Protein 4HVM (pdb70)

CATH classification: 3.30.559.10 (+1 more: 3.30.559.30)

Solvent-accessible surface area: 69316 Å² total

Nearest PDB structures (foldseek):
  4hvm-assembly2_B  TM=1.002E+00  e=3.130E-85  Streptoalloteichus hindustanus
  6p1j-assembly1_A  TM=7.328E-01  e=2.454E-20  Eleftheria terrae
  6p1j-assembly2_B  TM=7.243E-01  e=2.162E-19  Eleftheria terrae
  7c1p-assembly3_C  TM=6.208E-01  e=7.598E-15  Mycetohabitans rhizoxinica HKI 454
  7c1k-assembly5_D  TM=6.061E-01  e=1.632E-14  Mycetohabitans rhizoxinica HKI 454

Secondary structure (DSSP, 8-state):
--PPPPHHHHHHHHHHTTS-GGGGEEEEEEEEESS--HHHHHHHHHHHHHH-GGGGB---BSSSB--B-S----EEEEE-TTSSSHHHHHHHHHHHHHSS---TTTS-SEEEEEEE-SSSEEEEEEEEE----HHHH--HHHHHHHHTT---GGGSB-GGGTTT--TT-SHHHHHHHHHHHHHHGGGSPP----EEEEEE--HHHHHHHH---TTT--HHHHHHHHH--EEEEEEEEEHHHHTT--SB-S--EEEEEEEEE-TT-SS-BTTT--HHHHHHHHHHHT---HHHHHHHHHHTTS-BTTBTTGGG-EEE---EEEE-SHHHH----TT---------EEEEE---TT--EEEEE---HHHHHHHH--HHHH-TTSBP--/---PPPHHHHHHHHHHTTS-HHHHEEEEEEEEESS--HHHHHHHHHHHHHH-GGGGB---BSSSB--B-S----EEEEE-SSSS-HHHHHHHHHHHHHHS---TTTS-SEEEEEEE-SSSEEEEEEEEE----HHHH--HHHHHHHHHT---GGGSB-GGGGTT--TT-SHHHHHHHHHHHHHHGGGSPP----EEEEE---HHHHHHHT-TTSSS-S-TTT--HHHHHHHHT--EEEEEEEEEHHHHTT--SB-S--EEEEEEEEE-TT-SS-BTTT--HHHHHHHHHHHT---HHHHHHHHHHHTSS-TT-TTSTT-EEE---SS-GGGGG--EEE--GGGG-SGGGS-EEE-SSS--------EEEEE---TT--EEEEE---HHHHHHHH--HHHH-TTSBP-/--PPPPHHHHHHHHHHTTS-GGGGEEEEEEEEESS--HHHHHHHHHHHHHH-GGGGB---BSSSB--B-S----EEEEE-TTSSSHHHHHHHHHHHHHSS---TTTS-SEEEEEEE-SSSEEEEEEEEE----HHHH--HHHHHHHHTT---GGGSB-GGGTTT--TT-SHHHHHHHHHHHHHHSTT--------EEEEEE--HHHHHHHH-------HHHHHHHH---EEEEEEEEHHHHTT--SB-S--EEEEEEEE--TT-SS-BTTT--HHHHHHHHHHHT---HHHHHHHHHHTTS--TT-TTGGG-EEE----EEEE--HHHH-------GGGSTT---------EEEEE---TT--EEEEE----HHHHHHHH--HHHH-TTSBP--/-PPP-HHHHHHHHHHSSS-TTTTEEEEEEEEES---HHHHHHHHHHHHHH-TTTTB----SSS---B-SS---EEEEE-TTSS-HHHHHHHHHHHHHHS---TTTS-SEEEEEEE-SSSEEEEEEEEE----HHHH--HHHHHHHHTT---GGGSB-GGGTSS--TT-SHHHHHHHHHHHHHHGGGSPP-----PPPEEEEE---HHHHHHHH-TT-TT---TTT--HHHHHHHHH--EEEEEEEEEHHHHTT--SB-S--EEEEEEEEE-TT-SS-BTTT--HHHHHHHHHHHT---HHHHHHHHHHTTSS-TT-TTGGG-EEE---SS-GGGGT--EEEE-SGGGSSSGGGS-EE--TTS-------SEEEEE---TT--EEEEE----HHHHHHHH--HHHH-TTSBP-

Foldseek 3Di:
DKAAFAPVRQLVCVQCVPDQVLVQKFKWKKKAFAQDDLVLLLVLLQVLLVLAQLQQDAWDPDPHIIDRDPDQPAEAEEEQCVDPCQQVVVLVVLSVVSNDGDHRHDDRFKHWYWYHHDNTMTMTMIMHGLLAPPVLRVSNVLSVCSSVPNHDSVLEDHCSVCRHPDPPPDPVLVVVLLVVLLVCLVVQDFAADKDKDKDKFFLVVQCLCPVVVSLLLCLLLLVCVVVCQKAKAKEKDACCVVVVPTRYGGNRIFMWIWMFGCDPDDLAFSVRSCRSVVGVVVRVVSDDGPSSSLVSSVVVVNDDPPQSCRSHQHYTYDVDMDIRPFVSSPDDDPPDDDNDNNRAWYWYDGDDPSIMIMIIGHVVVSSVQSVQSCRCSVPRRGGRDD/DKFAFAPQVQLVCVQPVPDFLLVFKFKWKKKFFADDDLVLLVVLLVVLCVLAQLQQDAWDDDPHIMDGDPDQPQEDEEEAQVDPCLQVVVLLVRLCVSRDDDDRHDGRQKHWYWYDHHPTMIMTMIMHGCSFPQLLRLSNVLSVCVSVPNRDSVQEDHCVVCRHPDPPPPVVLVVVLLVVLLVVLVVQDAFAAKDKDKDWFFLVLLCQQQPCPHPHHQAPLLLCLLLQVCVVVCSWAKAKTKEAVCVVVVPGRYNGNRIAIWMWTQDCPPDDLAFSNRSVSSCVGVVVRSVSDDGPSSSLVSSCVSVVDHPPQSCQSHQEYEYDYSDGSNVVVCVMGIRQFVSRDAPVSDDDDDDDPDDDSDRNRFKYWYDGDDPSIMIMMIGRPPPSSVSSRQSCVCSVPRRGGGD/DKAAFFPVVQLVCVQCVLDFVLLQKFKWKKKQFADDDLVLLQVLLVVLCQLAQLQQDAWDQDVHIIDGDRDQPQEEEEEACVDPFQLVVVLVVRSVVSNDGDHRHPDRFKHWYWYARHPTMTMIMIMHGLLAPPLLRVSNVLSVCSSVPNHDSVLADHCSVCRHPDPPPDVVLQVVLLVVLLVCLVVQDAPWDAKDKDKDWFQLVLVDLCPVCDLLLCLLLQVCVVVCLAKAKEKDQCCVVVVNHRYGGNRIAMWMWGQDPDPDDLAFSVRSVSSVVRVVVGVVSDDGPSVSLVSSVVVVVDDPPQSCQSHQAYGYDDVDMGIRPFVSRDDQPRDAQVVDPNRDGNDNNRAWTWYDDDDDSIMIMIMGIDCVPSSVQVVQSCRCSVPRGGGGDD/DFAFAPQCQLCCVQCVPPQVLVQKFKWKKKFFADDDLVLLQVLLQVLCQLAQLQQDAWDDDPHIGDGDPHQPAEDEEECQVPPAQQVVVLVVRLCVSRDDDDRHPDGQKHWYWYDHHNGMIMTMIMHRCLAPLQLRLSNVLSVCVSVPNHDSVQEDHCVVCSHPDPPPDVVLVVVLVVVLLVVLVVQDFDQPPWFKWDKDKDWFFLVLLCQQQPCPHPLRHFNQLLCLLLLVCVVVCAKAKAKEKEQCCVVVVNGNYNGNRIAIWIWIQGCHPDDLAFSSRSCSSCVGRVVRVVSDDGPSSSLVSCCVVVSDDPPQSCRSHQAYEYDYRDRSNVVVCNVMDIRQFVSRDEPVSDDIDDDPPPDDSDNNRQWYWYDTDDDSIMIMIIGIVSVVSVVQVVQSVRCSVPRRGGGD

InterPro domains:
  IPR001242 Condensation domain [PF00668] (14-173)
  IPR023213 Chloramphenicol acetyltransferase-like domain superfamily [G3DSA:3.30.559.10] (1-190)

Sequence (1599 aa):
GLRRASFLQRGAWRWLREAPPAAAFAARGLLGSGRIDDDRLAAAADEVLDAFPLLRVNFVDDDGLWRTRENADALVRSDLRGHPDPQARCVELLRADRDRPTDPERDPLVRLHLVRLSETDVVLGVVAHQLLDARSRYVLGAVWQAYYGRFRPAQYRDFAEVADFHPLDRETVRVARHRWWSRRLPALPVRGPPETSRLRVPGSRWQALTEPNGSLAAALTAWWLWTQDSLYLSTEVDLRDHLQLGSVVGPLTDRVVFGVDLTGLREPSFRDLSRTQAGFLDAVVHYLPYHDVVDLAVDLGVVTPPRVAARWDVAVHLVSIELFREADLIGDTWDGTDTWDGTTTDLSVGELGEDVIVLDQRRSALLDGLDAAAQAVADPSAPLPHGLRRASFLQRGAWRWLREAPPAAAFAARGLLGSGRIDDDRLAAAADEVLDAFPLLRVNFVDDDGLWRTRENADALVRSDLRGHPDPQARCVELLRADRDRPTDPERDPLVRLHLVRLSETDVVLGVVAHQLLDARSRYVLGAVWQAYYGRFRPAQYRDFAEVADFHPLDRETVRVARHRWWSRRLPALPVRGPPETSRLRVPGSRWQALTEPGGPLGGNGSLAAALTAWWLWTQDSLYLSTEVDLRDHLQLGSVVGPLTDRVVFGVDLTGLREPSFRDLSRTQAGFLDAVVHYLPYHDVVDLAVDLGVVTPPRVAARWDVAVHLCRNAPSSSLTSIELFREADLIGGDTRSATDTWDGTDTWDGTTTDLSVGELGEDVIVLDQRRSALLDGLDAAAQAVADPSAPLPGLRRASFLQRGAWRWLREAPPAAAFAARGLLGSGRIDDDRLAAAADEVLDAFPLLRVNFVDDDGLWRTRENADALVRSDLRGHPDPQARCVELLRADRDRPTDPERDPLVRLHLVRLSETDVVLGVVAHQLLDARSRYVLGAVWQAYYGRFRPAQYRDFAEVADFHPLDRETVRVARHRWWSRRLPALPVPVGPPETSRLRVPGSRWQALTEPGSLAAALTAWWLWTQSLYLSTEVDLRDHLQLGSVVGPLTDRVVFGVDLTGLREPSFRDLSRTQAGFLDAVVHYLPYHDVVDLAVDLGVVTPPRVAARWDVAVHLCVSIELFREADLIGGDTRSATDTWDGTDTWDGTTTDLSVGELGEDVIVLDQRRTSALLDGLDAAAQAVADPSAPLPHLRRASFLQRGAWRWLREAPPAAAFAARGLLGSGRIDDDRLAAAADEVLDAFPLLRVNFVDDDGLWRTRENADALVRSDLRGHPDPQARCVELLRADRDRPTDPERDPLVRLHLVRLSETDVVLGVVAHQLLDARSRYVLGAVWQAYYGRFRPAQYRDFAEVADFHPLDRETVRVARHRWWSRRLPALPVRGGPVGPPETSRLRVPGSRWQALTEPGGPLGGNGSLAAALTAWWLWTQDSLYLSTEVDLRDHLQLGSVVGPLTDRVVFGVDLTGLREPSFRDLSRTQAGFLDAVVHYLPYHDVVDLAVDLGVVTPPRVAARWDVAVHLCRNAPSSSLTVSIELFREADLIGGDTRSATDTWDGTDTWDGTTTDLSVGELGEDVIVLDQRRTSALLDGLDAAAQAVADPSAPLP

Radius of gyration: 39.14 Å; Cα contacts (8 Å, |Δi|>4): 3051; chains: 4; bounding box: 77×121×92 Å

Structure (mmCIF, N/CA/C/O backbone):
data_4HVM
#
_entry.id   4HVM
#
_cell.length_a   123.799
_cell.length_b   128.015
_cell.length_c   129.307
_cell.angle_alpha   90.00
_cell.angle_beta   90.00
_cell.angle_gamma   90.00
#
_symmetry.space_group_name_H-M   'P 21 21 21'
#
loop_
_entity.id
_entity.type
_entity.pdbx_description
1 polymer TlmII
2 non-polymer 'SULFATE ION'
3 water water
#
loop_
_atom_site.group_PDB
_atom_site.id
_atom_site.type_symbol
_atom_site.label_atom_id
_atom_site.label_alt_id
_atom_site.label_comp_id
_atom_site.label_asym_id
_atom_site.label_entity_id
_atom_site.label_seq_id
_atom_site.pdbx_PDB_ins_code
_atom_site.Cartn_x
_atom_site.Cartn_y
_atom_site.Cartn_z
_atom_site.occupancy
_atom_site.B_iso_or_equiv
_atom_site.auth_seq_id
_atom_site.auth_comp_id
_atom_site.auth_asym_id
_atom_site.auth_atom_id
_atom_site.pdbx_PDB_model_num
ATOM 1 N N . GLY A 1 12 ? 51.243 28.821 -1.129 1.00 54.71 9 GLY A N 1
ATOM 2 C CA . GLY A 1 12 ? 51.848 30.086 -0.753 1.00 59.32 9 GLY A CA 1
ATOM 3 C C . GLY A 1 12 ? 53.318 29.955 -0.401 1.00 57.31 9 GLY A C 1
ATOM 4 O O . GLY A 1 12 ? 53.722 30.210 0.735 1.00 54.68 9 GLY A O 1
ATOM 5 N N . LEU A 1 13 ? 54.121 29.547 -1.380 1.00 53.52 10 LEU A N 1
ATOM 6 C CA . LEU A 1 13 ? 55.558 29.373 -1.183 1.00 44.69 10 LEU A CA 1
ATOM 7 C C . LEU A 1 13 ? 56.358 30.104 -2.253 1.00 41.24 10 LEU A C 1
ATOM 8 O O . LEU A 1 13 ? 56.459 29.640 -3.386 1.00 47.16 10 LEU A O 1
ATOM 13 N N . ARG A 1 14 ? 56.928 31.246 -1.885 1.00 36.94 11 ARG A N 1
ATOM 14 C CA . ARG A 1 14 ? 57.744 32.023 -2.808 1.00 38.64 11 ARG A CA 1
ATOM 15 C C . ARG A 1 14 ? 59.166 31.467 -2.866 1.00 38.87 11 ARG A C 1
ATOM 16 O O . ARG A 1 14 ? 59.694 30.978 -1.868 1.00 43.88 11 ARG A O 1
ATOM 24 N N . ARG A 1 15 ? 59.778 31.535 -4.042 1.00 40.82 12 ARG A N 1
ATOM 25 C CA . ARG A 1 15 ? 61.145 31.067 -4.214 1.00 43.33 12 ARG A CA 1
ATOM 26 C C . ARG A 1 15 ? 62.105 31.984 -3.464 1.00 34.38 12 ARG A C 1
ATOM 27 O O . ARG A 1 15 ? 61.874 33.187 -3.359 1.00 33.29 12 ARG A O 1
ATOM 35 N N . ALA A 1 16 ? 63.182 31.409 -2.939 1.00 32.41 13 ALA A N 1
ATOM 36 C CA . ALA A 1 16 ? 64.172 32.179 -2.196 1.00 21.18 13 ALA A CA 1
ATOM 37 C C . ALA A 1 16 ? 65.086 32.942 -3.144 1.00 28.03 13 ALA A C 1
ATOM 38 O O . ALA A 1 16 ? 65.355 32.489 -4.257 1.00 30.62 13 ALA A O 1
ATOM 40 N N . SER A 1 17 ? 65.573 34.094 -2.693 1.00 26.23 14 SER A N 1
ATOM 41 C CA . SER A 1 17 ? 66.458 34.927 -3.504 1.00 28.48 14 SER A CA 1
ATOM 42 C C . SER A 1 17 ? 67.865 34.337 -3.601 1.00 28.88 14 SER A C 1
ATOM 43 O O . SER A 1 17 ? 68.184 33.357 -2.930 1.00 33.05 14 SER A O 1
ATOM 46 N N . PHE A 1 18 ? 68.706 34.947 -4.430 1.00 26.60 15 PHE A N 1
ATOM 47 C CA . PHE A 1 18 ? 70.046 34.422 -4.687 1.00 26.35 15 PHE A CA 1
ATOM 48 C C . PHE A 1 18 ? 71.002 34.567 -3.498 1.00 29.72 15 PHE A C 1
ATOM 49 O O . PHE A 1 18 ? 71.923 33.764 -3.331 1.00 32.11 15 PHE A O 1
ATOM 57 N N . LEU A 1 19 ? 70.783 35.588 -2.677 1.00 20.72 16 LEU A N 1
ATOM 58 C CA . LEU A 1 19 ? 71.587 35.783 -1.474 1.00 16.27 16 LEU A CA 1
ATOM 59 C C . LEU A 1 19 ? 71.135 34.839 -0.368 1.00 22.34 16 LEU A C 1
ATOM 60 O O . LEU A 1 19 ? 71.935 34.419 0.468 1.00 23.95 16 LEU A O 1
ATOM 65 N N . GLN A 1 20 ? 69.845 34.515 -0.367 1.00 25.06 17 GLN A N 1
ATOM 66 C CA . GLN A 1 20 ? 69.298 33.543 0.573 1.00 25.92 17 GLN A CA 1
ATOM 67 C C . GLN A 1 20 ? 69.762 32.137 0.213 1.00 22.90 17 GLN A C 1
ATOM 68 O O . GLN A 1 20 ? 70.162 31.366 1.083 1.00 25.85 17 GLN A O 1
ATOM 74 N N . ARG A 1 21 ? 69.702 31.812 -1.075 1.00 23.85 18 ARG A N 1
ATOM 75 C CA . ARG A 1 21 ? 70.203 30.536 -1.575 1.00 18.47 18 ARG A CA 1
ATOM 76 C C . ARG A 1 21 ? 71.690 30.374 -1.267 1.00 29.63 18 ARG A C 1
ATOM 77 O O . ARG A 1 21 ? 72.134 29.308 -0.840 1.00 31.50 18 ARG A O 1
ATOM 85 N N . GLY A 1 22 ? 72.450 31.443 -1.484 1.00 24.56 19 GLY A N 1
ATOM 86 C CA . GLY A 1 22 ? 73.883 31.426 -1.256 1.00 23.60 19 GLY A CA 1
ATOM 87 C C . GLY A 1 22 ? 74.272 31.203 0.192 1.00 25.81 19 GLY A C 1
ATOM 88 O O . GLY A 1 22 ? 75.106 30.348 0.488 1.00 26.81 19 GLY A O 1
ATOM 89 N N . ALA A 1 23 ? 73.673 31.971 1.097 1.00 23.12 20 ALA A N 1
ATOM 90 C CA . ALA A 1 23 ? 73.964 31.846 2.521 1.00 24.92 20 ALA A CA 1
ATOM 91 C C . ALA A 1 23 ? 73.542 30.482 3.059 1.00 28.00 20 ALA A C 1
ATOM 92 O O . ALA A 1 23 ? 74.180 29.932 3.956 1.00 28.54 20 ALA A O 1
ATOM 94 N N . TRP A 1 24 ? 72.464 29.941 2.501 1.00 23.76 21 TRP A N 1
ATOM 95 C CA . TRP A 1 24 ? 71.931 28.656 2.940 1.00 21.46 21 TRP A CA 1
ATOM 96 C C . TRP A 1 24 ? 72.897 27.512 2.648 1.00 26.86 21 TRP A C 1
ATOM 97 O O . TRP A 1 24 ? 72.824 26.458 3.277 1.00 33.80 21 TRP A O 1
ATOM 108 N N . ARG A 1 25 ? 73.803 27.726 1.698 1.00 27.44 22 ARG A N 1
ATOM 109 C CA . ARG A 1 25 ? 74.778 26.702 1.336 1.00 30.76 22 ARG A CA 1
ATOM 110 C C . ARG A 1 25 ? 75.739 26.380 2.477 1.00 31.99 22 ARG A C 1
ATOM 111 O O . ARG A 1 25 ? 76.146 25.230 2.643 1.00 40.47 22 ARG A O 1
ATOM 119 N N . TRP A 1 26 ? 76.091 27.392 3.266 1.00 27.18 23 TRP A N 1
ATOM 120 C CA . TRP A 1 26 ? 77.006 27.196 4.387 1.00 24.96 23 TRP A CA 1
ATOM 121 C C . TRP A 1 26 ? 76.290 27.205 5.739 1.00 26.51 23 TRP A C 1
ATOM 122 O O . TRP A 1 26 ? 76.751 26.581 6.692 1.00 38.90 23 TRP A O 1
ATOM 133 N N . LEU A 1 27 ? 75.162 27.906 5.814 1.00 20.06 24 LEU A N 1
ATOM 134 C CA . LEU A 1 27 ? 74.410 28.024 7.063 1.00 22.77 24 LEU A CA 1
ATOM 135 C C . LEU A 1 27 ? 73.673 26.748 7.447 1.00 38.37 24 LEU A C 1
ATOM 136 O O . LEU A 1 27 ? 73.332 26.551 8.613 1.00 47.95 24 LEU A O 1
ATOM 141 N N . ARG A 1 28 ? 73.418 25.892 6.464 1.00 49.03 25 ARG A N 1
ATOM 142 C CA . ARG A 1 28 ? 72.641 24.677 6.687 1.00 55.67 25 ARG A CA 1
ATOM 143 C C . ARG A 1 28 ? 73.350 23.685 7.612 1.00 57.53 25 ARG A C 1
ATOM 144 O O . ARG A 1 28 ? 72.709 22.999 8.412 1.00 57.68 25 ARG A O 1
ATOM 152 N N . GLU A 1 29 ? 74.673 23.617 7.505 1.00 55.74 26 GLU A N 1
ATOM 153 C CA . GLU A 1 29 ? 75.453 22.679 8.308 1.00 56.60 26 GLU A CA 1
ATOM 154 C C . GLU A 1 29 ? 76.169 23.353 9.476 1.00 52.06 26 GLU A C 1
ATOM 155 O O . GLU A 1 29 ? 76.805 22.688 10.293 1.00 55.00 26 GLU A O 1
ATOM 161 N N . ALA A 1 30 ? 76.063 24.675 9.547 1.00 45.16 27 ALA A N 1
ATOM 162 C CA . ALA A 1 30 ? 76.623 25.429 10.658 1.00 41.13 27 ALA A CA 1
ATOM 163 C C . ALA A 1 30 ? 75.611 25.458 11.796 1.00 40.49 27 ALA A C 1
ATOM 164 O O . ALA A 1 30 ? 74.418 25.257 11.563 1.00 45.61 27 ALA A O 1
ATOM 166 N N . PRO A 1 31 ? 76.081 25.688 13.036 1.00 34.32 28 PRO A N 1
ATOM 167 C CA . PRO A 1 31 ? 75.133 25.882 14.137 1.00 36.44 28 PRO A CA 1
ATOM 168 C C . PRO A 1 31 ? 74.188 27.042 13.845 1.00 38.18 28 PRO A C 1
ATOM 169 O O . PRO A 1 31 ? 74.637 28.097 13.400 1.00 41.09 28 PRO A O 1
ATOM 173 N N . PRO A 1 32 ? 72.886 26.842 14.091 1.00 32.64 29 PRO A N 1
ATOM 174 C CA . PRO A 1 32 ? 71.826 27.796 13.747 1.00 29.28 29 PRO A CA 1
ATOM 175 C C . PRO A 1 32 ? 72.055 29.195 14.310 1.00 28.55 29 PRO A C 1
ATOM 176 O O . PRO A 1 32 ? 71.566 30.170 13.741 1.00 41.12 29 PRO A O 1
ATOM 180 N N . ALA A 1 33 ? 72.796 29.290 15.407 1.00 27.67 30 ALA A N 1
ATOM 181 C CA . ALA A 1 33 ? 73.055 30.575 16.043 1.00 27.44 30 ALA A CA 1
ATOM 182 C C . ALA A 1 33 ? 74.030 31.418 15.223 1.00 28.87 30 ALA A C 1
ATOM 183 O O . ALA A 1 33 ? 74.140 32.629 15.425 1.00 37.74 30 ALA A O 1
ATOM 185 N N . ALA A 1 34 ? 74.736 30.776 14.297 1.00 20.13 31 ALA A N 1
ATOM 186 C CA . ALA A 1 34 ? 75.713 31.473 13.466 1.00 19.09 31 ALA A CA 1
ATOM 187 C C . ALA A 1 34 ? 75.032 32.397 12.467 1.00 27.01 31 ALA A C 1
ATOM 188 O O . ALA A 1 34 ? 75.662 33.300 11.914 1.00 38.94 31 ALA A O 1
ATOM 190 N N . ALA A 1 35 ? 73.746 32.162 12.231 1.00 18.48 32 ALA A N 1
ATOM 191 C CA . ALA A 1 35 ? 72.990 32.961 11.276 1.00 20.07 32 ALA A CA 1
ATOM 192 C C . ALA A 1 35 ? 72.340 34.169 11.934 1.00 24.73 32 ALA A C 1
ATOM 193 O O . ALA A 1 35 ? 71.682 34.965 11.265 1.00 26.31 32 ALA A O 1
ATOM 195 N N . PHE A 1 36 ? 72.525 34.307 13.242 1.00 21.00 33 PHE A N 1
ATOM 196 C CA . PHE A 1 36 ? 71.814 35.334 13.996 1.00 14.86 33 PHE A CA 1
ATOM 197 C C . PHE A 1 36 ? 72.696 36.488 14.451 1.00 16.80 33 PHE A C 1
ATOM 198 O O . PHE A 1 36 ? 73.872 36.307 14.767 1.00 20.34 33 PHE A O 1
ATOM 206 N N . ALA A 1 37 ? 72.103 37.676 14.482 1.00 17.12 34 ALA A N 1
ATOM 207 C CA . ALA A 1 37 ? 72.782 38.876 14.942 1.00 16.16 34 ALA A CA 1
ATOM 208 C C . ALA A 1 37 ? 71.812 39.685 15.786 1.00 17.55 34 ALA A C 1
ATOM 209 O O . ALA A 1 37 ? 70.597 39.577 15.616 1.00 17.53 34 ALA A O 1
ATOM 211 N N . ALA A 1 38 ? 72.343 40.503 16.688 1.00 17.50 35 ALA A N 1
ATOM 212 C CA . ALA A 1 38 ? 71.496 41.314 17.554 1.00 10.11 35 ALA A CA 1
ATOM 213 C C . ALA A 1 38 ? 71.888 42.788 17.542 1.00 14.19 35 ALA A C 1
ATOM 214 O O . ALA A 1 38 ? 73.058 43.130 17.693 1.00 23.50 35 ALA A O 1
ATOM 216 N N . ARG A 1 39 ? 70.898 43.654 17.355 1.00 11.27 36 ARG A N 1
ATOM 217 C CA . ARG A 1 39 ? 71.089 45.094 17.466 1.00 12.16 36 ARG A CA 1
ATOM 218 C C . ARG A 1 39 ? 69.948 45.656 18.302 1.00 14.83 36 ARG A C 1
ATOM 219 O O . ARG A 1 39 ? 68.937 44.982 18.502 1.00 16.38 36 ARG A O 1
ATOM 227 N N . GLY A 1 40 ? 70.103 46.881 18.795 1.00 13.60 37 GLY A N 1
ATOM 228 C CA . GLY A 1 40 ? 69.074 47.482 19.624 1.00 11.21 37 GLY A CA 1
ATOM 229 C C . GLY A 1 40 ? 69.096 48.997 19.670 1.00 17.16 37 GLY A C 1
ATOM 230 O O . GLY A 1 40 ? 70.140 49.620 19.485 1.00 18.47 37 GLY A O 1
ATOM 231 N N . LEU A 1 41 ? 67.930 49.588 19.913 1.00 19.50 38 LEU A N 1
ATOM 232 C CA . LEU A 1 41 ? 67.810 51.028 20.105 1.00 13.19 38 LEU A CA 1
ATOM 233 C C . LEU A 1 41 ? 67.409 51.319 21.546 1.00 25.10 38 LEU A C 1
ATOM 234 O O . LEU A 1 41 ? 66.484 50.705 22.077 1.00 37.98 38 LEU A O 1
ATOM 239 N N . LEU A 1 42 ? 68.110 52.253 22.178 1.00 18.47 39 LEU A N 1
ATOM 240 C CA . LEU A 1 42 ? 67.807 52.626 23.554 1.00 19.22 39 LEU A CA 1
ATOM 241 C C . LEU A 1 42 ? 66.885 53.839 23.606 1.00 22.28 39 LEU A C 1
ATOM 242 O O . LEU A 1 42 ? 67.223 54.907 23.099 1.00 31.33 39 LEU A O 1
ATOM 247 N N . GLY A 1 43 ? 65.719 53.667 24.218 1.00 18.80 40 GLY A N 1
ATOM 248 C CA . GLY A 1 43 ? 64.784 54.763 24.398 1.00 24.06 40 GLY A CA 1
ATOM 249 C C . GLY A 1 43 ? 64.840 55.297 25.816 1.00 29.59 40 GLY A C 1
ATOM 250 O O . GLY A 1 43 ? 64.925 54.529 26.776 1.00 31.60 40 GLY A O 1
ATOM 251 N N . SER A 1 44 ? 64.795 56.617 25.953 1.00 29.81 41 SER A N 1
ATOM 252 C CA . SER A 1 44 ? 64.877 57.238 27.267 1.00 30.83 41 SER A CA 1
ATOM 253 C C . SER A 1 44 ? 63.856 58.359 27.426 1.00 36.73 41 SER A C 1
ATOM 254 O O . SER A 1 44 ? 63.812 59.288 26.622 1.00 47.71 41 SER A O 1
ATOM 257 N N . GLY A 1 45 ? 63.045 58.269 28.474 1.00 30.99 42 GLY A N 1
ATOM 258 C CA . GLY A 1 45 ? 62.000 59.245 28.726 1.00 30.52 42 GLY A CA 1
ATOM 259 C C . GLY A 1 45 ? 60.745 58.552 29.215 1.00 37.66 42 GLY A C 1
ATOM 260 O O . GLY A 1 45 ? 60.802 57.401 29.645 1.00 44.98 42 GLY A O 1
ATOM 261 N N . ARG A 1 46 ? 59.610 59.241 29.158 1.00 42.27 43 ARG A N 1
ATOM 2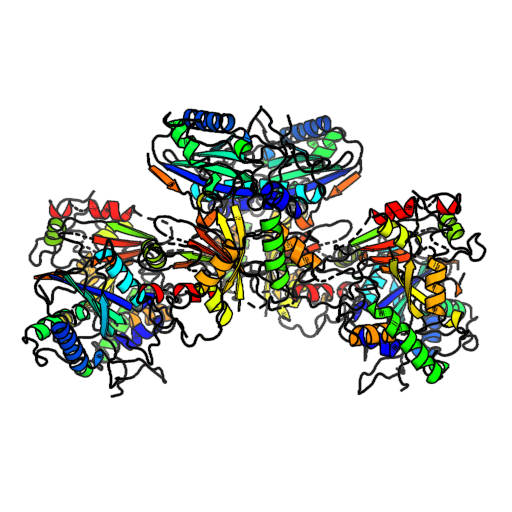62 C CA . ARG A 1 46 ? 58.343 58.627 29.538 1.00 47.88 43 ARG A CA 1
ATOM 263 C C . ARG A 1 46 ? 57.861 57.707 28.420 1.00 49.90 43 ARG A C 1
ATOM 264 O O . ARG A 1 46 ? 57.409 58.172 27.373 1.00 50.87 43 ARG A O 1
ATOM 272 N N . ILE A 1 47 ? 57.968 56.401 28.647 1.00 45.94 44 ILE A N 1
ATOM 273 C CA . ILE A 1 47 ? 57.647 55.414 27.621 1.00 38.89 44 ILE A CA 1
ATOM 274 C C . ILE A 1 47 ? 56.531 54.472 28.065 1.00 38.01 44 ILE A C 1
ATOM 275 O O . ILE A 1 47 ? 56.624 53.833 29.113 1.00 43.98 44 ILE A O 1
ATOM 280 N N . ASP A 1 48 ? 55.473 54.397 27.266 1.00 37.61 45 ASP A N 1
ATOM 281 C CA . ASP A 1 48 ? 54.378 53.468 27.522 1.00 41.82 45 ASP A CA 1
ATOM 282 C C . ASP A 1 48 ? 54.716 52.100 26.926 1.00 46.79 45 ASP A C 1
ATOM 283 O O . ASP A 1 48 ? 54.732 51.930 25.704 1.00 51.54 45 ASP A O 1
ATOM 288 N N . ASP A 1 49 ? 54.995 51.133 27.795 1.00 42.77 46 ASP A N 1
ATOM 289 C CA . ASP A 1 49 ? 55.407 49.801 27.359 1.00 39.35 46 ASP A CA 1
ATOM 290 C C . ASP A 1 49 ? 54.363 49.116 26.485 1.00 42.31 46 ASP A C 1
ATOM 291 O O . ASP A 1 49 ? 54.692 48.546 25.445 1.00 44.50 46 ASP A O 1
ATOM 296 N N . ASP A 1 50 ? 53.107 49.176 26.913 1.00 40.90 47 ASP A N 1
ATOM 297 C CA . ASP A 1 50 ? 52.018 48.542 26.182 1.00 40.80 47 ASP A CA 1
ATOM 298 C C . ASP A 1 50 ? 51.846 49.168 24.805 1.00 43.87 47 ASP A C 1
ATOM 299 O O . ASP A 1 50 ? 51.537 48.478 23.834 1.00 48.35 47 ASP A O 1
ATOM 304 N N . ARG A 1 51 ? 52.053 50.479 24.730 1.00 44.18 48 ARG A N 1
ATOM 305 C CA . ARG A 1 51 ? 51.956 51.194 23.466 1.00 39.99 48 ARG A CA 1
ATOM 306 C C . ARG A 1 51 ? 53.103 50.788 22.551 1.00 36.81 48 ARG A C 1
ATOM 307 O O . ARG A 1 51 ? 52.921 50.623 21.346 1.00 42.57 48 ARG A O 1
ATOM 315 N N . LEU A 1 52 ? 54.286 50.626 23.134 1.00 35.91 49 LEU A N 1
ATOM 316 C CA . LEU A 1 52 ? 55.459 50.210 22.380 1.00 35.13 49 LEU A CA 1
ATOM 317 C C . LEU A 1 52 ? 55.333 48.757 21.938 1.00 35.84 49 LEU A C 1
ATOM 318 O O . LEU A 1 52 ? 55.735 48.400 20.829 1.00 34.41 49 LEU A O 1
ATOM 323 N N . ALA A 1 53 ? 54.771 47.925 22.812 1.00 28.22 50 ALA A N 1
ATOM 324 C CA . ALA A 1 53 ? 54.543 46.519 22.504 1.00 33.18 50 ALA A CA 1
ATOM 325 C C . ALA A 1 53 ? 53.546 46.373 21.362 1.00 38.12 50 ALA A C 1
ATOM 326 O O . ALA A 1 53 ? 53.704 45.513 20.496 1.00 38.52 50 ALA A O 1
ATOM 328 N N . ALA A 1 54 ? 52.523 47.222 21.364 1.00 34.46 51 ALA A N 1
ATOM 329 C CA . ALA A 1 54 ? 51.530 47.220 20.301 1.00 35.92 51 ALA A CA 1
ATOM 330 C C . ALA A 1 54 ? 52.157 47.672 18.990 1.00 38.60 51 ALA A C 1
ATOM 331 O O . ALA A 1 54 ? 51.796 47.188 17.916 1.00 44.16 51 ALA A O 1
ATOM 333 N N . ALA A 1 55 ? 53.104 48.600 19.086 1.00 37.10 52 ALA A N 1
ATOM 334 C CA . ALA A 1 55 ? 53.789 49.113 17.909 1.00 36.06 52 ALA A CA 1
ATOM 335 C C . ALA A 1 55 ? 54.629 48.021 17.260 1.00 38.42 52 ALA A C 1
ATOM 336 O O . ALA A 1 55 ? 54.715 47.935 16.035 1.00 41.49 52 ALA A O 1
ATOM 338 N N . ALA A 1 56 ? 55.246 47.188 18.091 1.00 35.97 53 ALA A N 1
ATOM 339 C CA . ALA A 1 56 ? 56.082 46.102 17.597 1.00 29.66 53 ALA A CA 1
ATOM 340 C C . ALA A 1 56 ? 55.247 45.082 16.833 1.00 37.55 53 ALA A C 1
ATOM 341 O O . ALA A 1 56 ? 55.653 44.602 15.774 1.00 37.89 53 ALA A O 1
ATOM 343 N N . ASP A 1 57 ? 54.080 44.757 17.380 1.00 42.75 54 ASP A N 1
ATOM 344 C CA . ASP A 1 57 ? 53.164 43.817 16.746 1.00 42.61 54 ASP A CA 1
ATOM 345 C C . ASP A 1 57 ? 52.691 44.347 15.399 1.00 42.75 54 ASP A C 1
ATOM 346 O O . ASP A 1 57 ? 52.499 43.584 14.452 1.00 47.69 54 ASP A O 1
ATOM 351 N N . GLU A 1 58 ? 52.507 45.661 15.324 1.00 37.04 55 GLU A N 1
ATOM 352 C CA . GLU A 1 58 ? 52.056 46.311 14.100 1.00 35.38 55 GLU A CA 1
ATOM 353 C C . GLU A 1 58 ? 53.102 46.179 12.997 1.00 36.50 55 GLU A C 1
ATOM 354 O O . GLU A 1 58 ? 52.768 45.936 11.836 1.00 35.73 55 GLU A O 1
ATOM 360 N N . VAL A 1 59 ? 54.369 46.334 13.371 1.00 33.55 56 VAL A N 1
ATOM 361 C CA . VAL A 1 59 ? 55.469 46.223 12.421 1.00 28.47 56 VAL A CA 1
ATOM 362 C C . VAL A 1 59 ? 55.681 44.775 11.995 1.00 26.68 56 VAL A C 1
ATOM 363 O O . VAL A 1 59 ? 55.935 44.497 10.820 1.00 28.26 56 VAL A O 1
ATOM 367 N N . LEU A 1 60 ? 55.560 43.855 12.949 1.00 27.60 57 LEU A N 1
ATOM 368 C CA . LEU A 1 60 ? 55.678 42.426 12.659 1.00 27.81 57 LEU A CA 1
ATOM 369 C C . LEU A 1 60 ? 54.593 41.967 11.692 1.00 28.96 57 LEU A C 1
ATOM 370 O O . LEU A 1 60 ? 54.773 40.998 10.956 1.00 33.72 57 LEU A O 1
ATOM 375 N N . ASP A 1 61 ? 53.469 42.673 11.701 1.00 25.56 58 ASP A N 1
ATOM 376 C CA . ASP A 1 61 ? 52.356 42.360 10.818 1.00 33.59 58 ASP A CA 1
ATOM 377 C C . ASP A 1 61 ? 52.581 42.949 9.432 1.00 36.77 58 ASP A C 1
ATOM 378 O O . ASP A 1 61 ? 52.407 42.268 8.422 1.00 39.89 58 ASP A O 1
ATOM 383 N N . ALA A 1 62 ? 52.972 44.219 9.397 1.00 35.63 59 ALA A N 1
ATOM 384 C CA . ALA A 1 62 ? 53.112 44.955 8.146 1.00 32.81 59 ALA A CA 1
ATOM 385 C C . ALA A 1 62 ? 54.214 44.398 7.250 1.00 32.82 59 ALA A C 1
ATOM 386 O O . ALA A 1 62 ? 54.189 44.596 6.037 1.00 34.71 59 ALA A O 1
ATOM 388 N N . PHE A 1 63 ? 55.181 43.713 7.851 1.00 30.79 60 PHE A N 1
ATOM 389 C CA . PHE A 1 63 ? 56.286 43.124 7.100 1.00 29.50 60 PHE A CA 1
ATOM 390 C C . PHE A 1 63 ? 56.241 41.601 7.147 1.00 27.70 60 PHE A C 1
ATOM 391 O O . PHE A 1 63 ? 56.851 40.989 8.022 1.00 35.02 60 PHE A O 1
ATOM 399 N N . PRO A 1 64 ? 55.534 40.981 6.192 1.00 25.14 61 PRO A N 1
ATOM 400 C CA . PRO A 1 64 ? 55.413 39.516 6.139 1.00 30.91 61 PRO A CA 1
ATOM 401 C C . PRO A 1 64 ? 56.754 38.793 6.051 1.00 38.08 61 PRO A C 1
ATOM 402 O O . PRO A 1 64 ? 56.819 37.599 6.353 1.00 49.04 61 PRO A O 1
ATOM 406 N N . LEU A 1 65 ? 57.804 39.507 5.656 1.00 26.49 62 LEU A N 1
ATOM 407 C CA . LEU A 1 65 ? 59.135 38.916 5.583 1.00 24.75 62 LEU A CA 1
ATOM 408 C C . LEU A 1 65 ? 59.623 38.496 6.965 1.00 24.31 62 LEU A C 1
ATOM 409 O O . LEU A 1 65 ? 60.314 37.490 7.113 1.00 33.40 62 LEU A O 1
ATOM 414 N N . LEU A 1 66 ? 59.260 39.275 7.976 1.00 18.69 63 LEU A N 1
ATOM 415 C CA . LEU A 1 66 ? 59.678 38.989 9.339 1.00 19.62 63 LEU A CA 1
ATOM 416 C C . LEU A 1 66 ? 59.047 37.697 9.852 1.00 27.11 63 LEU A C 1
ATOM 417 O O . LEU A 1 66 ? 59.580 37.053 10.755 1.00 29.94 63 LEU A O 1
ATOM 422 N N . ARG A 1 67 ? 57.910 37.327 9.272 1.00 30.45 64 ARG A N 1
ATOM 423 C CA . ARG A 1 67 ? 57.190 36.128 9.680 1.00 28.87 64 ARG A CA 1
ATOM 424 C C . ARG A 1 67 ? 57.460 34.970 8.725 1.00 35.13 64 ARG A C 1
ATOM 425 O O . ARG A 1 67 ? 56.594 34.123 8.507 1.00 45.29 64 ARG A O 1
ATOM 433 N N . VAL A 1 68 ? 58.662 34.931 8.162 1.00 26.10 65 VAL A N 1
ATOM 434 C CA . VAL A 1 68 ? 58.987 33.933 7.150 1.00 19.99 65 VAL A CA 1
ATOM 435 C C . VAL A 1 68 ? 59.849 32.788 7.678 1.00 23.43 65 VAL A C 1
ATOM 436 O O . VAL A 1 68 ? 60.846 33.007 8.366 1.00 31.92 65 VAL A O 1
ATOM 440 N N . ASN A 1 69 ? 59.435 31.564 7.367 1.00 20.17 66 ASN A N 1
ATOM 441 C CA . ASN A 1 69 ? 60.245 30.383 7.624 1.00 21.95 66 ASN A CA 1
ATOM 442 C C . ASN A 1 69 ? 60.706 29.784 6.303 1.00 24.17 66 ASN A C 1
ATOM 443 O O . ASN A 1 69 ? 60.156 30.102 5.250 1.00 26.18 66 ASN A O 1
ATOM 448 N N . PHE A 1 70 ? 61.716 28.922 6.354 1.00 27.05 67 PHE A N 1
ATOM 449 C CA . PHE A 1 70 ? 62.286 28.355 5.137 1.00 20.91 67 PHE A CA 1
ATOM 450 C C . PHE A 1 70 ? 61.983 26.872 4.988 1.00 32.21 67 PHE A C 1
ATOM 451 O O . PHE A 1 70 ? 61.926 26.134 5.972 1.00 30.98 67 PHE A O 1
ATOM 459 N N . VAL A 1 71 ? 61.785 26.444 3.747 1.00 31.95 68 VAL A N 1
ATOM 460 C CA . VAL A 1 71 ? 61.511 25.047 3.456 1.00 36.36 68 VAL A CA 1
ATOM 461 C C . VAL A 1 71 ? 62.540 24.505 2.475 1.00 42.79 68 VAL A C 1
ATOM 462 O O . VAL A 1 71 ? 62.527 24.850 1.292 1.00 46.29 68 VAL A O 1
ATOM 466 N N . ASP A 1 72 ? 63.439 23.664 2.975 1.00 43.87 69 ASP A N 1
ATOM 467 C CA . ASP A 1 72 ? 64.452 23.047 2.130 1.00 42.70 69 ASP A CA 1
ATOM 468 C C . ASP A 1 72 ? 63.930 21.732 1.568 1.00 49.01 69 ASP A C 1
ATOM 469 O O . ASP A 1 72 ? 64.139 20.667 2.149 1.00 55.70 69 ASP A O 1
ATOM 474 N N . ASP A 1 73 ? 63.243 21.823 0.435 1.00 50.81 70 ASP A N 1
ATOM 475 C CA . ASP A 1 73 ? 62.676 20.658 -0.231 1.00 63.35 70 ASP A CA 1
ATOM 476 C C . ASP A 1 73 ? 62.397 21.005 -1.688 1.00 67.42 70 ASP A C 1
ATOM 477 O O . ASP A 1 73 ? 61.564 21.868 -1.972 1.00 66.63 70 ASP A O 1
ATOM 482 N N . ASP A 1 74 ? 63.097 20.334 -2.600 1.00 71.59 71 ASP A N 1
ATOM 483 C CA . ASP A 1 74 ? 63.059 20.674 -4.021 1.00 74.89 71 ASP A CA 1
ATOM 484 C C . ASP A 1 74 ? 63.490 22.130 -4.209 1.00 68.55 71 ASP A C 1
ATOM 485 O O . ASP A 1 74 ? 62.843 22.899 -4.919 1.00 72.58 71 ASP A O 1
ATOM 490 N N . GLY A 1 75 ? 64.588 22.501 -3.558 1.00 58.26 72 GLY A N 1
ATOM 491 C CA . GLY A 1 75 ? 65.070 23.871 -3.584 1.00 49.71 72 GLY A CA 1
ATOM 492 C C . GLY A 1 75 ? 64.715 24.608 -2.307 1.00 47.93 72 GLY A C 1
ATOM 493 O O . GLY A 1 75 ? 64.087 24.039 -1.416 1.00 54.00 72 GLY A O 1
ATOM 494 N N . LEU A 1 76 ? 65.111 25.873 -2.214 1.00 42.80 73 LEU A N 1
ATOM 495 C CA . LEU A 1 76 ? 64.823 26.680 -1.032 1.00 35.90 73 LEU A CA 1
ATOM 496 C C . LEU A 1 76 ? 63.599 27.561 -1.261 1.00 36.17 73 LEU A C 1
ATOM 497 O O . LEU A 1 76 ? 63.495 28.234 -2.286 1.00 43.17 73 LEU A O 1
ATOM 502 N N . TRP A 1 77 ? 62.680 27.558 -0.301 1.00 29.39 74 TRP A N 1
ATOM 503 C CA . TRP A 1 77 ? 61.426 28.291 -0.444 1.00 30.96 74 TRP A CA 1
ATOM 504 C C . TRP A 1 77 ? 61.089 29.103 0.803 1.00 28.91 74 TRP A C 1
ATOM 505 O O . TRP A 1 77 ? 61.523 28.775 1.907 1.00 35.28 74 TRP A O 1
ATOM 524 N N . ARG A 1 79 ? 58.108 30.689 3.370 1.00 30.82 76 ARG A N 1
ATOM 525 C CA . ARG A 1 79 ? 56.765 30.387 3.848 1.00 33.43 76 ARG A CA 1
ATOM 526 C C . ARG A 1 79 ? 56.349 31.429 4.879 1.00 33.55 76 ARG A C 1
ATOM 527 O O . ARG A 1 79 ? 57.037 31.622 5.881 1.00 36.85 76 ARG A O 1
ATOM 535 N N . THR A 1 80 ? 55.229 32.101 4.637 1.00 26.62 77 THR A N 1
ATOM 536 C CA . THR A 1 80 ? 54.804 33.180 5.523 1.00 25.60 77 THR A CA 1
ATOM 537 C C . THR A 1 80 ? 53.924 32.682 6.662 1.00 29.57 77 THR A C 1
ATOM 538 O O . THR A 1 80 ? 52.795 32.245 6.449 1.00 41.15 77 THR A O 1
ATOM 542 N N . ARG A 1 81 ? 54.461 32.757 7.874 1.00 30.81 78 ARG A N 1
ATOM 543 C CA . ARG A 1 81 ? 53.752 32.336 9.072 1.00 32.89 78 ARG A CA 1
ATOM 544 C C . ARG A 1 81 ? 52.634 33.325 9.389 1.00 39.44 78 ARG A C 1
ATOM 545 O O . ARG A 1 81 ? 52.821 34.538 9.290 1.00 38.44 78 ARG A O 1
ATOM 553 N N . GLU A 1 82 ? 51.471 32.803 9.763 1.00 54.74 79 GLU A N 1
ATOM 554 C CA . GLU A 1 82 ? 50.305 33.639 10.028 1.00 63.79 79 GLU A CA 1
ATOM 555 C C . GLU A 1 82 ? 50.416 34.408 11.344 1.00 61.30 79 GLU A C 1
ATOM 556 O O . GLU A 1 82 ? 50.137 35.606 11.396 1.00 49.80 79 GLU A O 1
ATOM 562 N N . ASN A 1 83 ? 50.816 33.712 12.404 1.00 70.55 80 ASN A N 1
ATOM 563 C CA . ASN A 1 83 ? 50.994 34.340 13.709 1.00 72.05 80 ASN A CA 1
ATOM 564 C C . ASN A 1 83 ? 52.463 34.629 13.994 1.00 63.17 80 ASN A C 1
ATOM 565 O O . ASN A 1 83 ? 53.312 33.746 13.870 1.00 63.85 80 ASN A O 1
ATOM 570 N N . ALA A 1 84 ? 52.757 35.869 14.370 1.00 54.72 81 ALA A N 1
ATOM 571 C CA . ALA A 1 84 ? 54.133 36.289 14.612 1.00 47.00 81 ALA A CA 1
ATOM 572 C C . ALA A 1 84 ? 54.775 35.533 15.771 1.00 57.19 81 ALA A C 1
ATOM 573 O O . ALA A 1 84 ? 55.737 34.791 15.568 1.00 63.85 81 ALA A O 1
ATOM 575 N N . ASP A 1 85 ? 54.236 35.723 16.975 1.00 60.55 82 ASP A N 1
ATOM 576 C CA . ASP A 1 85 ? 54.771 35.098 18.186 1.00 63.00 82 ASP A CA 1
ATOM 577 C C . ASP A 1 85 ? 56.266 35.396 18.325 1.00 52.66 82 ASP A C 1
ATOM 578 O O . ASP A 1 85 ? 57.086 34.492 18.486 1.00 51.27 82 ASP A O 1
ATOM 583 N N . ALA A 1 86 ? 56.611 36.677 18.256 1.00 44.15 83 ALA A N 1
ATOM 584 C CA . ALA A 1 86 ? 58.008 37.083 18.197 1.00 31.48 83 ALA A CA 1
ATOM 585 C C . ALA A 1 86 ? 58.322 38.247 19.130 1.00 33.28 83 ALA A C 1
ATOM 586 O O . ALA A 1 86 ? 59.443 38.753 19.142 1.00 41.59 83 ALA A O 1
ATOM 588 N N . LEU A 1 87 ? 57.336 38.678 19.907 1.00 31.11 84 LEU A N 1
ATOM 589 C CA . LEU A 1 87 ? 57.551 39.777 20.842 1.00 27.05 84 LEU A CA 1
ATOM 590 C C . LEU A 1 87 ? 57.852 39.270 22.251 1.00 28.73 84 LEU A C 1
ATOM 591 O O . LEU A 1 87 ? 56.979 38.727 22.930 1.00 34.40 84 LEU A O 1
ATOM 596 N N . VAL A 1 88 ? 59.097 39.448 22.679 1.00 23.89 85 VAL A N 1
ATOM 597 C CA . VAL A 1 88 ? 59.527 39.032 24.008 1.00 28.15 85 VAL A CA 1
ATOM 598 C C . VAL A 1 88 ? 59.682 40.244 24.923 1.00 31.90 85 VAL A C 1
ATOM 599 O O . VAL A 1 88 ? 60.386 41.195 24.587 1.00 28.69 85 VAL A O 1
ATOM 603 N N . ARG A 1 89 ? 59.023 40.208 26.078 1.00 36.12 86 ARG A N 1
ATOM 604 C CA . ARG A 1 89 ? 59.060 41.328 27.014 1.00 34.56 86 ARG A CA 1
ATOM 605 C C . ARG A 1 89 ? 59.807 40.958 28.289 1.00 30.59 86 ARG A C 1
ATOM 606 O O . ARG A 1 89 ? 59.472 39.975 28.950 1.00 38.94 86 ARG A O 1
ATOM 614 N N . SER A 1 90 ? 60.823 41.748 28.624 1.00 27.10 87 SER A N 1
ATOM 615 C CA . SER A 1 90 ? 61.645 41.495 29.803 1.00 18.97 87 SER A CA 1
ATOM 616 C C . SER A 1 90 ? 61.783 42.748 30.665 1.00 29.85 87 SER A C 1
ATOM 617 O O . SER A 1 90 ? 61.540 43.862 30.202 1.00 35.10 87 SER A O 1
ATOM 620 N N . ASP A 1 91 ? 62.177 42.555 31.921 1.00 29.50 88 ASP A N 1
ATOM 621 C CA . ASP A 1 91 ? 62.372 43.657 32.857 1.00 31.25 88 ASP A CA 1
ATOM 622 C C . ASP A 1 91 ? 63.615 43.389 33.705 1.00 32.08 88 ASP A C 1
ATOM 623 O O . ASP A 1 91 ? 63.702 42.368 34.388 1.00 36.81 88 ASP A O 1
ATOM 628 N N . LEU A 1 92 ? 64.573 44.312 33.662 1.00 24.47 89 LEU A N 1
ATOM 629 C CA . LEU A 1 92 ? 65.859 44.119 34.328 1.00 20.55 89 LEU A CA 1
ATOM 630 C C . LEU A 1 92 ? 66.117 45.144 35.426 1.00 29.05 89 LEU A C 1
ATOM 631 O O . LEU A 1 92 ? 67.268 45.414 35.767 1.00 31.61 89 LEU A O 1
ATOM 636 N N . ARG A 1 93 ? 65.050 45.715 35.974 1.00 23.21 90 ARG A N 1
ATOM 637 C CA . ARG A 1 93 ? 65.174 46.728 37.017 1.00 24.70 90 ARG A CA 1
ATOM 638 C C . ARG A 1 93 ? 65.773 46.186 38.316 1.00 26.70 90 ARG A C 1
ATOM 639 O O . ARG A 1 93 ? 66.292 46.950 39.129 1.00 30.07 90 ARG A O 1
ATOM 647 N N . GLY A 1 94 ? 65.706 44.872 38.504 1.00 28.07 91 GLY A N 1
ATOM 648 C CA . GLY A 1 94 ? 66.232 44.249 39.705 1.00 31.82 91 GLY A CA 1
ATOM 649 C C . GLY A 1 94 ? 67.744 44.119 39.713 1.00 31.32 91 GLY A C 1
ATOM 650 O O . GLY A 1 94 ? 68.336 43.750 40.726 1.00 33.77 91 GLY A O 1
ATOM 651 N N . HIS A 1 95 ? 68.373 44.420 38.582 1.00 25.61 92 HIS A N 1
ATOM 652 C CA . HIS A 1 95 ? 69.825 44.334 38.465 1.00 26.03 92 HIS A CA 1
ATOM 653 C C . HIS A 1 95 ? 70.476 45.703 38.645 1.00 38.43 92 HIS A C 1
ATOM 654 O O . HIS A 1 95 ? 70.001 46.692 38.090 1.00 48.83 92 HIS A O 1
ATOM 661 N N . PRO A 1 96 ? 71.568 45.764 39.425 1.00 37.75 93 PRO A N 1
ATOM 662 C CA . PRO A 1 96 ? 72.313 47.010 39.655 1.00 33.32 93 PRO A CA 1
ATOM 663 C C . PRO A 1 96 ? 72.872 47.619 38.368 1.00 41.10 93 PRO A C 1
ATOM 664 O O . PRO A 1 96 ? 72.971 48.841 38.267 1.00 44.64 93 PRO A O 1
ATOM 668 N N . ASP A 1 97 ? 73.233 46.778 37.403 1.00 41.78 94 ASP A N 1
ATOM 669 C CA . ASP A 1 97 ? 73.702 47.255 36.104 1.00 37.42 94 ASP A CA 1
ATOM 670 C C . ASP A 1 97 ? 72.822 46.695 34.991 1.00 37.75 94 ASP A C 1
ATOM 671 O O . ASP A 1 97 ? 73.202 45.734 34.325 1.00 36.75 94 ASP A O 1
ATOM 676 N N . PRO A 1 98 ? 71.646 47.308 34.781 1.00 33.59 95 PRO A N 1
ATOM 677 C CA . PRO A 1 98 ? 70.649 46.826 33.818 1.00 31.21 95 PRO A CA 1
ATOM 678 C C . PRO A 1 98 ? 71.172 46.773 32.382 1.00 29.79 95 PRO A C 1
ATOM 679 O O . PRO A 1 98 ? 70.803 45.864 31.639 1.00 37.29 95 PRO A O 1
ATOM 683 N N . GLN A 1 99 ? 72.017 47.725 32.000 1.00 24.01 96 GLN A N 1
ATOM 684 C CA . GLN A 1 99 ? 72.510 47.787 30.625 1.00 23.26 96 GLN A CA 1
ATOM 685 C C . GLN A 1 99 ? 73.426 46.617 30.272 1.00 23.98 96 GLN A C 1
ATOM 686 O O . GLN A 1 99 ? 73.359 46.079 29.163 1.00 23.13 96 GLN A O 1
ATOM 692 N N . ALA A 1 100 ? 74.276 46.223 31.214 1.00 23.58 97 ALA A N 1
ATOM 693 C CA . ALA A 1 100 ? 75.168 45.092 30.997 1.00 15.26 97 ALA A CA 1
ATOM 694 C C . ALA A 1 100 ? 74.375 43.801 30.867 1.00 25.67 97 ALA A C 1
ATOM 695 O O . ALA A 1 100 ? 74.778 42.892 30.143 1.00 28.86 97 ALA A O 1
ATOM 697 N N . ARG A 1 101 ? 73.247 43.728 31.569 1.00 23.46 98 ARG A N 1
ATOM 698 C CA . ARG A 1 101 ? 72.395 42.546 31.540 1.00 27.20 98 ARG A CA 1
ATOM 699 C C . ARG A 1 101 ? 71.636 42.458 30.225 1.00 25.35 98 ARG A C 1
ATOM 700 O O . ARG A 1 101 ? 71.416 41.368 29.694 1.00 21.02 98 ARG A O 1
ATOM 708 N N . CYS A 1 102 ? 71.236 43.615 29.705 1.00 24.32 99 CYS A N 1
ATOM 709 C CA . CYS A 1 102 ? 70.475 43.674 28.463 1.00 20.57 99 CYS A CA 1
ATOM 710 C C . CYS A 1 102 ? 71.311 43.171 27.291 1.00 19.02 99 CYS A C 1
ATOM 711 O O . CYS A 1 102 ? 70.790 42.563 26.355 1.00 23.62 99 CYS A O 1
ATOM 714 N N . VAL A 1 103 ? 72.614 43.427 27.356 1.00 17.44 100 VAL A N 1
ATOM 715 C CA . VAL A 1 103 ? 73.543 42.928 26.349 1.00 16.37 100 VAL A CA 1
ATOM 716 C C . VAL A 1 103 ? 73.651 41.416 26.459 1.00 11.79 100 VAL A C 1
ATOM 717 O O . VAL A 1 103 ? 73.622 40.704 25.457 1.00 34.49 100 VAL A O 1
ATOM 721 N N . GLU A 1 104 ? 73.772 40.930 27.688 1.00 12.51 101 GLU A N 1
ATOM 722 C CA . GLU A 1 104 ? 73.858 39.500 27.936 1.00 12.79 101 GLU A CA 1
ATOM 723 C C . GLU A 1 104 ? 72.549 38.812 27.564 1.00 19.22 101 GLU A C 1
ATOM 724 O O . GLU A 1 104 ? 72.540 37.643 27.190 1.00 19.03 101 GLU A O 1
ATOM 730 N N . LEU A 1 105 ? 71.444 39.542 27.662 1.00 12.86 102 LEU A N 1
ATOM 731 C CA . LEU A 1 105 ? 70.138 38.990 27.318 1.00 17.27 102 LEU A CA 1
ATOM 732 C C . LEU A 1 105 ? 70.022 38.747 25.815 1.00 22.63 102 LEU A C 1
ATOM 733 O O . LEU A 1 105 ? 69.650 37.659 25.376 1.00 25.72 102 LEU A O 1
ATOM 738 N N . LEU A 1 106 ? 70.328 39.776 25.033 1.00 21.75 103 LEU A N 1
ATOM 739 C CA . LEU A 1 106 ? 70.230 39.693 23.581 1.00 10.98 103 LEU A CA 1
ATOM 740 C C . LEU A 1 106 ? 71.217 38.681 23.006 1.00 21.71 103 LEU A C 1
ATOM 741 O O . LEU A 1 106 ? 70.891 37.942 22.076 1.00 30.76 103 LEU A O 1
ATOM 746 N N . ARG A 1 107 ? 72.424 38.655 23.564 1.00 15.86 104 ARG A N 1
ATOM 747 C CA . ARG A 1 107 ? 73.425 37.669 23.177 1.00 13.17 104 ARG A CA 1
ATOM 748 C C . ARG A 1 107 ? 72.925 36.255 23.440 1.00 18.29 104 ARG A C 1
ATOM 749 O O . ARG A 1 107 ? 73.121 35.356 22.622 1.00 26.11 104 ARG A O 1
ATOM 757 N N . ALA A 1 108 ? 72.280 36.065 24.587 1.00 18.70 105 ALA A N 1
ATOM 758 C CA . ALA A 1 108 ? 71.781 34.752 24.974 1.00 20.70 105 ALA A CA 1
ATOM 759 C C . ALA A 1 108 ? 70.678 34.275 24.042 1.00 20.28 105 ALA A C 1
ATOM 760 O O . ALA A 1 108 ? 70.661 33.115 23.630 1.00 26.77 105 ALA A O 1
ATOM 762 N N . ASP A 1 109 ? 69.760 35.176 23.705 1.00 12.41 106 ASP A N 1
ATOM 763 C CA . ASP A 1 109 ? 68.670 34.842 22.799 1.00 26.28 106 ASP A CA 1
ATOM 764 C C . ASP A 1 109 ? 69.199 34.624 21.387 1.00 27.68 106 ASP A C 1
ATOM 765 O O . ASP A 1 109 ? 68.618 33.875 20.604 1.00 35.25 106 ASP A O 1
ATOM 770 N N . ARG A 1 110 ? 70.306 35.288 21.072 1.00 21.00 107 ARG A N 1
ATOM 771 C CA . ARG A 1 110 ? 70.953 35.146 19.775 1.00 20.20 107 ARG A CA 1
ATOM 772 C C . ARG A 1 110 ? 71.579 33.766 19.619 1.00 11.55 107 ARG A C 1
ATOM 773 O O . ARG A 1 110 ? 71.600 33.201 18.526 1.00 24.59 107 ARG A O 1
ATOM 781 N N . ASP A 1 111 ? 72.085 33.227 20.722 1.00 22.51 108 ASP A N 1
ATOM 782 C CA . ASP A 1 111 ? 72.802 31.957 20.695 1.00 26.03 108 ASP A CA 1
ATOM 783 C C . ASP A 1 111 ? 71.862 30.764 20.828 1.00 25.78 108 ASP A C 1
ATOM 784 O O . ASP A 1 111 ? 72.300 29.614 20.779 1.00 24.81 108 ASP A O 1
ATOM 789 N N . ARG A 1 112 ? 70.574 31.044 20.996 1.00 28.14 109 ARG A N 1
ATOM 790 C CA . ARG A 1 112 ? 69.573 29.997 21.167 1.00 27.89 109 ARG A CA 1
ATOM 791 C C . ARG A 1 112 ? 69.274 29.318 19.833 1.00 27.24 109 ARG A C 1
ATOM 792 O O . ARG A 1 112 ? 68.981 29.991 18.845 1.00 39.41 109 ARG A O 1
ATOM 800 N N . PRO A 1 113 ? 69.356 27.976 19.801 1.00 25.23 110 PRO A N 1
ATOM 801 C CA . PRO A 1 113 ? 69.155 27.198 18.571 1.00 28.37 110 PRO A CA 1
ATOM 802 C C . PRO A 1 113 ? 67.735 27.319 18.027 1.00 35.80 110 PRO A C 1
ATOM 803 O O . PRO A 1 113 ? 66.767 26.975 18.708 1.00 39.76 110 PRO A O 1
ATOM 807 N N . THR A 1 114 ? 67.621 27.805 16.797 1.00 35.03 111 THR A N 1
ATOM 808 C CA . THR A 1 114 ? 66.323 28.093 16.206 1.00 34.26 111 THR A CA 1
ATOM 809 C C . THR A 1 114 ? 66.069 27.231 14.972 1.00 32.20 111 THR A C 1
ATOM 810 O O . THR A 1 114 ? 66.898 27.180 14.064 1.00 30.52 111 THR A O 1
ATOM 814 N N . ASP A 1 115 ? 64.924 26.555 14.946 1.00 28.89 112 ASP A N 1
ATOM 815 C CA . ASP A 1 115 ? 64.513 25.781 13.779 1.00 25.84 112 ASP A CA 1
ATOM 816 C C . ASP A 1 115 ? 64.000 26.724 12.693 1.00 32.07 112 ASP A C 1
ATOM 817 O O . ASP A 1 115 ? 62.931 27.321 12.833 1.00 34.20 112 ASP A O 1
ATOM 822 N N . PRO A 1 116 ? 64.760 26.854 11.598 1.00 29.85 113 PRO A N 1
ATOM 823 C CA . PRO A 1 116 ? 64.427 27.834 10.562 1.00 18.30 113 PRO A CA 1
ATOM 824 C C . PRO A 1 116 ? 63.156 27.495 9.796 1.00 36.71 113 PRO A C 1
ATOM 825 O O . PRO A 1 116 ? 62.703 28.318 9.006 1.00 41.65 113 PRO A O 1
ATOM 829 N N . GLU A 1 117 ? 62.592 26.313 10.020 1.00 36.64 114 GLU A N 1
ATOM 830 C CA . GLU A 1 117 ? 61.402 25.898 9.288 1.00 41.13 114 GLU A CA 1
ATOM 831 C C . GLU A 1 117 ? 60.141 25.976 10.144 1.00 38.34 114 GLU A C 1
ATOM 832 O O . GLU A 1 117 ? 59.038 25.760 9.646 1.00 43.03 114 GLU A O 1
ATOM 838 N N . ARG A 1 118 ? 60.303 26.290 11.427 1.00 35.82 115 ARG A N 1
ATOM 839 C CA . ARG A 1 118 ? 59.167 26.335 12.344 1.00 38.43 115 ARG A CA 1
ATOM 840 C C . ARG A 1 118 ? 59.126 27.589 13.214 1.00 33.56 115 ARG A C 1
ATOM 841 O O . ARG A 1 118 ? 58.082 28.224 13.348 1.00 33.02 115 ARG A O 1
ATOM 849 N N . ASP A 1 119 ? 60.265 27.936 13.805 1.00 33.09 116 ASP A N 1
ATOM 850 C CA . ASP A 1 119 ? 60.323 29.008 14.796 1.00 32.39 116 ASP A CA 1
ATOM 851 C C . ASP A 1 119 ? 60.442 30.397 14.173 1.00 32.85 116 ASP A C 1
ATOM 852 O O . ASP A 1 119 ? 60.929 30.540 13.049 1.00 36.62 116 ASP A O 1
ATOM 857 N N . PRO A 1 120 ? 59.987 31.428 14.904 1.00 30.32 117 PRO A N 1
ATOM 858 C CA . PRO A 1 120 ? 60.181 32.813 14.460 1.00 32.26 117 PRO A CA 1
ATOM 859 C C . PRO A 1 120 ? 61.663 33.159 14.326 1.00 24.70 117 PRO A C 1
ATOM 860 O O . PRO A 1 120 ? 62.432 32.942 15.262 1.00 22.00 117 PRO A O 1
ATOM 864 N N . LEU A 1 121 ? 62.050 33.695 13.171 1.00 23.44 118 LEU A N 1
ATOM 865 C CA . LEU A 1 121 ? 63.450 33.990 12.882 1.00 17.86 118 LEU A CA 1
ATOM 866 C C . LEU A 1 121 ? 63.795 35.461 13.110 1.00 20.14 118 LEU A C 1
ATOM 867 O O . LEU A 1 121 ? 64.948 35.868 12.963 1.00 19.70 118 LEU A O 1
ATOM 872 N N . VAL A 1 122 ? 62.787 36.254 13.456 1.00 17.23 119 VAL A N 1
ATOM 873 C CA . VAL A 1 122 ? 62.992 37.650 13.822 1.00 14.79 119 VAL A CA 1
ATOM 874 C C . VAL A 1 122 ? 62.283 37.936 15.136 1.00 22.88 119 VAL A C 1
ATOM 875 O O . VAL A 1 122 ? 61.058 38.033 15.181 1.00 26.96 119 VAL A O 1
ATOM 879 N N . ARG A 1 123 ? 63.060 38.059 16.207 1.00 22.05 120 ARG A N 1
ATOM 880 C CA . ARG A 1 123 ? 62.506 38.300 17.535 1.00 17.71 120 ARG A CA 1
ATOM 881 C C . ARG A 1 123 ? 62.729 39.744 17.976 1.00 19.84 120 ARG A C 1
ATOM 882 O O . ARG A 1 123 ? 63.849 40.247 17.935 1.00 33.81 120 ARG A O 1
ATOM 890 N N . LEU A 1 124 ? 61.657 40.409 18.392 1.00 16.68 121 LEU A N 1
ATOM 891 C CA . LEU A 1 124 ? 61.762 41.764 18.913 1.00 13.43 121 LEU A CA 1
ATOM 892 C C . LEU A 1 124 ? 61.748 41.714 20.432 1.00 21.32 121 LEU A C 1
ATOM 893 O O . LEU A 1 124 ? 60.848 41.124 21.027 1.00 24.24 121 LEU A O 1
ATOM 898 N N . HIS A 1 125 ? 62.754 42.319 21.056 1.00 23.34 122 HIS A N 1
ATOM 899 C CA . HIS A 1 125 ? 62.832 42.364 22.512 1.00 18.48 122 HIS A CA 1
ATOM 900 C C . HIS A 1 125 ? 62.475 43.751 23.044 1.00 19.55 122 HIS A C 1
ATOM 901 O O . HIS A 1 125 ? 62.998 44.759 22.571 1.00 27.48 122 HIS A O 1
ATOM 908 N N . LEU A 1 126 ? 61.573 43.794 24.020 1.00 16.36 123 LEU A N 1
ATOM 909 C CA . LEU A 1 126 ? 61.228 45.035 24.703 1.00 17.74 123 LEU A CA 1
ATOM 910 C C . LEU A 1 126 ? 61.747 44.941 26.136 1.00 18.53 123 LEU A C 1
ATOM 911 O O . LEU A 1 126 ? 61.087 44.381 27.010 1.00 22.23 123 LEU A O 1
ATOM 916 N N . VAL A 1 127 ? 62.939 45.480 26.368 1.00 16.63 124 VAL A N 1
ATOM 917 C CA . VAL A 1 127 ? 63.601 45.335 27.659 1.00 19.71 124 VAL A CA 1
ATOM 918 C C . VAL A 1 127 ? 63.614 46.657 28.417 1.00 26.12 124 VAL A C 1
ATOM 919 O O . VAL A 1 127 ? 64.193 47.638 27.951 1.00 30.23 124 VAL A O 1
ATOM 923 N N . ARG A 1 128 ? 62.973 46.682 29.582 1.00 19.05 125 ARG A N 1
ATOM 924 C CA . ARG A 1 128 ? 62.973 47.878 30.419 1.00 29.96 125 ARG A CA 1
ATOM 925 C C . ARG A 1 128 ? 64.113 47.823 31.433 1.00 28.48 125 ARG A C 1
ATOM 926 O O . ARG A 1 128 ? 64.236 46.858 32.187 1.00 24.66 125 ARG A O 1
ATOM 934 N N . LEU A 1 129 ? 64.938 48.866 31.444 1.00 28.66 126 LEU A N 1
ATOM 935 C CA . LEU A 1 129 ? 66.117 48.913 32.304 1.00 20.44 126 LEU A CA 1
ATOM 936 C C . LEU A 1 129 ? 65.874 49.714 33.582 1.00 28.43 126 LEU A C 1
ATOM 937 O O . LEU A 1 129 ? 66.447 49.415 34.630 1.00 32.74 126 LEU A O 1
ATOM 942 N N . SER A 1 130 ? 65.030 50.735 33.484 1.00 23.37 127 SER A N 1
ATOM 943 C CA . SER A 1 130 ? 64.730 51.601 34.618 1.00 25.35 127 SER A CA 1
ATOM 944 C C . SER A 1 130 ? 63.387 52.290 34.420 1.00 41.76 127 SER A C 1
ATOM 945 O O . SER A 1 130 ? 62.576 51.865 33.599 1.00 47.66 127 SER A O 1
ATOM 948 N N . GLU A 1 131 ? 63.158 53.361 35.171 1.00 37.32 128 GLU A N 1
ATOM 949 C CA . GLU A 1 131 ? 61.907 54.101 35.078 1.00 41.32 128 GLU A CA 1
ATOM 950 C C . GLU A 1 131 ? 61.856 54.974 33.829 1.00 41.72 128 GLU A C 1
ATOM 951 O O . GLU A 1 131 ? 60.790 55.452 33.440 1.00 45.19 128 GLU A O 1
ATOM 957 N N . THR A 1 132 ? 63.010 55.179 33.202 1.00 41.45 129 THR A N 1
ATOM 958 C CA . THR A 1 132 ? 63.092 56.031 32.021 1.00 43.66 129 THR A CA 1
ATOM 959 C C . THR A 1 132 ? 63.630 55.294 30.795 1.00 44.95 129 THR A C 1
ATOM 960 O O . THR A 1 132 ? 63.312 55.655 29.663 1.00 49.64 129 THR A O 1
ATOM 964 N N . ASP A 1 133 ? 64.438 54.262 31.025 1.00 40.34 130 ASP A N 1
ATOM 965 C CA . ASP A 1 133 ? 65.152 53.588 29.941 1.00 37.41 130 ASP A CA 1
ATOM 966 C C . ASP A 1 133 ? 64.521 52.272 29.492 1.00 31.43 130 ASP A C 1
ATOM 967 O O . ASP A 1 133 ? 64.273 51.377 30.300 1.00 30.48 130 ASP A O 1
ATOM 972 N N . VAL A 1 134 ? 64.274 52.166 28.189 1.00 26.82 131 VAL A N 1
ATOM 973 C CA . VAL A 1 134 ? 63.770 50.938 27.585 1.00 22.21 131 VAL A CA 1
ATOM 974 C C . VAL A 1 134 ? 64.569 50.607 26.332 1.00 21.48 131 VAL A C 1
ATOM 975 O O . VAL A 1 134 ? 64.746 51.458 25.462 1.00 22.31 131 VAL A O 1
ATOM 979 N N . VAL A 1 135 ? 65.052 49.372 26.241 1.00 23.83 132 VAL A N 1
ATOM 980 C CA . VAL A 1 135 ? 65.771 48.924 25.054 1.00 18.70 132 VAL A CA 1
ATOM 981 C C . VAL A 1 135 ? 64.871 48.117 24.127 1.00 15.08 132 VAL A C 1
ATOM 982 O O . VAL A 1 135 ? 64.259 47.134 24.542 1.00 25.30 132 VAL A O 1
ATOM 986 N N . LEU A 1 136 ? 64.789 48.549 22.873 1.00 16.70 133 LEU A N 1
ATOM 987 C CA . LEU A 1 136 ? 64.105 47.782 21.842 1.00 14.40 133 LEU A CA 1
ATOM 988 C C . LEU A 1 136 ? 65.155 47.061 21.015 1.00 17.44 133 LEU A C 1
ATOM 989 O O . LEU A 1 136 ? 65.902 47.691 20.270 1.00 27.40 133 LEU A O 1
ATOM 994 N N . GLY A 1 137 ? 65.221 45.743 21.149 1.00 15.93 134 GLY A N 1
ATOM 995 C CA . GLY A 1 137 ? 66.236 44.975 20.455 1.00 11.71 134 GLY A CA 1
ATOM 996 C C . GLY A 1 137 ? 65.664 44.022 19.426 1.00 16.71 134 GLY A C 1
ATOM 997 O O . GLY A 1 137 ? 64.514 43.598 19.530 1.00 19.45 134 GLY A O 1
ATOM 998 N N . VAL A 1 138 ? 66.472 43.689 18.426 1.00 15.52 135 VAL A N 1
ATOM 999 C CA . VAL A 1 138 ? 66.074 42.715 17.419 1.00 10.72 135 VAL A CA 1
ATOM 1000 C C . VAL A 1 138 ? 67.116 41.606 17.310 1.00 21.66 135 VAL A C 1
ATOM 1001 O O . VAL A 1 138 ? 68.320 41.863 17.263 1.00 20.24 135 VAL A O 1
ATOM 1005 N N . VAL A 1 139 ? 66.641 40.367 17.298 1.00 20.41 136 VAL A N 1
ATOM 1006 C CA . VAL A 1 139 ? 67.505 39.212 17.095 1.00 10.17 136 VAL A CA 1
ATOM 1007 C C . VAL A 1 139 ? 67.028 38.476 15.852 1.00 16.98 136 VAL A C 1
ATOM 1008 O O . VAL A 1 139 ? 65.972 37.846 15.869 1.00 17.97 136 VAL A O 1
ATOM 1012 N N . ALA A 1 140 ? 67.800 38.552 14.774 1.00 10.11 137 ALA A N 1
ATOM 1013 C CA . ALA A 1 140 ? 67.297 38.092 13.485 1.00 12.73 137 ALA A CA 1
ATOM 1014 C C . ALA A 1 140 ? 68.240 37.199 12.690 1.00 15.35 137 ALA A C 1
ATOM 1015 O O . ALA A 1 140 ? 69.459 37.351 12.736 1.00 22.99 137 ALA A O 1
ATOM 1017 N N . HIS A 1 141 ? 67.643 36.270 11.952 1.00 15.09 138 HIS A N 1
ATOM 1018 C CA . HIS A 1 141 ? 68.364 35.422 11.014 1.00 17.03 138 HIS A CA 1
ATOM 1019 C C . HIS A 1 141 ? 68.847 36.290 9.856 1.00 17.84 138 HIS A C 1
ATOM 1020 O O . HIS A 1 141 ? 68.101 37.133 9.354 1.00 28.22 138 HIS A O 1
ATOM 1027 N N . GLN A 1 142 ? 70.090 36.085 9.433 1.00 14.66 139 GLN A N 1
ATOM 1028 C CA . GLN A 1 142 ? 70.705 36.942 8.420 1.00 17.78 139 GLN A CA 1
ATOM 1029 C C . GLN A 1 142 ? 70.105 36.762 7.025 1.00 22.41 139 GLN A C 1
ATOM 1030 O O . GLN A 1 142 ? 70.348 37.573 6.133 1.00 33.08 139 GLN A O 1
ATOM 1044 N N . LEU A 1 144 ? 67.014 36.931 6.513 1.00 12.76 141 LEU A N 1
ATOM 1045 C CA . LEU A 1 144 ? 65.817 37.759 6.526 1.00 20.15 141 LEU A CA 1
ATOM 1046 C C . LEU A 1 144 ? 66.192 39.229 6.616 1.00 19.32 141 LEU A C 1
ATOM 1047 O O . LEU A 1 144 ? 65.667 40.056 5.878 1.00 29.16 141 LEU A O 1
ATOM 1052 N N . LEU A 1 145 ? 67.108 39.547 7.525 1.00 17.80 142 LEU A N 1
ATOM 1053 C CA . LEU A 1 145 ? 67.536 40.924 7.735 1.00 18.04 142 LEU A CA 1
ATOM 1054 C C .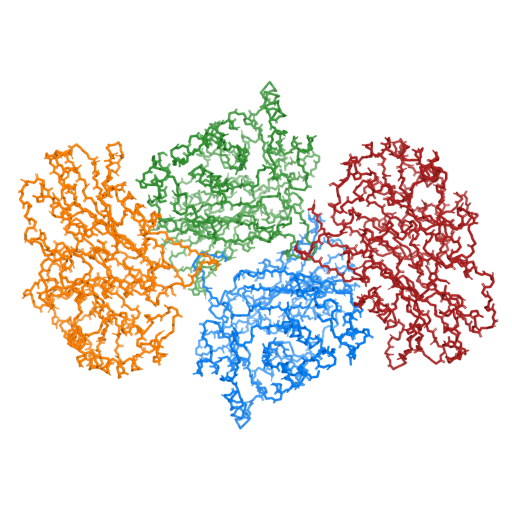 LEU A 1 145 ? 69.055 41.052 7.688 1.00 19.11 142 LEU A C 1
ATOM 1055 O O . LEU A 1 145 ? 69.763 40.351 8.410 1.00 21.52 142 LEU A O 1
ATOM 1060 N N . ASP A 1 146 ? 69.552 41.945 6.837 1.00 12.74 143 ASP A N 1
ATOM 1061 C CA . ASP A 1 146 ? 70.972 42.270 6.828 1.00 18.23 143 ASP A CA 1
ATOM 1062 C C . ASP A 1 146 ? 71.257 43.387 7.833 1.00 25.65 143 ASP A C 1
ATOM 1063 O O . ASP A 1 146 ? 70.375 43.770 8.604 1.00 19.08 143 ASP A O 1
ATOM 1068 N N . ALA A 1 147 ? 72.481 43.905 7.818 1.00 27.29 144 ALA A N 1
ATOM 1069 C CA . ALA A 1 147 ? 72.904 44.926 8.775 1.00 21.28 144 ALA A CA 1
ATOM 1070 C C . ALA A 1 147 ? 71.992 46.152 8.804 1.00 20.26 144 ALA A C 1
ATOM 1071 O O . ALA A 1 147 ? 71.602 46.622 9.874 1.00 23.60 144 ALA A O 1
ATOM 1073 N N . ARG A 1 148 ? 71.655 46.658 7.622 1.00 22.25 145 ARG A N 1
ATOM 1074 C CA . ARG A 1 148 ? 70.833 47.855 7.502 1.00 21.11 145 ARG A CA 1
ATOM 1075 C C . ARG A 1 148 ? 69.378 47.593 7.878 1.00 26.52 145 ARG A C 1
ATOM 1076 O O . ARG A 1 148 ? 68.737 48.428 8.518 1.00 32.50 145 ARG A O 1
ATOM 1084 N N . SER A 1 149 ? 68.861 46.433 7.482 1.00 23.50 146 SER A N 1
ATOM 1085 C CA . SER A 1 149 ? 67.454 46.100 7.705 1.00 16.91 146 SER A CA 1
ATOM 1086 C C . SER A 1 149 ? 67.094 45.984 9.184 1.00 17.57 146 SER A C 1
ATOM 1087 O O . SER A 1 149 ? 65.951 46.237 9.569 1.00 19.88 146 SER A O 1
ATOM 1090 N N . ARG A 1 150 ? 68.066 45.605 10.009 1.00 16.60 147 ARG A N 1
ATOM 1091 C CA . ARG A 1 150 ? 67.832 45.473 11.443 1.00 14.75 147 ARG A CA 1
ATOM 1092 C C . ARG A 1 150 ? 67.439 46.811 12.057 1.00 21.54 147 ARG A C 1
ATOM 1093 O O . ARG A 1 150 ? 66.515 46.885 12.863 1.00 32.03 147 ARG A O 1
ATOM 1101 N N . TYR A 1 151 ? 68.138 47.869 11.666 1.00 18.80 148 TYR A N 1
ATOM 1102 C CA . TYR A 1 151 ? 67.835 49.200 12.175 1.00 17.23 148 TYR A CA 1
ATOM 1103 C C . TYR A 1 151 ? 66.614 49.812 11.490 1.00 20.80 148 TYR A C 1
ATOM 1104 O O . TYR A 1 151 ? 65.942 50.675 12.057 1.00 22.19 148 TYR A O 1
ATOM 1121 N N . VAL A 1 153 ? 63.947 48.020 10.734 1.00 16.68 150 VAL A N 1
ATOM 1122 C CA . VAL A 1 153 ? 62.864 47.411 11.495 1.00 16.45 150 VAL A CA 1
ATOM 1123 C C . VAL A 1 153 ? 62.715 48.069 12.861 1.00 22.51 150 VAL A C 1
ATOM 1124 O O . VAL A 1 153 ? 61.606 48.403 13.276 1.00 28.84 150 VAL A O 1
ATOM 1128 N N . LEU A 1 154 ? 63.836 48.259 13.553 1.00 22.46 151 LEU A N 1
ATOM 1129 C CA . LEU A 1 154 ? 63.830 48.902 14.864 1.00 23.43 151 LEU A CA 1
ATOM 1130 C C . LEU A 1 154 ? 63.306 50.331 14.777 1.00 22.64 151 LEU A C 1
ATOM 1131 O O . LEU A 1 154 ? 62.568 50.785 15.653 1.00 20.47 151 LEU A O 1
ATOM 1136 N N . GLY A 1 155 ? 63.694 51.035 13.719 1.00 24.41 152 GLY A N 1
ATOM 1137 C CA . GLY A 1 155 ? 63.225 52.390 13.498 1.00 21.95 152 GLY A CA 1
ATOM 1138 C C . GLY A 1 155 ? 61.739 52.420 13.204 1.00 27.63 152 GLY A C 1
ATOM 1139 O O . GLY A 1 155 ? 61.026 53.322 13.646 1.00 34.75 152 GLY A O 1
ATOM 1140 N N . ALA A 1 156 ? 61.271 51.423 12.460 1.00 17.37 153 ALA A N 1
ATOM 1141 C CA . ALA A 1 156 ? 59.863 51.331 12.089 1.00 25.20 153 ALA A CA 1
ATOM 1142 C C . ALA A 1 156 ? 58.958 51.134 13.305 1.00 28.00 153 ALA A C 1
ATOM 1143 O O . ALA A 1 156 ? 57.823 51.613 13.327 1.00 31.77 153 ALA A O 1
ATOM 1145 N N . VAL A 1 157 ? 59.464 50.429 14.313 1.00 29.36 154 VAL A N 1
ATOM 1146 C CA . VAL A 1 157 ? 58.706 50.197 15.537 1.00 27.91 154 VAL A CA 1
ATOM 1147 C C . VAL A 1 157 ? 58.495 51.502 16.297 1.00 32.83 154 VAL A C 1
ATOM 1148 O O . VAL A 1 157 ? 57.396 51.784 16.773 1.00 36.71 154 VAL A O 1
ATOM 1152 N N . TRP A 1 158 ? 59.549 52.302 16.399 1.00 34.70 155 TRP A N 1
ATOM 1153 C CA . TRP A 1 158 ? 59.445 53.600 17.054 1.00 35.27 155 TRP A CA 1
ATOM 1154 C C . TRP A 1 158 ? 58.579 54.568 16.253 1.00 41.76 155 TRP A C 1
ATOM 1155 O O . TRP A 1 158 ? 57.925 55.444 16.820 1.00 47.04 155 TRP A O 1
ATOM 1166 N N . GLN A 1 159 ? 58.582 54.410 14.933 1.00 40.87 156 GLN A N 1
ATOM 1167 C CA . GLN A 1 159 ? 57.712 55.206 14.077 1.00 48.18 156 GLN A CA 1
ATOM 1168 C C . GLN A 1 159 ? 56.246 54.894 14.360 1.00 46.26 156 GLN A C 1
ATOM 1169 O O . GLN A 1 159 ? 55.409 55.796 14.411 1.00 49.35 156 GLN A O 1
ATOM 1175 N N . ALA A 1 160 ? 55.946 53.612 14.543 1.00 41.07 157 ALA A N 1
ATOM 1176 C CA . ALA A 1 160 ? 54.588 53.173 14.835 1.00 40.52 157 ALA A CA 1
ATOM 1177 C C . ALA A 1 160 ? 54.144 53.666 16.204 1.00 43.18 157 ALA A C 1
ATOM 1178 O O . ALA A 1 160 ? 52.962 53.930 16.423 1.00 45.84 157 ALA A O 1
ATOM 1180 N N . TYR A 1 161 ? 55.102 53.796 17.118 1.00 37.39 158 TYR A N 1
ATOM 1181 C CA . TYR A 1 161 ? 54.827 54.253 18.476 1.00 34.39 158 TYR A CA 1
ATOM 1182 C C . TYR A 1 161 ? 54.259 55.669 18.485 1.00 34.26 158 TYR A C 1
ATOM 1183 O O . TYR A 1 161 ? 53.434 56.012 19.333 1.00 38.99 158 TYR A O 1
ATOM 1192 N N . TYR A 1 162 ? 54.703 56.484 17.532 1.00 34.18 159 TYR A N 1
ATOM 1193 C CA . TYR A 1 162 ? 54.249 57.866 17.431 1.00 31.11 159 TYR A CA 1
ATOM 1194 C C . TYR A 1 162 ? 53.183 58.040 16.356 1.00 38.91 159 TYR A C 1
ATOM 1195 O O . TYR A 1 162 ? 52.670 59.140 16.156 1.00 41.20 159 TYR A O 1
ATOM 1204 N N . GLY A 1 163 ? 52.855 56.951 15.668 1.00 45.19 160 GLY A N 1
ATOM 1205 C CA . GLY A 1 163 ? 51.877 56.994 14.596 1.00 49.25 160 GLY A CA 1
ATOM 1206 C C . GLY A 1 163 ? 52.460 57.551 13.312 1.00 55.26 160 GLY A C 1
ATOM 1207 O O . GLY A 1 163 ? 51.754 58.161 12.507 1.00 58.17 160 GLY A O 1
ATOM 1208 N N . ARG A 1 164 ? 53.758 57.336 13.119 1.00 58.70 161 ARG A N 1
ATOM 1209 C CA . ARG A 1 164 ? 54.453 57.866 11.952 1.00 62.04 161 ARG A CA 1
ATOM 1210 C C . ARG A 1 164 ? 54.839 56.759 10.975 1.00 61.35 161 ARG A C 1
ATOM 1211 O O . ARG A 1 164 ? 55.465 57.016 9.946 1.00 59.67 161 ARG A O 1
ATOM 1219 N N . PHE A 1 165 ? 54.454 55.530 11.299 1.00 57.87 162 PHE A N 1
ATOM 1220 C CA . PHE A 1 165 ? 54.778 54.388 10.456 1.00 51.13 162 PHE A CA 1
ATOM 1221 C C . PHE A 1 165 ? 53.819 54.264 9.278 1.00 57.47 162 PHE A C 1
ATOM 1222 O O . PHE A 1 165 ? 52.625 54.019 9.456 1.00 58.62 162 PHE A O 1
ATOM 1230 N N . ARG A 1 166 ? 54.353 54.450 8.075 1.00 59.94 163 ARG A N 1
ATOM 1231 C CA . ARG A 1 166 ? 53.596 54.237 6.850 1.00 57.91 163 ARG A CA 1
ATOM 1232 C C . ARG A 1 166 ? 54.253 53.132 6.034 1.00 53.71 163 ARG A C 1
ATOM 1233 O O . ARG A 1 166 ? 55.378 53.292 5.565 1.00 50.51 163 ARG A O 1
ATOM 1241 N N . PRO A 1 167 ? 53.552 51.997 5.874 1.00 51.23 164 PRO A N 1
ATOM 1242 C CA . PRO A 1 167 ? 54.083 50.812 5.190 1.00 48.20 164 PRO A CA 1
ATOM 1243 C C . PRO A 1 167 ? 54.409 51.070 3.722 1.00 44.83 164 PRO A C 1
ATOM 1244 O O . PRO A 1 167 ? 55.300 50.426 3.168 1.00 47.05 164 PRO A O 1
ATOM 1248 N N . ALA A 1 168 ? 53.692 52.004 3.106 1.00 45.84 165 ALA A N 1
ATOM 1249 C CA . ALA A 1 168 ? 53.902 52.330 1.699 1.00 47.35 165 ALA A CA 1
ATOM 1250 C C . ALA A 1 168 ? 55.233 53.041 1.480 1.00 46.53 165 ALA A C 1
ATOM 1251 O O . ALA A 1 168 ? 55.754 53.073 0.366 1.00 49.06 165 ALA A O 1
ATOM 1253 N N . GLN A 1 169 ? 55.775 53.613 2.549 1.00 48.16 166 GLN A N 1
ATOM 1254 C CA . GLN A 1 169 ? 57.064 54.291 2.488 1.00 51.41 166 GLN A CA 1
ATOM 1255 C C . GLN A 1 169 ? 58.175 53.285 2.206 1.00 49.72 166 GLN A C 1
ATOM 1256 O O . GLN A 1 169 ? 59.216 53.631 1.646 1.00 54.48 166 GLN A O 1
ATOM 1262 N N . TYR A 1 170 ? 57.946 52.036 2.602 1.00 43.19 167 TYR A N 1
ATOM 1263 C CA . TYR A 1 170 ? 58.921 50.972 2.401 1.00 30.49 167 TYR A CA 1
ATOM 1264 C C . TYR A 1 170 ? 58.557 50.132 1.182 1.00 30.99 167 TYR A C 1
ATOM 1265 O O . TYR A 1 170 ? 57.395 50.068 0.780 1.00 35.69 167 TYR A O 1
ATOM 1274 N N . ARG A 1 171 ? 59.560 49.482 0.604 1.00 29.08 168 ARG A N 1
ATOM 1275 C CA . ARG A 1 171 ? 59.354 48.613 -0.547 1.00 29.83 168 ARG A CA 1
ATOM 1276 C C . ARG A 1 171 ? 59.448 47.155 -0.114 1.00 39.67 168 ARG A C 1
ATOM 1277 O O . ARG A 1 171 ? 60.452 46.743 0.467 1.00 47.90 168 ARG A O 1
ATOM 1285 N N . ASP A 1 172 ? 58.403 46.381 -0.397 1.00 41.40 169 ASP A N 1
ATOM 1286 C CA . ASP A 1 172 ? 58.352 44.975 -0.001 1.00 44.79 169 ASP A CA 1
ATOM 1287 C C . ASP A 1 172 ? 59.447 44.173 -0.705 1.00 43.47 169 ASP A C 1
ATOM 1288 O O . ASP A 1 172 ? 59.732 44.391 -1.883 1.00 45.37 169 ASP A O 1
ATOM 1293 N N . PHE A 1 173 ? 60.059 43.251 0.033 1.00 36.86 170 PHE A N 1
ATOM 1294 C CA . PHE A 1 173 ? 61.137 42.425 -0.495 1.00 21.23 170 PHE A CA 1
ATOM 1295 C C . PHE A 1 173 ? 60.653 41.506 -1.608 1.00 36.14 170 PHE A C 1
ATOM 1296 O O . PHE A 1 173 ? 61.441 41.056 -2.437 1.00 42.12 170 PHE A O 1
ATOM 1304 N N . ALA A 1 174 ? 59.354 41.235 -1.620 1.00 31.42 171 ALA A N 1
ATOM 1305 C CA . ALA A 1 174 ? 58.753 40.370 -2.626 1.00 35.61 171 ALA A CA 1
ATOM 1306 C C . ALA A 1 174 ? 58.997 40.889 -4.045 1.00 38.32 171 ALA A C 1
ATOM 1307 O O . ALA A 1 174 ? 59.080 40.113 -4.999 1.00 36.45 171 ALA A O 1
ATOM 1309 N N . GLU A 1 175 ? 59.119 42.205 -4.177 1.00 36.93 172 GLU A N 1
ATOM 1310 C CA . GLU A 1 175 ? 59.324 42.825 -5.482 1.00 34.93 172 GLU A CA 1
ATOM 1311 C C . GLU A 1 175 ? 60.728 42.574 -6.027 1.00 34.84 172 GLU A C 1
ATOM 1312 O O . GLU A 1 175 ? 60.950 42.649 -7.236 1.00 38.28 172 GLU A O 1
ATOM 1318 N N . VAL A 1 176 ? 61.671 42.279 -5.136 1.00 29.25 173 VAL A N 1
ATOM 1319 C CA . VAL A 1 176 ? 63.064 42.089 -5.535 1.00 24.01 173 VAL A CA 1
ATOM 1320 C C . VAL A 1 176 ? 63.611 40.715 -5.153 1.00 20.19 173 VAL A C 1
ATOM 1321 O O . VAL A 1 176 ? 64.817 40.482 -5.216 1.00 30.95 173 VAL A O 1
ATOM 1325 N N . ALA A 1 177 ? 62.723 39.809 -4.758 1.00 25.29 174 ALA A N 1
ATOM 1326 C CA . ALA A 1 177 ? 63.134 38.458 -4.397 1.00 21.54 174 ALA A CA 1
ATOM 1327 C C . ALA A 1 177 ? 63.675 37.712 -5.611 1.00 38.05 174 ALA A C 1
ATOM 1328 O O . ALA A 1 177 ? 64.581 36.889 -5.490 1.00 36.08 174 ALA A O 1
ATOM 1330 N N . ASP A 1 178 ? 63.117 38.008 -6.781 1.00 43.36 175 ASP A N 1
ATOM 1331 C CA . ASP A 1 178 ? 63.542 37.366 -8.020 1.00 45.50 175 ASP A CA 1
ATOM 1332 C C . ASP A 1 178 ? 64.693 38.128 -8.664 1.00 38.80 175 ASP A C 1
ATOM 1333 O O . ASP A 1 178 ? 65.252 37.687 -9.667 1.00 39.73 175 ASP A O 1
ATOM 1338 N N . PHE A 1 179 ? 65.045 39.273 -8.084 1.00 34.36 176 PHE A N 1
ATOM 1339 C CA . PHE A 1 179 ? 66.081 40.128 -8.657 1.00 31.59 176 PHE A CA 1
ATOM 1340 C C . PHE A 1 179 ? 67.474 39.513 -8.575 1.00 34.04 176 PHE A C 1
ATOM 1341 O O . PHE A 1 179 ? 67.844 38.904 -7.571 1.00 45.04 176 PHE A O 1
ATOM 1349 N N . HIS A 1 180 ? 68.241 39.688 -9.647 1.00 33.64 177 HIS A N 1
ATOM 1350 C CA . HIS A 1 180 ? 69.611 39.197 -9.720 1.00 30.67 177 HIS A CA 1
ATOM 1351 C C . HIS A 1 180 ? 70.431 40.152 -10.577 1.00 26.59 177 HIS A C 1
ATOM 1352 O O . HIS A 1 180 ? 70.073 40.422 -11.723 1.00 27.84 177 HIS A O 1
ATOM 1359 N N . PRO A 1 181 ? 71.535 40.672 -10.023 1.00 22.68 178 PRO A N 1
ATOM 1360 C CA . PRO A 1 181 ? 72.404 41.626 -10.722 1.00 22.64 178 PRO A CA 1
ATOM 1361 C C . PRO A 1 181 ? 72.956 41.054 -12.024 1.00 28.83 178 PRO A C 1
ATOM 1362 O O . PRO A 1 181 ? 73.359 41.813 -12.904 1.00 37.11 178 PRO A O 1
ATOM 1366 N N . LEU A 1 182 ? 72.968 39.729 -12.134 1.00 30.14 179 LEU A N 1
ATOM 1367 C CA . LEU A 1 182 ? 73.461 39.048 -13.325 1.00 24.03 179 LEU A CA 1
ATOM 1368 C C . LEU A 1 182 ? 72.326 38.314 -14.031 1.00 27.10 179 LEU A C 1
ATOM 1369 O O . LEU A 1 182 ? 72.436 37.131 -14.357 1.00 25.08 179 LEU A O 1
ATOM 1374 N N . ASP A 1 183 ? 71.227 39.025 -14.257 1.00 33.64 180 ASP A N 1
ATOM 1375 C CA . ASP A 1 183 ? 70.060 38.430 -14.894 1.00 51.23 180 ASP A CA 1
ATOM 1376 C C . ASP A 1 183 ? 70.344 38.053 -16.347 1.00 53.87 180 ASP A C 1
ATOM 1377 O O . ASP A 1 183 ? 69.870 37.023 -16.831 1.00 56.45 180 ASP A O 1
ATOM 1382 N N . ARG A 1 184 ? 71.114 38.890 -17.039 1.00 46.29 181 ARG A N 1
ATOM 1383 C CA . ARG A 1 184 ? 71.519 38.589 -18.407 1.00 33.33 181 ARG A CA 1
ATOM 1384 C C . ARG A 1 184 ? 72.612 37.533 -18.413 1.00 30.66 181 ARG A C 1
ATOM 1385 O O . ARG A 1 184 ? 73.587 37.635 -17.671 1.00 37.70 181 ARG A O 1
ATOM 1393 N N . GLU A 1 185 ? 72.445 36.519 -19.255 1.00 25.42 182 GLU A N 1
ATOM 1394 C CA . GLU A 1 185 ? 73.401 35.421 -19.332 1.00 27.36 182 GLU A CA 1
ATOM 1395 C C . GLU A 1 185 ? 74.759 35.879 -19.858 1.00 27.36 182 GLU A C 1
ATOM 1396 O O . GLU A 1 185 ? 75.801 35.452 -19.363 1.00 29.03 182 GLU A O 1
ATOM 1402 N N . THR A 1 186 ? 74.739 36.752 -20.861 1.00 27.59 183 THR A N 1
ATOM 1403 C CA . THR A 1 186 ? 75.969 37.282 -21.441 1.00 33.90 183 THR A CA 1
ATOM 1404 C C . THR A 1 186 ? 76.807 38.015 -20.396 1.00 40.25 183 THR A C 1
ATOM 1405 O O . THR A 1 186 ? 78.037 38.020 -20.464 1.00 46.51 183 THR A O 1
ATOM 1409 N N . VAL A 1 187 ? 76.134 38.632 -19.432 1.00 17.45 184 VAL A N 1
ATOM 1410 C CA . VAL A 1 187 ? 76.812 39.282 -18.322 1.00 23.52 184 VAL A CA 1
ATOM 1411 C C . VAL A 1 187 ? 77.344 38.239 -17.347 1.00 26.24 184 VAL A C 1
ATOM 1412 O O . VAL A 1 187 ? 78.486 38.323 -16.899 1.00 26.09 184 VAL A O 1
ATOM 1416 N N . ARG A 1 188 ? 76.514 37.250 -17.033 1.00 17.14 185 ARG A N 1
ATOM 1417 C CA . ARG A 1 188 ? 76.886 36.209 -16.082 1.00 19.55 185 ARG A CA 1
ATOM 1418 C C . ARG A 1 188 ? 78.118 35.443 -16.542 1.00 19.40 185 ARG A C 1
ATOM 1419 O O . ARG A 1 188 ? 79.028 35.185 -15.756 1.00 20.28 185 ARG A O 1
ATOM 1427 N N . VAL A 1 189 ? 78.133 35.076 -17.819 1.00 21.59 186 VAL A N 1
ATOM 1428 C CA . VAL A 1 189 ? 79.256 34.356 -18.405 1.00 21.09 186 VAL A CA 1
ATOM 1429 C C . VAL A 1 189 ? 80.537 35.182 -18.317 1.00 23.66 186 VAL A C 1
ATOM 1430 O O . VAL A 1 189 ? 81.606 34.657 -18.000 1.00 28.30 186 VAL A O 1
ATOM 1434 N N . ALA A 1 190 ? 80.418 36.479 -18.583 1.00 22.09 187 ALA A N 1
ATOM 1435 C CA . ALA A 1 190 ? 81.564 37.379 -18.547 1.00 19.30 187 ALA A CA 1
ATOM 1436 C C . ALA A 1 190 ? 82.153 37.506 -17.144 1.00 23.09 187 ALA A C 1
ATOM 1437 O O . ALA A 1 190 ? 83.371 37.484 -16.970 1.00 29.28 187 ALA A O 1
ATOM 1439 N N . ARG A 1 191 ? 81.286 37.634 -16.144 1.00 18.50 188 ARG A N 1
ATOM 1440 C CA . ARG A 1 191 ? 81.731 37.718 -14.759 1.00 17.90 188 ARG A CA 1
ATOM 1441 C C . ARG A 1 191 ? 82.355 36.396 -14.320 1.00 20.85 188 ARG A C 1
ATOM 1442 O O . ARG A 1 191 ? 83.350 36.373 -13.593 1.00 26.66 188 ARG A O 1
ATOM 1450 N N . HIS A 1 192 ? 81.758 35.293 -14.762 1.00 18.81 189 HIS A N 1
ATOM 1451 C CA . HIS A 1 192 ? 82.261 33.970 -14.425 1.00 19.98 189 HIS A CA 1
ATOM 1452 C C . HIS A 1 192 ? 83.636 33.759 -15.043 1.00 22.19 189 HIS A C 1
ATOM 1453 O O . HIS A 1 192 ? 84.507 33.131 -14.445 1.00 21.13 189 HIS A O 1
ATOM 1460 N N . ARG A 1 193 ? 83.820 34.287 -16.247 1.00 25.93 190 ARG A N 1
ATOM 1461 C CA . ARG A 1 193 ? 85.109 34.218 -16.922 1.00 27.46 190 ARG A CA 1
ATOM 1462 C C . ARG A 1 193 ? 86.163 35.034 -16.181 1.00 24.18 190 ARG A C 1
ATOM 1463 O O . ARG A 1 193 ? 87.265 34.552 -15.922 1.00 25.16 190 ARG A O 1
ATOM 1471 N N . TRP A 1 194 ? 85.810 36.274 -15.853 1.00 19.85 191 TRP A N 1
ATOM 1472 C CA . TRP A 1 194 ? 86.719 37.210 -15.199 1.00 24.40 191 TRP A CA 1
ATOM 1473 C C . TRP A 1 194 ? 87.305 36.630 -13.915 1.00 32.43 191 TRP A C 1
ATOM 1474 O O . TRP A 1 194 ? 88.491 36.800 -13.632 1.00 41.44 191 TRP A O 1
ATOM 1485 N N . TRP A 1 195 ? 86.471 35.937 -13.147 1.00 28.91 192 TRP A N 1
ATOM 1486 C CA . TRP A 1 195 ? 86.911 35.345 -11.891 1.00 28.80 192 TRP A CA 1
ATOM 1487 C C . TRP A 1 195 ? 87.627 34.014 -12.097 1.00 29.56 192 TRP A C 1
ATOM 1488 O O . TRP A 1 195 ? 88.501 33.650 -11.313 1.00 32.87 192 TRP A O 1
ATOM 1499 N N . SER A 1 196 ? 87.256 33.291 -13.150 1.00 28.95 193 SER A N 1
ATOM 1500 C CA . SER A 1 196 ? 87.910 32.023 -13.469 1.00 29.91 193 SER A CA 1
ATOM 1501 C C . SER A 1 196 ? 89.378 32.228 -13.813 1.00 30.24 193 SER A C 1
ATOM 1502 O O . SER A 1 196 ? 90.215 31.371 -13.534 1.00 33.94 193 SER A O 1
ATOM 1505 N N . ARG A 1 197 ? 89.680 33.372 -14.417 1.00 27.82 194 ARG A N 1
ATOM 1506 C CA . ARG A 1 197 ? 91.038 33.691 -14.839 1.00 30.67 194 ARG A CA 1
ATOM 1507 C C . ARG A 1 197 ? 91.907 34.162 -13.672 1.00 32.21 194 ARG A C 1
ATOM 1508 O O . ARG A 1 197 ? 93.127 33.996 -13.692 1.00 39.03 194 ARG A O 1
ATOM 1516 N N . ARG A 1 198 ? 91.276 34.729 -12.649 1.00 26.59 195 ARG A N 1
ATOM 1517 C CA . ARG A 1 198 ? 92.016 35.360 -11.556 1.00 28.26 195 ARG A CA 1
ATOM 1518 C C . ARG A 1 198 ? 92.146 34.519 -10.285 1.00 32.05 195 ARG A C 1
ATOM 1519 O O . ARG A 1 198 ? 93.144 34.624 -9.572 1.00 34.85 195 ARG A O 1
ATOM 1527 N N . LEU A 1 199 ? 91.143 33.692 -10.007 1.00 26.14 196 LEU A N 1
ATOM 1528 C CA . LEU A 1 199 ? 91.161 32.824 -8.826 1.00 23.81 196 LEU A CA 1
ATOM 1529 C C . LEU A 1 199 ? 92.406 31.931 -8.664 1.00 28.41 196 LEU A C 1
ATOM 1530 O O . LEU A 1 199 ? 92.926 31.808 -7.554 1.00 37.61 196 LEU A O 1
ATOM 1535 N N . PRO A 1 200 ? 92.884 31.296 -9.754 1.00 25.13 197 PRO A N 1
ATOM 1536 C CA . PRO A 1 200 ? 94.084 30.469 -9.574 1.00 26.68 197 PRO A CA 1
ATOM 1537 C C . PRO A 1 200 ? 95.335 31.277 -9.233 1.00 30.11 197 PRO A C 1
ATOM 1538 O O . PRO A 1 200 ? 96.270 30.729 -8.650 1.00 39.18 197 PRO A O 1
ATOM 1542 N N . ALA A 1 201 ? 95.351 32.556 -9.591 1.00 26.10 198 ALA A N 1
ATOM 1543 C CA . ALA A 1 201 ? 96.536 33.385 -9.397 1.00 31.01 198 ALA A CA 1
ATOM 1544 C C . ALA A 1 201 ? 96.610 33.997 -8.000 1.00 35.24 198 ALA A C 1
ATOM 1545 O O . ALA A 1 201 ? 97.605 34.626 -7.645 1.00 37.65 198 ALA A O 1
ATOM 1547 N N . LEU A 1 202 ? 95.556 33.816 -7.212 1.00 34.66 199 LEU A N 1
ATOM 1548 C CA . LEU A 1 202 ? 95.529 34.334 -5.848 1.00 32.48 199 LEU A CA 1
ATOM 1549 C C . LEU A 1 202 ? 96.654 33.731 -5.013 1.00 39.44 199 LEU A C 1
ATOM 1550 O O . LEU A 1 202 ? 96.796 32.510 -4.948 1.00 49.11 199 LEU A O 1
ATOM 1555 N N . PRO A 1 203 ? 97.457 34.592 -4.370 1.00 33.49 200 PRO A N 1
ATOM 1556 C CA . PRO A 1 203 ? 98.588 34.165 -3.537 1.00 37.10 200 PRO A CA 1
ATOM 1557 C C . PRO A 1 203 ? 98.155 33.297 -2.357 1.00 40.07 200 PRO A C 1
ATOM 1558 O O . PRO A 1 203 ? 97.020 33.401 -1.891 1.00 43.13 200 PRO A O 1
ATOM 1562 N N . VAL A 1 204 ? 99.065 32.453 -1.883 1.00 45.93 201 VAL A N 1
ATOM 1563 C CA . VAL A 1 204 ? 98.765 31.509 -0.813 1.00 52.73 201 VAL A CA 1
ATOM 1564 C C . VAL A 1 204 ? 98.972 32.120 0.571 1.00 61.24 201 VAL A C 1
ATOM 1565 O O . VAL A 1 204 ? 100.012 32.716 0.848 1.00 61.25 201 VAL A O 1
ATOM 1569 N N . ARG A 1 205 ? 97.973 31.962 1.434 1.00 67.31 202 ARG A N 1
ATOM 1570 C CA . ARG A 1 205 ? 98.054 32.431 2.813 1.00 71.40 202 ARG A CA 1
ATOM 1571 C C . ARG A 1 205 ? 97.367 31.457 3.768 1.00 74.32 202 ARG A C 1
ATOM 1572 O O . ARG A 1 205 ? 98.023 30.655 4.432 1.00 68.31 202 ARG A O 1
ATOM 1580 N N . GLY A 1 213 ? 95.766 29.115 15.899 1.00 47.33 210 GLY A N 1
ATOM 1581 C CA . GLY A 1 213 ? 95.439 29.507 17.259 1.00 55.47 210 GLY A CA 1
ATOM 1582 C C . GLY A 1 213 ? 93.971 29.849 17.447 1.00 61.58 210 GLY A C 1
ATOM 1583 O O . GLY A 1 213 ? 93.246 30.021 16.466 1.00 69.71 210 GLY A O 1
ATOM 1584 N N . PRO A 1 214 ? 93.524 29.950 18.711 1.00 57.63 211 PRO A N 1
ATOM 1585 C CA . PRO A 1 214 ? 92.135 30.292 19.045 1.00 46.72 211 PRO A CA 1
ATOM 1586 C C . PRO A 1 214 ? 91.850 31.775 18.847 1.00 44.81 211 PRO A C 1
ATOM 1587 O O . PRO A 1 214 ? 92.760 32.594 18.985 1.00 48.74 211 PRO A O 1
ATOM 1591 N N . PRO A 1 215 ? 90.592 32.121 18.536 1.00 38.94 212 PRO A N 1
ATOM 1592 C CA . PRO A 1 215 ? 90.219 33.516 18.281 1.00 36.79 212 PRO A CA 1
ATOM 1593 C C . PRO A 1 215 ? 90.247 34.374 19.544 1.00 36.61 212 PRO A C 1
ATOM 1594 O O . PRO A 1 215 ? 89.644 34.012 20.553 1.00 38.73 212 PRO A O 1
ATOM 1598 N N . GLU A 1 216 ? 90.944 35.503 19.476 1.00 37.23 213 GLU A N 1
ATOM 1599 C CA . GLU A 1 216 ? 91.030 36.424 20.602 1.00 41.29 213 GLU A CA 1
ATOM 1600 C C . GLU A 1 216 ? 90.609 37.832 20.187 1.00 41.16 213 GLU A C 1
ATOM 1601 O O . GLU A 1 216 ? 90.900 38.272 19.076 1.00 41.47 213 GLU A O 1
ATOM 1607 N N . THR A 1 217 ? 89.928 38.535 21.087 1.00 37.06 214 THR A N 1
ATOM 1608 C CA . THR A 1 217 ? 89.340 39.834 20.770 1.00 29.83 214 THR A CA 1
ATOM 1609 C C . THR A 1 217 ? 90.086 41.015 21.393 1.00 27.18 214 THR A C 1
ATOM 1610 O O . THR A 1 217 ? 90.419 41.004 22.577 1.00 30.61 214 THR A O 1
ATOM 1614 N N . SER A 1 218 ? 90.341 42.033 20.576 1.00 23.22 215 SER A N 1
ATOM 1615 C CA . SER A 1 218 ? 90.953 43.269 21.037 1.00 20.38 215 SER A CA 1
ATOM 1616 C C . SER A 1 218 ? 90.113 44.448 20.566 1.00 20.75 215 SER A C 1
ATOM 1617 O O . SER A 1 218 ? 89.503 44.388 19.499 1.00 26.55 215 SER A O 1
ATOM 1620 N N . ARG A 1 219 ? 90.080 45.517 21.356 1.00 19.46 216 ARG A N 1
ATOM 1621 C CA . ARG A 1 219 ? 89.263 46.681 21.020 1.00 18.67 216 ARG A CA 1
ATOM 1622 C C . ARG A 1 219 ? 90.040 47.992 21.080 1.00 18.02 216 ARG A C 1
ATOM 1623 O O . ARG A 1 219 ? 90.881 48.193 21.958 1.00 19.50 216 ARG A O 1
ATOM 1631 N N . LEU A 1 220 ? 89.750 48.873 20.129 1.00 17.38 217 LEU A N 1
ATOM 1632 C CA . LEU A 1 220 ? 90.323 50.209 20.095 1.00 17.92 217 LEU A CA 1
ATOM 1633 C C . LEU A 1 220 ? 89.212 51.244 19.983 1.00 17.34 217 LEU A C 1
ATOM 1634 O O . LEU A 1 220 ? 88.524 51.317 18.965 1.00 36.65 217 LEU A O 1
ATOM 1639 N N . ARG A 1 221 ? 89.032 52.041 21.030 1.00 18.42 218 ARG A N 1
ATOM 1640 C CA . ARG A 1 221 ? 87.999 53.067 21.022 1.00 17.71 218 ARG A CA 1
ATOM 1641 C C . ARG A 1 221 ? 88.505 54.318 20.324 1.00 20.89 218 ARG A C 1
ATOM 1642 O O . ARG A 1 221 ? 89.491 54.916 20.750 1.00 28.91 218 ARG A O 1
ATOM 1650 N N . VAL A 1 222 ? 87.824 54.707 19.253 1.00 20.03 219 VAL A N 1
ATOM 1651 C CA . VAL A 1 222 ? 88.198 55.886 18.485 1.00 17.45 219 VAL A CA 1
ATOM 1652 C C . VAL A 1 222 ? 87.188 56.999 18.717 1.00 20.01 219 VAL A C 1
ATOM 1653 O O . VAL A 1 222 ? 85.983 56.774 18.612 1.00 19.94 219 VAL A O 1
ATOM 1657 N N . PRO A 1 223 ? 87.677 58.201 19.056 1.00 20.91 220 PRO A N 1
ATOM 1658 C CA . PRO A 1 223 ? 86.796 59.362 19.210 1.00 18.97 220 PRO A CA 1
ATOM 1659 C C . PRO A 1 223 ? 86.013 59.597 17.926 1.00 18.08 220 PRO A C 1
ATOM 1660 O O . PRO A 1 223 ? 86.595 59.523 16.844 1.00 18.86 220 PRO A O 1
ATOM 1664 N N . GLY A 1 224 ? 84.717 59.867 18.053 1.00 26.56 221 GLY A N 1
ATOM 1665 C CA . GLY A 1 224 ? 83.842 60.048 16.909 1.00 19.66 221 GLY A CA 1
ATOM 1666 C C . GLY A 1 224 ? 84.352 61.048 15.892 1.00 24.77 221 GLY A C 1
ATOM 1667 O O . GLY A 1 224 ? 84.190 60.862 14.687 1.00 25.27 221 GLY A O 1
ATOM 1668 N N . SER A 1 225 ? 84.981 62.109 16.382 1.00 27.80 222 SER A N 1
ATOM 1669 C CA . SER A 1 225 ? 85.528 63.141 15.515 1.00 32.65 222 SER A CA 1
ATOM 1670 C C . SER A 1 225 ? 86.643 62.588 14.628 1.00 23.44 222 SER A C 1
ATOM 1671 O O . SER A 1 225 ? 86.749 62.943 13.453 1.00 19.21 222 SER A O 1
ATOM 1674 N N . ARG A 1 226 ? 87.467 61.715 15.200 1.00 21.39 223 ARG A N 1
ATOM 1675 C CA . ARG A 1 226 ? 88.562 61.086 14.469 1.00 18.34 223 ARG A CA 1
ATOM 1676 C C . ARG A 1 226 ? 88.021 60.199 13.355 1.00 22.87 223 ARG A C 1
ATOM 1677 O O . ARG A 1 226 ? 88.541 60.190 12.239 1.00 20.34 223 ARG A O 1
ATOM 1685 N N . TRP A 1 227 ? 86.965 59.456 13.665 1.00 21.56 224 TRP A N 1
ATOM 1686 C CA . TRP A 1 227 ? 86.362 58.557 12.691 1.00 24.55 224 TRP A CA 1
ATOM 1687 C C . TRP A 1 227 ? 85.720 59.310 11.527 1.00 29.43 224 TRP A C 1
ATOM 1688 O O . TRP A 1 227 ? 85.801 58.872 10.380 1.00 26.62 224 TRP A O 1
ATOM 1699 N N . GLN A 1 228 ? 85.084 60.438 11.823 1.00 35.17 225 GLN A N 1
ATOM 1700 C CA . GLN A 1 228 ? 84.413 61.223 10.792 1.00 38.51 225 GLN A CA 1
ATOM 1701 C C . GLN A 1 228 ? 85.403 61.834 9.805 1.00 35.88 225 GLN A C 1
ATOM 1702 O O . GLN A 1 228 ? 85.200 61.768 8.593 1.00 38.29 225 GLN A O 1
ATOM 1708 N N . ALA A 1 229 ? 86.478 62.416 10.327 1.00 29.42 226 ALA A N 1
ATOM 1709 C CA . ALA A 1 229 ? 87.483 63.055 9.485 1.00 30.18 226 ALA A CA 1
ATOM 1710 C C . ALA A 1 229 ? 88.167 62.033 8.586 1.00 32.84 226 ALA A C 1
ATOM 1711 O O . ALA A 1 229 ? 88.646 62.364 7.502 1.00 43.44 226 ALA A O 1
ATOM 1713 N N . LEU A 1 230 ? 88.207 60.789 9.049 1.00 28.04 227 LEU A N 1
ATOM 1714 C CA . LEU A 1 230 ? 88.801 59.698 8.289 1.00 25.03 227 LEU A CA 1
ATOM 1715 C C . LEU A 1 230 ? 87.802 59.146 7.278 1.00 31.47 227 LEU A C 1
ATOM 1716 O O . LEU A 1 230 ? 88.131 58.940 6.109 1.00 40.62 227 LEU A O 1
ATOM 1721 N N . THR A 1 231 ? 86.578 58.915 7.740 1.00 32.30 228 THR A N 1
ATOM 1722 C CA . THR A 1 231 ? 85.526 58.354 6.901 1.00 35.38 228 THR A CA 1
ATOM 1723 C C . THR A 1 231 ? 85.067 59.329 5.824 1.00 47.29 228 THR A C 1
ATOM 1724 O O . THR A 1 231 ? 85.199 59.054 4.630 1.00 52.59 228 THR A O 1
ATOM 1728 N N . GLU A 1 232 ? 84.526 60.465 6.253 1.00 56.86 229 GLU A N 1
ATOM 1729 C CA . GLU A 1 232 ? 84.027 61.472 5.327 1.00 56.56 229 GLU A CA 1
ATOM 1730 C C . GLU A 1 232 ? 85.163 62.083 4.515 1.00 60.33 229 GLU A C 1
ATOM 1731 O O . GLU A 1 232 ? 86.061 62.721 5.068 1.00 54.52 229 GLU A O 1
ATOM 1733 N N . PRO A 1 233 ? 85.129 61.874 3.193 1.00 69.93 230 PRO A N 1
ATOM 1734 C CA . PRO A 1 233 ? 86.128 62.419 2.271 1.00 74.49 230 PRO A CA 1
ATOM 1735 C C . PRO A 1 233 ? 85.506 62.782 0.926 1.00 70.64 230 PRO A C 1
ATOM 1736 O O . PRO A 1 233 ? 84.283 62.912 0.869 1.00 65.93 230 PRO A O 1
ATOM 1738 N N . ASN A 1 240 ? 82.937 53.695 1.881 1.00 59.60 237 ASN A N 1
ATOM 1739 C CA . ASN A 1 240 ? 84.218 54.384 1.965 1.00 61.25 237 ASN A CA 1
ATOM 1740 C C . ASN A 1 240 ? 84.710 54.443 3.407 1.00 48.99 237 ASN A C 1
ATOM 1741 O O . ASN A 1 240 ? 85.891 54.675 3.661 1.00 34.57 237 ASN A O 1
ATOM 1746 N N . GLY A 1 241 ? 83.796 54.229 4.348 1.00 58.20 238 GLY A N 1
ATOM 1747 C CA . GLY A 1 241 ? 84.144 54.214 5.758 1.00 71.92 238 GLY A CA 1
ATOM 1748 C C . GLY A 1 241 ? 84.935 52.973 6.124 1.00 78.16 238 GLY A C 1
ATOM 1749 O O . GLY A 1 241 ? 85.846 53.020 6.954 1.00 77.20 238 GLY A O 1
ATOM 1750 N N . SER A 1 242 ? 84.581 51.856 5.498 1.00 78.58 239 SER A N 1
ATOM 1751 C CA . SER A 1 242 ? 85.279 50.597 5.719 1.00 68.58 239 SER A CA 1
ATOM 1752 C C . SER A 1 242 ? 86.492 50.513 4.798 1.00 53.56 239 SER A C 1
ATOM 1753 O O . SER A 1 242 ? 87.343 49.636 4.956 1.00 50.47 239 SER A O 1
ATOM 1756 N N . LEU A 1 243 ? 86.568 51.436 3.842 1.00 39.40 240 LEU A N 1
ATOM 1757 C CA . LEU A 1 243 ? 87.667 51.453 2.881 1.00 28.44 240 LEU A CA 1
ATOM 1758 C C . LEU A 1 243 ? 88.932 52.067 3.470 1.00 24.52 240 LEU A C 1
ATOM 1759 O O . LEU A 1 243 ? 90.041 51.702 3.089 1.00 29.45 240 LEU A O 1
ATOM 1764 N N . ALA A 1 244 ? 88.760 52.997 4.402 1.00 18.81 241 ALA A N 1
ATOM 1765 C CA . ALA A 1 244 ? 89.891 53.534 5.143 1.00 18.39 241 ALA A CA 1
ATOM 1766 C C . ALA A 1 244 ? 90.447 52.441 6.045 1.00 27.55 241 ALA A C 1
ATOM 1767 O O . ALA A 1 244 ? 91.658 52.333 6.228 1.00 29.18 241 ALA A O 1
ATOM 1777 N N . ALA A 1 246 ? 90.146 49.101 5.421 1.00 26.78 243 ALA A N 1
ATOM 1778 C CA . ALA A 1 246 ? 90.760 48.117 4.540 1.00 26.16 243 ALA A CA 1
ATOM 1779 C C . ALA A 1 246 ? 92.149 48.550 4.081 1.00 25.32 243 ALA A C 1
ATOM 1780 O O . ALA A 1 246 ? 93.052 47.722 3.953 1.00 27.18 243 ALA A O 1
ATOM 1782 N N . ALA A 1 247 ? 92.317 49.847 3.844 1.00 22.97 244 ALA A N 1
ATOM 1783 C CA . ALA A 1 247 ? 93.599 50.382 3.408 1.00 18.95 244 ALA A CA 1
ATOM 1784 C C . ALA A 1 247 ? 94.632 50.303 4.522 1.00 22.37 244 ALA A C 1
ATOM 1785 O O . ALA A 1 247 ? 95.773 49.901 4.296 1.00 21.25 244 ALA A O 1
ATOM 1787 N N . LEU A 1 248 ? 94.221 50.686 5.727 1.00 18.83 245 LEU A N 1
ATOM 1788 C CA . LEU A 1 248 ? 95.129 50.727 6.868 1.00 25.22 245 LEU A CA 1
ATOM 1789 C C . LEU A 1 248 ? 95.434 49.338 7.420 1.00 25.88 245 LEU A C 1
ATOM 1790 O O . LEU A 1 248 ? 96.544 49.086 7.886 1.00 27.83 245 LEU A O 1
ATOM 1795 N N . THR A 1 249 ? 94.452 48.442 7.361 1.00 25.14 246 THR A N 1
ATOM 1796 C CA . THR A 1 249 ? 94.653 47.061 7.786 1.00 22.76 246 THR A CA 1
ATOM 1797 C C . THR A 1 249 ? 95.628 46.366 6.845 1.00 27.31 246 THR A C 1
ATOM 1798 O O . THR A 1 249 ? 96.532 45.654 7.286 1.00 37.54 246 THR A O 1
ATOM 1802 N N . ALA A 1 250 ? 95.440 46.582 5.546 1.00 20.82 247 ALA A N 1
ATOM 1803 C CA . ALA A 1 250 ? 96.335 46.032 4.536 1.00 22.61 247 ALA A CA 1
ATOM 1804 C C . ALA A 1 250 ? 97.732 46.608 4.698 1.00 21.00 247 ALA A C 1
ATOM 1805 O O . ALA A 1 250 ? 98.723 45.916 4.480 1.00 28.45 247 ALA A O 1
ATOM 1807 N N . TRP A 1 251 ? 97.803 47.878 5.084 1.00 26.57 248 TRP A N 1
ATOM 1808 C CA . TRP A 1 251 ? 99.083 48.541 5.302 1.00 29.62 248 TRP A CA 1
ATOM 1809 C C . TRP A 1 251 ? 99.871 47.900 6.434 1.00 31.13 248 TRP A C 1
ATOM 1810 O O . TRP A 1 251 ? 101.054 47.602 6.281 1.00 36.36 248 TRP A O 1
ATOM 1821 N N . TRP A 1 252 ? 99.216 47.697 7.573 1.00 29.12 249 TRP A N 1
ATOM 1822 C CA . TRP A 1 252 ? 99.902 47.167 8.743 1.00 31.46 249 TRP A CA 1
ATOM 1823 C C . TRP A 1 252 ? 100.355 45.732 8.529 1.00 36.95 249 TRP A C 1
ATOM 1824 O O . TRP A 1 252 ? 101.466 45.365 8.907 1.00 47.53 249 TRP A O 1
ATOM 1835 N N . LEU A 1 253 ? 99.493 44.923 7.924 1.00 33.74 250 LEU A N 1
ATOM 1836 C CA . LEU A 1 253 ? 99.846 43.545 7.610 1.00 23.93 250 LEU A CA 1
ATOM 1837 C C . LEU A 1 253 ? 100.979 43.493 6.587 1.00 39.76 250 LEU A C 1
ATOM 1838 O O . LEU A 1 253 ? 101.688 42.493 6.483 1.00 44.71 250 LEU A O 1
ATOM 1843 N N . TRP A 1 254 ? 101.141 44.573 5.830 1.00 34.76 251 TRP A N 1
ATOM 1844 C CA . TRP A 1 254 ? 102.245 44.680 4.887 1.00 32.57 251 TRP A CA 1
ATOM 1845 C C . TRP A 1 254 ? 103.548 44.967 5.635 1.00 36.53 251 TRP A C 1
ATOM 1846 O O . TRP A 1 254 ? 104.597 44.421 5.294 1.00 42.86 251 TRP A O 1
ATOM 1857 N N . THR A 1 255 ? 103.471 45.809 6.664 1.00 32.70 252 THR A N 1
ATOM 1858 C CA . THR A 1 255 ? 104.631 46.109 7.502 1.00 36.18 252 THR A CA 1
ATOM 1859 C C . THR A 1 255 ? 104.877 44.997 8.514 1.00 45.32 252 THR A C 1
ATOM 1860 O O . THR A 1 255 ? 106.019 44.588 8.725 1.00 46.90 252 THR A O 1
ATOM 1864 N N . GLN A 1 256 ? 103.788 44.522 9.123 1.00 49.77 253 GLN A N 1
ATOM 1865 C CA . GLN A 1 256 ? 103.811 43.552 10.228 1.00 41.81 253 GLN A CA 1
ATOM 1866 C C . GLN A 1 256 ? 104.496 44.129 11.466 1.00 24.53 253 GLN A C 1
ATOM 1867 O O . GLN A 1 256 ? 104.168 43.769 12.591 1.00 36.41 253 GLN A O 1
ATOM 1873 N N . ASP A 1 273 ? 104.059 41.781 -2.797 1.00 50.36 270 ASP A N 1
ATOM 1874 C CA . ASP A 1 273 ? 103.189 41.626 -3.958 1.00 58.51 270 ASP A CA 1
ATOM 1875 C C . ASP A 1 273 ? 101.807 42.242 -3.718 1.00 52.57 270 ASP A C 1
ATOM 1876 O O . ASP A 1 273 ? 101.624 43.455 -3.851 1.00 54.15 270 ASP A O 1
ATOM 1881 N N . SER A 1 274 ? 100.836 41.402 -3.368 1.00 37.32 271 SER A N 1
ATOM 1882 C CA . SER A 1 274 ? 99.476 41.871 -3.116 1.00 36.75 271 SER A CA 1
ATOM 1883 C C . SER A 1 274 ? 98.798 41.109 -1.978 1.00 33.18 271 SER A C 1
ATOM 1884 O O . SER A 1 274 ? 99.236 40.025 -1.589 1.00 36.52 271 SER A O 1
ATOM 1887 N N . LEU A 1 275 ? 97.718 41.690 -1.462 1.00 19.75 272 LEU A N 1
ATOM 1888 C CA . LEU A 1 275 ? 96.976 41.134 -0.338 1.00 21.93 272 LEU A CA 1
ATOM 1889 C C . LEU A 1 275 ? 95.474 41.184 -0.619 1.00 25.24 272 LEU A C 1
ATOM 1890 O O . LEU A 1 275 ? 94.950 42.217 -1.040 1.00 33.85 272 LEU A O 1
ATOM 1895 N N . TYR A 1 276 ? 94.781 40.074 -0.384 1.00 18.60 273 TYR A N 1
ATOM 1896 C CA . TYR A 1 276 ? 93.352 39.999 -0.691 1.00 11.68 273 TYR A CA 1
ATOM 1897 C C . TYR A 1 276 ? 92.452 40.042 0.538 1.00 14.36 273 TYR A C 1
ATOM 1898 O O . TYR A 1 276 ? 92.637 39.286 1.488 1.00 25.67 273 TYR A O 1
ATOM 1907 N N . LEU A 1 277 ? 91.468 40.933 0.497 1.00 15.74 274 LEU A N 1
ATOM 1908 C CA . LEU A 1 277 ? 90.572 41.158 1.622 1.00 15.88 274 LEU A CA 1
ATOM 1909 C C . LEU A 1 277 ? 89.127 40.839 1.258 1.00 16.46 274 LEU A C 1
ATOM 1910 O O . LEU A 1 277 ? 88.814 40.538 0.107 1.00 18.76 274 LEU A O 1
ATOM 1915 N N . SER A 1 278 ? 88.248 40.922 2.248 1.00 8.97 275 SER A N 1
ATOM 1916 C CA . SER A 1 278 ? 86.822 40.739 2.025 1.00 8.61 275 SER A CA 1
ATOM 1917 C C . SER A 1 278 ? 86.033 41.811 2.767 1.00 21.80 275 SER A C 1
ATOM 1918 O O . SER A 1 278 ? 86.306 42.097 3.932 1.00 26.99 275 SER A O 1
ATOM 1921 N N . THR A 1 279 ? 85.059 42.408 2.090 1.00 12.51 276 THR A N 1
ATOM 1922 C CA . THR A 1 279 ? 84.185 43.384 2.731 1.00 14.39 276 THR A CA 1
ATOM 1923 C C . THR A 1 279 ? 82.769 43.265 2.185 1.00 19.63 276 THR A C 1
ATOM 1924 O O . THR A 1 279 ? 82.557 42.685 1.121 1.00 21.19 276 THR A O 1
ATOM 1928 N N . GLU A 1 280 ? 81.801 43.817 2.910 1.00 24.34 277 GLU A N 1
ATOM 1929 C CA . GLU A 1 280 ? 80.410 43.755 2.475 1.00 26.08 277 GLU A CA 1
ATOM 1930 C C . GLU A 1 280 ? 80.031 44.939 1.590 1.00 26.44 277 GLU A C 1
ATOM 1931 O O . GLU A 1 280 ? 80.682 45.983 1.613 1.00 30.10 277 GLU A O 1
ATOM 1937 N N . VAL A 1 281 ? 78.977 44.755 0.802 1.00 19.46 278 VAL A N 1
ATOM 1938 C CA . VAL A 1 281 ? 78.446 45.806 -0.053 1.00 9.91 278 VAL A CA 1
ATOM 1939 C C . VAL A 1 281 ? 76.924 45.785 0.001 1.00 16.26 278 VAL A C 1
ATOM 1940 O O . VAL A 1 281 ? 76.313 44.734 -0.175 1.00 15.97 278 VAL A O 1
ATOM 1944 N N . ASP A 1 282 ? 76.317 46.939 0.262 1.00 24.68 279 ASP A N 1
ATOM 1945 C CA . ASP A 1 282 ? 74.865 47.052 0.281 1.00 22.02 279 ASP A CA 1
ATOM 1946 C C . ASP A 1 282 ? 74.383 47.304 -1.140 1.00 22.03 279 ASP A C 1
ATOM 1947 O O . ASP A 1 282 ? 74.709 48.329 -1.740 1.00 29.02 279 ASP A O 1
ATOM 1952 N N . LEU A 1 283 ? 73.605 46.368 -1.674 1.00 22.46 280 LEU A N 1
ATOM 1953 C CA . LEU A 1 283 ? 73.138 46.461 -3.054 1.00 25.51 280 LEU A CA 1
ATOM 1954 C C . LEU A 1 283 ? 72.056 47.525 -3.251 1.00 32.95 280 LEU A C 1
ATOM 1955 O O . LEU A 1 283 ? 71.714 47.864 -4.383 1.00 43.79 280 LEU A O 1
ATOM 1960 N N . ARG A 1 284 ? 71.520 48.040 -2.148 1.00 30.11 281 ARG A N 1
ATOM 1961 C CA . ARG A 1 284 ? 70.527 49.107 -2.202 1.00 28.98 281 ARG A CA 1
ATOM 1962 C C . ARG A 1 284 ? 71.142 50.382 -2.767 1.00 32.33 281 ARG A C 1
ATOM 1963 O O . ARG A 1 284 ? 70.568 51.025 -3.644 1.00 37.06 281 ARG A O 1
ATOM 1971 N N . ASP A 1 285 ? 72.313 50.744 -2.254 1.00 33.81 282 ASP A N 1
ATOM 1972 C CA . ASP A 1 285 ? 72.990 51.964 -2.673 1.00 41.12 282 ASP A CA 1
ATOM 1973 C C . ASP A 1 285 ? 73.651 51.781 -4.033 1.00 38.17 282 ASP A C 1
ATOM 1974 O O . ASP A 1 285 ? 73.605 52.670 -4.884 1.00 46.90 282 ASP A O 1
ATOM 1979 N N . HIS A 1 286 ? 74.266 50.619 -4.228 1.00 27.01 283 HIS A N 1
ATOM 1980 C CA . HIS A 1 286 ? 75.036 50.339 -5.435 1.00 18.94 283 HIS A CA 1
ATOM 1981 C C . HIS A 1 286 ? 74.169 50.111 -6.674 1.00 21.80 283 HIS A C 1
ATOM 1982 O O . HIS A 1 286 ? 74.538 50.506 -7.783 1.00 24.93 283 HIS A O 1
ATOM 1989 N N . LEU A 1 287 ? 73.021 49.468 -6.485 1.00 22.04 284 LEU A N 1
ATOM 1990 C CA . LEU A 1 287 ? 72.146 49.130 -7.606 1.00 17.52 284 LEU A CA 1
ATOM 1991 C C . LEU A 1 287 ? 70.840 49.918 -7.612 1.00 18.81 284 LEU A C 1
ATOM 1992 O O . LEU A 1 287 ? 69.943 49.645 -8.413 1.00 21.73 284 LEU A O 1
ATOM 1997 N N . GLN A 1 288 ? 70.747 50.896 -6.717 1.00 22.46 285 GLN A N 1
ATOM 1998 C CA . GLN A 1 288 ? 69.568 51.752 -6.606 1.00 23.34 285 GLN A CA 1
ATOM 1999 C C . GLN A 1 288 ? 68.268 50.978 -6.394 1.00 26.38 285 GLN A C 1
ATOM 2000 O O . GLN A 1 288 ? 67.224 51.351 -6.925 1.00 27.14 285 GLN A O 1
ATOM 2006 N N . LEU A 1 289 ? 68.337 49.902 -5.615 1.00 30.40 286 LEU A N 1
ATOM 2007 C CA . LEU A 1 289 ? 67.132 49.236 -5.143 1.00 31.49 286 LEU A CA 1
ATOM 2008 C C . LEU A 1 289 ? 66.554 50.121 -4.044 1.00 44.23 286 LEU A C 1
ATOM 2009 O O . LEU A 1 289 ? 67.295 50.841 -3.375 1.00 52.76 286 LEU A O 1
ATOM 2014 N N . GLY A 1 290 ? 65.240 50.081 -3.856 1.00 18.24 287 GLY A N 1
ATOM 2015 C CA . GLY A 1 290 ? 64.598 50.998 -2.931 1.00 40.33 287 GLY A CA 1
ATOM 2016 C C . GLY A 1 290 ? 64.920 50.770 -1.466 1.00 32.75 287 GLY A C 1
ATOM 2017 O O . GLY A 1 290 ? 65.823 50.007 -1.117 1.00 33.23 287 GLY A O 1
ATOM 2018 N N . SER A 1 291 ? 64.175 51.445 -0.598 1.00 31.76 288 SER A N 1
ATOM 2019 C CA . SER A 1 291 ? 64.289 51.212 0.835 1.00 32.86 288 SER A CA 1
ATOM 2020 C C . SER A 1 291 ? 63.663 49.864 1.191 1.00 30.42 288 SER A C 1
ATOM 2021 O O . SER A 1 291 ? 62.583 49.797 1.779 1.00 27.41 288 SER A O 1
ATOM 2024 N N . VAL A 1 292 ? 64.352 48.790 0.823 1.00 28.29 289 VAL A N 1
ATOM 2025 C CA . VAL A 1 292 ? 63.819 47.445 0.993 1.00 25.15 289 VAL A CA 1
ATOM 2026 C C . VAL A 1 292 ? 64.315 46.796 2.277 1.00 27.48 289 VAL A C 1
ATOM 2027 O O . VAL A 1 292 ? 65.515 46.766 2.542 1.00 31.44 289 VAL A O 1
ATOM 2031 N N . VAL A 1 293 ? 63.385 46.284 3.076 1.00 29.11 290 VAL A N 1
ATOM 2032 C CA . VAL A 1 293 ? 63.743 45.487 4.242 1.00 27.49 290 VAL A CA 1
ATOM 2033 C C . VAL A 1 293 ? 63.957 44.049 3.796 1.00 22.22 290 VAL A C 1
ATOM 2034 O O . VAL A 1 293 ? 63.027 43.398 3.321 1.00 28.68 290 VAL A O 1
ATOM 2038 N N . GLY A 1 294 ? 65.187 43.564 3.939 1.00 19.05 291 GLY A N 1
ATOM 2039 C CA . GLY A 1 294 ? 65.528 42.211 3.542 1.00 16.63 291 GLY A CA 1
ATOM 2040 C C . GLY A 1 294 ? 67.007 41.999 3.282 1.00 15.21 291 GLY A C 1
ATOM 2041 O O . GLY A 1 294 ? 67.813 42.917 3.443 1.00 33.25 291 GLY A O 1
ATOM 2042 N N . PRO A 1 295 ? 67.374 40.776 2.874 1.00 15.07 292 PRO A N 1
ATOM 2043 C CA . PRO A 1 295 ? 68.766 40.433 2.568 1.00 13.95 292 PRO A CA 1
ATOM 2044 C C . PRO A 1 295 ? 69.223 40.987 1.221 1.00 22.39 292 PRO A C 1
ATOM 2045 O O . PRO A 1 295 ? 68.939 40.395 0.179 1.00 26.59 292 PRO A O 1
ATOM 2049 N N . LEU A 1 296 ? 69.937 42.108 1.252 1.00 19.62 293 LEU A N 1
ATOM 2050 C CA . LEU A 1 296 ? 70.457 42.726 0.039 1.00 18.88 293 LEU A CA 1
ATOM 2051 C C . LEU A 1 296 ? 71.921 43.142 0.207 1.00 19.71 293 LEU A C 1
ATOM 2052 O O . LEU A 1 296 ? 72.415 44.023 -0.496 1.00 26.36 293 LEU A O 1
ATOM 2057 N N . THR A 1 297 ? 72.607 42.499 1.146 1.00 12.72 294 THR A N 1
ATOM 2058 C CA . THR A 1 297 ? 74.015 42.776 1.388 1.00 18.98 294 THR A CA 1
ATOM 2059 C C . THR A 1 297 ? 74.844 41.555 1.015 1.00 17.96 294 THR A C 1
ATOM 2060 O O . THR A 1 297 ? 74.524 40.433 1.408 1.00 22.18 294 THR A O 1
ATOM 2064 N N . ASP A 1 298 ? 75.905 41.779 0.248 1.00 9.28 295 ASP A N 1
ATOM 2065 C CA . ASP A 1 298 ? 76.766 40.695 -0.200 1.00 9.27 295 ASP A CA 1
ATOM 2066 C C . ASP A 1 298 ? 78.234 41.044 0.016 1.00 24.56 295 ASP A C 1
ATOM 2067 O O . ASP A 1 298 ? 78.585 42.211 0.179 1.00 27.58 295 ASP A O 1
ATOM 2072 N N . ARG A 1 299 ? 79.086 40.024 0.018 1.00 20.29 296 ARG A N 1
ATOM 2073 C CA . ARG A 1 299 ? 80.518 40.217 0.216 1.00 18.81 296 ARG A CA 1
ATOM 2074 C C . ARG A 1 299 ? 81.281 40.219 -1.108 1.00 22.80 296 ARG A C 1
ATOM 2075 O O . ARG A 1 299 ? 81.009 39.408 -1.994 1.00 27.20 296 ARG A O 1
ATOM 2083 N N . VAL A 1 300 ? 82.229 41.141 -1.240 1.00 14.67 297 VAL A N 1
ATOM 2084 C CA . VAL A 1 300 ? 83.105 41.170 -2.407 1.00 16.17 297 VAL A CA 1
ATOM 2085 C C . VAL A 1 300 ? 84.558 40.916 -2.005 1.00 19.78 297 VAL A C 1
ATOM 2086 O O . VAL A 1 300 ? 84.999 41.340 -0.938 1.00 28.65 297 VAL A O 1
ATOM 2090 N N . VAL A 1 301 ? 85.291 40.207 -2.857 1.00 19.90 298 VAL A N 1
ATOM 2091 C CA . VAL A 1 301 ? 86.700 39.926 -2.609 1.00 9.12 298 VAL A CA 1
ATOM 2092 C C . VAL A 1 301 ? 87.563 40.777 -3.533 1.00 16.00 298 VAL A C 1
ATOM 2093 O O . VAL A 1 301 ? 87.409 40.729 -4.753 1.00 26.71 298 VAL A O 1
ATOM 2097 N N . PHE A 1 302 ? 88.458 41.569 -2.950 1.00 13.00 299 PHE A N 1
ATOM 2098 C CA . PHE A 1 302 ? 89.322 42.454 -3.729 1.00 17.93 299 PHE A CA 1
ATOM 2099 C C . PHE A 1 302 ? 90.757 42.410 -3.225 1.00 17.71 299 PHE A C 1
ATOM 2100 O O . PHE A 1 302 ? 91.006 42.058 -2.073 1.00 21.36 299 PHE A O 1
ATOM 2108 N N . GLY A 1 303 ? 91.696 42.774 -4.093 1.00 12.88 300 GLY A N 1
ATOM 2109 C CA . GLY A 1 303 ? 93.102 42.743 -3.743 1.00 14.15 300 GLY A CA 1
ATOM 2110 C C . GLY A 1 303 ? 93.767 44.107 -3.751 1.00 19.60 300 GLY A C 1
ATOM 2111 O O . GLY A 1 303 ? 93.565 44.905 -4.665 1.00 20.38 300 GLY A O 1
ATOM 2112 N N . VAL A 1 304 ? 94.563 44.372 -2.721 1.00 20.55 301 VAL A N 1
ATOM 2113 C CA . VAL A 1 304 ? 95.359 45.588 -2.653 1.00 11.36 301 VAL A CA 1
ATOM 2114 C C . VAL A 1 304 ? 96.779 45.288 -3.131 1.00 26.31 301 VAL A C 1
ATOM 2115 O O . VAL A 1 304 ? 97.471 44.448 -2.556 1.00 24.57 301 VAL A O 1
ATOM 2119 N N . ASP A 1 305 ? 97.204 45.967 -4.191 1.00 25.39 302 ASP A N 1
ATOM 2120 C CA . ASP A 1 305 ? 98.541 45.764 -4.735 1.00 27.76 302 ASP A CA 1
ATOM 2121 C C . ASP A 1 305 ? 99.567 46.575 -3.956 1.00 26.50 302 ASP A C 1
ATOM 2122 O O . ASP A 1 305 ? 99.584 47.799 -4.027 1.00 21.43 302 ASP A O 1
ATOM 2127 N N . LEU A 1 306 ? 100.430 45.881 -3.222 1.00 28.60 303 LEU A N 1
ATOM 2128 C CA . LEU A 1 306 ? 101.385 46.532 -2.332 1.00 29.64 303 LEU A CA 1
ATOM 2129 C C . LEU A 1 306 ? 102.801 46.522 -2.902 1.00 37.80 303 LEU A C 1
ATOM 2130 O O . LEU A 1 306 ? 103.768 46.753 -2.173 1.00 45.30 303 LEU A O 1
ATOM 2135 N N . THR A 1 307 ? 102.914 46.274 -4.204 1.00 32.93 304 THR A N 1
ATOM 2136 C CA . THR A 1 307 ? 104.196 45.946 -4.833 1.00 33.08 304 THR A CA 1
ATOM 2137 C C . THR A 1 307 ? 105.346 46.938 -4.620 1.00 41.96 304 THR A C 1
ATOM 2138 O O . THR A 1 307 ? 106.383 46.577 -4.065 1.00 53.89 304 THR A O 1
ATOM 2142 N N . GLY A 1 308 ? 105.174 48.177 -5.063 1.00 34.59 305 GLY A N 1
ATOM 2143 C CA . GLY A 1 308 ? 106.285 49.114 -5.061 1.00 38.74 305 GLY A CA 1
ATOM 2144 C C . GLY A 1 308 ? 106.356 50.071 -3.886 1.00 39.50 305 GLY A C 1
ATOM 2145 O O . GLY A 1 308 ? 107.059 51.080 -3.945 1.00 36.78 305 GLY A O 1
ATOM 2146 N N . LEU A 1 309 ? 105.642 49.754 -2.812 1.00 40.17 306 LEU A N 1
ATOM 2147 C CA . LEU A 1 309 ? 105.529 50.658 -1.672 1.00 35.59 306 LEU A CA 1
ATOM 2148 C C . LEU A 1 309 ? 106.843 50.904 -0.925 1.00 40.68 306 LEU A C 1
ATOM 2149 O O . LEU A 1 309 ? 107.516 49.966 -0.496 1.00 39.77 306 LEU A O 1
ATOM 2154 N N . ARG A 1 310 ? 107.195 52.177 -0.778 1.00 47.51 307 ARG A N 1
ATOM 2155 C CA . ARG A 1 310 ? 108.332 52.592 0.039 1.00 58.61 307 ARG A CA 1
ATOM 2156 C C . ARG A 1 310 ? 107.977 53.895 0.739 1.00 59.72 307 ARG A C 1
ATOM 2157 O O . ARG A 1 310 ? 107.792 54.921 0.084 1.00 63.83 307 ARG A O 1
ATOM 2165 N N . GLU A 1 311 ? 107.894 53.845 2.067 1.00 49.72 308 GLU A N 1
ATOM 2166 C CA . GLU A 1 311 ? 107.397 54.962 2.869 1.00 46.08 308 GLU A CA 1
ATOM 2167 C C . GLU A 1 311 ? 106.059 55.467 2.338 1.00 38.08 308 GLU A C 1
ATOM 2168 O O . GLU A 1 311 ? 105.932 56.643 1.991 1.00 36.51 308 GLU A O 1
ATOM 2174 N N . PRO A 1 312 ? 105.054 54.582 2.271 1.00 32.41 309 PRO A N 1
ATOM 2175 C CA . PRO A 1 312 ? 103.796 55.000 1.649 1.00 27.99 309 PRO A CA 1
ATOM 2176 C C . PRO A 1 312 ? 103.005 55.954 2.536 1.00 23.62 309 PRO A C 1
ATOM 2177 O O . PRO A 1 312 ? 103.168 55.957 3.757 1.00 21.80 309 PRO A O 1
ATOM 2181 N N . SER A 1 313 ? 102.160 56.766 1.912 1.00 25.43 310 SER A N 1
ATOM 2182 C CA . SER A 1 313 ? 101.256 57.639 2.649 1.00 27.62 310 SER A CA 1
ATOM 2183 C C . SER A 1 313 ? 99.862 57.024 2.655 1.00 23.96 310 SER A C 1
ATOM 2184 O O . SER A 1 313 ? 99.626 56.004 2.007 1.00 25.01 310 SER A O 1
ATOM 2187 N N . PHE A 1 314 ? 98.936 57.639 3.383 1.00 19.09 311 PHE A N 1
ATOM 2188 C CA . PHE A 1 314 ? 97.557 57.168 3.385 1.00 17.08 311 PHE A CA 1
ATOM 2189 C C . PHE A 1 314 ? 96.969 57.246 1.982 1.00 30.56 311 PHE A C 1
ATOM 2190 O O . PHE A 1 314 ? 96.214 56.369 1.569 1.00 31.88 311 PHE A O 1
ATOM 2198 N N . ARG A 1 315 ? 97.327 58.299 1.255 1.00 30.83 312 ARG A N 1
ATOM 2199 C CA . ARG A 1 315 ? 96.864 58.470 -0.116 1.00 23.74 312 ARG A CA 1
ATOM 2200 C C . ARG A 1 315 ? 97.358 57.349 -1.015 1.00 22.76 312 ARG A C 1
ATOM 2201 O O . ARG A 1 315 ? 96.627 56.879 -1.884 1.00 26.27 312 ARG A O 1
ATOM 2209 N N . ASP A 1 316 ? 98.603 56.930 -0.803 1.00 21.14 313 ASP A N 1
ATOM 2210 C CA . ASP A 1 316 ? 99.191 55.841 -1.576 1.00 24.59 313 ASP A CA 1
ATOM 2211 C C . ASP A 1 316 ? 98.387 54.554 -1.427 1.00 22.86 313 ASP A C 1
ATOM 2212 O O . ASP A 1 316 ? 98.038 53.913 -2.414 1.00 32.84 313 ASP A O 1
ATOM 2217 N N . LEU A 1 317 ? 98.090 54.188 -0.185 1.00 21.03 314 LEU A N 1
ATOM 2218 C CA . LEU A 1 317 ? 97.368 52.956 0.098 1.00 19.03 314 LEU A CA 1
ATOM 2219 C C . LEU A 1 317 ? 95.885 53.081 -0.217 1.00 19.51 314 LEU A C 1
ATOM 2220 O O . LEU A 1 317 ? 95.238 52.096 -0.569 1.00 23.38 314 LEU A O 1
ATOM 2233 N N . SER A 1 319 ? 94.703 54.833 -2.686 1.00 16.05 316 SER A N 1
ATOM 2234 C CA . SER A 1 319 ? 94.651 54.724 -4.136 1.00 18.47 316 SER A CA 1
ATOM 2235 C C . SER A 1 319 ? 94.632 53.267 -4.597 1.00 23.96 316 SER A C 1
ATOM 2236 O O . SER A 1 319 ? 93.864 52.887 -5.484 1.00 21.68 316 SER A O 1
ATOM 2239 N N . ARG A 1 320 ? 95.481 52.454 -3.980 1.00 26.22 317 ARG A N 1
ATOM 2240 C CA . ARG A 1 320 ? 95.624 51.059 -4.367 1.00 22.28 317 ARG A CA 1
ATOM 2241 C C . ARG A 1 320 ? 94.478 50.197 -3.835 1.00 22.72 317 ARG A C 1
ATOM 2242 O O . ARG A 1 320 ? 94.095 49.208 -4.460 1.00 19.40 317 ARG A O 1
ATOM 2250 N N . THR A 1 321 ? 93.927 50.581 -2.687 1.00 22.58 318 THR A N 1
ATOM 2251 C CA . THR A 1 321 ? 92.784 49.882 -2.111 1.00 16.02 318 THR A CA 1
ATOM 2252 C C . THR A 1 321 ? 91.533 50.130 -2.942 1.00 18.70 318 THR A C 1
ATOM 2253 O O . THR A 1 321 ? 90.762 49.211 -3.224 1.00 19.23 318 THR A O 1
ATOM 2257 N N . GLN A 1 322 ? 91.341 51.385 -3.333 1.00 21.47 319 GLN A N 1
ATOM 2258 C CA . GLN A 1 322 ? 90.175 51.782 -4.114 1.00 18.58 319 GLN A CA 1
ATOM 2259 C C . GLN A 1 322 ? 90.204 51.173 -5.513 1.00 17.97 319 GLN A C 1
ATOM 2260 O O . GLN A 1 322 ? 89.162 50.844 -6.079 1.00 13.09 319 GLN A O 1
ATOM 2266 N N . ALA A 1 323 ? 91.404 51.023 -6.066 1.00 14.08 320 ALA A N 1
ATOM 2267 C CA . ALA A 1 323 ? 91.568 50.449 -7.398 1.00 9.77 320 ALA A CA 1
ATOM 2268 C C . ALA A 1 323 ? 91.208 48.968 -7.410 1.00 13.79 320 ALA A C 1
ATOM 2269 O O . ALA A 1 323 ? 90.644 48.463 -8.380 1.00 22.22 320 ALA A O 1
ATOM 2271 N N . GLY A 1 324 ? 91.544 48.272 -6.330 1.00 12.56 321 GLY A N 1
ATOM 2272 C CA . GLY A 1 324 ? 91.233 46.862 -6.217 1.00 9.32 321 GLY A CA 1
ATOM 2273 C C . GLY A 1 324 ? 89.763 46.631 -5.939 1.00 21.81 321 GLY A C 1
ATOM 2274 O O . GLY A 1 324 ? 89.156 45.708 -6.484 1.00 20.37 321 GLY A O 1
ATOM 2275 N N . PHE A 1 325 ? 89.189 47.476 -5.089 1.00 15.34 322 PHE A N 1
ATOM 2276 C CA . PHE A 1 325 ? 87.791 47.344 -4.695 1.00 17.27 322 PHE A CA 1
ATOM 2277 C C . PHE A 1 325 ? 86.844 47.615 -5.857 1.00 17.00 322 PHE A C 1
ATOM 2278 O O . PHE A 1 325 ? 85.959 46.811 -6.142 1.00 18.45 322 PHE A O 1
ATOM 2286 N N . LEU A 1 326 ? 87.031 48.750 -6.522 1.00 13.18 323 LEU A N 1
ATOM 2287 C CA . LEU A 1 326 ? 86.183 49.120 -7.650 1.00 8.28 323 LEU A CA 1
ATOM 2288 C C . LEU A 1 326 ? 86.308 48.126 -8.800 1.00 13.56 323 LEU A C 1
ATOM 2289 O O . LEU A 1 326 ? 85.349 47.885 -9.530 1.00 26.42 323 LEU A O 1
ATOM 2294 N N . ASP A 1 327 ? 87.495 47.553 -8.957 1.00 12.26 324 ASP A N 1
ATOM 2295 C CA . ASP A 1 327 ? 87.722 46.542 -9.981 1.00 13.81 324 ASP A CA 1
ATOM 2296 C C . ASP A 1 327 ? 86.861 45.308 -9.711 1.00 15.66 324 ASP A C 1
ATOM 2297 O O . ASP A 1 327 ? 86.290 44.719 -10.631 1.00 18.38 324 ASP A O 1
ATOM 2302 N N . ALA A 1 328 ? 86.767 44.932 -8.439 1.00 8.87 325 ALA A N 1
ATOM 2303 C CA . ALA A 1 328 ? 85.957 43.794 -8.024 1.00 8.89 325 ALA A CA 1
ATOM 2304 C C . ALA A 1 328 ? 84.471 44.117 -8.124 1.00 14.88 325 ALA A C 1
ATOM 2305 O O . ALA A 1 328 ? 83.664 43.255 -8.466 1.00 18.73 325 ALA A O 1
ATOM 2307 N N . VAL A 1 329 ? 84.116 45.361 -7.820 1.00 14.72 326 VAL A N 1
ATOM 2308 C CA . VAL A 1 329 ? 82.727 45.804 -7.890 1.00 16.20 326 VAL A CA 1
ATOM 2309 C C . VAL A 1 329 ? 82.231 45.863 -9.337 1.00 15.99 326 VAL A C 1
ATOM 2310 O O . VAL A 1 329 ? 81.120 45.418 -9.640 1.00 16.39 326 VAL A O 1
ATOM 2314 N N . VAL A 1 330 ? 83.062 46.408 -10.224 1.00 11.90 327 VAL A N 1
ATOM 2315 C CA . VAL A 1 330 ? 82.742 46.476 -11.649 1.00 15.35 327 VAL A CA 1
ATOM 2316 C C . VAL A 1 330 ? 82.480 45.082 -12.213 1.00 18.80 327 VAL A C 1
ATOM 2317 O O . VAL A 1 330 ? 81.535 44.877 -12.979 1.00 23.22 327 VAL A O 1
ATOM 2321 N N . HIS A 1 331 ? 83.310 44.124 -11.810 1.00 18.97 328 HIS A N 1
ATOM 2322 C CA . HIS A 1 331 ? 83.162 42.738 -12.247 1.00 18.64 328 HIS A CA 1
ATOM 2323 C C . HIS A 1 331 ? 82.505 41.879 -11.170 1.00 15.47 328 HIS A C 1
ATOM 2324 O O . HIS A 1 331 ? 82.962 40.772 -10.877 1.00 15.10 328 HIS A O 1
ATOM 2331 N N . TYR A 1 332 ? 81.423 42.394 -10.598 1.00 14.81 329 TYR A N 1
ATOM 2332 C CA . TYR A 1 332 ? 80.749 41.738 -9.484 1.00 13.64 329 TYR A CA 1
ATOM 2333 C C . TYR A 1 332 ? 80.262 40.331 -9.812 1.00 14.18 329 TYR A C 1
ATOM 2334 O O . TYR A 1 332 ? 79.698 40.079 -10.878 1.00 17.21 329 TYR A O 1
ATOM 2343 N N . LEU A 1 333 ? 80.511 39.420 -8.879 1.00 16.06 330 LEU A N 1
ATOM 2344 C CA . LEU A 1 333 ? 79.976 38.067 -8.918 1.00 17.97 330 LEU A CA 1
ATOM 2345 C C . LEU A 1 333 ? 79.677 37.686 -7.474 1.00 18.12 330 LEU A C 1
ATOM 2346 O O . LEU A 1 333 ? 80.545 37.829 -6.608 1.00 23.35 330 LEU A O 1
ATOM 2351 N N . PRO A 1 334 ? 78.443 37.228 -7.205 1.00 13.94 331 PRO A N 1
ATOM 2352 C CA . PRO A 1 334 ? 77.992 36.894 -5.850 1.00 16.97 331 PRO A CA 1
ATOM 2353 C C . PRO A 1 334 ? 79.001 36.032 -5.092 1.00 22.26 331 PRO A C 1
ATOM 2354 O O . PRO A 1 334 ? 79.568 35.097 -5.662 1.00 22.44 331 PRO A O 1
ATOM 2358 N N . TYR A 1 335 ? 79.220 36.365 -3.822 1.00 17.29 332 TYR A N 1
ATOM 2359 C CA . TYR A 1 335 ? 80.246 35.717 -3.011 1.00 15.60 332 TYR A CA 1
ATOM 2360 C C . TYR A 1 335 ? 80.112 34.202 -2.984 1.00 16.86 332 TYR A C 1
ATOM 2361 O O . TYR A 1 335 ? 81.113 33.489 -3.003 1.00 21.88 332 TYR A O 1
ATOM 2370 N N . HIS A 1 336 ? 78.877 33.715 -2.945 1.00 13.11 333 HIS A N 1
ATOM 2371 C CA . HIS A 1 336 ? 78.637 32.279 -2.946 1.00 14.39 333 HIS A CA 1
ATOM 2372 C C . HIS A 1 336 ? 79.009 31.665 -4.291 1.00 22.22 333 HIS A C 1
ATOM 2373 O O . HIS A 1 336 ? 79.485 30.533 -4.352 1.00 24.09 333 HIS A O 1
ATOM 2380 N N . ASP A 1 337 ? 78.805 32.424 -5.364 1.00 20.09 334 ASP A N 1
ATOM 2381 C CA . ASP A 1 337 ? 79.171 31.971 -6.701 1.00 20.97 334 ASP A CA 1
ATOM 2382 C C . ASP A 1 337 ? 80.685 31.968 -6.868 1.00 24.69 334 ASP A C 1
ATOM 2383 O O . ASP A 1 337 ? 81.236 31.134 -7.586 1.00 29.06 334 ASP A O 1
ATOM 2388 N N . VAL A 1 338 ? 81.353 32.905 -6.199 1.00 17.81 335 VAL A N 1
ATOM 2389 C CA . VAL A 1 338 ? 82.811 32.956 -6.200 1.00 16.78 335 VAL A CA 1
ATOM 2390 C C . VAL A 1 338 ? 83.382 31.773 -5.426 1.00 28.10 335 VAL A C 1
ATOM 2391 O O . VAL A 1 338 ? 84.322 31.121 -5.880 1.00 31.85 335 VAL A O 1
ATOM 2395 N N . VAL A 1 339 ? 82.798 31.499 -4.262 1.00 30.91 336 VAL A N 1
ATOM 2396 C CA . VAL A 1 339 ? 83.222 30.387 -3.415 1.00 23.98 336 VAL A CA 1
ATOM 2397 C C . VAL A 1 339 ? 83.081 29.049 -4.135 1.00 29.03 336 VAL A C 1
ATOM 2398 O O . VAL A 1 339 ? 84.009 28.239 -4.147 1.00 30.11 336 VAL A O 1
ATOM 2402 N N . ASP A 1 340 ? 81.916 28.827 -4.737 1.00 32.78 337 ASP A N 1
ATOM 2403 C CA . ASP A 1 340 ? 81.669 27.622 -5.521 1.00 37.92 337 ASP A CA 1
ATOM 2404 C C . ASP A 1 340 ? 82.706 27.478 -6.628 1.00 31.53 337 ASP A C 1
ATOM 2405 O O . ASP A 1 340 ? 83.217 26.386 -6.876 1.00 29.84 337 ASP A O 1
ATOM 2410 N N . LEU A 1 341 ? 83.013 28.590 -7.288 1.00 31.22 338 LEU A N 1
ATOM 2411 C CA . LEU A 1 341 ? 83.965 28.592 -8.393 1.00 30.87 338 LEU A CA 1
ATOM 2412 C C . LEU A 1 341 ? 85.375 28.258 -7.919 1.00 31.85 338 LEU A C 1
ATOM 2413 O O . LEU A 1 341 ? 86.076 27.460 -8.542 1.00 44.24 338 LEU A O 1
ATOM 2418 N N . ALA A 1 342 ? 85.785 28.871 -6.813 1.00 21.32 339 ALA A N 1
ATOM 2419 C CA . ALA A 1 342 ? 87.111 28.625 -6.257 1.00 22.78 339 ALA A CA 1
ATOM 2420 C C . ALA A 1 342 ? 87.283 27.176 -5.814 1.00 28.79 339 ALA A C 1
ATOM 2421 O O . ALA A 1 342 ? 88.398 26.652 -5.788 1.00 30.42 339 ALA A O 1
ATOM 2423 N N . VAL A 1 343 ? 86.174 26.535 -5.463 1.00 30.01 340 VAL A N 1
ATOM 2424 C CA . VAL A 1 343 ? 86.200 25.139 -5.051 1.00 30.74 340 VAL A CA 1
ATOM 2425 C C . VAL A 1 343 ? 86.413 24.219 -6.247 1.00 34.23 340 VAL A C 1
ATOM 2426 O O . VAL A 1 343 ? 87.226 23.296 -6.190 1.00 39.19 340 VAL A O 1
ATOM 2430 N N . ASP A 1 344 ? 85.685 24.482 -7.330 1.00 41.51 341 ASP A N 1
ATOM 2431 C CA . ASP A 1 344 ? 85.793 23.677 -8.545 1.00 51.92 341 ASP A CA 1
ATOM 2432 C C . ASP A 1 344 ? 87.182 23.775 -9.169 1.00 43.47 341 ASP A C 1
ATOM 2433 O O . ASP A 1 344 ? 87.707 22.796 -9.696 1.00 46.58 341 ASP A O 1
ATOM 2438 N N . LEU A 1 345 ? 87.773 24.963 -9.104 1.00 40.35 342 LEU A N 1
ATOM 2439 C CA . LEU A 1 345 ? 89.106 25.184 -9.648 1.00 39.33 342 LEU A CA 1
ATOM 2440 C C . LEU A 1 345 ? 90.194 24.674 -8.700 1.00 46.33 342 LEU A C 1
ATOM 2441 O O . LEU A 1 345 ? 91.386 24.793 -8.988 1.00 49.52 342 LEU A O 1
ATOM 2446 N N . GLY A 1 346 ? 89.774 24.114 -7.568 1.00 48.03 343 GLY A N 1
ATOM 2447 C CA . GLY A 1 346 ? 90.692 23.518 -6.612 1.00 29.54 343 GLY A CA 1
ATOM 2448 C C . GLY A 1 346 ? 91.554 24.527 -5.882 1.00 37.49 343 GLY A C 1
ATOM 2449 O O . GLY A 1 346 ? 92.616 24.188 -5.360 1.00 35.19 343 GLY A O 1
ATOM 2450 N N . VAL A 1 347 ? 91.096 25.772 -5.848 1.00 39.01 344 VAL A N 1
ATOM 2451 C CA . VAL A 1 347 ? 91.829 26.836 -5.175 1.00 38.71 344 VAL A CA 1
ATOM 2452 C C . VAL A 1 347 ? 91.667 26.726 -3.660 1.00 40.75 344 VAL A C 1
ATOM 2453 O O . VAL A 1 347 ? 92.626 26.905 -2.910 1.00 45.60 344 VAL A O 1
ATOM 2457 N N . VAL A 1 348 ? 90.452 26.421 -3.215 1.00 36.87 345 VAL A N 1
ATOM 2458 C CA . VAL A 1 348 ? 90.177 26.253 -1.792 1.00 35.52 345 VAL A CA 1
ATOM 2459 C C . VAL A 1 348 ? 89.402 24.968 -1.521 1.00 47.00 345 VAL A C 1
ATOM 2460 O O . VAL A 1 348 ? 88.733 24.436 -2.407 1.00 52.04 345 VAL A O 1
ATOM 2464 N N . THR A 1 349 ? 89.499 24.478 -0.289 1.00 48.95 346 THR A N 1
ATOM 2465 C CA . THR A 1 349 ? 88.782 23.279 0.125 1.00 49.71 346 THR A CA 1
ATOM 2466 C C . THR A 1 349 ? 87.875 23.603 1.307 1.00 52.26 346 THR A C 1
ATOM 2467 O O . THR A 1 349 ? 88.322 24.201 2.287 1.00 58.37 346 THR A O 1
ATOM 2471 N N . PRO A 1 350 ? 86.594 23.211 1.219 1.00 44.68 347 PRO A N 1
ATOM 2472 C CA . PRO A 1 350 ? 85.637 23.438 2.307 1.00 39.78 347 PRO A CA 1
ATOM 2473 C C . PRO A 1 350 ? 86.101 22.776 3.599 1.00 43.73 347 PRO A C 1
ATOM 2474 O O . PRO A 1 350 ? 86.694 21.696 3.551 1.00 46.96 347 PRO A O 1
ATOM 2478 N N . PRO A 1 351 ? 85.839 23.418 4.748 1.00 41.06 348 PRO A N 1
ATOM 2479 C CA . PRO A 1 351 ? 85.140 24.704 4.852 1.00 40.64 348 PRO A CA 1
ATOM 2480 C C . PRO A 1 351 ? 86.075 25.916 4.816 1.00 32.84 348 PRO A C 1
ATOM 2481 O O . PRO A 1 351 ? 85.620 27.035 5.051 1.00 31.00 348 PRO A O 1
ATOM 2485 N N . ARG A 1 352 ? 87.356 25.696 4.533 1.00 31.20 349 ARG A N 1
ATOM 2486 C CA . ARG A 1 352 ? 88.327 26.788 4.461 1.00 32.14 349 ARG A CA 1
ATOM 2487 C C . ARG A 1 352 ? 88.223 27.547 3.135 1.00 36.29 349 ARG A C 1
ATOM 2488 O O . ARG A 1 352 ? 89.190 27.616 2.376 1.00 40.75 349 ARG A O 1
ATOM 2496 N N . VAL A 1 353 ? 87.055 28.124 2.865 1.00 33.59 350 VAL A N 1
ATOM 2497 C CA . VAL A 1 353 ? 86.793 28.774 1.580 1.00 30.45 350 VAL A CA 1
ATOM 2498 C C . VAL A 1 353 ? 87.369 30.186 1.481 1.00 29.17 350 VAL A C 1
ATOM 2499 O O . VAL A 1 353 ? 87.455 30.751 0.390 1.00 28.61 350 VAL A O 1
ATOM 2503 N N . ALA A 1 354 ? 87.758 30.753 2.618 1.00 25.61 351 ALA A N 1
ATOM 2504 C CA . ALA A 1 354 ? 88.268 32.121 2.649 1.00 24.02 351 ALA A CA 1
ATOM 2505 C C . ALA A 1 354 ? 89.768 32.176 2.923 1.00 22.85 351 ALA A C 1
ATOM 2506 O O . ALA A 1 354 ? 90.303 33.230 3.258 1.00 20.90 351 ALA A O 1
ATOM 2508 N N . ALA A 1 355 ? 90.443 31.041 2.770 1.00 22.14 352 ALA A N 1
ATOM 2509 C CA . ALA A 1 355 ? 91.871 30.943 3.063 1.00 22.90 352 ALA A CA 1
ATOM 2510 C C . ALA A 1 355 ? 92.715 31.881 2.205 1.00 27.18 352 ALA A C 1
ATOM 2511 O O . ALA A 1 355 ? 93.779 32.333 2.630 1.00 31.01 352 ALA A O 1
ATOM 2513 N N . ARG A 1 356 ? 92.235 32.172 0.999 1.00 20.61 353 ARG A N 1
ATOM 2514 C CA . ARG A 1 356 ? 92.979 33.002 0.055 1.00 20.84 353 ARG A CA 1
ATOM 2515 C C . ARG A 1 356 ? 92.572 34.471 0.141 1.00 24.23 353 ARG A C 1
ATOM 2516 O O . ARG A 1 356 ? 93.138 35.323 -0.543 1.00 28.31 353 ARG A O 1
ATOM 2524 N N . TRP A 1 357 ? 91.577 34.755 0.975 1.00 20.38 354 TRP A N 1
ATOM 2525 C CA . TRP A 1 357 ? 91.210 36.130 1.306 1.00 18.73 354 TRP A CA 1
ATOM 2526 C C . TRP A 1 357 ? 90.836 36.219 2.783 1.00 28.36 354 TRP A C 1
ATOM 2527 O O . TRP A 1 357 ? 89.730 36.622 3.137 1.00 17.70 354 TRP A O 1
ATOM 2538 N N . ASP A 1 358 ? 91.789 35.853 3.637 1.00 28.80 355 ASP A N 1
ATOM 2539 C CA . ASP A 1 358 ? 91.535 35.645 5.063 1.00 27.58 355 ASP A CA 1
ATOM 2540 C C . ASP A 1 358 ? 91.527 36.915 5.916 1.00 27.87 355 ASP A C 1
ATOM 2541 O O . ASP A 1 358 ? 91.720 36.854 7.131 1.00 25.59 355 ASP A O 1
ATOM 2546 N N . VAL A 1 359 ? 91.301 38.060 5.285 1.00 17.53 356 VAL A N 1
ATOM 2547 C CA . VAL A 1 359 ? 91.128 39.303 6.024 1.00 17.22 356 VAL A CA 1
ATOM 2548 C C . VAL A 1 359 ? 89.753 39.888 5.736 1.00 21.09 356 VAL A C 1
ATOM 2549 O O . VAL A 1 359 ? 89.435 40.215 4.592 1.00 24.66 356 VAL A O 1
ATOM 2553 N N . ALA A 1 360 ? 88.935 40.012 6.775 1.00 23.02 357 ALA A N 1
ATOM 2554 C CA . ALA A 1 360 ? 87.579 40.520 6.614 1.00 16.11 357 ALA A CA 1
ATOM 2555 C C . ALA A 1 360 ? 87.399 41.868 7.295 1.00 16.02 357 ALA A C 1
ATOM 2556 O O . ALA A 1 360 ? 87.698 42.020 8.477 1.00 36.40 357 ALA A O 1
ATOM 2558 N N . VAL A 1 361 ? 86.913 42.845 6.536 1.00 16.03 358 VAL A N 1
ATOM 2559 C CA . VAL A 1 361 ? 86.591 44.159 7.074 1.00 21.23 358 VAL A CA 1
ATOM 2560 C C . VAL A 1 361 ? 85.106 44.416 6.883 1.00 25.96 358 VAL A C 1
ATOM 2561 O O . VAL A 1 361 ? 84.595 44.302 5.772 1.00 35.84 358 VAL A O 1
ATOM 2565 N N . HIS A 1 362 ? 84.413 44.758 7.963 1.00 33.40 359 HIS A N 1
ATOM 2566 C CA . HIS A 1 362 ? 82.961 44.896 7.910 1.00 45.78 359 HIS A CA 1
ATOM 2567 C C . HIS A 1 362 ? 82.487 46.348 7.828 1.00 61.92 359 HIS A C 1
ATOM 2568 O O . HIS A 1 362 ? 83.298 47.276 7.772 1.00 64.04 359 HIS A O 1
ATOM 2575 N N . LEU A 1 363 ? 81.168 46.520 7.817 1.00 72.82 360 LEU A N 1
ATOM 2576 C CA . LEU A 1 363 ? 80.535 47.817 7.591 1.00 81.17 360 LEU A CA 1
ATOM 2577 C C . LEU A 1 363 ? 80.959 48.394 6.243 1.00 78.88 360 LEU A C 1
ATOM 2578 O O . LEU A 1 363 ? 81.131 47.657 5.271 1.00 73.53 360 LEU A O 1
ATOM 2583 N N . VAL A 1 384 ? 60.974 61.725 23.471 1.00 58.61 381 VAL A N 1
ATOM 2584 C CA . VAL A 1 384 ? 61.762 60.580 23.913 1.00 50.64 381 VAL A CA 1
ATOM 2585 C C . VAL A 1 384 ? 63.078 60.467 23.150 1.00 48.15 381 VAL A C 1
ATOM 2586 O O . VAL A 1 384 ? 63.093 60.445 21.921 1.00 47.89 381 VAL A O 1
ATOM 2590 N N . SER A 1 385 ? 64.184 60.402 23.883 1.00 46.25 382 SER A N 1
ATOM 2591 C CA . SER A 1 385 ? 65.499 60.267 23.266 1.00 39.04 382 SER A CA 1
ATOM 2592 C C . SER A 1 385 ? 65.711 58.854 22.732 1.00 41.27 382 SER A C 1
ATOM 2593 O O . SER A 1 385 ? 65.379 57.875 23.398 1.00 44.74 382 SER A O 1
ATOM 2596 N N . ILE A 1 386 ? 66.263 58.752 21.527 1.00 30.81 383 ILE A N 1
ATOM 2597 C CA . ILE A 1 386 ? 66.547 57.455 20.922 1.00 29.24 383 ILE A CA 1
ATOM 2598 C C . ILE A 1 386 ? 67.973 57.394 20.380 1.00 28.19 383 ILE A C 1
ATOM 2599 O O . ILE A 1 386 ? 68.363 58.206 19.541 1.00 35.79 383 ILE A O 1
ATOM 2604 N N . GLU A 1 387 ? 68.746 56.431 20.871 1.00 27.19 384 GLU A N 1
ATOM 2605 C CA . GLU A 1 387 ? 70.128 56.251 20.440 1.00 31.51 384 GLU A CA 1
ATOM 2606 C C . GLU A 1 387 ? 70.430 54.773 20.245 1.00 29.31 384 GLU A C 1
ATOM 2607 O O . GLU A 1 387 ? 69.676 53.913 20.700 1.00 39.22 384 GLU A O 1
ATOM 2613 N N . LEU A 1 388 ? 71.530 54.482 19.559 1.00 24.01 385 LEU A N 1
ATOM 2614 C CA . LEU A 1 388 ? 71.973 53.106 19.381 1.00 33.26 385 LEU A CA 1
ATOM 2615 C C . LEU A 1 388 ? 72.370 52.527 20.732 1.00 35.81 385 LEU A C 1
ATOM 2616 O O . LEU A 1 388 ? 72.900 53.237 21.586 1.00 42.67 385 LEU A O 1
ATOM 2621 N N . PHE A 1 389 ? 72.106 51.240 20.927 1.00 31.19 386 PHE A N 1
ATOM 2622 C CA . PHE A 1 389 ? 72.379 50.603 22.210 1.00 26.11 386 PHE A CA 1
ATOM 2623 C C . PHE A 1 389 ? 73.551 49.629 22.153 1.00 26.28 386 PHE A C 1
ATOM 2624 O O . PHE A 1 389 ? 73.426 48.530 21.612 1.00 33.75 386 PHE A O 1
ATOM 2632 N N . ARG A 1 390 ? 74.682 50.051 22.717 1.00 25.84 387 ARG A N 1
ATOM 2633 C CA . ARG A 1 390 ? 75.862 49.200 22.879 1.00 22.47 387 ARG A CA 1
ATOM 2634 C C . ARG A 1 390 ? 76.214 48.417 21.619 1.00 21.69 387 ARG A C 1
ATOM 2635 O O . ARG A 1 390 ? 76.517 47.227 21.689 1.00 25.98 387 ARG A O 1
ATOM 2643 N N . GLU A 1 391 ? 76.162 49.084 20.470 1.00 21.71 388 GLU A N 1
ATOM 2644 C CA . GLU A 1 391 ? 76.422 48.427 19.193 1.00 26.37 388 GLU A CA 1
ATOM 2645 C C . GLU A 1 391 ? 77.779 47.726 19.169 1.00 32.49 388 GLU A C 1
ATOM 2646 O O . GLU A 1 391 ? 77.919 46.649 18.593 1.00 44.40 388 GLU A O 1
ATOM 2652 N N . ALA A 1 392 ? 78.767 48.337 19.816 1.00 28.79 389 ALA A N 1
ATOM 2653 C CA . ALA A 1 392 ? 80.114 47.780 19.886 1.00 26.12 389 ALA A CA 1
ATOM 2654 C C . ALA A 1 392 ? 80.160 46.438 20.611 1.00 32.92 389 ALA A C 1
ATOM 2655 O O . ALA A 1 392 ? 80.990 45.584 20.300 1.00 41.07 389 ALA A O 1
ATOM 2657 N N . ASP A 1 393 ? 79.268 46.261 21.579 1.00 33.61 390 ASP A N 1
ATOM 2658 C CA . ASP A 1 393 ? 79.243 45.043 22.383 1.00 33.68 390 ASP A CA 1
ATOM 2659 C C . ASP A 1 393 ? 78.324 43.977 21.785 1.00 33.48 390 ASP A C 1
ATOM 2660 O O . ASP A 1 393 ? 78.480 42.788 22.058 1.00 39.73 390 ASP A O 1
ATOM 2665 N N . LEU A 1 394 ? 77.370 44.405 20.964 1.00 30.55 391 LEU A N 1
ATOM 2666 C CA . LEU A 1 394 ? 76.438 43.475 20.342 1.00 17.86 391 LEU A CA 1
ATOM 2667 C C . LEU A 1 394 ? 77.014 42.882 19.063 1.00 27.67 391 LEU A C 1
ATOM 2668 O O . LEU A 1 394 ? 76.575 41.828 18.612 1.00 29.82 391 LEU A O 1
ATOM 2673 N N . ILE A 1 395 ? 77.994 43.564 18.478 1.00 25.71 392 ILE A N 1
ATOM 2674 C CA . ILE A 1 395 ? 78.698 43.032 17.315 1.00 31.64 392 ILE A CA 1
ATOM 2675 C C . ILE A 1 395 ? 79.589 41.860 17.720 1.00 47.84 392 ILE A C 1
ATOM 2676 O O . ILE A 1 395 ? 80.574 42.035 18.438 1.00 48.66 392 ILE A O 1
ATOM 2681 N N . GLY A 1 396 ? 79.231 40.665 17.262 1.00 63.58 393 GLY A N 1
ATOM 2682 C CA . GLY A 1 396 ? 79.979 39.464 17.587 1.00 72.07 393 GLY A CA 1
ATOM 2683 C C . GLY A 1 396 ? 81.097 39.200 16.598 1.00 75.58 393 GLY A C 1
ATOM 2684 O O . GLY A 1 396 ? 81.079 38.208 15.869 1.00 73.66 393 GLY A O 1
ATOM 2685 N N . ASP A 1 404 ? 84.629 24.984 21.315 1.00 42.24 401 ASP A N 1
ATOM 2686 C CA . ASP A 1 404 ? 83.477 25.201 22.180 1.00 49.43 401 ASP A CA 1
ATOM 2687 C C . ASP A 1 404 ? 83.024 23.888 22.808 1.00 57.93 401 ASP A C 1
ATOM 2688 O O . ASP A 1 404 ? 82.730 23.831 24.000 1.00 62.51 401 ASP A O 1
ATOM 2690 N N . THR A 1 405 ? 82.969 22.835 21.995 1.00 58.55 402 THR A N 1
ATOM 2691 C CA . THR A 1 405 ? 82.557 21.514 22.462 1.00 50.64 402 THR A CA 1
ATOM 2692 C C . THR A 1 405 ? 83.602 20.459 22.110 1.00 45.12 402 THR A C 1
ATOM 2693 O O . THR A 1 405 ? 84.603 20.760 21.460 1.00 51.09 402 THR A O 1
ATOM 2697 N N . TRP A 1 406 ? 83.368 19.221 22.537 1.00 34.99 403 TRP A N 1
ATOM 2698 C CA . TRP A 1 406 ? 84.239 18.112 22.157 1.00 37.28 403 TRP A CA 1
ATOM 2699 C C . TRP A 1 406 ? 83.777 17.495 20.843 1.00 41.57 403 TRP A C 1
ATOM 2700 O O . TRP A 1 406 ? 82.590 17.220 20.667 1.00 45.81 403 TRP A O 1
ATOM 2711 N N . ASP A 1 407 ? 84.723 17.270 19.934 1.00 41.30 404 ASP A N 1
ATOM 2712 C CA . ASP A 1 407 ? 84.427 16.729 18.609 1.00 41.48 404 ASP A CA 1
ATOM 2713 C C . ASP A 1 407 ? 83.379 17.570 17.884 1.00 44.44 404 ASP A C 1
ATOM 2714 O O . ASP A 1 407 ? 82.533 17.041 17.163 1.00 51.27 404 ASP A O 1
ATOM 2716 N N . GLY A 1 408 ? 83.435 18.882 18.090 1.00 37.41 405 GLY A N 1
ATOM 2717 C CA . GLY A 1 408 ? 82.503 19.791 17.451 1.00 39.64 405 GLY A CA 1
ATOM 2718 C C . GLY A 1 408 ? 82.776 19.897 15.966 1.00 43.64 405 GLY A C 1
ATOM 2719 O O . GLY A 1 408 ? 83.903 19.686 15.518 1.00 44.14 405 GLY A O 1
ATOM 2720 N N . THR A 1 409 ? 81.743 20.220 15.197 1.00 48.32 406 THR A N 1
ATOM 2721 C CA . THR A 1 409 ? 81.890 20.346 13.753 1.00 50.08 406 THR A CA 1
ATOM 2722 C C . THR A 1 409 ? 82.594 21.649 13.394 1.00 52.10 406 THR A C 1
ATOM 2723 O O . THR A 1 409 ? 82.104 22.739 13.691 1.00 54.32 406 THR A O 1
ATOM 2727 N N . ASP A 1 410 ? 83.751 21.520 12.753 1.00 52.57 407 ASP A N 1
ATOM 2728 C CA . ASP A 1 410 ? 84.552 22.669 12.350 1.00 53.11 407 ASP A CA 1
ATOM 2729 C C . ASP A 1 410 ? 83.991 23.320 11.086 1.00 48.69 407 ASP A C 1
ATOM 2730 O O . ASP A 1 410 ? 84.003 22.722 10.010 1.00 48.95 407 ASP A O 1
ATOM 2735 N N . THR A 1 411 ? 83.497 24.547 11.224 1.00 42.48 408 THR A N 1
ATOM 2736 C CA . THR A 1 411 ? 82.938 25.278 10.091 1.00 42.10 408 THR A CA 1
ATOM 2737 C C . THR A 1 411 ? 83.616 26.634 9.897 1.00 42.71 408 THR A C 1
ATOM 2738 O O . THR A 1 411 ? 83.047 27.537 9.285 1.00 43.47 408 THR A O 1
ATOM 2742 N N . TRP A 1 412 ? 84.829 26.771 10.423 1.00 39.58 409 TRP A N 1
ATOM 2743 C CA . TRP A 1 412 ? 85.596 28.007 10.296 1.00 34.62 409 TRP A CA 1
ATOM 2744 C C . TRP A 1 412 ? 86.047 28.210 8.850 1.00 38.24 409 TRP A C 1
ATOM 2745 O O . TRP A 1 412 ? 86.614 27.301 8.246 1.00 42.03 409 TRP A O 1
ATOM 2756 N N . ASP A 1 413 ? 85.795 29.395 8.296 1.00 33.44 410 ASP A N 1
ATOM 2757 C CA . ASP A 1 413 ? 86.056 29.637 6.874 1.00 26.03 410 ASP A CA 1
ATOM 2758 C C . ASP A 1 413 ? 87.517 29.933 6.544 1.00 25.26 410 ASP A C 1
ATOM 2759 O O . ASP A 1 413 ? 87.899 29.961 5.375 1.00 32.79 410 ASP A O 1
ATOM 2764 N N . GLY A 1 414 ? 88.327 30.162 7.572 1.00 23.34 411 GLY A N 1
ATOM 2765 C CA . GLY A 1 414 ? 89.745 30.391 7.373 1.00 29.18 411 GLY A CA 1
ATOM 2766 C C . GLY A 1 414 ? 90.178 31.826 7.595 1.00 32.05 411 GLY A C 1
ATOM 2767 O O . GLY A 1 414 ? 91.367 32.138 7.508 1.00 31.81 411 GLY A O 1
ATOM 2768 N N . THR A 1 415 ? 89.220 32.705 7.877 1.00 27.99 412 THR A N 1
ATOM 2769 C CA . THR A 1 415 ? 89.533 34.104 8.144 1.00 21.88 412 THR A CA 1
ATOM 2770 C C . THR A 1 415 ? 90.351 34.226 9.424 1.00 26.52 412 THR A C 1
ATOM 2771 O O . THR A 1 415 ? 89.943 33.744 10.481 1.00 27.31 412 THR A O 1
ATOM 2775 N N . THR A 1 416 ? 91.515 34.859 9.318 1.00 25.13 413 THR A N 1
ATOM 2776 C CA . THR A 1 416 ? 92.418 34.988 10.457 1.00 25.47 413 THR A CA 1
ATOM 2777 C C . THR A 1 416 ? 92.375 36.374 11.088 1.00 24.28 413 THR A C 1
ATOM 2778 O O . THR A 1 416 ? 92.647 36.528 12.276 1.00 30.07 413 THR A O 1
ATOM 2782 N N . THR A 1 417 ? 92.041 37.381 10.290 1.00 27.75 414 THR A N 1
ATOM 2783 C CA . THR A 1 417 ? 91.903 38.739 10.800 1.00 22.70 414 THR A CA 1
ATOM 2784 C C . THR A 1 417 ? 90.512 39.276 10.485 1.00 27.34 414 THR A C 1
ATOM 2785 O O . THR A 1 417 ? 90.178 39.525 9.326 1.00 36.59 414 THR A O 1
ATOM 2789 N N . ASP A 1 418 ? 89.702 39.442 11.526 1.00 22.58 415 ASP A N 1
ATOM 2790 C CA . ASP A 1 418 ? 88.344 39.946 11.372 1.00 29.89 415 ASP A CA 1
ATOM 2791 C C . ASP A 1 418 ? 88.208 41.309 12.045 1.00 26.55 415 ASP A C 1
ATOM 2792 O O . ASP A 1 418 ? 88.478 41.452 13.236 1.00 33.47 415 ASP A O 1
ATOM 2797 N N . LEU A 1 419 ? 87.782 42.309 11.283 1.00 24.39 416 LEU A N 1
ATOM 2798 C CA . LEU A 1 419 ? 87.736 43.673 11.795 1.00 20.41 416 LEU A CA 1
ATOM 2799 C C . LEU A 1 419 ? 86.355 44.298 11.605 1.00 20.54 416 LEU A C 1
ATOM 2800 O O . LEU A 1 419 ? 85.858 44.398 10.485 1.00 22.15 416 LEU A O 1
ATOM 2805 N N . SER A 1 420 ? 85.740 44.715 12.708 1.00 24.14 417 SER A N 1
ATOM 2806 C CA . SER A 1 420 ? 84.409 45.309 12.667 1.00 18.70 417 SER A CA 1
ATOM 2807 C C . SER A 1 420 ? 84.366 46.611 13.463 1.00 21.78 417 SER A C 1
ATOM 2808 O O . SER A 1 420 ? 85.149 46.801 14.392 1.00 28.56 417 SER A O 1
ATOM 2811 N N . VAL A 1 421 ? 83.455 47.509 13.097 1.00 15.23 418 VAL A N 1
ATOM 2812 C CA . VAL A 1 421 ? 83.350 48.801 13.776 1.00 15.26 418 VAL A CA 1
ATOM 2813 C C . VAL A 1 421 ? 81.931 49.062 14.272 1.00 15.88 418 VAL A C 1
ATOM 2814 O O . VAL A 1 421 ? 80.972 48.932 13.515 1.00 25.77 418 VAL A O 1
ATOM 2818 N N . GLY A 1 422 ? 81.804 49.435 15.542 1.00 22.02 419 GLY A N 1
ATOM 2819 C CA . GLY A 1 422 ? 80.502 49.685 16.135 1.00 22.36 419 GLY A CA 1
ATOM 2820 C C . GLY A 1 422 ? 80.479 50.921 17.014 1.00 23.20 419 GLY A C 1
ATOM 2821 O O . GLY A 1 422 ? 81.487 51.278 17.626 1.00 25.39 419 GLY A O 1
ATOM 2822 N N . GLU A 1 423 ? 79.322 51.575 17.076 1.00 24.95 420 GLU A N 1
ATOM 2823 C CA . GLU A 1 423 ? 79.158 52.775 17.890 1.00 18.93 420 GLU A CA 1
ATOM 2824 C C . GLU A 1 423 ? 79.222 52.474 19.381 1.00 33.46 420 GLU A C 1
ATOM 2825 O O . GLU A 1 423 ? 78.901 51.371 19.821 1.00 37.66 420 GLU A O 1
ATOM 2831 N N . LEU A 1 424 ? 79.632 53.475 20.152 1.00 19.38 421 LEU A N 1
ATOM 2832 C CA . LEU A 1 424 ? 79.594 53.408 21.608 1.00 26.63 421 LEU A CA 1
ATOM 2833 C C . LEU A 1 424 ? 79.628 54.826 22.156 1.00 30.95 421 LEU A C 1
ATOM 2834 O O . LEU A 1 424 ? 80.694 55.432 22.260 1.00 34.17 421 LEU A O 1
ATOM 2839 N N . GLY A 1 425 ? 78.461 55.356 22.507 1.00 30.92 422 GLY A N 1
ATOM 2840 C CA . GLY A 1 425 ? 78.351 56.763 22.842 1.00 35.79 422 GLY A CA 1
ATOM 2841 C C . GLY A 1 425 ? 78.579 57.588 21.590 1.00 36.18 422 GLY A C 1
ATOM 2842 O O . GLY A 1 425 ? 78.061 57.259 20.524 1.00 41.41 422 GLY A O 1
ATOM 2843 N N . GLU A 1 426 ? 79.360 58.655 21.710 1.00 30.18 423 GLU A N 1
ATOM 2844 C CA . GLU A 1 426 ? 79.714 59.458 20.549 1.00 39.87 423 GLU A CA 1
ATOM 2845 C C . GLU A 1 426 ? 81.056 59.000 19.998 1.00 41.96 423 GLU A C 1
ATOM 2846 O O . GLU A 1 426 ? 81.765 59.769 19.353 1.00 50.70 423 GLU A O 1
ATOM 2852 N N . ASP A 1 427 ? 81.405 57.744 20.263 1.00 30.54 424 ASP A N 1
ATOM 2853 C CA . ASP A 1 427 ? 82.666 57.182 19.791 1.00 27.57 424 ASP A CA 1
ATOM 2854 C C . ASP A 1 427 ? 82.435 55.956 18.913 1.00 18.71 424 ASP A C 1
ATOM 2855 O O . ASP A 1 427 ? 81.351 55.377 18.916 1.00 26.13 424 ASP A O 1
ATOM 2868 N N . VAL A 1 429 ? 84.026 52.102 18.100 1.00 18.99 426 VAL A N 1
ATOM 2869 C CA . VAL A 1 429 ? 84.908 51.083 18.650 1.00 15.26 426 VAL A CA 1
ATOM 2870 C C . VAL A 1 429 ? 85.260 50.042 17.598 1.00 24.56 426 VAL A C 1
ATOM 2871 O O . VAL A 1 429 ? 84.378 49.410 17.018 1.00 27.86 426 VAL A O 1
ATOM 2875 N N . ILE A 1 430 ? 86.554 49.878 17.351 1.00 19.96 427 ILE A N 1
ATOM 2876 C CA . ILE A 1 430 ? 87.036 48.868 16.419 1.00 21.44 427 ILE A CA 1
ATOM 2877 C C . ILE A 1 430 ? 87.238 47.528 17.126 1.00 24.46 427 ILE A C 1
ATOM 2878 O O . ILE A 1 430 ? 88.097 47.398 17.996 1.00 31.36 427 ILE A O 1
ATOM 2883 N N . VAL A 1 431 ? 86.436 46.534 16.758 1.00 19.49 428 VAL A N 1
ATOM 2884 C CA . VAL A 1 431 ? 86.543 45.215 17.371 1.00 16.09 428 VAL A CA 1
ATOM 2885 C C . VAL A 1 431 ? 87.337 44.263 16.480 1.00 18.79 428 VAL A C 1
ATOM 2886 O O . VAL A 1 431 ? 86.944 43.983 15.348 1.00 23.48 428 VAL A O 1
ATOM 2890 N N . LEU A 1 432 ? 88.455 43.766 17.001 1.00 17.90 429 LEU A N 1
ATOM 2891 C CA . LEU A 1 432 ? 89.363 42.929 16.219 1.00 14.86 429 LEU A CA 1
ATOM 2892 C C . LEU A 1 432 ? 89.344 41.484 16.689 1.00 23.65 429 LEU A C 1
ATOM 2893 O O . LEU A 1 432 ? 89.527 41.208 17.873 1.00 30.06 429 LEU A O 1
ATOM 2898 N N . ASP A 1 433 ? 89.131 40.565 15.752 1.00 24.27 430 ASP A N 1
ATOM 2899 C CA . ASP A 1 433 ? 89.159 39.136 16.045 1.00 31.15 430 ASP A CA 1
ATOM 2900 C C . ASP A 1 433 ? 90.307 38.483 15.282 1.00 22.90 430 ASP A C 1
ATOM 2901 O O . ASP A 1 433 ? 90.280 38.409 14.056 1.00 27.58 430 ASP A O 1
ATOM 2906 N N . GLN A 1 434 ? 91.319 38.013 16.004 1.00 22.45 431 GLN A N 1
ATOM 2907 C CA . GLN A 1 434 ? 92.510 37.462 15.363 1.00 23.75 431 GLN A CA 1
ATOM 2908 C C . GLN A 1 434 ? 92.770 35.999 15.690 1.00 30.15 431 GLN A C 1
ATOM 2909 O O . GLN A 1 434 ? 92.295 35.478 16.696 1.00 40.81 431 GLN A O 1
ATOM 2915 N N . ARG A 1 435 ? 93.525 35.347 14.813 1.00 33.83 432 ARG A N 1
ATOM 2916 C CA . ARG A 1 435 ? 94.039 34.007 15.058 1.00 41.36 432 ARG A CA 1
ATOM 2917 C C . ARG A 1 435 ? 95.501 33.988 14.627 1.00 56.44 432 ARG A C 1
ATOM 2918 O O . ARG A 1 435 ? 95.800 33.901 13.435 1.00 61.06 432 ARG A O 1
ATOM 2926 N N . ARG A 1 436 ? 96.406 34.089 15.598 1.00 67.70 433 ARG A N 1
ATOM 2927 C CA . ARG A 1 436 ? 97.834 34.232 15.317 1.00 81.30 433 ARG A CA 1
ATOM 2928 C C . ARG A 1 436 ? 98.404 33.009 14.603 1.00 81.94 433 ARG A C 1
ATOM 2929 O O . ARG A 1 436 ? 98.061 31.873 14.931 1.00 80.09 433 ARG A O 1
ATOM 2937 N N . SER A 1 444 ? 96.478 43.314 18.810 1.00 53.80 441 SER A N 1
ATOM 2938 C CA . SER A 1 444 ? 96.912 44.272 19.818 1.00 60.36 441 SER A CA 1
ATOM 2939 C C . SER A 1 444 ? 97.934 45.239 19.236 1.00 62.01 441 SER A C 1
ATOM 2940 O O . SER A 1 444 ? 97.734 46.453 19.247 1.00 68.19 441 SER A O 1
ATOM 2943 N N . ALA A 1 445 ? 99.033 44.688 18.731 1.00 53.94 442 ALA A N 1
ATOM 2944 C CA . ALA A 1 445 ? 100.048 45.478 18.046 1.00 45.23 442 ALA A CA 1
ATOM 2945 C C . ALA A 1 445 ? 99.478 46.037 16.749 1.00 38.95 442 ALA A C 1
ATOM 2946 O O . ALA A 1 445 ? 99.980 47.024 16.209 1.00 29.81 442 ALA A O 1
ATOM 2948 N N . LEU A 1 446 ? 98.427 45.390 16.256 1.00 31.63 443 LEU A N 1
ATOM 2949 C CA . LEU A 1 446 ? 97.715 45.849 15.075 1.00 29.43 443 LEU A CA 1
ATOM 2950 C C . LEU A 1 446 ? 96.920 47.104 15.416 1.00 28.79 443 LEU A C 1
ATOM 2951 O O . LEU A 1 446 ? 96.897 48.064 14.647 1.00 36.35 443 LEU A O 1
ATOM 2956 N N . LEU A 1 447 ? 96.269 47.093 16.573 1.00 23.71 444 LEU A N 1
ATOM 2957 C CA . LEU A 1 447 ? 95.425 48.214 16.973 1.00 26.62 444 LEU A CA 1
ATOM 2958 C C . LEU A 1 447 ? 96.217 49.465 17.346 1.00 31.24 444 LEU A C 1
ATOM 2959 O O . LEU A 1 447 ? 95.735 50.583 17.169 1.00 34.62 444 LEU A O 1
ATOM 2964 N N . ASP A 1 448 ? 97.426 49.275 17.865 1.00 32.10 445 ASP A N 1
ATOM 2965 C CA . ASP A 1 448 ? 98.314 50.398 18.135 1.00 36.42 445 ASP A CA 1
ATOM 2966 C C . ASP A 1 448 ? 98.828 50.965 16.819 1.00 34.00 445 ASP A C 1
ATOM 2967 O O . ASP A 1 448 ? 99.120 52.157 16.717 1.00 40.08 445 ASP A O 1
ATOM 2972 N N . GLY A 1 449 ? 98.935 50.100 15.814 1.00 28.08 446 GLY A N 1
ATOM 2973 C CA . GLY A 1 449 ? 99.362 50.510 14.488 1.00 18.64 446 GLY A CA 1
ATOM 2974 C C . GLY A 1 449 ? 98.297 51.311 13.763 1.00 34.96 446 GLY A C 1
ATOM 2975 O O . GLY A 1 449 ? 98.585 52.355 13.177 1.00 36.64 446 GLY A O 1
ATOM 2976 N N . LEU A 1 450 ? 97.063 50.818 13.801 1.00 29.80 447 LEU A N 1
ATOM 2977 C CA . LEU A 1 450 ? 95.939 51.519 13.195 1.00 20.53 447 LEU A CA 1
ATOM 2978 C C . LEU A 1 450 ? 95.717 52.872 13.855 1.00 24.32 447 LEU A C 1
ATOM 2979 O O . LEU A 1 450 ? 95.431 53.858 13.178 1.00 33.31 447 LEU A O 1
ATOM 2984 N N . ASP A 1 451 ? 95.845 52.909 15.179 1.00 20.78 448 ASP A N 1
ATOM 2985 C CA . ASP A 1 451 ? 95.616 54.128 15.949 1.00 21.86 448 ASP A CA 1
ATOM 2986 C C . ASP A 1 451 ? 96.549 55.255 15.522 1.00 24.14 448 ASP A C 1
ATOM 2987 O O . ASP A 1 451 ? 96.114 56.387 15.318 1.00 29.04 448 ASP A O 1
ATOM 2992 N N . ALA A 1 452 ? 97.831 54.936 15.384 1.00 23.20 449 ALA A N 1
ATOM 2993 C CA . ALA A 1 452 ? 98.816 55.917 14.954 1.00 25.07 449 ALA A CA 1
ATOM 2994 C C . ALA A 1 452 ? 98.589 56.302 13.500 1.00 26.49 449 ALA A C 1
ATOM 2995 O O . ALA A 1 452 ? 98.682 57.475 13.137 1.00 28.09 449 ALA A O 1
ATOM 2997 N N . ALA A 1 453 ? 98.285 55.308 12.675 1.00 27.39 450 ALA A N 1
ATOM 2998 C CA . ALA A 1 453 ? 98.098 55.533 11.249 1.00 24.58 450 ALA A CA 1
ATOM 2999 C C . ALA A 1 453 ? 96.876 56.405 10.977 1.00 24.61 450 ALA A C 1
ATOM 3000 O O . ALA A 1 453 ? 96.893 57.241 10.074 1.00 22.37 450 ALA A O 1
ATOM 3010 N N . ALA A 1 455 ? 95.565 58.715 13.042 1.00 21.75 452 ALA A N 1
ATOM 3011 C CA . ALA A 1 455 ? 95.931 60.069 13.437 1.00 18.56 452 ALA A CA 1
ATOM 3012 C C . ALA A 1 455 ? 96.723 60.752 12.332 1.00 27.29 452 ALA A C 1
ATOM 3013 O O . ALA A 1 455 ? 96.474 61.912 12.007 1.00 29.82 452 ALA A O 1
ATOM 3015 N N . GLN A 1 456 ? 97.665 60.018 11.750 1.00 19.19 453 GLN A N 1
ATOM 3016 C CA . GLN A 1 456 ? 98.479 60.531 10.659 1.00 19.88 453 GLN A CA 1
ATOM 3017 C C . GLN A 1 456 ? 97.632 60.815 9.423 1.00 27.60 453 GLN A C 1
ATOM 3018 O O . GLN A 1 456 ? 97.820 61.832 8.756 1.00 30.76 453 GLN A O 1
ATOM 3024 N N . ALA A 1 457 ? 96.697 59.917 9.125 1.00 19.07 454 ALA A N 1
ATOM 3025 C CA . ALA A 1 457 ? 95.868 60.048 7.929 1.00 20.08 454 ALA A CA 1
ATOM 3026 C C . ALA A 1 457 ? 94.999 61.301 7.950 1.00 21.69 454 ALA A C 1
ATOM 3027 O O . ALA A 1 457 ? 94.692 61.870 6.902 1.00 29.05 454 ALA A O 1
ATOM 3029 N N . VAL A 1 458 ? 94.602 61.726 9.144 1.00 21.73 455 VAL A N 1
ATOM 3030 C CA . VAL A 1 458 ? 93.794 62.927 9.291 1.00 20.11 455 VAL A CA 1
ATOM 3031 C C . VAL A 1 458 ? 94.686 64.165 9.326 1.00 21.05 455 VAL A C 1
ATOM 3032 O O . VAL A 1 458 ? 94.343 65.205 8.760 1.00 21.93 455 VAL A O 1
ATOM 3036 N N . ALA A 1 459 ? 95.837 64.042 9.981 1.00 21.05 456 ALA A N 1
ATOM 3037 C CA . ALA A 1 459 ? 96.776 65.152 10.096 1.00 22.07 456 ALA A CA 1
ATOM 3038 C C . ALA A 1 459 ? 97.352 65.542 8.743 1.00 34.25 456 ALA A C 1
ATOM 3039 O O . ALA A 1 459 ? 97.288 66.706 8.349 1.00 38.77 456 ALA A O 1
ATOM 3041 N N . ASP A 1 460 ? 97.915 64.560 8.042 1.00 34.72 457 ASP A N 1
ATOM 3042 C CA . ASP A 1 460 ? 98.515 64.780 6.729 1.00 33.61 457 ASP A CA 1
ATOM 3043 C C . ASP A 1 460 ? 98.505 63.493 5.906 1.00 32.12 457 ASP A C 1
ATOM 3044 O O . ASP A 1 460 ? 99.398 62.654 6.034 1.00 35.98 457 ASP A O 1
ATOM 3049 N N . PRO A 1 461 ? 97.494 63.340 5.042 1.00 26.69 458 PRO A N 1
ATOM 3050 C CA . PRO A 1 461 ? 97.357 62.131 4.225 1.00 29.92 458 PRO A CA 1
ATOM 3051 C C . PRO A 1 461 ? 98.459 61.991 3.173 1.00 29.46 458 PRO A C 1
ATOM 3052 O O . PRO A 1 461 ? 98.538 60.951 2.521 1.00 27.25 458 PRO A O 1
ATOM 3056 N N . SER A 1 462 ? 99.294 63.014 3.013 1.00 25.35 459 SER A N 1
ATOM 3057 C CA . SER A 1 462 ? 100.394 62.953 2.055 1.00 30.14 459 SER A CA 1
ATOM 3058 C C . SER A 1 462 ? 101.700 62.528 2.716 1.00 33.87 459 SER A C 1
ATOM 3059 O O . SER A 1 462 ? 102.646 62.121 2.040 1.00 35.11 459 SER A O 1
ATOM 3062 N N . ALA A 1 463 ? 101.744 62.627 4.041 1.00 30.92 460 ALA A N 1
ATOM 3063 C CA . ALA A 1 463 ? 102.932 62.261 4.803 1.00 28.43 460 ALA A CA 1
ATOM 3064 C C . ALA A 1 463 ? 103.069 60.746 4.948 1.00 30.29 460 ALA A C 1
ATOM 3065 O O . ALA A 1 463 ? 102.071 60.032 5.043 1.00 30.12 460 ALA A O 1
ATOM 3067 N N . PRO A 1 464 ? 104.315 60.250 4.957 1.00 33.12 461 PRO A N 1
ATOM 3068 C CA . PRO A 1 464 ? 104.574 58.814 5.101 1.00 37.66 461 PRO A CA 1
ATOM 3069 C C . PRO A 1 464 ? 104.026 58.249 6.407 1.00 36.47 461 PRO A C 1
ATOM 3070 O O . PRO A 1 464 ? 104.214 58.844 7.466 1.00 44.62 461 PRO A O 1
ATOM 3074 N N . LEU A 1 465 ? 103.346 57.112 6.323 1.00 33.70 462 LEU A N 1
ATOM 3075 C CA . LEU A 1 465 ? 102.873 56.414 7.511 1.00 30.15 462 LEU A CA 1
ATOM 3076 C C . LEU A 1 465 ? 104.071 55.845 8.268 1.00 35.74 462 LEU A C 1
ATOM 3077 O O . LEU A 1 465 ? 105.124 55.634 7.666 1.00 45.67 462 LEU A O 1
ATOM 3082 N N . PRO A 1 466 ? 103.917 55.610 9.589 1.00 34.62 463 PRO A N 1
ATOM 3083 C CA . PRO A 1 466 ? 104.977 55.107 10.474 1.00 38.17 463 PRO A CA 1
ATOM 3084 C C . PRO A 1 466 ? 105.891 54.037 9.871 1.00 52.11 463 PRO A C 1
ATOM 3085 O O . PRO A 1 466 ? 105.420 52.993 9.421 1.00 55.04 463 PRO A O 1
ATOM 3089 N N . HIS A 1 467 ? 107.193 54.308 9.878 1.00 61.21 464 HIS A N 1
ATOM 3090 C CA . HIS A 1 467 ? 108.179 53.385 9.328 1.00 66.79 464 HIS A CA 1
ATOM 3091 C C . HIS A 1 467 ? 108.319 52.142 10.199 1.00 73.38 464 HIS A C 1
ATOM 3092 O O . HIS A 1 467 ? 109.420 51.784 10.614 1.00 78.39 464 HIS A O 1
ATOM 3099 N N . GLY B 1 12 ? 128.314 -2.563 16.691 1.00 62.38 9 GLY B N 1
ATOM 3100 C CA . GLY B 1 12 ? 126.875 -2.736 16.751 1.00 61.87 9 GLY B CA 1
ATOM 3101 C C . GLY B 1 12 ? 126.141 -1.480 16.326 1.00 66.20 9 GLY B C 1
ATOM 3102 O O . GLY B 1 12 ? 125.332 -0.935 17.078 1.00 76.46 9 GLY B O 1
ATOM 3103 N N . LEU B 1 13 ? 126.425 -1.016 15.115 1.00 55.83 10 LEU B N 1
ATOM 3104 C CA . LEU B 1 13 ? 125.787 0.188 14.595 1.00 49.81 10 LEU B CA 1
ATOM 3105 C C . LEU B 1 13 ? 125.441 0.004 13.119 1.00 46.20 10 LEU B C 1
ATOM 3106 O O . LEU B 1 13 ? 126.265 0.255 12.240 1.00 52.87 10 LEU B O 1
ATOM 3111 N N . ARG B 1 14 ? 124.213 -0.434 12.861 1.00 41.30 11 ARG B N 1
ATOM 3112 C CA . ARG B 1 14 ? 123.774 -0.784 11.515 1.00 39.62 11 ARG B CA 1
ATOM 3113 C C . ARG B 1 14 ? 122.791 0.249 10.967 1.00 35.85 11 ARG B C 1
ATOM 3114 O O . ARG B 1 14 ? 122.025 0.851 11.719 1.00 32.72 11 ARG B O 1
ATOM 3122 N N . ARG B 1 15 ? 122.824 0.455 9.655 1.00 37.06 12 ARG B N 1
ATOM 3123 C CA . ARG B 1 15 ? 121.841 1.290 8.978 1.00 35.93 12 ARG B CA 1
ATOM 3124 C C . ARG B 1 15 ? 120.474 0.615 9.057 1.00 33.38 12 ARG B C 1
ATOM 3125 O O . ARG B 1 15 ? 120.363 -0.595 8.865 1.00 42.29 12 ARG B O 1
ATOM 3133 N N . ALA B 1 16 ? 119.436 1.401 9.327 1.00 27.40 13 ALA B N 1
ATOM 3134 C CA . ALA B 1 16 ? 118.082 0.867 9.478 1.00 29.48 13 ALA B CA 1
ATOM 3135 C C . ALA B 1 16 ? 117.538 0.273 8.176 1.00 31.48 13 ALA B C 1
ATOM 3136 O O . ALA B 1 16 ? 117.931 0.686 7.086 1.00 30.37 13 ALA B O 1
ATOM 3138 N N . SER B 1 17 ? 116.628 -0.692 8.299 1.00 33.87 14 SER B N 1
ATOM 3139 C CA . SER B 1 17 ? 116.056 -1.373 7.137 1.00 28.81 14 SER B CA 1
ATOM 3140 C C . SER B 1 17 ? 115.130 -0.454 6.352 1.00 35.97 14 SER B C 1
ATOM 3141 O O . SER B 1 17 ? 114.816 0.651 6.793 1.00 44.05 14 SER B O 1
ATOM 3144 N N . PHE B 1 18 ? 114.684 -0.923 5.191 1.00 37.03 15 PHE B N 1
ATOM 3145 C CA . PHE B 1 18 ? 113.871 -0.103 4.301 1.00 37.85 15 PHE B CA 1
ATOM 3146 C C . PHE B 1 18 ? 112.474 0.153 4.860 1.00 39.39 15 PHE B C 1
ATOM 3147 O O . PHE B 1 18 ? 111.886 1.205 4.611 1.00 48.82 15 PHE B O 1
ATOM 3155 N N . LEU B 1 19 ? 111.951 -0.805 5.619 1.00 30.21 16 LEU B N 1
ATOM 3156 C CA . LEU B 1 19 ? 110.654 -0.640 6.264 1.00 22.46 16 LEU B CA 1
ATOM 3157 C C . LEU B 1 19 ? 110.757 0.269 7.480 1.00 28.46 16 LEU B C 1
ATOM 3158 O O . LEU B 1 19 ? 109.840 1.035 7.772 1.00 34.97 16 LEU B O 1
ATOM 3163 N N . GLN B 1 20 ? 111.876 0.180 8.189 1.00 23.94 17 GLN B N 1
ATOM 3164 C CA . GLN B 1 20 ? 112.123 1.054 9.328 1.00 24.71 17 GLN B CA 1
ATOM 3165 C C . GLN B 1 20 ? 112.309 2.497 8.873 1.00 22.32 17 GLN B C 1
ATOM 3166 O O . GLN B 1 20 ? 111.654 3.405 9.384 1.00 24.57 17 GLN B O 1
ATOM 3172 N N . ARG B 1 21 ? 113.201 2.698 7.906 1.00 23.60 18 ARG B N 1
ATOM 3173 C CA . ARG B 1 21 ? 113.491 4.025 7.373 1.00 24.96 18 ARG B CA 1
ATOM 3174 C C . ARG B 1 21 ? 112.246 4.695 6.800 1.00 34.21 18 ARG B C 1
ATOM 3175 O O . ARG B 1 21 ? 112.132 5.923 6.803 1.00 33.59 18 ARG B O 1
ATOM 3183 N N . GLY B 1 22 ? 111.312 3.881 6.317 1.00 32.54 19 GLY B N 1
ATOM 3184 C CA . GLY B 1 22 ? 110.081 4.383 5.736 1.00 30.87 19 GLY B CA 1
ATOM 3185 C C . GLY B 1 22 ? 109.039 4.725 6.783 1.00 27.97 19 GLY B C 1
ATOM 3186 O O . GLY B 1 22 ? 108.301 5.699 6.642 1.00 33.32 19 GLY B O 1
ATOM 3187 N N . ALA B 1 23 ? 108.979 3.922 7.839 1.00 29.33 20 ALA B N 1
ATOM 3188 C CA . ALA B 1 23 ? 108.033 4.155 8.922 1.00 29.45 20 ALA B CA 1
ATOM 3189 C C . ALA B 1 23 ? 108.468 5.331 9.793 1.00 30.60 20 ALA B C 1
ATOM 3190 O O . ALA B 1 23 ? 107.638 6.029 10.376 1.00 26.34 20 ALA B O 1
ATOM 3192 N N . TRP B 1 24 ? 109.777 5.546 9.869 1.00 22.76 21 TRP B N 1
ATOM 3193 C CA . TRP B 1 24 ? 110.345 6.624 10.669 1.00 23.49 21 TRP B CA 1
ATOM 3194 C C . TRP B 1 24 ? 109.952 7.982 10.105 1.00 34.08 21 TRP B C 1
ATOM 3195 O O . TRP B 1 24 ? 109.999 8.991 10.804 1.00 25.90 21 TRP B O 1
ATOM 3206 N N . ARG B 1 25 ? 109.560 7.992 8.836 1.00 40.27 22 ARG B N 1
ATOM 3207 C CA . ARG B 1 25 ? 109.185 9.215 8.141 1.00 45.67 22 ARG B CA 1
ATOM 3208 C C . ARG B 1 25 ? 107.963 9.888 8.766 1.00 43.42 22 ARG B C 1
ATOM 3209 O O . ARG B 1 25 ? 107.803 11.106 8.672 1.00 49.56 22 ARG B O 1
ATOM 3217 N N . TRP B 1 26 ? 107.110 9.094 9.407 1.00 41.30 23 TRP B N 1
ATOM 3218 C CA . TRP B 1 26 ? 105.903 9.620 10.037 1.00 48.57 23 TRP B CA 1
ATOM 3219 C C . TRP B 1 26 ? 105.874 9.348 11.541 1.00 53.43 23 TRP B C 1
ATOM 3220 O O . TRP B 1 26 ? 105.119 9.983 12.277 1.00 57.80 23 TRP B O 1
ATOM 3231 N N . LEU B 1 27 ? 106.698 8.407 11.993 1.00 51.26 24 LEU B N 1
ATOM 3232 C CA . LEU B 1 27 ? 106.721 8.014 13.402 1.00 45.94 24 LEU B CA 1
ATOM 3233 C C . LEU B 1 27 ? 107.667 8.854 14.261 1.00 53.70 24 LEU B C 1
ATOM 3234 O O . LEU B 1 27 ? 107.553 8.857 15.489 1.00 55.25 24 LEU B O 1
ATOM 3239 N N . ARG B 1 28 ? 108.597 9.556 13.617 1.00 56.31 25 ARG B N 1
ATOM 3240 C CA . ARG B 1 28 ? 109.607 10.336 14.332 1.00 58.72 25 ARG B CA 1
ATOM 3241 C C . ARG B 1 28 ? 108.994 11.390 15.251 1.00 69.84 25 ARG B C 1
ATOM 3242 O O . ARG B 1 28 ? 109.385 11.518 16.412 1.00 71.90 25 ARG B O 1
ATOM 3250 N N . GLU B 1 29 ? 108.029 12.136 14.724 1.00 76.23 26 GLU B N 1
ATOM 3251 C CA . GLU B 1 29 ? 107.357 13.187 15.480 1.00 78.51 26 GLU B CA 1
ATOM 3252 C C . GLU B 1 29 ? 105.963 12.743 15.927 1.00 70.51 26 GLU B C 1
ATOM 3253 O O . GLU B 1 29 ? 104.994 13.496 15.816 1.00 69.45 26 GLU B O 1
ATOM 3259 N N . ALA B 1 30 ? 105.870 11.520 16.439 1.00 63.24 27 ALA B N 1
ATOM 3260 C CA . ALA B 1 30 ? 104.583 10.946 16.820 1.00 57.58 27 ALA B CA 1
ATOM 3261 C C . ALA B 1 30 ? 104.578 10.410 18.253 1.00 57.48 27 ALA B C 1
ATOM 3262 O O . ALA B 1 30 ? 105.610 9.967 18.761 1.00 56.69 27 ALA B O 1
ATOM 3264 N N . PRO B 1 31 ? 103.407 10.450 18.910 1.00 53.98 28 PRO B N 1
ATOM 3265 C CA . PRO B 1 31 ? 103.265 9.926 20.274 1.00 56.39 28 PRO B CA 1
ATOM 3266 C C . PRO B 1 31 ? 103.526 8.421 20.352 1.00 56.28 28 PRO B C 1
ATOM 3267 O O . PRO B 1 31 ? 103.338 7.720 19.358 1.00 60.37 28 PRO B O 1
ATOM 3271 N N . PRO B 1 32 ? 103.960 7.931 21.526 1.00 50.38 29 PRO B N 1
ATOM 3272 C CA . PRO B 1 32 ? 104.222 6.502 21.738 1.00 43.66 29 PRO B CA 1
ATOM 3273 C C . PRO B 1 32 ? 102.962 5.656 21.576 1.00 44.75 29 PRO B C 1
ATOM 3274 O O . PRO B 1 32 ? 103.054 4.474 21.242 1.00 42.37 29 PRO B O 1
ATOM 3278 N N . ALA B 1 33 ? 101.803 6.262 21.819 1.00 49.47 30 ALA B N 1
ATOM 3279 C CA . ALA B 1 33 ? 100.521 5.576 21.694 1.00 44.88 30 ALA B CA 1
ATOM 3280 C C . ALA B 1 33 ? 100.284 5.092 20.267 1.00 45.06 30 ALA B C 1
ATOM 3281 O O . ALA B 1 33 ? 99.560 4.121 20.044 1.00 44.69 30 ALA B O 1
ATOM 3283 N N . ALA B 1 34 ? 100.901 5.772 19.306 1.00 42.48 31 ALA B N 1
ATOM 3284 C CA . ALA B 1 34 ? 100.777 5.402 17.901 1.00 41.16 31 ALA B CA 1
ATOM 3285 C C . ALA B 1 34 ? 101.956 4.554 17.435 1.00 39.02 31 ALA B C 1
ATOM 3286 O O . ALA B 1 34 ? 101.873 3.865 16.418 1.00 45.20 31 ALA B O 1
ATOM 3288 N N . ALA B 1 35 ? 103.053 4.607 18.183 1.00 29.75 32 ALA B N 1
ATOM 3289 C CA . ALA B 1 35 ? 104.266 3.891 17.806 1.00 30.41 32 ALA B CA 1
ATOM 3290 C C . ALA B 1 35 ? 104.361 2.512 18.457 1.00 31.41 32 ALA B C 1
ATOM 3291 O O . ALA B 1 35 ? 105.038 1.622 17.941 1.00 31.00 32 ALA B O 1
ATOM 3293 N N . PHE B 1 36 ? 103.683 2.338 19.588 1.00 28.37 33 PHE B N 1
ATOM 3294 C CA . PHE B 1 36 ? 103.792 1.103 20.360 1.00 16.70 33 PHE B CA 1
ATOM 3295 C C . PHE B 1 36 ? 102.527 0.251 20.305 1.00 19.94 33 PHE B C 1
ATOM 3296 O O . PHE B 1 36 ? 101.439 0.749 20.019 1.00 28.31 33 PHE B O 1
ATOM 3304 N N . ALA B 1 37 ? 102.688 -1.039 20.578 1.00 17.01 34 ALA B N 1
ATOM 3305 C CA . ALA B 1 37 ? 101.567 -1.968 20.648 1.00 20.02 34 ALA B CA 1
ATOM 3306 C C . ALA B 1 37 ? 101.770 -2.948 21.796 1.00 22.90 34 ALA B C 1
ATOM 3307 O O . ALA B 1 37 ? 102.901 -3.194 22.216 1.00 27.49 34 ALA B O 1
ATOM 3309 N N . ALA B 1 38 ? 100.676 -3.509 22.302 1.00 24.51 35 ALA B N 1
ATOM 3310 C CA . ALA B 1 38 ? 100.756 -4.458 23.407 1.00 16.23 35 ALA B CA 1
ATOM 3311 C C . ALA B 1 38 ? 99.980 -5.742 23.132 1.00 25.21 35 ALA B C 1
ATOM 3312 O O . ALA B 1 38 ? 98.828 -5.702 22.703 1.00 27.15 35 ALA B O 1
ATOM 3314 N N . ARG B 1 39 ? 100.628 -6.876 23.382 1.00 16.44 36 ARG B N 1
ATOM 3315 C CA . ARG B 1 39 ? 99.993 -8.186 23.299 1.00 19.42 36 ARG B CA 1
ATOM 3316 C C . ARG B 1 39 ? 100.396 -9.004 24.518 1.00 24.01 36 ARG B C 1
ATOM 3317 O O . ARG B 1 39 ? 101.272 -8.595 25.279 1.00 32.16 36 ARG B O 1
ATOM 3325 N N . GLY B 1 40 ? 99.767 -10.158 24.706 1.00 21.50 37 GLY B N 1
ATOM 3326 C CA . GLY B 1 40 ? 100.098 -10.993 25.846 1.00 28.23 37 GLY B CA 1
ATOM 3327 C C . GLY B 1 40 ? 99.563 -12.411 25.791 1.00 35.22 37 GLY B C 1
ATOM 3328 O O . GLY B 1 40 ? 98.641 -12.718 25.037 1.00 42.44 37 GLY B O 1
ATOM 3329 N N . LEU B 1 41 ? 100.155 -13.279 26.604 1.00 32.96 38 LEU B N 1
ATOM 3330 C CA . LEU B 1 41 ? 99.703 -14.657 26.733 1.00 34.42 38 LEU B CA 1
ATOM 3331 C C . LEU B 1 41 ? 99.367 -14.964 28.187 1.00 42.56 38 LEU B C 1
ATOM 3332 O O . LEU B 1 41 ? 100.164 -14.692 29.084 1.00 46.78 38 LEU B O 1
ATOM 3337 N N . LEU B 1 42 ? 98.190 -15.538 28.418 1.00 43.12 39 LEU B N 1
ATOM 3338 C CA . LEU B 1 42 ? 97.778 -15.905 29.770 1.00 40.27 39 LEU B CA 1
ATOM 3339 C C . LEU B 1 42 ? 98.151 -17.349 30.094 1.00 43.71 39 LEU B C 1
ATOM 3340 O O . LEU B 1 42 ? 97.648 -18.286 29.474 1.00 47.35 39 LEU B O 1
ATOM 3345 N N . GLY B 1 43 ? 99.040 -17.517 31.068 1.00 47.65 40 GLY B N 1
ATOM 3346 C CA . GLY B 1 43 ? 99.434 -18.835 31.528 1.00 50.21 40 GLY B CA 1
ATOM 3347 C C . GLY B 1 43 ? 98.658 -19.228 32.769 1.00 54.01 40 GLY B C 1
ATOM 3348 O O . GLY B 1 43 ? 98.492 -18.427 33.688 1.00 55.96 40 GLY B O 1
ATOM 3349 N N . SER B 1 44 ? 98.177 -20.466 32.794 1.00 56.17 41 SER B N 1
ATOM 3350 C CA . SER B 1 44 ? 97.397 -20.952 33.924 1.00 62.34 41 SER B CA 1
ATOM 3351 C C . SER B 1 44 ? 97.913 -22.299 34.420 1.00 60.71 41 SER B C 1
ATOM 3352 O O . SER B 1 44 ? 98.066 -23.240 33.641 1.00 61.51 41 SER B O 1
ATOM 3355 N N . GLY B 1 45 ? 98.179 -22.381 35.721 1.00 56.90 42 GLY B N 1
ATOM 3356 C CA . GLY B 1 45 ? 98.647 -23.611 36.335 1.00 58.78 42 GLY B CA 1
ATOM 3357 C C . GLY B 1 45 ? 99.841 -23.399 37.246 1.00 61.63 42 GLY B C 1
ATOM 3358 O O . GLY B 1 45 ? 100.036 -22.315 37.796 1.00 59.62 42 GLY B O 1
ATOM 3359 N N . ARG B 1 46 ? 100.643 -24.445 37.412 1.00 67.75 43 ARG B N 1
ATOM 3360 C CA . ARG B 1 46 ? 101.845 -24.362 38.231 1.00 71.92 43 ARG B CA 1
ATOM 3361 C C . ARG B 1 46 ? 102.952 -23.648 37.468 1.00 70.58 43 ARG B C 1
ATOM 3362 O O . ARG B 1 46 ? 103.567 -24.223 36.571 1.00 71.18 43 ARG B O 1
ATOM 3370 N N . ILE B 1 47 ? 103.203 -22.392 37.827 1.00 66.40 44 ILE B N 1
ATOM 3371 C CA . ILE B 1 47 ? 104.180 -21.579 37.110 1.00 56.31 44 ILE B CA 1
ATOM 3372 C C . ILE B 1 47 ? 105.219 -20.964 38.044 1.00 52.14 44 ILE B C 1
ATOM 3373 O O . ILE B 1 47 ? 104.891 -20.146 38.903 1.00 52.22 44 ILE B O 1
ATOM 3378 N N . ASP B 1 48 ? 106.474 -21.367 37.869 1.00 51.88 45 ASP B N 1
ATOM 3379 C CA . ASP B 1 48 ? 107.576 -20.791 38.629 1.00 59.12 45 ASP B CA 1
ATOM 3380 C C . ASP B 1 48 ? 107.886 -19.400 38.080 1.00 63.69 45 ASP B C 1
ATOM 3381 O O . ASP B 1 48 ? 108.336 -19.260 36.942 1.00 63.11 45 ASP B O 1
ATOM 3386 N N . ASP B 1 49 ? 107.637 -18.377 38.893 1.00 66.09 46 ASP B N 1
ATOM 3387 C CA . ASP B 1 49 ? 107.854 -16.994 38.477 1.00 61.40 46 ASP B CA 1
ATOM 3388 C C . ASP B 1 49 ? 109.313 -16.714 38.139 1.00 56.67 46 ASP B C 1
ATOM 3389 O O . ASP B 1 49 ? 109.609 -16.036 37.156 1.00 53.26 46 ASP B O 1
ATOM 3394 N N . ASP B 1 50 ? 110.220 -17.237 38.957 1.00 58.61 47 ASP B N 1
ATOM 3395 C CA . ASP B 1 50 ? 111.645 -17.013 38.750 1.00 59.31 47 ASP B CA 1
ATOM 3396 C C . ASP B 1 50 ? 112.144 -17.723 37.497 1.00 57.92 47 ASP B C 1
ATOM 3397 O O . ASP B 1 50 ? 113.063 -17.248 36.832 1.00 54.67 47 ASP B O 1
ATOM 3402 N N . ARG B 1 51 ? 111.532 -18.859 37.178 1.00 59.72 48 ARG B N 1
ATOM 3403 C CA . ARG B 1 51 ? 111.924 -19.629 36.004 1.00 59.48 48 ARG B CA 1
ATOM 3404 C C . ARG B 1 51 ? 111.389 -18.976 34.734 1.00 59.11 48 ARG B C 1
ATOM 3405 O O . ARG B 1 51 ? 111.984 -19.094 33.662 1.00 61.35 48 ARG B O 1
ATOM 3413 N N . LEU B 1 52 ? 110.263 -18.283 34.865 1.00 55.08 49 LEU B N 1
ATOM 3414 C CA . LEU B 1 52 ? 109.664 -17.569 33.745 1.00 51.26 49 LEU B CA 1
ATOM 3415 C C . LEU B 1 52 ? 110.435 -16.285 33.453 1.00 47.15 49 LEU B C 1
ATOM 3416 O O . LEU B 1 52 ? 110.667 -15.937 32.294 1.00 48.04 49 LEU B O 1
ATOM 3421 N N . ALA B 1 53 ? 110.829 -15.587 34.514 1.00 45.57 50 ALA B N 1
ATOM 3422 C CA . ALA B 1 53 ? 111.637 -14.377 34.392 1.00 43.38 50 ALA B CA 1
ATOM 3423 C C . ALA B 1 53 ? 113.029 -14.706 33.871 1.00 46.22 50 ALA B C 1
ATOM 3424 O O . ALA B 1 53 ? 113.674 -13.883 33.221 1.00 48.15 50 ALA B O 1
ATOM 3426 N N . ALA B 1 54 ? 113.491 -15.914 34.172 1.00 50.06 51 ALA B N 1
ATOM 3427 C CA . ALA B 1 54 ? 114.775 -16.386 33.680 1.00 51.09 51 ALA B CA 1
ATOM 3428 C C . ALA B 1 54 ? 114.685 -16.652 32.184 1.00 54.08 51 ALA B C 1
ATOM 3429 O O . ALA B 1 54 ? 115.643 -16.431 31.442 1.00 58.61 51 ALA B O 1
ATOM 3431 N N . ALA B 1 55 ? 113.523 -17.129 31.749 1.00 51.53 52 ALA B N 1
ATOM 3432 C CA . ALA B 1 55 ? 113.285 -17.416 30.341 1.00 55.78 52 ALA B CA 1
ATOM 3433 C C . ALA B 1 55 ? 113.177 -16.127 29.534 1.00 53.81 52 ALA B C 1
ATOM 3434 O O . ALA B 1 55 ? 113.589 -16.070 28.376 1.00 55.69 52 ALA B O 1
ATOM 3436 N N . ALA B 1 56 ? 112.623 -15.092 30.159 1.00 49.69 53 ALA B N 1
ATOM 3437 C CA . ALA B 1 56 ? 112.454 -13.801 29.506 1.00 30.09 53 ALA B CA 1
ATOM 3438 C C . ALA B 1 56 ? 113.803 -13.149 29.235 1.00 42.30 53 ALA B C 1
ATOM 3439 O O . ALA B 1 56 ? 114.024 -12.582 28.167 1.00 45.65 53 ALA B O 1
ATOM 3441 N N . ASP B 1 57 ? 114.701 -13.230 30.212 1.00 44.77 54 ASP B N 1
ATOM 3442 C CA . ASP B 1 57 ? 116.041 -12.673 30.063 1.00 47.35 54 ASP B CA 1
ATOM 3443 C C . ASP B 1 57 ? 116.853 -13.439 29.024 1.00 49.36 54 ASP B C 1
ATOM 3444 O O . ASP B 1 57 ? 117.677 -12.859 28.316 1.00 48.24 54 ASP B O 1
ATOM 3449 N N . GLU B 1 58 ? 116.617 -14.744 28.942 1.00 50.61 55 GLU B N 1
ATOM 3450 C CA . GLU B 1 58 ? 117.306 -15.588 27.974 1.00 51.70 55 GLU B CA 1
ATOM 3451 C C . GLU B 1 58 ? 116.926 -15.203 26.546 1.00 51.60 55 GLU B C 1
ATOM 3452 O O . GLU B 1 58 ? 117.763 -15.217 25.643 1.00 52.26 55 GLU B O 1
ATOM 3458 N N . VAL B 1 59 ? 115.658 -14.852 26.354 1.00 48.42 56 VAL B N 1
ATOM 3459 C CA . VAL B 1 59 ? 115.155 -14.448 25.045 1.00 40.61 56 VAL B CA 1
ATOM 3460 C C . VAL B 1 59 ? 115.619 -13.040 24.680 1.00 38.66 56 VAL B C 1
ATOM 3461 O O . VAL B 1 59 ? 115.959 -12.768 23.527 1.00 42.57 56 VAL B O 1
ATOM 3465 N N . LEU B 1 60 ? 115.637 -12.149 25.667 1.00 35.85 57 LEU B N 1
ATOM 3466 C CA . LEU B 1 60 ? 116.100 -10.779 25.456 1.00 37.66 57 LEU B CA 1
ATOM 3467 C C . LEU B 1 60 ? 117.561 -10.742 25.021 1.00 39.96 57 LEU B C 1
ATOM 3468 O O . LEU B 1 60 ? 117.968 -9.870 24.256 1.00 39.18 57 LEU B O 1
ATOM 3473 N N . ASP B 1 61 ? 118.341 -11.697 25.516 1.00 41.88 58 ASP B N 1
ATOM 3474 C CA . ASP B 1 61 ? 119.751 -11.801 25.164 1.00 44.00 58 ASP B CA 1
ATOM 3475 C C . ASP B 1 61 ? 119.944 -12.431 23.788 1.00 47.65 58 ASP B C 1
ATOM 3476 O O . ASP B 1 61 ? 120.813 -12.014 23.023 1.00 51.37 58 ASP B O 1
ATOM 3481 N N . ALA B 1 62 ? 119.130 -13.436 23.480 1.00 47.59 59 ALA B N 1
ATOM 3482 C CA . ALA B 1 62 ? 119.261 -14.175 22.228 1.00 47.83 59 ALA B CA 1
ATOM 3483 C C . ALA B 1 62 ? 118.804 -13.363 21.019 1.00 55.76 59 ALA B C 1
ATOM 3484 O O . ALA B 1 62 ? 119.196 -13.649 19.887 1.00 62.92 59 ALA B O 1
ATOM 3486 N N . PHE B 1 63 ? 117.965 -12.360 21.262 1.00 48.60 60 PHE B N 1
ATOM 3487 C CA . PHE B 1 63 ? 117.486 -11.482 20.200 1.00 46.71 60 PHE B CA 1
ATOM 3488 C C . PHE B 1 63 ? 117.971 -10.051 20.405 1.00 46.40 60 PHE B C 1
ATOM 3489 O O . PHE B 1 63 ? 117.298 -9.253 21.059 1.00 48.71 60 PHE B O 1
ATOM 3497 N N . PRO B 1 64 ? 119.142 -9.720 19.837 1.00 36.68 61 PRO B N 1
ATOM 3498 C CA . PRO B 1 64 ? 119.759 -8.395 19.967 1.00 34.09 61 PRO B CA 1
ATOM 3499 C C . PRO B 1 64 ? 118.862 -7.284 19.429 1.00 33.30 61 PRO B C 1
ATOM 3500 O O . PRO B 1 64 ? 119.016 -6.123 19.809 1.00 34.73 61 PRO B O 1
ATOM 3504 N N . LEU B 1 65 ? 117.935 -7.652 18.551 1.00 29.89 62 LEU B N 1
ATOM 3505 C CA . LEU B 1 65 ? 116.997 -6.705 17.959 1.00 30.68 62 LEU B CA 1
ATOM 3506 C C . LEU B 1 65 ? 116.119 -6.050 19.021 1.00 28.02 62 LEU B C 1
ATOM 3507 O O . LEU B 1 65 ? 115.753 -4.882 18.909 1.00 29.57 62 LEU B O 1
ATOM 3512 N N . LEU B 1 66 ? 115.784 -6.816 20.053 1.00 21.98 63 LEU B N 1
ATOM 3513 C CA . LEU B 1 66 ? 114.923 -6.330 21.122 1.00 23.69 63 LEU B CA 1
ATOM 3514 C C . LEU B 1 66 ? 115.634 -5.278 21.972 1.00 30.78 63 LEU B C 1
ATOM 3515 O O . LEU B 1 66 ? 114.999 -4.535 22.721 1.00 32.93 63 LEU B O 1
ATOM 3520 N N . ARG B 1 67 ? 116.957 -5.225 21.857 1.00 32.13 64 ARG B N 1
ATOM 3521 C CA . ARG B 1 67 ? 117.760 -4.287 22.631 1.00 29.36 64 ARG B CA 1
ATOM 3522 C C . ARG B 1 67 ? 118.288 -3.167 21.740 1.00 32.56 64 ARG B C 1
ATOM 3523 O O . ARG B 1 67 ? 119.429 -2.722 21.887 1.00 40.04 64 ARG B O 1
ATOM 3531 N N . VAL B 1 68 ? 117.444 -2.708 20.822 1.00 24.79 65 VAL B N 1
ATOM 3532 C CA . VAL B 1 68 ? 117.862 -1.743 19.811 1.00 24.68 65 VAL B CA 1
ATOM 3533 C C . VAL B 1 68 ? 117.212 -0.365 19.969 1.00 27.42 65 VAL B C 1
ATOM 3534 O O . VAL B 1 68 ? 116.013 -0.255 20.220 1.00 36.21 65 VAL B O 1
ATOM 3538 N N . ASN B 1 69 ? 118.022 0.681 19.834 1.00 18.59 66 ASN B N 1
ATOM 3539 C CA . ASN B 1 69 ? 117.527 2.052 19.843 1.00 19.06 66 ASN B CA 1
ATOM 3540 C C . ASN B 1 69 ? 117.750 2.736 18.500 1.00 25.90 66 ASN B C 1
ATOM 3541 O O . ASN B 1 69 ? 118.611 2.325 17.726 1.00 33.51 66 ASN B O 1
ATOM 3546 N N . PHE B 1 70 ? 116.980 3.783 18.226 1.00 22.92 67 PHE B N 1
ATOM 3547 C CA . PHE B 1 70 ? 117.087 4.484 16.951 1.00 23.66 67 PHE B CA 1
ATOM 3548 C C . PHE B 1 70 ? 117.714 5.866 17.104 1.00 25.30 67 PHE B C 1
ATOM 3549 O O . PHE B 1 70 ? 117.280 6.672 17.928 1.00 29.25 67 PHE B O 1
ATOM 3557 N N . VAL B 1 71 ? 118.743 6.128 16.305 1.00 23.06 68 VAL B N 1
ATOM 3558 C CA . VAL B 1 71 ? 119.423 7.414 16.327 1.00 16.96 68 VAL B CA 1
ATOM 3559 C C . VAL B 1 71 ? 119.368 8.042 14.940 1.00 26.53 68 VAL B C 1
ATOM 3560 O O . VAL B 1 71 ? 119.358 7.336 13.932 1.00 22.40 68 VAL B O 1
ATOM 3564 N N . ASP B 1 72 ? 119.325 9.368 14.894 1.00 32.83 69 ASP B N 1
ATOM 3565 C CA . ASP B 1 72 ? 119.243 10.082 13.627 1.00 37.26 69 ASP B CA 1
ATOM 3566 C C . ASP B 1 72 ? 120.512 10.890 13.364 1.00 37.30 69 ASP B C 1
ATOM 3567 O O . ASP B 1 72 ? 120.889 11.755 14.157 1.00 39.02 69 ASP B O 1
ATOM 3572 N N . ASP B 1 73 ? 121.168 10.596 12.247 1.00 32.37 70 ASP B N 1
ATOM 3573 C CA . ASP B 1 73 ? 122.370 11.315 11.844 1.00 29.47 70 ASP B CA 1
ATOM 3574 C C . ASP B 1 73 ? 122.579 11.131 10.348 1.00 31.50 70 ASP B C 1
ATOM 3575 O O . ASP B 1 73 ? 123.258 10.196 9.923 1.00 38.99 70 ASP B O 1
ATOM 3580 N N . ASP B 1 74 ? 121.994 12.034 9.563 1.00 32.66 71 ASP B N 1
ATOM 3581 C CA . ASP B 1 74 ? 121.937 11.902 8.107 1.00 35.87 71 ASP B CA 1
ATOM 3582 C C . ASP B 1 74 ? 121.402 10.524 7.725 1.00 31.14 71 ASP B C 1
ATOM 3583 O O . ASP B 1 74 ? 122.001 9.807 6.924 1.00 36.24 71 ASP B O 1
ATOM 3588 N N . GLY B 1 75 ? 120.271 10.159 8.317 1.00 26.08 72 GLY B N 1
ATOM 3589 C CA . GLY B 1 75 ? 119.693 8.844 8.114 1.00 27.99 72 GLY B CA 1
ATOM 3590 C C . GLY B 1 75 ? 119.448 8.144 9.435 1.00 26.08 72 GLY B C 1
ATOM 3591 O O . GLY B 1 75 ? 119.992 8.543 10.464 1.00 29.72 72 GLY B O 1
ATOM 3592 N N . LEU B 1 76 ? 118.631 7.096 9.407 1.00 19.85 73 LEU B N 1
ATOM 3593 C CA . LEU B 1 76 ? 118.279 6.365 10.618 1.00 21.02 73 LEU B CA 1
ATOM 3594 C C . LEU B 1 76 ? 119.255 5.227 10.906 1.00 25.01 73 LEU B C 1
ATOM 3595 O O . LEU B 1 76 ? 119.555 4.420 10.028 1.00 28.53 73 LEU B O 1
ATOM 3600 N N . TRP B 1 77 ? 119.747 5.166 12.140 1.00 19.92 74 TRP B N 1
ATOM 3601 C CA . TRP B 1 77 ? 120.681 4.122 12.542 1.00 19.48 74 TRP B CA 1
ATOM 3602 C C . TRP B 1 77 ? 120.114 3.248 13.652 1.00 27.90 74 TRP B C 1
ATOM 3603 O O . TRP B 1 77 ? 119.396 3.723 14.532 1.00 36.42 74 TRP B O 1
ATOM 3622 N N . ARG B 1 79 ? 121.042 1.090 16.921 1.00 28.84 76 ARG B N 1
ATOM 3623 C CA . ARG B 1 79 ? 122.085 0.970 17.931 1.00 29.27 76 ARG B CA 1
ATOM 3624 C C . ARG B 1 79 ? 121.677 -0.069 18.968 1.00 34.89 76 ARG B C 1
ATOM 3625 O O . ARG B 1 79 ? 120.533 -0.085 19.418 1.00 41.77 76 ARG B O 1
ATOM 3633 N N . THR B 1 80 ? 122.615 -0.928 19.353 1.00 30.82 77 THR B N 1
ATOM 3634 C CA . THR B 1 80 ? 122.307 -2.031 20.258 1.00 25.68 77 THR B CA 1
ATOM 3635 C C . THR B 1 80 ? 122.805 -1.792 21.681 1.00 28.12 77 THR B C 1
ATOM 3636 O O . THR B 1 80 ? 123.979 -1.493 21.892 1.00 32.18 77 THR B O 1
ATOM 3640 N N . ARG B 1 81 ? 121.910 -1.932 22.654 1.00 32.10 78 ARG B N 1
ATOM 3641 C CA . ARG B 1 81 ? 122.290 -1.806 24.056 1.00 41.25 78 ARG B CA 1
ATOM 3642 C C . ARG B 1 81 ? 122.957 -3.081 24.549 1.00 50.47 78 ARG B C 1
ATOM 3643 O O . ARG B 1 81 ? 122.606 -4.181 24.123 1.00 53.85 78 ARG B O 1
ATOM 3651 N N . GLU B 1 82 ? 123.916 -2.927 25.456 1.00 56.65 79 GLU B N 1
ATOM 3652 C CA . GLU B 1 82 ? 124.611 -4.071 26.023 1.00 62.92 79 GLU B CA 1
ATOM 3653 C C . GLU B 1 82 ? 123.782 -4.682 27.153 1.00 67.38 79 GLU B C 1
ATOM 3654 O O . GLU B 1 82 ? 123.891 -5.874 27.441 1.00 72.75 79 GLU B O 1
ATOM 3660 N N . ASN B 1 83 ? 122.946 -3.857 27.779 1.00 61.44 80 ASN B N 1
ATOM 3661 C CA . ASN B 1 83 ? 122.055 -4.312 28.842 1.00 60.48 80 ASN B CA 1
ATOM 3662 C C . ASN B 1 83 ? 120.588 -4.045 28.515 1.00 58.46 80 ASN B C 1
ATOM 3663 O O . ASN B 1 83 ? 120.201 -2.910 28.237 1.00 59.27 80 ASN B O 1
ATOM 3668 N N . ALA B 1 84 ? 119.779 -5.100 28.552 1.00 58.72 81 ALA B N 1
ATOM 3669 C CA . ALA B 1 84 ? 118.369 -5.007 28.189 1.00 60.07 81 ALA B CA 1
ATOM 3670 C C . ALA B 1 84 ? 117.580 -4.085 29.116 1.00 62.46 81 ALA B C 1
ATOM 3671 O O . ALA B 1 84 ? 117.043 -3.069 28.671 1.00 61.76 81 ALA B O 1
ATOM 3673 N N . ASP B 1 85 ? 117.518 -4.447 30.396 1.00 62.07 82 ASP B N 1
ATOM 3674 C CA . ASP B 1 85 ? 116.738 -3.702 31.383 1.00 62.29 82 ASP B CA 1
ATOM 3675 C C . ASP B 1 85 ? 115.293 -3.550 30.903 1.00 52.94 82 ASP B C 1
ATOM 3676 O O . ASP B 1 85 ? 114.696 -2.479 31.015 1.00 38.73 82 ASP B O 1
ATOM 3681 N N . ALA B 1 86 ? 114.741 -4.633 30.363 1.00 54.57 83 ALA B N 1
ATOM 3682 C CA . ALA B 1 86 ? 113.439 -4.582 29.706 1.00 46.29 83 ALA B CA 1
ATOM 3683 C C . ALA B 1 86 ? 112.359 -5.371 30.439 1.00 42.17 83 ALA B C 1
ATOM 3684 O O . ALA B 1 86 ? 111.176 -5.248 30.124 1.00 45.60 83 ALA B O 1
ATOM 3686 N N . LEU B 1 87 ? 112.762 -6.183 31.410 1.00 37.33 84 LEU B N 1
ATOM 3687 C CA . LEU B 1 87 ? 111.804 -7.005 32.142 1.00 36.14 84 LEU B CA 1
ATOM 3688 C C . LEU B 1 87 ? 111.153 -6.231 33.287 1.00 38.99 84 LEU B C 1
ATOM 3689 O O . LEU B 1 87 ? 111.837 -5.731 34.179 1.00 37.84 84 LEU B O 1
ATOM 3694 N N . VAL B 1 88 ? 109.827 -6.132 33.249 1.00 44.32 85 VAL B N 1
ATOM 3695 C CA . VAL B 1 88 ? 109.071 -5.448 34.295 1.00 46.61 85 VAL B CA 1
ATOM 3696 C C . VAL B 1 88 ? 108.134 -6.430 34.992 1.00 48.11 85 VAL B C 1
ATOM 3697 O O . VAL B 1 88 ? 107.271 -7.034 34.356 1.00 48.84 85 VAL B O 1
ATOM 3701 N N . ARG B 1 89 ? 108.312 -6.584 36.301 1.00 46.27 86 ARG B N 1
ATOM 3702 C CA . ARG B 1 89 ? 107.536 -7.545 37.076 1.00 40.99 86 ARG B CA 1
ATOM 3703 C C . ARG B 1 89 ? 106.465 -6.855 37.914 1.00 42.68 86 ARG B C 1
ATOM 3704 O O . ARG B 1 89 ? 106.731 -5.851 38.575 1.00 49.63 86 ARG B O 1
ATOM 3712 N N . SER B 1 90 ? 105.253 -7.402 37.883 1.00 40.20 87 SER B N 1
ATOM 3713 C CA . SER B 1 90 ? 104.133 -6.833 38.624 1.00 37.77 87 SER B CA 1
ATOM 3714 C C . SER B 1 90 ? 103.310 -7.915 39.321 1.00 39.46 87 SER B C 1
ATOM 3715 O O . SER B 1 90 ? 103.377 -9.091 38.961 1.00 35.64 87 SER B O 1
ATOM 3718 N N . ASP B 1 91 ? 102.533 -7.502 40.319 1.00 43.72 88 ASP B N 1
ATOM 3719 C CA . ASP B 1 91 ? 101.684 -8.413 41.078 1.00 47.40 88 ASP B CA 1
ATOM 3720 C C . ASP B 1 91 ? 100.333 -7.753 41.346 1.00 50.37 88 ASP B C 1
ATOM 3721 O O . ASP B 1 91 ? 100.252 -6.749 42.056 1.00 51.81 88 ASP B O 1
ATOM 3726 N N . LEU B 1 92 ? 99.278 -8.317 40.763 1.00 47.57 89 LEU B N 1
ATOM 3727 C CA . LEU B 1 92 ? 97.935 -7.751 40.870 1.00 43.54 89 LEU B CA 1
ATOM 3728 C C . LEU B 1 92 ? 96.982 -8.678 41.618 1.00 47.21 89 LEU B C 1
ATOM 3729 O O . LEU B 1 92 ? 95.800 -8.764 41.283 1.00 47.39 89 LEU B O 1
ATOM 3734 N N . ARG B 1 93 ? 97.493 -9.366 42.633 1.00 48.52 90 ARG B N 1
ATOM 3735 C CA . ARG B 1 93 ? 96.701 -10.366 43.348 1.00 51.32 90 ARG B CA 1
ATOM 3736 C C . ARG B 1 93 ? 95.657 -9.783 44.307 1.00 52.98 90 ARG B C 1
ATOM 3737 O O . ARG B 1 93 ? 94.685 -10.454 44.658 1.00 53.33 90 ARG B O 1
ATOM 3745 N N . GLY B 1 94 ? 95.851 -8.539 44.727 1.00 51.57 91 GLY B N 1
ATOM 3746 C CA . GLY B 1 94 ? 94.902 -7.902 45.622 1.00 56.82 91 GLY B CA 1
ATOM 3747 C C . GLY B 1 94 ? 93.671 -7.369 44.909 1.00 59.48 91 GLY B C 1
ATOM 3748 O O . GLY B 1 94 ? 92.578 -7.336 45.477 1.00 58.19 91 GLY B O 1
ATOM 3749 N N . HIS B 1 95 ? 93.856 -6.958 43.657 1.00 61.49 92 HIS B N 1
ATOM 3750 C CA . HIS B 1 95 ? 92.810 -6.305 42.871 1.00 56.22 92 HIS B CA 1
ATOM 3751 C C . HIS B 1 95 ? 91.575 -7.184 42.670 1.00 51.83 92 HIS B C 1
ATOM 3752 O O . HIS B 1 95 ? 91.694 -8.400 42.516 1.00 49.94 92 HIS B O 1
ATOM 3759 N N . PRO B 1 96 ? 90.381 -6.565 42.683 1.00 47.64 93 PRO B N 1
ATOM 3760 C CA . PRO B 1 96 ? 89.103 -7.247 42.446 1.00 47.18 93 PRO B CA 1
ATOM 3761 C C . PRO B 1 96 ? 89.044 -7.897 41.066 1.00 58.87 93 PRO B C 1
ATOM 3762 O O . PRO B 1 96 ? 88.638 -9.054 40.954 1.00 64.80 93 PRO B O 1
ATOM 3766 N N . ASP B 1 97 ? 89.437 -7.156 40.032 1.00 56.16 94 ASP B N 1
ATOM 3767 C CA . ASP B 1 97 ? 89.510 -7.699 38.676 1.00 48.55 94 ASP B CA 1
ATOM 3768 C C . ASP B 1 97 ? 90.935 -7.599 38.132 1.00 44.43 94 ASP B C 1
ATOM 3769 O O . ASP B 1 97 ? 91.278 -6.641 37.439 1.00 49.62 94 ASP B O 1
ATOM 3774 N N . PRO B 1 98 ? 91.772 -8.598 38.446 1.00 41.98 95 PRO B N 1
ATOM 3775 C CA . PRO B 1 98 ? 93.183 -8.602 38.042 1.00 49.09 95 PRO B CA 1
ATOM 3776 C C . PRO B 1 98 ? 93.352 -8.625 36.526 1.00 52.38 95 PRO B C 1
ATOM 3777 O O . PRO B 1 98 ? 94.355 -8.131 36.012 1.00 56.79 95 PRO B O 1
ATOM 3781 N N . GLN B 1 99 ? 92.377 -9.193 35.826 1.00 53.38 96 GLN B N 1
ATOM 3782 C CA . GLN B 1 99 ? 92.412 -9.250 34.371 1.00 50.35 96 GLN B CA 1
ATOM 3783 C C . GLN B 1 99 ? 92.272 -7.853 33.775 1.00 47.01 96 GLN B C 1
ATOM 3784 O O . GLN B 1 99 ? 93.054 -7.455 32.913 1.00 47.73 96 GLN B O 1
ATOM 3790 N N . ALA B 1 100 ? 91.274 -7.110 34.244 1.00 44.60 97 ALA B N 1
ATOM 3791 C CA . ALA B 1 100 ? 91.023 -5.762 33.745 1.00 42.44 97 ALA B CA 1
ATOM 3792 C C . ALA B 1 100 ? 92.170 -4.816 34.090 1.00 43.70 97 ALA B C 1
ATOM 3793 O O . ALA B 1 100 ? 92.517 -3.931 33.304 1.00 47.37 97 ALA B O 1
ATOM 3795 N N . ARG B 1 101 ? 92.755 -5.011 35.268 1.00 33.58 98 ARG B N 1
ATOM 3796 C CA . ARG B 1 101 ? 93.846 -4.165 35.732 1.00 29.48 98 ARG B CA 1
ATOM 3797 C C . ARG B 1 101 ? 95.123 -4.437 34.943 1.00 33.65 98 ARG B C 1
ATOM 3798 O O . ARG B 1 101 ? 95.940 -3.538 34.737 1.00 38.01 98 ARG B O 1
ATOM 3806 N N . CYS B 1 102 ? 95.285 -5.679 34.497 1.00 31.05 99 CYS B N 1
ATOM 3807 C CA . CYS B 1 102 ? 96.441 -6.060 33.693 1.00 28.25 99 CYS B CA 1
ATOM 3808 C C . CYS B 1 102 ? 96.353 -5.453 32.298 1.00 31.17 99 CYS B C 1
ATOM 3809 O O . CYS B 1 102 ? 97.358 -5.020 31.734 1.00 32.63 99 CYS B O 1
ATOM 3812 N N . VAL B 1 103 ? 95.142 -5.432 31.747 1.00 28.62 100 VAL B N 1
ATOM 3813 C CA . VAL B 1 103 ? 94.882 -4.786 30.465 1.00 16.32 100 VAL B CA 1
ATOM 3814 C C . VAL B 1 103 ? 95.220 -3.301 30.547 1.00 20.20 100 VAL B C 1
ATOM 3815 O O . VAL B 1 103 ? 95.852 -2.748 29.648 1.00 18.02 100 VAL B O 1
ATOM 3819 N N . GLU B 1 104 ? 94.808 -2.665 31.637 1.00 23.75 101 GLU B N 1
ATOM 3820 C CA . GLU B 1 104 ? 95.120 -1.260 31.862 1.00 25.73 101 GLU B CA 1
ATOM 3821 C C . GLU B 1 104 ? 96.620 -1.053 32.029 1.00 24.52 101 GLU B C 1
ATOM 3822 O O . GLU B 1 104 ? 97.174 -0.063 31.554 1.00 23.35 101 GLU B O 1
ATOM 3828 N N . LEU B 1 105 ? 97.271 -1.997 32.700 1.00 26.43 102 LEU B N 1
ATOM 3829 C CA . LEU B 1 105 ? 98.713 -1.940 32.908 1.00 18.57 102 LEU B CA 1
ATOM 3830 C C . LEU B 1 105 ? 99.453 -1.953 31.573 1.00 21.95 102 LEU B C 1
ATOM 3831 O O . LEU B 1 105 ? 100.365 -1.155 31.348 1.00 26.74 102 LEU B O 1
ATOM 3836 N N . LEU B 1 106 ? 99.050 -2.865 30.693 1.00 23.74 103 LEU B N 1
ATOM 3837 C CA . LEU B 1 106 ? 99.676 -3.010 29.380 1.00 19.74 103 LEU B CA 1
ATOM 3838 C C . LEU B 1 106 ? 99.406 -1.810 28.475 1.00 22.56 103 LEU B C 1
ATOM 3839 O O . LEU B 1 106 ? 100.308 -1.334 27.786 1.00 23.58 103 LEU B O 1
ATOM 3844 N N . ARG B 1 107 ? 98.166 -1.326 28.477 1.00 23.08 104 ARG B N 1
ATOM 3845 C CA . ARG B 1 107 ? 97.810 -0.145 27.697 1.00 22.01 104 ARG B CA 1
ATOM 3846 C C . ARG B 1 107 ? 98.622 1.063 28.149 1.00 19.75 104 ARG B C 1
ATOM 3847 O O . ARG B 1 107 ? 99.154 1.812 27.328 1.00 17.74 104 ARG B O 1
ATOM 3855 N N . ALA B 1 108 ? 98.705 1.246 29.463 1.00 22.45 105 ALA B N 1
ATOM 3856 C CA . ALA B 1 108 ? 99.383 2.401 30.041 1.00 25.09 105 ALA B CA 1
ATOM 3857 C C . ALA B 1 108 ? 100.880 2.400 29.747 1.00 25.55 105 ALA B C 1
ATOM 3858 O O . ALA B 1 108 ? 101.448 3.430 29.380 1.00 27.05 105 ALA B O 1
ATOM 3860 N N . ASP B 1 109 ? 101.513 1.240 29.898 1.00 19.29 106 ASP B N 1
ATOM 3861 C CA . ASP B 1 109 ? 102.939 1.118 29.622 1.00 20.41 106 ASP B CA 1
ATOM 3862 C C . ASP B 1 109 ? 103.212 1.277 28.129 1.00 26.29 106 ASP B C 1
ATOM 3863 O O . ASP B 1 109 ? 104.326 1.609 27.724 1.00 31.96 106 ASP B O 1
ATOM 3868 N N . ARG B 1 110 ? 102.183 1.042 27.320 1.00 26.01 107 ARG B N 1
ATOM 3869 C CA . ARG B 1 110 ? 102.271 1.215 25.875 1.00 23.85 107 ARG B CA 1
ATOM 3870 C C . ARG B 1 110 ? 102.176 2.693 25.499 1.00 28.17 107 ARG B C 1
ATOM 3871 O O . ARG B 1 110 ? 102.749 3.129 24.499 1.00 30.24 107 ARG B O 1
ATOM 3879 N N . ASP B 1 111 ? 101.463 3.463 26.316 1.00 28.98 108 ASP B N 1
ATOM 3880 C CA . ASP B 1 111 ? 101.204 4.870 26.018 1.00 27.66 108 ASP B CA 1
ATOM 3881 C C . ASP B 1 111 ? 102.161 5.841 26.714 1.00 26.86 108 ASP B C 1
ATOM 3882 O O . ASP B 1 111 ? 102.288 6.994 26.296 1.00 25.45 108 ASP B O 1
ATOM 3887 N N . ARG B 1 112 ? 102.816 5.382 27.779 1.00 25.39 109 ARG B N 1
ATOM 3888 C CA . ARG B 1 112 ? 103.726 6.233 28.545 1.00 25.92 109 ARG B CA 1
ATOM 3889 C C . ARG B 1 112 ? 104.938 6.639 27.703 1.00 28.98 109 ARG B C 1
ATOM 3890 O O . ARG B 1 112 ? 105.319 5.918 26.782 1.00 16.08 109 ARG B O 1
ATOM 3898 N N . PRO B 1 113 ? 105.541 7.803 28.011 1.00 30.65 110 PRO B N 1
ATOM 3899 C CA . PRO B 1 113 ? 106.650 8.347 27.216 1.00 24.52 110 PRO B CA 1
ATOM 3900 C C . PRO B 1 113 ? 107.863 7.426 27.136 1.00 23.57 110 PRO B C 1
ATOM 3901 O O . PRO B 1 113 ? 108.192 6.736 28.102 1.00 27.84 110 PRO B O 1
ATOM 3905 N N . THR B 1 114 ? 108.516 7.426 25.978 1.00 24.69 111 THR B N 1
ATOM 3906 C CA . THR B 1 114 ? 109.694 6.600 25.752 1.00 30.28 111 THR B CA 1
ATOM 3907 C C . THR B 1 114 ? 110.666 7.299 24.810 1.00 42.18 111 THR B C 1
ATOM 3908 O O . THR B 1 114 ? 110.309 7.638 23.683 1.00 51.75 111 THR B O 1
ATOM 3912 N N . ASP B 1 115 ? 111.894 7.509 25.272 1.00 47.17 112 ASP B N 1
ATOM 3913 C CA . ASP B 1 115 ? 112.944 8.069 24.428 1.00 49.38 112 ASP B CA 1
ATOM 3914 C C . ASP B 1 115 ? 113.532 6.975 23.542 1.00 45.34 112 ASP B C 1
ATOM 3915 O O . ASP B 1 115 ? 114.139 6.029 24.045 1.00 47.09 112 ASP B O 1
ATOM 3920 N N . PRO B 1 116 ? 113.350 7.101 22.218 1.00 36.93 113 PRO B N 1
ATOM 3921 C CA . PRO B 1 116 ? 113.782 6.080 21.255 1.00 35.43 113 PRO B CA 1
ATOM 3922 C C . PRO B 1 116 ? 115.291 5.851 21.266 1.00 40.81 113 PRO B C 1
ATOM 3923 O O . PRO B 1 116 ? 115.748 4.780 20.868 1.00 45.17 113 PRO B O 1
ATOM 3927 N N . GLU B 1 117 ? 116.049 6.847 21.714 1.00 37.93 114 GLU B N 1
ATOM 3928 C CA . GLU B 1 117 ? 117.508 6.771 21.697 1.00 36.25 114 GLU B CA 1
ATOM 3929 C C . GLU B 1 117 ? 118.100 6.018 22.887 1.00 37.75 114 GLU B C 1
ATOM 3930 O O . GLU B 1 117 ? 119.153 5.390 22.770 1.00 41.32 114 GLU B O 1
ATOM 3936 N N . ARG B 1 118 ? 117.427 6.081 24.031 1.00 37.19 115 ARG B N 1
ATOM 3937 C CA . ARG B 1 118 ? 118.011 5.566 25.266 1.00 40.42 115 ARG B CA 1
ATOM 3938 C C . ARG B 1 118 ? 117.188 4.476 25.949 1.00 31.52 115 ARG B C 1
ATOM 3939 O O . ARG B 1 118 ? 117.746 3.526 26.497 1.00 31.58 115 ARG B O 1
ATOM 3947 N N . ASP B 1 119 ? 115.867 4.616 25.911 1.00 31.08 116 ASP B N 1
ATOM 3948 C CA . ASP B 1 119 ? 114.975 3.737 26.664 1.00 34.96 116 ASP B CA 1
ATOM 3949 C C . ASP B 1 119 ? 114.702 2.406 25.961 1.00 28.35 116 ASP B C 1
ATOM 3950 O O . ASP B 1 119 ? 114.793 2.316 24.735 1.00 33.48 116 ASP B O 1
ATOM 3955 N N . PRO B 1 120 ? 114.380 1.363 26.746 1.00 24.18 117 PRO B N 1
ATOM 3956 C CA . PRO B 1 120 ? 113.971 0.063 26.203 1.00 24.97 117 PRO B CA 1
ATOM 3957 C C . PRO B 1 120 ? 112.749 0.185 25.302 1.00 24.38 117 PRO B C 1
ATOM 3958 O O . PRO B 1 120 ? 111.706 0.665 25.750 1.00 26.30 117 PRO B O 1
ATOM 3962 N N . LEU B 1 121 ? 112.874 -0.253 24.052 1.00 23.03 118 LEU B N 1
ATOM 3963 C CA . LEU B 1 121 ? 111.775 -0.153 23.095 1.00 21.04 118 LEU B CA 1
ATOM 3964 C C . LEU B 1 121 ? 110.916 -1.414 23.057 1.00 23.80 118 LEU B C 1
ATOM 3965 O O . LEU B 1 121 ? 109.814 -1.408 22.509 1.00 24.45 118 LEU B O 1
ATOM 3970 N N . VAL B 1 122 ? 111.432 -2.495 23.633 1.00 23.57 119 VAL B N 1
ATOM 3971 C CA . VAL B 1 122 ? 110.670 -3.731 23.781 1.00 19.04 119 VAL B CA 1
ATOM 3972 C C . VAL B 1 122 ? 110.693 -4.168 25.237 1.00 22.54 119 VAL B C 1
ATOM 3973 O O . VAL B 1 122 ? 111.719 -4.627 25.733 1.00 23.72 119 VAL B O 1
ATOM 3977 N N . ARG B 1 123 ? 109.562 -4.021 25.920 1.00 18.69 120 ARG B N 1
ATOM 3978 C CA . ARG B 1 123 ? 109.472 -4.381 27.330 1.00 18.76 120 ARG B CA 1
ATOM 3979 C C . ARG B 1 123 ? 108.649 -5.649 27.513 1.00 21.39 120 ARG B C 1
ATOM 3980 O O . ARG B 1 123 ? 107.533 -5.752 27.008 1.00 24.49 120 ARG B O 1
ATOM 3988 N N . LEU B 1 124 ? 109.209 -6.615 28.232 1.00 29.46 121 LEU B N 1
ATOM 3989 C CA . LEU B 1 124 ? 108.484 -7.829 28.576 1.00 16.73 121 LEU B CA 1
ATOM 3990 C C . LEU B 1 124 ? 107.848 -7.669 29.950 1.00 23.52 121 LEU B C 1
ATOM 3991 O O . LEU B 1 124 ? 108.503 -7.237 30.898 1.00 28.46 121 LEU B O 1
ATOM 3996 N N . HIS B 1 125 ? 106.567 -8.003 30.052 1.00 23.92 122 HIS B N 1
ATOM 3997 C CA . HIS B 1 125 ? 105.857 -7.893 31.320 1.00 25.90 122 HIS B CA 1
ATOM 3998 C C . HIS B 1 125 ? 105.527 -9.263 31.900 1.00 35.26 122 HIS B C 1
ATOM 3999 O O . HIS B 1 125 ? 105.049 -10.149 31.193 1.00 45.55 122 HIS B O 1
ATOM 4006 N N . LEU B 1 126 ? 105.793 -9.428 33.191 1.00 39.91 123 LEU B N 1
ATOM 4007 C CA . LEU B 1 126 ? 105.448 -10.654 33.897 1.00 37.91 123 LEU B CA 1
ATOM 4008 C C . LEU B 1 126 ? 104.485 -10.301 35.022 1.00 42.89 123 LEU B C 1
ATOM 4009 O O . LEU B 1 126 ? 104.901 -9.845 36.087 1.00 52.47 123 LEU B O 1
ATOM 4014 N N . VAL B 1 127 ? 103.195 -10.506 34.774 1.00 41.22 124 VAL B N 1
ATOM 4015 C CA . VAL B 1 127 ? 102.155 -10.064 35.695 1.00 37.39 124 VAL B CA 1
ATOM 4016 C C . VAL B 1 127 ? 101.372 -11.236 36.274 1.00 39.06 124 VAL B C 1
ATOM 4017 O O . VAL B 1 127 ? 100.616 -11.896 35.563 1.00 40.91 124 VAL B O 1
ATOM 4021 N N . ARG B 1 128 ? 101.552 -11.491 37.567 1.00 42.39 125 ARG B N 1
ATOM 4022 C CA . ARG B 1 128 ? 100.793 -12.539 38.237 1.00 46.24 125 ARG B CA 1
ATOM 4023 C C . ARG B 1 128 ? 99.429 -12.009 38.664 1.00 46.53 125 ARG B C 1
ATOM 4024 O O . ARG B 1 128 ? 99.334 -10.992 39.352 1.00 48.59 125 ARG B O 1
ATOM 4032 N N . LEU B 1 129 ? 98.375 -12.701 38.245 1.00 44.92 126 LEU B N 1
ATOM 4033 C CA . LEU B 1 129 ? 97.011 -12.267 38.522 1.00 43.26 126 LEU B CA 1
ATOM 4034 C C . LEU B 1 129 ? 96.438 -12.964 39.753 1.00 49.78 126 LEU B C 1
ATOM 4035 O O . LEU B 1 129 ? 95.909 -12.319 40.659 1.00 52.13 126 LEU B O 1
ATOM 4040 N N . SER B 1 130 ? 96.542 -14.288 39.770 1.00 50.45 127 SER B N 1
ATOM 4041 C CA . SER B 1 130 ? 96.051 -15.087 40.885 1.00 53.54 127 SER B CA 1
ATOM 4042 C C . SER B 1 130 ? 97.114 -16.081 41.333 1.00 61.15 127 SER B C 1
ATOM 4043 O O . SER B 1 130 ? 98.289 -15.939 40.999 1.00 56.74 127 SER B O 1
ATOM 4046 N N . GLU B 1 131 ? 96.696 -17.093 42.086 1.00 71.75 128 GLU B N 1
ATOM 4047 C CA . GLU B 1 131 ? 97.620 -18.109 42.572 1.00 76.35 128 GLU B CA 1
ATOM 4048 C C . GLU B 1 131 ? 97.988 -19.086 41.459 1.00 70.71 128 GLU B C 1
ATOM 4049 O O . GLU B 1 131 ? 98.961 -19.833 41.570 1.00 70.16 128 GLU B O 1
ATOM 4055 N N . THR B 1 132 ? 97.208 -19.074 40.383 1.00 66.88 129 THR B N 1
ATOM 4056 C CA . THR B 1 132 ? 97.417 -20.007 39.282 1.00 66.41 129 THR B CA 1
ATOM 4057 C C . THR B 1 132 ? 97.710 -19.311 37.953 1.00 69.66 129 THR B C 1
ATOM 4058 O O . THR B 1 132 ? 98.454 -19.836 37.125 1.00 76.14 129 THR B O 1
ATOM 4062 N N . ASP B 1 133 ? 97.128 -18.132 37.752 1.00 66.12 130 ASP B N 1
ATOM 4063 C CA . ASP B 1 133 ? 97.230 -17.438 36.469 1.00 63.20 130 ASP B CA 1
ATOM 4064 C C . ASP B 1 133 ? 98.344 -16.394 36.423 1.00 58.59 130 ASP B C 1
ATOM 4065 O O . ASP B 1 133 ? 98.521 -15.617 37.361 1.00 64.83 130 ASP B O 1
ATOM 4070 N N . VAL B 1 134 ? 99.083 -16.384 35.317 1.00 49.60 131 VAL B N 1
ATOM 4071 C CA . VAL B 1 134 ? 100.173 -15.436 35.106 1.00 44.94 131 VAL B CA 1
ATOM 4072 C C . VAL B 1 134 ? 100.169 -14.912 33.673 1.00 45.90 131 VAL B C 1
ATOM 4073 O O . VAL B 1 134 ? 100.090 -15.690 32.723 1.00 51.17 131 VAL B O 1
ATOM 4077 N N . VAL B 1 135 ? 100.254 -13.594 33.521 1.00 41.18 132 VAL B N 1
ATOM 4078 C CA . VAL B 1 135 ? 100.283 -12.980 32.198 1.00 35.33 132 VAL B CA 1
ATOM 4079 C C . VAL B 1 135 ? 101.698 -12.603 31.766 1.00 34.05 132 VAL B C 1
ATOM 4080 O O . VAL B 1 135 ? 102.410 -11.899 32.481 1.00 39.73 132 VAL B O 1
ATOM 4084 N N . LEU B 1 136 ? 102.103 -13.091 30.598 1.00 30.00 133 LEU B N 1
ATOM 4085 C CA . LEU B 1 136 ? 103.343 -12.654 29.974 1.00 24.87 133 LEU B CA 1
ATOM 4086 C C . LEU B 1 136 ? 102.994 -11.743 28.809 1.00 23.98 133 LEU B C 1
ATOM 4087 O O . LEU B 1 136 ? 102.510 -12.202 27.775 1.00 27.87 133 LEU B O 1
ATOM 4092 N N . GLY B 1 137 ? 103.225 -10.448 28.984 1.00 23.04 134 GLY B N 1
ATOM 4093 C CA . GLY B 1 137 ? 102.875 -9.479 27.965 1.00 24.22 134 GLY B CA 1
ATOM 4094 C C . GLY B 1 137 ? 104.079 -8.781 27.369 1.00 26.82 134 GLY B C 1
ATOM 4095 O O . GLY B 1 137 ? 105.119 -8.647 28.017 1.00 27.62 134 GLY B O 1
ATOM 4096 N N . VAL B 1 138 ? 103.936 -8.336 26.125 1.00 23.25 135 VAL B N 1
ATOM 4097 C CA . VAL B 1 138 ? 104.996 -7.592 25.460 1.00 23.65 135 VAL B CA 1
ATOM 4098 C C . VAL B 1 138 ? 104.499 -6.220 24.995 1.00 22.70 135 VAL B C 1
ATOM 4099 O O . VAL B 1 138 ? 103.386 -6.082 24.487 1.00 21.75 135 VAL B O 1
ATOM 4103 N N . VAL B 1 139 ? 105.327 -5.204 25.204 1.00 22.56 136 VAL B N 1
ATOM 4104 C CA . VAL B 1 139 ? 105.045 -3.859 24.726 1.00 21.28 136 VAL B CA 1
ATOM 4105 C C . VAL B 1 139 ? 106.224 -3.421 23.873 1.00 27.47 136 VAL B C 1
ATOM 4106 O O . VAL B 1 139 ? 107.325 -3.219 24.387 1.00 35.47 136 VAL B O 1
ATOM 4110 N N . ALA B 1 140 ? 106.001 -3.286 22.568 1.00 18.84 137 ALA B N 1
ATOM 4111 C CA . ALA B 1 140 ? 107.108 -3.084 21.636 1.00 22.03 137 ALA B CA 1
ATOM 4112 C C . ALA B 1 140 ? 106.867 -2.003 20.585 1.00 22.87 137 ALA B C 1
ATOM 4113 O O . ALA B 1 140 ? 105.744 -1.800 20.123 1.00 25.63 137 ALA B O 1
ATOM 4115 N N . HIS B 1 141 ? 107.944 -1.319 20.211 1.00 19.26 138 HIS B N 1
ATOM 4116 C CA . HIS B 1 141 ? 107.909 -0.345 19.132 1.00 23.53 138 HIS B CA 1
ATOM 4117 C C . HIS B 1 141 ? 107.713 -1.108 17.828 1.00 31.55 138 HIS B C 1
ATOM 4118 O O . HIS B 1 141 ? 108.352 -2.138 17.612 1.00 35.49 138 HIS B O 1
ATOM 4125 N N . GLN B 1 142 ? 106.835 -0.611 16.960 1.00 33.01 139 GLN B N 1
ATOM 4126 C CA . GLN B 1 142 ? 106.462 -1.351 15.754 1.00 26.26 139 GLN B CA 1
ATOM 4127 C C . GLN B 1 142 ? 107.578 -1.425 14.715 1.00 28.85 139 GLN B C 1
ATOM 4128 O O . GLN B 1 142 ? 107.503 -2.213 13.772 1.00 38.18 139 GLN B O 1
ATOM 4142 N N . LEU B 1 144 ? 110.459 -2.385 15.542 1.00 23.18 141 LEU B N 1
ATOM 4143 C CA . LEU B 1 144 ? 111.257 -3.514 16.006 1.00 28.67 141 LEU B CA 1
ATOM 4144 C C . LEU B 1 144 ? 110.492 -4.823 15.826 1.00 30.07 141 LEU B C 1
ATOM 4145 O O . LEU B 1 144 ? 111.027 -5.804 15.310 1.00 33.16 141 LEU B O 1
ATOM 4150 N N . LEU B 1 145 ? 109.234 -4.827 16.254 1.00 26.78 142 LEU B N 1
ATOM 4151 C CA . LEU B 1 145 ? 108.391 -6.009 16.139 1.00 18.28 142 LEU B CA 1
ATOM 4152 C C . LEU B 1 145 ? 107.083 -5.687 15.434 1.00 26.56 142 LEU B C 1
ATOM 4153 O O . LEU B 1 145 ? 106.348 -4.797 15.861 1.00 25.01 142 LEU B O 1
ATOM 4158 N N . ASP B 1 146 ? 106.789 -6.416 14.361 1.00 18.12 143 ASP B N 1
ATOM 4159 C CA . ASP B 1 146 ? 105.477 -6.323 13.727 1.00 17.48 143 ASP B CA 1
ATOM 4160 C C . ASP B 1 146 ? 104.482 -7.202 14.480 1.00 23.73 143 ASP B C 1
ATOM 4161 O O . ASP B 1 146 ? 104.779 -7.676 15.574 1.00 23.97 143 ASP B O 1
ATOM 4166 N N . ALA B 1 147 ? 103.309 -7.423 13.896 1.00 24.12 144 ALA B N 1
ATOM 4167 C CA . ALA B 1 147 ? 102.266 -8.198 14.564 1.00 21.99 144 ALA B CA 1
ATOM 4168 C C . ALA B 1 147 ? 102.704 -9.636 14.832 1.00 24.86 144 ALA B C 1
ATOM 4169 O O . ALA B 1 147 ? 102.530 -10.153 15.937 1.00 26.76 144 ALA B O 1
ATOM 4171 N N . ARG B 1 148 ? 103.272 -10.275 13.815 1.00 25.71 145 ARG B N 1
ATOM 4172 C CA . ARG B 1 148 ? 103.727 -11.654 13.942 1.00 28.85 145 ARG B CA 1
ATOM 4173 C C . ARG B 1 148 ? 104.876 -11.776 14.934 1.00 33.89 145 ARG B C 1
ATOM 4174 O O . ARG B 1 148 ? 104.926 -12.723 15.718 1.00 29.36 145 ARG B O 1
ATOM 4182 N N . SER B 1 149 ? 105.787 -10.807 14.901 1.00 37.23 146 SER B N 1
ATOM 4183 C CA . SER B 1 149 ? 106.989 -10.842 15.732 1.00 30.97 146 SER B CA 1
ATOM 4184 C C . SER B 1 149 ? 106.695 -10.760 17.229 1.00 32.39 146 SER B C 1
ATOM 4185 O O . SER B 1 149 ? 107.440 -11.312 18.035 1.00 35.93 146 SER B O 1
ATOM 4188 N N . ARG B 1 150 ? 105.618 -10.075 17.599 1.00 31.30 147 ARG B N 1
ATOM 4189 C CA . ARG B 1 150 ? 105.248 -9.949 19.008 1.00 31.45 147 ARG B CA 1
ATOM 4190 C C . ARG B 1 150 ? 104.924 -11.305 19.632 1.00 28.99 147 ARG B C 1
ATOM 4191 O O . ARG B 1 150 ? 105.302 -11.583 20.770 1.00 29.73 147 ARG B O 1
ATOM 4199 N N . TYR B 1 151 ? 104.224 -12.148 18.880 1.00 28.31 148 TYR B N 1
ATOM 4200 C CA . TYR B 1 151 ? 103.865 -13.477 19.364 1.00 22.60 148 TYR B CA 1
ATOM 4201 C C . TYR B 1 151 ? 105.014 -14.474 19.233 1.00 24.35 148 TYR B C 1
ATOM 4202 O O . TYR B 1 151 ? 105.075 -15.462 19.967 1.00 39.23 148 TYR B O 1
ATOM 4219 N N . VAL B 1 153 ? 108.046 -13.649 19.918 1.00 29.80 150 VAL B N 1
ATOM 4220 C CA . VAL B 1 153 ? 108.826 -13.355 21.112 1.00 34.27 150 VAL B CA 1
ATOM 4221 C C . VAL B 1 153 ? 108.182 -13.983 22.345 1.00 37.04 150 VAL B C 1
ATOM 4222 O O . VAL B 1 153 ? 108.857 -14.638 23.140 1.00 44.44 150 VAL B O 1
ATOM 4226 N N . LEU B 1 154 ? 106.873 -13.791 22.491 1.00 33.30 151 LEU B N 1
ATOM 4227 C CA . LEU B 1 154 ? 106.135 -14.341 23.622 1.00 24.22 151 LEU B CA 1
ATOM 4228 C C . LEU B 1 154 ? 106.199 -15.864 23.634 1.00 39.49 151 LEU B C 1
ATOM 4229 O O . LEU B 1 154 ? 106.365 -16.479 24.687 1.00 40.83 151 LEU B O 1
ATOM 4234 N N . GLY B 1 155 ? 106.071 -16.467 22.457 1.00 42.27 152 GLY B N 1
ATOM 4235 C CA . GLY B 1 155 ? 106.139 -17.910 22.335 1.00 41.21 152 GLY B CA 1
ATOM 4236 C C . GLY B 1 155 ? 107.527 -18.433 22.639 1.00 48.59 152 GLY B C 1
ATOM 4237 O O . GLY B 1 155 ? 107.684 -19.512 23.211 1.00 61.72 152 GLY B O 1
ATOM 4238 N N . ALA B 1 156 ? 108.538 -17.657 22.260 1.00 45.81 153 ALA B N 1
ATOM 4239 C CA . ALA B 1 156 ? 109.927 -18.043 22.480 1.00 45.92 153 ALA B CA 1
ATOM 4240 C C . ALA B 1 156 ? 110.272 -18.076 23.962 1.00 42.01 153 ALA B C 1
ATOM 4241 O O . ALA B 1 156 ? 111.127 -18.851 24.389 1.00 44.80 153 ALA B O 1
ATOM 4243 N N . VAL B 1 157 ? 109.605 -17.232 24.743 1.00 33.84 154 VAL B N 1
ATOM 4244 C CA . VAL B 1 157 ? 109.832 -17.190 26.180 1.00 34.93 154 VAL B CA 1
ATOM 4245 C C . VAL B 1 157 ? 109.312 -18.465 26.837 1.00 40.62 154 VAL B C 1
ATOM 4246 O O . VAL B 1 157 ? 109.961 -19.032 27.716 1.00 47.61 154 VAL B O 1
ATOM 4250 N N . TRP B 1 158 ? 108.145 -18.923 26.397 1.00 35.70 155 TRP B N 1
ATOM 4251 C CA . TRP B 1 158 ? 107.568 -20.148 26.937 1.00 34.11 155 TRP B CA 1
ATOM 4252 C C . TRP B 1 158 ? 108.352 -21.375 26.491 1.00 52.25 155 TRP B C 1
ATOM 4253 O O . TRP B 1 158 ? 108.437 -22.365 27.218 1.00 56.94 155 TRP B O 1
ATOM 4264 N N . GLN B 1 159 ? 108.930 -21.305 25.296 1.00 49.72 156 GLN B N 1
ATOM 4265 C CA . GLN B 1 159 ? 109.800 -22.370 24.815 1.00 46.78 156 GLN B CA 1
ATOM 4266 C C . GLN B 1 159 ? 111.057 -22.431 25.673 1.00 49.93 156 GLN B C 1
ATOM 4267 O O . GLN B 1 159 ? 111.638 -23.498 25.866 1.00 60.70 156 GLN B O 1
ATOM 4273 N N . ALA B 1 160 ? 111.465 -21.275 26.187 1.00 47.22 157 ALA B N 1
ATOM 4274 C CA . ALA B 1 160 ? 112.638 -21.180 27.047 1.00 54.34 157 ALA B CA 1
ATOM 4275 C C . ALA B 1 160 ? 112.322 -21.631 28.468 1.00 64.26 157 ALA B C 1
ATOM 4276 O O . ALA B 1 160 ? 113.197 -22.131 29.177 1.00 66.17 157 ALA B O 1
ATOM 4278 N N . TYR B 1 161 ? 111.069 -21.454 28.876 1.00 64.37 158 TYR B N 1
ATOM 4279 C CA . TYR B 1 161 ? 110.628 -21.865 30.203 1.00 60.46 158 TYR B CA 1
ATOM 4280 C C . TYR B 1 161 ? 110.725 -23.377 30.358 1.00 61.86 158 TYR B C 1
ATOM 4281 O O . TYR B 1 161 ? 111.034 -23.881 31.437 1.00 69.49 158 TYR B O 1
ATOM 4290 N N . TYR B 1 162 ? 110.464 -24.095 29.270 1.00 57.48 159 TYR B N 1
ATOM 4291 C CA . TYR B 1 162 ? 110.549 -25.550 29.271 1.00 61.78 159 TYR B CA 1
ATOM 4292 C C . TYR B 1 162 ? 111.948 -26.035 28.903 1.00 63.81 159 TYR B C 1
ATOM 4293 O O . TYR B 1 162 ? 112.336 -27.154 29.240 1.00 73.93 159 TYR B O 1
ATOM 4302 N N . GLY B 1 163 ? 112.701 -25.190 28.207 1.00 57.38 160 GLY B N 1
ATOM 4303 C CA . GLY B 1 163 ? 114.031 -25.554 27.755 1.00 57.18 160 GLY B CA 1
ATOM 4304 C C . GLY B 1 163 ? 114.042 -25.969 26.297 1.00 57.63 160 GLY B C 1
ATOM 4305 O O . GLY B 1 163 ? 115.055 -26.445 25.781 1.00 61.15 160 GLY B O 1
ATOM 4306 N N . ARG B 1 164 ? 112.907 -25.784 25.631 1.00 57.25 161 ARG B N 1
ATOM 4307 C CA . ARG B 1 164 ? 112.763 -26.168 24.233 1.00 57.58 161 ARG B CA 1
ATOM 4308 C C . ARG B 1 164 ? 113.031 -24.987 23.307 1.00 60.87 161 ARG B C 1
ATOM 4309 O O . ARG B 1 164 ? 112.544 -24.951 22.177 1.00 63.68 161 ARG B O 1
ATOM 4317 N N . PHE B 1 165 ? 113.805 -24.023 23.796 1.00 57.13 162 PHE B N 1
ATOM 4318 C CA . PHE B 1 165 ? 114.155 -22.847 23.010 1.00 55.76 162 PHE B CA 1
ATOM 4319 C C . PHE B 1 165 ? 115.457 -23.056 22.248 1.00 57.80 162 PHE B C 1
ATOM 4320 O O . PHE B 1 165 ? 116.532 -23.138 22.842 1.00 58.75 162 PHE B O 1
ATOM 4328 N N . ARG B 1 166 ? 115.347 -23.140 20.927 1.00 61.52 163 ARG B N 1
ATOM 4329 C CA . ARG B 1 166 ? 116.501 -23.340 20.061 1.00 73.55 163 ARG B CA 1
ATOM 4330 C C . ARG B 1 166 ? 116.780 -22.071 19.263 1.00 75.75 163 ARG B C 1
ATOM 4331 O O . ARG B 1 166 ? 116.068 -21.772 18.308 1.00 78.57 163 ARG B O 1
ATOM 4339 N N . PRO B 1 167 ? 117.820 -21.318 19.654 1.00 75.57 164 PRO B N 1
ATOM 4340 C CA . PRO B 1 167 ? 118.194 -20.055 19.001 1.00 75.12 164 PRO B CA 1
ATOM 4341 C C . PRO B 1 167 ? 118.515 -20.220 17.515 1.00 73.85 164 PRO B C 1
ATOM 4342 O O . PRO B 1 167 ? 118.416 -19.258 16.751 1.00 69.85 164 PRO B O 1
ATOM 4346 N N . ALA B 1 168 ? 118.894 -21.430 17.116 1.00 75.58 165 ALA B N 1
ATOM 4347 C CA . ALA B 1 168 ? 119.287 -21.693 15.737 1.00 76.61 165 ALA B CA 1
ATOM 4348 C C . ALA B 1 168 ? 118.098 -21.732 14.781 1.00 78.98 165 ALA B C 1
ATOM 4349 O O . ALA B 1 168 ? 118.256 -21.510 13.580 1.00 82.06 165 ALA B O 1
ATOM 4351 N N . GLN B 1 169 ? 116.910 -22.010 15.309 1.00 77.30 166 GLN B N 1
ATOM 4352 C CA . GLN B 1 169 ? 115.721 -22.108 14.466 1.00 78.06 166 GLN B CA 1
ATOM 4353 C C . GLN B 1 169 ? 115.113 -20.735 14.177 1.00 75.81 166 GLN B C 1
ATOM 4354 O O . GLN B 1 169 ? 114.035 -20.634 13.590 1.00 77.68 166 GLN B O 1
ATOM 4360 N N . TYR B 1 170 ? 115.815 -19.684 14.590 1.00 71.17 167 TYR B N 1
ATOM 4361 C CA . TYR B 1 170 ? 115.404 -18.316 14.297 1.00 62.30 167 TYR B CA 1
ATOM 4362 C C . TYR B 1 170 ? 116.471 -17.601 13.477 1.00 62.54 167 TYR B C 1
ATOM 4363 O O . TYR B 1 170 ? 117.646 -17.584 13.847 1.00 68.48 167 TYR B O 1
ATOM 4372 N N . ARG B 1 171 ? 116.057 -17.012 12.362 1.00 52.97 168 ARG B N 1
ATOM 4373 C CA . ARG B 1 171 ? 116.968 -16.248 11.522 1.00 53.10 168 ARG B CA 1
ATOM 4374 C C . ARG B 1 171 ? 117.062 -14.812 12.030 1.00 58.06 168 ARG B C 1
ATOM 4375 O O . ARG B 1 171 ? 116.061 -14.097 12.069 1.00 60.35 168 ARG B O 1
ATOM 4383 N N . ASP B 1 172 ? 118.265 -14.399 12.420 1.00 56.25 169 ASP B N 1
ATOM 4384 C CA . ASP B 1 172 ? 118.486 -13.062 12.966 1.00 54.93 169 ASP B CA 1
ATOM 4385 C C . ASP B 1 172 ? 118.163 -11.987 11.932 1.00 49.08 169 ASP B C 1
ATOM 4386 O O . ASP B 1 172 ? 118.410 -12.168 10.740 1.00 55.74 169 ASP B O 1
ATOM 4391 N N . PHE B 1 173 ? 117.608 -10.872 12.398 1.00 40.76 170 PHE B N 1
ATOM 4392 C CA . PHE B 1 173 ? 117.160 -9.802 11.509 1.00 37.04 170 PHE B CA 1
ATOM 4393 C C . PHE B 1 173 ? 118.318 -9.104 10.798 1.00 44.88 170 PHE B C 1
ATOM 4394 O O . PHE B 1 173 ? 118.128 -8.453 9.768 1.00 52.08 170 PHE B O 1
ATOM 4402 N N . ALA B 1 174 ? 119.517 -9.245 11.354 1.00 47.71 171 ALA B N 1
ATOM 4403 C CA . ALA B 1 174 ? 120.710 -8.618 10.793 1.00 45.22 171 ALA B CA 1
ATOM 4404 C C . ALA B 1 174 ? 121.012 -9.122 9.385 1.00 48.49 171 ALA B C 1
ATOM 4405 O O . ALA B 1 174 ? 121.537 -8.384 8.549 1.00 51.87 171 ALA B O 1
ATOM 4407 N N . GLU B 1 175 ? 120.676 -10.382 9.127 1.00 53.88 172 GLU B N 1
ATOM 4408 C CA . GLU B 1 175 ? 120.930 -10.993 7.826 1.00 60.28 172 GLU B CA 1
ATOM 4409 C C . GLU B 1 175 ? 120.025 -10.436 6.733 1.00 60.20 172 GLU B C 1
ATOM 4410 O O . GLU B 1 175 ? 120.311 -10.589 5.546 1.00 64.67 172 GLU B O 1
ATOM 4416 N N . VAL B 1 176 ? 118.933 -9.795 7.135 1.00 54.84 173 VAL B N 1
ATOM 4417 C CA . VAL B 1 176 ? 117.970 -9.257 6.182 1.00 52.97 173 VAL B CA 1
ATOM 4418 C C . VAL B 1 176 ? 117.717 -7.768 6.409 1.00 50.93 173 VAL B C 1
ATOM 4419 O O . VAL B 1 176 ? 116.773 -7.201 5.860 1.00 45.26 173 VAL B O 1
ATOM 4423 N N . ALA B 1 177 ? 118.564 -7.140 7.220 1.00 52.68 174 ALA B N 1
ATOM 4424 C CA . ALA B 1 177 ? 118.423 -5.720 7.523 1.00 42.89 174 ALA B CA 1
ATOM 4425 C C . ALA B 1 177 ? 118.669 -4.867 6.284 1.00 43.49 174 ALA B C 1
ATOM 4426 O O . ALA B 1 177 ? 118.094 -3.789 6.139 1.00 38.97 174 ALA B O 1
ATOM 4428 N N . ASP B 1 178 ? 119.527 -5.356 5.394 1.00 45.95 175 ASP B N 1
ATOM 4429 C CA . ASP B 1 178 ? 119.860 -4.630 4.173 1.00 43.01 175 ASP B CA 1
ATOM 4430 C C . ASP B 1 178 ? 119.102 -5.201 2.982 1.00 42.40 175 ASP B C 1
ATOM 4431 O O . ASP B 1 178 ? 119.370 -4.849 1.832 1.00 46.13 175 ASP B O 1
ATOM 4436 N N . PHE B 1 179 ? 118.152 -6.086 3.265 1.00 42.38 176 PHE B N 1
ATOM 4437 C CA . PHE B 1 179 ? 117.359 -6.704 2.210 1.00 46.55 176 PHE B CA 1
ATOM 4438 C C . PHE B 1 179 ? 116.268 -5.779 1.691 1.00 50.12 176 PHE B C 1
ATOM 4439 O O . PHE B 1 179 ? 115.453 -5.263 2.456 1.00 54.99 176 PHE B O 1
ATOM 4447 N N . HIS B 1 180 ? 116.258 -5.583 0.379 1.00 50.27 177 HIS B N 1
ATOM 4448 C CA . HIS B 1 180 ? 115.182 -4.861 -0.276 1.00 45.46 177 HIS B CA 1
ATOM 4449 C C . HIS B 1 180 ? 114.577 -5.779 -1.329 1.00 52.37 177 HIS B C 1
ATOM 4450 O O . HIS B 1 180 ? 115.305 -6.404 -2.100 1.00 62.72 177 HIS B O 1
ATOM 4457 N N . PRO B 1 181 ? 113.240 -5.876 -1.361 1.00 44.90 178 PRO B N 1
ATOM 4458 C CA . PRO B 1 181 ? 112.557 -6.718 -2.350 1.00 47.57 178 PRO B CA 1
ATOM 4459 C C . PRO B 1 181 ? 112.781 -6.222 -3.775 1.00 54.48 178 PRO B C 1
ATOM 4460 O O . PRO B 1 181 ? 112.512 -6.951 -4.729 1.00 65.06 178 PRO B O 1
ATOM 4464 N N . LEU B 1 182 ? 113.267 -4.993 -3.910 1.00 51.65 179 LEU B N 1
ATOM 4465 C CA . LEU B 1 182 ? 113.593 -4.434 -5.213 1.00 55.56 179 LEU B CA 1
ATOM 4466 C C . LEU B 1 182 ? 115.081 -4.125 -5.300 1.00 63.90 179 LEU B C 1
ATOM 4467 O O . LEU B 1 182 ? 115.469 -3.017 -5.669 1.00 70.27 179 LEU B O 1
ATOM 4472 N N . ASP B 1 183 ? 115.912 -5.104 -4.949 1.00 66.88 180 ASP B N 1
ATOM 4473 C CA . ASP B 1 183 ? 117.363 -4.942 -5.013 1.00 73.03 180 ASP B CA 1
ATOM 4474 C C . ASP B 1 183 ? 117.833 -4.817 -6.458 1.00 75.06 180 ASP B C 1
ATOM 4475 O O . ASP B 1 183 ? 118.913 -4.290 -6.730 1.00 73.62 180 ASP B O 1
ATOM 4480 N N . ARG B 1 184 ? 117.011 -5.308 -7.378 1.00 79.02 181 ARG B N 1
ATOM 4481 C CA . ARG B 1 184 ? 117.260 -5.136 -8.802 1.00 82.44 181 ARG B CA 1
ATOM 4482 C C . ARG B 1 184 ? 116.741 -3.774 -9.238 1.00 82.91 181 ARG B C 1
ATOM 4483 O O . ARG B 1 184 ? 115.540 -3.511 -9.182 1.00 76.66 181 ARG B O 1
ATOM 4491 N N . GLU B 1 185 ? 117.654 -2.907 -9.663 1.00 72.46 182 GLU B N 1
ATOM 4492 C CA . GLU B 1 185 ? 117.309 -1.541 -10.044 1.00 75.27 182 GLU B CA 1
ATOM 4493 C C . GLU B 1 185 ? 116.325 -1.500 -11.210 1.00 67.85 182 GLU B C 1
ATOM 4494 O O . GLU B 1 185 ? 115.540 -0.559 -11.343 1.00 65.99 182 GLU B O 1
ATOM 4500 N N . THR B 1 186 ? 116.368 -2.526 -12.052 1.00 63.06 183 THR B N 1
ATOM 4501 C CA . THR B 1 186 ? 115.472 -2.607 -13.198 1.00 60.53 183 THR B CA 1
ATOM 4502 C C . THR B 1 186 ? 114.033 -2.828 -12.748 1.00 60.27 183 THR B C 1
ATOM 4503 O O . THR B 1 186 ? 113.107 -2.198 -13.261 1.00 64.05 183 THR B O 1
ATOM 4507 N N . VAL B 1 187 ? 113.853 -3.733 -11.790 1.00 55.81 184 VAL B N 1
ATOM 4508 C CA . VAL B 1 187 ? 112.532 -4.027 -11.248 1.00 50.34 184 VAL B CA 1
ATOM 4509 C C . VAL B 1 187 ? 111.961 -2.794 -10.559 1.00 49.27 184 VAL B C 1
ATOM 4510 O O . VAL B 1 187 ? 110.774 -2.496 -10.683 1.00 46.57 184 VAL B O 1
ATOM 4514 N N . ARG B 1 188 ? 112.824 -2.073 -9.848 1.00 51.50 185 ARG B N 1
ATOM 4515 C CA . ARG B 1 188 ? 112.422 -0.871 -9.124 1.00 50.11 185 ARG B CA 1
ATOM 4516 C C . ARG B 1 188 ? 111.773 0.153 -10.050 1.00 52.59 185 ARG B C 1
ATOM 4517 O O . ARG B 1 188 ? 110.736 0.729 -9.721 1.00 54.36 185 ARG B O 1
ATOM 4525 N N . VAL B 1 189 ? 112.389 0.369 -11.209 1.00 48.77 186 VAL B N 1
ATOM 4526 C CA . VAL B 1 189 ? 111.881 1.317 -12.193 1.00 48.68 186 VAL B CA 1
ATOM 4527 C C . VAL B 1 189 ? 110.542 0.860 -12.769 1.00 51.39 186 VAL B C 1
ATOM 4528 O O . VAL B 1 189 ? 109.631 1.669 -12.959 1.00 55.05 186 VAL B O 1
ATOM 4532 N N . ALA B 1 190 ? 110.426 -0.439 -13.030 1.00 47.49 187 ALA B N 1
ATOM 4533 C CA . ALA B 1 190 ? 109.205 -1.009 -13.592 1.00 43.88 187 ALA B CA 1
ATOM 4534 C C . ALA B 1 190 ? 108.013 -0.857 -12.651 1.00 44.34 187 ALA B C 1
ATOM 4535 O O . ALA B 1 190 ? 106.917 -0.501 -13.081 1.00 44.34 187 ALA B O 1
ATOM 4537 N N . ARG B 1 191 ? 108.233 -1.127 -11.367 1.00 34.22 188 ARG B N 1
ATOM 4538 C CA . ARG B 1 191 ? 107.195 -0.946 -10.362 1.00 34.71 188 ARG B CA 1
ATOM 4539 C C . ARG B 1 191 ? 106.883 0.541 -10.216 1.00 40.53 188 ARG B C 1
ATOM 4540 O O . ARG B 1 191 ? 105.724 0.936 -10.089 1.00 44.45 188 ARG B O 1
ATOM 4548 N N . HIS B 1 192 ? 107.934 1.356 -10.230 1.00 40.17 189 HIS B N 1
ATOM 4549 C CA . HIS B 1 192 ? 107.812 2.800 -10.074 1.00 43.24 189 HIS B CA 1
ATOM 4550 C C . HIS B 1 192 ? 106.952 3.388 -11.187 1.00 49.51 189 HIS B C 1
ATOM 4551 O O . HIS B 1 192 ? 106.050 4.189 -10.938 1.00 56.94 189 HIS B O 1
ATOM 4558 N N . ARG B 1 193 ? 107.234 2.976 -12.418 1.00 51.57 190 ARG B N 1
ATOM 4559 C CA . ARG B 1 193 ? 106.484 3.442 -13.578 1.00 56.85 190 ARG B CA 1
ATOM 4560 C C . ARG B 1 193 ? 105.044 2.932 -13.550 1.00 54.73 190 ARG B C 1
ATOM 4561 O O . ARG B 1 193 ? 104.122 3.616 -13.996 1.00 60.29 190 ARG B O 1
ATOM 4569 N N . TRP B 1 194 ? 104.859 1.729 -13.016 1.00 48.32 191 TRP B N 1
ATOM 4570 C CA . TRP B 1 194 ? 103.537 1.113 -12.941 1.00 47.26 191 TRP B CA 1
ATOM 4571 C C . TRP B 1 194 ? 102.606 1.903 -12.027 1.00 48.85 191 TRP B C 1
ATOM 4572 O O . TRP B 1 194 ? 101.423 2.076 -12.324 1.00 50.55 191 TRP B O 1
ATOM 4583 N N . TRP B 1 195 ? 103.150 2.381 -10.913 1.00 45.09 192 TRP B N 1
ATOM 4584 C CA . TRP B 1 195 ? 102.376 3.171 -9.965 1.00 47.77 192 TRP B CA 1
ATOM 4585 C C . TRP B 1 195 ? 102.195 4.616 -10.422 1.00 53.89 192 TRP B C 1
ATOM 4586 O O . TRP B 1 195 ? 101.221 5.266 -10.051 1.00 56.91 192 TRP B O 1
ATOM 4597 N N . SER B 1 196 ? 103.132 5.115 -11.226 1.00 56.33 193 SER B N 1
ATOM 4598 C CA . SER B 1 196 ? 103.042 6.474 -11.758 1.00 57.11 193 SER B CA 1
ATOM 4599 C C . SER B 1 196 ? 101.899 6.603 -12.758 1.00 53.78 193 SER B C 1
ATOM 4600 O O . SER B 1 196 ? 101.394 7.699 -13.007 1.00 56.33 193 SER B O 1
ATOM 4603 N N . ARG B 1 197 ? 101.494 5.474 -13.326 1.00 50.06 194 ARG B N 1
ATOM 4604 C CA . ARG B 1 197 ? 100.400 5.452 -14.286 1.00 59.38 194 ARG B CA 1
ATOM 4605 C C . ARG B 1 197 ? 99.060 5.234 -13.589 1.00 63.69 194 ARG B C 1
ATOM 4606 O O . ARG B 1 197 ? 98.019 5.671 -14.078 1.00 71.13 194 ARG B O 1
ATOM 4614 N N . ARG B 1 198 ? 99.095 4.565 -12.440 1.00 57.37 195 ARG B N 1
ATOM 4615 C CA . ARG B 1 198 ? 97.878 4.220 -11.709 1.00 53.96 195 ARG B CA 1
ATOM 4616 C C . ARG B 1 198 ? 97.425 5.306 -10.731 1.00 52.84 195 ARG B C 1
ATOM 4617 O O . ARG B 1 198 ? 96.232 5.594 -10.621 1.00 52.41 195 ARG B O 1
ATOM 4625 N N . LEU B 1 199 ? 98.381 5.894 -10.017 1.00 49.59 196 LEU B N 1
ATOM 4626 C CA . LEU B 1 199 ? 98.085 6.893 -8.982 1.00 47.99 196 LEU B CA 1
ATOM 4627 C C . LEU B 1 199 ? 97.229 8.101 -9.405 1.00 61.00 196 LEU B C 1
ATOM 4628 O O . LEU B 1 199 ? 96.354 8.518 -8.647 1.00 64.94 196 LEU B O 1
ATOM 4633 N N . PRO B 1 200 ? 97.485 8.681 -10.596 1.00 67.66 197 PRO B N 1
ATOM 4634 C CA . PRO B 1 200 ? 96.605 9.786 -11.001 1.00 66.91 197 PRO B CA 1
ATOM 4635 C C . PRO B 1 200 ? 95.155 9.353 -11.208 1.00 64.78 197 PRO B C 1
ATOM 4636 O O . PRO B 1 200 ? 94.245 10.163 -11.037 1.00 68.28 197 PRO B O 1
ATOM 4640 N N . ALA B 1 201 ? 94.949 8.090 -11.564 1.00 60.70 198 ALA B N 1
ATOM 4641 C CA . ALA B 1 201 ? 93.615 7.593 -11.893 1.00 64.29 198 ALA B CA 1
ATOM 4642 C C . ALA B 1 201 ? 92.764 7.278 -10.660 1.00 69.78 198 ALA B C 1
ATOM 4643 O O . ALA B 1 201 ? 91.587 6.933 -10.784 1.00 73.09 198 ALA B O 1
ATOM 4645 N N . LEU B 1 202 ? 93.361 7.396 -9.477 1.00 66.45 199 LEU B N 1
ATOM 4646 C CA . LEU B 1 202 ? 92.659 7.102 -8.231 1.00 57.84 199 LEU B CA 1
ATOM 4647 C C . LEU B 1 202 ? 91.516 8.078 -7.992 1.00 61.91 199 LEU B C 1
ATOM 4648 O O . LEU B 1 202 ? 91.710 9.292 -8.060 1.00 69.41 199 LEU B O 1
ATOM 4653 N N . PRO B 1 203 ? 90.316 7.543 -7.714 1.00 61.59 200 PRO B N 1
ATOM 4654 C CA . PRO B 1 203 ? 89.096 8.325 -7.477 1.00 66.33 200 PRO B CA 1
ATOM 4655 C C . PRO B 1 203 ? 89.251 9.319 -6.332 1.00 73.77 200 PRO B C 1
ATOM 4656 O O . PRO B 1 203 ? 89.980 9.053 -5.375 1.00 69.79 200 PRO B O 1
ATOM 4660 N N . VAL B 1 204 ? 88.561 10.451 -6.437 1.00 85.91 201 VAL B N 1
ATOM 4661 C CA . VAL B 1 204 ? 88.663 11.518 -5.446 1.00 86.75 201 VAL B CA 1
ATOM 4662 C C . VAL B 1 204 ? 87.750 11.274 -4.245 1.00 84.63 201 VAL B C 1
ATOM 4663 O O . VAL B 1 204 ? 86.569 10.961 -4.402 1.00 79.79 201 VAL B O 1
ATOM 4667 N N . ARG B 1 205 ? 88.314 11.411 -3.047 1.00 89.58 202 ARG B N 1
ATOM 4668 C CA . ARG B 1 205 ? 87.559 11.290 -1.802 1.00 92.83 202 ARG B CA 1
ATOM 4669 C C . ARG B 1 205 ? 88.062 12.288 -0.757 1.00 86.99 202 ARG B C 1
ATOM 4670 O O . ARG B 1 205 ? 87.275 12.931 -0.058 1.00 80.49 202 ARG B O 1
ATOM 4678 N N . GLY B 1 213 ? 88.503 15.461 13.152 1.00 57.36 210 GLY B N 1
ATOM 4679 C CA . GLY B 1 213 ? 87.728 14.796 14.185 1.00 68.68 210 GLY B CA 1
ATOM 4680 C C . GLY B 1 213 ? 88.460 13.625 14.818 1.00 75.44 210 GLY B C 1
ATOM 4681 O O . GLY B 1 213 ? 89.327 13.021 14.184 1.00 77.44 210 GLY B O 1
ATOM 4682 N N . PRO B 1 214 ? 88.113 13.296 16.076 1.00 74.19 211 PRO B N 1
ATOM 4683 C CA . PRO B 1 214 ? 88.708 12.180 16.821 1.00 66.68 211 PRO B CA 1
ATOM 4684 C C . PRO B 1 214 ? 88.081 10.835 16.447 1.00 56.72 211 PRO B C 1
ATOM 4685 O O . PRO B 1 214 ? 86.934 10.798 15.999 1.00 49.79 211 PRO B O 1
ATOM 4689 N N . PRO B 1 215 ? 88.831 9.736 16.626 1.00 54.16 212 PRO B N 1
ATOM 4690 C CA . PRO B 1 215 ? 88.343 8.399 16.271 1.00 54.16 212 PRO B CA 1
ATOM 4691 C C . PRO B 1 215 ? 87.238 7.907 17.200 1.00 53.12 212 PRO B C 1
ATOM 4692 O O . PRO B 1 215 ? 87.324 8.082 18.415 1.00 49.14 212 PRO B O 1
ATOM 4696 N N . GLU B 1 216 ? 86.211 7.294 16.619 1.00 53.29 213 GLU B N 1
ATOM 4697 C CA . GLU B 1 216 ? 85.116 6.714 17.386 1.00 47.71 213 GLU B CA 1
ATOM 4698 C C . GLU B 1 216 ? 85.084 5.202 17.185 1.00 43.35 213 GLU B C 1
ATOM 4699 O O . GLU B 1 216 ? 84.717 4.723 16.113 1.00 45.04 213 GLU B O 1
ATOM 4705 N N . THR B 1 217 ? 85.458 4.456 18.221 1.00 46.57 214 THR B N 1
ATOM 4706 C CA . THR B 1 217 ? 85.628 3.008 18.109 1.00 42.41 214 THR B CA 1
ATOM 4707 C C . THR B 1 217 ? 84.348 2.211 18.361 1.00 37.44 214 THR B C 1
ATOM 4708 O O . THR B 1 217 ? 83.690 2.374 19.389 1.00 45.26 214 THR B O 1
ATOM 4712 N N . SER B 1 218 ? 84.008 1.347 17.409 1.00 40.12 215 SER B N 1
ATOM 4713 C CA . SER B 1 218 ? 82.863 0.454 17.535 1.00 43.99 215 SER B CA 1
ATOM 4714 C C . SER B 1 218 ? 83.353 -0.990 17.506 1.00 41.41 215 SER B C 1
ATOM 4715 O O . SER B 1 218 ? 84.310 -1.310 16.801 1.00 42.19 215 SER B O 1
ATOM 4718 N N . ARG B 1 219 ? 82.705 -1.862 18.272 1.00 36.13 216 ARG B N 1
ATOM 4719 C CA . ARG B 1 219 ? 83.160 -3.246 18.392 1.00 32.94 216 ARG B CA 1
ATOM 4720 C C . ARG B 1 219 ? 82.048 -4.247 18.105 1.00 34.53 216 ARG B C 1
ATOM 4721 O O . ARG B 1 219 ? 80.896 -4.031 18.473 1.00 44.02 216 ARG B O 1
ATOM 4729 N N . LEU B 1 220 ? 82.412 -5.345 17.449 1.00 34.20 217 LEU B N 1
ATOM 4730 C CA . LEU B 1 220 ? 81.469 -6.404 17.111 1.00 42.14 217 LEU B CA 1
ATOM 4731 C C . LEU B 1 220 ? 82.053 -7.753 17.517 1.00 44.67 217 LEU B C 1
ATOM 4732 O O . LEU B 1 220 ? 83.169 -8.095 17.127 1.00 50.21 217 LEU B O 1
ATOM 4737 N N . ARG B 1 221 ? 81.297 -8.524 18.291 1.00 41.93 218 ARG B N 1
ATOM 4738 C CA . ARG B 1 221 ? 81.741 -9.856 18.679 1.00 42.02 218 ARG B CA 1
ATOM 4739 C C . ARG B 1 221 ? 81.228 -10.900 17.693 1.00 46.33 218 ARG B C 1
ATOM 4740 O O . ARG B 1 221 ? 80.046 -11.244 17.697 1.00 51.33 218 ARG B O 1
ATOM 4748 N N . VAL B 1 222 ? 82.125 -11.397 16.847 1.00 47.06 219 VAL B N 1
ATOM 4749 C CA . VAL B 1 222 ? 81.785 -12.429 15.874 1.00 45.28 219 VAL B CA 1
ATOM 4750 C C . VAL B 1 222 ? 81.990 -13.820 16.464 1.00 48.37 219 VAL B C 1
ATOM 4751 O O . VAL B 1 222 ? 83.066 -14.122 16.979 1.00 48.41 219 VAL B O 1
ATOM 4755 N N . PRO B 1 223 ? 80.948 -14.667 16.399 1.00 50.05 220 PRO B N 1
ATOM 4756 C CA . PRO B 1 223 ? 81.026 -16.048 16.885 1.00 43.09 220 PRO B CA 1
ATOM 4757 C C . PRO B 1 223 ? 82.202 -16.784 16.258 1.00 49.05 220 PRO B C 1
ATOM 4758 O O . PRO B 1 223 ? 82.382 -16.721 15.042 1.00 56.98 220 PRO B O 1
ATOM 4762 N N . GLY B 1 224 ? 82.995 -17.456 17.088 1.00 44.93 221 GLY B N 1
ATOM 4763 C CA . GLY B 1 224 ? 84.212 -18.112 16.646 1.00 46.25 221 GLY B CA 1
ATOM 4764 C C . GLY B 1 224 ? 84.040 -19.038 15.457 1.00 52.30 221 GLY B C 1
ATOM 4765 O O . GLY B 1 224 ? 84.843 -19.014 14.522 1.00 51.30 221 GLY B O 1
ATOM 4766 N N . SER B 1 225 ? 82.989 -19.852 15.488 1.00 54.48 222 SER B N 1
ATOM 4767 C CA . SER B 1 225 ? 82.728 -20.797 14.408 1.00 54.14 222 SER B CA 1
ATOM 4768 C C . SER B 1 225 ? 82.465 -20.076 13.091 1.00 55.92 222 SER B C 1
ATOM 4769 O O . SER B 1 225 ? 82.807 -20.580 12.021 1.00 59.56 222 SER B O 1
ATOM 4772 N N . ARG B 1 226 ? 81.864 -18.893 13.173 1.00 53.21 223 ARG B N 1
ATOM 4773 C CA . ARG B 1 226 ? 81.567 -18.116 11.977 1.00 50.66 223 ARG B CA 1
ATOM 4774 C C . ARG B 1 226 ? 82.852 -17.565 11.370 1.00 47.33 223 ARG B C 1
ATOM 4775 O O . ARG B 1 226 ? 83.010 -17.535 10.149 1.00 51.22 223 ARG B O 1
ATOM 4783 N N . TRP B 1 227 ? 83.772 -17.139 12.230 1.00 45.40 224 TRP B N 1
ATOM 4784 C CA . TRP B 1 227 ? 85.046 -16.590 11.777 1.00 47.39 224 TRP B CA 1
ATOM 4785 C C . TRP B 1 227 ? 85.974 -17.674 11.242 1.00 54.05 224 TRP B C 1
ATOM 4786 O O . TRP B 1 227 ? 86.684 -17.463 10.257 1.00 56.59 224 TRP B O 1
ATOM 4797 N N . GLN B 1 228 ? 85.971 -18.828 11.902 1.00 52.41 225 GLN B N 1
ATOM 4798 C CA . GLN B 1 228 ? 86.817 -19.942 11.494 1.00 54.25 225 GLN B CA 1
ATOM 4799 C C . GLN B 1 228 ? 86.403 -20.449 10.121 1.00 58.48 225 GLN B C 1
ATOM 4800 O O . GLN B 1 228 ? 87.248 -20.791 9.292 1.00 62.60 225 GLN B O 1
ATOM 4806 N N . ALA B 1 229 ? 85.095 -20.498 9.891 1.00 55.22 226 ALA B N 1
ATOM 4807 C CA . ALA B 1 229 ? 84.560 -20.909 8.601 1.00 55.09 226 ALA B CA 1
ATOM 4808 C C . ALA B 1 229 ? 84.970 -19.917 7.524 1.00 52.06 226 ALA B C 1
ATOM 4809 O O . ALA B 1 229 ? 85.270 -20.299 6.395 1.00 42.67 226 ALA B O 1
ATOM 4811 N N . LEU B 1 230 ? 84.988 -18.639 7.888 1.00 51.34 227 LEU B N 1
ATOM 4812 C CA . LEU B 1 230 ? 85.328 -17.579 6.950 1.00 48.73 227 LEU B CA 1
ATOM 4813 C C . LEU B 1 230 ? 86.807 -17.603 6.574 1.00 49.06 227 LEU B C 1
ATOM 4814 O O . LEU B 1 230 ? 87.173 -17.272 5.448 1.00 51.43 227 LEU B O 1
ATOM 4819 N N . THR B 1 231 ? 87.654 -17.994 7.520 1.00 51.33 228 THR B N 1
ATOM 4820 C CA . THR B 1 231 ? 89.097 -17.998 7.294 1.00 50.29 228 THR B CA 1
ATOM 4821 C C . THR B 1 231 ? 89.650 -19.400 7.050 1.00 51.84 228 THR B C 1
ATOM 4822 O O . THR B 1 231 ? 90.866 -19.605 7.070 1.00 48.67 228 THR B O 1
ATOM 4826 N N . GLU B 1 232 ? 88.750 -20.354 6.826 1.00 58.86 229 GLU B N 1
ATOM 4827 C CA . GLU B 1 232 ? 89.128 -21.736 6.549 1.00 64.22 229 GLU B CA 1
ATOM 4828 C C . GLU B 1 232 ? 90.075 -21.804 5.356 1.00 69.83 229 GLU B C 1
ATOM 4829 O O . GLU B 1 232 ? 89.710 -21.405 4.251 1.00 75.67 229 GLU B O 1
ATOM 4835 N N . PRO B 1 233 ? 91.298 -22.311 5.583 1.00 68.48 230 PRO B N 1
ATOM 4836 C CA . PRO B 1 233 ? 92.388 -22.366 4.597 1.00 67.20 230 PRO B CA 1
ATOM 4837 C C . PRO B 1 233 ? 91.993 -23.002 3.261 1.00 66.37 230 PRO B C 1
ATOM 4838 O O . PRO B 1 233 ? 92.371 -22.490 2.205 1.00 66.56 230 PRO B O 1
ATOM 4842 N N . GLY B 1 234 ? 91.247 -24.102 3.312 1.00 62.21 231 GLY B N 1
ATOM 4843 C CA . GLY B 1 234 ? 90.814 -24.789 2.108 1.00 59.17 231 GLY B CA 1
ATOM 4844 C C . GLY B 1 234 ? 89.340 -24.578 1.826 1.00 57.91 231 GLY B C 1
ATOM 4845 O O . GLY B 1 234 ? 88.759 -25.243 0.966 1.00 54.06 231 GLY B O 1
ATOM 4846 N N . GLY B 1 235 ? 88.741 -23.637 2.550 1.00 66.23 232 GLY B N 1
ATOM 4847 C CA . GLY B 1 235 ? 87.316 -23.373 2.456 1.00 72.00 232 GLY B CA 1
ATOM 4848 C C . GLY B 1 235 ? 86.871 -22.866 1.099 1.00 73.72 232 GLY B C 1
ATOM 4849 O O . GLY B 1 235 ? 87.701 -22.531 0.254 1.00 73.61 232 GLY B O 1
ATOM 4850 N N . PRO B 1 236 ? 85.548 -22.799 0.887 1.00 72.95 233 PRO B N 1
ATOM 4851 C CA . PRO B 1 236 ? 84.956 -22.381 -0.386 1.00 72.39 233 PRO B CA 1
ATOM 4852 C C . PRO B 1 236 ? 84.898 -20.862 -0.517 1.00 69.07 233 PRO B C 1
ATOM 4853 O O . PRO B 1 236 ? 84.416 -20.350 -1.527 1.00 70.90 233 PRO B O 1
ATOM 4857 N N . LEU B 1 237 ? 85.392 -20.156 0.495 1.00 64.07 234 LEU B N 1
ATOM 4858 C CA . LEU B 1 237 ? 85.360 -18.699 0.496 1.00 65.69 234 LEU B CA 1
ATOM 4859 C C . LEU B 1 237 ? 86.606 -18.073 1.118 1.00 67.53 234 LEU B C 1
ATOM 4860 O O . LEU B 1 237 ? 86.883 -16.890 0.917 1.00 38.93 234 LEU B O 1
ATOM 4865 N N . GLY B 1 238 ? 87.354 -18.874 1.867 1.00 74.64 235 GLY B N 1
ATOM 4866 C CA . GLY B 1 238 ? 88.398 -18.347 2.724 1.00 74.23 235 GLY B CA 1
ATOM 4867 C C . GLY B 1 238 ? 89.811 -18.379 2.182 1.00 66.21 235 GLY B C 1
ATOM 4868 O O . GLY B 1 238 ? 90.045 -18.220 0.983 1.00 56.43 235 GLY B O 1
ATOM 4869 N N . GLY B 1 239 ? 90.757 -18.586 3.092 1.00 64.61 236 GLY B N 1
ATOM 4870 C CA . GLY B 1 239 ? 92.168 -18.531 2.766 1.00 67.42 236 GLY B CA 1
ATOM 4871 C C . GLY B 1 239 ? 92.784 -17.255 3.305 1.00 67.85 236 GLY B C 1
ATOM 4872 O O . GLY B 1 239 ? 93.913 -17.254 3.800 1.00 74.44 236 GLY B O 1
ATOM 4873 N N . ASN B 1 240 ? 92.028 -16.164 3.221 1.00 57.07 237 ASN B N 1
ATOM 4874 C CA . ASN B 1 240 ? 92.521 -14.860 3.645 1.00 47.88 237 ASN B CA 1
ATOM 4875 C C . ASN B 1 240 ? 91.465 -14.058 4.404 1.00 50.11 237 ASN B C 1
ATOM 4876 O O . ASN B 1 240 ? 90.460 -13.634 3.832 1.00 54.13 237 ASN B O 1
ATOM 4881 N N . GLY B 1 241 ? 91.701 -13.853 5.697 1.00 46.72 238 GLY B N 1
ATOM 4882 C CA . GLY B 1 241 ? 90.790 -13.090 6.529 1.00 45.01 238 GLY B CA 1
ATOM 4883 C C . GLY B 1 241 ? 90.833 -11.603 6.228 1.00 44.96 238 GLY B C 1
ATOM 4884 O O . GLY B 1 241 ? 89.828 -10.904 6.362 1.00 46.39 238 GLY B O 1
ATOM 4885 N N . SER B 1 242 ? 92.002 -11.120 5.819 1.00 45.47 239 SER B N 1
ATOM 4886 C CA . SER B 1 242 ? 92.182 -9.707 5.505 1.00 45.84 239 SER B CA 1
ATOM 4887 C C . SER B 1 242 ? 91.410 -9.322 4.247 1.00 46.99 239 SER B C 1
ATOM 4888 O O . SER B 1 242 ? 90.861 -8.224 4.156 1.00 48.12 239 SER B O 1
ATOM 4891 N N . LEU B 1 243 ? 91.368 -10.232 3.280 1.00 48.41 240 LEU B N 1
ATOM 4892 C CA . LEU B 1 243 ? 90.658 -9.984 2.030 1.00 46.29 240 LEU B CA 1
ATOM 4893 C C . LEU B 1 243 ? 89.153 -10.154 2.204 1.00 44.87 240 LEU B C 1
ATOM 4894 O O . LEU B 1 243 ? 88.363 -9.537 1.489 1.00 46.74 240 LEU B O 1
ATOM 4899 N N . ALA B 1 244 ? 88.763 -10.991 3.159 1.00 40.09 241 ALA B N 1
ATOM 4900 C CA . ALA B 1 244 ? 87.354 -11.169 3.482 1.00 39.63 241 ALA B CA 1
ATOM 4901 C C . ALA B 1 244 ? 86.779 -9.880 4.053 1.00 43.34 241 ALA B C 1
ATOM 4902 O O . ALA B 1 244 ? 85.672 -9.473 3.700 1.00 40.07 241 ALA B O 1
ATOM 4912 N N . ALA B 1 246 ? 88.203 -6.887 3.631 1.00 30.61 243 ALA B N 1
ATOM 4913 C CA . ALA B 1 246 ? 88.335 -5.907 2.561 1.00 30.95 243 ALA B CA 1
ATOM 4914 C C . ALA B 1 246 ? 87.156 -5.969 1.598 1.00 40.10 243 ALA B C 1
ATOM 4915 O O . ALA B 1 246 ? 86.625 -4.936 1.196 1.00 46.75 243 ALA B O 1
ATOM 4917 N N . ALA B 1 247 ? 86.752 -7.184 1.240 1.00 39.41 244 ALA B N 1
ATOM 4918 C CA . ALA B 1 247 ? 85.655 -7.398 0.300 1.00 40.62 244 ALA B CA 1
ATOM 4919 C C . ALA B 1 247 ? 84.334 -6.859 0.836 1.00 42.35 244 ALA B C 1
ATOM 4920 O O . ALA B 1 247 ? 83.642 -6.096 0.162 1.00 42.99 244 ALA B O 1
ATOM 4922 N N . LEU B 1 248 ? 83.992 -7.265 2.053 1.00 41.38 245 LEU B N 1
ATOM 4923 C CA . LEU B 1 248 ? 82.722 -6.889 2.659 1.00 46.79 245 LEU B CA 1
ATOM 4924 C C . LEU B 1 248 ? 82.669 -5.403 2.998 1.00 53.95 245 LEU B C 1
ATOM 4925 O O . LEU B 1 248 ? 81.619 -4.772 2.876 1.00 61.33 245 LEU B O 1
ATOM 4930 N N . THR B 1 249 ? 83.799 -4.848 3.425 1.00 50.08 246 THR B N 1
ATOM 4931 C CA . THR B 1 249 ? 83.874 -3.426 3.746 1.00 46.44 246 THR B CA 1
ATOM 4932 C C . THR B 1 249 ? 83.759 -2.583 2.480 1.00 48.33 246 THR B C 1
ATOM 4933 O O . THR B 1 249 ? 83.040 -1.582 2.453 1.00 56.09 246 THR B O 1
ATOM 4937 N N . ALA B 1 250 ? 84.467 -2.992 1.432 1.00 42.69 247 ALA B N 1
ATOM 4938 C CA . ALA B 1 250 ? 84.414 -2.283 0.159 1.00 44.34 247 ALA B CA 1
ATOM 4939 C C . ALA B 1 250 ? 83.013 -2.342 -0.427 1.00 47.94 247 ALA B C 1
ATOM 4940 O O . ALA B 1 250 ? 82.551 -1.389 -1.053 1.00 54.31 247 ALA B O 1
ATOM 4942 N N . TRP B 1 251 ? 82.345 -3.472 -0.222 1.00 43.68 248 TRP B N 1
ATOM 4943 C CA . TRP B 1 251 ? 80.997 -3.669 -0.735 1.00 51.66 248 TRP B CA 1
ATOM 4944 C C . TRP B 1 251 ? 79.987 -2.769 -0.037 1.00 55.30 248 TRP B C 1
ATOM 4945 O O . TRP B 1 251 ? 79.166 -2.122 -0.688 1.00 56.51 248 TRP B O 1
ATOM 4956 N N . TRP B 1 252 ? 80.052 -2.736 1.290 1.00 57.10 249 TRP B N 1
ATOM 4957 C CA . TRP B 1 252 ? 79.094 -1.973 2.079 1.00 58.36 249 TRP B CA 1
ATOM 4958 C C . TRP B 1 252 ? 79.272 -0.469 1.883 1.00 61.48 249 TRP B C 1
ATOM 4959 O O . TRP B 1 252 ? 78.297 0.284 1.868 1.00 65.49 249 TRP B O 1
ATOM 4970 N N . LEU B 1 253 ? 80.520 -0.040 1.726 1.00 58.86 250 LEU B N 1
ATOM 4971 C CA . LEU B 1 253 ? 80.821 1.375 1.540 1.00 55.33 250 LEU B CA 1
ATOM 4972 C C . LEU B 1 253 ? 80.403 1.865 0.159 1.00 59.93 250 LEU B C 1
ATOM 4973 O O . LEU B 1 253 ? 79.910 2.982 0.013 1.00 62.62 250 LEU B O 1
ATOM 4978 N N . TRP B 1 254 ? 80.602 1.025 -0.852 1.00 67.18 251 TRP B N 1
ATOM 4979 C CA . TRP B 1 254 ? 80.270 1.390 -2.225 1.00 80.65 251 TRP B CA 1
ATOM 4980 C C . TRP B 1 254 ? 78.766 1.535 -2.438 1.00 86.25 251 TRP B C 1
ATOM 4981 O O . TRP B 1 254 ? 78.325 2.368 -3.229 1.00 94.92 251 TRP B O 1
ATOM 4992 N N . THR B 1 255 ? 77.984 0.718 -1.738 1.00 84.40 252 THR B N 1
ATOM 4993 C CA . THR B 1 255 ? 76.528 0.775 -1.846 1.00 88.05 252 THR B CA 1
ATOM 4994 C C . THR B 1 255 ? 75.931 1.817 -0.901 1.00 87.97 252 THR B C 1
ATOM 4995 O O . THR B 1 255 ? 74.729 2.087 -0.946 1.00 90.05 252 THR B O 1
ATOM 4999 N N . GLN B 1 256 ? 76.780 2.389 -0.050 1.00 73.93 253 GLN B N 1
ATOM 5000 C CA . GLN B 1 256 ? 76.386 3.468 0.855 1.00 66.25 253 GLN B CA 1
ATOM 5001 C C . GLN B 1 256 ? 75.248 3.057 1.788 1.00 61.09 253 GLN B C 1
ATOM 5002 O O . GLN B 1 256 ? 75.463 2.803 2.974 1.00 54.15 253 GLN B O 1
ATOM 5008 N N . ASP B 1 273 ? 83.504 2.965 -11.261 1.00 67.22 270 ASP B N 1
ATOM 5009 C CA . ASP B 1 273 ? 84.495 3.340 -10.259 1.00 74.14 270 ASP B CA 1
ATOM 5010 C C . ASP B 1 273 ? 84.730 2.205 -9.264 1.00 84.42 270 ASP B C 1
ATOM 5011 O O . ASP B 1 273 ? 83.885 1.324 -9.098 1.00 88.71 270 ASP B O 1
ATOM 5013 N N . SER B 1 274 ? 85.885 2.230 -8.609 1.00 79.99 271 SER B N 1
ATOM 5014 C CA . SER B 1 274 ? 86.218 1.230 -7.603 1.00 72.59 271 SER B CA 1
ATOM 5015 C C . SER B 1 274 ? 86.337 1.881 -6.229 1.00 64.48 271 SER B C 1
ATOM 5016 O O . SER B 1 274 ? 86.105 3.082 -6.080 1.00 66.41 271 SER B O 1
ATOM 5019 N N . LEU B 1 275 ? 86.689 1.080 -5.229 1.00 57.70 272 LEU B N 1
ATOM 5020 C CA . LEU B 1 275 ? 87.022 1.598 -3.907 1.00 53.16 272 LEU B CA 1
ATOM 5021 C C . LEU B 1 275 ? 88.421 1.139 -3.502 1.00 47.26 272 LEU B C 1
ATOM 5022 O O . LEU B 1 275 ? 88.697 -0.059 -3.439 1.00 51.37 272 LEU B O 1
ATOM 5027 N N . TYR B 1 276 ? 89.304 2.096 -3.238 1.00 32.73 273 TYR B N 1
ATOM 5028 C CA . TYR B 1 276 ? 90.685 1.779 -2.897 1.00 31.94 273 TYR B CA 1
ATOM 5029 C C . TYR B 1 276 ? 90.919 1.747 -1.393 1.00 39.06 273 TYR B C 1
ATOM 5030 O O . TYR B 1 276 ? 90.390 2.577 -0.652 1.00 49.92 273 TYR B O 1
ATOM 5039 N N . LEU B 1 277 ? 91.715 0.775 -0.955 1.00 33.68 274 LEU B N 1
ATOM 5040 C CA . LEU B 1 277 ? 92.016 0.594 0.459 1.00 29.29 274 LEU B CA 1
ATOM 5041 C C . LEU B 1 277 ? 93.396 -0.031 0.652 1.00 24.30 274 LEU B C 1
ATOM 5042 O O . LEU B 1 277 ? 94.127 -0.245 -0.315 1.00 29.70 274 LEU B O 1
ATOM 5047 N N . SER B 1 278 ? 93.745 -0.322 1.902 1.00 25.94 275 SER B N 1
ATOM 5048 C CA . SER B 1 278 ? 95.050 -0.893 2.216 1.00 24.39 275 SER B CA 1
ATOM 5049 C C . SER B 1 278 ? 94.936 -2.147 3.072 1.00 29.68 275 SER B C 1
ATOM 5050 O O . SER B 1 278 ? 94.163 -2.190 4.027 1.00 30.87 275 SER B O 1
ATOM 5053 N N . THR B 1 279 ? 95.713 -3.163 2.710 1.00 40.94 276 THR B N 1
ATOM 5054 C CA . THR B 1 279 ? 95.791 -4.409 3.462 1.00 42.55 276 THR B CA 1
ATOM 5055 C C . THR B 1 279 ? 97.255 -4.708 3.762 1.00 39.22 276 THR B C 1
ATOM 5056 O O . THR B 1 279 ? 98.125 -4.487 2.921 1.00 47.97 276 THR B O 1
ATOM 5060 N N . GLU B 1 280 ? 97.533 -5.187 4.969 1.00 35.25 277 GLU B N 1
ATOM 5061 C CA . GLU B 1 280 ? 98.899 -5.524 5.336 1.00 36.36 277 GLU B CA 1
ATOM 5062 C C . GLU B 1 280 ? 99.300 -6.885 4.777 1.00 35.32 277 GLU B C 1
ATOM 5063 O O . GLU B 1 280 ? 98.457 -7.762 4.588 1.00 34.53 277 GLU B O 1
ATOM 5069 N N . VAL B 1 281 ? 100.590 -7.047 4.502 1.00 35.39 278 VAL B N 1
ATOM 5070 C CA . VAL B 1 281 ? 101.111 -8.301 3.970 1.00 37.09 278 VAL B CA 1
ATOM 5071 C C . VAL B 1 281 ? 102.430 -8.700 4.642 1.00 35.24 278 VAL B C 1
ATOM 5072 O O . VAL B 1 281 ? 103.303 -7.862 4.879 1.00 31.73 278 VAL B O 1
ATOM 5076 N N . ASP B 1 282 ? 102.562 -9.981 4.965 1.00 34.97 279 ASP B N 1
ATOM 5077 C CA . ASP B 1 282 ? 103.781 -10.485 5.578 1.00 35.43 279 ASP B CA 1
ATOM 5078 C C . ASP B 1 282 ? 104.763 -10.862 4.477 1.00 35.23 279 ASP B C 1
ATOM 5079 O O . ASP B 1 282 ? 104.460 -11.690 3.618 1.00 40.55 279 ASP B O 1
ATOM 5084 N N . LEU B 1 283 ? 105.939 -10.246 4.501 1.00 33.19 280 LEU B N 1
ATOM 5085 C CA . LEU B 1 283 ? 106.933 -10.470 3.458 1.00 35.80 280 LEU B CA 1
ATOM 5086 C C . LEU B 1 283 ? 107.658 -11.803 3.618 1.00 41.16 280 LEU B C 1
ATOM 5087 O O . LEU B 1 283 ? 108.275 -12.296 2.673 1.00 44.94 280 LEU B O 1
ATOM 5092 N N . ARG B 1 284 ? 107.572 -12.381 4.813 1.00 45.55 281 ARG B N 1
ATOM 5093 C CA . ARG B 1 284 ? 108.253 -13.637 5.120 1.00 46.00 281 ARG B CA 1
ATOM 5094 C C . ARG B 1 284 ? 107.840 -14.771 4.186 1.00 49.79 281 ARG B C 1
ATOM 5095 O O . ARG B 1 284 ? 108.689 -15.423 3.581 1.00 49.56 281 ARG B O 1
ATOM 5103 N N . ASP B 1 285 ? 106.537 -15.002 4.071 1.00 59.16 282 ASP B N 1
ATOM 5104 C CA . ASP B 1 285 ? 106.030 -16.073 3.220 1.00 70.44 282 ASP B CA 1
ATOM 5105 C C . ASP B 1 285 ? 106.091 -15.704 1.740 1.00 67.65 282 ASP B C 1
ATOM 5106 O O . ASP B 1 285 ? 106.369 -16.552 0.893 1.00 74.69 282 ASP B O 1
ATOM 5111 N N . HIS B 1 286 ? 105.836 -14.435 1.435 1.00 58.88 283 HIS B N 1
ATOM 5112 C CA . HIS B 1 286 ? 105.846 -13.961 0.053 1.00 59.58 283 HIS B CA 1
ATOM 5113 C C . HIS B 1 286 ? 107.237 -13.998 -0.574 1.00 64.06 283 HIS B C 1
ATOM 5114 O O . HIS B 1 286 ? 107.395 -14.408 -1.724 1.00 69.93 283 HIS B O 1
ATOM 5121 N N . LEU B 1 287 ? 108.244 -13.576 0.185 1.00 60.23 284 LEU B N 1
ATOM 5122 C CA . LEU B 1 287 ? 109.603 -13.467 -0.339 1.00 54.03 284 LEU B CA 1
ATOM 5123 C C . LEU B 1 287 ? 110.539 -14.536 0.218 1.00 55.43 284 LEU B C 1
ATOM 5124 O O . LEU B 1 287 ? 111.761 -14.416 0.120 1.00 58.48 284 LEU B O 1
ATOM 5129 N N . GLN B 1 288 ? 109.952 -15.571 0.810 1.00 55.79 285 GLN B N 1
ATOM 5130 C CA . GLN B 1 288 ? 110.696 -16.727 1.315 1.00 65.45 285 GLN B CA 1
ATOM 5131 C C . GLN B 1 288 ? 111.818 -16.406 2.311 1.00 61.99 285 GLN B C 1
ATOM 5132 O O . GLN B 1 288 ? 112.803 -17.138 2.397 1.00 64.95 285 GLN B O 1
ATOM 5138 N N . LEU B 1 289 ? 111.676 -15.315 3.056 1.00 56.53 286 LEU B N 1
ATOM 5139 C CA . LEU B 1 289 ? 112.529 -15.102 4.215 1.00 54.60 286 LEU B CA 1
ATOM 5140 C C . LEU B 1 289 ? 112.054 -16.081 5.281 1.00 60.33 286 LEU B C 1
ATOM 5141 O O . LEU B 1 289 ? 110.860 -16.360 5.376 1.00 69.88 286 LEU B O 1
ATOM 5146 N N . GLY B 1 290 ? 112.978 -16.610 6.075 1.00 60.33 287 GLY B N 1
ATOM 5147 C CA . GLY B 1 290 ? 112.626 -17.603 7.075 1.00 63.78 287 GLY B CA 1
ATOM 5148 C C . GLY B 1 290 ? 111.829 -17.035 8.235 1.00 59.30 287 GLY B C 1
ATOM 5149 O O . GLY B 1 290 ? 111.223 -15.968 8.131 1.00 51.72 287 GLY B O 1
ATOM 5150 N N . SER B 1 291 ? 111.828 -17.762 9.348 1.00 60.16 288 SER B N 1
ATOM 5151 C CA . SER B 1 291 ? 111.157 -17.310 10.558 1.00 59.87 288 SER B CA 1
ATOM 5152 C C . SER B 1 291 ? 111.985 -16.218 11.228 1.00 56.23 288 SER B C 1
ATOM 5153 O O . SER B 1 291 ? 112.778 -16.487 12.132 1.00 56.76 288 SER B O 1
ATOM 5156 N N . VAL B 1 292 ? 111.800 -14.984 10.774 1.00 48.72 289 VAL B N 1
ATOM 5157 C CA . VAL B 1 292 ? 112.608 -13.873 11.256 1.00 41.86 289 VAL B CA 1
ATOM 5158 C C . VAL B 1 292 ? 111.831 -12.980 12.216 1.00 36.47 289 VAL B C 1
ATOM 5159 O O . VAL B 1 292 ? 110.746 -12.500 11.891 1.00 30.22 289 VAL B O 1
ATOM 5163 N N . VAL B 1 293 ? 112.393 -12.760 13.400 1.00 31.70 290 VAL B N 1
ATOM 5164 C CA . VAL B 1 293 ? 111.833 -11.799 14.341 1.00 25.58 290 VAL B CA 1
ATOM 5165 C C . VAL B 1 293 ? 112.252 -10.389 13.936 1.00 29.10 290 VAL B C 1
ATOM 5166 O O . VAL B 1 293 ? 113.441 -10.074 13.909 1.00 38.41 290 VAL B O 1
ATOM 5170 N N . GLY B 1 294 ? 111.277 -9.548 13.605 1.00 24.65 291 GLY B N 1
ATOM 5171 C CA . GLY B 1 294 ? 111.572 -8.196 13.164 1.00 26.81 291 GLY B CA 1
ATOM 5172 C C . GLY B 1 294 ? 110.482 -7.557 12.327 1.00 31.18 291 GLY B C 1
ATOM 5173 O O . GLY B 1 294 ? 109.438 -8.166 12.094 1.00 38.29 291 GLY B O 1
ATOM 5174 N N . PRO B 1 295 ? 110.723 -6.317 11.871 1.00 23.11 292 PRO B N 1
ATOM 5175 C CA . PRO B 1 295 ? 109.764 -5.548 11.070 1.00 26.08 292 PRO B CA 1
ATOM 5176 C C . PRO B 1 295 ? 109.782 -5.940 9.595 1.00 28.52 292 PRO B C 1
ATOM 5177 O O . PRO B 1 295 ? 110.511 -5.341 8.802 1.00 34.43 292 PRO B O 1
ATOM 5181 N N . LEU B 1 296 ? 108.977 -6.934 9.234 1.00 22.24 293 LEU B N 1
ATOM 5182 C CA . LEU B 1 296 ? 108.918 -7.409 7.857 1.00 28.54 293 LEU B CA 1
ATOM 5183 C C . LEU B 1 296 ? 107.488 -7.429 7.326 1.00 37.43 293 LEU B C 1
ATOM 5184 O O . LEU B 1 296 ? 107.156 -8.218 6.440 1.00 41.38 293 LEU B O 1
ATOM 5189 N N . THR B 1 297 ? 106.649 -6.554 7.872 1.00 35.60 294 THR B N 1
ATOM 5190 C CA . THR B 1 297 ? 105.263 -6.434 7.433 1.00 32.20 294 THR B CA 1
ATOM 5191 C C . THR B 1 297 ? 104.998 -5.049 6.839 1.00 37.12 294 THR B C 1
ATOM 5192 O O . THR B 1 297 ? 105.390 -4.035 7.414 1.00 39.64 294 THR B O 1
ATOM 5196 N N . ASP B 1 298 ? 104.336 -5.008 5.686 1.00 21.10 295 ASP B N 1
ATOM 5197 C CA . ASP B 1 298 ? 104.108 -3.746 4.988 1.00 30.34 295 ASP B CA 1
ATOM 5198 C C . ASP B 1 298 ? 102.672 -3.632 4.491 1.00 27.26 295 ASP B C 1
ATOM 5199 O O . ASP B 1 298 ? 101.933 -4.614 4.472 1.00 28.44 295 ASP B O 1
ATOM 5204 N N . ARG B 1 299 ? 102.289 -2.424 4.089 1.00 28.15 296 ARG B N 1
ATOM 5205 C CA . ARG B 1 299 ? 100.959 -2.164 3.555 1.00 31.25 296 ARG B CA 1
ATOM 5206 C C . ARG B 1 299 ? 100.957 -2.180 2.029 1.00 31.10 296 ARG B C 1
ATOM 5207 O O . ARG B 1 299 ? 101.863 -1.643 1.395 1.00 35.32 296 ARG B O 1
ATOM 5215 N N . VAL B 1 300 ? 99.938 -2.799 1.441 1.00 24.45 297 VAL B N 1
ATOM 5216 C CA . VAL B 1 300 ? 99.742 -2.723 -0.003 1.00 29.18 297 VAL B CA 1
ATOM 5217 C C . VAL B 1 300 ? 98.433 -2.002 -0.310 1.00 38.66 297 VAL B C 1
ATOM 5218 O O . VAL B 1 300 ? 97.446 -2.164 0.406 1.00 40.44 297 VAL B O 1
ATOM 5222 N N . VAL B 1 301 ? 98.433 -1.192 -1.363 1.00 40.41 298 VAL B N 1
ATOM 5223 C CA . VAL B 1 301 ? 97.238 -0.448 -1.743 1.00 35.37 298 VAL B CA 1
ATOM 5224 C C . VAL B 1 301 ? 96.623 -1.004 -3.021 1.00 35.42 298 VAL B C 1
ATOM 5225 O O . VAL B 1 301 ? 97.277 -1.068 -4.062 1.00 41.98 298 VAL B O 1
ATOM 5229 N N . PHE B 1 302 ? 95.361 -1.411 -2.936 1.00 30.29 299 PHE B N 1
ATOM 5230 C CA . PHE B 1 302 ? 94.662 -1.955 -4.092 1.00 26.60 299 PHE B CA 1
ATOM 5231 C C . PHE B 1 302 ? 93.200 -1.533 -4.103 1.00 34.08 299 PHE B C 1
ATOM 5232 O O . PHE B 1 302 ? 92.651 -1.139 -3.075 1.00 38.11 299 PHE B O 1
ATOM 5240 N N . GLY B 1 303 ? 92.576 -1.617 -5.274 1.00 33.28 300 GLY B N 1
ATOM 5241 C CA . GLY B 1 303 ? 91.182 -1.244 -5.425 1.00 34.54 300 GLY B CA 1
ATOM 5242 C C . GLY B 1 303 ? 90.273 -2.432 -5.668 1.00 29.51 300 GLY B C 1
ATOM 5243 O O . GLY B 1 303 ? 90.650 -3.395 -6.336 1.00 56.18 300 GLY B O 1
ATOM 5244 N N . VAL B 1 304 ? 89.071 -2.367 -5.109 1.00 30.13 301 VAL B N 1
ATOM 5245 C CA . VAL B 1 304 ? 88.057 -3.380 -5.360 1.00 39.67 301 VAL B CA 1
ATOM 5246 C C . VAL B 1 304 ? 87.067 -2.850 -6.387 1.00 43.74 301 VAL B C 1
ATOM 5247 O O . VAL B 1 304 ? 86.361 -1.875 -6.133 1.00 47.61 301 VAL B O 1
ATOM 5251 N N . ASP B 1 305 ? 87.029 -3.489 -7.551 1.00 45.18 302 ASP B N 1
ATOM 5252 C CA . ASP B 1 305 ? 86.152 -3.054 -8.632 1.00 44.37 302 ASP B CA 1
ATOM 5253 C C . ASP B 1 305 ? 84.814 -3.787 -8.564 1.00 42.72 302 ASP B C 1
ATOM 5254 O O . ASP B 1 305 ? 84.774 -5.014 -8.499 1.00 48.03 302 ASP B O 1
ATOM 5259 N N . LEU B 1 306 ? 83.721 -3.028 -8.578 1.00 39.87 303 LEU B N 1
ATOM 5260 C CA . LEU B 1 306 ? 82.384 -3.610 -8.486 1.00 47.13 303 LEU B CA 1
ATOM 5261 C C . LEU B 1 306 ? 81.465 -3.080 -9.584 1.00 52.74 303 LEU B C 1
ATOM 5262 O O . LEU B 1 306 ? 80.242 -3.119 -9.448 1.00 52.73 303 LEU B O 1
ATOM 5267 N N . THR B 1 307 ? 82.058 -2.590 -10.668 1.00 58.39 304 THR B N 1
ATOM 5268 C CA . THR B 1 307 ? 81.304 -1.939 -11.740 1.00 68.78 304 THR B CA 1
ATOM 5269 C C . THR B 1 307 ? 80.287 -2.851 -12.427 1.00 75.34 304 THR B C 1
ATOM 5270 O O . THR B 1 307 ? 79.177 -2.424 -12.743 1.00 83.43 304 THR B O 1
ATOM 5274 N N . GLY B 1 308 ? 80.665 -4.104 -12.657 1.00 67.02 305 GLY B N 1
ATOM 5275 C CA . GLY B 1 308 ? 79.813 -5.019 -13.395 1.00 65.65 305 GLY B CA 1
ATOM 5276 C C . GLY B 1 308 ? 78.833 -5.808 -12.547 1.00 64.42 305 GLY B C 1
ATOM 5277 O O . GLY B 1 308 ? 77.999 -6.545 -13.076 1.00 61.48 305 GLY B O 1
ATOM 5278 N N . LEU B 1 309 ? 78.919 -5.651 -11.232 1.00 71.58 306 LEU B N 1
ATOM 5279 C CA . LEU B 1 309 ? 78.117 -6.466 -10.325 1.00 75.37 306 LEU B CA 1
ATOM 5280 C C . LEU B 1 309 ? 76.822 -5.797 -9.874 1.00 78.75 306 LEU B C 1
ATOM 5281 O O . LEU B 1 309 ? 76.752 -4.577 -9.721 1.00 82.98 306 LEU B O 1
ATOM 5286 N N . ARG B 1 310 ? 75.798 -6.619 -9.671 1.00 77.42 307 ARG B N 1
ATOM 5287 C CA . ARG B 1 310 ? 74.554 -6.185 -9.051 1.00 84.17 307 ARG B CA 1
ATOM 5288 C C . ARG B 1 310 ? 73.892 -7.384 -8.381 1.00 86.51 307 ARG B C 1
ATOM 5289 O O . ARG B 1 310 ? 73.790 -8.459 -8.977 1.00 87.43 307 ARG B O 1
ATOM 5297 N N . GLU B 1 311 ? 73.451 -7.186 -7.140 1.00 85.48 308 GLU B N 1
ATOM 5298 C CA . GLU B 1 311 ? 73.064 -8.285 -6.254 1.00 85.37 308 GLU B CA 1
ATOM 5299 C C . GLU B 1 311 ? 74.189 -9.317 -6.151 1.00 78.68 308 GLU B C 1
ATOM 5300 O O . GLU B 1 311 ? 74.011 -10.471 -6.544 1.00 76.18 308 GLU B O 1
ATOM 5306 N N . PRO B 1 312 ? 75.353 -8.904 -5.620 1.00 68.16 309 PRO B N 1
ATOM 5307 C CA . PRO B 1 312 ? 76.529 -9.776 -5.618 1.00 54.37 309 PRO B CA 1
ATOM 5308 C C . PRO B 1 312 ? 76.551 -10.714 -4.418 1.00 52.05 309 PRO B C 1
ATOM 5309 O O . PRO B 1 312 ? 75.967 -10.408 -3.377 1.00 52.15 309 PRO B O 1
ATOM 5313 N N . SER B 1 313 ? 77.218 -11.853 -4.575 1.00 48.61 310 SER B N 1
ATOM 5314 C CA . SER B 1 313 ? 77.411 -12.789 -3.477 1.00 49.51 310 SER B CA 1
ATOM 5315 C C . SER B 1 313 ? 78.773 -12.539 -2.843 1.00 50.53 310 SER B C 1
ATOM 5316 O O . SER B 1 313 ? 79.492 -11.628 -3.252 1.00 53.74 310 SER B O 1
ATOM 5319 N N . PHE B 1 314 ? 79.132 -13.343 -1.847 1.00 51.58 311 PHE B N 1
ATOM 5320 C CA . PHE B 1 314 ? 80.442 -13.213 -1.218 1.00 51.17 311 PHE B CA 1
ATOM 5321 C C . PHE B 1 314 ? 81.553 -13.565 -2.200 1.00 50.31 311 PHE B C 1
ATOM 5322 O O . PHE B 1 314 ? 82.542 -12.842 -2.319 1.00 55.14 311 PHE B O 1
ATOM 5330 N N . ARG B 1 315 ? 81.380 -14.683 -2.898 1.00 48.74 312 ARG B N 1
ATOM 5331 C CA . ARG B 1 315 ? 82.370 -15.156 -3.857 1.00 47.24 312 ARG B CA 1
ATOM 5332 C C . ARG B 1 315 ? 82.590 -14.155 -4.985 1.00 44.17 312 ARG B C 1
ATOM 5333 O O . ARG B 1 315 ? 83.703 -14.022 -5.495 1.00 44.18 312 ARG B O 1
ATOM 5341 N N . ASP B 1 316 ? 81.525 -13.459 -5.372 1.00 40.73 313 ASP B N 1
ATOM 5342 C CA . ASP B 1 316 ? 81.617 -12.400 -6.369 1.00 44.46 313 ASP B CA 1
ATOM 5343 C C . ASP B 1 316 ? 82.548 -11.293 -5.884 1.00 42.57 313 ASP B C 1
ATOM 5344 O O . ASP B 1 316 ? 83.373 -10.782 -6.641 1.00 43.30 313 ASP B O 1
ATOM 5349 N N . LEU B 1 317 ? 82.412 -10.933 -4.613 1.00 33.07 314 LEU B N 1
ATOM 5350 C CA . LEU B 1 317 ? 83.211 -9.866 -4.026 1.00 35.25 314 LEU B CA 1
ATOM 5351 C C . LEU B 1 317 ? 84.655 -10.301 -3.802 1.00 36.37 314 LEU B C 1
ATOM 5352 O O . LEU B 1 317 ? 85.587 -9.525 -4.021 1.00 39.33 314 LEU B O 1
ATOM 5365 N N . SER B 1 319 ? 86.406 -12.509 -5.428 1.00 31.85 316 SER B N 1
ATOM 5366 C CA . SER B 1 319 ? 87.119 -12.614 -6.697 1.00 35.48 316 SER B CA 1
ATOM 5367 C C . SER B 1 319 ? 87.630 -11.252 -7.166 1.00 39.54 316 SER B C 1
ATOM 5368 O O . SER B 1 319 ? 88.757 -11.134 -7.651 1.00 38.60 316 SER B O 1
ATOM 5371 N N . ARG B 1 320 ? 86.799 -10.227 -7.013 1.00 39.62 317 ARG B N 1
ATOM 5372 C CA . ARG B 1 320 ? 87.187 -8.867 -7.370 1.00 29.98 317 ARG B CA 1
ATOM 5373 C C . ARG B 1 320 ? 88.254 -8.332 -6.424 1.00 36.37 317 ARG B C 1
ATOM 5374 O O . ARG B 1 320 ? 89.115 -7.549 -6.824 1.00 36.78 317 ARG B O 1
ATOM 5382 N N . THR B 1 321 ? 88.188 -8.754 -5.166 1.00 28.05 318 THR B N 1
ATOM 5383 C CA . THR B 1 321 ? 89.138 -8.303 -4.157 1.00 32.70 318 THR B CA 1
ATOM 5384 C C . THR B 1 321 ? 90.513 -8.926 -4.380 1.00 35.33 318 THR B C 1
ATOM 5385 O O . THR B 1 321 ? 91.538 -8.250 -4.270 1.00 33.97 318 THR B O 1
ATOM 5389 N N . GLN B 1 322 ? 90.526 -10.219 -4.690 1.00 36.80 319 GLN B N 1
ATOM 5390 C CA . GLN B 1 322 ? 91.769 -10.930 -4.975 1.00 38.99 319 GLN B CA 1
ATOM 5391 C C . GLN B 1 322 ? 92.431 -10.389 -6.237 1.00 36.87 319 GLN B C 1
ATOM 5392 O O . GLN B 1 322 ? 93.657 -10.372 -6.346 1.00 40.61 319 GLN B O 1
ATOM 5398 N N . ALA B 1 323 ? 91.612 -9.943 -7.184 1.00 29.23 320 ALA B N 1
ATOM 5399 C CA . ALA B 1 323 ? 92.115 -9.346 -8.415 1.00 28.64 320 ALA B CA 1
ATOM 5400 C C . ALA B 1 323 ? 92.916 -8.084 -8.123 1.00 32.46 320 ALA B C 1
ATOM 5401 O O . ALA B 1 323 ? 93.994 -7.878 -8.681 1.00 33.83 320 ALA B O 1
ATOM 5403 N N . GLY B 1 324 ? 92.382 -7.243 -7.243 1.00 34.00 321 GLY B N 1
ATOM 5404 C CA . GLY B 1 324 ? 93.066 -6.030 -6.842 1.00 35.20 321 GLY B CA 1
ATOM 5405 C C . GLY B 1 324 ? 94.308 -6.327 -6.022 1.00 37.79 321 GLY B C 1
ATOM 5406 O O . GLY B 1 324 ? 95.376 -5.769 -6.274 1.00 38.10 321 GLY B O 1
ATOM 5407 N N . PHE B 1 325 ? 94.170 -7.215 -5.042 1.00 33.65 322 PHE B N 1
ATOM 5408 C CA . PHE B 1 325 ? 95.272 -7.546 -4.147 1.00 26.48 322 PHE B CA 1
ATOM 5409 C C . PHE B 1 325 ? 96.443 -8.184 -4.886 1.00 28.09 322 PHE B C 1
ATOM 5410 O O . PHE B 1 325 ? 97.589 -7.764 -4.723 1.00 33.53 322 PHE B O 1
ATOM 5418 N N . LEU B 1 326 ? 96.152 -9.198 -5.694 1.00 31.98 323 LEU B N 1
ATOM 5419 C CA . LEU B 1 326 ? 97.196 -9.915 -6.422 1.00 35.15 323 LEU B CA 1
ATOM 5420 C C . LEU B 1 326 ? 97.896 -9.025 -7.437 1.00 32.19 323 LEU B C 1
ATOM 5421 O O . LEU B 1 326 ? 99.083 -9.197 -7.702 1.00 35.17 323 LEU B O 1
ATOM 5426 N N . ASP B 1 327 ? 97.160 -8.072 -7.998 1.00 29.32 324 ASP B N 1
ATOM 5427 C CA . ASP B 1 327 ? 97.733 -7.141 -8.961 1.00 34.61 324 ASP B CA 1
ATOM 5428 C C . ASP B 1 327 ? 98.728 -6.222 -8.261 1.00 34.33 324 ASP B C 1
ATOM 5429 O O . ASP B 1 327 ? 99.769 -5.871 -8.820 1.00 35.33 324 ASP B O 1
ATOM 5434 N N . ALA B 1 328 ? 98.403 -5.846 -7.028 1.00 30.93 325 ALA B N 1
ATOM 5435 C CA . ALA B 1 328 ? 99.256 -4.962 -6.242 1.00 29.36 325 ALA B CA 1
ATOM 5436 C C . ALA B 1 328 ? 100.495 -5.686 -5.730 1.00 35.09 325 ALA B C 1
ATOM 5437 O O . ALA B 1 328 ? 101.572 -5.100 -5.647 1.00 40.07 325 ALA B O 1
ATOM 5439 N N . VAL B 1 329 ? 100.336 -6.959 -5.381 1.00 34.77 326 VAL B N 1
ATOM 5440 C CA . VAL B 1 329 ? 101.450 -7.759 -4.884 1.00 30.82 326 VAL B CA 1
ATOM 5441 C C . VAL B 1 329 ? 102.434 -8.085 -6.007 1.00 34.39 326 VAL B C 1
ATOM 5442 O O . VAL B 1 329 ? 103.650 -8.053 -5.809 1.00 37.48 326 VAL B O 1
ATOM 5446 N N . VAL B 1 330 ? 101.899 -8.388 -7.186 1.00 32.22 327 VAL B N 1
ATOM 5447 C CA . VAL B 1 330 ? 102.723 -8.639 -8.364 1.00 35.06 327 VAL B CA 1
ATOM 5448 C C . VAL B 1 330 ? 103.553 -7.404 -8.709 1.00 39.96 327 VAL B C 1
ATOM 5449 O O . VAL B 1 330 ? 104.748 -7.505 -8.998 1.00 50.52 327 VAL B O 1
ATOM 5453 N N . HIS B 1 331 ? 102.917 -6.238 -8.656 1.00 39.41 328 HIS B N 1
ATOM 5454 C CA . HIS B 1 331 ? 103.613 -4.978 -8.892 1.00 27.29 328 HIS B CA 1
ATOM 5455 C C . HIS B 1 331 ? 103.941 -4.290 -7.572 1.00 31.93 328 HIS B C 1
ATOM 5456 O O . HIS B 1 331 ? 103.667 -3.102 -7.400 1.00 29.16 328 HIS B O 1
ATOM 5463 N N . TYR B 1 332 ? 104.535 -5.040 -6.647 1.00 33.18 329 TYR B N 1
ATOM 5464 C CA . TYR B 1 332 ? 104.774 -4.544 -5.296 1.00 25.39 329 TYR B CA 1
ATOM 5465 C C . TYR B 1 332 ? 105.727 -3.357 -5.242 1.00 26.18 329 TYR B C 1
ATOM 5466 O O . TYR B 1 332 ? 106.785 -3.357 -5.870 1.00 27.10 329 TYR B O 1
ATOM 5475 N N . LEU B 1 333 ? 105.325 -2.347 -4.480 1.00 29.92 330 LEU B N 1
ATOM 5476 C CA . LEU B 1 333 ? 106.154 -1.191 -4.186 1.00 28.49 330 LEU B CA 1
ATOM 5477 C C . LEU B 1 333 ? 105.904 -0.848 -2.728 1.00 33.18 330 LEU B C 1
ATOM 5478 O O . LEU B 1 333 ? 104.749 -0.760 -2.309 1.00 40.85 330 LEU B O 1
ATOM 5483 N N . PRO B 1 334 ? 106.984 -0.677 -1.946 1.00 32.11 331 PRO B N 1
ATOM 5484 C CA . PRO B 1 334 ? 106.872 -0.374 -0.514 1.00 25.83 331 PRO B CA 1
ATOM 5485 C C . PRO B 1 334 ? 105.928 0.797 -0.260 1.00 39.69 331 PRO B C 1
ATOM 5486 O O . PRO B 1 334 ? 105.977 1.787 -0.990 1.00 35.84 331 PRO B O 1
ATOM 5490 N N . TYR B 1 335 ? 105.076 0.675 0.753 1.00 25.49 332 TYR B N 1
ATOM 5491 C CA . TYR B 1 335 ? 104.012 1.649 0.988 1.00 32.23 332 TYR B CA 1
ATOM 5492 C C . TYR B 1 335 ? 104.504 3.088 1.120 1.00 35.95 332 TYR B C 1
ATOM 5493 O O . TYR B 1 335 ? 103.836 4.017 0.669 1.00 43.08 332 TYR B O 1
ATOM 5502 N N . HIS B 1 336 ? 105.666 3.272 1.736 1.00 33.05 333 HIS B N 1
ATOM 5503 C CA . HIS B 1 336 ? 106.226 4.610 1.883 1.00 35.28 333 HIS B CA 1
ATOM 5504 C C . HIS B 1 336 ? 106.712 5.158 0.541 1.00 39.57 333 HIS B C 1
ATOM 5505 O O . HIS B 1 336 ? 106.744 6.371 0.335 1.00 35.58 333 HIS B O 1
ATOM 5512 N N . ASP B 1 337 ? 107.083 4.259 -0.368 1.00 41.62 334 ASP B N 1
ATOM 5513 C CA . ASP B 1 337 ? 107.483 4.655 -1.715 1.00 39.25 334 ASP B CA 1
ATOM 5514 C C . ASP B 1 337 ? 106.270 5.039 -2.550 1.00 33.81 334 ASP B C 1
ATOM 5515 O O . ASP B 1 337 ? 106.342 5.934 -3.390 1.00 35.81 334 ASP B O 1
ATOM 5520 N N . VAL B 1 338 ? 105.157 4.357 -2.308 1.00 30.18 335 VAL B N 1
ATOM 5521 C CA . VAL B 1 338 ? 103.897 4.704 -2.949 1.00 35.83 335 VAL B CA 1
ATOM 5522 C C . VAL B 1 338 ? 103.424 6.068 -2.451 1.00 39.30 335 VAL B C 1
ATOM 5523 O O . VAL B 1 338 ? 102.873 6.863 -3.213 1.00 38.94 335 VAL B O 1
ATOM 5527 N N . VAL B 1 339 ? 103.654 6.335 -1.168 1.00 40.64 336 VAL B N 1
ATOM 5528 C CA . VAL B 1 339 ? 103.301 7.618 -0.570 1.00 37.10 336 VAL B CA 1
ATOM 5529 C C . VAL B 1 339 ? 104.120 8.750 -1.185 1.00 38.43 336 VAL B C 1
ATOM 5530 O O . VAL B 1 339 ? 103.578 9.795 -1.548 1.00 41.90 336 VAL B O 1
ATOM 5534 N N . ASP B 1 340 ? 105.427 8.531 -1.304 1.00 37.29 337 ASP B N 1
ATOM 5535 C CA . ASP B 1 340 ? 106.325 9.518 -1.899 1.00 44.64 337 ASP B CA 1
ATOM 5536 C C . ASP B 1 340 ? 105.942 9.828 -3.341 1.00 48.97 337 ASP B C 1
ATOM 5537 O O . ASP B 1 340 ? 106.039 10.969 -3.791 1.00 50.68 337 ASP B O 1
ATOM 5542 N N . LEU B 1 341 ? 105.512 8.800 -4.064 1.00 45.17 338 LEU B N 1
ATOM 5543 C CA . LEU B 1 341 ? 105.145 8.946 -5.466 1.00 41.34 338 LEU B CA 1
ATOM 5544 C C . LEU B 1 341 ? 103.845 9.731 -5.616 1.00 43.62 338 LEU B C 1
ATOM 5545 O O . LEU B 1 341 ? 103.703 10.552 -6.524 1.00 53.32 338 LEU B O 1
ATOM 5550 N N . ALA B 1 342 ? 102.900 9.475 -4.719 1.00 40.62 339 ALA B N 1
ATOM 5551 C CA . ALA B 1 342 ? 101.624 10.182 -4.730 1.00 47.76 339 ALA B CA 1
ATOM 5552 C C . ALA B 1 342 ? 101.801 11.668 -4.422 1.00 57.32 339 ALA B C 1
ATOM 5553 O O . ALA B 1 342 ? 101.102 12.516 -4.979 1.00 65.31 339 ALA B O 1
ATOM 5555 N N . VAL B 1 343 ? 102.739 11.972 -3.529 1.00 53.29 340 VAL B N 1
ATOM 5556 C CA . VAL B 1 343 ? 103.036 13.351 -3.161 1.00 53.75 340 VAL B CA 1
ATOM 5557 C C . VAL B 1 343 ? 103.642 14.127 -4.329 1.00 59.02 340 VAL B C 1
ATOM 5558 O O . VAL B 1 343 ? 103.197 15.231 -4.646 1.00 63.95 340 VAL B O 1
ATOM 5562 N N . ASP B 1 344 ? 104.647 13.537 -4.970 1.00 61.19 341 ASP B N 1
ATOM 5563 C CA . ASP B 1 344 ? 105.352 14.183 -6.075 1.00 65.73 341 ASP B CA 1
ATOM 5564 C C . ASP B 1 344 ? 104.458 14.374 -7.297 1.00 62.01 341 ASP B C 1
ATOM 5565 O O . ASP B 1 344 ? 104.629 15.330 -8.054 1.00 64.32 341 ASP B O 1
ATOM 5570 N N . LEU B 1 345 ? 103.508 13.463 -7.485 1.00 56.34 342 LEU B N 1
ATOM 5571 C CA . LEU B 1 345 ? 102.559 13.566 -8.589 1.00 54.30 342 LEU B CA 1
ATOM 5572 C C . LEU B 1 345 ? 101.440 14.553 -8.265 1.00 57.18 342 LEU B C 1
ATOM 5573 O O . LEU B 1 345 ? 100.708 14.989 -9.154 1.00 58.04 342 LEU B O 1
ATOM 5578 N N . GLY B 1 346 ? 101.313 14.899 -6.988 1.00 57.49 343 GLY B N 1
ATOM 5579 C CA . GLY B 1 346 ? 100.342 15.887 -6.556 1.00 58.49 343 GLY B CA 1
ATOM 5580 C C . GLY B 1 346 ? 98.971 15.303 -6.276 1.00 65.09 343 GLY B C 1
ATOM 5581 O O . GLY B 1 346 ? 98.019 16.037 -6.006 1.00 73.58 343 GLY B O 1
ATOM 5582 N N . VAL B 1 347 ? 98.871 13.979 -6.342 1.00 63.72 344 VAL B N 1
ATOM 5583 C CA . VAL B 1 347 ? 97.606 13.294 -6.099 1.00 56.39 344 VAL B CA 1
ATOM 5584 C C . VAL B 1 347 ? 97.127 13.547 -4.673 1.00 57.72 344 VAL B C 1
ATOM 5585 O O . VAL B 1 347 ? 95.934 13.725 -4.427 1.00 59.73 344 VAL B O 1
ATOM 5589 N N . VAL B 1 348 ? 98.070 13.568 -3.737 1.00 56.75 345 VAL B N 1
ATOM 5590 C CA . VAL B 1 348 ? 97.775 13.924 -2.355 1.00 58.54 345 VAL B CA 1
ATOM 5591 C C . VAL B 1 348 ? 98.813 14.903 -1.827 1.00 64.39 345 VAL B C 1
ATOM 5592 O O . VAL B 1 348 ? 99.918 14.998 -2.359 1.00 69.63 345 VAL B O 1
ATOM 5596 N N . THR B 1 349 ? 98.449 15.636 -0.780 1.00 66.70 346 THR B N 1
ATOM 5597 C CA . THR B 1 349 ? 99.383 16.541 -0.121 1.00 71.47 346 THR B CA 1
ATOM 5598 C C . THR B 1 349 ? 99.431 16.225 1.372 1.00 69.92 346 THR B C 1
ATOM 5599 O O . THR B 1 349 ? 98.397 15.936 1.977 1.00 70.77 346 THR B O 1
ATOM 5603 N N . PRO B 1 350 ? 100.635 16.274 1.969 1.00 63.51 347 PRO B N 1
ATOM 5604 C CA . PRO B 1 350 ? 100.824 15.986 3.396 1.00 62.59 347 PRO B CA 1
ATOM 5605 C C . PRO B 1 350 ? 99.976 16.884 4.297 1.00 69.67 347 PRO B C 1
ATOM 5606 O O . PRO B 1 350 ? 99.716 18.036 3.947 1.00 72.20 347 PRO B O 1
ATOM 5610 N N . PRO B 1 351 ? 99.542 16.355 5.451 1.00 69.07 348 PRO B N 1
ATOM 5611 C CA . PRO B 1 351 ? 99.817 14.980 5.870 1.00 65.94 348 PRO B CA 1
ATOM 5612 C C . PRO B 1 351 ? 98.678 14.021 5.521 1.00 60.84 348 PRO B C 1
ATOM 5613 O O . PRO B 1 351 ? 98.629 12.915 6.055 1.00 57.73 348 PRO B O 1
ATOM 5617 N N . ARG B 1 352 ? 97.781 14.444 4.634 1.00 66.08 349 ARG B N 1
ATOM 5618 C CA . ARG B 1 352 ? 96.661 13.609 4.203 1.00 65.61 349 ARG B CA 1
ATOM 5619 C C . ARG B 1 352 ? 97.095 12.675 3.079 1.00 60.79 349 ARG B C 1
ATOM 5620 O O . ARG B 1 352 ? 96.484 12.648 2.010 1.00 64.39 349 ARG B O 1
ATOM 5628 N N . VAL B 1 353 ? 98.151 11.907 3.324 1.00 52.75 350 VAL B N 1
ATOM 5629 C CA . VAL B 1 353 ? 98.737 11.069 2.284 1.00 49.28 350 VAL B CA 1
ATOM 5630 C C . VAL B 1 353 ? 97.858 9.879 1.903 1.00 45.77 350 VAL B C 1
ATOM 5631 O O . VAL B 1 353 ? 97.949 9.365 0.789 1.00 49.50 350 VAL B O 1
ATOM 5635 N N . ALA B 1 354 ? 97.002 9.450 2.825 1.00 40.19 351 ALA B N 1
ATOM 5636 C CA . ALA B 1 354 ? 96.156 8.286 2.590 1.00 36.14 351 ALA B CA 1
ATOM 5637 C C . ALA B 1 354 ? 94.713 8.677 2.290 1.00 43.48 351 ALA B C 1
ATOM 5638 O O . ALA B 1 354 ? 93.784 7.953 2.639 1.00 53.52 351 ALA B O 1
ATOM 5640 N N . ALA B 1 355 ? 94.534 9.820 1.637 1.00 41.27 352 ALA B N 1
ATOM 5641 C CA . ALA B 1 355 ? 93.202 10.326 1.323 1.00 42.45 352 ALA B CA 1
ATOM 5642 C C . ALA B 1 355 ? 92.560 9.588 0.149 1.00 47.56 352 ALA B C 1
ATOM 5643 O O . ALA B 1 355 ? 91.342 9.407 0.109 1.00 54.64 352 ALA B O 1
ATOM 5645 N N . ARG B 1 356 ? 93.383 9.163 -0.804 1.00 46.49 353 ARG B N 1
ATOM 5646 C CA . ARG B 1 356 ? 92.888 8.487 -1.999 1.00 48.76 353 ARG B CA 1
ATOM 5647 C C . ARG B 1 356 ? 92.648 6.996 -1.753 1.00 53.22 353 ARG B C 1
ATOM 5648 O O . ARG B 1 356 ? 92.131 6.293 -2.620 1.00 56.11 353 ARG B O 1
ATOM 5656 N N . TRP B 1 357 ? 93.032 6.523 -0.570 1.00 47.17 354 TRP B N 1
ATOM 5657 C CA . TRP B 1 357 ? 92.735 5.157 -0.141 1.00 36.93 354 TRP B CA 1
ATOM 5658 C C . TRP B 1 357 ? 92.407 5.122 1.355 1.00 37.10 354 TRP B C 1
ATOM 5659 O O . TRP B 1 357 ? 93.041 4.410 2.134 1.00 39.53 354 TRP B O 1
ATOM 5670 N N . ASP B 1 358 ? 91.383 5.879 1.736 1.00 39.40 355 ASP B N 1
ATOM 5671 C CA . ASP B 1 358 ? 91.111 6.182 3.140 1.00 36.57 355 ASP B CA 1
ATOM 5672 C C . ASP B 1 358 ? 90.520 5.047 3.985 1.00 36.36 355 ASP B C 1
ATOM 5673 O O . ASP B 1 358 ? 89.960 5.298 5.052 1.00 39.02 355 ASP B O 1
ATOM 5678 N N . VAL B 1 359 ? 90.647 3.809 3.516 1.00 37.88 356 VAL B N 1
ATOM 5679 C CA . VAL B 1 359 ? 90.214 2.651 4.296 1.00 36.36 356 VAL B CA 1
ATOM 5680 C C . VAL B 1 359 ? 91.396 1.723 4.566 1.00 35.55 356 VAL B C 1
ATOM 5681 O O . VAL B 1 359 ? 92.097 1.314 3.642 1.00 34.51 356 VAL B O 1
ATOM 5685 N N . ALA B 1 360 ? 91.616 1.393 5.835 1.00 32.73 357 ALA B N 1
ATOM 5686 C CA . ALA B 1 360 ? 92.759 0.569 6.213 1.00 35.73 357 ALA B CA 1
ATOM 5687 C C . ALA B 1 360 ? 92.349 -0.709 6.941 1.00 37.08 357 ALA B C 1
ATOM 5688 O O . ALA B 1 360 ? 91.571 -0.670 7.893 1.00 29.78 357 ALA B O 1
ATOM 5690 N N . VAL B 1 361 ? 92.883 -1.836 6.479 1.00 37.83 358 VAL B N 1
ATOM 5691 C CA . VAL B 1 361 ? 92.666 -3.128 7.121 1.00 36.35 358 VAL B CA 1
ATOM 5692 C C . VAL B 1 361 ? 93.979 -3.647 7.704 1.00 38.58 358 VAL B C 1
ATOM 5693 O O . VAL B 1 361 ? 94.915 -3.960 6.969 1.00 36.62 358 VAL B O 1
ATOM 5697 N N . HIS B 1 362 ? 94.041 -3.737 9.029 1.00 40.37 359 HIS B N 1
ATOM 5698 C CA . HIS B 1 362 ? 95.272 -4.115 9.715 1.00 35.09 359 HIS B CA 1
ATOM 5699 C C . HIS B 1 362 ? 95.387 -5.620 9.944 1.00 41.42 359 HIS B C 1
ATOM 5700 O O . HIS B 1 362 ? 95.582 -6.072 11.073 1.00 42.96 359 HIS B O 1
ATOM 5707 N N . LEU B 1 363 ? 95.270 -6.387 8.865 1.00 45.90 360 LEU B N 1
ATOM 5708 C CA . LEU B 1 363 ? 95.358 -7.842 8.934 1.00 48.15 360 LEU B CA 1
ATOM 5709 C C . LEU B 1 363 ? 96.292 -8.393 7.860 1.00 52.07 360 LEU B C 1
ATOM 5710 O O . LEU B 1 363 ? 96.564 -7.730 6.859 1.00 58.69 360 LEU B O 1
ATOM 5715 N N . CYS B 1 364 ? 96.779 -9.610 8.078 1.00 50.51 361 CYS B N 1
ATOM 5716 C CA . CYS B 1 364 ? 97.505 -10.347 7.049 1.00 48.82 361 CYS B CA 1
ATOM 5717 C C . CYS B 1 364 ? 96.667 -11.538 6.597 1.00 53.36 361 CYS B C 1
ATOM 5718 O O . CYS B 1 364 ? 95.476 -11.613 6.899 1.00 50.47 361 CYS B O 1
ATOM 5721 N N . ARG B 1 365 ? 97.290 -12.466 5.876 1.00 57.83 362 ARG B N 1
ATOM 5722 C CA . ARG B 1 365 ? 96.603 -13.673 5.425 1.00 57.48 362 ARG B CA 1
ATOM 5723 C C . ARG B 1 365 ? 96.124 -14.499 6.618 1.00 50.50 362 ARG B C 1
ATOM 5724 O O . ARG B 1 365 ? 94.953 -14.876 6.700 1.00 45.43 362 ARG B O 1
ATOM 5726 N N . ASN B 1 366 ? 97.037 -14.772 7.544 1.00 49.44 363 ASN B N 1
ATOM 5727 C CA . ASN B 1 366 ? 96.688 -15.477 8.772 1.00 60.58 363 ASN B CA 1
ATOM 5728 C C . ASN B 1 366 ? 97.054 -14.680 10.025 1.00 54.96 363 ASN B C 1
ATOM 5729 O O . ASN B 1 366 ? 97.830 -13.728 9.959 1.00 49.08 363 ASN B O 1
ATOM 5734 N N . ALA B 1 367 ? 96.478 -15.079 11.158 1.00 48.33 364 ALA B N 1
ATOM 5735 C CA . ALA B 1 367 ? 96.654 -14.385 12.432 1.00 38.01 364 ALA B CA 1
ATOM 5736 C C . ALA B 1 367 ? 98.122 -14.283 12.844 1.00 41.83 364 ALA B C 1
ATOM 5737 O O . ALA B 1 367 ? 98.933 -15.126 12.470 1.00 43.30 364 ALA B O 1
ATOM 5739 N N . PRO B 1 368 ? 98.469 -13.235 13.609 1.00 44.01 365 PRO B N 1
ATOM 5740 C CA . PRO B 1 368 ? 99.837 -13.061 14.111 1.00 46.26 365 PRO B CA 1
ATOM 5741 C C . PRO B 1 368 ? 100.230 -14.175 15.073 1.00 53.33 365 PRO B C 1
ATOM 5742 O O . PRO B 1 368 ? 101.418 -14.451 15.241 1.00 59.01 365 PRO B O 1
ATOM 5746 N N . SER B 1 369 ? 99.239 -14.805 15.695 1.00 53.03 366 SER B N 1
ATOM 5747 C CA . SER B 1 369 ? 99.496 -15.889 16.638 1.00 55.99 366 SER B CA 1
ATOM 5748 C C . SER B 1 369 ? 99.462 -17.257 15.965 1.00 62.64 366 SER B C 1
ATOM 5749 O O . SER B 1 369 ? 99.332 -18.283 16.632 1.00 66.74 366 SER B O 1
ATOM 5752 N N . SER B 1 370 ? 99.592 -17.267 14.642 1.00 64.89 367 SER B N 1
ATOM 5753 C CA . SER B 1 370 ? 99.538 -18.508 13.878 1.00 69.40 367 SER B CA 1
ATOM 5754 C C . SER B 1 370 ? 100.824 -19.316 14.024 1.00 78.36 367 SER B C 1
ATOM 5755 O O . SER B 1 370 ? 100.846 -20.513 13.741 1.00 85.63 367 SER B O 1
ATOM 5758 N N . SER B 1 371 ? 101.892 -18.658 14.466 1.00 79.99 368 SER B N 1
ATOM 5759 C CA . SER B 1 371 ? 103.161 -19.335 14.712 1.00 82.91 368 SER B CA 1
ATOM 5760 C C . SER B 1 371 ? 103.046 -20.238 15.934 1.00 89.53 368 SER B C 1
ATOM 5761 O O . SER B 1 371 ? 103.894 -21.099 16.169 1.00 94.56 368 SER B O 1
ATOM 5764 N N . LEU B 1 372 ? 101.984 -20.026 16.706 1.00 85.80 369 LEU B N 1
ATOM 5765 C CA . LEU B 1 372 ? 101.769 -20.730 17.964 1.00 76.40 369 LEU B CA 1
ATOM 5766 C C . LEU B 1 372 ? 100.572 -21.674 17.869 1.00 77.34 369 LEU B C 1
ATOM 5767 O O . LEU B 1 372 ? 100.175 -22.292 18.857 1.00 76.88 369 LEU B O 1
ATOM 5772 N N . THR B 1 373 ? 99.998 -21.778 16.674 1.00 77.82 370 THR B N 1
ATOM 5773 C CA . THR B 1 373 ? 98.833 -22.630 16.457 1.00 78.00 370 THR B CA 1
ATOM 5774 C C . THR B 1 373 ? 99.245 -24.061 16.126 1.00 80.16 370 THR B C 1
ATOM 5775 O O . THR B 1 373 ? 99.539 -24.380 14.974 1.00 77.50 370 THR B O 1
ATOM 5777 N N . SER B 1 385 ? 98.645 -24.461 30.861 1.00 44.72 382 SER B N 1
ATOM 5778 C CA . SER B 1 385 ? 97.863 -24.049 29.697 1.00 64.55 382 SER B CA 1
ATOM 5779 C C . SER B 1 385 ? 98.173 -22.609 29.298 1.00 57.56 382 SER B C 1
ATOM 5780 O O . SER B 1 385 ? 98.244 -21.724 30.149 1.00 59.93 382 SER B O 1
ATOM 5782 N N . ILE B 1 386 ? 98.354 -22.382 28.001 1.00 52.35 383 ILE B N 1
ATOM 5783 C CA . ILE B 1 386 ? 98.671 -21.054 27.490 1.00 47.17 383 ILE B CA 1
ATOM 5784 C C . ILE B 1 386 ? 97.597 -20.593 26.508 1.00 49.03 383 ILE B C 1
ATOM 5785 O O . ILE B 1 386 ? 97.228 -21.327 25.592 1.00 54.57 383 ILE B O 1
ATOM 5790 N N . GLU B 1 387 ? 97.092 -19.381 26.714 1.00 47.53 384 GLU B N 1
ATOM 5791 C CA . GLU B 1 387 ? 96.039 -18.832 25.868 1.00 46.63 384 GLU B CA 1
ATOM 5792 C C . GLU B 1 387 ? 96.350 -17.376 25.537 1.00 43.75 384 GLU B C 1
ATOM 5793 O O . GLU B 1 387 ? 97.129 -16.728 26.237 1.00 44.71 384 GLU B O 1
ATOM 5799 N N . LEU B 1 388 ? 95.743 -16.864 24.471 1.00 42.85 385 LEU B N 1
ATOM 5800 C CA . LEU B 1 388 ? 95.864 -15.448 24.140 1.00 38.49 385 LEU B CA 1
ATOM 5801 C C . LEU B 1 388 ? 95.170 -14.608 25.205 1.00 35.69 385 LEU B C 1
ATOM 5802 O O . LEU B 1 388 ? 94.023 -14.875 25.565 1.00 42.89 385 LEU B O 1
ATOM 5807 N N . PHE B 1 389 ? 95.866 -13.594 25.711 1.00 28.46 386 PHE B N 1
ATOM 5808 C CA . PHE B 1 389 ? 95.322 -12.776 26.793 1.00 33.60 386 PHE B CA 1
ATOM 5809 C C . PHE B 1 389 ? 94.592 -11.531 26.295 1.00 29.91 386 PHE B C 1
ATOM 5810 O O . PHE B 1 389 ? 95.223 -10.521 25.982 1.00 29.49 386 PHE B O 1
ATOM 5818 N N . ARG B 1 390 ? 93.264 -11.626 26.228 1.00 35.06 387 ARG B N 1
ATOM 5819 C CA . ARG B 1 390 ? 92.383 -10.499 25.9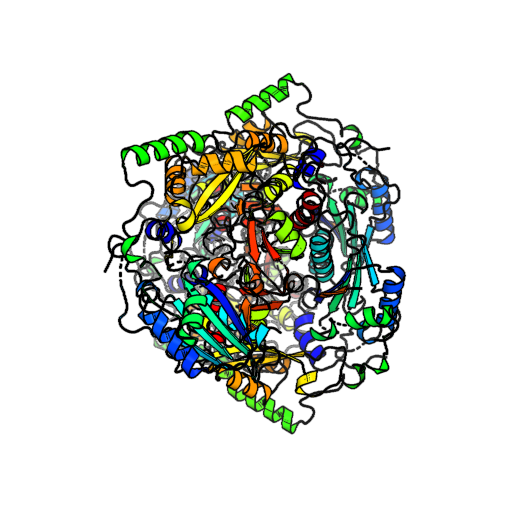12 1.00 31.95 387 ARG B CA 1
ATOM 5820 C C . ARG B 1 390 ? 92.879 -9.630 24.758 1.00 33.61 387 ARG B C 1
ATOM 5821 O O . ARG B 1 390 ? 92.949 -8.406 24.874 1.00 31.45 387 ARG B O 1
ATOM 5829 N N . GLU B 1 391 ? 93.227 -10.283 23.654 1.00 33.13 388 GLU B N 1
ATOM 5830 C CA . GLU B 1 391 ? 93.820 -9.620 22.499 1.00 31.61 388 GLU B CA 1
ATOM 5831 C C . GLU B 1 391 ? 92.979 -8.451 21.994 1.00 31.77 388 GLU B C 1
ATOM 5832 O O . GLU B 1 391 ? 93.514 -7.407 21.623 1.00 33.42 388 GLU B O 1
ATOM 5838 N N . ALA B 1 392 ? 91.662 -8.630 21.997 1.00 32.48 389 ALA B N 1
ATOM 5839 C CA . ALA B 1 392 ? 90.745 -7.611 21.495 1.00 30.38 389 ALA B CA 1
ATOM 5840 C C . ALA B 1 392 ? 90.732 -6.353 22.357 1.00 30.22 389 ALA B C 1
ATOM 5841 O O . ALA B 1 392 ? 90.405 -5.270 21.876 1.00 35.02 389 ALA B O 1
ATOM 5843 N N . ASP B 1 393 ? 91.081 -6.499 23.630 1.00 27.74 390 ASP B N 1
ATOM 5844 C CA . ASP B 1 393 ? 91.058 -5.371 24.555 1.00 23.81 390 ASP B CA 1
ATOM 5845 C C . ASP B 1 393 ? 92.383 -4.615 24.589 1.00 25.02 390 ASP B C 1
ATOM 5846 O O . ASP B 1 393 ? 92.536 -3.648 25.335 1.00 25.98 390 ASP B O 1
ATOM 5851 N N . LEU B 1 394 ? 93.338 -5.058 23.778 1.00 27.44 391 LEU B N 1
ATOM 5852 C CA . LEU B 1 394 ? 94.629 -4.387 23.683 1.00 28.63 391 LEU B CA 1
ATOM 5853 C C . LEU B 1 394 ? 94.772 -3.668 22.345 1.00 33.39 391 LEU B C 1
ATOM 5854 O O . LEU B 1 394 ? 95.842 -3.152 22.016 1.00 37.86 391 LEU B O 1
ATOM 5859 N N . ILE B 1 395 ? 93.684 -3.645 21.576 1.00 21.22 392 ILE B N 1
ATOM 5860 C CA . ILE B 1 395 ? 93.655 -2.963 20.286 1.00 31.46 392 ILE B CA 1
ATOM 5861 C C . ILE B 1 395 ? 92.484 -1.983 20.223 1.00 27.91 392 ILE B C 1
ATOM 5862 O O . ILE B 1 395 ? 91.505 -2.125 20.956 1.00 32.30 392 ILE B O 1
ATOM 5867 N N . GLY B 1 396 ? 92.598 -0.980 19.357 1.00 25.18 393 GLY B N 1
ATOM 5868 C CA . GLY B 1 396 ? 91.521 -0.029 19.148 1.00 26.28 393 GLY B CA 1
ATOM 5869 C C . GLY B 1 396 ? 91.834 1.369 19.644 1.00 30.04 393 GLY B C 1
ATOM 5870 O O . GLY B 1 396 ? 92.637 1.550 20.560 1.00 34.48 393 GLY B O 1
ATOM 5871 N N . GLY B 1 397 ? 91.185 2.360 19.041 1.00 32.25 394 GLY B N 1
ATOM 5872 C CA . GLY B 1 397 ? 91.410 3.750 19.392 1.00 25.57 394 GLY B CA 1
ATOM 5873 C C . GLY B 1 397 ? 90.810 4.142 20.728 1.00 37.61 394 GLY B C 1
ATOM 5874 O O . GLY B 1 397 ? 91.161 5.178 21.293 1.00 45.08 394 GLY B O 1
ATOM 5875 N N . ASP B 1 398 ? 89.903 3.314 21.238 1.00 35.25 395 ASP B N 1
ATOM 5876 C CA . ASP B 1 398 ? 89.258 3.587 22.520 1.00 36.67 395 ASP B CA 1
ATOM 5877 C C . ASP B 1 398 ? 90.057 3.024 23.691 1.00 36.71 395 ASP B C 1
ATOM 5878 O O . ASP B 1 398 ? 89.591 3.029 24.831 1.00 44.17 395 ASP B O 1
ATOM 5883 N N . THR B 1 399 ? 91.256 2.530 23.403 1.00 31.61 396 THR B N 1
ATOM 5884 C CA . THR B 1 399 ? 92.167 2.094 24.450 1.00 26.09 396 THR B CA 1
ATOM 5885 C C . THR B 1 399 ? 93.233 3.168 24.640 1.00 24.89 396 THR B C 1
ATOM 5886 O O . THR B 1 399 ? 94.127 3.034 25.473 1.00 32.58 396 THR B O 1
ATOM 5890 N N . ARG B 1 400 ? 93.122 4.240 23.862 1.00 23.86 397 ARG B N 1
ATOM 5891 C CA . ARG B 1 400 ? 94.090 5.330 23.901 1.00 27.64 397 ARG B CA 1
ATOM 5892 C C . ARG B 1 400 ? 93.439 6.654 24.273 1.00 32.32 397 ARG B C 1
ATOM 5893 O O . ARG B 1 400 ? 92.221 6.798 24.200 1.00 38.00 397 ARG B O 1
ATOM 5901 N N . SER B 1 401 ? 94.260 7.619 24.673 1.00 33.51 398 SER B N 1
ATOM 5902 C CA . SER B 1 401 ? 93.780 8.971 24.913 1.00 32.57 398 SER B CA 1
ATOM 5903 C C . SER B 1 401 ? 93.606 9.684 23.583 1.00 28.11 398 SER B C 1
ATOM 5904 O O . SER B 1 401 ? 94.257 9.343 22.594 1.00 30.61 398 SER B O 1
ATOM 5907 N N . ALA B 1 402 ? 92.716 10.666 23.560 1.00 37.09 399 ALA B N 1
ATOM 5908 C CA . ALA B 1 402 ? 92.547 11.514 22.392 1.00 31.43 399 ALA B CA 1
ATOM 5909 C C . ALA B 1 402 ? 92.533 12.959 22.853 1.00 38.15 399 ALA B C 1
ATOM 5910 O O . ALA B 1 402 ? 91.997 13.269 23.916 1.00 33.69 399 ALA B O 1
ATOM 5912 N N . THR B 1 403 ? 93.125 13.841 22.058 1.00 39.98 400 THR B N 1
ATOM 5913 C CA . THR B 1 403 ? 93.225 15.241 22.443 1.00 47.93 400 THR B CA 1
ATOM 5914 C C . THR B 1 403 ? 92.522 16.164 21.449 1.00 57.90 400 THR B C 1
ATOM 5915 O O . THR B 1 403 ? 92.389 15.845 20.264 1.00 39.49 400 THR B O 1
ATOM 5919 N N . ASP B 1 404 ? 92.063 17.304 21.953 1.00 65.95 401 ASP B N 1
ATOM 5920 C CA . ASP B 1 404 ? 91.400 18.306 21.133 1.00 76.00 401 ASP B CA 1
ATOM 5921 C C . ASP B 1 404 ? 91.996 19.666 21.450 1.00 75.66 401 ASP B C 1
ATOM 5922 O O . ASP B 1 404 ? 91.440 20.426 22.242 1.00 69.88 401 ASP B O 1
ATOM 5927 N N . THR B 1 405 ? 93.130 19.967 20.827 1.00 83.29 402 THR B N 1
ATOM 5928 C CA . THR B 1 405 ? 93.882 21.173 21.146 1.00 90.93 402 THR B CA 1
ATOM 5929 C C . THR B 1 405 ? 94.102 22.071 19.933 1.00 96.83 402 THR B C 1
ATOM 5930 O O . THR B 1 405 ? 93.776 21.704 18.801 1.00 97.89 402 THR B O 1
ATOM 5934 N N . TRP B 1 406 ? 94.652 23.254 20.190 1.00 99.01 403 TRP B N 1
ATOM 5935 C CA . TRP B 1 406 ? 95.009 24.198 19.139 1.00 98.10 403 TRP B CA 1
ATOM 5936 C C . TRP B 1 406 ? 96.464 23.987 18.730 1.00 103.97 403 TRP B C 1
ATOM 5937 O O . TRP B 1 406 ? 96.790 23.954 17.542 1.00 102.52 403 TRP B O 1
ATOM 5939 N N . ASP B 1 407 ? 97.330 23.827 19.726 1.00 106.91 404 ASP B N 1
ATOM 5940 C CA . ASP B 1 407 ? 98.763 23.683 19.491 1.00 105.15 404 ASP B CA 1
ATOM 5941 C C . ASP B 1 407 ? 99.125 22.336 18.867 1.00 105.10 404 ASP B C 1
ATOM 5942 O O . ASP B 1 407 ? 100.172 22.203 18.227 1.00 104.16 404 ASP B O 1
ATOM 5944 N N . GLY B 1 408 ? 98.255 21.347 19.060 1.00 104.24 405 GLY B N 1
ATOM 5945 C CA . GLY B 1 408 ? 98.481 20.001 18.562 1.00 104.41 405 GLY B CA 1
ATOM 5946 C C . GLY B 1 408 ? 98.744 19.956 17.071 1.00 109.29 405 GLY B C 1
ATOM 5947 O O . GLY B 1 408 ? 97.906 20.367 16.269 1.00 108.27 405 GLY B O 1
ATOM 5948 N N . THR B 1 409 ? 99.920 19.456 16.702 1.00 114.07 406 THR B N 1
ATOM 5949 C CA . THR B 1 409 ? 100.338 19.419 15.304 1.00 117.22 406 THR B CA 1
ATOM 5950 C C . THR B 1 409 ? 99.465 18.489 14.456 1.00 119.62 406 THR B C 1
ATOM 5951 O O . THR B 1 409 ? 99.146 17.369 14.861 1.00 118.82 406 THR B O 1
ATOM 5955 N N . ASP B 1 410 ? 99.075 18.973 13.281 1.00 117.80 407 ASP B N 1
ATOM 5956 C CA . ASP B 1 410 ? 98.244 18.204 12.361 1.00 112.76 407 ASP B CA 1
ATOM 5957 C C . ASP B 1 410 ? 99.040 17.017 11.822 1.00 106.02 407 ASP B C 1
ATOM 5958 O O . ASP B 1 410 ? 99.978 17.190 11.044 1.00 109.34 407 ASP B O 1
ATOM 5963 N N . THR B 1 411 ? 98.656 15.814 12.239 1.00 94.46 408 THR B N 1
ATOM 5964 C CA . THR B 1 411 ? 99.463 14.620 11.992 1.00 87.80 408 THR B CA 1
ATOM 5965 C C . THR B 1 411 ? 98.710 13.478 11.296 1.00 83.78 408 THR B C 1
ATOM 5966 O O . THR B 1 411 ? 99.327 12.562 10.748 1.00 80.98 408 THR B O 1
ATOM 5970 N N . TRP B 1 412 ? 97.381 13.540 11.327 1.00 77.03 409 TRP B N 1
ATOM 5971 C CA . TRP B 1 412 ? 96.524 12.481 10.788 1.00 63.81 409 TRP B CA 1
ATOM 5972 C C . TRP B 1 412 ? 96.755 12.223 9.297 1.00 66.91 409 TRP B C 1
ATOM 5973 O O . TRP B 1 412 ? 96.913 13.158 8.513 1.00 72.52 409 TRP B O 1
ATOM 5984 N N . ASP B 1 413 ? 96.767 10.948 8.912 1.00 60.95 410 ASP B N 1
ATOM 5985 C CA . ASP B 1 413 ? 97.123 10.563 7.547 1.00 56.12 410 ASP B CA 1
ATOM 5986 C C . ASP B 1 413 ? 95.960 10.586 6.549 1.00 53.65 410 ASP B C 1
ATOM 5987 O O . ASP B 1 413 ? 96.179 10.529 5.339 1.00 51.47 410 ASP B O 1
ATOM 5992 N N . GLY B 1 414 ? 94.733 10.662 7.052 1.00 56.38 411 GLY B N 1
ATOM 5993 C CA . GLY B 1 414 ? 93.573 10.766 6.186 1.00 53.29 411 GLY B CA 1
ATOM 5994 C C . GLY B 1 414 ? 92.645 9.567 6.221 1.00 51.42 411 GLY B C 1
ATOM 5995 O O . GLY B 1 414 ? 91.512 9.646 5.746 1.00 51.57 411 GLY B O 1
ATOM 5996 N N . THR B 1 415 ? 93.121 8.460 6.784 1.00 44.87 412 THR B N 1
ATOM 5997 C CA . THR B 1 415 ? 92.323 7.241 6.881 1.00 36.53 412 THR B CA 1
ATOM 5998 C C . THR B 1 415 ? 91.069 7.470 7.718 1.00 40.85 412 THR B C 1
ATOM 5999 O O . THR B 1 415 ? 91.154 7.782 8.904 1.00 40.77 412 THR B O 1
ATOM 6003 N N . THR B 1 416 ? 89.908 7.317 7.092 1.00 45.52 413 THR B N 1
ATOM 6004 C CA . THR B 1 416 ? 88.641 7.564 7.767 1.00 44.77 413 THR B CA 1
ATOM 6005 C C . THR B 1 416 ? 88.090 6.319 8.456 1.00 45.24 413 THR B C 1
ATOM 6006 O O . THR B 1 416 ? 87.248 6.427 9.342 1.00 49.06 413 THR B O 1
ATOM 6010 N N . THR B 1 417 ? 88.554 5.141 8.043 1.00 43.19 414 THR B N 1
ATOM 6011 C CA . THR B 1 417 ? 88.106 3.883 8.644 1.00 34.82 414 THR B CA 1
ATOM 6012 C C . THR B 1 417 ? 89.237 2.868 8.817 1.00 32.84 414 THR B C 1
ATOM 6013 O O . THR B 1 417 ? 89.874 2.459 7.845 1.00 35.28 414 THR B O 1
ATOM 6017 N N . ASP B 1 418 ? 89.473 2.456 10.058 1.00 41.30 415 ASP B N 1
ATOM 6018 C CA . ASP B 1 418 ? 90.430 1.390 10.342 1.00 29.69 415 ASP B CA 1
ATOM 6019 C C . ASP B 1 418 ? 89.686 0.133 10.780 1.00 34.50 415 ASP B C 1
ATOM 6020 O O . ASP B 1 418 ? 88.684 0.214 11.489 1.00 40.74 415 ASP B O 1
ATOM 6025 N N . LEU B 1 419 ? 90.172 -1.029 10.356 1.00 28.92 416 LEU B N 1
ATOM 6026 C CA . LEU B 1 419 ? 89.547 -2.291 10.736 1.00 28.86 416 LEU B CA 1
ATOM 6027 C C . LEU B 1 419 ? 90.582 -3.263 11.296 1.00 33.71 416 LEU B C 1
ATOM 6028 O O . LEU B 1 419 ? 91.562 -3.595 10.629 1.00 35.56 416 LEU B O 1
ATOM 6033 N N . SER B 1 420 ? 90.357 -3.708 12.527 1.00 31.01 417 SER B N 1
ATOM 6034 C CA . SER B 1 420 ? 91.246 -4.661 13.179 1.00 32.30 417 SER B CA 1
ATOM 6035 C C . SER B 1 420 ? 90.429 -5.798 13.780 1.00 35.84 417 SER B C 1
ATOM 6036 O O . SER B 1 420 ? 89.244 -5.631 14.068 1.00 40.94 417 SER B O 1
ATOM 6039 N N . VAL B 1 421 ? 91.056 -6.955 13.962 1.00 26.60 418 VAL B N 1
ATOM 6040 C CA . VAL B 1 421 ? 90.392 -8.064 14.637 1.00 27.28 418 VAL B CA 1
ATOM 6041 C C . VAL B 1 421 ? 91.221 -8.583 15.802 1.00 29.30 418 VAL B C 1
ATOM 6042 O O . VAL B 1 421 ? 92.452 -8.621 15.743 1.00 27.98 418 VAL B O 1
ATOM 6046 N N . GLY B 1 422 ? 90.529 -8.974 16.865 1.00 31.35 419 GLY B N 1
ATOM 6047 C CA . GLY B 1 422 ? 91.181 -9.488 18.050 1.00 26.82 419 GLY B CA 1
ATOM 6048 C C . GLY B 1 422 ? 90.407 -10.633 18.667 1.00 41.19 419 GLY B C 1
ATOM 6049 O O . GLY B 1 422 ? 89.176 -10.633 18.684 1.00 29.08 419 GLY B O 1
ATOM 6050 N N . GLU B 1 423 ? 91.140 -11.617 19.170 1.00 34.28 420 GLU B N 1
ATOM 6051 C CA . GLU B 1 423 ? 90.532 -12.758 19.832 1.00 34.61 420 GLU B CA 1
ATOM 6052 C C . GLU B 1 423 ? 90.034 -12.355 21.216 1.00 42.02 420 GLU B C 1
ATOM 6053 O O . GLU B 1 423 ? 90.652 -11.531 21.893 1.00 42.30 420 GLU B O 1
ATOM 6059 N N . LEU B 1 424 ? 88.906 -12.926 21.624 1.00 46.72 421 LEU B N 1
ATOM 6060 C CA . LEU B 1 424 ? 88.355 -12.678 22.952 1.00 44.09 421 LEU B CA 1
ATOM 6061 C C . LEU B 1 424 ? 87.522 -13.872 23.403 1.00 46.98 421 LEU B C 1
ATOM 6062 O O . LEU B 1 424 ? 86.330 -13.962 23.105 1.00 47.67 421 LEU B O 1
ATOM 6067 N N . GLY B 1 425 ? 88.161 -14.789 24.121 1.00 47.49 422 GLY B N 1
ATOM 6068 C CA . GLY B 1 425 ? 87.516 -16.021 24.528 1.00 37.57 422 GLY B CA 1
ATOM 6069 C C . GLY B 1 425 ? 87.448 -16.996 23.371 1.00 57.82 422 GLY B C 1
ATOM 6070 O O . GLY B 1 425 ? 88.456 -17.276 22.721 1.00 48.22 422 GLY B O 1
ATOM 6071 N N . GLU B 1 426 ? 86.250 -17.508 23.108 1.00 68.07 423 GLU B N 1
ATOM 6072 C CA . GLU B 1 426 ? 86.043 -18.455 22.020 1.00 71.34 423 GLU B CA 1
ATOM 6073 C C . GLU B 1 426 ? 85.719 -17.732 20.717 1.00 66.34 423 GLU B C 1
ATOM 6074 O O . GLU B 1 426 ? 85.588 -18.357 19.664 1.00 68.58 423 GLU B O 1
ATOM 6080 N N . ASP B 1 427 ? 85.601 -16.410 20.793 1.00 58.80 424 ASP B N 1
ATOM 6081 C CA . ASP B 1 427 ? 85.114 -15.627 19.667 1.00 51.51 424 ASP B CA 1
ATOM 6082 C C . ASP B 1 427 ? 86.161 -14.668 19.116 1.00 41.36 424 ASP B C 1
ATOM 6083 O O . ASP B 1 427 ? 87.225 -14.480 19.705 1.00 41.11 424 ASP B O 1
ATOM 6096 N N . VAL B 1 429 ? 86.723 -10.644 17.602 1.00 41.99 426 VAL B N 1
ATOM 6097 C CA . VAL B 1 429 ? 86.118 -9.323 17.738 1.00 41.40 426 VAL B CA 1
ATOM 6098 C C . VAL B 1 429 ? 86.621 -8.344 16.685 1.00 42.52 426 VAL B C 1
ATOM 6099 O O . VAL B 1 429 ? 87.824 -8.123 16.556 1.00 45.65 426 VAL B O 1
ATOM 6103 N N . ILE B 1 430 ? 85.694 -7.757 15.936 1.00 40.76 427 ILE B N 1
ATOM 6104 C CA . ILE B 1 430 ? 86.041 -6.750 14.942 1.00 39.69 427 ILE B CA 1
ATOM 6105 C C . ILE B 1 430 ? 86.089 -5.371 15.588 1.00 39.46 427 ILE B C 1
ATOM 6106 O O . ILE B 1 430 ? 85.082 -4.879 16.095 1.00 45.07 427 ILE B O 1
ATOM 6111 N N . VAL B 1 431 ? 87.265 -4.754 15.574 1.00 37.59 428 VAL B N 1
ATOM 6112 C CA . VAL B 1 431 ? 87.435 -3.428 16.158 1.00 33.45 428 VAL B CA 1
ATOM 6113 C C . VAL B 1 431 ? 87.575 -2.372 15.063 1.00 38.24 428 VAL B C 1
ATOM 6114 O O . VAL B 1 431 ? 88.505 -2.420 14.259 1.00 39.45 428 VAL B O 1
ATOM 6118 N N . LEU B 1 432 ? 86.646 -1.422 15.041 1.00 40.28 429 LEU B N 1
ATOM 6119 C CA . LEU B 1 432 ? 86.580 -0.432 13.971 1.00 36.93 429 LEU B CA 1
ATOM 6120 C C . LEU B 1 432 ? 86.370 0.981 14.502 1.00 40.37 429 LEU B C 1
ATOM 6121 O O . LEU B 1 432 ? 85.442 1.228 15.271 1.00 54.96 429 LEU B O 1
ATOM 6126 N N . ASP B 1 433 ? 87.230 1.907 14.086 1.00 34.42 430 ASP B N 1
ATOM 6127 C CA . ASP B 1 433 ? 87.084 3.311 14.464 1.00 47.79 430 ASP B CA 1
ATOM 6128 C C . ASP B 1 433 ? 87.053 4.235 13.244 1.00 40.79 430 ASP B C 1
ATOM 6129 O O . ASP B 1 433 ? 87.813 4.054 12.293 1.00 34.36 430 ASP B O 1
ATOM 6134 N N . GLN B 1 434 ? 86.164 5.223 13.282 1.00 37.35 431 GLN B N 1
ATOM 6135 C CA . GLN B 1 434 ? 85.922 6.076 12.124 1.00 44.47 431 GLN B CA 1
ATOM 6136 C C . GLN B 1 434 ? 86.052 7.567 12.424 1.00 54.94 431 GLN B C 1
ATOM 6137 O O . GLN B 1 434 ? 86.438 7.962 13.524 1.00 54.11 431 GLN B O 1
ATOM 6143 N N . ARG B 1 435 ? 85.722 8.385 11.427 1.00 65.07 432 ARG B N 1
ATOM 6144 C CA . ARG B 1 435 ? 85.776 9.838 11.550 1.00 69.29 432 ARG B CA 1
ATOM 6145 C C . ARG B 1 435 ? 84.432 10.459 11.174 1.00 77.20 432 ARG B C 1
ATOM 6146 O O . ARG B 1 435 ? 83.712 9.931 10.324 1.00 71.21 432 ARG B O 1
ATOM 6154 N N . ARG B 1 436 ? 84.105 11.582 11.809 1.00 84.93 433 ARG B N 1
ATOM 6155 C CA . ARG B 1 436 ? 82.838 12.269 11.572 1.00 84.09 433 ARG B CA 1
ATOM 6156 C C . ARG B 1 436 ? 82.761 12.822 10.153 1.00 85.59 433 ARG B C 1
ATOM 6157 O O . ARG B 1 436 ? 83.446 13.788 9.813 1.00 85.49 433 ARG B O 1
ATOM 6159 N N . SER B 1 444 ? 77.207 2.006 15.021 1.00 60.85 441 SER B N 1
ATOM 6160 C CA . SER B 1 444 ? 77.898 1.937 13.738 1.00 64.98 441 SER B CA 1
ATOM 6161 C C . SER B 1 444 ? 77.034 1.276 12.671 1.00 71.26 441 SER B C 1
ATOM 6162 O O . SER B 1 444 ? 76.569 0.151 12.849 1.00 76.63 441 SER B O 1
ATOM 6165 N N . ALA B 1 445 ? 76.826 1.976 11.561 1.00 67.37 442 ALA B N 1
ATOM 6166 C CA . ALA B 1 445 ? 76.043 1.433 10.459 1.00 65.75 442 ALA B CA 1
ATOM 6167 C C . ALA B 1 445 ? 76.830 0.364 9.707 1.00 64.97 442 ALA B C 1
ATOM 6168 O O . ALA B 1 445 ? 76.253 -0.592 9.192 1.00 65.49 442 ALA B O 1
ATOM 6170 N N . LEU B 1 446 ? 78.150 0.529 9.661 1.00 63.74 443 LEU B N 1
ATOM 6171 C CA . LEU B 1 446 ? 79.025 -0.403 8.955 1.00 55.93 443 LEU B CA 1
ATOM 6172 C C . LEU B 1 446 ? 79.022 -1.776 9.621 1.00 58.42 443 LEU B C 1
ATOM 6173 O O . LEU B 1 446 ? 78.836 -2.794 8.955 1.00 66.39 443 LEU B O 1
ATOM 6178 N N . LEU B 1 447 ? 79.232 -1.799 10.935 1.00 54.78 444 LEU B N 1
ATOM 6179 C CA . LEU B 1 447 ? 79.288 -3.055 11.680 1.00 52.40 444 LEU B CA 1
ATOM 6180 C C . LEU B 1 447 ? 77.981 -3.847 11.628 1.00 56.74 444 LEU B C 1
ATOM 6181 O O . LEU B 1 447 ? 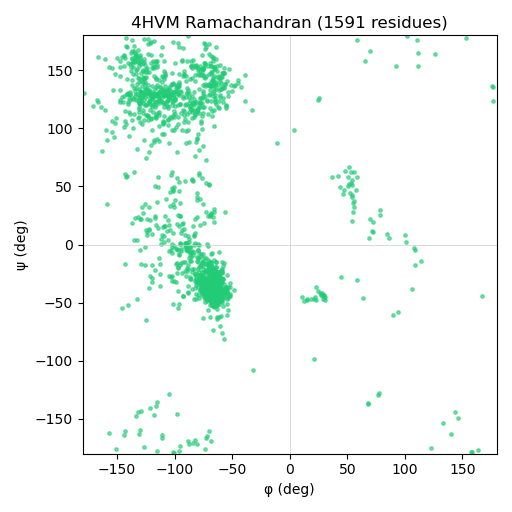77.992 -5.076 11.677 1.00 57.10 444 LEU B O 1
ATOM 6186 N N . ASP B 1 448 ? 76.858 -3.143 11.527 1.00 61.53 445 ASP B N 1
ATOM 6187 C CA . ASP B 1 448 ? 75.576 -3.809 11.339 1.00 72.96 445 ASP B CA 1
ATOM 6188 C C . ASP B 1 448 ? 75.570 -4.559 10.013 1.00 72.97 445 ASP B C 1
ATOM 6189 O O . ASP B 1 448 ? 75.012 -5.651 9.906 1.00 78.86 445 ASP B O 1
ATOM 6194 N N . GLY B 1 449 ? 76.203 -3.966 9.006 1.00 67.42 446 GLY B N 1
ATOM 6195 C CA . GLY B 1 449 ? 76.261 -4.558 7.684 1.00 64.94 446 GLY B CA 1
ATOM 6196 C C . GLY B 1 449 ? 77.176 -5.765 7.613 1.00 57.90 446 GLY B C 1
ATOM 6197 O O . GLY B 1 449 ? 76.852 -6.756 6.961 1.00 60.86 446 GLY B O 1
ATOM 6198 N N . LEU B 1 450 ? 78.321 -5.683 8.285 1.00 49.87 447 LEU B N 1
ATOM 6199 C CA . LEU B 1 450 ? 79.298 -6.769 8.265 1.00 50.87 447 LEU B CA 1
ATOM 6200 C C . LEU B 1 450 ? 78.795 -8.003 9.003 1.00 57.11 447 LEU B C 1
ATOM 6201 O O . LEU B 1 450 ? 79.144 -9.129 8.652 1.00 58.16 447 LEU B O 1
ATOM 6206 N N . ASP B 1 451 ? 77.975 -7.787 10.026 1.00 61.75 448 ASP B N 1
ATOM 6207 C CA . ASP B 1 451 ? 77.475 -8.880 10.852 1.00 67.16 448 ASP B CA 1
ATOM 6208 C C . ASP B 1 451 ? 76.550 -9.806 10.066 1.00 73.43 448 ASP B C 1
ATOM 6209 O O . ASP B 1 451 ? 76.748 -11.021 10.044 1.00 79.74 448 ASP B O 1
ATOM 6214 N N . ALA B 1 452 ? 75.541 -9.227 9.423 1.00 69.44 449 ALA B N 1
ATOM 6215 C CA . ALA B 1 452 ? 74.589 -10.002 8.632 1.00 63.34 449 ALA B CA 1
ATOM 6216 C C . ALA B 1 452 ? 75.231 -10.579 7.373 1.00 59.82 449 ALA B C 1
ATOM 6217 O O . ALA B 1 452 ? 74.854 -11.657 6.912 1.00 62.61 449 ALA B O 1
ATOM 6219 N N . ALA B 1 453 ? 76.203 -9.860 6.822 1.00 57.33 450 ALA B N 1
ATOM 6220 C CA . ALA B 1 453 ? 76.883 -10.297 5.607 1.00 50.11 450 ALA B CA 1
ATOM 6221 C C . ALA B 1 453 ? 77.759 -11.526 5.847 1.00 53.24 450 ALA B C 1
ATOM 6222 O O . ALA B 1 453 ? 77.787 -12.445 5.028 1.00 54.38 450 ALA B O 1
ATOM 6232 N N . ALA B 1 455 ? 77.287 -13.688 8.173 1.00 54.71 452 ALA B N 1
ATOM 6233 C CA . ALA B 1 455 ? 76.357 -14.777 8.444 1.00 59.98 452 ALA B CA 1
ATOM 6234 C C . ALA B 1 455 ? 75.880 -15.421 7.146 1.00 66.51 452 ALA B C 1
ATOM 6235 O O . ALA B 1 455 ? 75.882 -16.646 7.011 1.00 72.00 452 ALA B O 1
ATOM 6237 N N . GLN B 1 456 ? 75.476 -14.585 6.194 1.00 63.17 453 GLN B N 1
ATOM 6238 C CA . GLN B 1 456 ? 74.987 -15.058 4.905 1.00 62.33 453 GLN B CA 1
ATOM 6239 C C . GLN B 1 456 ? 76.094 -15.731 4.102 1.00 61.64 453 GLN B C 1
ATOM 6240 O O . GLN B 1 456 ? 75.865 -16.743 3.438 1.00 67.76 453 GLN B O 1
ATOM 6246 N N . ALA B 1 457 ? 77.293 -15.162 4.171 1.00 59.59 454 ALA B N 1
ATOM 6247 C CA . ALA B 1 457 ? 78.447 -15.698 3.456 1.00 51.30 454 ALA B CA 1
ATOM 6248 C C . ALA B 1 457 ? 78.776 -17.121 3.894 1.00 58.23 454 ALA B C 1
ATOM 6249 O O . ALA B 1 457 ? 79.099 -17.973 3.067 1.00 57.35 454 ALA B O 1
ATOM 6251 N N . VAL B 1 458 ? 78.691 -17.370 5.197 1.00 58.01 455 VAL B N 1
ATOM 6252 C CA . VAL B 1 458 ? 78.944 -18.697 5.749 1.00 59.12 455 VAL B CA 1
ATOM 6253 C C . VAL B 1 458 ? 77.822 -19.666 5.380 1.00 63.90 455 VAL B C 1
ATOM 6254 O O . VAL B 1 458 ? 78.075 -20.819 5.030 1.00 65.59 455 VAL B O 1
ATOM 6258 N N . ALA B 1 459 ? 76.584 -19.184 5.447 1.00 64.29 456 ALA B N 1
ATOM 6259 C CA . ALA B 1 459 ? 75.419 -19.990 5.092 1.00 68.92 456 ALA B CA 1
ATOM 6260 C C . ALA B 1 459 ? 75.450 -20.391 3.619 1.00 70.91 456 ALA B C 1
ATOM 6261 O O . ALA B 1 459 ? 75.249 -21.557 3.277 1.00 63.39 456 ALA B O 1
ATOM 6263 N N . ASP B 1 460 ? 75.700 -19.414 2.753 1.00 69.10 457 ASP B N 1
ATOM 6264 C CA . ASP B 1 460 ? 75.808 -19.661 1.321 1.00 70.88 457 ASP B CA 1
ATOM 6265 C C . ASP B 1 460 ? 76.676 -18.588 0.669 1.00 69.84 457 ASP B C 1
ATOM 6266 O O . ASP B 1 460 ? 76.243 -17.448 0.504 1.00 69.26 457 ASP B O 1
ATOM 6271 N N . PRO B 1 461 ? 77.910 -18.956 0.298 1.00 66.37 458 PRO B N 1
ATOM 6272 C CA . PRO B 1 461 ? 78.866 -18.037 -0.329 1.00 61.65 458 PRO B CA 1
ATOM 6273 C C . PRO B 1 461 ? 78.406 -17.565 -1.703 1.00 64.76 458 PRO B C 1
ATOM 6274 O O . PRO B 1 461 ? 78.787 -16.476 -2.128 1.00 62.48 458 PRO B O 1
ATOM 6278 N N . SER B 1 462 ? 77.598 -18.371 -2.383 1.00 72.03 459 SER B N 1
ATOM 6279 C CA . SER B 1 462 ? 77.157 -18.043 -3.736 1.00 72.58 459 SER B CA 1
ATOM 6280 C C . SER B 1 462 ? 75.794 -17.348 -3.763 1.00 72.57 459 SER B C 1
ATOM 6281 O O . SER B 1 462 ? 75.276 -17.023 -4.832 1.00 67.00 459 SER B O 1
ATOM 6284 N N . ALA B 1 463 ? 75.219 -17.121 -2.586 1.00 75.12 460 ALA B N 1
ATOM 6285 C CA . ALA B 1 463 ? 73.942 -16.419 -2.476 1.00 73.30 460 ALA B CA 1
ATOM 6286 C C . ALA B 1 463 ? 74.172 -14.920 -2.331 1.00 72.77 460 ALA B C 1
ATOM 6287 O O . ALA B 1 463 ? 75.097 -14.498 -1.639 1.00 77.60 460 ALA B O 1
ATOM 6289 N N . PRO B 1 464 ? 73.328 -14.108 -2.987 1.00 70.05 461 PRO B N 1
ATOM 6290 C CA . PRO B 1 464 ? 73.449 -12.650 -2.910 1.00 71.39 461 PRO B CA 1
ATOM 6291 C C . PRO B 1 464 ? 73.276 -12.145 -1.484 1.00 75.89 461 PRO B C 1
ATOM 6292 O O . PRO B 1 464 ? 72.489 -12.701 -0.717 1.00 81.32 461 PRO B O 1
ATOM 6296 N N . LEU B 1 465 ? 74.020 -11.098 -1.143 1.00 76.64 462 LEU B N 1
ATOM 6297 C CA . LEU B 1 465 ? 74.000 -10.525 0.197 1.00 80.66 462 LEU B CA 1
ATOM 6298 C C . LEU B 1 465 ? 72.873 -9.503 0.343 1.00 94.88 462 LEU B C 1
ATOM 6299 O O . LEU B 1 465 ? 72.450 -8.903 -0.647 1.00 98.63 462 LEU B O 1
ATOM 6304 N N . PRO B 1 466 ? 72.378 -9.310 1.579 1.00 103.13 463 PRO B N 1
ATOM 6305 C CA . PRO B 1 466 ? 71.290 -8.365 1.859 1.00 109.30 463 PRO B CA 1
ATOM 6306 C C . PRO B 1 466 ? 71.552 -6.966 1.304 1.00 109.25 463 PRO B C 1
ATOM 6307 O O . PRO B 1 466 ? 70.945 -6.607 0.294 1.00 110.04 463 PRO B O 1
ATOM 6311 N N . GLY C 1 12 ? 56.763 34.576 56.202 1.00 64.79 9 GLY C N 1
ATOM 6312 C CA . GLY C 1 12 ? 57.391 33.530 55.417 1.00 70.26 9 GLY C CA 1
ATOM 6313 C C . GLY C 1 12 ? 58.667 33.996 54.742 1.00 70.91 9 GLY C C 1
ATOM 6314 O O . GLY C 1 12 ? 58.655 34.402 53.580 1.00 73.46 9 GLY C O 1
ATOM 6315 N N . LEU C 1 13 ? 59.776 33.925 55.473 1.00 66.96 10 LEU C N 1
ATOM 6316 C CA . LEU C 1 13 ? 61.055 34.417 54.977 1.00 56.08 10 LEU C CA 1
ATOM 6317 C C . LEU C 1 13 ? 62.210 33.854 55.804 1.00 55.87 10 LEU C C 1
ATOM 6318 O O . LEU C 1 13 ? 62.734 34.531 56.687 1.00 57.27 10 LEU C O 1
ATOM 6323 N N . ARG C 1 14 ? 62.603 32.617 55.517 1.00 56.06 11 ARG C N 1
ATOM 6324 C CA . ARG C 1 14 ? 63.678 31.963 56.260 1.00 51.65 11 ARG C CA 1
ATOM 6325 C C . ARG C 1 14 ? 65.044 32.584 55.955 1.00 47.39 11 ARG C C 1
ATOM 6326 O O . ARG C 1 14 ? 65.294 33.038 54.838 1.00 46.09 11 ARG C O 1
ATOM 6334 N N . ARG C 1 15 ? 65.920 32.606 56.956 1.00 47.57 12 ARG C N 1
ATOM 6335 C CA . ARG C 1 15 ? 67.269 33.139 56.791 1.00 45.69 12 ARG C CA 1
ATOM 6336 C C . ARG C 1 15 ? 68.145 32.189 55.978 1.00 34.06 12 ARG C C 1
ATOM 6337 O O . ARG C 1 15 ? 68.040 30.970 56.108 1.00 37.73 12 ARG C O 1
ATOM 6345 N N . ALA C 1 16 ? 69.018 32.754 55.149 1.00 27.73 13 ALA C N 1
ATOM 6346 C CA . ALA C 1 16 ? 69.876 31.960 54.273 1.00 30.76 13 ALA C CA 1
ATOM 6347 C C . ALA C 1 16 ? 71.012 31.275 55.032 1.00 31.77 13 ALA C C 1
ATOM 6348 O O . ALA C 1 16 ? 71.462 31.765 56.068 1.00 35.07 13 ALA C O 1
ATOM 6350 N N . SER C 1 17 ? 71.476 30.145 54.501 1.00 31.80 14 SER C N 1
ATOM 6351 C CA . SER C 1 17 ? 72.542 29.370 55.137 1.00 36.59 14 SER C CA 1
ATOM 6352 C C . SER C 1 17 ? 73.900 30.047 54.975 1.00 36.06 14 SER C C 1
ATOM 6353 O O . SER C 1 17 ? 74.032 31.028 54.246 1.00 38.23 14 SER C O 1
ATOM 6356 N N . PHE C 1 18 ? 74.911 29.505 55.646 1.00 29.08 15 PHE C N 1
ATOM 6357 C CA . PHE C 1 18 ? 76.231 30.122 55.661 1.00 25.79 15 PHE C CA 1
ATOM 6358 C C . PHE C 1 18 ? 76.950 30.039 54.318 1.00 36.44 15 PHE C C 1
ATOM 6359 O O . PHE C 1 18 ? 77.845 30.841 54.041 1.00 48.27 15 PHE C O 1
ATOM 6367 N N . LEU C 1 19 ? 76.566 29.071 53.491 1.00 32.80 16 LEU C N 1
ATOM 6368 C CA . LEU C 1 19 ? 77.152 28.931 52.158 1.00 25.17 16 LEU C CA 1
ATOM 6369 C C . LEU C 1 19 ? 76.426 29.792 51.135 1.00 24.76 16 LEU C C 1
ATOM 6370 O O . LEU C 1 19 ? 77.013 30.210 50.139 1.00 25.72 16 LEU C O 1
ATOM 6375 N N . GLN C 1 20 ? 75.146 30.048 51.384 1.00 25.61 17 GLN C N 1
ATOM 6376 C CA . GLN C 1 20 ? 74.377 30.955 50.546 1.00 17.09 17 GLN C CA 1
ATOM 6377 C C . GLN C 1 20 ? 74.818 32.389 50.805 1.00 27.45 17 GLN C C 1
ATOM 6378 O O . GLN C 1 20 ? 75.023 33.164 49.871 1.00 33.57 17 GLN C O 1
ATOM 6384 N N . ARG C 1 21 ? 74.969 32.732 52.080 1.00 25.24 18 ARG C N 1
ATOM 6385 C CA . ARG C 1 21 ? 75.439 34.056 52.466 1.00 30.43 18 ARG C CA 1
ATOM 6386 C C . ARG C 1 21 ? 76.846 34.300 51.933 1.00 30.61 18 ARG C C 1
ATOM 6387 O O . ARG C 1 21 ? 77.151 35.383 51.434 1.00 32.77 18 ARG C O 1
ATOM 6395 N N . GLY C 1 22 ? 77.700 33.288 52.049 1.00 29.88 19 GLY C N 1
ATOM 6396 C CA . GLY C 1 22 ? 79.079 33.393 51.606 1.00 18.02 19 GLY C CA 1
ATOM 6397 C C . GLY C 1 22 ? 79.216 33.605 50.111 1.00 25.21 19 GLY C C 1
ATOM 6398 O O . GLY C 1 22 ? 80.011 34.430 49.662 1.00 33.64 19 GLY C O 1
ATOM 6399 N N . ALA C 1 23 ? 78.434 32.857 49.339 1.00 19.15 20 ALA C N 1
ATOM 6400 C CA . ALA C 1 23 ? 78.464 32.956 47.886 1.00 20.42 20 ALA C CA 1
ATOM 6401 C C . ALA C 1 23 ? 77.932 34.310 47.423 1.00 26.49 20 ALA C C 1
ATOM 6402 O O . ALA C 1 23 ? 78.367 34.848 46.404 1.00 30.83 20 ALA C O 1
ATOM 6404 N N . TRP C 1 24 ? 76.989 34.860 48.182 1.00 26.97 21 TRP C N 1
ATOM 6405 C CA . TRP C 1 24 ? 76.338 36.111 47.806 1.00 23.54 21 TRP C CA 1
ATOM 6406 C C . TRP C 1 24 ? 77.287 37.302 47.878 1.00 29.70 21 TRP C C 1
ATOM 6407 O O . TRP C 1 24 ? 77.014 38.355 47.301 1.00 32.59 21 TRP C O 1
ATOM 6418 N N . ARG C 1 25 ? 78.401 37.132 48.582 1.00 31.54 22 ARG C N 1
ATOM 6419 C CA . ARG C 1 25 ? 79.391 38.195 48.697 1.00 39.22 22 ARG C CA 1
ATOM 6420 C C . ARG C 1 25 ? 80.034 38.523 47.353 1.00 46.32 22 ARG C C 1
ATOM 6421 O O . ARG C 1 25 ? 80.380 39.675 47.087 1.00 55.64 22 ARG C O 1
ATOM 6429 N N . TRP C 1 26 ? 80.184 37.512 46.503 1.00 40.61 23 TRP C N 1
ATOM 6430 C CA . TRP C 1 26 ? 80.844 37.706 45.218 1.00 39.42 23 TRP C CA 1
ATOM 6431 C C . TRP C 1 26 ? 79.884 37.536 44.043 1.00 36.69 23 TRP C C 1
ATOM 6432 O O . TRP C 1 26 ? 80.179 37.967 42.930 1.00 46.21 23 TRP C O 1
ATOM 6443 N N . LEU C 1 27 ? 78.735 36.917 44.294 1.00 26.75 24 LEU C N 1
ATOM 6444 C CA . LEU C 1 27 ? 77.752 36.682 43.239 1.00 27.38 24 LEU C CA 1
ATOM 6445 C C . LEU C 1 27 ? 76.934 37.921 42.873 1.00 33.34 24 LEU C C 1
ATOM 6446 O O . LEU C 1 27 ? 76.557 38.102 41.715 1.00 35.01 24 LEU C O 1
ATOM 6451 N N . ARG C 1 28 ? 76.659 38.764 43.863 1.00 39.39 25 ARG C N 1
ATOM 6452 C CA . ARG C 1 28 ? 75.879 39.976 43.644 1.00 50.61 25 ARG C CA 1
ATOM 6453 C C . ARG C 1 28 ? 76.590 40.933 42.689 1.00 55.49 25 ARG C C 1
ATOM 6454 O O . ARG C 1 28 ? 75.954 41.592 41.866 1.00 52.65 25 ARG C O 1
ATOM 6462 N N . GLU C 1 29 ? 77.915 40.994 42.802 1.00 60.96 26 GLU C N 1
ATOM 6463 C CA . GLU C 1 29 ? 78.732 41.855 41.953 1.00 58.70 26 GLU C CA 1
ATOM 6464 C C . GLU C 1 29 ? 78.880 41.243 40.563 1.00 47.68 26 GLU C C 1
ATOM 6465 O O . GLU C 1 29 ? 78.771 41.934 39.550 1.00 41.05 26 GLU C O 1
ATOM 6471 N N . ALA C 1 30 ? 79.125 39.937 40.534 1.00 44.40 27 ALA C N 1
ATOM 6472 C CA . ALA C 1 30 ? 79.340 39.204 39.293 1.00 32.81 27 ALA C CA 1
ATOM 6473 C C . ALA C 1 30 ? 78.074 39.151 38.446 1.00 32.84 27 ALA C C 1
ATOM 6474 O O . ALA C 1 30 ? 76.969 39.317 38.967 1.00 40.24 27 ALA C O 1
ATOM 6476 N N . PRO C 1 31 ? 78.232 38.930 37.131 1.00 25.24 28 PRO C N 1
ATOM 6477 C CA . PRO C 1 31 ? 77.058 38.740 36.277 1.00 30.15 28 PRO C CA 1
ATOM 6478 C C . PRO C 1 31 ? 76.257 37.519 36.716 1.00 33.30 28 PRO C C 1
ATOM 6479 O O . PRO C 1 31 ? 76.846 36.521 37.133 1.00 35.65 28 PRO C O 1
ATOM 6483 N N . PRO C 1 32 ? 74.922 37.606 36.626 1.00 27.67 29 PRO C N 1
ATOM 6484 C CA . PRO C 1 32 ? 73.987 36.571 37.081 1.00 19.50 29 PRO C CA 1
ATOM 6485 C C . PRO C 1 32 ? 74.283 35.194 36.493 1.00 19.72 29 PRO C C 1
ATOM 6486 O O . PRO C 1 32 ? 74.119 34.186 37.181 1.00 32.73 29 PRO C O 1
ATOM 6490 N N . ALA C 1 33 ? 74.715 35.157 35.238 1.00 21.65 30 ALA C N 1
ATOM 6491 C CA . ALA C 1 33 ? 74.984 33.895 34.561 1.00 20.30 30 ALA C CA 1
ATOM 6492 C C . ALA C 1 33 ? 76.096 33.104 35.241 1.00 19.73 30 ALA C C 1
ATOM 6493 O O . ALA C 1 33 ? 76.169 31.884 35.100 1.00 24.38 30 ALA C O 1
ATOM 6495 N N . ALA C 1 34 ? 76.959 33.799 35.977 1.00 13.05 31 ALA C N 1
ATOM 6496 C CA . ALA C 1 34 ? 78.099 33.160 36.629 1.00 14.06 31 ALA C CA 1
ATOM 6497 C C . ALA C 1 34 ? 77.674 32.233 37.760 1.00 15.32 31 ALA C C 1
ATOM 6498 O O . ALA C 1 34 ? 78.461 31.412 38.232 1.00 21.19 31 ALA C O 1
ATOM 6500 N N . ALA C 1 35 ? 76.428 32.369 38.198 1.00 18.74 32 ALA C N 1
ATOM 6501 C CA . ALA C 1 35 ? 75.916 31.555 39.291 1.00 19.83 32 ALA C CA 1
ATOM 6502 C C . ALA C 1 35 ? 75.181 30.317 38.785 1.00 25.37 32 ALA C C 1
ATOM 6503 O O . ALA C 1 35 ? 74.775 29.464 39.574 1.00 33.62 32 ALA C O 1
ATOM 6505 N N . PHE C 1 36 ? 75.016 30.216 37.471 1.00 17.92 33 PHE C N 1
ATOM 6506 C CA . PHE C 1 36 ? 74.232 29.130 36.892 1.00 16.57 33 PHE C CA 1
ATOM 6507 C C . PHE C 1 36 ? 75.073 28.008 36.288 1.00 14.05 33 PHE C C 1
ATOM 6508 O O . PHE C 1 36 ? 76.170 28.236 35.778 1.00 12.93 33 PHE C O 1
ATOM 6516 N N . ALA C 1 37 ? 74.543 26.793 36.360 1.00 9.54 34 ALA C N 1
ATOM 6517 C CA . ALA C 1 37 ? 75.197 25.627 35.785 1.00 14.94 34 ALA C CA 1
ATOM 6518 C C . ALA C 1 37 ? 74.158 24.752 35.095 1.00 16.50 34 ALA C C 1
ATOM 6519 O O . ALA C 1 37 ? 72.984 24.765 35.463 1.00 15.24 34 ALA C O 1
ATOM 6521 N N . ALA C 1 38 ? 74.586 23.994 34.094 1.00 8.71 35 ALA C N 1
ATOM 6522 C CA . ALA C 1 38 ? 73.658 23.155 33.348 1.00 10.02 35 ALA C CA 1
ATOM 6523 C C . ALA C 1 38 ? 74.123 21.706 33.298 1.00 21.22 35 ALA C C 1
ATOM 6524 O O . ALA C 1 38 ? 75.277 21.426 32.979 1.00 30.38 35 ALA C O 1
ATOM 6526 N N . ARG C 1 39 ? 73.216 20.793 33.625 1.00 9.25 36 ARG C N 1
ATOM 6527 C CA . ARG C 1 39 ? 73.465 19.362 33.502 1.00 18.15 36 ARG C CA 1
ATOM 6528 C C . ARG C 1 39 ? 72.217 18.715 32.915 1.00 17.24 36 ARG C C 1
ATOM 6529 O O . ARG C 1 39 ? 71.156 19.336 32.873 1.00 13.58 36 ARG C O 1
ATOM 6537 N N . GLY C 1 40 ? 72.336 17.470 32.466 1.00 19.91 37 GLY C N 1
ATOM 6538 C CA . GLY C 1 40 ? 71.198 16.787 31.878 1.00 19.23 37 GLY C CA 1
ATOM 6539 C C . GLY C 1 40 ? 71.316 15.277 31.838 1.00 18.42 37 GLY C C 1
ATOM 6540 O O . GLY C 1 40 ? 72.411 14.724 31.930 1.00 15.65 37 GLY C O 1
ATOM 6541 N N . LEU C 1 41 ? 70.173 14.610 31.706 1.00 20.09 38 LEU C N 1
ATOM 6542 C CA . LEU C 1 41 ? 70.131 13.167 31.501 1.00 17.43 38 LEU C CA 1
ATOM 6543 C C . LEU C 1 41 ? 69.460 12.862 30.164 1.00 22.12 38 LEU C C 1
ATOM 6544 O O . LEU C 1 41 ? 68.380 13.375 29.874 1.00 28.93 38 LEU C O 1
ATOM 6549 N N . LEU C 1 42 ? 70.102 12.034 29.347 1.00 20.38 39 LEU C N 1
ATOM 6550 C CA . LEU C 1 42 ? 69.530 11.651 28.062 1.00 21.40 39 LEU C CA 1
ATOM 6551 C C . LEU C 1 42 ? 68.681 10.393 28.199 1.00 33.67 39 LEU C C 1
ATOM 6552 O O . LEU C 1 42 ? 69.174 9.343 28.613 1.00 39.67 39 LEU C O 1
ATOM 6557 N N . GLY C 1 43 ? 67.404 10.508 27.851 1.00 41.21 40 GLY C N 1
ATOM 6558 C CA . GLY C 1 43 ? 66.491 9.380 27.893 1.00 44.52 40 GLY C CA 1
ATOM 6559 C C . GLY C 1 43 ? 66.177 8.873 26.500 1.00 46.62 40 GLY C C 1
ATOM 6560 O O . GLY C 1 43 ? 65.639 9.605 25.668 1.00 51.15 40 GLY C O 1
ATOM 6561 N N . SER C 1 44 ? 66.513 7.615 26.243 1.00 45.17 41 SER C N 1
ATOM 6562 C CA . SER C 1 44 ? 66.314 7.033 24.924 1.00 45.97 41 SER C CA 1
ATOM 6563 C C . SER C 1 44 ? 65.330 5.870 24.953 1.00 45.28 41 SER C C 1
ATOM 6564 O O . SER C 1 44 ? 65.534 4.895 25.674 1.00 44.22 41 SER C O 1
ATOM 6567 N N . GLY C 1 45 ? 64.269 5.977 24.158 1.00 45.01 42 GLY C N 1
ATOM 6568 C CA . GLY C 1 45 ? 63.272 4.925 24.066 1.00 46.33 42 GLY C CA 1
ATOM 6569 C C . GLY C 1 45 ? 61.858 5.450 23.904 1.00 42.65 42 GLY C C 1
ATOM 6570 O O . GLY C 1 45 ? 61.631 6.457 23.234 1.00 48.03 42 GLY C O 1
ATOM 6571 N N . ARG C 1 46 ? 60.900 4.764 24.516 1.00 36.70 43 ARG C N 1
ATOM 6572 C CA . ARG C 1 46 ? 59.507 5.187 24.452 1.00 44.88 43 ARG C CA 1
ATOM 6573 C C . ARG C 1 46 ? 59.188 6.134 25.604 1.00 44.74 43 ARG C C 1
ATOM 6574 O O . ARG C 1 46 ? 58.919 5.696 26.723 1.00 46.16 43 ARG C O 1
ATOM 6582 N N . ILE C 1 47 ? 59.224 7.434 25.329 1.00 39.65 44 ILE C N 1
ATOM 6583 C CA . ILE C 1 47 ? 58.999 8.432 26.367 1.00 31.97 44 ILE C CA 1
ATOM 6584 C C . ILE C 1 47 ? 57.743 9.255 26.101 1.00 45.57 44 ILE C C 1
ATOM 6585 O O . ILE C 1 47 ? 57.551 9.774 25.002 1.00 48.83 44 ILE C O 1
ATOM 6590 N N . ASP C 1 48 ? 56.887 9.365 27.112 1.00 40.10 45 ASP C N 1
ATOM 6591 C CA . ASP C 1 48 ? 55.739 10.258 27.048 1.00 41.73 45 ASP C CA 1
ATOM 6592 C C . ASP C 1 48 ? 56.164 11.611 27.613 1.00 46.23 45 ASP C C 1
ATOM 6593 O O . ASP C 1 48 ? 56.570 11.705 28.772 1.00 51.34 45 ASP C O 1
ATOM 6598 N N . ASP C 1 49 ? 56.070 12.653 26.793 1.00 46.76 46 ASP C N 1
ATOM 6599 C CA . ASP C 1 49 ? 56.520 13.984 27.195 1.00 46.99 46 ASP C CA 1
ATOM 6600 C C . ASP C 1 49 ? 55.584 14.637 28.211 1.00 53.30 46 ASP C C 1
ATOM 6601 O O . ASP C 1 49 ? 56.041 15.223 29.194 1.00 56.20 46 ASP C O 1
ATOM 6606 N N . ASP C 1 50 ? 54.280 14.534 27.973 1.00 50.94 47 ASP C N 1
ATOM 6607 C CA . ASP C 1 50 ? 53.292 15.097 28.888 1.00 52.20 47 ASP C CA 1
ATOM 6608 C C . ASP C 1 50 ? 53.376 14.437 30.258 1.00 49.82 47 ASP C C 1
ATOM 6609 O O . ASP C 1 50 ? 53.129 15.073 31.284 1.00 47.60 47 ASP C O 1
ATOM 6614 N N . ARG C 1 51 ? 53.722 13.155 30.261 1.00 44.47 48 ARG C N 1
ATOM 6615 C CA . ARG C 1 51 ? 53.855 12.391 31.492 1.00 37.25 48 ARG C CA 1
ATOM 6616 C C . ARG C 1 51 ? 55.139 12.779 32.211 1.00 43.12 48 ARG C C 1
ATOM 6617 O O . ARG C 1 51 ? 55.163 12.893 33.436 1.00 46.19 48 ARG C O 1
ATOM 6625 N N . LEU C 1 52 ? 56.202 12.985 31.438 1.00 36.63 49 LEU C N 1
ATOM 6626 C CA . LEU C 1 52 ? 57.479 13.427 31.988 1.00 36.41 49 LEU C CA 1
ATOM 6627 C C . LEU C 1 52 ? 57.379 14.868 32.465 1.00 38.64 49 LEU C C 1
ATOM 6628 O O . LEU C 1 52 ? 58.079 15.271 33.393 1.00 36.63 49 LEU C O 1
ATOM 6633 N N . ALA C 1 53 ? 56.509 15.640 31.819 1.00 40.99 50 ALA C N 1
ATOM 6634 C CA . ALA C 1 53 ? 56.291 17.035 32.188 1.00 30.53 50 ALA C CA 1
ATOM 6635 C C . ALA C 1 53 ? 55.616 17.129 33.547 1.00 31.70 50 ALA C C 1
ATOM 6636 O O . ALA C 1 53 ? 55.972 17.971 34.370 1.00 45.29 50 ALA C O 1
ATOM 6638 N N . ALA C 1 54 ? 54.638 16.258 33.774 1.00 34.94 51 ALA C N 1
ATOM 6639 C CA . ALA C 1 54 ? 53.932 16.216 35.047 1.00 37.96 51 ALA C CA 1
ATOM 6640 C C . ALA C 1 54 ? 54.865 15.731 36.151 1.00 41.69 51 ALA C C 1
ATOM 6641 O O . ALA C 1 54 ? 54.752 16.153 37.303 1.00 49.18 51 ALA C O 1
ATOM 6643 N N . ALA C 1 55 ? 55.786 14.844 35.787 1.00 35.37 52 ALA C N 1
ATOM 6644 C CA . ALA C 1 55 ? 56.786 14.340 36.719 1.00 36.89 52 ALA C CA 1
ATOM 6645 C C . ALA C 1 55 ? 57.713 15.463 37.162 1.00 40.34 52 ALA C C 1
ATOM 6646 O O . ALA C 1 55 ? 58.121 15.528 38.323 1.00 37.95 52 ALA C O 1
ATOM 6648 N N . ALA C 1 56 ? 58.038 16.349 36.227 1.00 27.66 53 ALA C N 1
ATOM 6649 C CA . ALA C 1 56 ? 58.883 17.497 36.522 1.00 31.59 53 ALA C CA 1
ATOM 6650 C C . ALA C 1 56 ? 58.145 18.482 37.420 1.00 31.54 53 ALA C C 1
ATOM 6651 O O . ALA C 1 56 ? 58.725 19.051 38.344 1.00 35.29 53 ALA C O 1
ATOM 6653 N N . ASP C 1 57 ? 56.859 18.672 37.144 1.00 34.04 54 ASP C N 1
ATOM 6654 C CA . ASP C 1 57 ? 56.029 19.568 37.940 1.00 38.91 54 ASP C CA 1
ATOM 6655 C C . ASP C 1 57 ? 55.834 19.041 39.361 1.00 36.90 54 ASP C C 1
ATOM 6656 O O . ASP C 1 57 ? 55.666 19.820 40.302 1.00 32.05 54 ASP C O 1
ATOM 6661 N N . GLU C 1 58 ? 55.861 17.720 39.515 1.00 38.54 55 GLU C N 1
ATOM 6662 C CA . GLU C 1 58 ? 55.682 17.102 40.824 1.00 40.24 55 GLU C CA 1
ATOM 6663 C C . GLU C 1 58 ? 56.902 17.329 41.705 1.00 35.16 55 GLU C C 1
ATOM 6664 O O . GLU C 1 58 ? 56.774 17.657 42.884 1.00 37.46 55 GLU C O 1
ATOM 6670 N N . VAL C 1 59 ? 58.083 17.151 41.121 1.00 30.73 56 VAL C N 1
ATOM 6671 C CA . VAL C 1 59 ? 59.338 17.338 41.838 1.00 31.88 56 VAL C CA 1
ATOM 6672 C C . VAL C 1 59 ? 59.523 18.802 42.227 1.00 38.30 56 VAL C C 1
ATOM 6673 O O . VAL C 1 59 ? 60.005 19.111 43.318 1.00 36.52 56 VAL C O 1
ATOM 6677 N N . LEU C 1 60 ? 59.127 19.699 41.330 1.00 40.10 57 LEU C N 1
ATOM 6678 C CA . LEU C 1 60 ? 59.217 21.132 41.589 1.00 36.26 57 LEU C CA 1
ATOM 6679 C C . LEU C 1 60 ? 58.343 21.548 42.770 1.00 44.14 57 LEU C C 1
ATOM 6680 O O . LEU C 1 60 ? 58.678 22.480 43.500 1.00 50.55 57 LEU C O 1
ATOM 6685 N N . ASP C 1 61 ? 57.223 20.852 42.951 1.00 43.98 58 ASP C N 1
ATOM 6686 C CA . ASP C 1 61 ? 56.329 21.107 44.076 1.00 38.21 58 ASP C CA 1
ATOM 6687 C C . ASP C 1 61 ? 56.835 20.413 45.336 1.00 36.36 58 ASP C C 1
ATOM 6688 O O . ASP C 1 61 ? 56.696 20.934 46.443 1.00 44.47 58 ASP C O 1
ATOM 6693 N N . ALA C 1 62 ? 57.427 19.237 45.154 1.00 30.44 59 ALA C N 1
ATOM 6694 C CA . ALA C 1 62 ? 57.894 18.426 46.273 1.00 30.19 59 ALA C CA 1
ATOM 6695 C C . ALA C 1 62 ? 59.054 19.074 47.022 1.00 36.68 59 ALA C C 1
ATOM 6696 O O . ALA C 1 62 ? 59.102 19.040 48.250 1.00 46.71 59 ALA C O 1
ATOM 6698 N N . PHE C 1 63 ? 59.992 19.650 46.279 1.00 27.00 60 PHE C N 1
ATOM 6699 C CA . PHE C 1 63 ? 61.113 20.365 46.878 1.00 30.55 60 PHE C CA 1
ATOM 6700 C C . PHE C 1 63 ? 60.877 21.867 46.795 1.00 35.11 60 PHE C C 1
ATOM 6701 O O . PHE C 1 63 ? 61.127 22.478 45.757 1.00 39.19 60 PHE C O 1
ATOM 6709 N N . PRO C 1 64 ? 60.401 22.471 47.894 1.00 40.09 61 PRO C N 1
ATOM 6710 C CA . PRO C 1 64 ? 60.097 23.906 47.903 1.00 40.66 61 PRO C CA 1
ATOM 6711 C C . PRO C 1 64 ? 61.338 24.772 47.702 1.00 39.09 61 PRO C C 1
ATOM 6712 O O . PRO C 1 64 ? 61.216 25.936 47.326 1.00 46.86 61 PRO C O 1
ATOM 6716 N N . LEU C 1 65 ? 62.515 24.203 47.950 1.00 34.27 62 LEU C N 1
ATOM 6717 C CA . LEU C 1 65 ? 63.777 24.912 47.752 1.00 27.00 62 LEU C CA 1
ATOM 6718 C C . LEU C 1 65 ? 63.976 25.315 46.292 1.00 33.31 62 LEU C C 1
ATOM 6719 O O . LEU C 1 65 ? 64.591 26.340 45.997 1.00 40.09 62 LEU C O 1
ATOM 6724 N N . LEU C 1 66 ? 63.460 24.498 45.381 1.00 28.54 63 LEU C N 1
ATOM 6725 C CA . LEU C 1 66 ? 63.573 24.778 43.956 1.00 25.96 63 LEU C CA 1
ATOM 6726 C C . LEU C 1 66 ? 62.784 26.026 43.572 1.00 32.13 63 LEU C C 1
ATOM 6727 O O . LEU C 1 66 ? 63.081 26.671 42.566 1.00 32.56 63 LEU C O 1
ATOM 6732 N N . ARG C 1 67 ? 61.776 26.356 44.375 1.00 31.30 64 ARG C N 1
ATOM 6733 C CA . ARG C 1 67 ? 60.936 27.524 44.123 1.00 25.85 64 ARG C CA 1
ATOM 6734 C C . ARG C 1 67 ? 61.328 28.694 45.023 1.00 29.19 64 ARG C C 1
ATOM 6735 O O . ARG C 1 67 ? 60.479 29.480 45.443 1.00 34.25 64 ARG C O 1
ATOM 6743 N N . VAL C 1 68 ? 62.622 28.808 45.306 1.00 26.71 65 VAL C N 1
ATOM 6744 C CA . VAL C 1 68 ? 63.125 29.830 46.218 1.00 27.18 65 VAL C CA 1
ATOM 6745 C C . VAL C 1 68 ? 63.748 31.035 45.509 1.00 31.75 65 VAL C C 1
ATOM 6746 O O . VAL C 1 68 ? 64.561 30.880 44.599 1.00 34.66 65 VAL C O 1
ATOM 6750 N N . ASN C 1 69 ? 63.346 32.233 45.928 1.00 34.69 66 ASN C N 1
ATOM 6751 C CA . ASN C 1 69 ? 64.015 33.465 45.525 1.00 30.73 66 ASN C CA 1
ATOM 6752 C C . ASN C 1 69 ? 64.738 34.068 46.723 1.00 33.24 66 ASN C C 1
ATOM 6753 O O . ASN C 1 69 ? 64.552 33.621 47.853 1.00 36.57 66 ASN C O 1
ATOM 6758 N N . PHE C 1 70 ? 65.564 35.079 46.481 1.00 33.75 67 PHE C N 1
ATOM 6759 C CA . PHE C 1 70 ? 66.361 35.661 47.554 1.00 32.49 67 PHE C CA 1
ATOM 6760 C C . PHE C 1 70 ? 66.058 37.135 47.786 1.00 36.73 67 PHE C C 1
ATOM 6761 O O . PHE C 1 70 ? 66.033 37.928 46.850 1.00 43.57 67 PHE C O 1
ATOM 6769 N N . VAL C 1 71 ? 65.832 37.493 49.045 1.00 34.65 68 VAL C N 1
ATOM 6770 C CA . VAL C 1 71 ? 65.613 38.883 49.418 1.00 38.19 68 VAL C CA 1
ATOM 6771 C C . VAL C 1 71 ? 66.808 39.415 50.201 1.00 45.20 68 VAL C C 1
ATOM 6772 O O . VAL C 1 71 ? 67.167 38.872 51.246 1.00 53.51 68 VAL C O 1
ATOM 6776 N N . ASP C 1 72 ? 67.424 40.475 49.690 1.00 46.71 69 ASP C N 1
ATOM 6777 C CA . ASP C 1 72 ? 68.568 41.082 50.356 1.00 52.39 69 ASP C CA 1
ATOM 6778 C C . ASP C 1 72 ? 68.147 42.377 51.033 1.00 60.76 69 ASP C C 1
ATOM 6779 O O . ASP C 1 72 ? 68.239 43.456 50.449 1.00 69.08 69 ASP C O 1
ATOM 6784 N N . ASP C 1 73 ? 67.674 42.258 52.269 1.00 59.53 70 ASP C N 1
ATOM 6785 C CA . ASP C 1 73 ? 67.245 43.415 53.039 1.00 64.95 70 ASP C CA 1
ATOM 6786 C C . ASP C 1 73 ? 67.620 43.212 54.500 1.00 63.30 70 ASP C C 1
ATOM 6787 O O . ASP C 1 73 ? 66.989 42.421 55.204 1.00 57.37 70 ASP C O 1
ATOM 6792 N N . ASP C 1 74 ? 68.649 43.931 54.942 1.00 68.12 71 ASP C N 1
ATOM 6793 C CA . ASP C 1 74 ? 69.240 43.735 56.263 1.00 73.26 71 ASP C CA 1
ATOM 6794 C C . ASP C 1 74 ? 69.637 42.272 56.444 1.00 69.41 71 ASP C C 1
ATOM 6795 O O . ASP C 1 74 ? 69.215 41.609 57.392 1.00 68.96 71 ASP C O 1
ATOM 6800 N N . GLY C 1 75 ? 70.446 41.774 55.516 1.00 63.63 72 GLY C N 1
ATOM 6801 C CA . GLY C 1 75 ? 70.833 40.377 55.509 1.00 58.17 72 GLY C CA 1
ATOM 6802 C C . GLY C 1 75 ? 70.192 39.654 54.342 1.00 55.44 72 GLY C C 1
ATOM 6803 O O . GLY C 1 75 ? 69.403 40.237 53.599 1.00 57.17 72 GLY C O 1
ATOM 6804 N N . LEU C 1 76 ? 70.529 38.380 54.178 1.00 50.85 73 LEU C N 1
ATOM 6805 C CA . LEU C 1 76 ? 70.012 37.602 53.061 1.00 43.09 73 LEU C CA 1
ATOM 6806 C C . LEU C 1 76 ? 68.961 36.618 53.547 1.00 46.66 73 LEU C C 1
ATOM 6807 O O . LEU C 1 76 ? 69.172 35.911 54.532 1.00 50.67 73 LEU C O 1
ATOM 6812 N N . TRP C 1 77 ? 67.829 36.575 52.851 1.00 42.00 74 TRP C N 1
ATOM 6813 C CA . TRP C 1 77 ? 66.720 35.720 53.254 1.00 40.43 74 TRP C CA 1
ATOM 6814 C C . TRP C 1 77 ? 66.216 34.857 52.101 1.00 36.85 74 TRP C C 1
ATOM 6815 O O . TRP C 1 77 ? 66.427 35.177 50.932 1.00 32.45 74 TRP C O 1
ATOM 6834 N N . ARG C 1 79 ? 62.902 33.080 50.164 1.00 30.58 76 ARG C N 1
ATOM 6835 C CA . ARG C 1 79 ? 61.482 33.310 49.933 1.00 30.94 76 ARG C CA 1
ATOM 6836 C C . ARG C 1 79 ? 60.944 32.210 49.032 1.00 30.39 76 ARG C C 1
ATOM 6837 O O . ARG C 1 79 ? 61.574 31.861 48.039 1.00 35.18 76 ARG C O 1
ATOM 6845 N N . THR C 1 80 ? 59.780 31.668 49.368 1.00 33.88 77 THR C N 1
ATOM 6846 C CA . THR C 1 80 ? 59.223 30.555 48.606 1.00 35.53 77 THR C CA 1
ATOM 6847 C C . THR C 1 80 ? 57.945 30.926 47.861 1.00 44.18 77 THR C C 1
ATOM 6848 O O . THR C 1 80 ? 56.869 30.998 48.455 1.00 54.01 77 THR C O 1
ATOM 6852 N N . ARG C 1 81 ? 58.072 31.156 46.557 1.00 43.84 78 ARG C N 1
ATOM 6853 C CA . ARG C 1 81 ? 56.917 31.417 45.708 1.00 50.15 78 ARG C CA 1
ATOM 6854 C C . ARG C 1 81 ? 56.182 30.108 45.449 1.00 57.84 78 ARG C C 1
ATOM 6855 O O . ARG C 1 81 ? 56.796 29.042 45.446 1.00 62.40 78 ARG C O 1
ATOM 6863 N N . GLU C 1 82 ? 54.871 30.182 45.238 1.00 62.24 79 GLU C N 1
ATOM 6864 C CA . GLU C 1 82 ? 54.077 28.971 45.037 1.00 69.68 79 GLU C CA 1
ATOM 6865 C C . GLU C 1 82 ? 53.819 28.649 43.568 1.00 68.48 79 GLU C C 1
ATOM 6866 O O . GLU C 1 82 ? 53.580 27.494 43.213 1.00 67.89 79 GLU C O 1
ATOM 6872 N N . ASN C 1 83 ? 53.865 29.670 42.718 1.00 70.08 80 ASN C N 1
ATOM 6873 C CA . ASN C 1 83 ? 53.764 29.462 41.278 1.00 74.40 80 ASN C CA 1
ATOM 6874 C C . ASN C 1 83 ? 55.141 29.216 40.666 1.00 73.22 80 ASN C C 1
ATOM 6875 O O . ASN C 1 83 ? 55.892 30.158 40.407 1.00 75.30 80 ASN C O 1
ATOM 6880 N N . ALA C 1 84 ? 55.467 27.944 40.448 1.00 67.07 81 ALA C N 1
ATOM 6881 C CA . ALA C 1 84 ? 56.780 27.557 39.937 1.00 57.62 81 ALA C CA 1
ATOM 6882 C C . ALA C 1 84 ? 57.063 28.159 38.568 1.00 64.18 81 ALA C C 1
ATOM 6883 O O . ALA C 1 84 ? 57.904 29.049 38.444 1.00 65.23 81 ALA C O 1
ATOM 6885 N N . ASP C 1 85 ? 56.350 27.673 37.554 1.00 72.32 82 ASP C N 1
ATOM 6886 C CA . ASP C 1 85 ? 56.562 28.090 36.168 1.00 71.08 82 ASP C CA 1
ATOM 6887 C C . ASP C 1 85 ? 58.033 27.964 35.788 1.00 52.94 82 ASP C C 1
ATOM 6888 O O . ASP C 1 85 ? 58.645 28.914 35.298 1.00 49.57 82 ASP C O 1
ATOM 6893 N N . ALA C 1 86 ? 58.593 26.783 36.022 1.00 40.70 83 ALA C N 1
ATOM 6894 C CA . ALA C 1 86 ? 60.017 26.565 35.823 1.00 32.38 83 ALA C CA 1
ATOM 6895 C C . ALA C 1 86 ? 60.297 25.441 34.829 1.00 29.31 83 ALA C C 1
ATOM 6896 O O . ALA C 1 86 ? 61.428 24.966 34.727 1.00 31.01 83 ALA C O 1
ATOM 6898 N N . LEU C 1 87 ? 59.267 25.016 34.103 1.00 26.39 84 LEU C N 1
ATOM 6899 C CA . LEU C 1 87 ? 59.424 23.957 33.113 1.00 27.26 84 LEU C CA 1
ATOM 6900 C C . LEU C 1 87 ? 59.371 24.505 31.693 1.00 32.54 84 LEU C C 1
ATOM 6901 O O . LEU C 1 87 ? 58.400 25.153 31.299 1.00 37.48 84 LEU C O 1
ATOM 6906 N N . VAL C 1 88 ? 60.427 24.240 30.930 1.00 30.74 85 VAL C N 1
ATOM 6907 C CA . VAL C 1 88 ? 60.514 24.691 29.547 1.00 28.45 85 VAL C CA 1
ATOM 6908 C C . VAL C 1 88 ? 60.543 23.490 28.609 1.00 21.19 85 VAL C C 1
ATOM 6909 O O . VAL C 1 88 ? 61.333 22.567 28.800 1.00 22.85 85 VAL C O 1
ATOM 6913 N N . ARG C 1 89 ? 59.679 23.502 27.600 1.00 22.81 86 ARG C N 1
ATOM 6914 C CA . ARG C 1 89 ? 59.598 22.390 26.659 1.00 25.41 86 ARG C CA 1
ATOM 6915 C C . ARG C 1 89 ? 60.034 22.797 25.255 1.00 30.16 86 ARG C C 1
ATOM 6916 O O . ARG C 1 89 ? 59.506 23.749 24.679 1.00 29.61 86 ARG C O 1
ATOM 6924 N N . SER C 1 90 ? 61.001 22.062 24.711 1.00 31.48 87 SER C N 1
ATOM 6925 C CA . SER C 1 90 ? 61.564 22.367 23.400 1.00 28.56 87 SER C CA 1
ATOM 6926 C C . SER C 1 90 ? 61.579 21.141 22.490 1.00 28.12 87 SER C C 1
ATOM 6927 O O . SER C 1 90 ? 61.603 20.003 22.961 1.00 29.75 87 SER C O 1
ATOM 6930 N N . ASP C 1 91 ? 61.573 21.384 21.184 1.00 30.36 88 ASP C N 1
ATOM 6931 C CA . ASP C 1 91 ? 61.635 20.310 20.199 1.00 34.57 88 ASP C CA 1
ATOM 6932 C C . ASP C 1 91 ? 62.718 20.627 19.172 1.00 33.58 88 ASP C C 1
ATOM 6933 O O . ASP C 1 91 ? 62.670 21.661 18.503 1.00 40.55 88 ASP C O 1
ATOM 6938 N N . LEU C 1 92 ? 63.694 19.733 19.053 1.00 23.96 89 LEU C N 1
ATOM 6939 C CA . LEU C 1 92 ? 64.827 19.958 18.163 1.00 24.91 89 LEU C CA 1
ATOM 6940 C C . LEU C 1 92 ? 64.893 18.925 17.045 1.00 29.11 89 LEU C C 1
ATOM 6941 O O . LEU C 1 92 ? 65.954 18.700 16.460 1.00 35.69 89 LEU C O 1
ATOM 6946 N N . ARG C 1 93 ? 63.757 18.305 16.743 1.00 27.92 90 ARG C N 1
ATOM 6947 C CA . ARG C 1 93 ? 63.708 17.275 15.710 1.00 32.51 90 ARG C CA 1
ATOM 6948 C C . ARG C 1 93 ? 63.871 17.859 14.312 1.00 35.46 90 ARG C C 1
ATOM 6949 O O . ARG C 1 93 ? 64.101 17.127 13.351 1.00 39.17 90 ARG C O 1
ATOM 6957 N N . GLY C 1 94 ? 63.753 19.177 14.200 1.00 38.23 91 GLY C N 1
ATOM 6958 C CA . GLY C 1 94 ? 63.939 19.841 12.925 1.00 41.21 91 GLY C CA 1
ATOM 6959 C C . GLY C 1 94 ? 65.406 20.013 12.578 1.00 35.69 91 GLY C C 1
ATOM 6960 O O . GLY C 1 94 ? 65.746 20.435 11.473 1.00 40.84 91 GLY C O 1
ATOM 6961 N N . HIS C 1 95 ? 66.277 19.684 13.528 1.00 28.35 92 HIS C N 1
ATOM 6962 C CA . HIS C 1 95 ? 67.716 19.831 13.346 1.00 29.19 92 HIS C CA 1
ATOM 6963 C C . HIS C 1 95 ? 68.375 18.493 13.035 1.00 38.09 92 HIS C C 1
ATOM 6964 O O . HIS C 1 95 ? 68.025 17.475 13.630 1.00 43.61 92 HIS C O 1
ATOM 6971 N N . PRO C 1 96 ? 69.333 18.494 12.093 1.00 40.94 93 PRO C N 1
ATOM 6972 C CA . PRO C 1 96 ? 70.090 17.301 11.698 1.00 39.46 93 PRO C CA 1
ATOM 6973 C C . PRO C 1 96 ? 70.943 16.745 12.836 1.00 39.58 93 PRO C C 1
ATOM 6974 O O . PRO C 1 96 ? 71.163 15.536 12.898 1.00 43.91 93 PRO C O 1
ATOM 6978 N N . ASP C 1 97 ? 71.412 17.616 13.724 1.00 35.42 94 ASP C N 1
ATOM 6979 C CA . ASP C 1 97 ? 72.241 17.194 14.851 1.00 30.30 94 ASP C CA 1
ATOM 6980 C C . ASP C 1 97 ? 71.624 17.677 16.159 1.00 28.06 94 ASP C C 1
ATOM 6981 O O . ASP C 1 97 ? 72.130 18.613 16.774 1.00 34.81 94 ASP C O 1
ATOM 6986 N N . PRO C 1 98 ? 70.534 17.023 16.595 1.00 21.99 95 PRO C N 1
ATOM 6987 C CA . PRO C 1 98 ? 69.734 17.458 17.747 1.00 23.92 95 PRO C CA 1
ATOM 6988 C C . PRO C 1 98 ? 70.525 17.582 19.049 1.00 31.22 95 PRO C C 1
ATOM 6989 O O . PRO C 1 98 ? 70.288 18.523 19.807 1.00 36.82 95 PRO C O 1
ATOM 6993 N N . GLN C 1 99 ? 71.439 16.650 19.306 1.00 30.23 96 GLN C N 1
ATOM 6994 C CA . GLN C 1 99 ? 72.217 16.675 20.543 1.00 22.91 96 GLN C CA 1
ATOM 6995 C C . GLN C 1 99 ? 73.130 17.893 20.622 1.00 21.68 96 GLN C C 1
ATOM 6996 O O . GLN C 1 99 ? 73.266 18.504 21.682 1.00 25.25 96 GLN C O 1
ATOM 7002 N N . ALA C 1 100 ? 73.751 18.243 19.500 1.00 13.47 97 ALA C N 1
ATOM 7003 C CA . ALA C 1 100 ? 74.638 19.397 19.449 1.00 13.09 97 ALA C CA 1
ATOM 7004 C C . ALA C 1 100 ? 73.864 20.670 19.758 1.00 22.65 97 ALA C C 1
ATOM 7005 O O . ALA C 1 100 ? 74.351 21.546 20.474 1.00 26.63 97 ALA C O 1
ATOM 7007 N N . ARG C 1 101 ? 72.649 20.757 19.225 1.00 20.71 98 ARG C N 1
ATOM 7008 C CA . ARG C 1 101 ? 71.805 21.928 19.418 1.00 21.00 98 ARG C CA 1
ATOM 7009 C C . ARG C 1 101 ? 71.266 21.976 20.838 1.00 21.87 98 ARG C C 1
ATOM 7010 O O . ARG C 1 101 ? 71.027 23.052 21.384 1.00 25.18 98 ARG C O 1
ATOM 7018 N N . CYS C 1 102 ? 71.079 20.802 21.432 1.00 22.70 99 CYS C N 1
ATOM 7019 C CA . CYS C 1 102 ? 70.574 20.710 22.796 1.00 24.35 99 CYS C CA 1
ATOM 7020 C C . CYS C 1 102 ? 71.588 21.244 23.798 1.00 22.21 99 CYS C C 1
ATOM 7021 O O . CYS C 1 102 ? 71.219 21.874 24.788 1.00 23.23 99 CYS C O 1
ATOM 7024 N N . VAL C 1 103 ? 72.866 20.979 23.540 1.00 10.34 100 VAL C N 1
ATOM 7025 C CA . VAL C 1 103 ? 73.943 21.536 24.350 1.00 9.58 100 VAL C CA 1
ATOM 7026 C C . VAL C 1 103 ? 73.940 23.054 24.220 1.00 14.24 100 VAL C C 1
ATOM 7027 O O . VAL C 1 103 ? 74.074 23.779 25.208 1.00 17.59 100 VAL C O 1
ATOM 7031 N N . GLU C 1 104 ? 73.771 23.528 22.991 1.00 12.22 101 GLU C N 1
ATOM 7032 C CA . GLU C 1 104 ? 73.691 24.959 22.728 1.00 14.82 101 GLU C CA 1
ATOM 7033 C C . GLU C 1 104 ? 72.476 25.572 23.421 1.00 16.01 101 GLU C C 1
ATOM 7034 O O . GLU C 1 104 ? 72.528 26.708 23.888 1.00 19.40 101 GLU C O 1
ATOM 7040 N N . LEU C 1 105 ? 71.388 24.813 23.489 1.00 11.08 102 LEU C N 1
ATOM 7041 C CA . LEU C 1 105 ? 70.162 25.279 24.130 1.00 11.40 102 LEU C CA 1
ATOM 7042 C C . LEU C 1 105 ? 70.382 25.496 25.623 1.00 16.89 102 LEU C C 1
ATOM 7043 O O . LEU C 1 105 ? 70.063 26.558 26.158 1.00 19.13 102 LEU C O 1
ATOM 7048 N N . LEU C 1 106 ? 70.914 24.476 26.289 1.00 14.58 103 LEU C N 1
ATOM 7049 C CA . LEU C 1 106 ? 71.134 24.523 27.729 1.00 9.18 103 LEU C CA 1
ATOM 7050 C C . LEU C 1 106 ? 72.119 25.619 28.123 1.00 8.85 103 LEU C C 1
ATOM 7051 O O . LEU C 1 106 ? 71.908 26.326 29.107 1.00 14.28 103 LEU C O 1
ATOM 7056 N N . ARG C 1 107 ? 73.191 25.758 27.352 1.00 8.79 104 ARG C N 1
ATOM 7057 C CA . ARG C 1 107 ? 74.165 26.817 27.585 1.00 8.76 104 ARG C CA 1
ATOM 7058 C C . ARG C 1 107 ? 73.529 28.200 27.460 1.00 22.69 104 ARG C C 1
ATOM 7059 O O . ARG C 1 107 ? 73.787 29.088 28.273 1.00 28.96 104 ARG C O 1
ATOM 7067 N N . ALA C 1 108 ? 72.702 28.375 26.432 1.00 16.87 105 ALA C N 1
ATOM 7068 C CA . ALA C 1 108 ? 72.066 29.661 26.159 1.00 16.17 105 ALA C CA 1
ATOM 7069 C C . ALA C 1 108 ? 71.118 30.076 27.277 1.00 19.19 105 ALA C C 1
ATOM 7070 O O . ALA C 1 108 ? 71.075 31.245 27.659 1.00 26.76 105 ALA C O 1
ATOM 7072 N N . ASP C 1 109 ? 70.361 29.118 27.801 1.00 20.45 106 ASP C N 1
ATOM 7073 C CA . ASP C 1 109 ? 69.440 29.405 28.894 1.00 22.11 106 ASP C CA 1
ATOM 7074 C C . ASP C 1 109 ? 70.199 29.603 30.200 1.00 20.43 106 ASP C C 1
ATOM 7075 O O . ASP C 1 109 ? 69.710 30.251 31.123 1.00 27.11 106 ASP C O 1
ATOM 7080 N N . ARG C 1 110 ? 71.400 29.040 30.265 1.00 21.43 107 ARG C N 1
ATOM 7081 C CA . ARG C 1 110 ? 72.270 29.212 31.420 1.00 21.31 107 ARG C CA 1
ATOM 7082 C C . ARG C 1 110 ? 72.836 30.625 31.456 1.00 18.68 107 ARG C C 1
ATOM 7083 O O . ARG C 1 110 ? 72.986 31.217 32.524 1.00 22.37 107 ARG C O 1
ATOM 7091 N N . ASP C 1 111 ? 73.141 31.164 30.280 1.00 17.23 108 ASP C N 1
ATOM 7092 C CA . ASP C 1 111 ? 73.778 32.473 30.176 1.00 22.88 108 ASP C CA 1
ATOM 7093 C C . ASP C 1 111 ? 72.766 33.612 30.164 1.00 20.85 108 ASP C C 1
ATOM 7094 O O . ASP C 1 111 ? 73.140 34.784 30.122 1.00 21.74 108 ASP C O 1
ATOM 7099 N N . ARG C 1 112 ? 71.486 33.262 30.204 1.00 22.40 109 ARG C N 1
ATOM 7100 C CA . ARG C 1 112 ? 70.424 34.258 30.200 1.00 19.32 109 ARG C CA 1
ATOM 7101 C C . ARG C 1 112 ? 70.256 34.868 31.590 1.00 22.35 109 ARG C C 1
ATOM 7102 O O . ARG C 1 112 ? 69.962 34.156 32.551 1.00 33.70 109 ARG C O 1
ATOM 7110 N N . PRO C 1 113 ? 70.444 36.194 31.695 1.00 21.56 110 PRO C N 1
ATOM 7111 C CA . PRO C 1 113 ? 70.368 36.918 32.971 1.00 23.53 110 PRO C CA 1
ATOM 7112 C C . PRO C 1 113 ? 68.990 36.823 33.614 1.00 32.00 110 PRO C C 1
ATOM 7113 O O . PRO C 1 113 ? 67.993 37.191 32.993 1.00 36.74 110 PRO C O 1
ATOM 7117 N N . THR C 1 114 ? 68.943 36.335 34.849 1.00 32.09 111 THR C N 1
ATOM 7118 C CA . THR C 1 114 ? 67.684 36.187 35.570 1.00 33.77 111 THR C CA 1
ATOM 7119 C C . THR C 1 114 ? 67.753 36.783 36.975 1.00 34.06 111 THR C C 1
ATOM 7120 O O . THR C 1 114 ? 68.712 36.557 37.714 1.00 31.73 111 THR C O 1
ATOM 7124 N N . ASP C 1 115 ? 66.722 37.544 37.329 1.00 36.75 112 ASP C N 1
ATOM 7125 C CA . ASP C 1 115 ? 66.633 38.197 38.630 1.00 26.45 112 ASP C CA 1
ATOM 7126 C C . ASP C 1 115 ? 66.434 37.173 39.745 1.00 27.32 112 ASP C C 1
ATOM 7127 O O . ASP C 1 115 ? 65.427 36.466 39.775 1.00 28.64 112 ASP C O 1
ATOM 7132 N N . PRO C 1 116 ? 67.397 37.100 40.676 1.00 26.63 113 PRO C N 1
ATOM 7133 C CA . PRO C 1 116 ? 67.337 36.141 41.786 1.00 24.45 113 PRO C CA 1
ATOM 7134 C C . PRO C 1 116 ? 66.291 36.482 42.847 1.00 29.59 113 PRO C C 1
ATOM 7135 O O . PRO C 1 116 ? 66.178 35.749 43.830 1.00 34.68 113 PRO C O 1
ATOM 7139 N N . GLU C 1 117 ? 65.545 37.566 42.667 1.00 28.44 114 GLU C N 1
ATOM 7140 C CA . GLU C 1 117 ? 64.488 37.899 43.618 1.00 38.19 114 GLU C CA 1
ATOM 7141 C C . GLU C 1 117 ? 63.110 37.929 42.965 1.00 45.40 114 GLU C C 1
ATOM 7142 O O . GLU C 1 117 ? 62.128 38.344 43.583 1.00 51.12 114 GLU C O 1
ATOM 7148 N N . ARG C 1 118 ? 63.044 37.476 41.717 1.00 43.69 115 ARG C N 1
ATOM 7149 C CA . ARG C 1 118 ? 61.787 37.432 40.979 1.00 41.15 115 ARG C CA 1
ATOM 7150 C C . ARG C 1 118 ? 61.667 36.173 40.129 1.00 36.44 115 ARG C C 1
ATOM 7151 O O . ARG C 1 118 ? 60.677 35.448 40.210 1.00 39.88 115 ARG C O 1
ATOM 7159 N N . ASP C 1 119 ? 62.685 35.924 39.314 1.00 31.73 116 ASP C N 1
ATOM 7160 C CA . ASP C 1 119 ? 62.644 34.854 38.325 1.00 32.67 116 ASP C CA 1
ATOM 7161 C C . ASP C 1 119 ? 62.978 33.484 38.913 1.00 32.30 116 ASP C C 1
ATOM 7162 O O . ASP C 1 119 ? 63.695 33.392 39.909 1.00 34.34 116 ASP C O 1
ATOM 7167 N N . PRO C 1 120 ? 62.452 32.412 38.294 1.00 32.23 117 PRO C N 1
ATOM 7168 C CA . PRO C 1 120 ? 62.780 31.032 38.676 1.00 30.47 117 PRO C CA 1
ATOM 7169 C C . PRO C 1 120 ? 64.280 30.754 38.585 1.00 26.41 117 PRO C C 1
ATOM 7170 O O . PRO C 1 120 ? 64.888 30.982 37.539 1.00 30.73 117 PRO C O 1
ATOM 7174 N N . LEU C 1 121 ? 64.860 30.264 39.676 1.00 22.78 118 LEU C N 1
ATOM 7175 C CA . LEU C 1 121 ? 66.298 30.031 39.746 1.00 19.52 118 LEU C CA 1
ATOM 7176 C C . LEU C 1 121 ? 66.683 28.579 39.471 1.00 21.72 118 LEU C C 1
ATOM 7177 O O . LEU C 1 121 ? 67.866 28.242 39.439 1.00 23.52 118 LEU C O 1
ATOM 7182 N N . VAL C 1 122 ? 65.682 27.722 39.294 1.00 13.99 119 VAL C N 1
ATOM 7183 C CA . VAL C 1 122 ? 65.908 26.342 38.875 1.00 16.77 119 VAL C CA 1
ATOM 7184 C C . VAL C 1 122 ? 64.978 26.018 37.714 1.00 17.95 119 VAL C C 1
ATOM 7185 O O . VAL C 1 122 ? 63.766 25.920 37.892 1.00 23.76 119 VAL C O 1
ATOM 7189 N N . ARG C 1 123 ? 65.546 25.860 36.524 1.00 17.71 120 ARG C N 1
ATOM 7190 C CA . ARG C 1 123 ? 64.749 25.606 35.328 1.00 13.42 120 ARG C CA 1
ATOM 7191 C C . ARG C 1 123 ? 64.940 24.184 34.808 1.00 21.56 120 ARG C C 1
ATOM 7192 O O . ARG C 1 123 ? 66.067 23.729 34.623 1.00 26.29 120 ARG C O 1
ATOM 7200 N N . LEU C 1 124 ? 63.832 23.485 34.583 1.00 18.89 121 LEU C N 1
ATOM 7201 C CA . LEU C 1 124 ? 63.874 22.133 34.040 1.00 18.10 121 LEU C CA 1
ATOM 7202 C C . LEU C 1 124 ? 63.536 22.144 32.555 1.00 24.49 121 LEU C C 1
ATOM 7203 O O . LEU C 1 124 ? 62.530 22.720 32.140 1.00 25.46 121 LEU C O 1
ATOM 7208 N N . HIS C 1 125 ? 64.384 21.511 31.754 1.00 25.84 122 HIS C N 1
ATOM 7209 C CA . HIS C 1 125 ? 64.166 21.471 30.315 1.00 21.25 122 HIS C CA 1
ATOM 7210 C C . HIS C 1 125 ? 63.765 20.073 29.849 1.00 19.35 122 HIS C C 1
ATOM 7211 O O . HIS C 1 125 ? 64.427 19.088 30.173 1.00 21.83 122 HIS C O 1
ATOM 7218 N N . LEU C 1 126 ? 62.670 19.998 29.098 1.00 20.24 123 LEU C N 1
ATOM 7219 C CA . LEU C 1 126 ? 62.254 18.756 28.460 1.00 16.52 123 LEU C CA 1
ATOM 7220 C C . LEU C 1 126 ? 62.469 18.901 26.959 1.00 25.33 123 LEU C C 1
ATOM 7221 O O . LEU C 1 126 ? 61.622 19.439 26.244 1.00 26.37 123 LEU C O 1
ATOM 7226 N N . VAL C 1 127 ? 63.619 18.431 26.490 1.00 23.09 124 VAL C N 1
ATOM 7227 C CA . VAL C 1 127 ? 64.004 18.617 25.098 1.00 19.59 124 VAL C CA 1
ATOM 7228 C C . VAL C 1 127 ? 63.942 17.303 24.332 1.00 23.45 124 VAL C C 1
ATOM 7229 O O . VAL C 1 127 ? 64.753 16.406 24.564 1.00 30.52 124 VAL C O 1
ATOM 7233 N N . ARG C 1 128 ? 62.980 17.184 23.423 1.00 21.37 125 ARG C N 1
ATOM 7234 C CA . ARG C 1 128 ? 62.892 15.994 22.584 1.00 29.16 125 ARG C CA 1
ATOM 7235 C C . ARG C 1 128 ? 63.795 16.138 21.361 1.00 26.01 125 ARG C C 1
ATOM 7236 O O . ARG C 1 128 ? 63.646 17.071 20.573 1.00 20.50 125 ARG C O 1
ATOM 7244 N N . LEU C 1 129 ? 64.731 15.205 21.217 1.00 22.54 126 LEU C N 1
ATOM 7245 C CA . LEU C 1 129 ? 65.736 15.268 20.162 1.00 22.82 126 LEU C CA 1
ATOM 7246 C C . LEU C 1 129 ? 65.307 14.517 18.907 1.00 25.43 126 LEU C C 1
ATOM 7247 O O . LEU C 1 129 ? 65.487 15.001 17.789 1.00 30.78 126 LEU C O 1
ATOM 7252 N N . SER C 1 130 ? 64.754 13.325 19.100 1.00 21.23 127 SER C N 1
ATOM 7253 C CA . SER C 1 130 ? 64.313 12.491 17.989 1.00 29.20 127 SER C CA 1
ATOM 7254 C C . SER C 1 130 ? 63.047 11.745 18.373 1.00 29.82 127 SER C C 1
ATOM 7255 O O . SER C 1 130 ? 62.393 12.088 19.356 1.00 29.58 127 SER C O 1
ATOM 7258 N N . GLU C 1 131 ? 62.712 10.715 17.603 1.00 30.60 128 GLU C N 1
ATOM 7259 C CA . GLU C 1 131 ? 61.514 9.928 17.867 1.00 45.80 128 GLU C CA 1
ATOM 7260 C C . GLU C 1 131 ? 61.683 9.009 19.073 1.00 49.07 128 GLU C C 1
ATOM 7261 O O . GLU C 1 131 ? 60.710 8.440 19.567 1.00 47.20 128 GLU C O 1
ATOM 7267 N N . THR C 1 132 ? 62.917 8.869 19.548 1.00 52.60 129 THR C N 1
ATOM 7268 C CA . THR C 1 132 ? 63.204 7.969 20.660 1.00 52.70 129 THR C CA 1
ATOM 7269 C C . THR C 1 132 ? 64.000 8.637 21.783 1.00 54.32 129 THR C C 1
ATOM 7270 O O . THR C 1 132 ? 64.045 8.128 22.901 1.00 59.00 129 THR C O 1
ATOM 7274 N N . ASP C 1 133 ? 64.622 9.775 21.487 1.00 44.35 130 ASP C N 1
ATOM 7275 C CA . ASP C 1 133 ? 65.507 10.429 22.451 1.00 34.76 130 ASP C CA 1
ATOM 7276 C C . ASP C 1 133 ? 64.945 11.723 23.040 1.00 28.09 130 ASP C C 1
ATOM 7277 O O . ASP C 1 133 ? 64.456 12.590 22.315 1.00 26.33 130 ASP C O 1
ATOM 7282 N N . VAL C 1 134 ? 65.027 11.841 24.363 1.00 26.43 131 VAL C N 1
ATOM 7283 C CA . VAL C 1 134 ? 64.630 13.054 25.072 1.00 24.18 131 VAL C CA 1
ATOM 7284 C C . VAL C 1 134 ? 65.701 13.434 26.087 1.00 20.37 131 VAL C C 1
ATOM 7285 O O . VAL C 1 134 ? 66.192 12.580 26.822 1.00 20.57 131 VAL C O 1
ATOM 7289 N N . VAL C 1 135 ? 66.060 14.714 26.128 1.00 18.72 132 VAL C N 1
ATOM 7290 C CA . VAL C 1 135 ? 66.980 15.208 27.147 1.00 20.03 132 VAL C CA 1
ATOM 7291 C C . VAL C 1 135 ? 66.225 15.953 28.241 1.00 22.08 132 VAL C C 1
ATOM 7292 O O . VAL C 1 135 ? 65.483 16.896 27.967 1.00 31.21 132 VAL C O 1
ATOM 7296 N N . LEU C 1 136 ? 66.402 15.508 29.479 1.00 18.39 133 LEU C N 1
ATOM 7297 C CA . LEU C 1 136 ? 65.881 16.230 30.629 1.00 13.66 133 LEU C CA 1
ATOM 7298 C C . LEU C 1 136 ? 67.024 17.001 31.274 1.00 20.63 133 LEU C C 1
ATOM 7299 O O . LEU C 1 136 ? 67.938 16.406 31.843 1.00 24.18 133 LEU C O 1
ATOM 7304 N N . GLY C 1 137 ? 66.981 18.324 31.174 1.00 18.54 134 GLY C N 1
ATOM 7305 C CA . GLY C 1 137 ? 68.070 19.145 31.666 1.00 15.89 134 GLY C CA 1
ATOM 7306 C C . GLY C 1 137 ? 67.668 20.089 32.779 1.00 17.78 134 GLY C C 1
ATOM 7307 O O . GLY C 1 137 ? 66.514 20.510 32.865 1.00 25.54 134 GLY C O 1
ATOM 7308 N N . VAL C 1 138 ? 68.629 20.417 33.636 1.00 12.85 135 VAL C N 1
ATOM 7309 C CA . VAL C 1 138 ? 68.409 21.388 34.696 1.00 10.37 135 VAL C CA 1
ATOM 7310 C C . VAL C 1 138 ? 69.398 22.545 34.576 1.00 15.12 135 VAL C C 1
ATOM 7311 O O . VAL C 1 138 ? 70.597 22.344 34.380 1.00 15.39 135 VAL C O 1
ATOM 7315 N N . VAL C 1 139 ? 68.875 23.763 34.664 1.00 16.92 136 VAL C N 1
ATOM 7316 C CA . VAL C 1 139 ? 69.705 24.959 34.709 1.00 8.28 136 VAL C CA 1
ATOM 7317 C C . VAL C 1 139 ? 69.411 25.686 36.014 1.00 17.62 136 VAL C C 1
ATOM 7318 O O . VAL C 1 139 ? 68.340 26.273 36.176 1.00 24.35 136 VAL C O 1
ATOM 7322 N N . ALA C 1 140 ? 70.361 25.649 36.944 1.00 14.16 137 ALA C N 1
ATOM 7323 C CA . ALA C 1 140 ? 70.080 26.092 38.305 1.00 16.60 137 ALA C CA 1
ATOM 7324 C C . ALA C 1 140 ? 71.131 27.011 38.917 1.00 19.69 137 ALA C C 1
ATOM 7325 O O . ALA C 1 140 ? 72.316 26.929 38.595 1.00 21.32 137 ALA C O 1
ATOM 7327 N N . HIS C 1 141 ? 70.668 27.877 39.814 1.00 21.89 138 HIS C N 1
ATOM 7328 C CA . HIS C 1 141 ? 71.521 28.776 40.578 1.00 11.56 138 HIS C CA 1
ATOM 7329 C C . HIS C 1 141 ? 72.314 27.961 41.593 1.00 23.25 138 HIS C C 1
ATOM 7330 O O . HIS C 1 141 ? 71.766 27.068 42.239 1.00 35.83 138 HIS C O 1
ATOM 7337 N N . GLN C 1 142 ? 73.599 28.267 41.740 1.00 19.18 139 GLN C N 1
ATOM 7338 C CA . GLN C 1 142 ? 74.466 27.482 42.615 1.00 21.80 139 GLN C CA 1
ATOM 7339 C C . GLN C 1 142 ? 74.175 27.724 44.097 1.00 33.75 139 GLN C C 1
ATOM 7340 O O . GLN C 1 142 ? 74.679 27.005 44.962 1.00 40.94 139 GLN C O 1
ATOM 7354 N N . LEU C 1 144 ? 71.233 27.397 45.168 1.00 16.58 141 LEU C N 1
ATOM 7355 C CA . LEU C 1 144 ? 70.125 26.478 45.409 1.00 25.61 141 LEU C CA 1
ATOM 7356 C C . LEU C 1 144 ? 70.553 25.024 45.238 1.00 29.79 141 LEU C C 1
ATOM 7357 O O . LEU C 1 144 ? 70.226 24.169 46.064 1.00 35.40 141 LEU C O 1
ATOM 7362 N N . LEU C 1 145 ? 71.284 24.748 44.163 1.00 22.20 142 LEU C N 1
ATOM 7363 C CA . LEU C 1 145 ? 71.759 23.397 43.899 1.00 21.58 142 LEU C CA 1
ATOM 7364 C C . LEU C 1 145 ? 73.269 23.363 43.700 1.00 23.44 142 LEU C C 1
ATOM 7365 O O . LEU C 1 145 ? 73.826 24.198 42.991 1.00 30.82 142 LEU C O 1
ATOM 7370 N N . ASP C 1 146 ? 73.928 22.395 44.331 1.00 19.75 143 ASP C N 1
ATOM 7371 C CA . ASP C 1 146 ? 75.342 22.154 44.075 1.00 15.58 143 ASP C CA 1
ATOM 7372 C C . ASP C 1 146 ? 75.487 21.049 43.037 1.00 21.95 143 ASP C C 1
ATOM 7373 O O . ASP C 1 146 ? 74.493 20.597 42.473 1.00 30.76 143 ASP C O 1
ATOM 7378 N N . ALA C 1 147 ? 76.722 20.624 42.789 1.00 19.43 144 ALA C N 1
ATOM 7379 C CA . ALA C 1 147 ? 77.004 19.605 41.782 1.00 19.48 144 ALA C CA 1
ATOM 7380 C C . ALA C 1 147 ? 76.168 18.345 41.976 1.00 21.93 144 ALA C C 1
ATOM 7381 O O . ALA C 1 147 ? 75.615 17.798 41.021 1.00 23.04 144 ALA C O 1
ATOM 7383 N N . ARG C 1 148 ? 76.079 17.896 43.222 1.00 22.72 145 ARG C N 1
ATOM 7384 C CA . ARG C 1 148 ? 75.381 16.662 43.553 1.00 20.59 145 ARG C CA 1
ATOM 7385 C C . ARG C 1 148 ? 73.871 16.841 43.483 1.00 24.27 145 ARG C C 1
ATOM 7386 O O . ARG C 1 148 ? 73.155 15.944 43.044 1.00 32.34 145 ARG C O 1
ATOM 7394 N N . SER C 1 149 ? 73.391 18.006 43.908 1.00 24.13 146 SER C N 1
ATOM 7395 C CA . SER C 1 149 ? 71.954 18.276 43.937 1.00 29.85 146 SER C CA 1
ATOM 7396 C C . SER C 1 149 ? 71.332 18.302 42.545 1.00 26.28 146 SER C C 1
ATOM 7397 O O . SER C 1 149 ? 70.173 17.927 42.378 1.00 32.00 146 SER C O 1
ATOM 7400 N N . ARG C 1 150 ? 72.098 18.747 41.553 1.00 20.43 147 ARG C N 1
ATOM 7401 C CA . ARG C 1 150 ? 71.597 18.831 40.184 1.00 19.35 147 ARG C CA 1
ATOM 7402 C C . ARG C 1 150 ? 71.139 17.472 39.663 1.00 20.30 147 ARG C C 1
ATOM 7403 O O . ARG C 1 150 ? 70.097 17.363 39.017 1.00 22.20 147 ARG C O 1
ATOM 7411 N N . TYR C 1 151 ? 71.918 16.437 39.953 1.00 16.47 148 TYR C N 1
ATOM 7412 C CA . TYR C 1 151 ? 71.586 15.094 39.498 1.00 15.20 148 TYR C CA 1
ATOM 7413 C C . TYR C 1 151 ? 70.535 14.416 40.374 1.00 21.33 148 TYR C C 1
ATOM 7414 O O . TYR C 1 151 ? 69.787 13.557 39.904 1.00 27.99 148 TYR C O 1
ATOM 7431 N N . VAL C 1 153 ? 67.989 16.046 41.670 1.00 24.72 150 VAL C N 1
ATOM 7432 C CA . VAL C 1 153 ? 66.753 16.615 41.144 1.00 24.89 150 VAL C CA 1
ATOM 7433 C C . VAL C 1 153 ? 66.362 15.958 39.823 1.00 29.46 150 VAL C C 1
ATOM 7434 O O . VAL C 1 153 ? 65.199 15.608 39.617 1.00 32.88 150 VAL C O 1
ATOM 7438 N N . LEU C 1 154 ? 67.340 15.788 38.937 1.00 26.57 151 LEU C N 1
ATOM 7439 C CA . LEU C 1 154 ? 67.106 15.142 37.649 1.00 25.97 151 LEU C CA 1
ATOM 7440 C C . LEU C 1 154 ? 66.685 13.689 37.820 1.00 33.83 151 LEU C C 1
ATOM 7441 O O . LEU C 1 154 ? 65.767 13.218 37.150 1.00 42.17 151 LEU C O 1
ATOM 7446 N N . GLY C 1 155 ? 67.365 12.980 38.714 1.00 19.12 152 GLY C N 1
ATOM 7447 C CA . GLY C 1 155 ? 67.037 11.594 38.986 1.00 20.89 152 GLY C CA 1
ATOM 7448 C C . GLY C 1 155 ? 65.664 11.447 39.610 1.00 24.32 152 GLY C C 1
ATOM 7449 O O . GLY C 1 155 ? 64.958 10.472 39.354 1.00 25.31 152 GLY C O 1
ATOM 7450 N N . ALA C 1 156 ? 65.283 12.423 40.430 1.00 25.04 153 ALA C N 1
ATOM 7451 C CA . ALA C 1 156 ? 63.991 12.401 41.106 1.00 24.18 153 ALA C CA 1
ATOM 7452 C C . ALA C 1 156 ? 62.837 12.510 40.116 1.00 34.77 153 ALA C C 1
ATOM 7453 O O . ALA C 1 156 ? 61.774 11.927 40.326 1.00 39.34 153 ALA C O 1
ATOM 7455 N N . VAL C 1 157 ? 63.051 13.259 39.040 1.00 32.61 154 VAL C N 1
ATOM 7456 C CA . VAL C 1 157 ? 62.026 13.435 38.022 1.00 36.12 154 VAL C CA 1
ATOM 7457 C C . VAL C 1 157 ? 61.736 12.115 37.318 1.00 37.00 154 VAL C C 1
ATOM 7458 O O . VAL C 1 157 ? 60.578 11.778 37.069 1.00 42.09 154 VAL C O 1
ATOM 7462 N N . TRP C 1 158 ? 62.792 11.367 37.009 1.00 32.15 155 TRP C N 1
ATOM 7463 C CA . TRP C 1 158 ? 62.638 10.064 36.372 1.00 30.01 155 TRP C CA 1
ATOM 7464 C C . TRP C 1 158 ? 61.986 9.061 37.311 1.00 33.00 155 TRP C C 1
ATOM 7465 O O . TRP C 1 158 ? 61.248 8.182 36.869 1.00 38.84 155 TRP C O 1
ATOM 7476 N N . GLN C 1 159 ? 62.255 9.197 38.606 1.00 27.47 156 GLN C N 1
ATOM 7477 C CA . GLN C 1 159 ? 61.600 8.359 39.604 1.00 29.83 156 GLN C CA 1
ATOM 7478 C C . GLN C 1 159 ? 60.108 8.664 39.640 1.00 33.58 156 GLN C C 1
ATOM 7479 O O . GLN C 1 159 ? 59.284 7.769 39.824 1.00 42.21 156 GLN C O 1
ATOM 7485 N N . ALA C 1 160 ? 59.772 9.936 39.456 1.00 29.97 157 ALA C N 1
ATOM 7486 C CA . ALA C 1 160 ? 58.381 10.370 39.417 1.00 36.74 157 ALA C CA 1
ATOM 7487 C C . ALA C 1 160 ? 57.690 9.876 38.154 1.00 37.77 157 ALA C C 1
ATOM 7488 O O . ALA C 1 160 ? 56.482 9.636 38.148 1.00 41.17 157 ALA C O 1
ATOM 7490 N N . TYR C 1 161 ? 58.466 9.734 37.084 1.00 34.87 158 TYR C N 1
ATOM 7491 C CA . TYR C 1 161 ? 57.944 9.260 35.811 1.00 36.37 158 TYR C CA 1
ATOM 7492 C C . TYR C 1 161 ? 57.452 7.824 35.951 1.00 42.84 158 TYR C C 1
ATOM 7493 O O . TYR C 1 161 ? 56.531 7.402 35.251 1.00 46.55 158 TYR C O 1
ATOM 7502 N N . TYR C 1 162 ? 58.063 7.080 36.868 1.00 40.06 159 TYR C N 1
ATOM 7503 C CA . TYR C 1 162 ? 57.682 5.691 37.104 1.00 35.97 159 TYR C CA 1
ATOM 7504 C C . TYR C 1 162 ? 56.897 5.526 38.404 1.00 41.34 159 TYR C C 1
ATOM 7505 O O . TYR C 1 162 ? 56.560 4.409 38.798 1.00 49.03 159 TYR C O 1
ATOM 7514 N N . GLY C 1 163 ? 56.610 6.641 39.067 1.00 41.11 160 GLY C N 1
ATOM 7515 C CA . GLY C 1 163 ? 55.852 6.620 40.306 1.00 46.98 160 GLY C CA 1
ATOM 7516 C C . GLY C 1 163 ? 56.634 6.071 41.485 1.00 47.95 160 GLY C C 1
ATOM 7517 O O . GLY C 1 163 ? 56.055 5.666 42.494 1.00 55.83 160 GLY C O 1
ATOM 7518 N N . ARG C 1 164 ? 57.957 6.061 41.355 1.00 41.46 161 ARG C N 1
ATOM 7519 C CA . ARG C 1 164 ? 58.834 5.546 42.400 1.00 42.52 161 ARG C CA 1
ATOM 7520 C C . ARG C 1 164 ? 59.343 6.668 43.301 1.00 47.12 161 ARG C C 1
ATOM 7521 O O . ARG C 1 164 ? 60.107 6.430 44.237 1.00 48.09 161 ARG C O 1
ATOM 7529 N N . PHE C 1 165 ? 58.915 7.892 43.013 1.00 47.56 162 PHE C N 1
ATOM 7530 C CA . PHE C 1 165 ? 59.383 9.054 43.759 1.00 46.39 162 PHE C CA 1
ATOM 7531 C C . PHE C 1 165 ? 58.624 9.239 45.069 1.00 49.52 162 PHE C C 1
ATOM 7532 O O . PHE C 1 165 ? 57.398 9.355 45.078 1.00 41.85 162 PHE C O 1
ATOM 7540 N N . ARG C 1 166 ? 59.368 9.257 46.171 1.00 59.72 163 ARG C N 1
ATOM 7541 C CA . ARG C 1 166 ? 58.800 9.477 47.496 1.00 68.24 163 ARG C CA 1
ATOM 7542 C C . ARG C 1 166 ? 59.488 10.652 48.179 1.00 67.64 163 ARG C C 1
ATOM 7543 O O . ARG C 1 166 ? 60.699 10.631 48.384 1.00 70.12 163 ARG C O 1
ATOM 7551 N N . PRO C 1 167 ? 58.714 11.688 48.529 1.00 61.48 164 PRO C N 1
ATOM 7552 C CA . PRO C 1 167 ? 59.237 12.890 49.191 1.00 55.53 164 PRO C CA 1
ATOM 7553 C C . PRO C 1 167 ? 59.927 12.589 50.523 1.00 55.33 164 PRO C C 1
ATOM 7554 O O . PRO C 1 167 ? 60.763 13.374 50.972 1.00 58.02 164 PRO C O 1
ATOM 7558 N N . ALA C 1 168 ? 59.586 11.460 51.136 1.00 57.49 165 ALA C N 1
ATOM 7559 C CA . ALA C 1 168 ? 60.101 11.116 52.459 1.00 57.39 165 ALA C CA 1
ATOM 7560 C C . ALA C 1 168 ? 61.549 10.624 52.444 1.00 55.65 165 ALA C C 1
ATOM 7561 O O . ALA C 1 168 ? 62.250 10.717 53.452 1.00 52.09 165 ALA C O 1
ATOM 7563 N N . GLN C 1 169 ? 61.999 10.103 51.307 1.00 59.66 166 GLN C N 1
ATOM 7564 C CA . GLN C 1 169 ? 63.373 9.614 51.207 1.00 64.40 166 GLN C CA 1
ATOM 7565 C C . GLN C 1 169 ? 64.352 10.743 50.894 1.00 61.71 166 GLN C C 1
ATOM 7566 O O . GLN C 1 169 ? 65.491 10.501 50.498 1.00 60.84 166 GLN C O 1
ATOM 7572 N N . TYR C 1 170 ? 63.894 11.976 51.079 1.00 62.15 167 TYR C N 1
ATOM 7573 C CA . TYR C 1 170 ? 64.740 13.148 50.914 1.00 55.81 167 TYR C CA 1
ATOM 7574 C C . TYR C 1 170 ? 64.628 14.045 52.143 1.00 59.93 167 TYR C C 1
ATOM 7575 O O . TYR C 1 170 ? 63.526 14.345 52.607 1.00 67.37 167 TYR C O 1
ATOM 7584 N N . ARG C 1 171 ? 65.773 14.461 52.671 1.00 55.42 168 ARG C N 1
ATOM 7585 C CA . ARG C 1 171 ? 65.809 15.348 53.826 1.00 56.57 168 ARG C CA 1
ATOM 7586 C C . ARG C 1 171 ? 65.758 16.799 53.358 1.00 59.68 168 ARG C C 1
ATOM 7587 O O . ARG C 1 171 ? 66.636 17.247 52.621 1.00 64.06 168 ARG C O 1
ATOM 7595 N N . ASP C 1 172 ? 64.726 17.523 53.782 1.00 58.16 169 ASP C N 1
ATOM 7596 C CA . ASP C 1 172 ? 64.510 18.899 53.336 1.00 62.51 169 ASP C CA 1
ATOM 7597 C C . ASP C 1 172 ? 65.629 19.825 53.807 1.00 66.32 169 ASP C C 1
ATOM 7598 O O . ASP C 1 172 ? 66.097 19.718 54.940 1.00 70.94 169 ASP C O 1
ATOM 7603 N N . PHE C 1 173 ? 66.050 20.730 52.927 1.00 59.18 170 PHE C N 1
ATOM 7604 C CA . PHE C 1 173 ? 67.173 21.620 53.210 1.00 49.11 170 PHE C CA 1
ATOM 7605 C C . PHE C 1 173 ? 66.880 22.604 54.340 1.00 52.39 170 PHE C C 1
ATOM 7606 O O . PHE C 1 173 ? 67.786 23.000 55.072 1.00 57.84 170 PHE C O 1
ATOM 7614 N N . ALA C 1 174 ? 65.616 22.989 54.487 1.00 48.58 171 ALA C N 1
ATOM 7615 C CA . ALA C 1 174 ? 65.218 23.922 55.539 1.00 48.44 171 ALA C CA 1
ATOM 7616 C C . ALA C 1 174 ? 65.442 23.327 56.929 1.00 55.16 171 ALA C C 1
ATOM 7617 O O . ALA C 1 174 ? 65.434 24.037 57.935 1.00 59.34 171 ALA C O 1
ATOM 7619 N N . GLU C 1 175 ? 65.649 22.016 56.969 1.00 58.86 172 GLU C N 1
ATOM 7620 C CA . GLU C 1 175 ? 65.925 21.305 58.209 1.00 64.52 172 GLU C CA 1
ATOM 7621 C C . GLU C 1 175 ? 67.415 21.386 58.542 1.00 60.71 172 GLU C C 1
ATOM 7622 O O . GLU C 1 175 ? 67.842 20.999 59.631 1.00 67.44 172 GLU C O 1
ATOM 7628 N N . VAL C 1 176 ? 68.203 21.891 57.598 1.00 52.19 173 VAL C N 1
ATOM 7629 C CA . VAL C 1 176 ? 69.650 21.961 57.771 1.00 47.34 173 VAL C CA 1
ATOM 7630 C C . VAL C 1 176 ? 70.189 23.346 57.395 1.00 40.49 173 VAL C C 1
ATOM 7631 O O . VAL C 1 176 ? 71.397 23.586 57.416 1.00 40.60 173 VAL C O 1
ATOM 7635 N N . ALA C 1 177 ? 69.280 24.260 57.070 1.00 40.85 174 ALA C N 1
ATOM 7636 C CA . ALA C 1 177 ? 69.658 25.610 56.656 1.00 34.00 174 ALA C CA 1
ATOM 7637 C C . ALA C 1 177 ? 70.362 26.400 57.760 1.00 36.73 174 ALA C C 1
ATOM 7638 O O . ALA C 1 177 ? 71.143 27.307 57.479 1.00 38.97 174 ALA C O 1
ATOM 7640 N N . ASP C 1 178 ? 70.089 26.051 59.013 1.00 40.48 175 ASP C N 1
ATOM 7641 C CA . ASP C 1 178 ? 70.686 26.755 60.144 1.00 51.22 175 ASP C CA 1
ATOM 7642 C C . ASP C 1 178 ? 71.996 26.111 60.596 1.00 48.73 175 ASP C C 1
ATOM 7643 O O . ASP C 1 178 ? 72.657 26.603 61.512 1.00 44.33 175 ASP C O 1
ATOM 7648 N N . PHE C 1 179 ? 72.371 25.013 59.947 1.00 38.28 176 PHE C N 1
ATOM 7649 C CA . PHE C 1 179 ? 73.561 24.268 60.334 1.00 41.04 176 PHE C CA 1
ATOM 7650 C C . PHE C 1 179 ? 74.849 24.981 59.938 1.00 46.53 176 PHE C C 1
ATOM 7651 O O . PHE C 1 179 ? 74.958 25.529 58.841 1.00 55.05 176 PHE C O 1
ATOM 7659 N N . HIS C 1 180 ? 75.823 24.961 60.843 1.00 48.18 177 HIS C N 1
ATOM 7660 C CA . HIS C 1 180 ? 77.148 25.499 60.572 1.00 37.54 177 HIS C CA 1
ATOM 7661 C C . HIS C 1 180 ? 78.190 24.590 61.220 1.00 47.99 177 HIS C C 1
ATOM 7662 O O . HIS C 1 180 ? 78.077 24.260 62.402 1.00 50.23 177 HIS C O 1
ATOM 7669 N N . PRO C 1 181 ? 79.206 24.178 60.445 1.00 44.65 178 PRO C N 1
ATOM 7670 C CA . PRO C 1 181 ? 80.249 23.245 60.887 1.00 37.88 178 PRO C CA 1
ATOM 7671 C C . PRO C 1 181 ? 81.006 23.753 62.110 1.00 50.31 178 PRO C C 1
ATOM 7672 O O . PRO C 1 181 ? 81.479 22.956 62.919 1.00 53.85 178 PRO C O 1
ATOM 7676 N N . LEU C 1 182 ? 81.109 25.072 62.233 1.00 51.03 179 LEU C N 1
ATOM 7677 C CA . LEU C 1 182 ? 81.837 25.693 63.328 1.00 54.33 179 LEU C CA 1
ATOM 7678 C C . LEU C 1 182 ? 80.885 26.467 64.228 1.00 58.46 179 LEU C C 1
ATOM 7679 O O . LEU C 1 182 ? 81.045 27.672 64.419 1.00 62.88 179 LEU C O 1
ATOM 7684 N N . ASP C 1 183 ? 79.892 25.776 64.778 1.00 59.86 180 ASP C N 1
ATOM 7685 C CA . ASP C 1 183 ? 78.888 26.431 65.607 1.00 68.78 180 ASP C CA 1
ATOM 7686 C C . ASP C 1 183 ? 79.435 26.781 66.989 1.00 77.24 180 ASP C C 1
ATOM 7687 O O . ASP C 1 183 ? 79.163 27.861 67.515 1.00 78.64 180 ASP C O 1
ATOM 7692 N N . ARG C 1 184 ? 80.205 25.867 67.573 1.00 77.80 181 ARG C N 1
ATOM 7693 C CA . ARG C 1 184 ? 80.854 26.132 68.853 1.00 75.44 181 ARG C CA 1
ATOM 7694 C C . ARG C 1 184 ? 82.038 27.068 68.661 1.00 70.16 181 ARG C C 1
ATOM 7695 O O . ARG C 1 184 ? 82.926 26.800 67.849 1.00 61.20 181 ARG C O 1
ATOM 7703 N N . GLU C 1 185 ? 82.040 28.162 69.418 1.00 58.61 182 GLU C N 1
ATOM 7704 C CA . GLU C 1 185 ? 83.035 29.220 69.264 1.00 58.46 182 GLU C CA 1
ATOM 7705 C C . GLU C 1 185 ? 84.458 28.733 69.502 1.00 56.39 182 GLU C C 1
ATOM 7706 O O . GLU C 1 185 ? 85.395 29.213 68.864 1.00 55.53 182 GLU C O 1
ATOM 7712 N N . THR C 1 186 ? 84.612 27.782 70.420 1.00 54.05 183 THR C N 1
ATOM 7713 C CA . THR C 1 186 ? 85.916 27.199 70.723 1.00 54.54 183 THR C CA 1
ATOM 7714 C C . THR C 1 186 ? 86.568 26.641 69.463 1.00 54.13 183 THR C C 1
ATOM 7715 O O . THR C 1 186 ? 87.777 26.765 69.267 1.00 53.88 183 THR C O 1
ATOM 7719 N N . VAL C 1 187 ? 85.753 26.037 68.606 1.00 52.16 184 VAL C N 1
ATOM 7720 C CA . VAL C 1 187 ? 86.244 25.458 67.365 1.00 43.21 184 VAL C CA 1
ATOM 7721 C C . VAL C 1 187 ? 86.588 26.543 66.350 1.00 46.46 184 VAL C C 1
ATOM 7722 O O . VAL C 1 187 ? 87.676 26.540 65.774 1.00 53.42 184 VAL C O 1
ATOM 7726 N N . ARG C 1 188 ? 85.667 27.479 66.140 1.00 38.34 185 ARG C N 1
ATOM 7727 C CA . ARG C 1 188 ? 85.846 28.469 65.081 1.00 45.31 185 ARG C CA 1
ATOM 7728 C C . ARG C 1 188 ? 86.978 29.460 65.351 1.00 50.83 185 ARG C C 1
ATOM 7729 O O . ARG C 1 188 ? 87.557 30.005 64.412 1.00 51.95 185 ARG C O 1
ATOM 7737 N N . VAL C 1 189 ? 87.297 29.692 66.622 1.00 35.22 186 VAL C N 1
ATOM 7738 C CA . VAL C 1 189 ? 88.431 30.547 66.954 1.00 42.46 186 VAL C CA 1
ATOM 7739 C C . VAL C 1 189 ? 89.737 29.782 66.770 1.00 40.40 186 VAL C C 1
ATOM 7740 O O . VAL C 1 189 ? 90.783 30.377 66.518 1.00 41.28 186 VAL C O 1
ATOM 7744 N N . ALA C 1 190 ? 89.666 28.459 66.885 1.00 38.59 187 ALA C N 1
ATOM 7745 C CA . ALA C 1 190 ? 90.834 27.614 66.675 1.00 41.26 187 ALA C CA 1
ATOM 7746 C C . ALA C 1 190 ? 91.127 27.492 65.185 1.00 40.63 187 ALA C C 1
ATOM 7747 O O . ALA C 1 190 ? 92.286 27.470 64.770 1.00 44.05 187 ALA C O 1
ATOM 7749 N N . ARG C 1 191 ? 90.067 27.412 64.387 1.00 36.09 188 ARG C N 1
ATOM 7750 C CA . ARG C 1 191 ? 90.199 27.377 62.937 1.00 30.77 188 ARG C CA 1
ATOM 7751 C C . ARG C 1 191 ? 90.712 28.723 62.443 1.00 33.24 188 ARG C C 1
ATOM 7752 O O . ARG C 1 191 ? 91.551 28.794 61.545 1.00 36.44 188 ARG C O 1
ATOM 7760 N N . HIS C 1 192 ? 90.196 29.789 63.045 1.00 35.39 189 HIS C N 1
ATOM 7761 C CA . HIS C 1 192 ? 90.584 31.146 62.687 1.00 40.57 189 HIS C CA 1
ATOM 7762 C C . HIS C 1 192 ? 92.044 31.396 63.045 1.00 44.13 189 HIS C C 1
ATOM 7763 O O . HIS C 1 192 ? 92.748 32.130 62.353 1.00 47.67 189 HIS C O 1
ATOM 7770 N N . ARG C 1 193 ? 92.493 30.783 64.133 1.00 47.40 190 ARG C N 1
ATOM 7771 C CA . ARG C 1 193 ? 93.876 30.917 64.561 1.00 51.16 190 ARG C CA 1
ATOM 7772 C C . ARG C 1 193 ? 94.793 30.126 63.636 1.00 42.83 190 ARG C C 1
ATOM 7773 O O . ARG C 1 193 ? 95.889 30.574 63.299 1.00 43.04 190 ARG C O 1
ATOM 7781 N N . TRP C 1 194 ? 94.328 28.952 63.220 1.00 35.41 191 TRP C N 1
ATOM 7782 C CA . TRP C 1 194 ? 95.105 28.065 62.361 1.00 35.00 191 TRP C CA 1
ATOM 7783 C C . TRP C 1 194 ? 95.392 28.710 61.010 1.00 41.46 191 TRP C C 1
ATOM 7784 O O . TRP C 1 194 ? 96.493 28.585 60.473 1.00 46.47 191 TRP C O 1
ATOM 7795 N N . TRP C 1 195 ? 94.393 29.400 60.467 1.00 41.10 192 TRP C N 1
ATOM 7796 C CA . TRP C 1 195 ? 94.520 30.029 59.157 1.00 35.43 192 TRP C CA 1
ATOM 7797 C C . TRP C 1 195 ? 95.238 31.370 59.223 1.00 36.06 192 TRP C C 1
ATOM 7798 O O . TRP C 1 195 ? 95.944 31.746 58.290 1.00 41.31 192 TRP C O 1
ATOM 7809 N N . SER C 1 196 ? 95.064 32.087 60.328 1.00 41.17 193 SER C N 1
ATOM 7810 C CA . SER C 1 196 ? 95.781 33.340 60.535 1.00 46.17 193 SER C CA 1
ATOM 7811 C C . SER C 1 196 ? 97.278 33.075 60.631 1.00 48.04 193 SER C C 1
ATOM 7812 O O . SER C 1 196 ? 98.098 33.933 60.305 1.00 45.69 193 SER C O 1
ATOM 7815 N N . ARG C 1 197 ? 97.623 31.874 61.079 1.00 54.28 194 ARG C N 1
ATOM 7816 C CA . ARG C 1 197 ? 99.011 31.500 61.302 1.00 58.55 194 ARG C CA 1
ATOM 7817 C C . ARG C 1 197 ? 99.683 31.083 60.001 1.00 60.52 194 ARG C C 1
ATOM 7818 O O . ARG C 1 197 ? 100.903 31.171 59.868 1.00 66.40 194 ARG C O 1
ATOM 7826 N N . ARG C 1 198 ? 98.879 30.639 59.038 1.00 56.45 195 ARG C N 1
ATOM 7827 C CA . ARG C 1 198 ? 99.410 30.022 57.823 1.00 49.19 195 ARG C CA 1
ATOM 7828 C C . ARG C 1 198 ? 99.176 30.826 56.542 1.00 44.53 195 ARG C C 1
ATOM 7829 O O . ARG C 1 198 ? 99.921 30.683 55.573 1.00 47.27 195 ARG C O 1
ATOM 7837 N N . LEU C 1 199 ? 98.140 31.659 56.537 1.00 39.54 196 LEU C N 1
ATOM 7838 C CA . LEU C 1 199 ? 97.851 32.512 55.381 1.00 41.71 196 LEU C CA 1
ATOM 7839 C C . LEU C 1 199 ? 98.994 33.452 54.954 1.00 46.92 196 LEU C C 1
ATOM 7840 O O . LEU C 1 199 ? 99.278 33.559 53.761 1.00 50.09 196 LEU C O 1
ATOM 7845 N N . PRO C 1 200 ? 99.646 34.142 55.912 1.00 50.26 197 PRO C N 1
ATOM 7846 C CA . PRO C 1 200 ? 100.774 34.990 55.505 1.00 51.89 197 PRO C CA 1
ATOM 7847 C C . PRO C 1 200 ? 101.951 34.194 54.942 1.00 51.73 197 PRO C C 1
ATOM 7848 O O . PRO C 1 200 ? 102.749 34.739 54.177 1.00 54.12 197 PRO C O 1
ATOM 7852 N N . ALA C 1 201 ? 102.050 32.921 55.315 1.00 49.46 198 ALA C N 1
ATOM 7853 C CA . ALA C 1 201 ? 103.154 32.069 54.878 1.00 49.50 198 ALA C CA 1
ATOM 7854 C C . ALA C 1 201 ? 102.923 31.474 53.490 1.00 47.50 198 ALA C C 1
ATOM 7855 O O . ALA C 1 201 ? 103.684 30.616 53.043 1.00 44.17 198 ALA C O 1
ATOM 7857 N N . LEU C 1 202 ? 101.872 31.927 52.813 1.00 49.64 199 LEU C N 1
ATOM 7858 C CA . LEU C 1 202 ? 101.579 31.467 51.459 1.00 43.40 199 LEU C CA 1
ATOM 7859 C C . LEU C 1 202 ? 102.532 32.107 50.451 1.00 47.68 199 LEU C C 1
ATOM 7860 O O . LEU C 1 202 ? 102.725 33.323 50.460 1.00 51.68 199 LEU C O 1
ATOM 7865 N N . PRO C 1 203 ? 103.137 31.282 49.581 1.00 45.21 200 PRO C N 1
ATOM 7866 C CA . PRO C 1 203 ? 104.148 31.729 48.615 1.00 47.86 200 PRO C CA 1
ATOM 7867 C C . PRO C 1 203 ? 103.565 32.585 47.494 1.00 52.57 200 PRO C C 1
ATOM 7868 O O . PRO C 1 203 ? 102.351 32.596 47.289 1.00 48.08 200 PRO C O 1
ATOM 7872 N N . VAL C 1 204 ? 104.434 33.293 46.778 1.00 60.35 201 VAL C N 1
ATOM 7873 C CA . VAL C 1 204 ? 104.010 34.133 45.663 1.00 61.78 201 VAL C CA 1
ATOM 7874 C C . VAL C 1 204 ? 104.693 33.705 44.366 1.00 62.89 201 VAL C C 1
ATOM 7875 O O . VAL C 1 204 ? 104.147 32.918 43.591 1.00 60.85 201 VAL C O 1
ATOM 7879 N N . PRO C 1 211 ? 99.905 40.270 34.153 1.00 73.19 208 PRO C N 1
ATOM 7880 C CA . PRO C 1 211 ? 99.228 40.499 32.872 1.00 73.63 208 PRO C CA 1
ATOM 7881 C C . PRO C 1 211 ? 98.963 39.196 32.122 1.00 70.41 208 PRO C C 1
ATOM 7882 O O . PRO C 1 211 ? 99.774 38.781 31.293 1.00 73.66 208 PRO C O 1
ATOM 7886 N N . VAL C 1 212 ? 97.833 38.561 32.410 1.00 65.79 209 VAL C N 1
ATOM 7887 C CA . VAL C 1 212 ? 97.494 37.293 31.779 1.00 66.71 209 VAL C CA 1
ATOM 7888 C C . VAL C 1 212 ? 96.623 37.500 30.546 1.00 65.16 209 VAL C C 1
ATOM 7889 O O . VAL C 1 212 ? 95.987 38.543 30.390 1.00 66.56 209 VAL C O 1
ATOM 7893 N N . GLY C 1 213 ? 96.609 36.504 29.667 1.00 61.02 210 GLY C N 1
ATOM 7894 C CA . GLY C 1 213 ? 95.776 36.552 28.480 1.00 58.90 210 GLY C CA 1
ATOM 7895 C C . GLY C 1 213 ? 94.393 35.991 28.751 1.00 57.32 210 GLY C C 1
ATOM 7896 O O . GLY C 1 213 ? 94.105 35.564 29.869 1.00 57.99 210 GLY C O 1
ATOM 7897 N N . PRO C 1 214 ? 93.526 35.988 27.728 1.00 55.82 211 PRO C N 1
ATOM 7898 C CA . PRO C 1 214 ? 92.165 35.446 27.835 1.00 49.47 211 PRO C CA 1
ATOM 7899 C C . PRO C 1 214 ? 92.184 33.931 28.048 1.00 43.58 211 PRO C C 1
ATOM 7900 O O . PRO C 1 214 ? 93.196 33.297 27.753 1.00 36.19 211 PRO C O 1
ATOM 7904 N N . PRO C 1 215 ? 91.084 33.355 28.560 1.00 44.63 212 PRO C N 1
ATOM 7905 C CA . PRO C 1 215 ? 91.061 31.912 28.831 1.00 41.17 212 PRO C CA 1
ATOM 7906 C C . PRO C 1 215 ? 91.109 31.061 27.564 1.00 41.14 212 PRO C C 1
ATOM 7907 O O . PRO C 1 215 ? 90.505 31.416 26.552 1.00 44.19 212 PRO C O 1
ATOM 7911 N N . GLU C 1 216 ? 91.842 29.954 27.628 1.00 39.85 213 GLU C N 1
ATOM 7912 C CA . GLU C 1 216 ? 91.902 28.993 26.534 1.00 33.14 213 GLU C CA 1
ATOM 7913 C C . GLU C 1 216 ? 91.401 27.646 27.033 1.00 27.57 213 GLU C C 1
ATOM 7914 O O . GLU C 1 216 ? 91.761 27.215 28.127 1.00 34.60 213 GLU C O 1
ATOM 7920 N N . THR C 1 217 ? 90.578 26.978 26.233 1.00 24.40 214 THR C N 1
ATOM 7921 C CA . THR C 1 217 ? 90.021 25.693 26.638 1.00 27.89 214 THR C CA 1
ATOM 7922 C C . THR C 1 217 ? 90.552 24.532 25.798 1.00 27.62 214 THR C C 1
ATOM 7923 O O . THR C 1 217 ? 90.507 24.566 24.568 1.00 32.48 214 THR C O 1
ATOM 7927 N N . SER C 1 218 ? 91.064 23.509 26.475 1.00 21.97 215 SER C N 1
ATOM 7928 C CA . SER C 1 218 ? 91.549 22.307 25.812 1.00 21.73 215 SER C CA 1
ATOM 7929 C C . SER C 1 218 ? 90.991 21.078 26.518 1.00 20.81 215 SER C C 1
ATOM 7930 O O . SER C 1 218 ? 90.717 21.119 27.714 1.00 20.86 215 SER C O 1
ATOM 7933 N N . ARG C 1 219 ? 90.813 19.991 25.773 1.00 30.93 216 ARG C N 1
ATOM 7934 C CA . ARG C 1 219 ? 90.195 18.785 26.315 1.00 20.22 216 ARG C CA 1
ATOM 7935 C C . ARG C 1 219 ? 91.043 17.535 26.092 1.00 25.16 216 ARG C C 1
ATOM 7936 O O . ARG C 1 219 ? 91.789 17.441 25.115 1.00 25.15 216 ARG C O 1
ATOM 7944 N N . LEU C 1 220 ? 90.916 16.577 27.004 1.00 27.60 217 LEU C N 1
ATOM 7945 C CA . LEU C 1 220 ? 91.654 15.321 26.916 1.00 24.68 217 LEU C CA 1
ATOM 7946 C C . LEU C 1 220 ? 90.758 14.135 27.246 1.00 26.76 217 LEU C C 1
ATOM 7947 O O . LEU C 1 220 ? 90.398 13.925 28.404 1.00 35.47 217 LEU C O 1
ATOM 7952 N N . ARG C 1 221 ? 90.402 13.362 26.226 1.00 19.77 218 ARG C N 1
ATOM 7953 C CA . ARG C 1 221 ? 89.558 12.192 26.422 1.00 19.85 218 ARG C CA 1
ATOM 7954 C C . ARG C 1 221 ? 90.378 11.025 26.952 1.00 24.35 218 ARG C C 1
ATOM 7955 O O . ARG C 1 221 ? 91.285 10.537 26.281 1.00 26.35 218 ARG C O 1
ATOM 7963 N N . VAL C 1 222 ? 90.054 10.586 28.162 1.00 21.16 219 VAL C N 1
ATOM 7964 C CA . VAL C 1 222 ? 90.737 9.461 28.780 1.00 19.44 219 VAL C CA 1
ATOM 7965 C C . VAL C 1 222 ? 89.793 8.272 28.846 1.00 26.72 219 VAL C C 1
ATOM 7966 O O . VAL C 1 222 ? 88.652 8.415 29.284 1.00 29.51 219 VAL C O 1
ATOM 7970 N N . PRO C 1 223 ? 90.259 7.097 28.390 1.00 25.23 220 PRO C N 1
ATOM 7971 C CA . PRO C 1 223 ? 89.472 5.863 28.481 1.00 26.60 220 PRO C CA 1
ATOM 7972 C C . PRO C 1 223 ? 89.010 5.623 29.912 1.00 28.21 220 PRO C C 1
ATOM 7973 O O . PRO C 1 223 ? 89.833 5.645 30.829 1.00 26.17 220 PRO C O 1
ATOM 7977 N N . GLY C 1 224 ? 87.708 5.413 30.090 1.00 33.95 221 GLY C N 1
ATOM 7978 C CA . GLY C 1 224 ? 87.113 5.259 31.407 1.00 23.43 221 GLY C CA 1
ATOM 7979 C C . GLY C 1 224 ? 87.794 4.220 32.273 1.00 32.80 221 GLY C C 1
ATOM 7980 O O . GLY C 1 224 ? 87.871 4.368 33.491 1.00 41.73 221 GLY C O 1
ATOM 7981 N N . SER C 1 225 ? 88.302 3.171 31.638 1.00 29.65 222 SER C N 1
ATOM 7982 C CA . SER C 1 225 ? 88.985 2.107 32.355 1.00 32.23 222 SER C CA 1
ATOM 7983 C C . SER C 1 225 ? 90.315 2.585 32.941 1.00 27.34 222 SER C C 1
ATOM 7984 O O . SER C 1 225 ? 90.693 2.182 34.042 1.00 28.38 222 SER C O 1
ATOM 7987 N N . ARG C 1 226 ? 91.020 3.446 32.212 1.00 26.32 223 ARG C N 1
ATOM 7988 C CA . ARG C 1 226 ? 92.268 4.011 32.716 1.00 21.81 223 ARG C CA 1
ATOM 7989 C C . ARG C 1 226 ? 91.990 4.956 33.875 1.00 26.96 223 ARG C C 1
ATOM 7990 O O . ARG C 1 226 ? 92.739 4.991 34.852 1.00 34.12 223 ARG C O 1
ATOM 7998 N N . TRP C 1 227 ? 90.906 5.717 33.763 1.00 29.42 224 TRP C N 1
ATOM 7999 C CA . TRP C 1 227 ? 90.511 6.636 34.820 1.00 21.57 224 TRP C CA 1
ATOM 8000 C C . TRP C 1 227 ? 90.212 5.873 36.107 1.00 31.22 224 TRP C C 1
ATOM 8001 O O . TRP C 1 227 ? 90.585 6.309 37.196 1.00 34.26 224 TRP C O 1
ATOM 8012 N N . GLN C 1 228 ? 89.545 4.729 35.971 1.00 27.96 225 GLN C N 1
ATOM 8013 C CA . GLN C 1 228 ? 89.230 3.876 37.114 1.00 33.24 225 GLN C CA 1
ATOM 8014 C C . GLN C 1 228 ? 90.491 3.337 37.777 1.00 35.75 225 GLN C C 1
ATOM 8015 O O . GLN C 1 228 ? 90.591 3.310 39.001 1.00 44.51 225 GLN C O 1
ATOM 8021 N N . ALA C 1 229 ? 91.452 2.917 36.959 1.00 30.12 226 ALA C N 1
ATOM 8022 C CA . ALA C 1 229 ? 92.699 2.353 37.462 1.00 24.04 226 ALA C CA 1
ATOM 8023 C C . ALA C 1 229 ? 93.497 3.403 38.229 1.00 32.71 226 ALA C C 1
ATOM 8024 O O . ALA C 1 229 ? 94.171 3.094 39.211 1.00 38.93 226 ALA C O 1
ATOM 8026 N N . LEU C 1 230 ? 93.410 4.647 37.773 1.00 28.91 227 LEU C N 1
ATOM 8027 C CA . LEU C 1 230 ? 94.130 5.754 38.393 1.00 28.31 227 LEU C CA 1
ATOM 8028 C C . LEU C 1 230 ? 93.455 6.208 39.683 1.00 36.91 227 LEU C C 1
ATOM 8029 O O . LEU C 1 230 ? 94.102 6.743 40.586 1.00 42.20 227 LEU C O 1
ATOM 8034 N N . THR C 1 231 ? 92.149 5.973 39.763 1.00 41.24 228 THR C N 1
ATOM 8035 C CA . THR C 1 231 ? 91.320 6.528 40.827 1.00 42.84 228 THR C CA 1
ATOM 8036 C C . THR C 1 231 ? 91.072 5.565 41.992 1.00 55.50 228 THR C C 1
ATOM 8037 O O . THR C 1 231 ? 91.099 5.975 43.155 1.00 61.63 228 THR C O 1
ATOM 8041 N N . GLU C 1 232 ? 90.847 4.292 41.671 1.00 62.35 229 GLU C N 1
ATOM 8042 C CA . GLU C 1 232 ? 90.573 3.255 42.667 1.00 62.09 229 GLU C CA 1
ATOM 8043 C C . GLU C 1 232 ? 91.638 3.221 43.766 1.00 66.99 229 GLU C C 1
ATOM 8044 O O . GLU C 1 232 ? 92.792 3.572 43.521 1.00 62.00 229 GLU C O 1
ATOM 8046 N N . PRO C 1 233 ? 91.253 2.803 44.986 1.00 78.27 230 PRO C N 1
ATOM 8047 C CA . PRO C 1 233 ? 89.911 2.367 45.385 1.00 77.22 230 PRO C CA 1
ATOM 8048 C C . PRO C 1 233 ? 89.107 3.491 46.033 1.00 72.16 230 PRO C C 1
ATOM 8049 O O . PRO C 1 233 ? 89.044 4.587 45.477 1.00 67.19 230 PRO C O 1
ATOM 8053 N N . GLY C 1 241 ? 87.893 11.310 42.182 1.00 37.71 238 GLY C N 1
ATOM 8054 C CA . GLY C 1 241 ? 89.282 11.260 41.757 1.00 45.54 238 GLY C CA 1
ATOM 8055 C C . GLY C 1 241 ? 89.862 12.623 41.418 1.00 51.60 238 GLY C C 1
ATOM 8056 O O . GLY C 1 241 ? 90.682 12.759 40.504 1.00 42.96 238 GLY C O 1
ATOM 8057 N N . SER C 1 242 ? 89.431 13.641 42.154 1.00 57.25 239 SER C N 1
ATOM 8058 C CA . SER C 1 242 ? 89.921 14.997 41.940 1.00 49.77 239 SER C CA 1
ATOM 8059 C C . SER C 1 242 ? 91.318 15.149 42.533 1.00 45.44 239 SER C C 1
ATOM 8060 O O . SER C 1 242 ? 92.120 15.956 42.062 1.00 43.30 239 SER C O 1
ATOM 8063 N N . LEU C 1 243 ? 91.603 14.362 43.567 1.00 40.53 240 LEU C N 1
ATOM 8064 C CA . LEU C 1 243 ? 92.884 14.440 44.262 1.00 36.37 240 LEU C CA 1
ATOM 8065 C C . LEU C 1 243 ? 94.046 13.987 43.377 1.00 35.15 240 LEU C C 1
ATOM 8066 O O . LEU C 1 243 ? 95.139 14.555 43.437 1.00 33.23 240 LEU C O 1
ATOM 8071 N N . ALA C 1 244 ? 93.807 12.967 42.558 1.00 33.96 241 ALA C N 1
ATOM 8072 C CA . ALA C 1 244 ? 94.813 12.491 41.615 1.00 23.93 241 ALA C CA 1
ATOM 8073 C C . ALA C 1 244 ? 95.099 13.549 40.561 1.00 44.10 241 ALA C C 1
ATOM 8074 O O . ALA C 1 244 ? 96.225 13.670 40.077 1.00 47.41 241 ALA C O 1
ATOM 8084 N N . ALA C 1 246 ? 94.849 16.795 41.176 1.00 30.27 243 ALA C N 1
ATOM 8085 C CA . ALA C 1 246 ? 95.584 17.831 41.890 1.00 25.39 243 ALA C CA 1
ATOM 8086 C C . ALA C 1 246 ? 97.061 17.476 42.039 1.00 25.13 243 ALA C C 1
ATOM 8087 O O . ALA C 1 246 ? 97.930 18.337 41.909 1.00 33.97 243 ALA C O 1
ATOM 8089 N N . ALA C 1 247 ? 97.336 16.207 42.319 1.00 26.09 244 ALA C N 1
ATOM 8090 C CA . ALA C 1 247 ? 98.702 15.744 42.527 1.00 24.93 244 ALA C CA 1
ATOM 8091 C C . ALA C 1 247 ? 99.537 15.891 41.262 1.00 34.76 244 ALA C C 1
ATOM 8092 O O . ALA C 1 247 ? 100.669 16.375 41.303 1.00 36.46 244 ALA C O 1
ATOM 8094 N N . LEU C 1 248 ? 98.969 15.471 40.136 1.00 22.73 245 LEU C N 1
ATOM 8095 C CA . LEU C 1 248 ? 99.673 15.514 38.860 1.00 29.64 245 LEU C CA 1
ATOM 8096 C C . LEU C 1 248 ? 99.790 16.939 38.324 1.00 33.25 245 LEU C C 1
ATOM 8097 O O . LEU C 1 248 ? 100.783 17.290 37.686 1.00 36.62 245 LEU C O 1
ATOM 8102 N N . THR C 1 249 ? 98.774 17.757 38.586 1.00 22.56 246 THR C N 1
ATOM 8103 C CA . THR C 1 249 ? 98.783 19.148 38.146 1.00 25.95 246 THR C CA 1
ATOM 8104 C C . THR C 1 249 ? 99.796 19.963 38.942 1.00 32.60 246 THR C C 1
ATOM 8105 O O . THR C 1 249 ? 100.530 20.776 38.378 1.00 38.57 246 THR C O 1
ATOM 8109 N N . ALA C 1 250 ? 99.831 19.744 40.252 1.00 32.54 247 ALA C N 1
ATOM 8110 C CA . ALA C 1 250 ? 100.766 20.455 41.115 1.00 33.10 247 ALA C CA 1
ATOM 8111 C C . ALA C 1 250 ? 102.203 20.104 40.761 1.00 29.75 247 ALA C C 1
ATOM 8112 O O . ALA C 1 250 ? 103.068 20.975 40.699 1.00 35.05 247 ALA C O 1
ATOM 8114 N N . TRP C 1 251 ? 102.445 18.819 40.526 1.00 28.47 248 TRP C N 1
ATOM 8115 C CA . TRP C 1 251 ? 103.769 18.337 40.156 1.00 32.58 248 TRP C CA 1
ATOM 8116 C C . TRP C 1 251 ? 104.250 18.924 38.835 1.00 36.67 248 TRP C C 1
ATOM 8117 O O . TRP C 1 251 ? 105.394 19.367 38.727 1.00 44.87 248 TRP C O 1
ATOM 8128 N N . TRP C 1 252 ? 103.375 18.920 37.834 1.00 28.87 249 TRP C N 1
ATOM 8129 C CA . TRP C 1 252 ? 103.738 19.412 36.510 1.00 27.00 249 TRP C CA 1
ATOM 8130 C C . TRP C 1 252 ? 104.043 20.904 36.531 1.00 29.61 249 TRP C C 1
ATOM 8131 O O . TRP C 1 252 ? 105.026 21.348 35.940 1.00 34.09 249 TRP C O 1
ATOM 8142 N N . LEU C 1 253 ? 103.197 21.669 37.213 1.00 31.30 250 LEU C N 1
ATOM 8143 C CA . LEU C 1 253 ? 103.381 23.111 37.332 1.00 31.78 250 LEU C CA 1
ATOM 8144 C C . LEU C 1 253 ? 104.658 23.441 38.093 1.00 38.41 250 LEU C C 1
ATOM 8145 O O . LEU C 1 253 ? 105.307 24.452 37.829 1.00 49.64 250 LEU C O 1
ATOM 8150 N N . TRP C 1 254 ? 105.017 22.579 39.037 1.00 39.91 251 TRP C N 1
ATOM 8151 C CA . TRP C 1 254 ? 106.205 22.792 39.853 1.00 48.93 251 TRP C CA 1
ATOM 8152 C C . TRP C 1 254 ? 107.483 22.625 39.037 1.00 47.60 251 TRP C C 1
ATOM 8153 O O . TRP C 1 254 ? 108.444 23.373 39.213 1.00 57.24 251 TRP C O 1
ATOM 8164 N N . THR C 1 255 ? 107.488 21.641 38.143 1.00 40.29 252 THR C N 1
ATOM 8165 C CA . THR C 1 255 ? 108.637 21.397 37.279 1.00 47.66 252 THR C CA 1
ATOM 8166 C C . THR C 1 255 ? 108.514 22.170 35.970 1.00 55.53 252 THR C C 1
ATOM 8167 O O . THR C 1 255 ? 109.378 22.068 35.097 1.00 60.01 252 THR C O 1
ATOM 8171 N N . GLN C 1 256 ? 107.435 22.941 35.849 1.00 58.02 253 GLN C N 1
ATOM 8172 C CA . GLN C 1 256 ? 107.116 23.677 34.624 1.00 57.79 253 GLN C CA 1
ATOM 8173 C C . GLN C 1 256 ? 107.071 22.765 33.398 1.00 53.86 253 GLN C C 1
ATOM 8174 O O . GLN C 1 256 ? 106.360 23.041 32.431 1.00 48.69 253 GLN C O 1
ATOM 8180 N N . SER C 1 274 ? 106.462 24.400 47.844 1.00 36.45 271 SER C N 1
ATOM 8181 C CA . SER C 1 274 ? 105.042 24.256 48.154 1.00 39.42 271 SER C CA 1
ATOM 8182 C C . SER C 1 274 ? 104.163 24.928 47.098 1.00 42.19 271 SER C C 1
ATOM 8183 O O . SER C 1 274 ? 104.531 25.958 46.535 1.00 46.30 271 SER C O 1
ATOM 8186 N N . LEU C 1 275 ? 102.998 24.342 46.837 1.00 37.04 272 LEU C N 1
ATOM 8187 C CA . LEU C 1 275 ? 102.098 24.840 45.802 1.00 31.26 272 LEU C CA 1
ATOM 8188 C C . LEU C 1 275 ? 100.648 24.633 46.224 1.00 30.24 272 LEU C C 1
ATOM 8189 O O . LEU C 1 275 ? 100.252 23.519 46.564 1.00 32.19 272 LEU C O 1
ATOM 8194 N N . TYR C 1 276 ? 99.863 25.708 46.196 1.00 27.79 273 TYR C N 1
ATOM 8195 C CA . TYR C 1 276 ? 98.509 25.693 46.752 1.00 27.85 273 TYR C CA 1
ATOM 8196 C C . TYR C 1 276 ? 97.394 25.651 45.703 1.00 25.81 273 TYR C C 1
ATOM 8197 O O . TYR C 1 276 ? 97.429 26.380 44.713 1.00 30.62 273 TYR C O 1
ATOM 8206 N N . LEU C 1 277 ? 96.402 24.798 45.945 1.00 24.82 274 LEU C N 1
ATOM 8207 C CA . LEU C 1 277 ? 95.286 24.615 45.023 1.00 22.59 274 LEU C CA 1
ATOM 8208 C C . LEU C 1 277 ? 93.948 24.876 45.708 1.00 24.46 274 LEU C C 1
ATOM 8209 O O . LEU C 1 277 ? 93.890 25.136 46.910 1.00 29.57 274 LEU C O 1
ATOM 8214 N N . SER C 1 278 ? 92.875 24.790 44.928 1.00 20.08 275 SER C N 1
ATOM 8215 C CA . SER C 1 278 ? 91.519 24.930 45.444 1.00 22.40 275 SER C CA 1
ATOM 8216 C C . SER C 1 278 ? 90.624 23.805 44.923 1.00 25.53 275 SER C C 1
ATOM 8217 O O . SER C 1 278 ? 90.576 23.547 43.721 1.00 26.15 275 SER C O 1
ATOM 8220 N N . THR C 1 279 ? 89.907 23.144 45.826 1.00 27.81 276 THR C N 1
ATOM 8221 C CA . THR C 1 279 ? 89.041 22.033 45.447 1.00 19.52 276 THR C CA 1
ATOM 8222 C C . THR C 1 279 ? 87.707 22.151 46.166 1.00 34.97 276 THR C C 1
ATOM 8223 O O . THR C 1 279 ? 87.636 22.738 47.244 1.00 38.42 276 THR C O 1
ATOM 8227 N N . GLU C 1 280 ? 86.649 21.613 45.567 1.00 32.44 277 GLU C N 1
ATOM 8228 C CA . GLU C 1 280 ? 85.363 21.544 46.246 1.00 32.59 277 GLU C CA 1
ATOM 8229 C C . GLU C 1 280 ? 85.343 20.377 47.222 1.00 35.54 277 GLU C C 1
ATOM 8230 O O . GLU C 1 280 ? 86.044 19.382 47.032 1.00 43.82 277 GLU C O 1
ATOM 8236 N N . VAL C 1 281 ? 84.540 20.512 48.271 1.00 29.69 278 VAL C N 1
ATOM 8237 C CA . VAL C 1 281 ? 84.351 19.451 49.250 1.00 20.75 278 VAL C CA 1
ATOM 8238 C C . VAL C 1 281 ? 82.867 19.298 49.535 1.00 26.60 278 VAL C C 1
ATOM 8239 O O . VAL C 1 281 ? 82.196 20.266 49.892 1.00 25.29 278 VAL C O 1
ATOM 8243 N N . ASP C 1 282 ? 82.352 18.085 49.359 1.00 23.20 279 ASP C N 1
ATOM 8244 C CA . ASP C 1 282 ? 80.955 17.801 49.659 1.00 27.46 279 ASP C CA 1
ATOM 8245 C C . ASP C 1 282 ? 80.796 17.548 51.156 1.00 25.28 279 ASP C C 1
ATOM 8246 O O . ASP C 1 282 ? 81.289 16.550 51.681 1.00 32.51 279 ASP C O 1
ATOM 8251 N N . LEU C 1 283 ? 80.101 18.453 51.838 1.00 25.61 280 LEU C N 1
ATOM 8252 C CA . LEU C 1 283 ? 79.975 18.388 53.293 1.00 28.84 280 LEU C CA 1
ATOM 8253 C C . LEU C 1 283 ? 79.010 17.303 53.766 1.00 33.35 280 LEU C C 1
ATOM 8254 O O . LEU C 1 283 ? 78.916 17.026 54.963 1.00 40.34 280 LEU C O 1
ATOM 8259 N N . ARG C 1 284 ? 78.304 16.686 52.825 1.00 33.79 281 ARG C N 1
ATOM 8260 C CA . ARG C 1 284 ? 77.316 15.663 53.153 1.00 39.19 281 ARG C CA 1
ATOM 8261 C C . ARG C 1 284 ? 77.931 14.425 53.804 1.00 44.56 281 ARG C C 1
ATOM 8262 O O . ARG C 1 284 ? 77.442 13.949 54.825 1.00 51.12 281 ARG C O 1
ATOM 8270 N N . ASP C 1 285 ? 79.002 13.905 53.215 1.00 47.18 282 ASP C N 1
ATOM 8271 C CA . ASP C 1 285 ? 79.628 12.689 53.732 1.00 63.13 282 ASP C CA 1
ATOM 8272 C C . ASP C 1 285 ? 80.690 12.982 54.793 1.00 67.35 282 ASP C C 1
ATOM 8273 O O . ASP C 1 285 ? 80.847 12.228 55.757 1.00 67.21 282 ASP C O 1
ATOM 8278 N N . HIS C 1 286 ? 81.412 14.083 54.608 1.00 67.96 283 HIS C N 1
ATOM 8279 C CA . HIS C 1 286 ? 82.453 14.490 55.544 1.00 71.02 283 HIS C CA 1
ATOM 8280 C C . HIS C 1 286 ? 81.877 14.851 56.913 1.00 63.36 283 HIS C C 1
ATOM 8281 O O . HIS C 1 286 ? 82.516 14.626 57.941 1.00 57.86 283 HIS C O 1
ATOM 8288 N N . LEU C 1 287 ? 80.667 15.402 56.921 1.00 56.47 284 LEU C N 1
ATOM 8289 C CA . LEU C 1 287 ? 80.017 15.808 58.165 1.00 51.55 284 LEU C CA 1
ATOM 8290 C C . LEU C 1 287 ? 78.740 15.016 58.438 1.00 50.27 284 LEU C C 1
ATOM 8291 O O . LEU C 1 287 ? 77.909 15.420 59.254 1.00 53.95 284 LEU C O 1
ATOM 8296 N N . GLN C 1 288 ? 78.598 13.891 57.743 1.00 51.24 285 GLN C N 1
ATOM 8297 C CA . GLN C 1 288 ? 77.497 12.954 57.957 1.00 58.27 285 GLN C CA 1
ATOM 8298 C C . GLN C 1 288 ? 76.105 13.574 57.834 1.00 55.41 285 GLN C C 1
ATOM 8299 O O . GLN C 1 288 ? 75.167 13.158 58.515 1.00 54.53 285 GLN C O 1
ATOM 8305 N N . LEU C 1 289 ? 75.976 14.571 56.968 1.00 55.65 286 LEU C N 1
ATOM 8306 C CA . LEU C 1 289 ? 74.669 15.128 56.654 1.00 55.47 286 LEU C CA 1
ATOM 8307 C C . LEU C 1 289 ? 73.939 14.138 55.753 1.00 56.60 286 LEU C C 1
ATOM 8308 O O . LEU C 1 289 ? 74.573 13.330 55.076 1.00 63.85 286 LEU C O 1
ATOM 8313 N N . GLY C 1 290 ? 72.613 14.195 55.742 1.00 51.85 287 GLY C N 1
ATOM 8314 C CA . GLY C 1 290 ? 71.831 13.230 54.989 1.00 54.78 287 GLY C CA 1
ATOM 8315 C C . GLY C 1 290 ? 71.886 13.431 53.486 1.00 52.03 287 GLY C C 1
ATOM 8316 O O . GLY C 1 290 ? 72.736 14.161 52.972 1.00 49.93 287 GLY C O 1
ATOM 8317 N N . SER C 1 291 ? 70.980 12.768 52.777 1.00 48.93 288 SER C N 1
ATOM 8318 C CA . SER C 1 291 ? 70.836 12.981 51.344 1.00 48.16 288 SER C CA 1
ATOM 8319 C C . SER C 1 291 ? 69.975 14.217 51.114 1.00 46.30 288 SER C C 1
ATOM 8320 O O . SER C 1 291 ? 68.796 14.119 50.770 1.00 48.84 288 SER C O 1
ATOM 8323 N N . VAL C 1 292 ? 70.578 15.383 51.320 1.00 35.80 289 VAL C N 1
ATOM 8324 C CA . VAL C 1 292 ? 69.859 16.647 51.250 1.00 32.08 289 VAL C CA 1
ATOM 8325 C C . VAL C 1 292 ? 70.082 17.352 49.916 1.00 34.90 289 VAL C C 1
ATOM 8326 O O . VAL C 1 292 ? 71.216 17.493 49.457 1.00 40.52 289 VAL C O 1
ATOM 8330 N N . VAL C 1 293 ? 68.994 17.786 49.291 1.00 29.08 290 VAL C N 1
ATOM 8331 C CA . VAL C 1 293 ? 69.084 18.587 48.080 1.00 28.43 290 VAL C CA 1
ATOM 8332 C C . VAL C 1 293 ? 69.253 20.050 48.465 1.00 32.13 290 VAL C C 1
ATOM 8333 O O . VAL C 1 293 ? 68.356 20.646 49.058 1.00 38.39 290 VAL C O 1
ATOM 8337 N N . GLY C 1 294 ? 70.408 20.620 48.137 1.00 28.74 291 GLY C N 1
ATOM 8338 C CA . GLY C 1 294 ? 70.696 22.003 48.470 1.00 25.89 291 GLY C CA 1
ATOM 8339 C C . GLY C 1 294 ? 72.172 22.338 48.365 1.00 31.36 291 GLY C C 1
ATOM 8340 O O . GLY C 1 294 ? 72.975 21.496 47.963 1.00 36.70 291 GLY C O 1
ATOM 8341 N N . PRO C 1 295 ? 72.536 23.580 48.722 1.00 32.01 292 PRO C N 1
ATOM 8342 C CA . PRO C 1 295 ? 73.928 24.045 48.696 1.00 29.23 292 PRO C CA 1
ATOM 8343 C C . PRO C 1 295 ? 74.725 23.590 49.917 1.00 34.38 292 PRO C C 1
ATOM 8344 O O . PRO C 1 295 ? 74.756 24.285 50.935 1.00 38.19 292 PRO C O 1
ATOM 8348 N N . LEU C 1 296 ? 75.369 22.433 49.805 1.00 32.12 293 LEU C N 1
ATOM 8349 C CA . LEU C 1 296 ? 76.181 21.894 50.891 1.00 22.86 293 LEU C CA 1
ATOM 8350 C C . LEU C 1 296 ? 77.578 21.524 50.405 1.00 26.05 293 LEU C C 1
ATOM 8351 O O . LEU C 1 296 ? 78.193 20.580 50.903 1.00 33.90 293 LEU C O 1
ATOM 8356 N N . THR C 1 297 ? 78.071 22.278 49.430 1.00 25.19 294 THR C N 1
ATOM 8357 C CA . THR C 1 297 ? 79.410 22.079 48.893 1.00 24.26 294 THR C CA 1
ATOM 8358 C C . THR C 1 297 ? 80.196 23.375 49.008 1.00 27.04 294 THR C C 1
ATOM 8359 O O . THR C 1 297 ? 79.691 24.445 48.669 1.00 27.26 294 THR C O 1
ATOM 8363 N N . ASP C 1 298 ? 81.430 23.278 49.492 1.00 20.28 295 ASP C N 1
ATOM 8364 C CA . ASP C 1 298 ? 82.276 24.453 49.649 1.00 23.90 295 ASP C CA 1
ATOM 8365 C C . ASP C 1 298 ? 83.684 24.193 49.124 1.00 26.54 295 ASP C C 1
ATOM 8366 O O . ASP C 1 298 ? 84.072 23.046 48.900 1.00 35.35 295 ASP C O 1
ATOM 8371 N N . ARG C 1 299 ? 84.442 25.265 48.922 1.00 22.59 296 ARG C N 1
ATOM 8372 C CA . ARG C 1 299 ? 85.815 25.158 48.454 1.00 22.65 296 ARG C CA 1
ATOM 8373 C C . ARG C 1 299 ? 86.794 25.124 49.622 1.00 22.58 296 ARG C C 1
ATOM 8374 O O . ARG C 1 299 ? 86.572 25.767 50.647 1.00 23.56 296 ARG C O 1
ATOM 8382 N N . VAL C 1 300 ? 87.873 24.362 49.470 1.00 20.13 297 VAL C N 1
ATOM 8383 C CA . VAL C 1 300 ? 88.958 24.389 50.442 1.00 24.49 297 VAL C CA 1
ATOM 8384 C C . VAL C 1 300 ? 90.282 24.697 49.754 1.00 23.90 297 VAL C C 1
ATOM 8385 O O . VAL C 1 300 ? 90.516 24.283 48.617 1.00 24.11 297 VAL C O 1
ATOM 8389 N N . VAL C 1 301 ? 91.137 25.446 50.441 1.00 23.00 298 VAL C N 1
ATOM 8390 C CA . VAL C 1 301 ? 92.478 25.725 49.950 1.00 21.18 298 VAL C CA 1
ATOM 8391 C C . VAL C 1 301 ? 93.454 24.781 50.636 1.00 23.83 298 VAL C C 1
ATOM 8392 O O . VAL C 1 301 ? 93.414 24.622 51.856 1.00 23.59 298 VAL C O 1
ATOM 8396 N N . PHE C 1 302 ? 94.320 24.145 49.855 1.00 21.31 299 PHE C N 1
ATOM 8397 C CA . PHE C 1 302 ? 95.322 23.243 50.413 1.00 21.78 299 PHE C CA 1
ATOM 8398 C C . PHE C 1 302 ? 96.605 23.266 49.592 1.00 32.00 299 PHE C C 1
ATOM 8399 O O . PHE C 1 302 ? 96.582 23.540 48.392 1.00 31.45 299 PHE C O 1
ATOM 8407 N N . GLY C 1 303 ? 97.724 22.974 50.245 1.00 33.01 300 GLY C N 1
ATOM 8408 C CA . GLY C 1 303 ? 99.015 23.004 49.587 1.00 31.27 300 GLY C CA 1
ATOM 8409 C C . GLY C 1 303 ? 99.666 21.642 49.478 1.00 29.83 300 GLY C C 1
ATOM 8410 O O . GLY C 1 303 ? 99.577 20.818 50.389 1.00 32.17 300 GLY C O 1
ATOM 8411 N N . VAL C 1 304 ? 100.322 21.409 48.348 1.00 28.57 301 VAL C N 1
ATOM 8412 C CA . VAL C 1 304 ? 101.072 20.182 48.137 1.00 23.48 301 VAL C CA 1
ATOM 8413 C C . VAL C 1 304 ? 102.553 20.440 48.390 1.00 37.47 301 VAL C C 1
ATOM 8414 O O . VAL C 1 304 ? 103.202 21.169 47.640 1.00 40.27 301 VAL C O 1
ATOM 8418 N N . ASP C 1 305 ? 103.081 19.847 49.455 1.00 36.39 302 ASP C N 1
ATOM 8419 C CA . ASP C 1 305 ? 104.486 20.015 49.798 1.00 37.43 302 ASP C CA 1
ATOM 8420 C C . ASP C 1 305 ? 105.349 19.143 48.893 1.00 40.48 302 ASP C C 1
ATOM 8421 O O . ASP C 1 305 ? 105.184 17.923 48.848 1.00 40.84 302 ASP C O 1
ATOM 8426 N N . LEU C 1 306 ? 106.266 19.781 48.171 1.00 46.30 303 LEU C N 1
ATOM 8427 C CA . LEU C 1 306 ? 107.138 19.085 47.229 1.00 48.87 303 LEU C CA 1
ATOM 8428 C C . LEU C 1 306 ? 108.609 19.305 47.574 1.00 53.74 303 LEU C C 1
ATOM 8429 O O . LEU C 1 306 ? 109.464 19.340 46.687 1.00 52.84 303 LEU C O 1
ATOM 8434 N N . THR C 1 307 ? 108.893 19.438 48.867 1.00 59.99 304 THR C N 1
ATOM 8435 C CA . THR C 1 307 ? 110.228 19.795 49.349 1.00 65.35 304 THR C CA 1
ATOM 8436 C C . THR C 1 307 ? 111.321 18.817 48.919 1.00 71.48 304 THR C C 1
ATOM 8437 O O . THR C 1 307 ? 112.102 19.111 48.015 1.00 78.04 304 THR C O 1
ATOM 8441 N N . GLY C 1 308 ? 111.375 17.659 49.566 1.00 70.30 305 GLY C N 1
ATOM 8442 C CA . GLY C 1 308 ? 112.440 16.705 49.314 1.00 74.73 305 GLY C CA 1
ATOM 8443 C C . GLY C 1 308 ? 112.078 15.587 48.356 1.00 75.78 305 GLY C C 1
ATOM 8444 O O . GLY C 1 308 ? 112.185 14.408 48.699 1.00 78.00 305 GLY C O 1
ATOM 8445 N N . LEU C 1 309 ? 111.660 15.949 47.148 1.00 74.08 306 LEU C N 1
ATOM 8446 C CA . LEU C 1 309 ? 111.283 14.952 46.152 1.00 73.18 306 LEU C CA 1
ATOM 8447 C C . LEU C 1 309 ? 112.176 14.977 44.916 1.00 82.22 306 LEU C C 1
ATOM 8448 O O . LEU C 1 309 ? 112.129 15.914 44.118 1.00 82.89 306 LEU C O 1
ATOM 8453 N N . ARG C 1 310 ? 112.993 13.939 44.779 1.00 86.00 307 ARG C N 1
ATOM 8454 C CA . ARG C 1 310 ? 113.815 13.748 43.592 1.00 88.83 307 ARG C CA 1
ATOM 8455 C C . ARG C 1 310 ? 113.284 12.550 42.805 1.00 84.52 307 ARG C C 1
ATOM 8456 O O . ARG C 1 310 ? 113.213 11.436 43.330 1.00 86.41 307 ARG C O 1
ATOM 8464 N N . GLU C 1 311 ? 112.916 12.790 41.548 1.00 75.94 308 GLU C N 1
ATOM 8465 C CA . GLU C 1 311 ? 112.262 11.779 40.711 1.00 74.60 308 GLU C CA 1
ATOM 8466 C C . GLU C 1 311 ? 111.101 11.091 41.426 1.00 61.11 308 GLU C C 1
ATOM 8467 O O . GLU C 1 311 ? 111.146 9.884 41.662 1.00 61.15 308 GLU C O 1
ATOM 8473 N N . PRO C 1 312 ? 110.054 11.856 41.770 1.00 49.04 309 PRO C N 1
ATOM 8474 C CA . PRO C 1 312 ? 108.964 11.288 42.568 1.00 38.91 309 PRO C CA 1
ATOM 8475 C C . PRO C 1 312 ? 108.055 10.389 41.745 1.00 30.25 309 PRO C C 1
ATOM 8476 O O . PRO C 1 312 ? 107.902 10.595 40.543 1.00 34.28 309 PRO C O 1
ATOM 8480 N N . SER C 1 313 ? 107.458 9.400 42.398 1.00 27.21 310 SER C N 1
ATOM 8481 C CA . SER C 1 313 ? 106.472 8.546 41.755 1.00 25.71 310 SER C CA 1
ATOM 8482 C C . SER C 1 313 ? 105.067 9.059 42.054 1.00 27.07 310 SER C C 1
ATOM 8483 O O . SER C 1 313 ? 104.888 9.937 42.895 1.00 26.38 310 SER C O 1
ATOM 8486 N N . PHE C 1 314 ? 104.069 8.513 41.368 1.00 25.02 311 PHE C N 1
ATOM 8487 C CA . PHE C 1 314 ? 102.687 8.893 41.630 1.00 25.21 311 PHE C CA 1
ATOM 8488 C C . PHE C 1 314 ? 102.300 8.544 43.063 1.00 34.51 311 PHE C C 1
ATOM 8489 O O . PHE C 1 314 ? 101.475 9.219 43.680 1.00 44.04 311 PHE C O 1
ATOM 8497 N N . ARG C 1 315 ? 102.912 7.488 43.584 1.00 34.04 312 ARG C N 1
ATOM 8498 C CA . ARG C 1 315 ? 102.707 7.073 44.963 1.00 33.80 312 ARG C CA 1
ATOM 8499 C C . ARG C 1 315 ? 103.170 8.170 45.919 1.00 32.83 312 ARG C C 1
ATOM 8500 O O . ARG C 1 315 ? 102.518 8.448 46.926 1.00 25.47 312 ARG C O 1
ATOM 8508 N N . ASP C 1 316 ? 104.298 8.794 45.589 1.00 40.39 313 ASP C N 1
ATOM 8509 C CA . ASP C 1 316 ? 104.869 9.851 46.417 1.00 35.63 313 ASP C CA 1
ATOM 8510 C C . ASP C 1 316 ? 104.006 11.107 46.398 1.00 32.51 313 ASP C C 1
ATOM 8511 O O . ASP C 1 316 ? 103.678 11.656 47.449 1.00 36.52 313 ASP C O 1
ATOM 8516 N N . LEU C 1 317 ? 103.658 11.563 45.197 1.00 28.05 314 LEU C N 1
ATOM 8517 C CA . LEU C 1 317 ? 102.820 12.747 45.026 1.00 19.85 314 LEU C CA 1
ATOM 8518 C C . LEU C 1 317 ? 101.498 12.611 45.756 1.00 24.39 314 LEU C C 1
ATOM 8519 O O . LEU C 1 317 ? 101.038 13.545 46.411 1.00 27.25 314 LEU C O 1
ATOM 8532 N N . SER C 1 319 ? 100.829 10.970 48.298 1.00 25.95 316 SER C N 1
ATOM 8533 C CA . SER C 1 319 ? 101.046 11.051 49.737 1.00 28.52 316 SER C CA 1
ATOM 8534 C C . SER C 1 319 ? 101.131 12.501 50.205 1.00 30.19 316 SER C C 1
ATOM 8535 O O . SER C 1 319 ? 100.531 12.878 51.212 1.00 34.09 316 SER C O 1
ATOM 8538 N N . ARG C 1 320 ? 101.882 13.307 49.462 1.00 21.02 317 ARG C N 1
ATOM 8539 C CA . ARG C 1 320 ? 102.059 14.716 49.790 1.00 28.80 317 ARG C CA 1
ATOM 8540 C C . ARG C 1 320 ? 100.768 15.494 49.571 1.00 29.22 317 ARG C C 1
ATOM 8541 O O . ARG C 1 320 ? 100.461 16.431 50.311 1.00 24.69 317 ARG C O 1
ATOM 8549 N N . THR C 1 321 ? 100.015 15.097 48.549 1.00 18.11 318 THR C N 1
ATOM 8550 C CA . THR C 1 321 ? 98.770 15.773 48.203 1.00 16.71 318 THR C CA 1
ATOM 8551 C C . THR C 1 321 ? 97.662 15.440 49.191 1.00 27.33 318 THR C C 1
ATOM 8552 O O . THR C 1 321 ? 96.906 16.317 49.610 1.00 35.01 318 THR C O 1
ATOM 8556 N N . GLN C 1 322 ? 97.573 14.168 49.564 1.00 23.02 319 GLN C N 1
ATOM 8557 C CA . GLN C 1 322 ? 96.556 13.726 50.509 1.00 25.72 319 GLN C CA 1
ATOM 8558 C C . GLN C 1 322 ? 96.799 14.355 51.876 1.00 32.63 319 GLN C C 1
ATOM 8559 O O . GLN C 1 322 ? 95.859 14.675 52.602 1.00 39.36 319 GLN C O 1
ATOM 8565 N N . ALA C 1 323 ? 98.072 14.535 52.211 1.00 27.34 320 ALA C N 1
ATOM 8566 C CA . ALA C 1 323 ? 98.460 15.138 53.478 1.00 29.69 320 ALA C CA 1
ATOM 8567 C C . ALA C 1 323 ? 97.965 16.577 53.573 1.00 30.52 320 ALA C C 1
ATOM 8568 O O . ALA C 1 323 ? 97.316 16.959 54.548 1.00 34.81 320 ALA C O 1
ATOM 8570 N N . GLY C 1 324 ? 98.270 17.371 52.552 1.00 28.72 321 GLY C N 1
ATOM 8571 C CA . GLY C 1 324 ? 97.880 18.767 52.530 1.00 27.52 321 GLY C CA 1
ATOM 8572 C C . GLY C 1 324 ? 96.379 18.965 52.465 1.00 25.46 321 GLY C C 1
ATOM 8573 O O . GLY C 1 324 ? 95.850 19.920 53.033 1.00 30.76 321 GLY C O 1
ATOM 8574 N N . PHE C 1 325 ? 95.689 18.063 51.774 1.00 21.28 322 PHE C N 1
ATOM 8575 C CA . PHE C 1 325 ? 94.242 18.175 51.617 1.00 21.53 322 PHE C CA 1
ATOM 8576 C C . PHE C 1 325 ? 93.517 17.890 52.924 1.00 28.44 322 PHE C C 1
ATOM 8577 O O . PHE C 1 325 ? 92.629 18.641 53.325 1.00 30.89 322 PHE C O 1
ATOM 8585 N N . LEU C 1 326 ? 93.897 16.800 53.583 1.00 29.33 323 LEU C N 1
ATOM 8586 C CA . LEU C 1 326 ? 93.284 16.429 54.852 1.00 34.77 323 LEU C CA 1
ATOM 8587 C C . LEU C 1 326 ? 93.645 17.436 55.935 1.00 36.95 323 LEU C C 1
ATOM 8588 O O . LEU C 1 326 ? 92.888 17.647 56.881 1.00 41.88 323 LEU C O 1
ATOM 8593 N N . ASP C 1 327 ? 94.807 18.060 55.782 1.00 33.65 324 ASP C N 1
ATOM 8594 C CA . ASP C 1 327 ? 95.248 19.096 56.702 1.00 35.01 324 ASP C CA 1
ATOM 8595 C C . ASP C 1 327 ? 94.268 20.262 56.666 1.00 28.26 324 ASP C C 1
ATOM 8596 O O . ASP C 1 327 ? 93.956 20.860 57.695 1.00 34.40 324 ASP C O 1
ATOM 8601 N N . ALA C 1 328 ? 93.772 20.561 55.470 1.00 24.60 325 ALA C N 1
ATOM 8602 C CA . ALA C 1 328 ? 92.811 21.638 55.272 1.00 23.22 325 ALA C CA 1
ATOM 8603 C C . ALA C 1 328 ? 91.410 21.238 55.733 1.00 29.30 325 ALA C C 1
ATOM 8604 O O . ALA C 1 328 ? 90.686 22.042 56.321 1.00 29.22 325 ALA C O 1
ATOM 8606 N N . VAL C 1 329 ? 91.034 19.995 55.453 1.00 28.71 326 VAL C N 1
ATOM 8607 C CA . VAL C 1 329 ? 89.717 19.484 55.816 1.00 25.68 326 VAL C CA 1
ATOM 8608 C C . VAL C 1 329 ? 89.564 19.361 57.331 1.00 36.31 326 VAL C C 1
ATOM 8609 O O . VAL C 1 329 ? 88.526 19.722 57.891 1.00 34.45 326 VAL C O 1
ATOM 8613 N N . VAL C 1 330 ? 90.605 18.861 57.991 1.00 19.08 327 VAL C N 1
ATOM 8614 C CA . VAL C 1 330 ? 90.599 18.725 59.445 1.00 20.60 327 VAL C CA 1
ATOM 8615 C C . VAL C 1 330 ? 90.473 20.092 60.117 1.00 29.79 327 VAL C C 1
ATOM 8616 O O . VAL C 1 330 ? 89.750 20.248 61.106 1.00 31.57 327 VAL C O 1
ATOM 8620 N N . HIS C 1 331 ? 91.169 21.081 59.562 1.00 26.56 328 HIS C N 1
ATOM 8621 C CA . HIS C 1 331 ? 91.074 22.453 60.047 1.00 32.39 328 HIS C CA 1
ATOM 8622 C C . HIS C 1 331 ? 90.182 23.281 59.128 1.00 31.74 328 HIS C C 1
ATOM 8623 O O . HIS C 1 331 ? 90.551 24.381 58.714 1.00 27.24 328 HIS C O 1
ATOM 8630 N N . TYR C 1 332 ? 89.006 22.744 58.818 1.00 33.39 329 TYR C N 1
ATOM 8631 C CA . TYR C 1 332 ? 88.098 23.378 57.871 1.00 25.12 329 TYR C CA 1
ATOM 8632 C C . TYR C 1 332 ? 87.635 24.756 58.324 1.00 23.06 329 TYR C C 1
ATOM 8633 O O . TYR C 1 332 ? 87.233 24.949 59.472 1.00 29.02 329 TYR C O 1
ATOM 8642 N N . LEU C 1 333 ? 87.704 25.704 57.397 1.00 24.42 330 LEU C N 1
ATOM 8643 C CA . LEU C 1 333 ? 87.171 27.042 57.587 1.00 24.28 330 LEU C CA 1
ATOM 8644 C C . LEU C 1 333 ? 86.515 27.444 56.272 1.00 24.30 330 LEU C C 1
ATOM 8645 O O . LEU C 1 333 ? 87.152 27.362 55.221 1.00 31.12 330 LEU C O 1
ATOM 8650 N N . PRO C 1 334 ? 85.233 27.855 56.323 1.00 21.49 331 PRO C N 1
ATOM 8651 C CA . PRO C 1 334 ? 84.456 28.207 55.127 1.00 23.50 331 PRO C CA 1
ATOM 8652 C C . PRO C 1 334 ? 85.218 29.151 54.208 1.00 30.06 331 PRO C C 1
ATOM 8653 O O . PRO C 1 334 ? 85.847 30.095 54.686 1.00 35.87 331 PRO C O 1
ATOM 8657 N N . TYR C 1 335 ? 85.159 28.882 52.907 1.00 26.86 332 TYR C N 1
ATOM 8658 C CA . TYR C 1 335 ? 85.983 29.579 51.924 1.00 17.62 332 TYR C CA 1
ATOM 8659 C C . TYR C 1 335 ? 85.845 31.095 51.966 1.00 23.52 332 TYR C C 1
ATOM 8660 O O . TYR C 1 335 ? 86.825 31.816 51.783 1.00 35.48 332 TYR C O 1
ATOM 8669 N N . HIS C 1 336 ? 84.631 31.577 52.208 1.00 22.86 333 HIS C N 1
ATOM 8670 C CA . HIS C 1 336 ? 84.401 33.016 52.281 1.00 23.94 333 HIS C CA 1
ATOM 8671 C C . HIS C 1 336 ? 85.083 33.633 53.496 1.00 26.69 333 HIS C C 1
ATOM 8672 O O . HIS C 1 336 ? 85.573 34.760 53.433 1.00 30.10 333 HIS C O 1
ATOM 8679 N N . ASP C 1 337 ? 85.114 32.888 54.597 1.00 23.46 334 ASP C N 1
ATOM 8680 C CA . ASP C 1 337 ? 85.789 33.342 55.807 1.00 25.09 334 ASP C CA 1
ATOM 8681 C C . ASP C 1 337 ? 87.299 33.326 55.604 1.00 26.46 334 ASP C C 1
ATOM 8682 O O . ASP C 1 337 ? 88.020 34.148 56.169 1.00 30.86 334 ASP C O 1
ATOM 8687 N N . VAL C 1 338 ? 87.772 32.389 54.789 1.00 29.30 335 VAL C N 1
ATOM 8688 C CA . VAL C 1 338 ? 89.187 32.313 54.454 1.00 27.75 335 VAL C CA 1
ATOM 8689 C C . VAL C 1 338 ? 89.575 33.519 53.608 1.00 28.47 335 VAL C C 1
ATOM 8690 O O . VAL C 1 338 ? 90.620 34.133 53.821 1.00 29.49 335 VAL C O 1
ATOM 8694 N N . VAL C 1 339 ? 88.715 33.854 52.651 1.00 26.88 336 VAL C N 1
ATOM 8695 C CA . VAL C 1 339 ? 88.926 35.009 51.786 1.00 28.58 336 VAL C CA 1
ATOM 8696 C C . VAL C 1 339 ? 88.937 36.310 52.586 1.00 31.09 336 VAL C C 1
ATOM 8697 O O . VAL C 1 339 ? 89.850 37.125 52.447 1.00 34.34 336 VAL C O 1
ATOM 8701 N N . ASP C 1 340 ? 87.920 36.495 53.423 1.00 32.12 337 ASP C N 1
ATOM 8702 C CA . ASP C 1 340 ? 87.824 37.676 54.275 1.00 38.56 337 ASP C CA 1
ATOM 8703 C C . ASP C 1 340 ? 89.049 37.813 55.176 1.00 41.02 337 ASP C C 1
ATOM 8704 O O . ASP C 1 340 ? 89.540 38.917 55.410 1.00 45.64 337 ASP C O 1
ATOM 8709 N N . LEU C 1 341 ? 89.537 36.684 55.677 1.00 36.04 338 LEU C N 1
ATOM 8710 C CA . LEU C 1 341 ? 90.705 36.676 56.548 1.00 30.91 338 LEU C CA 1
ATOM 8711 C C . LEU C 1 341 ? 91.963 37.010 55.753 1.00 34.96 338 LEU C C 1
ATOM 8712 O O . LEU C 1 341 ? 92.845 37.722 56.234 1.00 42.58 338 LEU C O 1
ATOM 8717 N N . ALA C 1 342 ? 92.034 36.503 54.527 1.00 34.22 339 ALA C N 1
ATOM 8718 C CA . ALA C 1 342 ? 93.175 36.773 53.660 1.00 38.84 339 ALA C CA 1
ATOM 8719 C C . ALA C 1 342 ? 93.224 38.244 53.256 1.00 41.89 339 ALA C C 1
ATOM 8720 O O . ALA C 1 342 ? 94.299 38.836 53.159 1.00 45.43 339 ALA C O 1
ATOM 8722 N N . VAL C 1 343 ? 92.051 38.827 53.026 1.00 38.86 340 VAL C N 1
ATOM 8723 C CA . VAL C 1 343 ? 91.943 40.238 52.667 1.00 39.12 340 VAL C CA 1
ATOM 8724 C C . VAL C 1 343 ? 92.325 41.139 53.840 1.00 48.53 340 VAL C C 1
ATOM 8725 O O . VAL C 1 343 ? 93.089 42.092 53.681 1.00 50.79 340 VAL C O 1
ATOM 8729 N N . ASP C 1 344 ? 91.799 40.825 55.020 1.00 53.88 341 ASP C N 1
ATOM 8730 C CA . ASP C 1 344 ? 92.077 41.612 56.218 1.00 56.68 341 ASP C CA 1
ATOM 8731 C C . ASP C 1 344 ? 93.541 41.528 56.638 1.00 50.61 341 ASP C C 1
ATOM 8732 O O . ASP C 1 344 ? 94.054 42.424 57.309 1.00 54.21 341 ASP C O 1
ATOM 8737 N N . LEU C 1 345 ? 94.208 40.448 56.245 1.00 46.36 342 LEU C N 1
ATOM 8738 C CA . LEU C 1 345 ? 95.627 40.288 56.535 1.00 44.64 342 LEU C CA 1
ATOM 8739 C C . LEU C 1 345 ? 96.492 40.870 55.421 1.00 44.72 342 LEU C C 1
ATOM 8740 O O . LEU C 1 345 ? 97.720 40.833 55.493 1.00 52.59 342 LEU C O 1
ATOM 8745 N N . GLY C 1 346 ? 95.844 41.407 54.392 1.00 38.08 343 GLY C N 1
ATOM 8746 C CA . GLY C 1 346 ? 96.547 42.059 53.302 1.00 41.52 343 GLY C CA 1
ATOM 8747 C C . GLY C 1 346 ? 97.282 41.108 52.377 1.00 42.59 343 GLY C C 1
ATOM 8748 O O . GLY C 1 346 ? 98.067 41.538 51.531 1.00 46.80 343 GLY C O 1
ATOM 8749 N N . VAL C 1 347 ? 97.027 39.814 52.535 1.00 41.66 344 VAL C N 1
ATOM 8750 C CA . VAL C 1 347 ? 97.663 38.799 51.704 1.00 44.43 344 VAL C CA 1
ATOM 8751 C C . VAL C 1 347 ? 97.215 38.932 50.251 1.00 45.19 344 VAL C C 1
ATOM 8752 O O . VAL C 1 347 ? 98.020 38.803 49.328 1.00 55.57 344 VAL C O 1
ATOM 8756 N N . VAL C 1 348 ? 95.928 39.201 50.054 1.00 36.19 345 VAL C N 1
ATOM 8757 C CA . VAL C 1 348 ? 95.379 39.386 48.716 1.00 29.22 345 VAL C CA 1
ATOM 8758 C C . VAL C 1 348 ? 94.480 40.616 48.635 1.00 49.98 345 VAL C C 1
ATOM 8759 O O . VAL C 1 348 ? 94.018 41.131 49.652 1.00 51.27 345 VAL C O 1
ATOM 8763 N N . THR C 1 349 ? 94.238 41.080 47.414 1.00 50.57 346 THR C N 1
ATOM 8764 C CA . THR C 1 349 ? 93.378 42.234 47.187 1.00 52.83 346 THR C CA 1
ATOM 8765 C C . THR C 1 349 ? 92.244 41.854 46.243 1.00 54.98 346 THR C C 1
ATOM 8766 O O . THR C 1 349 ? 92.489 41.267 45.188 1.00 59.59 346 THR C O 1
ATOM 8770 N N . PRO C 1 350 ? 90.998 42.178 46.624 1.00 48.17 347 PRO C N 1
ATOM 8771 C CA . PRO C 1 350 ? 89.832 41.936 45.768 1.00 41.33 347 PRO C CA 1
ATOM 8772 C C . PRO C 1 350 ? 89.977 42.644 44.425 1.00 44.34 347 PRO C C 1
ATOM 8773 O O . PRO C 1 350 ? 90.593 43.709 44.364 1.00 47.45 347 PRO C O 1
ATOM 8777 N N . PRO C 1 351 ? 89.420 42.056 43.356 1.00 43.74 348 PRO C N 1
ATOM 8778 C CA . PRO C 1 351 ? 88.681 40.789 43.384 1.00 38.03 348 PRO C CA 1
ATOM 8779 C C . PRO C 1 351 ? 89.564 39.554 43.184 1.00 34.49 348 PRO C C 1
ATOM 8780 O O . PRO C 1 351 ? 89.044 38.439 43.154 1.00 36.12 348 PRO C O 1
ATOM 8784 N N . ARG C 1 352 ? 90.872 39.749 43.046 1.00 29.88 349 ARG C N 1
ATOM 8785 C CA . ARG C 1 352 ? 91.798 38.632 42.878 1.00 26.82 349 ARG C CA 1
ATOM 8786 C C . ARG C 1 352 ? 92.093 37.951 44.209 1.00 28.26 349 ARG C C 1
ATOM 8787 O O . ARG C 1 352 ? 93.240 37.914 44.650 1.00 32.32 349 ARG C O 1
ATOM 8795 N N . VAL C 1 353 ? 91.060 37.404 44.841 1.00 25.17 350 VAL C N 1
ATOM 8796 C CA . VAL C 1 353 ? 91.206 36.816 46.169 1.00 24.51 350 VAL C CA 1
ATOM 8797 C C . VAL C 1 353 ? 91.827 35.424 46.121 1.00 23.78 350 VAL C C 1
ATOM 8798 O O . VAL C 1 353 ? 92.211 34.874 47.151 1.00 27.28 350 VAL C O 1
ATOM 8802 N N . ALA C 1 354 ? 91.925 34.861 44.923 1.00 20.78 351 ALA C N 1
ATOM 8803 C CA . ALA C 1 354 ? 92.474 33.522 44.756 1.00 19.53 351 ALA C CA 1
ATOM 8804 C C . ALA C 1 354 ? 93.856 33.543 44.107 1.00 21.71 351 ALA C C 1
ATOM 8805 O O . ALA C 1 354 ? 94.274 32.560 43.494 1.00 23.06 351 ALA C O 1
ATOM 8807 N N . ALA C 1 355 ? 94.562 34.660 44.249 1.00 26.40 352 ALA C N 1
ATOM 8808 C CA . ALA C 1 355 ? 95.873 34.817 43.632 1.00 23.26 352 ALA C CA 1
ATOM 8809 C C . ALA C 1 355 ? 96.924 33.915 44.266 1.00 25.64 352 ALA C C 1
ATOM 8810 O O . ALA C 1 355 ? 97.880 33.518 43.604 1.00 28.46 352 ALA C O 1
ATOM 8812 N N . ARG C 1 356 ? 96.744 33.596 45.547 1.00 25.02 353 ARG C N 1
ATOM 8813 C CA . ARG C 1 356 ? 97.702 32.770 46.281 1.00 28.87 353 ARG C CA 1
ATOM 8814 C C . ARG C 1 356 ? 97.407 31.279 46.131 1.00 31.82 353 ARG C C 1
ATOM 8815 O O . ARG C 1 356 ? 98.218 30.433 46.507 1.00 39.36 353 ARG C O 1
ATOM 8823 N N . TRP C 1 357 ? 96.238 30.964 45.584 1.00 25.64 354 TRP C N 1
ATOM 8824 C CA . TRP C 1 357 ? 95.894 29.587 45.243 1.00 23.95 354 TRP C CA 1
ATOM 8825 C C . TRP C 1 357 ? 95.252 29.537 43.861 1.00 23.01 354 TRP C C 1
ATOM 8826 O O . TRP C 1 357 ? 94.099 29.134 43.711 1.00 18.11 354 TRP C O 1
ATOM 8837 N N . ASP C 1 358 ? 96.024 29.934 42.852 1.00 23.88 355 ASP C N 1
ATOM 8838 C CA . ASP C 1 358 ? 95.508 30.171 41.505 1.00 24.34 355 ASP C CA 1
ATOM 8839 C C . ASP C 1 358 ? 95.261 28.913 40.668 1.00 23.62 355 ASP C C 1
ATOM 8840 O O . ASP C 1 358 ? 95.121 28.995 39.446 1.00 24.09 355 ASP C O 1
ATOM 8845 N N . VAL C 1 359 ? 95.203 27.754 41.315 1.00 18.33 356 VAL C N 1
ATOM 8846 C CA . VAL C 1 359 ? 94.904 26.514 40.607 1.00 22.85 356 VAL C CA 1
ATOM 8847 C C . VAL C 1 359 ? 93.663 25.851 41.190 1.00 22.20 356 VAL C C 1
ATOM 8848 O O . VAL C 1 359 ? 93.631 25.517 42.370 1.00 30.56 356 VAL C O 1
ATOM 8852 N N . ALA C 1 360 ? 92.645 25.662 40.357 1.00 26.03 357 ALA C N 1
ATOM 8853 C CA . ALA C 1 360 ? 91.386 25.084 40.812 1.00 18.06 357 ALA C CA 1
ATOM 8854 C C . ALA C 1 360 ? 91.138 23.717 40.188 1.00 17.83 357 ALA C C 1
ATOM 8855 O O . ALA C 1 360 ? 91.125 23.574 38.966 1.00 17.45 357 ALA C O 1
ATOM 8857 N N . VAL C 1 361 ? 90.947 22.715 41.039 1.00 18.15 358 VAL C N 1
ATOM 8858 C CA . VAL C 1 361 ? 90.587 21.378 40.587 1.00 18.11 358 VAL C CA 1
ATOM 8859 C C . VAL C 1 361 ? 89.212 21.038 41.150 1.00 29.09 358 VAL C C 1
ATOM 8860 O O . VAL C 1 361 ? 89.004 21.078 42.359 1.00 36.73 358 VAL C O 1
ATOM 8864 N N . HIS C 1 362 ? 88.271 20.708 40.275 1.00 31.61 359 HIS C N 1
ATOM 8865 C CA . HIS C 1 362 ? 86.885 20.540 40.702 1.00 37.64 359 HIS C CA 1
ATOM 8866 C C . HIS C 1 362 ? 86.519 19.098 41.044 1.00 49.94 359 HIS C C 1
ATOM 8867 O O . HIS C 1 362 ? 87.163 18.155 40.587 1.00 59.97 359 HIS C O 1
ATOM 8874 N N . LEU C 1 363 ? 85.474 18.946 41.851 1.00 49.95 360 LEU C N 1
ATOM 8875 C CA . LEU C 1 363 ? 85.094 17.651 42.409 1.00 51.07 360 LEU C CA 1
ATOM 8876 C C . LEU C 1 363 ? 84.469 16.721 41.365 1.00 59.34 360 LEU C C 1
ATOM 8877 O O . LEU C 1 363 ? 84.158 17.143 40.250 1.00 59.05 360 LEU C O 1
ATOM 8882 N N . CYS C 1 364 ? 84.291 15.454 41.737 1.00 64.60 361 CYS C N 1
ATOM 8883 C CA . CYS C 1 364 ? 83.708 14.450 40.851 1.00 62.65 361 CYS C CA 1
ATOM 8884 C C . CYS C 1 364 ? 82.567 13.700 41.548 1.00 56.33 361 CYS C C 1
ATOM 8885 O O . CYS C 1 364 ? 82.008 12.738 41.008 1.00 47.91 361 CYS C O 1
ATOM 8888 N N . VAL C 1 384 ? 64.217 1.547 27.611 1.00 73.26 381 VAL C N 1
ATOM 8889 C CA . VAL C 1 384 ? 64.370 2.953 27.970 1.00 68.05 381 VAL C CA 1
ATOM 8890 C C . VAL C 1 384 ? 65.668 3.191 28.742 1.00 65.57 381 VAL C C 1
ATOM 8891 O O . VAL C 1 384 ? 65.735 2.968 29.951 1.00 67.19 381 VAL C O 1
ATOM 8895 N N . SER C 1 385 ? 66.696 3.647 28.034 1.00 55.60 382 SER C N 1
ATOM 8896 C CA . SER C 1 385 ? 68.005 3.857 28.641 1.00 49.08 382 SER C CA 1
ATOM 8897 C C . SER C 1 385 ? 68.210 5.310 29.046 1.00 48.18 382 SER C C 1
ATOM 8898 O O . SER C 1 385 ? 67.883 6.228 28.295 1.00 45.17 382 SER C O 1
ATOM 8900 N N . ILE C 1 386 ? 68.754 5.511 30.242 1.00 47.49 383 ILE C N 1
ATOM 8901 C CA . ILE C 1 386 ? 69.032 6.852 30.745 1.00 42.90 383 ILE C CA 1
ATOM 8902 C C . ILE C 1 386 ? 70.508 7.025 31.071 1.00 35.90 383 ILE C C 1
ATOM 8903 O O . ILE C 1 386 ? 71.035 6.369 31.969 1.00 26.97 383 ILE C O 1
ATOM 8908 N N . GLU C 1 387 ? 71.168 7.918 30.340 1.00 36.88 384 GLU C N 1
ATOM 8909 C CA . GLU C 1 387 ? 72.588 8.175 30.532 1.00 39.79 384 GLU C CA 1
ATOM 8910 C C . GLU C 1 387 ? 72.813 9.634 30.905 1.00 32.91 384 GLU C C 1
ATOM 8911 O O . GLU C 1 387 ? 71.878 10.434 30.911 1.00 36.39 384 GLU C O 1
ATOM 8917 N N . LEU C 1 388 ? 74.058 9.973 31.221 1.00 29.83 385 LEU C N 1
ATOM 8918 C CA . LEU C 1 388 ? 74.449 11.364 31.412 1.00 33.05 385 LEU C CA 1
ATOM 8919 C C . LEU C 1 388 ? 74.556 12.026 30.045 1.00 21.33 385 LEU C C 1
ATOM 8920 O O . LEU C 1 388 ? 75.092 11.434 29.110 1.00 36.95 385 LEU C O 1
ATOM 8925 N N . PHE C 1 389 ? 74.050 13.250 29.924 1.00 25.31 386 PHE C N 1
ATOM 8926 C CA . PHE C 1 389 ? 74.038 13.930 28.633 1.00 22.02 386 PHE C CA 1
ATOM 8927 C C . PHE C 1 389 ? 75.185 14.921 28.456 1.00 21.99 386 PHE C C 1
ATOM 8928 O O . PHE C 1 389 ? 75.130 16.041 28.962 1.00 23.72 386 PHE C O 1
ATOM 8936 N N . ARG C 1 390 ? 76.210 14.488 27.723 1.00 23.86 387 ARG C N 1
ATOM 8937 C CA . ARG C 1 390 ? 77.361 15.318 27.356 1.00 21.47 387 ARG C CA 1
ATOM 8938 C C . ARG C 1 390 ? 77.888 16.211 28.476 1.00 19.96 387 ARG C C 1
ATOM 8939 O O . ARG C 1 390 ? 77.932 17.432 28.334 1.00 21.75 387 ARG C O 1
ATOM 8947 N N . GLU C 1 391 ? 78.296 15.592 29.579 1.00 24.10 388 GLU C N 1
ATOM 8948 C CA . GLU C 1 391 ? 78.774 16.326 30.743 1.00 18.37 388 GLU C CA 1
ATOM 8949 C C . GLU C 1 391 ? 79.979 17.190 30.392 1.00 21.23 388 GLU C C 1
ATOM 8950 O O . GLU C 1 391 ? 80.111 18.309 30.880 1.00 22.79 388 GLU C O 1
ATOM 8956 N N . ALA C 1 392 ? 80.844 16.668 29.529 1.00 17.45 389 ALA C N 1
ATOM 8957 C CA . ALA C 1 392 ? 82.060 17.370 29.127 1.00 28.47 389 ALA C CA 1
ATOM 8958 C C . ALA C 1 392 ? 81.778 18.680 28.393 1.00 32.46 389 ALA C C 1
ATOM 8959 O O . ALA C 1 392 ? 82.581 19.616 28.446 1.00 42.47 389 ALA C O 1
ATOM 8961 N N . ASP C 1 393 ? 80.643 18.737 27.703 1.00 25.16 390 ASP C N 1
ATOM 8962 C CA . ASP C 1 393 ? 80.266 19.932 26.957 1.00 25.14 390 ASP C CA 1
ATOM 8963 C C . ASP C 1 393 ? 79.492 20.918 27.829 1.00 25.91 390 ASP C C 1
ATOM 8964 O O . ASP C 1 393 ? 79.439 22.109 27.527 1.00 31.11 390 ASP C O 1
ATOM 8969 N N . LEU C 1 394 ? 78.906 20.419 28.913 1.00 22.69 391 LEU C N 1
ATOM 8970 C CA . LEU C 1 394 ? 78.060 21.242 29.771 1.00 16.88 391 LEU C CA 1
ATOM 8971 C C . LEU C 1 394 ? 78.804 21.819 30.974 1.00 24.53 391 LEU C C 1
ATOM 8972 O O . LEU C 1 394 ? 78.268 22.665 31.684 1.00 32.88 391 LEU C O 1
ATOM 8977 N N . ILE C 1 395 ? 80.034 21.366 31.200 1.00 23.08 392 ILE C N 1
ATOM 8978 C CA . ILE C 1 395 ? 80.855 21.891 32.291 1.00 35.17 392 ILE C CA 1
ATOM 8979 C C . ILE C 1 395 ? 81.272 23.341 32.029 1.00 67.18 392 ILE C C 1
ATOM 8980 O O . ILE C 1 395 ? 81.875 23.644 30.997 1.00 64.39 392 ILE C O 1
ATOM 8985 N N . GLY C 1 396 ? 80.942 24.224 32.973 1.00 86.35 393 GLY C N 1
ATOM 8986 C CA . GLY C 1 396 ? 81.184 25.653 32.838 1.00 88.67 393 GLY C CA 1
ATOM 8987 C C . GLY C 1 396 ? 82.656 26.014 32.817 1.00 88.19 393 GLY C C 1
ATOM 8988 O O . GLY C 1 396 ? 83.211 26.351 31.768 1.00 86.48 393 GLY C O 1
ATOM 8989 N N . GLY C 1 397 ? 83.287 25.939 33.985 1.00 89.01 394 GLY C N 1
ATOM 8990 C CA . GLY C 1 397 ? 84.711 26.188 34.109 1.00 91.31 394 GLY C CA 1
ATOM 8991 C C . GLY C 1 397 ? 85.070 27.656 34.243 1.00 97.01 394 GLY C C 1
ATOM 8992 O O . GLY C 1 397 ? 86.247 28.015 34.187 1.00 99.62 394 GLY C O 1
ATOM 8993 N N . ASP C 1 398 ? 84.055 28.501 34.411 1.00 98.83 395 ASP C N 1
ATOM 8994 C CA . ASP C 1 398 ? 84.251 29.940 34.591 1.00 98.37 395 ASP C CA 1
ATOM 8995 C C . ASP C 1 398 ? 85.053 30.567 33.449 1.00 98.22 395 ASP C C 1
ATOM 8996 O O . ASP C 1 398 ? 86.145 31.093 33.665 1.00 96.96 395 ASP C O 1
ATOM 8998 N N . THR C 1 399 ? 84.508 30.505 32.238 1.00 96.54 396 THR C N 1
ATOM 8999 C CA . THR C 1 399 ? 85.200 31.010 31.055 1.00 88.16 396 THR C CA 1
ATOM 9000 C C . THR C 1 399 ? 84.647 32.359 30.609 1.00 87.87 396 THR C C 1
ATOM 9001 O O . THR C 1 399 ? 84.151 32.497 29.491 1.00 88.60 396 THR C O 1
ATOM 9003 N N . ARG C 1 400 ? 84.729 33.351 31.491 1.00 83.47 397 ARG C N 1
ATOM 9004 C CA . ARG C 1 400 ? 84.280 34.699 31.164 1.00 74.71 397 ARG C CA 1
ATOM 9005 C C . ARG C 1 400 ? 85.339 35.725 31.541 1.00 67.50 397 ARG C C 1
ATOM 9006 O O . ARG C 1 400 ? 86.026 35.583 32.552 1.00 67.78 397 ARG C O 1
ATOM 9014 N N . SER C 1 401 ? 85.471 36.760 30.720 1.00 62.36 398 SER C N 1
ATOM 9015 C CA . SER C 1 401 ? 86.475 37.786 30.958 1.00 58.54 398 SER C CA 1
ATOM 9016 C C . SER C 1 401 ? 85.879 39.182 30.854 1.00 59.20 398 SER C C 1
ATOM 9017 O O . SER C 1 401 ? 84.756 39.358 30.379 1.00 63.18 398 SER C O 1
ATOM 9019 N N . ALA C 1 402 ? 86.644 40.172 31.303 1.00 54.16 399 ALA C N 1
ATOM 9020 C CA . ALA C 1 402 ? 86.231 41.565 31.211 1.00 57.50 399 ALA C CA 1
ATOM 9021 C C . ALA C 1 402 ? 86.423 42.085 29.792 1.00 61.81 399 ALA C C 1
ATOM 9022 O O . ALA C 1 402 ? 85.965 43.176 29.454 1.00 63.53 399 ALA C O 1
ATOM 9024 N N . THR C 1 403 ? 87.102 41.291 28.969 1.00 63.78 400 THR C N 1
ATOM 9025 C CA . THR C 1 403 ? 87.329 41.623 27.567 1.00 60.46 400 THR C CA 1
ATOM 9026 C C . THR C 1 403 ? 86.255 40.995 26.674 1.00 66.75 400 THR C C 1
ATOM 9027 O O . THR C 1 403 ? 86.436 40.866 25.461 1.00 68.99 400 THR C O 1
ATOM 9029 N N . ASP C 1 404 ? 85.142 40.595 27.285 1.00 61.60 401 ASP C N 1
ATOM 9030 C CA . ASP C 1 404 ? 84.016 40.038 26.545 1.00 49.33 401 ASP C CA 1
ATOM 9031 C C . ASP C 1 404 ? 83.181 41.178 25.975 1.00 44.10 401 ASP C C 1
ATOM 9032 O O . ASP C 1 404 ? 82.485 41.012 24.976 1.00 44.01 401 ASP C O 1
ATOM 9034 N N . THR C 1 405 ? 83.256 42.333 26.630 1.00 41.68 402 THR C N 1
ATOM 9035 C CA . THR C 1 405 ? 82.632 43.564 26.152 1.00 37.20 402 THR C CA 1
ATOM 9036 C C . THR C 1 405 ? 83.626 44.705 26.344 1.00 38.36 402 THR C C 1
ATOM 9037 O O . THR C 1 405 ? 84.706 44.498 26.894 1.00 46.58 402 THR C O 1
ATOM 9041 N N . TRP C 1 406 ? 83.279 45.906 25.893 1.00 35.55 403 TRP C N 1
ATOM 9042 C CA . TRP C 1 406 ? 84.137 47.054 26.157 1.00 20.82 403 TRP C CA 1
ATOM 9043 C C . TRP C 1 406 ? 83.959 47.523 27.594 1.00 29.03 403 TRP C C 1
ATOM 9044 O O . TRP C 1 406 ? 82.839 47.794 28.028 1.00 34.64 403 TRP C O 1
ATOM 9055 N N . ASP C 1 407 ? 85.073 47.625 28.315 1.00 29.19 404 ASP C N 1
ATOM 9056 C CA . ASP C 1 407 ? 85.081 48.083 29.702 1.00 36.51 404 ASP C CA 1
ATOM 9057 C C . ASP C 1 407 ? 84.117 47.272 30.557 1.00 37.11 404 ASP C C 1
ATOM 9058 O O . ASP C 1 407 ? 83.276 47.830 31.261 1.00 43.28 404 ASP C O 1
ATOM 9063 N N . GLY C 1 408 ? 84.234 45.952 30.481 1.00 34.91 405 GLY C N 1
ATOM 9064 C CA . GLY C 1 408 ? 83.412 45.079 31.295 1.00 34.37 405 GLY C CA 1
ATOM 9065 C C . GLY C 1 408 ? 83.908 45.056 32.726 1.00 38.53 405 GLY C C 1
ATOM 9066 O O . GLY C 1 408 ? 85.100 45.241 32.978 1.00 44.71 405 GLY C O 1
ATOM 9067 N N . THR C 1 409 ? 82.994 44.834 33.664 1.00 36.36 406 THR C N 1
ATOM 9068 C CA . THR C 1 409 ? 83.356 44.754 35.073 1.00 37.25 406 THR C CA 1
ATOM 9069 C C . THR C 1 409 ? 84.197 43.511 35.346 1.00 38.48 406 THR C C 1
ATOM 9070 O O . THR C 1 409 ? 83.725 42.381 35.206 1.00 36.90 406 THR C O 1
ATOM 9074 N N . ASP C 1 410 ? 85.448 43.733 35.731 1.00 39.67 407 ASP C N 1
ATOM 9075 C CA . ASP C 1 410 ? 86.362 42.644 36.047 1.00 44.52 407 ASP C CA 1
ATOM 9076 C C . ASP C 1 410 ? 86.066 42.089 37.438 1.00 45.92 407 ASP C C 1
ATOM 9077 O O . ASP C 1 410 ? 86.171 42.802 38.436 1.00 47.82 407 ASP C O 1
ATOM 9082 N N . THR C 1 411 ? 85.694 40.815 37.497 1.00 40.30 408 THR C N 1
ATOM 9083 C CA . THR C 1 411 ? 85.452 40.147 38.771 1.00 45.25 408 THR C CA 1
ATOM 9084 C C . THR C 1 411 ? 86.211 38.825 38.846 1.00 47.27 408 THR C C 1
ATOM 9085 O O . THR C 1 411 ? 85.851 37.930 39.614 1.00 53.25 408 THR C O 1
ATOM 9089 N N . TRP C 1 412 ? 87.263 38.715 38.041 1.00 43.71 409 TRP C N 1
ATOM 9090 C CA . TRP C 1 412 ? 88.101 37.521 37.998 1.00 32.75 409 TRP C CA 1
ATOM 9091 C C . TRP C 1 412 ? 88.840 37.345 39.316 1.00 36.49 409 TRP C C 1
ATOM 9092 O O . TRP C 1 412 ? 89.435 38.292 39.828 1.00 45.00 409 TRP C O 1
ATOM 9103 N N . ASP C 1 413 ? 88.808 36.132 39.861 1.00 33.75 410 ASP C N 1
ATOM 9104 C CA . ASP C 1 413 ? 89.353 35.886 41.195 1.00 31.45 410 ASP C CA 1
ATOM 9105 C C . ASP C 1 413 ? 90.852 35.572 41.199 1.00 30.26 410 ASP C C 1
ATOM 9106 O O . ASP C 1 413 ? 91.468 35.465 42.260 1.00 28.81 410 ASP C O 1
ATOM 9111 N N . GLY C 1 414 ? 91.433 35.425 40.011 1.00 24.44 411 GLY C N 1
ATOM 9112 C CA . GLY C 1 414 ? 92.868 35.247 39.886 1.00 26.30 411 GLY C CA 1
ATOM 9113 C C . GLY C 1 414 ? 93.297 33.852 39.472 1.00 33.32 411 GLY C C 1
ATOM 9114 O O . GLY C 1 414 ? 94.483 33.602 39.248 1.00 38.11 411 GLY C O 1
ATOM 9115 N N . THR C 1 415 ? 92.337 32.939 39.364 1.00 29.41 412 THR C N 1
ATOM 9116 C CA . THR C 1 415 ? 92.638 31.565 38.977 1.00 28.09 412 THR C CA 1
ATOM 9117 C C . THR C 1 415 ? 93.184 31.497 37.554 1.00 30.18 412 THR C C 1
ATOM 9118 O O . THR C 1 415 ? 92.538 31.951 36.611 1.00 40.96 412 THR C O 1
ATOM 9122 N N . THR C 1 416 ? 94.378 30.932 37.406 1.00 25.42 413 THR C N 1
ATOM 9123 C CA . THR C 1 416 ? 95.021 30.842 36.098 1.00 28.19 413 THR C CA 1
ATOM 9124 C C . THR C 1 416 ? 94.896 29.449 35.494 1.00 28.58 413 THR C C 1
ATOM 9125 O O . THR C 1 416 ? 94.909 29.291 34.275 1.00 31.96 413 THR C O 1
ATOM 9129 N N . THR C 1 417 ? 94.782 28.442 36.352 1.00 26.11 414 THR C N 1
ATOM 9130 C CA . THR C 1 417 ? 94.586 27.072 35.894 1.00 20.69 414 THR C CA 1
ATOM 9131 C C . THR C 1 417 ? 93.316 26.490 36.506 1.00 20.25 414 THR C C 1
ATOM 9132 O O . THR C 1 417 ? 93.252 26.251 37.712 1.00 45.45 414 THR C O 1
ATOM 9136 N N . ASP C 1 418 ? 92.304 26.279 35.670 1.00 24.56 415 ASP C N 1
ATOM 9137 C CA . ASP C 1 418 ? 91.032 25.722 36.121 1.00 27.58 415 ASP C CA 1
ATOM 9138 C C . ASP C 1 418 ? 90.789 24.349 35.495 1.00 23.37 415 ASP C C 1
ATOM 9139 O O . ASP C 1 418 ? 90.590 24.236 34.285 1.00 20.09 415 ASP C O 1
ATOM 9144 N N . LEU C 1 419 ? 90.795 23.311 36.324 1.00 18.83 416 LEU C N 1
ATOM 9145 C CA . LEU C 1 419 ? 90.686 21.942 35.829 1.00 18.43 416 LEU C CA 1
ATOM 9146 C C . LEU C 1 419 ? 89.428 21.242 36.345 1.00 27.36 416 LEU C C 1
ATOM 9147 O O . LEU C 1 419 ? 89.140 21.261 37.541 1.00 32.39 416 LEU C O 1
ATOM 9152 N N . SER C 1 420 ? 88.684 20.626 35.432 1.00 18.72 417 SER C N 1
ATOM 9153 C CA . SER C 1 420 ? 87.486 19.871 35.784 1.00 28.11 417 SER C CA 1
ATOM 9154 C C . SER C 1 420 ? 87.319 18.702 34.823 1.00 24.75 417 SER C C 1
ATOM 9155 O O . SER C 1 420 ? 87.848 18.727 33.712 1.00 27.49 417 SER C O 1
ATOM 9158 N N . VAL C 1 421 ? 86.582 17.681 35.248 1.00 22.11 418 VAL C N 1
ATOM 9159 C CA . VAL C 1 421 ? 86.443 16.465 34.453 1.00 24.41 418 VAL C CA 1
ATOM 9160 C C . VAL C 1 421 ? 84.993 15.971 34.439 1.00 26.23 418 VAL C C 1
ATOM 9161 O O . VAL C 1 421 ? 84.286 16.068 35.442 1.00 29.06 418 VAL C O 1
ATOM 9165 N N . GLY C 1 422 ? 84.548 15.464 33.291 1.00 23.19 419 GLY C N 1
ATOM 9166 C CA . GLY C 1 422 ? 83.185 14.983 33.146 1.00 30.82 419 GLY C CA 1
ATOM 9167 C C . GLY C 1 422 ? 83.074 13.782 32.224 1.00 30.32 419 GLY C C 1
ATOM 9168 O O . GLY C 1 422 ? 83.971 13.512 31.425 1.00 31.08 419 GLY C O 1
ATOM 9169 N N . GLU C 1 423 ? 81.965 13.058 32.335 1.00 26.35 420 GLU C N 1
ATOM 9170 C CA . GLU C 1 423 ? 81.752 11.864 31.525 1.00 27.62 420 GLU C CA 1
ATOM 9171 C C . GLU C 1 423 ? 81.394 12.189 30.084 1.00 27.83 420 GLU C C 1
ATOM 9172 O O . GLU C 1 423 ? 80.718 13.179 29.805 1.00 32.81 420 GLU C O 1
ATOM 9178 N N . LEU C 1 424 ? 81.851 11.338 29.174 1.00 28.23 421 LEU C N 1
ATOM 9179 C CA . LEU C 1 424 ? 81.414 11.384 27.788 1.00 46.16 421 LEU C CA 1
ATOM 9180 C C . LEU C 1 424 ? 81.497 9.985 27.202 1.00 42.39 421 LEU C C 1
ATOM 9181 O O . LEU C 1 424 ? 82.590 9.466 26.973 1.00 37.39 421 LEU C O 1
ATOM 9186 N N . GLY C 1 425 ? 80.341 9.378 26.960 1.00 32.95 422 GLY C N 1
ATOM 9187 C CA . GLY C 1 425 ? 80.297 7.997 26.526 1.00 44.64 422 GLY C CA 1
ATOM 9188 C C . GLY C 1 425 ? 80.756 7.112 27.665 1.00 43.63 422 GLY C C 1
ATOM 9189 O O . GLY C 1 425 ? 80.387 7.340 28.815 1.00 42.99 422 GLY C O 1
ATOM 9190 N N . GLU C 1 426 ? 81.574 6.112 27.358 1.00 44.78 423 GLU C N 1
ATOM 9191 C CA . GLU C 1 426 ? 82.130 5.249 28.393 1.00 47.42 423 GLU C CA 1
ATOM 9192 C C . GLU C 1 426 ? 83.481 5.776 28.864 1.00 41.41 423 GLU C C 1
ATOM 9193 O O . GLU C 1 426 ? 84.221 5.084 29.565 1.00 42.98 423 GLU C O 1
ATOM 9199 N N . ASP C 1 427 ? 83.790 7.012 28.485 1.00 36.40 424 ASP C N 1
ATOM 9200 C CA . ASP C 1 427 ? 85.092 7.601 28.774 1.00 35.64 424 ASP C CA 1
ATOM 9201 C C . ASP C 1 427 ? 84.982 8.796 29.718 1.00 36.61 424 ASP C C 1
ATOM 9202 O O . ASP C 1 427 ? 83.889 9.175 30.146 1.00 39.72 424 ASP C O 1
ATOM 9215 N N . VAL C 1 429 ? 86.430 12.873 30.289 1.00 30.70 426 VAL C N 1
ATOM 9216 C CA . VAL C 1 429 ? 87.027 14.000 29.575 1.00 21.13 426 VAL C CA 1
ATOM 9217 C C . VAL C 1 429 ? 87.486 15.113 30.510 1.00 27.27 426 VAL C C 1
ATOM 9218 O O . VAL C 1 429 ? 86.681 15.698 31.233 1.00 27.17 426 VAL C O 1
ATOM 9222 N N . ILE C 1 430 ? 88.783 15.404 30.485 1.00 27.22 427 ILE C N 1
ATOM 9223 C CA . ILE C 1 430 ? 89.345 16.504 31.262 1.00 24.68 427 ILE C CA 1
ATOM 9224 C C . ILE C 1 430 ? 89.175 17.817 30.505 1.00 31.46 427 ILE C C 1
ATOM 9225 O O . ILE C 1 430 ? 89.645 17.950 29.377 1.00 36.38 427 ILE C O 1
ATOM 9230 N N . VAL C 1 431 ? 88.498 18.781 31.121 1.00 25.68 428 VAL C N 1
ATOM 9231 C CA . VAL C 1 431 ? 88.350 20.106 30.526 1.00 22.89 428 VAL C CA 1
ATOM 9232 C C . VAL C 1 431 ? 89.245 21.121 31.233 1.00 19.76 428 VAL C C 1
ATOM 9233 O O . VAL C 1 431 ? 89.080 21.382 32.424 1.00 24.72 428 VAL C O 1
ATOM 9237 N N . LEU C 1 432 ? 90.192 21.691 30.494 1.00 17.71 429 LEU C N 1
ATOM 9238 C CA . LEU C 1 432 ? 91.180 22.594 31.079 1.00 22.73 429 LEU C CA 1
ATOM 9239 C C . LEU C 1 432 ? 90.991 24.031 30.616 1.00 28.23 429 LEU C C 1
ATOM 9240 O O . LEU C 1 432 ? 90.880 24.296 29.420 1.00 33.72 429 LEU C O 1
ATOM 9245 N N . ASP C 1 433 ? 90.968 24.955 31.572 1.00 30.92 430 ASP C N 1
ATOM 9246 C CA . ASP C 1 433 ? 90.894 26.382 31.271 1.00 31.92 430 ASP C CA 1
ATOM 9247 C C . ASP C 1 433 ? 92.161 27.081 31.760 1.00 29.45 430 ASP C C 1
ATOM 9248 O O . ASP C 1 433 ? 92.475 27.050 32.950 1.00 34.26 430 ASP C O 1
ATOM 9253 N N . GLN C 1 434 ? 92.889 27.708 30.841 1.00 22.70 431 GLN C N 1
ATOM 9254 C CA . GLN C 1 434 ? 94.174 28.310 31.178 1.00 20.62 431 GLN C CA 1
ATOM 9255 C C . GLN C 1 434 ? 94.262 29.782 30.809 1.00 29.80 431 GLN C C 1
ATOM 9256 O O . GLN C 1 434 ? 93.618 30.237 29.866 1.00 34.51 431 GLN C O 1
ATOM 9262 N N . ARG C 1 435 ? 95.069 30.520 31.568 1.00 28.28 432 ARG C N 1
ATOM 9263 C CA . ARG C 1 435 ? 95.415 31.897 31.233 1.00 28.66 432 ARG C CA 1
ATOM 9264 C C . ARG C 1 435 ? 96.931 32.069 31.347 1.00 38.87 432 ARG C C 1
ATOM 9265 O O . ARG C 1 435 ? 97.484 32.057 32.447 1.00 44.02 432 ARG C O 1
ATOM 9273 N N . ARG C 1 436 ? 97.599 32.220 30.206 1.00 53.55 433 ARG C N 1
ATOM 9274 C CA . ARG C 1 436 ? 99.060 32.207 30.162 1.00 76.84 433 ARG C CA 1
ATOM 9275 C C . ARG C 1 436 ? 99.713 33.585 30.173 1.00 86.17 433 ARG C C 1
ATOM 9276 O O . ARG C 1 436 ? 99.034 34.610 30.098 1.00 81.97 433 ARG C O 1
ATOM 9284 N N . THR C 1 437 ? 101.044 33.569 30.265 1.00 97.92 434 THR C N 1
ATOM 9285 C CA . THR C 1 437 ? 101.908 34.739 30.063 1.00 105.25 434 THR C CA 1
ATOM 9286 C C . THR C 1 437 ? 101.417 36.007 30.758 1.00 108.39 434 THR C C 1
ATOM 9287 O O . THR C 1 437 ? 102.201 36.734 31.364 1.00 110.20 434 THR C O 1
ATOM 9291 N N . SER C 1 444 ? 98.393 22.296 24.088 1.00 53.91 441 SER C N 1
ATOM 9292 C CA . SER C 1 444 ? 98.559 22.576 25.509 1.00 58.76 441 SER C CA 1
ATOM 9293 C C . SER C 1 444 ? 99.617 21.670 26.137 1.00 52.99 441 SER C C 1
ATOM 9294 O O . SER C 1 444 ? 99.552 20.448 26.017 1.00 49.89 441 SER C O 1
ATOM 9297 N N . ALA C 1 445 ? 100.586 22.280 26.813 1.00 48.76 442 ALA C N 1
ATOM 9298 C CA . ALA C 1 445 ? 101.691 21.544 27.420 1.00 41.41 442 ALA C CA 1
ATOM 9299 C C . ALA C 1 445 ? 101.267 20.787 28.676 1.00 42.11 442 ALA C C 1
ATOM 9300 O O . ALA C 1 445 ? 101.753 19.685 28.937 1.00 41.95 442 ALA C O 1
ATOM 9302 N N . LEU C 1 446 ? 100.364 21.383 29.451 1.00 33.35 443 LEU C N 1
ATOM 9303 C CA . LEU C 1 446 ? 99.898 20.770 30.691 1.00 23.13 443 LEU C CA 1
ATOM 9304 C C . LEU C 1 446 ? 99.082 19.513 30.431 1.00 23.82 443 LEU C C 1
ATOM 9305 O O . LEU C 1 446 ? 99.280 18.498 31.092 1.00 35.83 443 LEU C O 1
ATOM 9310 N N . LEU C 1 447 ? 98.165 19.584 29.472 1.00 23.69 444 LEU C N 1
ATOM 9311 C CA . LEU C 1 447 ? 97.330 18.434 29.142 1.00 22.18 444 LEU C CA 1
ATOM 9312 C C . LEU C 1 447 ? 98.161 17.257 28.657 1.00 26.66 444 LEU C C 1
ATOM 9313 O O . LEU C 1 447 ? 97.914 16.117 29.047 1.00 39.08 444 LEU C O 1
ATOM 9318 N N . ASP C 1 448 ? 99.142 17.541 27.805 1.00 25.25 445 ASP C N 1
ATOM 9319 C CA . ASP C 1 448 ? 100.042 16.511 27.302 1.00 30.04 445 ASP C CA 1
ATOM 9320 C C . ASP C 1 448 ? 100.860 15.936 28.447 1.00 28.43 445 ASP C C 1
ATOM 9321 O O . ASP C 1 448 ? 101.180 14.750 28.455 1.00 34.07 445 ASP C O 1
ATOM 9326 N N . GLY C 1 449 ? 101.191 16.783 29.416 1.00 24.39 446 GLY C N 1
ATOM 9327 C CA . GLY C 1 449 ? 101.935 16.347 30.581 1.00 21.07 446 GLY C CA 1
ATOM 9328 C C . GLY C 1 449 ? 101.111 15.446 31.477 1.00 24.77 446 GLY C C 1
ATOM 9329 O O . GLY C 1 449 ? 101.624 14.475 32.036 1.00 32.90 446 GLY C O 1
ATOM 9330 N N . LEU C 1 450 ? 99.830 15.773 31.617 1.00 25.03 447 LEU C N 1
ATOM 9331 C CA . LEU C 1 450 ? 98.919 14.979 32.432 1.00 17.32 447 LEU C CA 1
ATOM 9332 C C . LEU C 1 450 ? 98.690 13.606 31.816 1.00 29.02 447 LEU C C 1
ATOM 9333 O O . LEU C 1 450 ? 98.632 12.605 32.525 1.00 32.87 447 LEU C O 1
ATOM 9338 N N . ASP C 1 451 ? 98.568 13.566 30.493 1.00 23.04 448 ASP C N 1
ATOM 9339 C CA . ASP C 1 451 ? 98.323 12.319 29.778 1.00 23.82 448 ASP C CA 1
ATOM 9340 C C . ASP C 1 451 ? 99.471 11.332 29.979 1.00 23.72 448 ASP C C 1
ATOM 9341 O O . ASP C 1 451 ? 99.244 10.146 30.229 1.00 25.81 448 ASP C O 1
ATOM 9346 N N . ALA C 1 452 ? 100.700 11.828 29.876 1.00 22.07 449 ALA C N 1
ATOM 9347 C CA . ALA C 1 452 ? 101.878 10.987 30.054 1.00 18.12 449 ALA C CA 1
ATOM 9348 C C . ALA C 1 452 ? 102.035 10.559 31.508 1.00 23.96 449 ALA C C 1
ATOM 9349 O O . ALA C 1 452 ? 102.502 9.458 31.790 1.00 31.29 449 ALA C O 1
ATOM 9351 N N . ALA C 1 453 ? 101.638 11.433 32.428 1.00 18.13 450 ALA C N 1
ATOM 9352 C CA . ALA C 1 453 ? 101.750 11.146 33.854 1.00 18.55 450 ALA C CA 1
ATOM 9353 C C . ALA C 1 453 ? 100.751 10.084 34.297 1.00 20.54 450 ALA C C 1
ATOM 9354 O O . ALA C 1 453 ? 101.077 9.209 35.095 1.00 27.14 450 ALA C O 1
ATOM 9364 N N . ALA C 1 455 ? 99.432 7.827 32.348 1.00 23.55 452 ALA C N 1
ATOM 9365 C CA . ALA C 1 455 ? 99.876 6.590 31.719 1.00 19.74 452 ALA C CA 1
ATOM 9366 C C . ALA C 1 455 ? 100.959 5.928 32.554 1.00 20.15 452 ALA C C 1
ATOM 9367 O O . ALA C 1 455 ? 100.911 4.728 32.804 1.00 38.81 452 ALA C O 1
ATOM 9369 N N . GLN C 1 456 ? 101.935 6.718 32.989 1.00 19.81 453 GLN C N 1
ATOM 9370 C CA . GLN C 1 456 ? 103.019 6.205 33.818 1.00 26.60 453 GLN C CA 1
ATOM 9371 C C . GLN C 1 456 ? 102.512 5.750 35.186 1.00 21.12 453 GLN C C 1
ATOM 9372 O O . GLN C 1 456 ? 103.019 4.785 35.757 1.00 31.40 453 GLN C O 1
ATOM 9378 N N . ALA C 1 457 ? 101.502 6.447 35.698 1.00 24.20 454 ALA C N 1
ATOM 9379 C CA . ALA C 1 457 ? 100.938 6.142 37.010 1.00 24.88 454 ALA C CA 1
ATOM 9380 C C . ALA C 1 457 ? 100.159 4.831 37.021 1.00 22.89 454 ALA C C 1
ATOM 9381 O O . ALA C 1 457 ? 100.186 4.098 38.005 1.00 28.31 454 ALA C O 1
ATOM 9383 N N . VAL C 1 458 ? 99.456 4.546 35.929 1.00 22.58 455 VAL C N 1
ATOM 9384 C CA . VAL C 1 458 ? 98.679 3.313 35.818 1.00 29.27 455 VAL C CA 1
ATOM 9385 C C . VAL C 1 458 ? 99.587 2.120 35.516 1.00 27.16 455 VAL C C 1
ATOM 9386 O O . VAL C 1 458 ? 99.374 1.022 36.030 1.00 37.15 455 VAL C O 1
ATOM 9390 N N . ALA C 1 459 ? 100.608 2.352 34.693 1.00 23.61 456 ALA C N 1
ATOM 9391 C CA . ALA C 1 459 ? 101.572 1.314 34.335 1.00 26.40 456 ALA C CA 1
ATOM 9392 C C . ALA C 1 459 ? 102.332 0.839 35.567 1.00 24.84 456 ALA C C 1
ATOM 9393 O O . ALA C 1 459 ? 102.362 -0.354 35.870 1.00 61.45 456 ALA C O 1
ATOM 9395 N N . ASP C 1 460 ? 102.950 1.781 36.271 1.00 36.87 457 ASP C N 1
ATOM 9396 C CA . ASP C 1 460 ? 103.619 1.483 37.531 1.00 41.67 457 ASP C CA 1
ATOM 9397 C C . ASP C 1 460 ? 103.612 2.706 38.436 1.00 39.15 457 ASP C C 1
ATOM 9398 O O . ASP C 1 460 ? 104.381 3.643 38.225 1.00 42.26 457 ASP C O 1
ATOM 9403 N N . PRO C 1 461 ? 102.741 2.691 39.455 1.00 31.30 458 PRO C N 1
ATOM 9404 C CA . PRO C 1 461 ? 102.543 3.815 40.376 1.00 27.43 458 PRO C CA 1
ATOM 9405 C C . PRO C 1 461 ? 103.771 4.100 41.239 1.00 30.95 458 PRO C C 1
ATOM 9406 O O . PRO C 1 461 ? 103.846 5.150 41.877 1.00 30.41 458 PRO C O 1
ATOM 9410 N N . SER C 1 462 ? 104.721 3.172 41.256 1.00 35.00 459 SER C N 1
ATOM 9411 C CA . SER C 1 462 ? 105.897 3.298 42.109 1.00 37.19 459 SER C CA 1
ATOM 9412 C C . SER C 1 462 ? 107.128 3.744 41.324 1.00 38.11 459 SER C C 1
ATOM 9413 O O . SER C 1 462 ? 108.208 3.928 41.892 1.00 44.68 459 SER C O 1
ATOM 9416 N N . ALA C 1 463 ? 106.960 3.911 40.016 1.00 30.33 460 ALA C N 1
ATOM 9417 C CA . ALA C 1 463 ? 108.050 4.338 39.147 1.00 29.36 460 ALA C CA 1
ATOM 9418 C C . ALA C 1 463 ? 108.078 5.859 39.007 1.00 34.82 460 ALA C C 1
ATOM 9419 O O . ALA C 1 463 ? 107.033 6.508 39.080 1.00 41.11 460 ALA C O 1
ATOM 9421 N N . PRO C 1 464 ? 109.280 6.431 38.814 1.00 33.62 461 PRO C N 1
ATOM 9422 C CA . PRO C 1 464 ? 109.441 7.876 38.626 1.00 27.91 461 PRO C CA 1
ATOM 9423 C C . PRO C 1 464 ? 108.588 8.425 37.490 1.00 30.24 461 PRO C C 1
ATOM 9424 O O . PRO C 1 464 ? 108.453 7.792 36.442 1.00 41.52 461 PRO C O 1
ATOM 9428 N N . LEU C 1 465 ? 108.024 9.606 37.708 1.00 30.62 462 LEU C N 1
ATOM 9429 C CA . LEU C 1 465 ? 107.178 10.258 36.717 1.00 33.03 462 LEU C CA 1
ATOM 9430 C C . LEU C 1 465 ? 108.031 11.043 35.721 1.00 42.01 462 LEU C C 1
ATOM 9431 O O . LEU C 1 465 ? 109.127 11.483 36.071 1.00 47.52 462 LEU C O 1
ATOM 9436 N N . PRO C 1 466 ? 107.534 11.205 34.476 1.00 45.85 463 PRO C N 1
ATOM 9437 C CA . PRO C 1 466 ? 108.215 11.870 33.355 1.00 48.23 463 PRO C CA 1
ATOM 9438 C C . PRO C 1 466 ? 109.133 13.033 33.737 1.00 54.82 463 PRO C C 1
ATOM 9439 O O . PRO C 1 466 ? 108.672 14.050 34.255 1.00 48.36 463 PRO C O 1
ATOM 9443 N N . HIS C 1 467 ? 110.427 12.869 33.475 1.00 67.22 464 HIS C N 1
ATOM 9444 C CA . HIS C 1 467 ? 111.417 13.892 33.794 1.00 76.46 464 HIS C CA 1
ATOM 9445 C C . HIS C 1 467 ? 112.230 14.258 32.555 1.00 77.64 464 HIS C C 1
ATOM 9446 O O . HIS C 1 467 ? 111.670 14.510 31.487 1.00 74.88 464 HIS C O 1
ATOM 9448 N N . LEU D 1 13 ? 123.468 74.437 24.103 1.00 78.16 10 LEU D N 1
ATOM 9449 C CA . LEU D 1 13 ? 122.942 73.140 24.515 1.00 80.46 10 LEU D CA 1
ATOM 9450 C C . LEU D 1 13 ? 122.811 73.065 26.036 1.00 79.02 10 LEU D C 1
ATOM 9451 O O . LEU D 1 13 ? 123.612 72.414 26.707 1.00 56.06 10 LEU D O 1
ATOM 9456 N N . ARG D 1 14 ? 121.793 73.734 26.568 1.00 76.01 11 ARG D N 1
ATOM 9457 C CA . ARG D 1 14 ? 121.575 73.804 28.011 1.00 76.90 11 ARG D CA 1
ATOM 9458 C C . ARG D 1 14 ? 121.201 72.459 28.624 1.00 67.14 11 ARG D C 1
ATOM 9459 O O . ARG D 1 14 ? 120.780 71.536 27.926 1.00 64.33 11 ARG D O 1
ATOM 9467 N N . ARG D 1 15 ? 121.361 72.361 29.940 1.00 62.20 12 ARG D N 1
ATOM 9468 C CA . ARG D 1 15 ? 120.877 71.212 30.691 1.00 59.75 12 ARG D CA 1
ATOM 9469 C C . ARG D 1 15 ? 119.413 71.446 31.041 1.00 51.94 12 ARG D C 1
ATOM 9470 O O . ARG D 1 15 ? 119.013 72.576 31.318 1.00 50.18 12 ARG D O 1
ATOM 9478 N N . ALA D 1 16 ? 118.619 70.381 31.021 1.00 39.03 13 ALA D N 1
ATOM 9479 C CA . ALA D 1 16 ? 117.192 70.473 31.313 1.00 35.43 13 ALA D CA 1
ATOM 9480 C C . ALA D 1 16 ? 116.940 70.904 32.757 1.00 46.74 13 ALA D C 1
ATOM 9481 O O . ALA D 1 16 ? 117.751 70.638 33.643 1.00 35.27 13 ALA D O 1
ATOM 9483 N N . SER D 1 17 ? 115.811 71.571 32.984 1.00 42.05 14 SER D N 1
ATOM 9484 C CA . SER D 1 17 ? 115.459 72.061 34.313 1.00 35.79 14 SER D CA 1
ATOM 9485 C C . SER D 1 17 ? 115.032 70.910 35.212 1.00 35.05 14 SER D C 1
ATOM 9486 O O . SER D 1 17 ? 115.082 69.744 34.815 1.00 42.28 14 SER D O 1
ATOM 9489 N N . PHE D 1 18 ? 114.601 71.241 36.424 1.00 31.80 15 PHE D N 1
ATOM 9490 C CA . PHE D 1 18 ? 114.251 70.216 37.401 1.00 32.93 15 PHE D CA 1
ATOM 9491 C C . PHE D 1 18 ? 112.889 69.587 37.108 1.00 33.39 15 PHE D C 1
ATOM 9492 O O . PHE D 1 18 ? 112.669 68.414 37.401 1.00 34.56 15 PHE D O 1
ATOM 9500 N N . LEU D 1 19 ? 111.985 70.364 36.515 1.00 27.98 16 LEU D N 1
ATOM 9501 C CA . LEU D 1 19 ? 110.669 69.851 36.150 1.00 25.80 16 LEU D CA 1
ATOM 9502 C C . LEU D 1 19 ? 110.727 69.009 34.879 1.00 29.51 16 LEU D C 1
ATOM 9503 O O . LEU D 1 19 ? 109.984 68.039 34.722 1.00 32.27 16 LEU D O 1
ATOM 9508 N N . GLN D 1 20 ? 111.613 69.393 33.970 1.00 27.34 17 GLN D N 1
ATOM 9509 C CA . GLN D 1 20 ? 111.798 68.657 32.729 1.00 31.21 17 GLN D CA 1
ATOM 9510 C C . GLN D 1 20 ? 112.423 67.291 32.993 1.00 33.43 17 GLN D C 1
ATOM 9511 O O . GLN D 1 20 ? 111.935 66.270 32.509 1.00 27.27 17 GLN D O 1
ATOM 9517 N N . ARG D 1 21 ? 113.505 67.286 33.766 1.00 28.59 18 ARG D N 1
ATOM 9518 C CA . ARG D 1 21 ? 114.220 66.061 34.107 1.00 32.12 18 ARG D CA 1
ATOM 9519 C C . ARG D 1 21 ? 113.340 65.087 34.885 1.00 30.02 18 ARG D C 1
ATOM 9520 O O . ARG D 1 21 ? 113.484 63.871 34.761 1.00 32.40 18 ARG D O 1
ATOM 9528 N N . GLY D 1 22 ? 112.427 65.630 35.684 1.00 30.00 19 GLY D N 1
ATOM 9529 C CA . GLY D 1 22 ? 111.534 64.811 36.483 1.00 26.91 19 GLY D CA 1
ATOM 9530 C C . GLY D 1 22 ? 110.411 64.211 35.661 1.00 25.98 19 GLY D C 1
ATOM 9531 O O . GLY D 1 22 ? 109.998 63.077 35.892 1.00 41.54 19 GLY D O 1
ATOM 9532 N N . ALA D 1 23 ? 109.919 64.976 34.692 1.00 28.71 20 ALA D N 1
ATOM 9533 C CA . ALA D 1 23 ? 108.822 64.530 33.839 1.00 30.36 20 ALA D CA 1
ATOM 9534 C C . ALA D 1 23 ? 109.296 63.577 32.741 1.00 36.35 20 ALA D C 1
ATOM 9535 O O . ALA D 1 23 ? 108.518 62.778 32.220 1.00 39.86 20 ALA D O 1
ATOM 9537 N N . TRP D 1 24 ? 110.576 63.662 32.396 1.00 27.96 21 TRP D N 1
ATOM 9538 C CA . TRP D 1 24 ? 111.142 62.825 31.346 1.00 30.52 21 TRP D CA 1
ATOM 9539 C C . TRP D 1 24 ? 111.235 61.368 31.784 1.00 39.19 21 TRP D C 1
ATOM 9540 O O . TRP D 1 24 ? 111.338 60.468 30.950 1.00 42.04 21 TRP D O 1
ATOM 9551 N N . ARG D 1 25 ? 111.190 61.143 33.095 1.00 32.16 22 ARG D N 1
ATOM 9552 C CA . ARG D 1 25 ? 111.258 59.798 33.656 1.00 45.30 22 ARG D CA 1
ATOM 9553 C C . ARG D 1 25 ? 110.015 58.974 33.334 1.00 50.19 22 ARG D C 1
ATOM 9554 O O . ARG D 1 25 ? 110.025 57.751 33.466 1.00 57.69 22 ARG D O 1
ATOM 9562 N N . TRP D 1 26 ? 108.946 59.644 32.912 1.00 49.89 23 TRP D N 1
ATOM 9563 C CA . TRP D 1 26 ? 107.725 58.946 32.526 1.00 51.10 23 TRP D CA 1
ATOM 9564 C C . TRP D 1 26 ? 107.255 59.320 31.118 1.00 54.94 23 TRP D C 1
ATOM 9565 O O . TRP D 1 26 ? 106.269 58.777 30.628 1.00 63.74 23 TRP D O 1
ATOM 9576 N N . LEU D 1 27 ? 107.968 60.237 30.469 1.00 53.21 24 LEU D N 1
ATOM 9577 C CA . LEU D 1 27 ? 107.604 60.686 29.124 1.00 50.98 24 LEU D CA 1
ATOM 9578 C C . LEU D 1 27 ? 108.471 60.074 28.028 1.00 64.49 24 LEU D C 1
ATOM 9579 O O . LEU D 1 27 ? 108.200 60.258 26.842 1.00 62.59 24 LEU D O 1
ATOM 9584 N N . ARG D 1 28 ? 109.515 59.355 28.423 1.00 79.22 25 ARG D N 1
ATOM 9585 C CA . ARG D 1 28 ? 110.420 58.753 27.452 1.00 89.17 25 ARG D CA 1
ATOM 9586 C C . ARG D 1 28 ? 109.840 57.469 26.860 1.00 93.41 25 ARG D C 1
ATOM 9587 O O . ARG D 1 28 ? 109.868 57.269 25.645 1.00 92.09 25 ARG D O 1
ATOM 9595 N N . GLU D 1 29 ? 109.314 56.604 27.724 1.00 96.42 26 GLU D N 1
ATOM 9596 C CA . GLU D 1 29 ? 108.807 55.300 27.298 1.00 101.96 26 GLU D CA 1
ATOM 9597 C C . GLU D 1 29 ? 107.292 55.289 27.096 1.00 97.51 26 GLU D C 1
ATOM 9598 O O . GLU D 1 29 ? 106.748 54.379 26.471 1.00 99.17 26 GLU D O 1
ATOM 9604 N N . ALA D 1 30 ? 106.616 56.302 27.628 1.00 91.31 27 ALA D N 1
ATOM 9605 C CA . ALA D 1 30 ? 105.180 56.455 27.416 1.00 85.02 27 ALA D CA 1
ATOM 9606 C C . ALA D 1 30 ? 104.917 56.807 25.954 1.00 83.17 27 ALA D C 1
ATOM 9607 O O . ALA D 1 30 ? 105.839 57.220 25.249 1.00 75.53 27 ALA D O 1
ATOM 9609 N N . PRO D 1 31 ? 103.664 56.634 25.486 1.00 88.63 28 PRO D N 1
ATOM 9610 C CA . PRO D 1 31 ? 103.332 57.051 24.118 1.00 81.58 28 PRO D CA 1
ATOM 9611 C C . PRO D 1 31 ? 103.675 58.517 23.882 1.00 78.89 28 PRO D C 1
ATOM 9612 O O . PRO D 1 31 ? 103.108 59.388 24.541 1.00 72.28 28 PRO D O 1
ATOM 9616 N N . PRO D 1 32 ? 104.607 58.785 22.953 1.00 86.57 29 PRO D N 1
ATOM 9617 C CA . PRO D 1 32 ? 105.119 60.130 22.660 1.00 85.57 29 PRO D CA 1
ATOM 9618 C C . PRO D 1 32 ? 104.021 61.115 22.259 1.00 78.24 29 PRO D C 1
ATOM 9619 O O . PRO D 1 32 ? 104.251 62.324 22.280 1.00 79.60 29 PRO D O 1
ATOM 9623 N N . ALA D 1 33 ? 102.847 60.602 21.903 1.00 65.14 30 ALA D N 1
ATOM 9624 C CA . ALA D 1 33 ? 101.730 61.445 21.499 1.00 53.92 30 ALA D CA 1
ATOM 9625 C C . ALA D 1 33 ? 100.933 61.936 22.706 1.00 46.66 30 ALA D C 1
ATOM 9626 O O . ALA D 1 33 ? 100.263 62.966 22.641 1.00 47.25 30 ALA D O 1
ATOM 9628 N N . ALA D 1 34 ? 101.015 61.198 23.809 1.00 44.91 31 ALA D N 1
ATOM 9629 C CA . ALA D 1 34 ? 100.314 61.574 25.033 1.00 42.30 31 ALA D CA 1
ATOM 9630 C C . ALA D 1 34 ? 101.042 62.674 25.799 1.00 43.99 31 ALA D C 1
ATOM 9631 O O . ALA D 1 34 ? 100.583 63.115 26.853 1.00 40.24 31 ALA D O 1
ATOM 9633 N N . ALA D 1 35 ? 102.180 63.106 25.266 1.00 40.35 32 ALA D N 1
ATOM 9634 C CA . ALA D 1 35 ? 102.956 64.176 25.876 1.00 29.80 32 ALA D CA 1
ATOM 9635 C C . ALA D 1 35 ? 102.607 65.526 25.259 1.00 21.59 32 ALA D C 1
ATOM 9636 O O . ALA D 1 35 ? 103.173 66.550 25.636 1.00 27.38 32 ALA D O 1
ATOM 9638 N N . PHE D 1 36 ? 101.676 65.525 24.310 1.00 21.85 33 PHE D N 1
ATOM 9639 C CA . PHE D 1 36 ? 101.299 66.749 23.608 1.00 21.24 33 PHE D CA 1
ATOM 9640 C C . PHE D 1 36 ? 99.904 67.220 23.996 1.00 19.54 33 PHE D C 1
ATOM 9641 O O . PHE D 1 36 ? 99.034 66.412 24.315 1.00 25.22 33 PHE D O 1
ATOM 9649 N N . ALA D 1 37 ? 99.697 68.532 23.965 1.00 18.54 34 ALA D N 1
ATOM 9650 C CA . ALA D 1 37 ? 98.385 69.109 24.224 1.00 17.38 34 ALA D CA 1
ATOM 9651 C C . ALA D 1 37 ? 98.076 70.168 23.177 1.00 17.97 34 ALA D C 1
ATOM 9652 O O . ALA D 1 37 ? 98.978 70.658 22.501 1.00 24.17 34 ALA D O 1
ATOM 9654 N N . ALA D 1 38 ? 96.804 70.532 23.052 1.00 40.16 35 ALA D N 1
ATOM 9655 C CA . ALA D 1 38 ? 96.391 71.469 22.012 1.00 18.64 35 ALA D CA 1
ATOM 9656 C C . ALA D 1 38 ? 95.363 72.498 22.485 1.00 27.01 35 ALA D C 1
ATOM 9657 O O . ALA D 1 38 ? 94.300 72.138 22.989 1.00 33.87 35 ALA D O 1
ATOM 9659 N N . ARG D 1 39 ? 95.683 73.778 22.307 1.00 21.96 36 ARG D N 1
ATOM 9660 C CA . ARG D 1 39 ? 94.751 74.863 22.611 1.00 21.70 36 ARG D CA 1
ATOM 9661 C C . ARG D 1 39 ? 94.681 75.805 21.419 1.00 22.09 36 ARG D C 1
ATOM 9662 O O . ARG D 1 39 ? 95.554 75.775 20.554 1.00 23.54 36 ARG D O 1
ATOM 9670 N N . GLY D 1 40 ? 93.648 76.641 21.371 1.00 29.53 37 GLY D N 1
ATOM 9671 C CA . GLY D 1 40 ? 93.469 77.543 20.248 1.00 34.85 37 GLY D CA 1
ATOM 9672 C C . GLY D 1 40 ? 92.687 78.806 20.558 1.00 37.70 37 GLY D C 1
ATOM 9673 O O . GLY D 1 40 ? 91.847 78.828 21.457 1.00 37.10 37 GLY D O 1
ATOM 9674 N N . LEU D 1 41 ? 92.976 79.865 19.806 1.00 41.23 38 LEU D N 1
ATOM 9675 C CA . LEU D 1 41 ? 92.241 81.120 19.911 1.00 34.17 38 LEU D CA 1
ATOM 9676 C C . LEU D 1 41 ? 91.489 81.386 18.612 1.00 36.07 38 LEU D C 1
ATOM 9677 O O . LEU D 1 41 ? 92.062 81.304 17.527 1.00 35.62 38 LEU D O 1
ATOM 9682 N N . LEU D 1 42 ? 90.203 81.700 18.725 1.00 37.72 39 LEU D N 1
ATOM 9683 C CA . LEU D 1 42 ? 89.395 82.017 17.555 1.00 37.50 39 LEU D CA 1
ATOM 9684 C C . LEU D 1 42 ? 89.330 83.523 17.328 1.00 48.58 39 LEU D C 1
ATOM 9685 O O . LEU D 1 42 ? 88.874 84.271 18.194 1.00 53.65 39 LEU D O 1
ATOM 9690 N N . GLY D 1 43 ? 89.791 83.957 16.160 1.00 55.88 40 GLY D N 1
ATOM 9691 C CA . GLY D 1 43 ? 89.753 85.359 15.790 1.00 55.60 40 GLY D CA 1
ATOM 9692 C C . GLY D 1 43 ? 88.638 85.638 14.802 1.00 52.50 40 GLY D C 1
ATOM 9693 O O . GLY D 1 43 ? 88.509 84.950 13.790 1.00 53.25 40 GLY D O 1
ATOM 9694 N N . SER D 1 44 ? 87.827 86.650 15.094 1.00 59.09 41 SER D N 1
ATOM 9695 C CA . SER D 1 44 ? 86.687 86.974 14.243 1.00 63.47 41 SER D CA 1
ATOM 9696 C C . SER D 1 44 ? 86.691 88.435 13.793 1.00 69.45 41 SER D C 1
ATOM 9697 O O . SER D 1 44 ? 86.650 89.351 14.615 1.00 71.48 41 SER D O 1
ATOM 9700 N N . GLY D 1 45 ? 86.734 88.638 12.480 1.00 68.27 42 GLY D N 1
ATOM 9701 C CA . GLY D 1 45 ? 86.766 89.971 11.907 1.00 70.43 42 GLY D CA 1
ATOM 9702 C C . GLY D 1 45 ? 87.594 90.001 10.638 1.00 55.13 42 GLY D C 1
ATOM 9703 O O . GLY D 1 45 ? 87.669 89.008 9.919 1.00 60.18 42 GLY D O 1
ATOM 9704 N N . ARG D 1 46 ? 88.219 91.141 10.362 1.00 57.67 43 ARG D N 1
ATOM 9705 C CA . ARG D 1 46 ? 89.077 91.282 9.190 1.00 61.42 43 ARG D CA 1
ATOM 9706 C C . ARG D 1 46 ? 90.514 90.922 9.547 1.00 61.78 43 ARG D C 1
ATOM 9707 O O . ARG D 1 46 ? 91.196 91.675 10.244 1.00 57.81 43 ARG D O 1
ATOM 9709 N N . ILE D 1 47 ? 90.970 89.768 9.068 1.00 56.60 44 ILE D N 1
ATOM 9710 C CA . ILE D 1 47 ? 92.282 89.256 9.445 1.00 71.21 44 ILE D CA 1
ATOM 9711 C C . ILE D 1 47 ? 93.206 89.135 8.241 1.00 57.06 44 ILE D C 1
ATOM 9712 O O . ILE D 1 47 ? 92.841 88.539 7.229 1.00 58.48 44 ILE D O 1
ATOM 9717 N N . ASP D 1 48 ? 94.402 89.703 8.358 1.00 57.92 45 ASP D N 1
ATOM 9718 C CA . ASP D 1 48 ? 95.432 89.536 7.339 1.00 73.62 45 ASP D CA 1
ATOM 9719 C C . ASP D 1 48 ? 96.237 88.281 7.657 1.00 74.11 45 ASP D C 1
ATOM 9720 O O . ASP D 1 48 ? 97.053 88.273 8.578 1.00 75.20 45 ASP D O 1
ATOM 9725 N N . ASP D 1 49 ? 96.000 87.222 6.890 1.00 53.30 46 ASP D N 1
ATOM 9726 C CA . ASP D 1 49 ? 96.630 85.928 7.138 1.00 59.89 46 ASP D CA 1
ATOM 9727 C C . ASP D 1 49 ? 98.153 85.969 7.050 1.00 57.28 46 ASP D C 1
ATOM 9728 O O . ASP D 1 49 ? 98.843 85.469 7.939 1.00 58.82 46 ASP D O 1
ATOM 9733 N N . ASP D 1 50 ? 98.669 86.559 5.975 1.00 64.41 47 ASP D N 1
ATOM 9734 C CA . ASP D 1 50 ? 100.112 86.667 5.777 1.00 66.76 47 ASP D CA 1
ATOM 9735 C C . ASP D 1 50 ? 100.771 87.489 6.878 1.00 61.31 47 ASP D C 1
ATOM 9736 O O . ASP D 1 50 ? 101.923 87.247 7.240 1.00 60.31 47 ASP D O 1
ATOM 9741 N N . ARG D 1 51 ? 100.035 88.459 7.407 1.00 60.93 48 ARG D N 1
ATOM 9742 C CA . ARG D 1 51 ? 100.521 89.258 8.522 1.00 65.25 48 ARG D CA 1
ATOM 9743 C C . ARG D 1 51 ? 100.425 88.458 9.818 1.00 62.66 48 ARG D C 1
ATOM 9744 O O . ARG D 1 51 ? 101.257 88.606 10.714 1.00 59.84 48 ARG D O 1
ATOM 9752 N N . LEU D 1 52 ? 99.412 87.603 9.905 1.00 58.05 49 LEU D N 1
ATOM 9753 C CA . LEU D 1 52 ? 99.239 86.742 11.066 1.00 49.76 49 LEU D CA 1
ATOM 9754 C C . LEU D 1 52 ? 100.272 85.622 11.050 1.00 50.55 49 LEU D C 1
ATOM 9755 O O . LEU D 1 52 ? 100.734 85.179 12.101 1.00 50.22 49 LEU D O 1
ATOM 9760 N N . ALA D 1 53 ? 100.631 85.172 9.852 1.00 46.61 50 ALA D N 1
ATOM 9761 C CA . ALA D 1 53 ? 101.635 84.125 9.692 1.00 46.43 50 ALA D CA 1
ATOM 9762 C C . ALA D 1 53 ? 103.025 84.673 9.984 1.00 48.98 50 ALA D C 1
ATOM 9763 O O . ALA D 1 53 ? 103.842 84.012 10.622 1.00 53.50 50 ALA D O 1
ATOM 9765 N N . ALA D 1 54 ? 103.287 85.888 9.513 1.00 52.28 51 ALA D N 1
ATOM 9766 C CA . ALA D 1 54 ? 104.561 86.548 9.768 1.00 59.67 51 ALA D CA 1
ATOM 9767 C C . ALA D 1 54 ? 104.696 86.876 11.250 1.00 66.19 51 ALA D C 1
ATOM 9768 O O . ALA D 1 54 ? 105.803 86.953 11.781 1.00 71.60 51 ALA D O 1
ATOM 9770 N N . ALA D 1 55 ? 103.560 87.071 11.910 1.00 61.50 52 ALA D N 1
ATOM 9771 C CA . ALA D 1 55 ? 103.541 87.323 13.343 1.00 55.10 52 ALA D CA 1
ATOM 9772 C C . ALA D 1 55 ? 103.886 86.040 14.085 1.00 51.44 52 ALA D C 1
ATOM 9773 O O . ALA D 1 55 ? 104.516 86.072 15.141 1.00 54.23 52 ALA D O 1
ATOM 9775 N N . ALA D 1 56 ? 103.474 84.909 13.522 1.00 45.04 53 ALA D N 1
ATOM 9776 C CA . ALA D 1 56 ? 103.763 83.612 14.117 1.00 39.11 53 ALA D CA 1
ATOM 9777 C C . ALA D 1 56 ? 105.242 83.271 13.985 1.00 48.62 53 ALA D C 1
ATOM 9778 O O . ALA D 1 56 ? 105.853 82.756 14.920 1.00 38.99 53 ALA D O 1
ATOM 9780 N N . ASP D 1 57 ? 105.810 83.562 12.818 1.00 51.34 54 ASP D N 1
ATOM 9781 C CA . ASP D 1 57 ? 107.223 83.305 12.564 1.00 50.56 54 ASP D CA 1
ATOM 9782 C C . ASP D 1 57 ? 108.099 84.166 13.463 1.00 54.46 54 ASP D C 1
ATOM 9783 O O . ASP D 1 57 ? 109.220 83.786 13.801 1.00 63.40 54 ASP D O 1
ATOM 9788 N N . GLU D 1 58 ? 107.579 85.328 13.846 1.00 48.35 55 GLU D N 1
ATOM 9789 C CA . GLU D 1 58 ? 108.305 86.243 14.717 1.00 55.49 55 GLU D CA 1
ATOM 9790 C C . GLU D 1 58 ? 108.400 85.686 16.132 1.00 62.26 55 GLU D C 1
ATOM 9791 O O . GLU D 1 58 ? 109.472 85.684 16.738 1.00 68.24 55 GLU D O 1
ATOM 9797 N N . VAL D 1 59 ? 107.270 85.212 16.649 1.00 56.27 56 VAL D N 1
ATOM 9798 C CA . VAL D 1 59 ? 107.203 84.650 17.994 1.00 41.74 56 VAL D CA 1
ATOM 9799 C C . VAL D 1 59 ? 108.044 83.379 18.103 1.00 39.90 56 VAL D C 1
ATOM 9800 O O . VAL D 1 59 ? 108.735 83.161 19.101 1.00 37.87 56 VAL D O 1
ATOM 9804 N N . LEU D 1 60 ? 107.986 82.546 17.069 1.00 39.76 57 LEU D N 1
ATOM 9805 C CA . LEU D 1 60 ? 108.762 81.310 17.037 1.00 40.91 57 LEU D CA 1
ATOM 9806 C C . LEU D 1 60 ? 110.259 81.596 17.030 1.00 45.36 57 LEU D C 1
ATOM 9807 O O . LEU D 1 60 ? 111.059 80.787 17.498 1.00 39.47 57 LEU D O 1
ATOM 9812 N N . ASP D 1 61 ? 110.631 82.753 16.494 1.00 51.49 58 ASP D N 1
ATOM 9813 C CA . ASP D 1 61 ? 112.026 83.167 16.459 1.00 59.40 58 ASP D CA 1
ATOM 9814 C C . ASP D 1 61 ? 112.407 83.864 17.761 1.00 58.40 58 ASP D C 1
ATOM 9815 O O . ASP D 1 61 ? 113.557 83.809 18.195 1.00 54.60 58 ASP D O 1
ATOM 9820 N N . ALA D 1 62 ? 111.432 84.517 18.384 1.00 42.58 59 ALA D N 1
ATOM 9821 C CA . ALA D 1 62 ? 111.678 85.304 19.588 1.00 63.51 59 ALA D CA 1
ATOM 9822 C C . ALA D 1 62 ? 111.776 84.441 20.849 1.00 59.13 59 ALA D C 1
ATOM 9823 O O . ALA D 1 62 ? 112.340 84.866 21.860 1.00 58.52 59 ALA D O 1
ATOM 9825 N N . PHE D 1 63 ? 111.216 83.236 20.790 1.00 53.67 60 PHE D N 1
ATOM 9826 C CA . PHE D 1 63 ? 111.285 82.301 21.909 1.00 43.43 60 PHE D CA 1
ATOM 9827 C C . PHE D 1 63 ? 112.024 81.029 21.510 1.00 45.50 60 PHE D C 1
ATOM 9828 O O . PHE D 1 63 ? 111.403 80.057 21.078 1.00 45.54 60 PHE D O 1
ATOM 9836 N N . PRO D 1 64 ? 113.356 81.027 21.663 1.00 48.91 61 PRO D N 1
ATOM 9837 C CA . PRO D 1 64 ? 114.207 79.888 21.294 1.00 50.87 61 PRO D CA 1
ATOM 9838 C C . PRO D 1 64 ? 113.844 78.600 22.032 1.00 45.13 61 PRO D C 1
ATOM 9839 O O . PRO D 1 64 ? 114.284 77.524 21.630 1.00 52.48 61 PRO D O 1
ATOM 9843 N N . LEU D 1 65 ? 113.054 78.714 23.095 1.00 38.80 62 LEU D N 1
ATOM 9844 C CA . LEU D 1 65 ? 112.555 77.547 23.816 1.00 35.71 62 LEU D CA 1
ATOM 9845 C C . LEU D 1 65 ? 111.628 76.718 22.933 1.00 34.25 62 LEU D C 1
ATOM 9846 O O . LEU D 1 65 ? 111.626 75.492 22.997 1.00 33.36 62 LEU D O 1
ATOM 9851 N N . LEU D 1 66 ? 110.841 77.399 22.107 1.00 33.67 63 LEU D N 1
ATOM 9852 C CA . LEU D 1 66 ? 109.871 76.736 21.246 1.00 31.45 63 LEU D CA 1
ATOM 9853 C C . LEU D 1 66 ? 110.547 75.867 20.187 1.00 34.50 63 LEU D C 1
ATOM 9854 O O . LEU D 1 66 ? 109.958 74.905 19.691 1.00 29.84 63 LEU D O 1
ATOM 9859 N N . ARG D 1 67 ? 111.785 76.209 19.848 1.00 37.15 64 ARG D N 1
ATOM 9860 C CA . ARG D 1 67 ? 112.519 75.500 18.808 1.00 41.88 64 ARG D CA 1
ATOM 9861 C C . ARG D 1 67 ? 113.495 74.487 19.400 1.00 44.54 64 ARG D C 1
ATOM 9862 O O . ARG D 1 67 ? 114.596 74.297 18.883 1.00 37.70 64 ARG D O 1
ATOM 9870 N N . VAL D 1 68 ? 113.076 73.829 20.476 1.00 32.74 65 VAL D N 1
ATOM 9871 C CA . VAL D 1 68 ? 113.958 72.936 21.219 1.00 32.63 65 VAL D CA 1
ATOM 9872 C C . VAL D 1 68 ? 113.617 71.456 21.037 1.00 31.60 65 VAL D C 1
ATOM 9873 O O . VAL D 1 68 ? 112.450 71.064 21.050 1.00 40.93 65 VAL D O 1
ATOM 9877 N N . ASN D 1 69 ? 114.654 70.648 20.839 1.00 33.16 66 ASN D N 1
ATOM 9878 C CA . ASN D 1 69 ? 114.532 69.197 20.855 1.00 32.39 66 ASN D CA 1
ATOM 9879 C C . ASN D 1 69 ? 115.375 68.631 21.992 1.00 40.67 66 ASN D C 1
ATOM 9880 O O . ASN D 1 69 ? 116.359 69.245 22.405 1.00 44.37 66 ASN D O 1
ATOM 9885 N N . PHE D 1 70 ? 114.994 67.467 22.505 1.00 41.48 67 PHE D N 1
ATOM 9886 C CA . PHE D 1 70 ? 115.677 66.909 23.668 1.00 40.07 67 PHE D CA 1
ATOM 9887 C C . PHE D 1 70 ? 116.665 65.806 23.304 1.00 43.50 67 PHE D C 1
ATOM 9888 O O . PHE D 1 70 ? 116.379 64.949 22.468 1.00 45.54 67 PHE D O 1
ATOM 9896 N N . VAL D 1 71 ? 117.829 65.840 23.943 1.00 49.47 68 VAL D N 1
ATOM 9897 C CA . VAL D 1 71 ? 118.860 64.833 23.731 1.00 58.07 68 VAL D CA 1
ATOM 9898 C C . VAL D 1 71 ? 119.131 64.051 25.012 1.00 63.52 68 VAL D C 1
ATOM 9899 O O . VAL D 1 71 ? 119.561 64.617 26.017 1.00 64.65 68 VAL D O 1
ATOM 9903 N N . ASP D 1 72 ? 118.881 62.747 24.966 1.00 65.67 69 ASP D N 1
ATOM 9904 C CA . ASP D 1 72 ? 119.094 61.885 26.122 1.00 69.35 69 ASP D CA 1
ATOM 9905 C C . ASP D 1 72 ? 120.442 61.173 26.016 1.00 75.26 69 ASP D C 1
ATOM 9906 O O . ASP D 1 72 ? 120.513 60.003 25.640 1.00 74.52 69 ASP D O 1
ATOM 9911 N N . ASP D 1 73 ? 121.512 61.887 26.350 1.00 81.39 70 ASP D N 1
ATOM 9912 C CA . ASP D 1 73 ? 122.852 61.319 26.282 1.00 87.95 70 ASP D CA 1
ATOM 9913 C C . ASP D 1 73 ? 123.577 61.487 27.613 1.00 86.39 70 ASP D C 1
ATOM 9914 O O . ASP D 1 73 ? 124.256 62.492 27.834 1.00 81.77 70 ASP D O 1
ATOM 9919 N N . ASP D 1 74 ? 123.428 60.492 28.486 1.00 90.45 71 ASP D N 1
ATOM 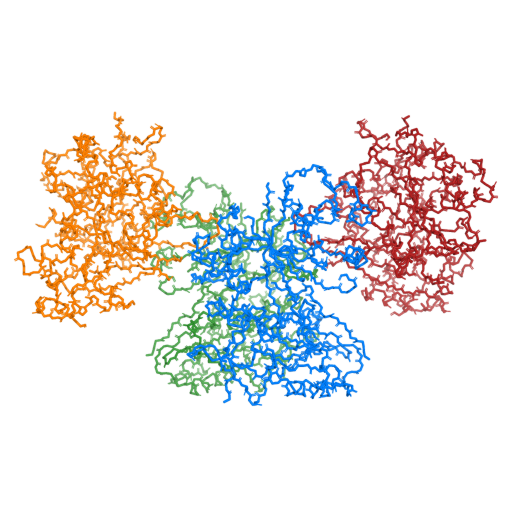9920 C CA . ASP D 1 74 ? 123.951 60.552 29.851 1.00 94.07 71 ASP D CA 1
ATOM 9921 C C . ASP D 1 74 ? 123.502 61.835 30.542 1.00 88.96 71 ASP D C 1
ATOM 9922 O O . ASP D 1 74 ? 124.313 62.708 30.852 1.00 88.95 71 ASP D O 1
ATOM 9927 N N . GLY D 1 75 ? 122.197 61.934 30.776 1.00 79.70 72 GLY D N 1
ATOM 9928 C CA . GLY D 1 75 ? 121.581 63.148 31.276 1.00 71.32 72 GLY D CA 1
ATOM 9929 C C . GLY D 1 75 ? 120.504 63.590 30.303 1.00 67.13 72 GLY D C 1
ATOM 9930 O O . GLY D 1 75 ? 120.214 62.884 29.337 1.00 70.81 72 GLY D O 1
ATOM 9931 N N . LEU D 1 76 ? 119.906 64.750 30.550 1.00 59.92 73 LEU D N 1
ATOM 9932 C CA . LEU D 1 76 ? 118.896 65.284 29.642 1.00 51.51 73 LEU D CA 1
ATOM 9933 C C . LEU D 1 76 ? 119.256 66.701 29.220 1.00 49.73 73 LEU D C 1
ATOM 9934 O O . LEU D 1 76 ? 119.556 67.550 30.061 1.00 43.71 73 LEU D O 1
ATOM 9939 N N . TRP D 1 77 ? 119.216 66.952 27.914 1.00 50.47 74 TRP D N 1
ATOM 9940 C CA . TRP D 1 77 ? 119.703 68.212 27.365 1.00 42.64 74 TRP D CA 1
ATOM 9941 C C . TRP D 1 77 ? 118.726 68.861 26.391 1.00 39.56 74 TRP D C 1
ATOM 9942 O O . TRP D 1 77 ? 117.892 68.190 25.782 1.00 39.39 74 TRP D O 1
ATOM 9961 N N . ARG D 1 79 ? 118.486 71.044 22.935 1.00 46.63 76 ARG D N 1
ATOM 9962 C CA . ARG D 1 79 ? 119.141 71.524 21.725 1.00 50.74 76 ARG D CA 1
ATOM 9963 C C . ARG D 1 79 ? 118.189 72.410 20.929 1.00 52.41 76 ARG D C 1
ATOM 9964 O O . ARG D 1 79 ? 117.046 72.033 20.674 1.00 55.78 76 ARG D O 1
ATOM 9972 N N . THR D 1 80 ? 118.661 73.587 20.535 1.00 51.54 77 THR D N 1
ATOM 9973 C CA . THR D 1 80 ? 117.822 74.532 19.807 1.00 41.93 77 THR D CA 1
ATOM 9974 C C . THR D 1 80 ? 118.045 74.440 18.302 1.00 46.52 77 THR D C 1
ATOM 9975 O O . THR D 1 80 ? 119.182 74.474 17.835 1.00 49.34 77 THR D O 1
ATOM 9979 N N . ARG D 1 81 ? 116.955 74.322 17.548 1.00 48.23 78 ARG D N 1
ATOM 9980 C CA . ARG D 1 81 ? 117.031 74.297 16.092 1.00 53.60 78 ARG D CA 1
ATOM 9981 C C . ARG D 1 81 ? 117.187 75.703 15.533 1.00 62.71 78 ARG D C 1
ATOM 9982 O O . ARG D 1 81 ? 116.656 76.664 16.090 1.00 61.43 78 ARG D O 1
ATOM 9990 N N . GLU D 1 82 ? 117.913 75.816 14.426 1.00 68.87 79 GLU D N 1
ATOM 9991 C CA . GLU D 1 82 ? 118.096 77.099 13.764 1.00 70.33 79 GLU D CA 1
ATOM 9992 C C . GLU D 1 82 ? 116.797 77.537 13.098 1.00 66.75 79 GLU D C 1
ATOM 9993 O O . GLU D 1 82 ? 116.280 78.617 13.380 1.00 59.62 79 GLU D O 1
ATOM 9999 N N . ASN D 1 83 ? 116.272 76.690 12.217 1.00 72.57 80 ASN D N 1
ATOM 10000 C CA . ASN D 1 83 ? 114.997 76.962 11.560 1.00 76.34 80 ASN D CA 1
ATOM 10001 C C . ASN D 1 83 ? 113.817 76.357 12.316 1.00 76.63 80 ASN D C 1
ATOM 10002 O O . ASN D 1 83 ? 113.938 75.298 12.932 1.00 74.24 80 ASN D O 1
ATOM 10007 N N . ALA D 1 84 ? 112.677 77.037 12.262 1.00 77.18 81 ALA D N 1
ATOM 10008 C CA . ALA D 1 84 ? 111.490 76.597 12.986 1.00 73.14 81 ALA D CA 1
ATOM 10009 C C . ALA D 1 84 ? 110.816 75.400 12.325 1.00 71.08 81 ALA D C 1
ATOM 10010 O O . ALA D 1 84 ? 110.736 74.324 12.919 1.00 72.60 81 ALA D O 1
ATOM 10012 N N . ASP D 1 85 ? 110.338 75.597 11.097 1.00 70.85 82 ASP D N 1
ATOM 10013 C CA . ASP D 1 85 ? 109.564 74.585 10.379 1.00 68.91 82 ASP D CA 1
ATOM 10014 C C . ASP D 1 85 ? 108.371 74.128 11.214 1.00 55.72 82 ASP D C 1
ATOM 10015 O O . ASP D 1 85 ? 108.046 72.942 11.253 1.00 56.09 82 ASP D O 1
ATOM 10020 N N . ALA D 1 86 ? 107.718 75.082 11.871 1.00 48.19 83 ALA D N 1
ATOM 10021 C CA . ALA D 1 86 ? 106.678 74.768 12.843 1.00 41.99 83 ALA D CA 1
ATOM 10022 C C . ALA D 1 86 ? 105.298 75.289 12.450 1.00 44.10 83 ALA D C 1
ATOM 10023 O O . ALA D 1 86 ? 104.283 74.782 12.929 1.00 46.92 83 ALA D O 1
ATOM 10025 N N . LEU D 1 87 ? 105.261 76.301 11.590 1.00 44.17 84 LEU D N 1
ATOM 10026 C CA . LEU D 1 87 ? 103.996 76.908 11.189 1.00 43.64 84 LEU D CA 1
ATOM 10027 C C . LEU D 1 87 ? 103.274 76.073 10.136 1.00 38.67 84 LEU D C 1
ATOM 10028 O O . LEU D 1 87 ? 103.881 75.617 9.169 1.00 53.82 84 LEU D O 1
ATOM 10033 N N . VAL D 1 88 ? 101.974 75.876 10.337 1.00 48.72 85 VAL D N 1
ATOM 10034 C CA . VAL D 1 88 ? 101.146 75.127 9.397 1.00 44.79 85 VAL D CA 1
ATOM 10035 C C . VAL D 1 88 ? 99.883 75.911 9.057 1.00 46.87 85 VAL D C 1
ATOM 10036 O O . VAL D 1 88 ? 99.093 76.242 9.941 1.00 46.83 85 VAL D O 1
ATOM 10040 N N . ARG D 1 89 ? 99.696 76.208 7.775 1.00 50.48 86 ARG D N 1
ATOM 10041 C CA . ARG D 1 89 ? 98.532 76.964 7.332 1.00 51.07 86 ARG D CA 1
ATOM 10042 C C . ARG D 1 89 ? 97.512 76.032 6.692 1.00 41.14 86 ARG D C 1
ATOM 10043 O O . ARG D 1 89 ? 97.873 75.138 5.930 1.00 48.52 86 ARG D O 1
ATOM 10051 N N . SER D 1 90 ? 96.239 76.241 7.012 1.00 39.75 87 SER D N 1
ATOM 10052 C CA . SER D 1 90 ? 95.176 75.376 6.517 1.00 39.52 87 SER D CA 1
ATOM 10053 C C . SER D 1 90 ? 93.896 76.152 6.215 1.00 40.39 87 SER D C 1
ATOM 10054 O O . SER D 1 90 ? 93.634 77.197 6.811 1.00 50.82 87 SER D O 1
ATOM 10057 N N . ASP D 1 91 ? 93.099 75.623 5.291 1.00 41.89 88 ASP D N 1
ATOM 10058 C CA . ASP D 1 91 ? 91.842 76.248 4.896 1.00 43.15 88 ASP D CA 1
ATOM 10059 C C . ASP D 1 91 ? 90.722 75.215 4.961 1.00 47.77 88 ASP D C 1
ATOM 10060 O O . ASP D 1 91 ? 90.821 74.145 4.359 1.00 53.89 88 ASP D O 1
ATOM 10065 N N . LEU D 1 92 ? 89.657 75.539 5.690 1.00 43.21 89 LEU D N 1
ATOM 10066 C CA . LEU D 1 92 ? 88.558 74.600 5.906 1.00 45.58 89 LEU D CA 1
ATOM 10067 C C . LEU D 1 92 ? 87.216 75.137 5.420 1.00 56.50 89 LEU D C 1
ATOM 10068 O O . LEU D 1 92 ? 86.164 74.670 5.855 1.00 65.68 89 LEU D O 1
ATOM 10073 N N . ARG D 1 93 ? 87.253 76.108 4.516 1.00 58.16 90 ARG D N 1
ATOM 10074 C CA . ARG D 1 93 ? 86.038 76.800 4.092 1.00 58.30 90 ARG D CA 1
ATOM 10075 C C . ARG D 1 93 ? 85.049 75.925 3.319 1.00 63.16 90 ARG D C 1
ATOM 10076 O O . ARG D 1 93 ? 83.842 76.163 3.354 1.00 69.70 90 ARG D O 1
ATOM 10084 N N . GLY D 1 94 ? 85.556 74.911 2.629 1.00 49.77 91 GLY D N 1
ATOM 10085 C CA . GLY D 1 94 ? 84.695 74.016 1.878 1.00 70.11 91 GLY D CA 1
ATOM 10086 C C . GLY D 1 94 ? 83.938 73.050 2.773 1.00 70.33 91 GLY D C 1
ATOM 10087 O O . GLY D 1 94 ? 82.850 72.590 2.425 1.00 73.54 91 GLY D O 1
ATOM 10088 N N . HIS D 1 95 ? 84.522 72.752 3.930 1.00 68.03 92 HIS D N 1
ATOM 10089 C CA . HIS D 1 95 ? 83.976 71.777 4.867 1.00 55.96 92 HIS D CA 1
ATOM 10090 C C . HIS D 1 95 ? 82.649 72.246 5.466 1.00 51.68 92 HIS D C 1
ATOM 10091 O O . HIS D 1 95 ? 82.478 73.433 5.743 1.00 52.60 92 HIS D O 1
ATOM 10098 N N . PRO D 1 96 ? 81.701 71.310 5.654 1.00 45.60 93 PRO D N 1
ATOM 10099 C CA . PRO D 1 96 ? 80.392 71.564 6.270 1.00 48.67 93 PRO D CA 1
ATOM 10100 C C . PRO D 1 96 ? 80.496 72.226 7.644 1.00 57.32 93 PRO D C 1
ATOM 10101 O O . PRO D 1 96 ? 79.907 73.286 7.853 1.00 62.64 93 PRO D O 1
ATOM 10105 N N . ASP D 1 97 ? 81.227 71.603 8.565 1.00 54.20 94 ASP D N 1
ATOM 10106 C CA . ASP D 1 97 ? 81.433 72.171 9.896 1.00 51.10 94 ASP D CA 1
ATOM 10107 C C . ASP D 1 97 ? 82.917 72.440 10.137 1.00 49.72 94 ASP D C 1
ATOM 10108 O O . ASP D 1 97 ? 83.631 71.577 10.647 1.00 55.84 94 ASP D O 1
ATOM 10113 N N . PRO D 1 98 ? 83.380 73.646 9.772 1.00 44.45 95 PRO D N 1
ATOM 10114 C CA . PRO D 1 98 ? 84.785 74.048 9.912 1.00 40.65 95 PRO D CA 1
ATOM 10115 C C . PRO D 1 98 ? 85.252 74.034 11.366 1.00 46.69 95 PRO D C 1
ATOM 10116 O O . PRO D 1 98 ? 86.370 73.603 11.645 1.00 53.12 95 PRO D O 1
ATOM 10120 N N . GLN D 1 99 ? 84.405 74.504 12.275 1.00 45.80 96 GLN D N 1
ATOM 10121 C CA . GLN D 1 99 ? 84.753 74.553 13.693 1.00 41.67 96 GLN D CA 1
ATOM 10122 C C . GLN D 1 99 ? 85.030 73.163 14.265 1.00 36.74 96 GLN D C 1
ATOM 10123 O O . GLN D 1 99 ? 86.021 72.955 14.964 1.00 40.95 96 GLN D O 1
ATOM 10129 N N . ALA D 1 100 ? 84.153 72.214 13.957 1.00 32.59 97 ALA D N 1
ATOM 10130 C CA . ALA D 1 100 ? 84.311 70.846 14.433 1.00 26.41 97 ALA D CA 1
ATOM 10131 C C . ALA D 1 100 ? 85.495 70.167 13.749 1.00 33.49 97 ALA D C 1
ATOM 10132 O O . ALA D 1 100 ? 86.176 69.330 14.344 1.00 35.91 97 ALA D O 1
ATOM 10134 N N . ARG D 1 101 ? 85.735 70.534 12.495 1.00 33.39 98 ARG D N 1
ATOM 10135 C CA . ARG D 1 101 ? 86.829 69.949 11.731 1.00 22.76 98 ARG D CA 1
ATOM 10136 C C . ARG D 1 101 ? 88.173 70.492 12.202 1.00 28.54 98 ARG D C 1
ATOM 10137 O O . ARG D 1 101 ? 89.184 69.793 12.163 1.00 34.14 98 ARG D O 1
ATOM 10145 N N . CYS D 1 102 ? 88.175 71.740 12.658 1.00 23.34 99 CYS D N 1
ATOM 10146 C CA . CYS D 1 102 ? 89.387 72.361 13.178 1.00 26.10 99 CYS D CA 1
ATOM 10147 C C . CYS D 1 102 ? 89.791 71.758 14.522 1.00 30.64 99 CYS D C 1
ATOM 10148 O O . CYS D 1 102 ? 90.979 71.642 14.831 1.00 37.41 99 CYS D O 1
ATOM 10151 N N . VAL D 1 103 ? 88.794 71.384 15.319 1.00 23.92 100 VAL D N 1
ATOM 10152 C CA . VAL D 1 103 ? 89.040 70.708 16.587 1.00 18.26 100 VAL D CA 1
ATOM 10153 C C . VAL D 1 103 ? 89.751 69.391 16.312 1.00 22.43 100 VAL D C 1
ATOM 10154 O O . VAL D 1 103 ? 90.684 69.015 17.022 1.00 28.74 100 VAL D O 1
ATOM 10158 N N . GLU D 1 104 ? 89.319 68.708 15.258 1.00 24.63 101 GLU D N 1
ATOM 10159 C CA . GLU D 1 104 ? 89.929 67.446 14.865 1.00 28.57 101 GLU D CA 1
ATOM 10160 C C . GLU D 1 104 ? 91.306 67.660 14.247 1.00 31.65 101 GLU D C 1
ATOM 10161 O O . GLU D 1 104 ? 92.200 66.831 14.408 1.00 34.83 101 GLU D O 1
ATOM 10167 N N . LEU D 1 105 ? 91.475 68.776 13.543 1.00 32.04 102 LEU D N 1
ATOM 10168 C CA . LEU D 1 105 ? 92.768 69.122 12.962 1.00 33.48 102 LEU D CA 1
ATOM 10169 C C . LEU D 1 105 ? 93.815 69.253 14.067 1.00 36.83 102 LEU D C 1
ATOM 10170 O O . LEU D 1 105 ? 94.950 68.801 13.919 1.00 45.58 102 LEU D O 1
ATOM 10175 N N . LEU D 1 106 ? 93.416 69.865 15.179 1.00 26.84 103 LEU D N 1
ATOM 10176 C CA . LEU D 1 106 ? 94.314 70.073 16.309 1.00 18.97 103 LEU D CA 1
ATOM 10177 C C . LEU D 1 106 ? 94.573 68.773 17.069 1.00 22.31 103 LEU D C 1
ATOM 10178 O O . LEU D 1 106 ? 95.694 68.515 17.510 1.00 27.82 103 LEU D O 1
ATOM 10183 N N . ARG D 1 107 ? 93.535 67.956 17.222 1.00 11.31 104 ARG D N 1
ATOM 10184 C CA . ARG D 1 107 ? 93.677 66.671 17.901 1.00 14.57 104 ARG D CA 1
ATOM 10185 C C . ARG D 1 107 ? 94.595 65.732 17.131 1.00 17.72 104 ARG D C 1
ATOM 10186 O O . ARG D 1 107 ? 95.469 65.082 17.712 1.00 24.20 104 ARG D O 1
ATOM 10194 N N . ALA D 1 108 ? 94.375 65.654 15.822 1.00 18.78 105 ALA D N 1
ATOM 10195 C CA . ALA D 1 108 ? 95.133 64.757 14.961 1.00 15.56 105 ALA D CA 1
ATOM 10196 C C . ALA D 1 108 ? 96.618 65.093 14.979 1.00 25.63 105 ALA D C 1
ATOM 10197 O O . ALA D 1 108 ? 97.461 64.203 15.085 1.00 30.27 105 ALA D O 1
ATOM 10199 N N . ASP D 1 109 ? 96.931 66.380 14.880 1.00 21.12 106 ASP D N 1
ATOM 10200 C CA . ASP D 1 109 ? 98.314 66.831 14.921 1.00 24.28 106 ASP D CA 1
ATOM 10201 C C . ASP D 1 109 ? 98.930 66.529 16.283 1.00 22.63 106 ASP D C 1
ATOM 10202 O O . ASP D 1 109 ? 100.118 66.228 16.387 1.00 23.55 106 ASP D O 1
ATOM 10207 N N . ARG D 1 110 ? 98.106 66.607 17.322 1.00 18.12 107 ARG D N 1
ATOM 10208 C CA . ARG D 1 110 ? 98.539 66.309 18.679 1.00 17.08 107 ARG D CA 1
ATOM 10209 C C . ARG D 1 110 ? 98.833 64.824 18.848 1.00 26.63 107 ARG D C 1
ATOM 10210 O O . ARG D 1 110 ? 99.765 64.444 19.554 1.00 30.82 107 ARG D O 1
ATOM 10218 N N . ASP D 1 111 ? 98.038 63.987 18.189 1.00 26.33 108 ASP D N 1
ATOM 10219 C CA . ASP D 1 111 ? 98.125 62.544 18.387 1.00 16.91 108 ASP D CA 1
ATOM 10220 C C . ASP D 1 111 ? 99.012 61.831 17.370 1.00 24.18 108 ASP D C 1
ATOM 10221 O O . ASP D 1 111 ? 99.395 60.680 17.584 1.00 30.17 108 ASP D O 1
ATOM 10226 N N . ARG D 1 112 ? 99.328 62.502 16.265 1.00 28.51 109 ARG D N 1
ATOM 10227 C CA . ARG D 1 112 ? 100.164 61.900 15.227 1.00 32.81 109 ARG D CA 1
ATOM 10228 C C . ARG D 1 112 ? 101.579 61.644 15.746 1.00 34.84 109 ARG D C 1
ATOM 10229 O O . ARG D 1 112 ? 102.052 62.358 16.629 1.00 43.35 109 ARG D O 1
ATOM 10237 N N . PRO D 1 113 ? 102.257 60.618 15.202 1.00 36.73 110 PRO D N 1
ATOM 10238 C CA . PRO D 1 113 ? 10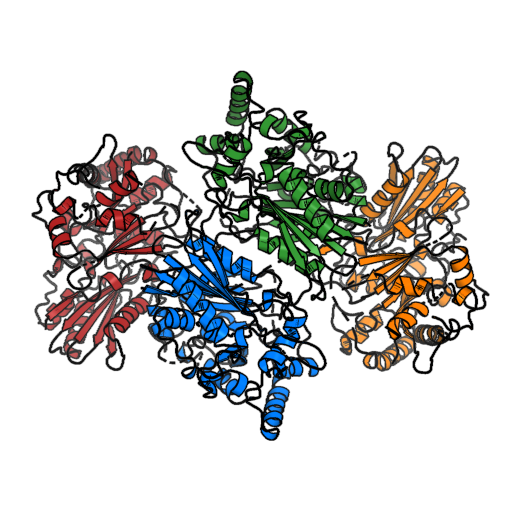3.602 60.265 15.673 1.00 37.61 110 PRO D CA 1
ATOM 10239 C C . PRO D 1 113 ? 104.610 61.386 15.442 1.00 47.60 110 PRO D C 1
ATOM 10240 O O . PRO D 1 113 ? 104.485 62.146 14.482 1.00 55.27 110 PRO D O 1
ATOM 10244 N N . THR D 1 114 ? 105.603 61.476 16.319 1.00 51.31 111 THR D N 1
ATOM 10245 C CA . THR D 1 114 ? 106.572 62.561 16.263 1.00 59.62 111 THR D CA 1
ATOM 10246 C C . THR D 1 114 ? 107.944 62.104 16.742 1.00 66.13 111 THR D C 1
ATOM 10247 O O . THR D 1 114 ? 108.063 61.442 17.773 1.00 70.37 111 THR D O 1
ATOM 10251 N N . ASP D 1 115 ? 108.976 62.452 15.982 1.00 63.91 112 ASP D N 1
ATOM 10252 C CA . ASP D 1 115 ? 110.347 62.242 16.425 1.00 63.83 112 ASP D CA 1
ATOM 10253 C C . ASP D 1 115 ? 110.726 63.372 17.381 1.00 61.94 112 ASP D C 1
ATOM 10254 O O . ASP D 1 115 ? 110.785 64.534 16.980 1.00 61.59 112 ASP D O 1
ATOM 10259 N N . PRO D 1 116 ? 110.986 63.034 18.654 1.00 60.37 113 PRO D N 1
ATOM 10260 C CA . PRO D 1 116 ? 111.277 64.038 19.684 1.00 66.18 113 PRO D CA 1
ATOM 10261 C C . PRO D 1 116 ? 112.643 64.699 19.507 1.00 70.91 113 PRO D C 1
ATOM 10262 O O . PRO D 1 116 ? 112.996 65.576 20.295 1.00 72.44 113 PRO D O 1
ATOM 10266 N N . GLU D 1 117 ? 113.393 64.288 18.488 1.00 71.91 114 GLU D N 1
ATOM 10267 C CA . GLU D 1 117 ? 114.724 64.836 18.248 1.00 75.39 114 GLU D CA 1
ATOM 10268 C C . GLU D 1 117 ? 114.788 65.660 16.963 1.00 72.97 114 GLU D C 1
ATOM 10269 O O . GLU D 1 117 ? 115.493 66.666 16.897 1.00 78.28 114 GLU D O 1
ATOM 10275 N N . ARG D 1 118 ? 114.047 65.234 15.947 1.00 65.67 115 ARG D N 1
ATOM 10276 C CA . ARG D 1 118 ? 114.066 65.915 14.656 1.00 72.09 115 ARG D CA 1
ATOM 10277 C C . ARG D 1 118 ? 112.903 66.891 14.492 1.00 65.28 115 ARG D C 1
ATOM 10278 O O . ARG D 1 118 ? 113.105 68.070 14.199 1.00 66.42 115 ARG D O 1
ATOM 10286 N N . ASP D 1 119 ? 111.688 66.387 14.682 1.00 59.75 116 ASP D N 1
ATOM 10287 C CA . ASP D 1 119 ? 110.475 67.165 14.453 1.00 56.96 116 ASP D CA 1
ATOM 10288 C C . ASP D 1 119 ? 110.300 68.292 15.469 1.00 44.26 116 ASP D C 1
ATOM 10289 O O . ASP D 1 119 ? 110.808 68.213 16.587 1.00 35.60 116 ASP D O 1
ATOM 10294 N N . PRO D 1 120 ? 109.584 69.356 15.073 1.00 40.64 117 PRO D N 1
ATOM 10295 C CA . PRO D 1 120 ? 109.267 70.447 16.001 1.00 35.23 117 PRO D CA 1
ATOM 10296 C C . PRO D 1 120 ? 108.337 69.984 17.122 1.00 34.85 117 PRO D C 1
ATOM 10297 O O . PRO D 1 120 ? 107.394 69.235 16.864 1.00 36.45 117 PRO D O 1
ATOM 10301 N N . LEU D 1 121 ? 108.605 70.425 18.349 1.00 28.30 118 LEU D N 1
ATOM 10302 C CA . LEU D 1 121 ? 107.796 70.026 19.496 1.00 19.93 118 LEU D CA 1
ATOM 10303 C C . LEU D 1 121 ? 106.717 71.055 19.820 1.00 27.67 118 LEU D C 1
ATOM 10304 O O . LEU D 1 121 ? 105.850 70.817 20.661 1.00 21.15 118 LEU D O 1
ATOM 10309 N N . VAL D 1 122 ? 106.777 72.200 19.150 1.00 27.02 119 VAL D N 1
ATOM 10310 C CA . VAL D 1 122 ? 105.732 73.208 19.262 1.00 26.03 119 VAL D CA 1
ATOM 10311 C C . VAL D 1 122 ? 105.306 73.643 17.869 1.00 27.06 119 VAL D C 1
ATOM 10312 O O . VAL D 1 122 ? 106.091 74.241 17.136 1.00 31.98 119 VAL D O 1
ATOM 10316 N N . ARG D 1 123 ? 104.066 73.339 17.504 1.00 22.50 120 ARG D N 1
ATOM 10317 C CA . ARG D 1 123 ? 103.567 73.653 16.171 1.00 27.84 120 ARG D CA 1
ATOM 10318 C C . ARG D 1 123 ? 102.444 74.680 16.244 1.00 27.75 120 ARG D C 1
ATOM 10319 O O . ARG D 1 123 ? 101.480 74.506 16.990 1.00 25.66 120 ARG D O 1
ATOM 10327 N N . LEU D 1 124 ? 102.574 75.753 15.471 1.00 27.23 121 LEU D N 1
ATOM 10328 C CA . LEU D 1 124 ? 101.525 76.760 15.390 1.00 33.89 121 LEU D CA 1
ATOM 10329 C C . LEU D 1 124 ? 100.629 76.482 14.192 1.00 34.27 121 LEU D C 1
ATOM 10330 O O . LEU D 1 124 ? 101.117 76.237 13.090 1.00 35.77 121 LEU D O 1
ATOM 10335 N N . HIS D 1 125 ? 99.320 76.510 14.416 1.00 28.19 122 HIS D N 1
ATOM 10336 C CA . HIS D 1 125 ? 98.355 76.272 13.349 1.00 29.23 122 HIS D CA 1
ATOM 10337 C C . HIS D 1 125 ? 97.569 77.538 13.017 1.00 33.51 122 HIS D C 1
ATOM 10338 O O . HIS D 1 125 ? 96.945 78.139 13.889 1.00 36.29 122 HIS D O 1
ATOM 10345 N N . LEU D 1 126 ? 97.619 77.947 11.754 1.00 33.70 123 LEU D N 1
ATOM 10346 C CA . LEU D 1 126 ? 96.797 79.051 11.276 1.00 41.42 123 LEU D CA 1
ATOM 10347 C C . LEU D 1 126 ? 95.728 78.485 10.350 1.00 40.77 123 LEU D C 1
ATOM 10348 O O . LEU D 1 126 ? 96.005 78.133 9.203 1.00 44.75 123 LEU D O 1
ATOM 10353 N N . VAL D 1 127 ? 94.505 78.395 10.860 1.00 35.05 124 VAL D N 1
ATOM 10354 C CA . VAL D 1 127 ? 93.411 77.776 10.127 1.00 43.41 124 VAL D CA 1
ATOM 10355 C C . VAL D 1 127 ? 92.275 78.763 9.883 1.00 45.23 124 VAL D C 1
ATOM 10356 O O . VAL D 1 127 ? 91.697 79.300 10.827 1.00 52.59 124 VAL D O 1
ATOM 10360 N N . ARG D 1 128 ? 91.963 79.004 8.614 1.00 46.17 125 ARG D N 1
ATOM 10361 C CA . ARG D 1 128 ? 90.833 79.855 8.264 1.00 50.35 125 ARG D CA 1
ATOM 10362 C C . ARG D 1 128 ? 89.568 79.011 8.155 1.00 47.76 125 ARG D C 1
ATOM 10363 O O . ARG D 1 128 ? 89.560 77.977 7.488 1.00 45.63 125 ARG D O 1
ATOM 10371 N N . LEU D 1 129 ? 88.506 79.454 8.820 1.00 40.08 126 LEU D N 1
ATOM 10372 C CA . LEU D 1 129 ? 87.254 78.705 8.865 1.00 42.58 126 LEU D CA 1
ATOM 10373 C C . LEU D 1 129 ? 86.212 79.279 7.907 1.00 44.52 126 LEU D C 1
ATOM 10374 O O . LEU D 1 129 ? 85.613 78.556 7.109 1.00 42.47 126 LEU D O 1
ATOM 10379 N N . SER D 1 130 ? 85.992 80.584 8.006 1.00 48.29 127 SER D N 1
ATOM 10380 C CA . SER D 1 130 ? 85.061 81.275 7.128 1.00 55.76 127 SER D CA 1
ATOM 10381 C C . SER D 1 130 ? 85.740 82.501 6.534 1.00 65.91 127 SER D C 1
ATOM 10382 O O . SER D 1 130 ? 86.968 82.592 6.516 1.00 67.88 127 SER D O 1
ATOM 10385 N N . GLU D 1 131 ? 84.940 83.446 6.056 1.00 72.16 128 GLU D N 1
ATOM 10386 C CA . GLU D 1 131 ? 85.478 84.655 5.451 1.00 76.53 128 GLU D CA 1
ATOM 10387 C C . GLU D 1 131 ? 85.904 85.664 6.513 1.00 78.43 128 GLU D C 1
ATOM 10388 O O . GLU D 1 131 ? 86.581 86.647 6.210 1.00 81.36 128 GLU D O 1
ATOM 10394 N N . THR D 1 132 ? 85.508 85.417 7.758 1.00 73.81 129 THR D N 1
ATOM 10395 C CA . THR D 1 132 ? 85.823 86.327 8.855 1.00 71.64 129 THR D CA 1
ATOM 10396 C C . THR D 1 132 ? 86.275 85.600 10.120 1.00 68.06 129 THR D C 1
ATOM 10397 O O . THR D 1 132 ? 86.255 86.174 11.206 1.00 69.18 129 THR D O 1
ATOM 10401 N N . ASP D 1 133 ? 86.683 84.343 9.983 1.00 61.15 130 ASP D N 1
ATOM 10402 C CA . ASP D 1 133 ? 87.115 83.564 11.140 1.00 50.50 130 ASP D CA 1
ATOM 10403 C C . ASP D 1 133 ? 88.439 82.847 10.907 1.00 44.87 130 ASP D C 1
ATOM 10404 O O . ASP D 1 133 ? 88.586 82.087 9.950 1.00 42.20 130 ASP D O 1
ATOM 10409 N N . VAL D 1 134 ? 89.400 83.097 11.792 1.00 40.71 131 VAL D N 1
ATOM 10410 C CA . VAL D 1 134 ? 90.693 82.422 11.748 1.00 44.24 131 VAL D CA 1
ATOM 10411 C C . VAL D 1 134 ? 91.042 81.833 13.111 1.00 38.76 131 VAL D C 1
ATOM 10412 O O . VAL D 1 134 ? 90.972 82.522 14.129 1.00 35.92 131 VAL D O 1
ATOM 10416 N N . VAL D 1 135 ? 91.416 80.558 13.131 1.00 37.14 132 VAL D N 1
ATOM 10417 C CA . VAL D 1 135 ? 91.840 79.917 14.370 1.00 34.14 132 VAL D CA 1
ATOM 10418 C C . VAL D 1 135 ? 93.356 79.812 14.457 1.00 36.62 132 VAL D C 1
ATOM 10419 O O . VAL D 1 135 ? 94.003 79.242 13.579 1.00 38.98 132 VAL D O 1
ATOM 10423 N N . LEU D 1 136 ? 93.915 80.379 15.520 1.00 36.78 133 LEU D N 1
ATOM 10424 C CA . LEU D 1 136 ? 95.331 80.231 15.809 1.00 34.69 133 LEU D CA 1
ATOM 10425 C C . LEU D 1 136 ? 95.492 79.216 16.927 1.00 37.75 133 LEU D C 1
ATOM 10426 O O . LEU D 1 136 ? 95.156 79.494 18.077 1.00 43.68 133 LEU D O 1
ATOM 10431 N N . GLY D 1 137 ? 95.999 78.038 16.583 1.00 35.77 134 GLY D N 1
ATOM 10432 C CA . GLY D 1 137 ? 96.139 76.966 17.548 1.00 30.53 134 GLY D CA 1
ATOM 10433 C C . GLY D 1 137 ? 97.582 76.569 17.779 1.00 22.75 134 GLY D C 1
ATOM 10434 O O . GLY D 1 137 ? 98.447 76.802 16.935 1.00 26.42 134 GLY D O 1
ATOM 10435 N N . VAL D 1 138 ? 97.840 75.969 18.936 1.00 20.54 135 VAL D N 1
ATOM 10436 C CA . VAL D 1 138 ? 99.166 75.470 19.259 1.00 19.92 135 VAL D CA 1
ATOM 10437 C C . VAL D 1 138 ? 99.110 74.019 19.734 1.00 28.75 135 VAL D C 1
ATOM 10438 O O . VAL D 1 138 ? 98.293 73.656 20.581 1.00 19.24 135 VAL D O 1
ATOM 10442 N N . VAL D 1 139 ? 99.968 73.186 19.156 1.00 28.01 136 VAL D N 1
ATOM 10443 C CA . VAL D 1 139 ? 100.151 71.818 19.622 1.00 18.46 136 VAL D CA 1
ATOM 10444 C C . VAL D 1 139 ? 101.564 71.711 20.180 1.00 18.89 136 VAL D C 1
ATOM 10445 O O . VAL D 1 139 ? 102.538 71.788 19.430 1.00 25.00 136 VAL D O 1
ATOM 10449 N N . ALA D 1 140 ? 101.676 71.549 21.496 1.00 17.81 137 ALA D N 1
ATOM 10450 C CA . ALA D 1 140 ? 102.973 71.637 22.162 1.00 15.35 137 ALA D CA 1
ATOM 10451 C C . ALA D 1 140 ? 103.272 70.486 23.108 1.00 16.10 137 ALA D C 1
ATOM 10452 O O . ALA D 1 140 ? 102.402 70.028 23.849 1.00 25.58 137 ALA D O 1
ATOM 10454 N N . HIS D 1 141 ? 104.521 70.036 23.086 1.00 18.53 138 HIS D N 1
ATOM 10455 C CA . HIS D 1 141 ? 105.004 69.055 24.048 1.00 23.27 138 HIS D CA 1
ATOM 10456 C C . HIS D 1 141 ? 104.979 69.687 25.436 1.00 22.93 138 HIS D C 1
ATOM 10457 O O . HIS D 1 141 ? 105.368 70.842 25.601 1.00 27.47 138 HIS D O 1
ATOM 10464 N N . GLN D 1 142 ? 104.522 68.935 26.433 1.00 24.28 139 GLN D N 1
ATOM 10465 C CA . GLN D 1 142 ? 104.277 69.508 27.755 1.00 24.57 139 GLN D CA 1
ATOM 10466 C C . GLN D 1 142 ? 105.554 69.758 28.557 1.00 23.58 139 GLN D C 1
ATOM 10467 O O . GLN D 1 142 ? 105.502 70.288 29.665 1.00 27.97 139 GLN D O 1
ATOM 10481 N N . LEU D 1 144 ? 107.819 71.667 27.281 1.00 24.35 141 LEU D N 1
ATOM 10482 C CA . LEU D 1 144 ? 108.188 72.996 26.813 1.00 23.91 141 LEU D CA 1
ATOM 10483 C C . LEU D 1 144 ? 107.141 74.006 27.259 1.00 23.29 141 LEU D C 1
ATOM 10484 O O . LEU D 1 144 ? 107.474 75.056 27.805 1.00 28.51 141 LEU D O 1
ATOM 10489 N N . LEU D 1 145 ? 105.873 73.677 27.033 1.00 22.37 142 LEU D N 1
ATOM 10490 C CA . LEU D 1 145 ? 104.777 74.561 27.410 1.00 20.97 142 LEU D CA 1
ATOM 10491 C C . LEU D 1 145 ? 103.800 73.878 28.357 1.00 20.83 142 LEU D C 1
ATOM 10492 O O . LEU D 1 145 ? 103.252 72.823 28.040 1.00 26.45 142 LEU D O 1
ATOM 10497 N N . ASP D 1 146 ? 103.586 74.480 29.521 1.00 21.12 143 ASP D N 1
ATOM 10498 C CA . ASP D 1 146 ? 102.523 74.036 30.413 1.00 19.45 143 ASP D CA 1
ATOM 10499 C C . ASP D 1 146 ? 101.213 74.682 29.971 1.00 19.19 143 ASP D C 1
ATOM 10500 O O . ASP D 1 146 ? 101.156 75.305 28.912 1.00 22.38 143 ASP D O 1
ATOM 10505 N N . ALA D 1 147 ? 100.169 74.540 30.781 1.00 20.51 144 ALA D N 1
ATOM 10506 C CA . ALA D 1 147 ? 98.843 75.031 30.412 1.00 14.52 144 ALA D CA 1
ATOM 10507 C C . ALA D 1 147 ? 98.811 76.541 30.186 1.00 23.81 144 ALA D C 1
ATOM 10508 O O . ALA D 1 147 ? 98.115 77.029 29.295 1.00 34.87 144 ALA D O 1
ATOM 10510 N N . ARG D 1 148 ? 99.571 77.276 30.990 1.00 20.03 145 ARG D N 1
ATOM 10511 C CA . ARG D 1 148 ? 99.589 78.730 30.896 1.00 17.79 145 ARG D CA 1
ATOM 10512 C C . ARG D 1 148 ? 100.438 79.225 29.725 1.00 29.07 145 ARG D C 1
ATOM 10513 O O . ARG D 1 148 ? 100.057 80.170 29.036 1.00 37.01 145 ARG D O 1
ATOM 10521 N N . SER D 1 149 ? 101.580 78.580 29.503 1.00 23.02 146 SER D N 1
ATOM 10522 C CA . SER D 1 149 ? 102.504 78.980 28.445 1.00 21.16 146 SER D CA 1
ATOM 10523 C C . SER D 1 149 ? 101.917 78.823 27.043 1.00 26.82 146 SER D C 1
ATOM 10524 O O . SER D 1 149 ? 102.338 79.505 26.109 1.00 33.95 146 SER D O 1
ATOM 10527 N N . ARG D 1 150 ? 100.952 77.922 26.896 1.00 22.42 147 ARG D N 1
ATOM 10528 C CA . ARG D 1 150 ? 100.286 77.736 25.613 1.00 19.06 147 ARG D CA 1
ATOM 10529 C C . ARG D 1 150 ? 99.513 78.995 25.227 1.00 24.89 147 ARG D C 1
ATOM 10530 O O . ARG D 1 150 ? 99.548 79.434 24.079 1.00 38.22 147 ARG D O 1
ATOM 10538 N N . TYR D 1 151 ? 98.819 79.578 26.197 1.00 20.77 148 TYR D N 1
ATOM 10539 C CA . TYR D 1 151 ? 98.062 80.798 25.955 1.00 18.17 148 TYR D CA 1
ATOM 10540 C C . TYR D 1 151 ? 98.942 82.049 25.982 1.00 30.79 148 TYR D C 1
ATOM 10541 O O . TYR D 1 151 ? 98.549 83.104 25.484 1.00 32.30 148 TYR D O 1
ATOM 10558 N N . VAL D 1 153 ? 101.834 82.020 24.446 1.00 22.89 150 VAL D N 1
ATOM 10559 C CA . VAL D 1 153 ? 102.337 82.003 23.077 1.00 35.29 150 VAL D CA 1
ATOM 10560 C C . VAL D 1 153 ? 101.258 82.446 22.093 1.00 40.16 150 VAL D C 1
ATOM 10561 O O . VAL D 1 153 ? 101.509 83.277 21.221 1.00 49.35 150 VAL D O 1
ATOM 10565 N N . LEU D 1 154 ? 100.058 81.890 22.241 1.00 35.89 151 LEU D N 1
ATOM 10566 C CA . LEU D 1 154 ? 98.928 82.264 21.397 1.00 25.90 151 LEU D CA 1
ATOM 10567 C C . LEU D 1 154 ? 98.627 83.755 21.513 1.00 37.80 151 LEU D C 1
ATOM 10568 O O . LEU D 1 154 ? 98.307 84.410 20.523 1.00 42.27 151 LEU D O 1
ATOM 10573 N N . GLY D 1 155 ? 98.732 84.285 22.727 1.00 37.01 152 GLY D N 1
ATOM 10574 C CA . GLY D 1 155 ? 98.508 85.698 22.959 1.00 29.37 152 GLY D CA 1
ATOM 10575 C C . GLY D 1 155 ? 99.652 86.551 22.445 1.00 50.41 152 GLY D C 1
ATOM 10576 O O . GLY D 1 155 ? 99.453 87.707 22.068 1.00 59.14 152 GLY D O 1
ATOM 10577 N N . ALA D 1 156 ? 100.855 85.985 22.428 1.00 42.87 153 ALA D N 1
ATOM 10578 C CA . ALA D 1 156 ? 102.024 86.710 21.942 1.00 33.66 153 ALA D CA 1
ATOM 10579 C C . ALA D 1 156 ? 101.948 86.936 20.436 1.00 36.14 153 ALA D C 1
ATOM 10580 O O . ALA D 1 156 ? 102.437 87.944 19.929 1.00 45.20 153 ALA D O 1
ATOM 10582 N N . VAL D 1 157 ? 101.331 85.997 19.728 1.00 35.18 154 VAL D N 1
ATOM 10583 C CA . VAL D 1 157 ? 101.188 86.101 18.281 1.00 37.44 154 VAL D CA 1
ATOM 10584 C C . VAL D 1 157 ? 100.235 87.227 17.896 1.00 49.54 154 VAL D C 1
ATOM 10585 O O . VAL D 1 157 ? 100.525 88.017 16.999 1.00 55.40 154 VAL D O 1
ATOM 10589 N N . TRP D 1 158 ? 99.100 87.301 18.584 1.00 46.39 155 TRP D N 1
ATOM 10590 C CA . TRP D 1 158 ? 98.097 88.319 18.287 1.00 52.02 155 TRP D CA 1
ATOM 10591 C C . TRP D 1 158 ? 98.574 89.729 18.630 1.00 59.41 155 TRP D C 1
ATOM 10592 O O . TRP D 1 158 ? 98.125 90.709 18.035 1.00 65.45 155 TRP D O 1
ATOM 10603 N N . GLN D 1 159 ? 99.487 89.826 19.589 1.00 56.98 156 GLN D N 1
ATOM 10604 C CA . GLN D 1 159 ? 100.094 91.105 19.929 1.00 58.33 156 GLN D CA 1
ATOM 10605 C C . GLN D 1 159 ? 101.100 91.525 18.859 1.00 62.24 156 GLN D C 1
ATOM 10606 O O . GLN D 1 159 ? 101.303 92.715 18.612 1.00 69.95 156 GLN D O 1
ATOM 10612 N N . ALA D 1 160 ? 101.722 90.536 18.222 1.00 52.55 157 ALA D N 1
ATOM 10613 C CA . ALA D 1 160 ? 102.657 90.789 17.132 1.00 54.37 157 ALA D CA 1
ATOM 10614 C C . ALA D 1 160 ? 101.906 91.252 15.893 1.00 63.11 157 ALA D C 1
ATOM 10615 O O . ALA D 1 160 ? 102.400 92.083 15.132 1.00 76.72 157 ALA D O 1
ATOM 10617 N N . TYR D 1 161 ? 100.707 90.709 15.701 1.00 54.53 158 TYR D N 1
ATOM 10618 C CA . TYR D 1 161 ? 99.850 91.110 14.593 1.00 56.13 158 TYR D CA 1
ATOM 10619 C C . TYR D 1 161 ? 99.467 92.580 14.729 1.00 63.50 158 TYR D C 1
ATOM 10620 O O . TYR D 1 161 ? 99.358 93.300 13.736 1.00 74.61 158 TYR D O 1
ATOM 10629 N N . TYR D 1 162 ? 99.265 93.017 15.969 1.00 56.01 159 TYR D N 1
ATOM 10630 C CA . TYR D 1 162 ? 98.964 94.414 16.254 1.00 59.15 159 TYR D CA 1
ATOM 10631 C C . TYR D 1 162 ? 100.234 95.202 16.583 1.00 58.77 159 TYR D C 1
ATOM 10632 O O . TYR D 1 162 ? 100.167 96.325 17.081 1.00 65.76 159 TYR D O 1
ATOM 10641 N N . GLY D 1 163 ? 101.388 94.600 16.307 1.00 58.32 160 GLY D N 1
ATOM 10642 C CA . GLY D 1 163 ? 102.673 95.253 16.497 1.00 60.24 160 GLY D CA 1
ATOM 10643 C C . GLY D 1 163 ? 103.075 95.498 17.941 1.00 58.66 160 GLY D C 1
ATOM 10644 O O . GLY D 1 163 ? 104.101 96.124 18.208 1.00 60.36 160 GLY D O 1
ATOM 10645 N N . ARG D 1 164 ? 102.277 94.990 18.874 1.00 55.53 161 ARG D N 1
ATOM 10646 C CA . ARG D 1 164 ? 102.486 95.270 20.291 1.00 62.59 161 ARG D CA 1
ATOM 10647 C C . ARG D 1 164 ? 103.455 94.305 20.972 1.00 61.90 161 ARG D C 1
ATOM 10648 O O . ARG D 1 164 ? 103.701 94.412 22.173 1.00 59.78 161 ARG D O 1
ATOM 10656 N N . PHE D 1 165 ? 104.010 93.370 20.208 1.00 63.25 162 PHE D N 1
ATOM 10657 C CA . PHE D 1 165 ? 104.919 92.383 20.779 1.00 57.47 162 PHE D CA 1
ATOM 10658 C C . PHE D 1 165 ? 106.315 92.939 21.028 1.00 63.21 162 PHE D C 1
ATOM 10659 O O . PHE D 1 165 ? 106.977 93.434 20.114 1.00 67.21 162 PHE D O 1
ATOM 10667 N N . ARG D 1 166 ? 106.748 92.845 22.280 1.00 65.88 163 ARG D N 1
ATOM 10668 C CA . ARG D 1 166 ? 108.088 93.237 22.687 1.00 71.53 163 ARG D CA 1
ATOM 10669 C C . ARG D 1 166 ? 108.686 92.113 23.523 1.00 67.45 163 ARG D C 1
ATOM 10670 O O . ARG D 1 166 ? 108.151 91.772 24.575 1.00 62.83 163 ARG D O 1
ATOM 10678 N N . PRO D 1 167 ? 109.798 91.528 23.055 1.00 63.12 164 PRO D N 1
ATOM 10679 C CA . PRO D 1 167 ? 110.460 90.409 23.739 1.00 59.48 164 PRO D CA 1
ATOM 10680 C C . PRO D 1 167 ? 110.966 90.763 25.140 1.00 63.07 164 PRO D C 1
ATOM 10681 O O . PRO D 1 167 ? 111.428 89.879 25.864 1.00 60.06 164 PRO D O 1
ATOM 10685 N N . ALA D 1 168 ? 110.878 92.037 25.511 1.00 65.02 165 ALA D N 1
ATOM 10686 C CA . ALA D 1 168 ? 111.345 92.497 26.814 1.00 65.73 165 ALA D CA 1
ATOM 10687 C C . ALA D 1 168 ? 110.324 92.232 27.919 1.00 64.09 165 ALA D C 1
ATOM 10688 O O . ALA D 1 168 ? 110.691 92.042 29.078 1.00 64.90 165 ALA D O 1
ATOM 10690 N N . GLN D 1 169 ? 109.043 92.216 27.559 1.00 64.37 166 GLN D N 1
ATOM 10691 C CA . GLN D 1 169 ? 107.983 91.967 28.535 1.00 68.30 166 GLN D CA 1
ATOM 10692 C C . GLN D 1 169 ? 107.786 90.470 28.796 1.00 62.24 166 GLN D C 1
ATOM 10693 O O . GLN D 1 169 ? 106.825 90.061 29.451 1.00 52.38 166 GLN D O 1
ATOM 10699 N N . TYR D 1 170 ? 108.703 89.660 28.276 1.00 59.85 167 TYR D N 1
ATOM 10700 C CA . TYR D 1 170 ? 108.725 88.231 28.559 1.00 48.22 167 TYR D CA 1
ATOM 10701 C C . TYR D 1 170 ? 110.107 87.832 29.056 1.00 46.27 167 TYR D C 1
ATOM 10702 O O . TYR D 1 170 ? 111.115 88.150 28.425 1.00 51.73 167 TYR D O 1
ATOM 10711 N N . ARG D 1 171 ? 110.151 87.146 30.193 1.00 43.09 168 ARG D N 1
ATOM 10712 C CA . ARG D 1 171 ? 111.411 86.651 30.732 1.00 41.08 168 ARG D CA 1
ATOM 10713 C C . ARG D 1 171 ? 111.753 85.292 30.132 1.00 43.97 168 ARG D C 1
ATOM 10714 O O . ARG D 1 171 ? 110.957 84.352 30.202 1.00 46.71 168 ARG D O 1
ATOM 10722 N N . ASP D 1 172 ? 112.939 85.194 29.541 1.00 39.93 169 ASP D N 1
ATOM 10723 C CA . ASP D 1 172 ? 113.354 83.977 28.855 1.00 40.30 169 ASP D CA 1
ATOM 10724 C C . ASP D 1 172 ? 113.534 82.824 29.837 1.00 40.67 169 ASP D C 1
ATOM 10725 O O . ASP D 1 172 ? 113.991 83.023 30.962 1.00 38.11 169 ASP D O 1
ATOM 10730 N N . PHE D 1 173 ? 113.172 81.621 29.400 1.00 40.01 170 PHE D N 1
ATOM 10731 C CA . PHE D 1 173 ? 113.263 80.428 30.237 1.00 32.51 170 PHE D CA 1
ATOM 10732 C C . PHE D 1 173 ? 114.709 80.064 30.563 1.00 36.05 170 PHE D C 1
ATOM 10733 O O . PHE D 1 173 ? 114.976 79.360 31.538 1.00 40.09 170 PHE D O 1
ATOM 10741 N N . ALA D 1 174 ? 115.636 80.555 29.747 1.00 40.35 171 ALA D N 1
ATOM 10742 C CA . ALA D 1 174 ? 117.055 80.291 29.944 1.00 41.47 171 ALA D CA 1
ATOM 10743 C C . ALA D 1 174 ? 117.546 80.867 31.265 1.00 40.79 171 ALA D C 1
ATOM 10744 O O . ALA D 1 174 ? 118.545 80.409 31.817 1.00 44.85 171 ALA D O 1
ATOM 10746 N N . GLU D 1 175 ? 116.841 81.877 31.766 1.00 40.89 172 GLU D N 1
ATOM 10747 C CA . GLU D 1 175 ? 117.204 82.504 33.032 1.00 44.87 172 GLU D CA 1
ATOM 10748 C C . GLU D 1 175 ? 116.752 81.690 34.243 1.00 40.98 172 GLU D C 1
ATOM 10749 O O . GLU D 1 175 ? 117.266 81.880 35.344 1.00 46.90 172 GLU D O 1
ATOM 10755 N N . VAL D 1 176 ? 115.798 80.787 34.039 1.00 35.75 173 VAL D N 1
ATOM 10756 C CA . VAL D 1 176 ? 115.250 80.002 35.143 1.00 34.42 173 VAL D CA 1
ATOM 10757 C C . VAL D 1 176 ? 115.353 78.494 34.926 1.00 35.04 173 VAL D C 1
ATOM 10758 O O . VAL D 1 176 ? 114.807 77.712 35.703 1.00 41.70 173 VAL D O 1
ATOM 10762 N N . ALA D 1 177 ? 116.052 78.086 33.872 1.00 34.63 174 ALA D N 1
ATOM 10763 C CA . ALA D 1 177 ? 116.264 76.667 33.615 1.00 37.51 174 ALA D CA 1
ATOM 10764 C C . ALA D 1 177 ? 117.150 76.079 34.707 1.00 43.93 174 ALA D C 1
ATOM 10765 O O . ALA D 1 177 ? 117.054 74.896 35.037 1.00 42.76 174 ALA D O 1
ATOM 10767 N N . ASP D 1 178 ? 118.010 76.925 35.265 1.00 51.64 175 ASP D N 1
ATOM 10768 C CA . ASP D 1 178 ? 118.925 76.531 36.327 1.00 55.03 175 ASP D CA 1
ATOM 10769 C C . ASP D 1 178 ? 118.249 76.666 37.692 1.00 45.61 175 ASP D C 1
ATOM 10770 O O . ASP D 1 178 ? 118.735 76.139 38.694 1.00 45.53 175 ASP D O 1
ATOM 10775 N N . PHE D 1 179 ? 117.117 77.363 37.715 1.00 36.53 176 PHE D N 1
ATOM 10776 C CA . PHE D 1 179 ? 116.421 77.674 38.962 1.00 35.09 176 PHE D CA 1
ATOM 10777 C C . PHE D 1 179 ? 115.800 76.450 39.635 1.00 37.40 176 PHE D C 1
ATOM 10778 O O . PHE D 1 179 ? 115.199 75.602 38.976 1.00 44.86 176 PHE D O 1
ATOM 10786 N N . HIS D 1 180 ? 115.945 76.381 40.956 1.00 31.20 177 HIS D N 1
ATOM 10787 C CA . HIS D 1 180 ? 115.320 75.342 41.764 1.00 26.78 177 HIS D CA 1
ATOM 10788 C C . HIS D 1 180 ? 114.786 75.973 43.048 1.00 28.29 177 HIS D C 1
ATOM 10789 O O . HIS D 1 180 ? 115.511 76.697 43.730 1.00 35.73 177 HIS D O 1
ATOM 10796 N N . PRO D 1 181 ? 113.509 75.713 43.373 1.00 23.72 178 PRO D N 1
ATOM 10797 C CA . PRO D 1 181 ? 112.858 76.272 44.566 1.00 21.24 178 PRO D CA 1
ATOM 10798 C C . PRO D 1 181 ? 113.578 75.887 45.853 1.00 25.28 178 PRO D C 1
ATOM 10799 O O . PRO D 1 181 ? 113.578 76.656 46.814 1.00 32.99 178 PRO D O 1
ATOM 10803 N N . LEU D 1 182 ? 114.174 74.699 45.866 1.00 21.56 179 LEU D N 1
ATOM 10804 C CA . LEU D 1 182 ? 114.952 74.236 47.009 1.00 25.33 179 LEU D CA 1
ATOM 10805 C C . LEU D 1 182 ? 116.441 74.388 46.720 1.00 35.39 179 LEU D C 1
ATOM 10806 O O . LEU D 1 182 ? 117.184 73.405 46.677 1.00 36.84 179 LEU D O 1
ATOM 10811 N N . ASP D 1 183 ? 116.865 75.631 46.519 1.00 40.25 180 ASP D N 1
ATOM 10812 C CA . ASP D 1 183 ? 118.247 75.928 46.168 1.00 46.96 180 ASP D CA 1
ATOM 10813 C C . ASP D 1 183 ? 119.196 75.557 47.302 1.00 43.16 180 ASP D C 1
ATOM 10814 O O . ASP D 1 183 ? 120.229 74.924 47.077 1.00 48.95 180 ASP D O 1
ATOM 10819 N N . ARG D 1 184 ? 118.841 75.953 48.519 1.00 34.91 181 ARG D N 1
ATOM 10820 C CA . ARG D 1 184 ? 119.642 75.613 49.688 1.00 30.69 181 ARG D CA 1
ATOM 10821 C C . ARG D 1 184 ? 119.476 74.141 50.067 1.00 23.71 181 ARG D C 1
ATOM 10822 O O . ARG D 1 184 ? 118.361 73.648 50.227 1.00 29.26 181 ARG D O 1
ATOM 10830 N N . GLU D 1 185 ? 120.598 73.442 50.202 1.00 28.88 182 GLU D N 1
ATOM 10831 C CA . GLU D 1 185 ? 120.580 72.011 50.483 1.00 23.85 182 GLU D CA 1
ATOM 10832 C C . GLU D 1 185 ? 119.980 71.683 51.848 1.00 29.50 182 GLU D C 1
ATOM 10833 O O . GLU D 1 185 ? 119.347 70.640 52.018 1.00 21.76 182 GLU D O 1
ATOM 10839 N N . THR D 1 186 ? 120.178 72.575 52.814 1.00 23.57 183 THR D N 1
ATOM 10840 C CA . THR D 1 186 ? 119.648 72.369 54.157 1.00 22.90 183 THR D CA 1
ATOM 10841 C C . THR D 1 186 ? 118.125 72.361 54.144 1.00 24.49 183 THR D C 1
ATOM 10842 O O . THR D 1 186 ? 117.491 71.610 54.884 1.00 28.71 183 THR D O 1
ATOM 10846 N N . VAL D 1 187 ? 117.543 73.201 53.294 1.00 21.00 184 VAL D N 1
ATOM 10847 C CA . VAL D 1 187 ? 116.098 73.236 53.125 1.00 19.57 184 VAL D CA 1
ATOM 10848 C C . VAL D 1 187 ? 115.634 71.975 52.411 1.00 20.62 184 VAL D C 1
ATOM 10849 O O . VAL D 1 187 ? 114.598 71.399 52.745 1.00 19.01 184 VAL D O 1
ATOM 10853 N N . ARG D 1 188 ? 116.424 71.541 51.434 1.00 19.08 185 ARG D N 1
ATOM 10854 C CA . ARG D 1 188 ? 116.072 70.389 50.614 1.00 18.28 185 ARG D CA 1
ATOM 10855 C C . ARG D 1 188 ? 115.944 69.110 51.445 1.00 18.38 185 ARG D C 1
ATOM 10856 O O . ARG D 1 188 ? 114.972 68.370 51.306 1.00 16.71 185 ARG D O 1
ATOM 10864 N N . VAL D 1 189 ? 116.911 68.862 52.323 1.00 18.66 186 VAL D N 1
ATOM 10865 C CA . VAL D 1 189 ? 116.869 67.663 53.152 1.00 32.02 186 VAL D CA 1
ATOM 10866 C C . VAL D 1 189 ? 115.746 67.755 54.190 1.00 24.87 186 VAL D C 1
ATOM 10867 O O . VAL D 1 189 ? 115.222 66.733 54.642 1.00 21.48 186 VAL D O 1
ATOM 10871 N N . ALA D 1 190 ? 115.370 68.980 54.550 1.00 22.49 187 ALA D N 1
ATOM 10872 C CA . ALA D 1 190 ? 114.310 69.200 55.526 1.00 16.90 187 ALA D CA 1
ATOM 10873 C C . ALA D 1 190 ? 112.960 68.847 54.927 1.00 23.39 187 ALA D C 1
ATOM 10874 O O . ALA D 1 190 ? 112.124 68.238 55.589 1.00 20.87 187 ALA D O 1
ATOM 10876 N N . ARG D 1 191 ? 112.753 69.233 53.672 1.00 15.44 188 ARG D N 1
ATOM 10877 C CA . ARG D 1 191 ? 111.525 68.899 52.961 1.00 20.55 188 ARG D CA 1
ATOM 10878 C C . ARG D 1 191 ? 111.496 67.396 52.715 1.00 21.83 188 ARG D C 1
ATOM 10879 O O . ARG D 1 191 ? 110.458 66.751 52.853 1.00 25.70 188 ARG D O 1
ATOM 10887 N N . HIS D 1 192 ? 112.654 66.854 52.351 1.00 22.33 189 HIS D N 1
ATOM 10888 C CA . HIS D 1 192 ? 112.826 65.428 52.130 1.00 23.25 189 HIS D CA 1
ATOM 10889 C C . HIS D 1 192 ? 112.454 64.639 53.386 1.00 19.95 189 HIS D C 1
ATOM 10890 O O . HIS D 1 192 ? 111.782 63.610 53.311 1.00 21.77 189 HIS D O 1
ATOM 10897 N N . ARG D 1 193 ? 112.884 65.133 54.542 1.00 21.76 190 ARG D N 1
ATOM 10898 C CA . ARG D 1 193 ? 112.608 64.465 55.808 1.00 20.61 190 ARG D CA 1
ATOM 10899 C C . ARG D 1 193 ? 111.138 64.597 56.194 1.00 26.24 190 ARG D C 1
ATOM 10900 O O . ARG D 1 193 ? 110.540 63.662 56.728 1.00 30.70 190 ARG D O 1
ATOM 10908 N N . TRP D 1 194 ? 110.562 65.764 55.923 1.00 26.04 191 TRP D N 1
ATOM 10909 C CA . TRP D 1 194 ? 109.159 66.015 56.230 1.00 13.52 191 TRP D CA 1
ATOM 10910 C C . TRP D 1 194 ? 108.275 65.009 55.509 1.00 22.05 191 TRP D C 1
ATOM 10911 O O . TRP D 1 194 ? 107.393 64.404 56.111 1.00 21.08 191 TRP D O 1
ATOM 10922 N N . TRP D 1 195 ? 108.530 64.821 54.220 1.00 12.71 192 TRP D N 1
ATOM 10923 C CA . TRP D 1 195 ? 107.754 63.888 53.416 1.00 16.46 192 TRP D CA 1
ATOM 10924 C C . TRP D 1 195 ? 108.017 62.433 53.786 1.00 19.35 192 TRP D C 1
ATOM 10925 O O . TRP D 1 195 ? 107.102 61.610 53.766 1.00 24.80 192 TRP D O 1
ATOM 10936 N N . SER D 1 196 ? 109.263 62.123 54.132 1.00 20.08 193 SER D N 1
ATOM 10937 C CA . SER D 1 196 ? 109.637 60.756 54.493 1.00 19.18 193 SER D CA 1
ATOM 10938 C C . SER D 1 196 ? 108.891 60.242 55.718 1.00 24.66 193 SER D C 1
ATOM 10939 O O . SER D 1 196 ? 108.738 59.034 55.891 1.00 34.40 193 SER D O 1
ATOM 10942 N N . ARG D 1 197 ? 108.435 61.158 56.566 1.00 20.71 194 ARG D N 1
ATOM 10943 C CA . ARG D 1 197 ? 107.673 60.782 57.751 1.00 17.84 194 ARG D CA 1
ATOM 10944 C C . ARG D 1 197 ? 106.191 60.641 57.432 1.00 17.47 194 ARG D C 1
ATOM 10945 O O . ARG D 1 197 ? 105.487 59.856 58.064 1.00 28.74 194 ARG D O 1
ATOM 10953 N N . ARG D 1 198 ? 105.724 61.402 56.446 1.00 16.88 195 ARG D N 1
ATOM 10954 C CA . ARG D 1 198 ? 104.311 61.404 56.076 1.00 17.48 195 ARG D CA 1
ATOM 10955 C C . ARG D 1 198 ? 103.936 60.230 55.174 1.00 24.86 195 ARG D C 1
ATOM 10956 O O . ARG D 1 198 ? 102.896 59.600 55.362 1.00 31.17 195 ARG D O 1
ATOM 10964 N N . LEU D 1 199 ? 104.792 59.948 54.196 1.00 22.83 196 LEU D N 1
ATOM 10965 C CA . LEU D 1 199 ? 104.505 58.955 53.158 1.00 21.61 196 LEU D CA 1
ATOM 10966 C C . LEU D 1 199 ? 104.093 57.547 53.623 1.00 30.77 196 LEU D C 1
ATOM 10967 O O . LEU D 1 199 ? 103.142 56.985 53.082 1.00 37.22 196 LEU D O 1
ATOM 10972 N N . PRO D 1 200 ? 104.803 56.964 54.607 1.00 29.54 197 PRO D N 1
ATOM 10973 C CA . PRO D 1 200 ? 104.378 55.628 55.044 1.00 31.08 197 PRO D CA 1
ATOM 10974 C C . PRO D 1 200 ? 103.000 55.621 55.705 1.00 33.40 197 PRO D C 1
ATOM 10975 O O . PRO D 1 200 ? 102.346 54.579 55.735 1.00 36.60 197 PRO D O 1
ATOM 10979 N N . ALA D 1 201 ? 102.572 56.769 56.223 1.00 30.85 198 ALA D N 1
ATOM 10980 C CA . ALA D 1 201 ? 101.308 56.865 56.946 1.00 26.27 198 ALA D CA 1
ATOM 10981 C C . ALA D 1 201 ? 100.112 57.083 56.020 1.00 26.80 198 ALA D C 1
ATOM 10982 O O . ALA D 1 201 ? 98.968 57.081 56.466 1.00 31.63 198 ALA D O 1
ATOM 10984 N N . LEU D 1 202 ? 100.379 57.271 54.732 1.00 21.96 199 LEU D N 1
ATOM 10985 C CA . LEU D 1 202 ? 99.310 57.479 53.760 1.00 20.75 199 LEU D CA 1
ATOM 10986 C C . LEU D 1 202 ? 98.449 56.230 53.601 1.00 27.72 199 LEU D C 1
ATOM 10987 O O . LEU D 1 202 ? 98.969 55.142 53.350 1.00 36.13 199 LEU D O 1
ATOM 10992 N N . PRO D 1 203 ? 97.122 56.388 53.743 1.00 24.92 200 PRO D N 1
ATOM 10993 C CA . PRO D 1 203 ? 96.158 55.283 53.653 1.00 25.22 200 PRO D CA 1
ATOM 10994 C C . PRO D 1 203 ? 96.198 54.556 52.313 1.00 28.86 200 PRO D C 1
ATOM 10995 O O . PRO D 1 203 ? 96.467 55.167 51.279 1.00 35.82 200 PRO D O 1
ATOM 10999 N N . VAL D 1 204 ? 95.924 53.256 52.348 1.00 38.03 201 VAL D N 1
ATOM 11000 C CA . VAL D 1 204 ? 95.938 52.420 51.154 1.00 35.93 201 VAL D CA 1
ATOM 11001 C C . VAL D 1 204 ? 94.618 52.547 50.394 1.00 40.94 201 VAL D C 1
ATOM 11002 O O . VAL D 1 204 ? 93.549 52.629 50.999 1.00 37.69 201 VAL D O 1
ATOM 11006 N N . ARG D 1 205 ? 94.698 52.572 49.067 1.00 48.60 202 ARG D N 1
ATOM 11007 C CA . ARG D 1 205 ? 93.507 52.666 48.230 1.00 56.46 202 ARG D CA 1
ATOM 11008 C C . ARG D 1 205 ? 93.431 51.528 47.212 1.00 65.02 202 ARG D C 1
ATOM 11009 O O . ARG D 1 205 ? 92.525 50.695 47.266 1.00 68.79 202 ARG D O 1
ATOM 11017 N N . GLY D 1 206 ? 94.385 51.501 46.285 1.00 63.82 203 GLY D N 1
ATOM 11018 C CA . GLY D 1 206 ? 94.418 50.486 45.245 1.00 52.02 203 GLY D CA 1
ATOM 11019 C C . GLY D 1 206 ? 95.000 49.170 45.725 1.00 52.54 203 GLY D C 1
ATOM 11020 O O . GLY D 1 206 ? 95.383 48.313 44.927 1.00 51.02 203 GLY D O 1
ATOM 11021 N N . GLY D 1 210 ? 95.771 44.238 37.677 1.00 91.86 207 GLY D N 1
ATOM 11022 C CA . GLY D 1 210 ? 95.417 45.492 38.315 1.00 92.64 207 GLY D CA 1
ATOM 11023 C C . GLY D 1 210 ? 94.338 45.330 39.369 1.00 95.43 207 GLY D C 1
ATOM 11024 O O . GLY D 1 210 ? 94.642 45.271 40.563 1.00 91.02 207 GLY D O 1
ATOM 11025 N N . PRO D 1 211 ? 93.065 45.262 38.938 1.00 98.78 208 PRO D N 1
ATOM 11026 C CA . PRO D 1 211 ? 92.618 45.342 37.540 1.00 98.44 208 PRO D CA 1
ATOM 11027 C C . PRO D 1 211 ? 92.637 46.770 36.990 1.00 95.01 208 PRO D C 1
ATOM 11028 O O . PRO D 1 211 ? 92.414 47.724 37.736 1.00 94.58 208 PRO D O 1
ATOM 11032 N N . VAL D 1 212 ? 92.902 46.907 35.695 1.00 91.82 209 VAL D N 1
ATOM 11033 C CA . VAL D 1 212 ? 92.983 48.220 35.065 1.00 87.28 209 VAL D CA 1
ATOM 11034 C C . VAL D 1 212 ? 92.034 48.341 33.869 1.00 82.99 209 VAL D C 1
ATOM 11035 O O . VAL D 1 212 ? 92.217 47.687 32.841 1.00 77.29 209 VAL D O 1
ATOM 11039 N N . GLY D 1 213 ? 91.007 49.171 34.022 1.00 79.48 210 GLY D N 1
ATOM 11040 C CA . GLY D 1 213 ? 90.054 49.407 32.953 1.00 73.59 210 GLY D CA 1
ATOM 11041 C C . GLY D 1 213 ? 90.434 50.605 32.107 1.00 64.64 210 GLY D C 1
ATOM 11042 O O . GLY D 1 213 ? 91.340 51.361 32.464 1.00 64.18 210 GLY D O 1
ATOM 11043 N N . PRO D 1 214 ? 89.752 50.777 30.966 1.00 54.15 211 PRO D N 1
ATOM 11044 C CA . PRO D 1 214 ? 89.948 51.950 30.111 1.00 41.82 211 PRO D CA 1
ATOM 11045 C C . PRO D 1 214 ? 89.261 53.157 30.731 1.00 40.27 211 PRO D C 1
ATOM 11046 O O . PRO D 1 214 ? 88.271 52.986 31.443 1.00 46.12 211 PRO D O 1
ATOM 11050 N N . PRO D 1 215 ? 89.778 54.365 30.469 1.00 36.90 212 PRO D N 1
ATOM 11051 C CA . PRO D 1 215 ? 89.173 55.560 31.063 1.00 33.90 212 PRO D CA 1
ATOM 11052 C C . PRO D 1 215 ? 87.825 55.885 30.438 1.00 37.35 212 PRO D C 1
ATOM 11053 O O . PRO D 1 215 ? 87.731 56.047 29.223 1.00 45.17 212 PRO D O 1
ATOM 11057 N N . GLU D 1 216 ? 86.788 55.972 31.261 1.00 26.44 213 GLU D N 1
ATOM 11058 C CA . GLU D 1 216 ? 85.510 56.478 30.790 1.00 45.73 213 GLU D CA 1
ATOM 11059 C C . GLU D 1 216 ? 85.416 57.957 31.138 1.00 39.79 213 GLU D C 1
ATOM 11060 O O . GLU D 1 216 ? 85.806 58.371 32.229 1.00 42.39 213 GLU D O 1
ATOM 11066 N N . THR D 1 217 ? 84.909 58.754 30.207 1.00 31.21 214 THR D N 1
ATOM 11067 C CA . THR D 1 217 ? 84.857 60.193 30.407 1.00 30.64 214 THR D CA 1
ATOM 11068 C C . THR D 1 217 ? 83.425 60.695 30.537 1.00 37.43 214 THR D C 1
ATOM 11069 O O . THR D 1 217 ? 82.545 60.298 29.776 1.00 51.27 214 THR D O 1
ATOM 11073 N N . SER D 1 218 ? 83.199 61.563 31.516 1.00 36.78 215 SER D N 1
ATOM 11074 C CA . SER D 1 218 ? 81.902 62.196 31.698 1.00 33.40 215 SER D CA 1
ATOM 11075 C C . SER D 1 218 ? 82.075 63.708 31.679 1.00 30.48 215 SER D C 1
ATOM 11076 O O . SER D 1 218 ? 83.111 64.224 32.095 1.00 25.96 215 SER D O 1
ATOM 11079 N N . ARG D 1 219 ? 81.061 64.416 31.194 1.00 34.52 216 ARG D N 1
ATOM 11080 C CA . ARG D 1 219 ? 81.138 65.867 31.080 1.00 32.45 216 ARG D CA 1
ATOM 11081 C C . ARG D 1 219 ? 79.953 66.554 31.745 1.00 34.14 216 ARG D C 1
ATOM 11082 O O . ARG D 1 219 ? 78.832 66.045 31.719 1.00 44.56 216 ARG D O 1
ATOM 11090 N N . LEU D 1 220 ? 80.211 67.710 32.347 1.00 30.20 217 LEU D N 1
ATOM 11091 C CA . LEU D 1 220 ? 79.166 68.483 33.005 1.00 28.74 217 LEU D CA 1
ATOM 11092 C C . LEU D 1 220 ? 79.312 69.952 32.648 1.00 39.45 217 LEU D C 1
ATOM 11093 O O . LEU D 1 220 ? 80.379 70.536 32.826 1.00 38.51 217 LEU D O 1
ATOM 11098 N N . ARG D 1 221 ? 78.236 70.547 32.148 1.00 40.68 218 ARG D N 1
ATOM 11099 C CA . ARG D 1 221 ? 78.258 71.945 31.739 1.00 41.64 218 ARG D CA 1
ATOM 11100 C C . ARG D 1 221 ? 77.775 72.852 32.869 1.00 42.53 218 ARG D C 1
ATOM 11101 O O . ARG D 1 221 ? 76.608 72.806 33.260 1.00 50.70 218 ARG D O 1
ATOM 11109 N N . VAL D 1 222 ? 78.683 73.668 33.393 1.00 35.19 219 VAL D N 1
ATOM 11110 C CA . VAL D 1 222 ? 78.366 74.586 34.481 1.00 37.24 219 VAL D CA 1
ATOM 11111 C C . VAL D 1 222 ? 78.245 76.014 33.960 1.00 41.70 219 VAL D C 1
ATOM 11112 O O . VAL D 1 222 ? 79.144 76.502 33.273 1.00 43.83 219 VAL D O 1
ATOM 11116 N N . PRO D 1 223 ? 77.128 76.686 34.282 1.00 43.63 220 PRO D N 1
ATOM 11117 C CA . PRO D 1 223 ? 76.902 78.079 33.880 1.00 34.01 220 PRO D CA 1
ATOM 11118 C C . PRO D 1 223 ? 78.021 79.000 34.361 1.00 50.25 220 PRO D C 1
ATOM 11119 O O . PRO D 1 223 ? 78.471 78.874 35.500 1.00 31.55 220 PRO D O 1
ATOM 11123 N N . GLY D 1 224 ? 78.451 79.914 33.495 1.00 48.28 221 GLY D N 1
ATOM 11124 C CA . GLY D 1 224 ? 79.565 80.800 33.786 1.00 42.44 221 GLY D CA 1
ATOM 11125 C C . GLY D 1 224 ? 79.387 81.641 35.036 1.00 46.51 221 GLY D C 1
ATOM 11126 O O . GLY D 1 224 ? 80.353 81.922 35.745 1.00 49.50 221 GLY D O 1
ATOM 11127 N N . SER D 1 225 ? 78.149 82.039 35.310 1.00 51.72 222 SER D N 1
ATOM 11128 C CA . SER D 1 225 ? 77.850 82.857 36.481 1.00 54.92 222 SER D CA 1
ATOM 11129 C C . SER D 1 225 ? 78.082 82.069 37.769 1.00 53.02 222 SER D C 1
ATOM 11130 O O . SER D 1 225 ? 78.550 82.615 38.770 1.00 55.01 222 SER D O 1
ATOM 11133 N N . ARG D 1 226 ? 77.751 80.782 37.737 1.00 43.65 223 ARG D N 1
ATOM 11134 C CA . ARG D 1 226 ? 77.930 79.917 38.897 1.00 41.68 223 ARG D CA 1
ATOM 11135 C C . ARG D 1 226 ? 79.404 79.626 39.134 1.00 40.52 223 ARG D C 1
ATOM 11136 O O . ARG D 1 226 ? 79.896 79.738 40.257 1.00 34.86 223 ARG D O 1
ATOM 11144 N N . TRP D 1 227 ? 80.101 79.245 38.067 1.00 42.73 224 TRP D N 1
ATOM 11145 C CA . TRP D 1 227 ? 81.522 78.936 38.147 1.00 36.68 224 TRP D CA 1
ATOM 11146 C C . TRP D 1 227 ? 82.319 80.142 38.626 1.00 38.56 224 TRP D C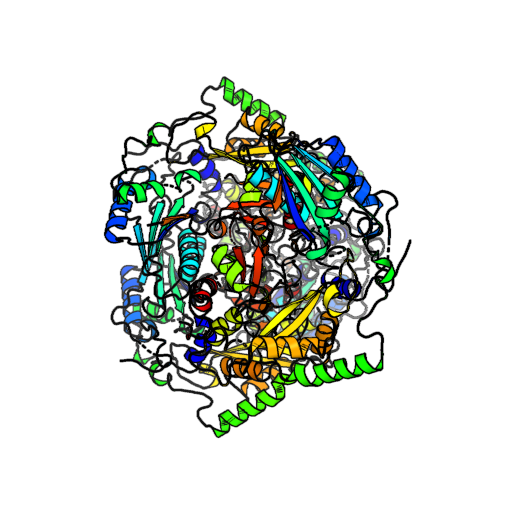 1
ATOM 11147 O O . TRP D 1 227 ? 83.272 79.997 39.388 1.00 38.91 224 TRP D O 1
ATOM 11158 N N . GLN D 1 228 ? 81.923 81.330 38.181 1.00 44.84 225 GLN D N 1
ATOM 11159 C CA . GLN D 1 228 ? 82.593 82.553 38.604 1.00 51.26 225 GLN D CA 1
ATOM 11160 C C . GLN D 1 228 ? 82.359 82.814 40.087 1.00 47.57 225 GLN D C 1
ATOM 11161 O O . GLN D 1 228 ? 83.288 83.139 40.823 1.00 44.89 225 GLN D O 1
ATOM 11167 N N . ALA D 1 229 ? 81.112 82.657 40.520 1.00 47.86 226 ALA D N 1
ATOM 11168 C CA . ALA D 1 229 ? 80.742 82.906 41.909 1.00 51.34 226 ALA D CA 1
ATOM 11169 C C . ALA D 1 229 ? 81.429 81.933 42.863 1.00 52.64 226 ALA D C 1
ATOM 11170 O O . ALA D 1 229 ? 81.528 82.190 44.062 1.00 59.68 226 ALA D O 1
ATOM 11172 N N . LEU D 1 230 ? 81.906 80.820 42.319 1.00 48.59 227 LEU D N 1
ATOM 11173 C CA . LEU D 1 230 ? 82.556 79.790 43.120 1.00 40.87 227 LEU D CA 1
ATOM 11174 C C . LEU D 1 230 ? 84.081 79.896 43.055 1.00 38.80 227 LEU D C 1
ATOM 11175 O O . LEU D 1 230 ? 84.789 79.340 43.897 1.00 41.24 227 LEU D O 1
ATOM 11180 N N . THR D 1 231 ? 84.582 80.627 42.065 1.00 39.87 228 THR D N 1
ATOM 11181 C CA . THR D 1 231 ? 86.014 80.646 41.780 1.00 45.73 228 THR D CA 1
ATOM 11182 C C . THR D 1 231 ? 86.654 82.034 41.900 1.00 48.94 228 THR D C 1
ATOM 11183 O O . THR D 1 231 ? 87.838 82.142 42.227 1.00 46.48 228 THR D O 1
ATOM 11187 N N . GLU D 1 232 ? 85.867 83.081 41.652 1.00 57.52 229 GLU D N 1
ATOM 11188 C CA . GLU D 1 232 ? 86.364 84.463 41.664 1.00 70.69 229 GLU D CA 1
ATOM 11189 C C . GLU D 1 232 ? 87.265 84.770 42.865 1.00 82.44 229 GLU D C 1
ATOM 11190 O O . GLU D 1 232 ? 86.991 84.317 43.977 1.00 88.48 229 GLU D O 1
ATOM 11196 N N . PRO D 1 233 ? 88.356 85.522 42.631 1.00 83.34 230 PRO D N 1
ATOM 11197 C CA . PRO D 1 233 ? 89.356 85.839 43.660 1.00 78.77 230 PRO D CA 1
ATOM 11198 C C . PRO D 1 233 ? 88.741 86.494 44.895 1.00 76.36 230 PRO D C 1
ATOM 11199 O O . PRO D 1 233 ? 89.156 86.210 46.020 1.00 74.97 230 PRO D O 1
ATOM 11203 N N . GLY D 1 234 ? 87.754 87.356 44.678 1.00 75.80 231 GLY D N 1
ATOM 11204 C CA . GLY D 1 234 ? 87.092 88.051 45.766 1.00 79.56 231 GLY D CA 1
ATOM 11205 C C . GLY D 1 234 ? 85.825 87.359 46.231 1.00 80.07 231 GLY D C 1
ATOM 11206 O O . GLY D 1 234 ? 84.848 88.014 46.594 1.00 81.08 231 GLY D O 1
ATOM 11207 N N . GLY D 1 235 ? 85.838 86.029 46.216 1.00 78.75 232 GLY D N 1
ATOM 11208 C CA . GLY D 1 235 ? 84.704 85.251 46.681 1.00 78.28 232 GLY D CA 1
ATOM 11209 C C . GLY D 1 235 ? 84.600 85.282 48.193 1.00 76.91 232 GLY D C 1
ATOM 11210 O O . GLY D 1 235 ? 85.530 85.729 48.865 1.00 78.49 232 GLY D O 1
ATOM 11211 N N . PRO D 1 236 ? 83.466 84.812 48.741 1.00 71.91 233 PRO D N 1
ATOM 11212 C CA . PRO D 1 236 ? 83.265 84.803 50.195 1.00 72.56 233 PRO D CA 1
ATOM 11213 C C . PRO D 1 236 ? 84.230 83.855 50.905 1.00 77.53 233 PRO D C 1
ATOM 11214 O O . PRO D 1 236 ? 84.764 84.196 51.961 1.00 76.00 233 PRO D O 1
ATOM 11218 N N . LEU D 1 237 ? 84.450 82.678 50.328 1.00 79.93 234 LEU D N 1
ATOM 11219 C CA . LEU D 1 237 ? 85.359 81.698 50.914 1.00 75.05 234 LEU D CA 1
ATOM 11220 C C . LEU D 1 237 ? 86.747 81.770 50.278 1.00 81.29 234 LEU D C 1
ATOM 11221 O O . LEU D 1 237 ? 87.492 80.789 50.277 1.00 86.72 234 LEU D O 1
ATOM 11223 N N . GLY D 1 238 ? 87.088 82.941 49.746 1.00 81.66 235 GLY D N 1
ATOM 11224 C CA . GLY D 1 238 ? 88.360 83.141 49.073 1.00 81.74 235 GLY D CA 1
ATOM 11225 C C . GLY D 1 238 ? 88.530 82.185 47.910 1.00 85.02 235 GLY D C 1
ATOM 11226 O O . GLY D 1 238 ? 89.487 81.408 47.871 1.00 88.55 235 GLY D O 1
ATOM 11227 N N . GLY D 1 239 ? 87.592 82.254 46.967 1.00 81.79 236 GLY D N 1
ATOM 11228 C CA . GLY D 1 239 ? 87.489 81.309 45.868 1.00 76.51 236 GLY D CA 1
ATOM 11229 C C . GLY D 1 239 ? 88.770 80.885 45.174 1.00 71.85 236 GLY D C 1
ATOM 11230 O O . GLY D 1 239 ? 89.640 81.703 44.871 1.00 73.65 236 GLY D O 1
ATOM 11231 N N . ASN D 1 240 ? 88.876 79.581 44.935 1.00 60.56 237 ASN D N 1
ATOM 11232 C CA . ASN D 1 240 ? 89.992 78.995 44.204 1.00 44.71 237 ASN D CA 1
ATOM 11233 C C . ASN D 1 240 ? 89.482 77.816 43.384 1.00 37.18 237 ASN D C 1
ATOM 11234 O O . ASN D 1 240 ? 88.911 76.875 43.935 1.00 38.61 237 ASN D O 1
ATOM 11239 N N . GLY D 1 241 ? 89.695 77.872 42.072 1.00 34.33 238 GLY D N 1
ATOM 11240 C CA . GLY D 1 241 ? 89.200 76.852 41.163 1.00 33.32 238 GLY D CA 1
ATOM 11241 C C . GLY D 1 241 ? 89.623 75.437 41.510 1.00 28.85 238 GLY D C 1
ATOM 11242 O O . GLY D 1 241 ? 88.790 74.534 41.596 1.00 18.47 238 GLY D O 1
ATOM 11243 N N . SER D 1 242 ? 90.922 75.246 41.718 1.00 28.63 239 SER D N 1
ATOM 11244 C CA . SER D 1 242 ? 91.468 73.921 41.985 1.00 25.33 239 SER D CA 1
ATOM 11245 C C . SER D 1 242 ? 91.059 73.403 43.360 1.00 25.59 239 SER D C 1
ATOM 11246 O O . SER D 1 242 ? 90.755 72.221 43.515 1.00 27.28 239 SER D O 1
ATOM 11249 N N . LEU D 1 243 ? 91.040 74.291 44.351 1.00 26.63 240 LEU D N 1
ATOM 11250 C CA . LEU D 1 243 ? 90.707 73.898 45.719 1.00 24.92 240 LEU D CA 1
ATOM 11251 C C . LEU D 1 243 ? 89.216 73.621 45.911 1.00 28.25 240 LEU D C 1
ATOM 11252 O O . LEU D 1 243 ? 88.838 72.747 46.694 1.00 33.86 240 LEU D O 1
ATOM 11257 N N . ALA D 1 244 ? 88.376 74.366 45.199 1.00 26.88 241 ALA D N 1
ATOM 11258 C CA . ALA D 1 244 ? 86.934 74.152 45.255 1.00 27.81 241 ALA D CA 1
ATOM 11259 C C . ALA D 1 244 ? 86.561 72.804 44.649 1.00 29.90 241 ALA D C 1
ATOM 11260 O O . ALA D 1 244 ? 85.692 72.102 45.165 1.00 31.59 241 ALA D O 1
ATOM 11270 N N . ALA D 1 246 ? 88.674 70.285 44.434 1.00 22.59 243 ALA D N 1
ATOM 11271 C CA . ALA D 1 246 ? 89.288 69.293 45.305 1.00 14.44 243 ALA D CA 1
ATOM 11272 C C . ALA D 1 246 ? 88.397 69.026 46.507 1.00 23.59 243 ALA D C 1
ATOM 11273 O O . ALA D 1 246 ? 88.218 67.879 46.912 1.00 23.48 243 ALA D O 1
ATOM 11275 N N . ALA D 1 247 ? 87.832 70.090 47.068 1.00 22.75 244 ALA D N 1
ATOM 11276 C CA . ALA D 1 247 ? 87.002 69.972 48.260 1.00 17.36 244 ALA D CA 1
ATOM 11277 C C . ALA D 1 247 ? 85.729 69.180 47.982 1.00 18.93 244 ALA D C 1
ATOM 11278 O O . ALA D 1 247 ? 85.350 68.304 48.757 1.00 22.49 244 ALA D O 1
ATOM 11280 N N . LEU D 1 248 ? 85.078 69.486 46.866 1.00 24.37 245 LEU D N 1
ATOM 11281 C CA . LEU D 1 248 ? 83.815 68.845 46.519 1.00 26.94 245 LEU D CA 1
ATOM 11282 C C . LEU D 1 248 ? 83.992 67.398 46.064 1.00 37.82 245 LEU D C 1
ATOM 11283 O O . LEU D 1 248 ? 83.154 66.544 46.357 1.00 27.99 245 LEU D O 1
ATOM 11288 N N . THR D 1 249 ? 85.079 67.130 45.348 1.00 26.44 246 THR D N 1
ATOM 11289 C CA . THR D 1 249 ? 85.385 65.773 44.903 1.00 19.70 246 THR D CA 1
ATOM 11290 C C . THR D 1 249 ? 85.734 64.880 46.088 1.00 25.95 246 THR D C 1
ATOM 11291 O O . THR D 1 249 ? 85.278 63.737 46.176 1.00 31.12 246 THR D O 1
ATOM 11295 N N . ALA D 1 250 ? 86.540 65.411 47.000 1.00 19.78 247 ALA D N 1
ATOM 11296 C CA . ALA D 1 250 ? 86.905 64.684 48.206 1.00 20.48 247 ALA D CA 1
ATOM 11297 C C . ALA D 1 250 ? 85.662 64.369 49.028 1.00 27.44 247 ALA D C 1
ATOM 11298 O O . ALA D 1 250 ? 85.519 63.272 49.566 1.00 30.53 247 ALA D O 1
ATOM 11300 N N . TRP D 1 251 ? 84.765 65.345 49.109 1.00 21.31 248 TRP D N 1
ATOM 11301 C CA . TRP D 1 251 ? 83.522 65.191 49.847 1.00 25.97 248 TRP D CA 1
ATOM 11302 C C . TRP D 1 251 ? 82.659 64.074 49.288 1.00 33.48 248 TRP D C 1
ATOM 11303 O O . TRP D 1 251 ? 82.117 63.269 50.042 1.00 42.94 248 TRP D O 1
ATOM 11314 N N . TRP D 1 252 ? 82.527 64.028 47.967 1.00 24.55 249 TRP D N 1
ATOM 11315 C CA . TRP D 1 252 ? 81.629 63.064 47.344 1.00 36.43 249 TRP D CA 1
ATOM 11316 C C . TRP D 1 252 ? 82.136 61.633 47.478 1.00 36.81 249 TRP D C 1
ATOM 11317 O O . TRP D 1 252 ? 81.360 60.715 47.751 1.00 34.39 249 TRP D O 1
ATOM 11328 N N . LEU D 1 253 ? 83.439 61.446 47.292 1.00 33.32 250 LEU D N 1
ATOM 11329 C CA . LEU D 1 253 ? 84.044 60.133 47.472 1.00 29.20 250 LEU D CA 1
ATOM 11330 C C . LEU D 1 253 ? 83.958 59.721 48.935 1.00 35.46 250 LEU D C 1
ATOM 11331 O O . LEU D 1 253 ? 83.946 58.536 49.261 1.00 46.49 250 LEU D O 1
ATOM 11336 N N . TRP D 1 254 ? 83.899 60.717 49.810 1.00 29.53 251 TRP D N 1
ATOM 11337 C CA . TRP D 1 254 ? 83.737 60.487 51.239 1.00 25.84 251 TRP D CA 1
ATOM 11338 C C . TRP D 1 254 ? 82.311 60.046 51.568 1.00 33.23 251 TRP D C 1
ATOM 11339 O O . TRP D 1 254 ? 82.099 59.255 52.485 1.00 44.49 251 TRP D O 1
ATOM 11350 N N . THR D 1 255 ? 81.339 60.560 50.818 1.00 33.87 252 THR D N 1
ATOM 11351 C CA . THR D 1 255 ? 79.948 60.148 50.985 1.00 34.65 252 THR D CA 1
ATOM 11352 C C . THR D 1 255 ? 79.661 58.861 50.217 1.00 44.07 252 THR D C 1
ATOM 11353 O O . THR D 1 255 ? 78.697 58.153 50.536 1.00 46.39 252 THR D O 1
ATOM 11357 N N . GLN D 1 256 ? 80.506 58.581 49.217 1.00 54.85 253 GLN D N 1
ATOM 11358 C CA . GLN D 1 256 ? 80.308 57.509 48.222 1.00 50.23 253 GLN D CA 1
ATOM 11359 C C . GLN D 1 256 ? 79.301 57.862 47.116 1.00 45.25 253 GLN D C 1
ATOM 11360 O O . GLN D 1 256 ? 78.219 58.393 47.376 1.00 42.87 253 GLN D O 1
ATOM 11366 N N . ASP D 1 273 ? 87.573 58.727 55.986 1.00 81.35 270 ASP D N 1
ATOM 11367 C CA . ASP D 1 273 ? 88.572 59.405 56.809 1.00 82.07 270 ASP D CA 1
ATOM 11368 C C . ASP D 1 273 ? 89.321 60.471 56.008 1.00 75.08 270 ASP D C 1
ATOM 11369 O O . ASP D 1 273 ? 88.763 61.517 55.670 1.00 79.20 270 ASP D O 1
ATOM 11374 N N . SER D 1 274 ? 90.585 60.196 55.700 1.00 55.39 271 SER D N 1
ATOM 11375 C CA . SER D 1 274 ? 91.432 61.160 55.007 1.00 36.22 271 SER D CA 1
ATOM 11376 C C . SER D 1 274 ? 91.665 60.747 53.557 1.00 33.64 271 SER D C 1
ATOM 11377 O O . SER D 1 274 ? 92.075 59.620 53.282 1.00 36.19 271 SER D O 1
ATOM 11380 N N . LEU D 1 275 ? 91.398 61.662 52.632 1.00 32.23 272 LEU D N 1
ATOM 11381 C CA . LEU D 1 275 ? 91.582 61.386 51.212 1.00 29.58 272 LEU D CA 1
ATOM 11382 C C . LEU D 1 275 ? 92.708 62.240 50.654 1.00 28.02 272 LEU D C 1
ATOM 11383 O O . LEU D 1 275 ? 92.739 63.451 50.866 1.00 28.93 272 LEU D O 1
ATOM 11388 N N . TYR D 1 276 ? 93.630 61.609 49.935 1.00 28.01 273 TYR D N 1
ATOM 11389 C CA . TYR D 1 276 ? 94.761 62.325 49.359 1.00 16.37 273 TYR D CA 1
ATOM 11390 C C . TYR D 1 276 ? 94.621 62.489 47.850 1.00 15.70 273 TYR D C 1
ATOM 11391 O O . TYR D 1 276 ? 94.310 61.537 47.137 1.00 31.92 273 TYR D O 1
ATOM 11400 N N . LEU D 1 277 ? 94.854 63.707 47.376 1.00 15.15 274 LEU D N 1
ATOM 11401 C CA . LEU D 1 277 ? 94.757 64.018 45.957 1.00 26.08 274 LEU D CA 1
ATOM 11402 C C . LEU D 1 277 ? 95.853 65.001 45.554 1.00 13.75 274 LEU D C 1
ATOM 11403 O O . LEU D 1 277 ? 96.635 65.440 46.396 1.00 30.11 274 LEU D O 1
ATOM 11408 N N . SER D 1 278 ? 95.913 65.338 44.270 1.00 31.32 275 SER D N 1
ATOM 11409 C CA . SER D 1 278 ? 96.930 66.265 43.779 1.00 12.70 275 SER D CA 1
ATOM 11410 C C . SER D 1 278 ? 96.309 67.497 43.137 1.00 23.87 275 SER D C 1
ATOM 11411 O O . SER D 1 278 ? 95.173 67.463 42.670 1.00 27.46 275 SER D O 1
ATOM 11414 N N . THR D 1 279 ? 97.078 68.579 43.112 1.00 23.63 276 THR D N 1
ATOM 11415 C CA . THR D 1 279 ? 96.646 69.850 42.546 1.00 22.14 276 THR D CA 1
ATOM 11416 C C . THR D 1 279 ? 97.873 70.536 41.956 1.00 25.68 276 THR D C 1
ATOM 11417 O O . THR D 1 279 ? 98.976 70.390 42.480 1.00 34.61 276 THR D O 1
ATOM 11421 N N . GLU D 1 280 ? 97.696 71.260 40.856 1.00 27.82 277 GLU D N 1
ATOM 11422 C CA . GLU D 1 280 ? 98.816 71.940 40.220 1.00 22.62 277 GLU D CA 1
ATOM 11423 C C . GLU D 1 280 ? 99.069 73.325 40.809 1.00 19.86 277 GLU D C 1
ATOM 11424 O O . GLU D 1 280 ? 98.136 74.040 41.175 1.00 22.52 277 GLU D O 1
ATOM 11430 N N . VAL D 1 281 ? 100.346 73.682 40.913 1.00 18.08 278 VAL D N 1
ATOM 11431 C CA . VAL D 1 281 ? 100.754 74.992 41.403 1.00 14.34 278 VAL D CA 1
ATOM 11432 C C . VAL D 1 281 ? 101.614 75.692 40.357 1.00 17.20 278 VAL D C 1
ATOM 11433 O O . VAL D 1 281 ? 102.583 75.119 39.858 1.00 17.19 278 VAL D O 1
ATOM 11437 N N . ASP D 1 282 ? 101.250 76.924 40.017 1.00 18.26 279 ASP D N 1
ATOM 11438 C CA . ASP D 1 282 ? 102.029 77.726 39.082 1.00 19.75 279 ASP D CA 1
ATOM 11439 C C . ASP D 1 282 ? 103.169 78.387 39.846 1.00 23.19 279 ASP D C 1
ATOM 11440 O O . ASP D 1 282 ? 102.944 79.294 40.646 1.00 32.12 279 ASP D O 1
ATOM 11445 N N . LEU D 1 283 ? 104.394 77.932 39.597 1.00 18.76 280 LEU D N 1
ATOM 11446 C CA . LEU D 1 283 ? 105.555 78.434 40.329 1.00 23.55 280 LEU D CA 1
ATOM 11447 C C . LEU D 1 283 ? 105.892 79.885 39.991 1.00 29.44 280 LEU D C 1
ATOM 11448 O O . LEU D 1 283 ? 106.652 80.534 40.710 1.00 36.98 280 LEU D O 1
ATOM 11453 N N . ARG D 1 284 ? 105.331 80.386 38.895 1.00 24.75 281 ARG D N 1
ATOM 11454 C CA . ARG D 1 284 ? 105.486 81.789 38.536 1.00 20.37 281 ARG D CA 1
ATOM 11455 C C . ARG D 1 284 ? 104.807 82.662 39.580 1.00 32.48 281 ARG D C 1
ATOM 11456 O O . ARG D 1 284 ? 105.386 83.632 40.063 1.00 28.33 281 ARG D O 1
ATOM 11464 N N . ASP D 1 285 ? 103.569 82.313 39.918 1.00 32.67 282 ASP D N 1
ATOM 11465 C CA . ASP D 1 285 ? 102.775 83.098 40.858 1.00 37.43 282 ASP D CA 1
ATOM 11466 C C . ASP D 1 285 ? 103.215 82.856 42.297 1.00 36.88 282 ASP D C 1
ATOM 11467 O O . ASP D 1 285 ? 103.157 83.756 43.138 1.00 40.83 282 ASP D O 1
ATOM 11472 N N . HIS D 1 286 ? 103.664 81.638 42.573 1.00 30.02 283 HIS D N 1
ATOM 11473 C CA . HIS D 1 286 ? 104.046 81.260 43.925 1.00 23.89 283 HIS D CA 1
ATOM 11474 C C . HIS D 1 286 ? 105.431 81.764 44.311 1.00 26.00 283 HIS D C 1
ATOM 11475 O O . HIS D 1 286 ? 105.662 82.140 45.460 1.00 31.17 283 HIS D O 1
ATOM 11482 N N . LEU D 1 287 ? 106.353 81.764 43.354 1.00 23.25 284 LEU D N 1
ATOM 11483 C CA . LEU D 1 287 ? 107.733 82.142 43.638 1.00 20.69 284 LEU D CA 1
ATOM 11484 C C . LEU D 1 287 ? 108.130 83.429 42.928 1.00 25.61 284 LEU D C 1
ATOM 11485 O O . LEU D 1 287 ? 109.312 83.763 42.849 1.00 34.58 284 LEU D O 1
ATOM 11490 N N . GLN D 1 288 ? 107.131 84.147 42.426 1.00 25.58 285 GLN D N 1
ATOM 11491 C CA . GLN D 1 288 ? 107.335 85.439 41.771 1.00 26.49 285 GLN D CA 1
ATOM 11492 C C . GLN D 1 288 ? 108.387 85.421 40.665 1.00 30.02 285 GLN D C 1
ATOM 11493 O O . GLN D 1 288 ? 109.230 86.313 40.582 1.00 26.27 285 GLN D O 1
ATOM 11499 N N . LEU D 1 289 ? 108.340 84.397 39.823 1.00 36.22 286 LEU D N 1
ATOM 11500 C CA . LEU D 1 289 ? 109.129 84.399 38.603 1.00 41.26 286 LEU D CA 1
ATOM 11501 C C . LEU D 1 289 ? 108.418 85.330 37.625 1.00 45.55 286 LEU D C 1
ATOM 11502 O O . LEU D 1 289 ? 107.249 85.662 37.821 1.00 54.11 286 LEU D O 1
ATOM 11507 N N . GLY D 1 290 ? 109.111 85.758 36.578 1.00 36.78 287 GLY D N 1
ATOM 11508 C CA . GLY D 1 290 ? 108.528 86.708 35.649 1.00 46.36 287 GLY D CA 1
ATOM 11509 C C . GLY D 1 290 ? 107.440 86.103 34.784 1.00 44.23 287 GLY D C 1
ATOM 11510 O O . GLY D 1 290 ? 106.915 85.029 35.078 1.00 34.33 287 GLY D O 1
ATOM 11511 N N . SER D 1 291 ? 107.085 86.807 33.715 1.00 51.20 288 SER D N 1
ATOM 11512 C CA . SER D 1 291 ? 106.192 86.249 32.713 1.00 44.84 288 SER D CA 1
ATOM 11513 C C . SER D 1 291 ? 107.009 85.314 31.836 1.00 37.91 288 SER D C 1
ATOM 11514 O O . SER D 1 291 ? 107.458 85.692 30.754 1.00 34.04 288 SER D O 1
ATOM 11517 N N . VAL D 1 292 ? 107.211 84.094 32.321 1.00 38.09 289 VAL D N 1
ATOM 11518 C CA . VAL D 1 292 ? 108.085 83.137 31.655 1.00 32.93 289 VAL D CA 1
ATOM 11519 C C . VAL D 1 292 ? 107.314 82.095 30.857 1.00 38.53 289 VAL D C 1
ATOM 11520 O O . VAL D 1 292 ? 106.456 81.396 31.392 1.00 43.97 289 VAL D O 1
ATOM 11524 N N . VAL D 1 293 ? 107.626 81.997 29.570 1.00 38.80 290 VAL D N 1
ATOM 11525 C CA . VAL D 1 293 ? 107.103 80.920 28.747 1.00 35.46 290 VAL D CA 1
ATOM 11526 C C . VAL D 1 293 ? 107.962 79.697 29.023 1.00 22.20 290 VAL D C 1
ATOM 11527 O O . VAL D 1 293 ? 109.180 79.746 28.856 1.00 44.64 290 VAL D O 1
ATOM 11531 N N . GLY D 1 294 ? 107.337 78.611 29.463 1.00 39.17 291 GLY D N 1
ATOM 11532 C CA . GLY D 1 294 ? 108.071 77.407 29.804 1.00 19.33 291 GLY D CA 1
ATOM 11533 C C . GLY D 1 294 ? 107.380 76.536 30.834 1.00 22.14 291 GLY D C 1
ATOM 11534 O O . GLY D 1 294 ? 106.307 76.884 31.329 1.00 26.87 291 GLY D O 1
ATOM 11535 N N . PRO D 1 295 ? 107.996 75.387 31.156 1.00 20.10 292 PRO D N 1
ATOM 11536 C CA . PRO D 1 295 ? 107.467 74.447 32.148 1.00 21.07 292 PRO D CA 1
ATOM 11537 C C . PRO D 1 295 ? 107.769 74.875 33.582 1.00 19.52 292 PRO D C 1
ATOM 11538 O O . PRO D 1 295 ? 108.843 74.581 34.113 1.00 17.95 292 PRO D O 1
ATOM 11542 N N . LEU D 1 296 ? 106.815 75.558 34.203 1.00 20.30 293 LEU D N 1
ATOM 11543 C CA . LEU D 1 296 ? 106.970 76.022 35.577 1.00 15.47 293 LEU D CA 1
ATOM 11544 C C . LEU D 1 296 ? 105.745 75.687 36.426 1.00 23.17 293 LEU D C 1
ATOM 11545 O O . LEU D 1 296 ? 105.476 76.335 37.439 1.00 20.57 293 LEU D O 1
ATOM 11550 N N . THR D 1 297 ? 105.006 74.668 36.002 1.00 24.87 294 THR D N 1
ATOM 11551 C CA . THR D 1 297 ? 103.855 74.189 36.753 1.00 19.86 294 THR D CA 1
ATOM 11552 C C . THR D 1 297 ? 104.160 72.821 37.351 1.00 20.42 294 THR D C 1
ATOM 11553 O O . THR D 1 297 ? 104.682 71.939 36.668 1.00 23.80 294 THR D O 1
ATOM 11557 N N . ASP D 1 298 ? 103.841 72.649 38.630 1.00 16.40 295 ASP D N 1
ATOM 11558 C CA . ASP D 1 298 ? 104.115 71.391 39.312 1.00 19.02 295 ASP D CA 1
ATOM 11559 C C . ASP D 1 298 ? 102.924 70.931 40.146 1.00 19.96 295 ASP D C 1
ATOM 11560 O O . ASP D 1 298 ? 102.066 71.729 40.524 1.00 22.81 295 ASP D O 1
ATOM 11565 N N . ARG D 1 299 ? 102.879 69.632 40.421 1.00 17.49 296 ARG D N 1
ATOM 11566 C CA . ARG D 1 299 ? 101.820 69.048 41.229 1.00 18.88 296 ARG D CA 1
ATOM 11567 C C . ARG D 1 299 ? 102.209 69.015 42.703 1.00 19.85 296 ARG D C 1
ATOM 11568 O O . ARG D 1 299 ? 103.379 68.837 43.041 1.00 22.17 296 ARG D O 1
ATOM 11576 N N . VAL D 1 300 ? 101.224 69.198 43.576 1.00 17.18 297 VAL D N 1
ATOM 11577 C CA . VAL D 1 300 ? 101.435 69.042 45.011 1.00 17.49 297 VAL D CA 1
ATOM 11578 C C . VAL D 1 300 ? 100.438 68.042 45.588 1.00 18.89 297 VAL D C 1
ATOM 11579 O O . VAL D 1 300 ? 99.247 68.087 45.283 1.00 17.13 297 VAL D O 1
ATOM 11583 N N . VAL D 1 301 ? 100.938 67.125 46.408 1.00 22.14 298 VAL D N 1
ATOM 11584 C CA . VAL D 1 301 ? 100.089 66.112 47.018 1.00 9.45 298 VAL D CA 1
ATOM 11585 C C . VAL D 1 301 ? 99.690 66.545 48.422 1.00 16.44 298 VAL D C 1
ATOM 11586 O O . VAL D 1 301 ? 100.538 66.947 49.219 1.00 22.15 298 VAL D O 1
ATOM 11590 N N . PHE D 1 302 ? 98.396 66.479 48.715 1.00 14.23 299 PHE D N 1
ATOM 11591 C CA . PHE D 1 302 ? 97.896 66.819 50.042 1.00 14.58 299 PHE D CA 1
ATOM 11592 C C . PHE D 1 302 ? 96.638 66.027 50.365 1.00 15.15 299 PHE D C 1
ATOM 11593 O O . PHE D 1 302 ? 95.979 65.502 49.469 1.00 22.17 299 PHE D O 1
ATOM 11601 N N . GLY D 1 303 ? 96.314 65.940 51.649 1.00 12.85 300 GLY D N 1
ATOM 11602 C CA . GLY D 1 303 ? 95.158 65.182 52.080 1.00 12.11 300 GLY D CA 1
ATOM 11603 C C . GLY D 1 303 ? 94.057 66.066 52.622 1.00 20.05 300 GLY D C 1
ATOM 11604 O O . GLY D 1 303 ? 94.320 67.043 53.321 1.00 25.88 300 GLY D O 1
ATOM 11605 N N . VAL D 1 304 ? 92.817 65.725 52.290 1.00 13.54 301 VAL D N 1
ATOM 11606 C CA . VAL D 1 304 ? 91.663 66.415 52.844 1.00 14.53 301 VAL D CA 1
ATOM 11607 C C . VAL D 1 304 ? 91.076 65.570 53.966 1.00 25.74 301 VAL D C 1
ATOM 11608 O O . VAL D 1 304 ? 90.329 64.623 53.715 1.00 29.48 301 VAL D O 1
ATOM 11612 N N . ASP D 1 305 ? 91.431 65.909 55.201 1.00 23.87 302 ASP D N 1
ATOM 11613 C CA . ASP D 1 305 ? 90.941 65.191 56.375 1.00 27.75 302 ASP D CA 1
ATOM 11614 C C . ASP D 1 305 ? 89.467 65.495 56.632 1.00 27.44 302 ASP D C 1
ATOM 11615 O O . ASP D 1 305 ? 89.083 66.651 56.781 1.00 23.06 302 ASP D O 1
ATOM 11620 N N . LEU D 1 306 ? 88.649 64.448 56.688 1.00 29.63 303 LEU D N 1
ATOM 11621 C CA . LEU D 1 306 ? 87.206 64.602 56.840 1.00 36.23 303 LEU D CA 1
ATOM 11622 C C . LEU D 1 306 ? 86.693 63.801 58.031 1.00 45.91 303 LEU D C 1
ATOM 11623 O O . LEU D 1 306 ? 85.579 63.275 58.000 1.00 55.49 303 LEU D O 1
ATOM 11628 N N . THR D 1 307 ? 87.506 63.725 59.081 1.00 43.80 304 THR D N 1
ATOM 11629 C CA . THR D 1 307 ? 87.258 62.809 60.194 1.00 50.11 304 THR D CA 1
ATOM 11630 C C . THR D 1 307 ? 85.948 63.046 60.952 1.00 55.20 304 THR D C 1
ATOM 11631 O O . THR D 1 307 ? 85.075 62.177 60.981 1.00 69.11 304 THR D O 1
ATOM 11635 N N . GLY D 1 308 ? 85.809 64.216 61.564 1.00 47.91 305 GLY D N 1
ATOM 11636 C CA . GLY D 1 308 ? 84.650 64.483 62.396 1.00 54.40 305 GLY D CA 1
ATOM 11637 C C . GLY D 1 308 ? 83.519 65.219 61.702 1.00 55.82 305 GLY D C 1
ATOM 11638 O O . GLY D 1 308 ? 82.952 66.161 62.257 1.00 65.28 305 GLY D O 1
ATOM 11639 N N . LEU D 1 309 ? 83.173 64.780 60.497 1.00 45.06 306 LEU D N 1
ATOM 11640 C CA . LEU D 1 309 ? 82.180 65.488 59.701 1.00 39.35 306 LEU D CA 1
ATOM 11641 C C . LEU D 1 309 ? 80.821 64.800 59.659 1.00 45.76 306 LEU D C 1
ATOM 11642 O O . LEU D 1 309 ? 80.716 63.621 59.321 1.00 47.08 306 LEU D O 1
ATOM 11647 N N . ARG D 1 310 ? 79.789 65.557 60.023 1.00 53.47 307 ARG D N 1
ATOM 11648 C CA . ARG D 1 310 ? 78.401 65.176 59.803 1.00 59.76 307 ARG D CA 1
ATOM 11649 C C . ARG D 1 310 ? 77.705 66.389 59.200 1.00 58.08 307 ARG D C 1
ATOM 11650 O O . ARG D 1 310 ? 77.922 67.513 59.654 1.00 50.25 307 ARG D O 1
ATOM 11658 N N . GLU D 1 311 ? 76.861 66.152 58.197 1.00 63.11 308 GLU D N 1
ATOM 11659 C CA . GLU D 1 311 ? 76.210 67.215 57.418 1.00 63.39 308 GLU D CA 1
ATOM 11660 C C . GLU D 1 311 ? 77.090 68.448 57.165 1.00 53.37 308 GLU D C 1
ATOM 11661 O O . GLU D 1 311 ? 76.720 69.566 57.529 1.00 49.42 308 GLU D O 1
ATOM 11667 N N . PRO D 1 312 ? 78.258 68.248 56.529 1.00 49.48 309 PRO D N 1
ATOM 11668 C CA . PRO D 1 312 ? 79.197 69.366 56.390 1.00 32.58 309 PRO D CA 1
ATOM 11669 C C . PRO D 1 312 ? 78.738 70.379 55.350 1.00 42.18 309 PRO D C 1
ATOM 11670 O O . PRO D 1 312 ? 77.964 70.042 54.455 1.00 33.05 309 PRO D O 1
ATOM 11674 N N . SER D 1 313 ? 79.215 71.613 55.476 1.00 40.26 310 SER D N 1
ATOM 11675 C CA . SER D 1 313 ? 78.923 72.655 54.503 1.00 31.84 310 SER D CA 1
ATOM 11676 C C . SER D 1 313 ? 80.112 72.820 53.563 1.00 37.35 310 SER D C 1
ATOM 11677 O O . SER D 1 313 ? 81.115 72.122 53.696 1.00 37.32 310 SER D O 1
ATOM 11680 N N . PHE D 1 314 ? 79.999 73.745 52.615 1.00 37.12 311 PHE D N 1
ATOM 11681 C CA . PHE D 1 314 ? 81.097 74.028 51.702 1.00 26.73 311 PHE D CA 1
ATOM 11682 C C . PHE D 1 314 ? 82.264 74.634 52.463 1.00 33.06 311 PHE D C 1
ATOM 11683 O O . PHE D 1 314 ? 83.421 74.346 52.165 1.00 36.74 311 PHE D O 1
ATOM 11691 N N . ARG D 1 315 ? 81.953 75.474 53.446 1.00 30.82 312 ARG D N 1
ATOM 11692 C CA . ARG D 1 315 ? 82.980 76.102 54.271 1.00 30.65 312 ARG D CA 1
ATOM 11693 C C . ARG D 1 315 ? 83.769 75.078 55.079 1.00 29.13 312 ARG D C 1
ATOM 11694 O O . ARG D 1 315 ? 84.981 75.211 55.235 1.00 27.65 312 ARG D O 1
ATOM 11702 N N . ASP D 1 316 ? 83.076 74.062 55.585 1.00 28.93 313 ASP D N 1
ATOM 11703 C CA . ASP D 1 316 ? 83.713 72.992 56.346 1.00 25.99 313 ASP D CA 1
ATOM 11704 C C . ASP D 1 316 ? 84.776 72.262 55.522 1.00 38.61 313 ASP D C 1
ATOM 11705 O O . ASP D 1 316 ? 85.897 72.052 55.988 1.00 22.56 313 ASP D O 1
ATOM 11710 N N . LEU D 1 317 ? 84.419 71.886 54.297 1.00 23.18 314 LEU D N 1
ATOM 11711 C CA . LEU D 1 317 ? 85.336 71.194 53.397 1.00 21.27 314 LEU D CA 1
ATOM 11712 C C . LEU D 1 317 ? 86.459 72.105 52.931 1.00 28.07 314 LEU D C 1
ATOM 11713 O O . LEU D 1 317 ? 87.625 71.712 52.922 1.00 35.24 314 LEU D O 1
ATOM 11726 N N . SER D 1 319 ? 87.691 74.704 54.323 1.00 20.08 316 SER D N 1
ATOM 11727 C CA . SER D 1 319 ? 88.613 74.937 55.429 1.00 19.92 316 SER D CA 1
ATOM 11728 C C . SER D 1 319 ? 89.622 73.799 55.565 1.00 23.66 316 SER D C 1
ATOM 11729 O O . SER D 1 319 ? 90.822 74.028 55.731 1.00 21.31 316 SER D O 1
ATOM 11732 N N . ARG D 1 320 ? 89.121 72.571 55.492 1.00 23.42 317 ARG D N 1
ATOM 11733 C CA . ARG D 1 320 ? 89.957 71.385 55.625 1.00 21.52 317 ARG D CA 1
ATOM 11734 C C . ARG D 1 320 ? 90.850 71.168 54.407 1.00 21.86 317 ARG D C 1
ATOM 11735 O O . ARG D 1 320 ? 92.002 70.755 54.539 1.00 23.45 317 ARG D O 1
ATOM 11743 N N . THR D 1 321 ? 90.313 71.455 53.226 1.00 15.88 318 THR D N 1
ATOM 11744 C CA . THR D 1 321 ? 91.066 71.323 51.985 1.00 23.47 318 THR D CA 1
ATOM 11745 C C . THR D 1 321 ? 92.202 72.336 51.945 1.00 23.98 318 THR D C 1
ATOM 11746 O O . THR D 1 321 ? 93.319 72.019 51.538 1.00 23.22 318 THR D O 1
ATOM 11750 N N . GLN D 1 322 ? 91.908 73.555 52.382 1.00 14.66 319 GLN D N 1
ATOM 11751 C CA . GLN D 1 322 ? 92.876 74.640 52.344 1.00 17.09 319 GLN D CA 1
ATOM 11752 C C . GLN D 1 322 ? 93.963 74.422 53.390 1.00 20.76 319 GLN D C 1
ATOM 11753 O O . GLN D 1 322 ? 95.118 74.792 53.185 1.00 25.92 319 GLN D O 1
ATOM 11759 N N . ALA D 1 323 ? 93.592 73.814 54.511 1.00 21.68 320 ALA D N 1
ATOM 11760 C CA . ALA D 1 323 ? 94.553 73.518 55.569 1.00 14.42 320 ALA D CA 1
ATOM 11761 C C . ALA D 1 323 ? 95.594 72.497 55.116 1.00 21.52 320 ALA D C 1
ATOM 11762 O O . ALA D 1 323 ? 96.790 72.672 55.347 1.00 23.11 320 ALA D O 1
ATOM 11764 N N . GLY D 1 324 ? 95.133 71.428 54.477 1.00 23.30 321 GLY D N 1
ATOM 11765 C CA . GLY D 1 324 ? 96.027 70.393 53.991 1.00 12.06 321 GLY D CA 1
ATOM 11766 C C . GLY D 1 324 ? 96.885 70.869 52.835 1.00 21.72 321 GLY D C 1
ATOM 11767 O O . GLY D 1 324 ? 98.069 70.543 52.757 1.00 21.47 321 GLY D O 1
ATOM 11768 N N . PHE D 1 325 ? 96.284 71.648 51.940 1.00 11.30 322 PHE D N 1
ATOM 11769 C CA . PHE D 1 325 ? 96.982 72.148 50.760 1.00 14.48 322 PHE D CA 1
ATOM 11770 C C . PHE D 1 325 ? 98.124 73.086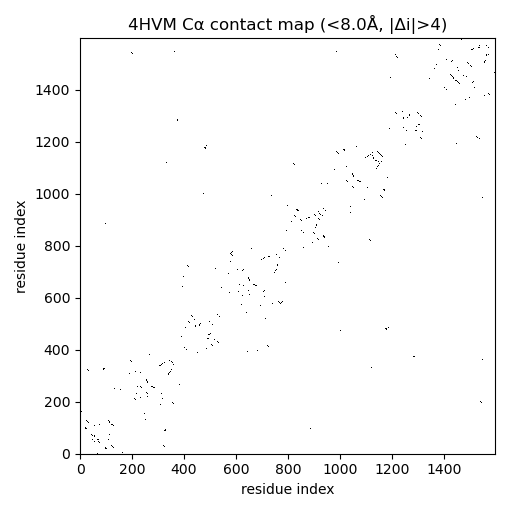 51.126 1.00 17.96 322 PHE D C 1
ATOM 11771 O O . PHE D 1 325 ? 99.257 72.893 50.687 1.00 12.04 322 PHE D O 1
ATOM 11779 N N . LEU D 1 326 ? 97.817 74.102 51.926 1.00 15.11 323 LEU D N 1
ATOM 11780 C CA . LEU D 1 326 ? 98.811 75.085 52.343 1.00 19.38 323 LEU D CA 1
ATOM 11781 C C . LEU D 1 326 ? 99.949 74.446 53.131 1.00 18.97 323 LEU D C 1
ATOM 11782 O O . LEU D 1 326 ? 101.090 74.896 53.061 1.00 18.41 323 LEU D O 1
ATOM 11787 N N . ASP D 1 327 ? 99.633 73.392 53.874 1.00 21.90 324 ASP D N 1
ATOM 11788 C CA . ASP D 1 327 ? 100.647 72.661 54.621 1.00 11.06 324 ASP D CA 1
ATOM 11789 C C . ASP D 1 327 ? 101.625 72.006 53.655 1.00 12.24 324 ASP D C 1
ATOM 11790 O O . ASP D 1 327 ? 102.831 71.995 53.891 1.00 18.64 324 ASP D O 1
ATOM 11795 N N . ALA D 1 328 ? 101.095 71.467 52.561 1.00 10.01 325 ALA D N 1
ATOM 11796 C CA . ALA D 1 328 ? 101.917 70.833 51.537 1.00 9.57 325 ALA D CA 1
ATOM 11797 C C . ALA D 1 328 ? 102.730 71.869 50.767 1.00 14.55 325 ALA D C 1
ATOM 11798 O O . ALA D 1 328 ? 103.852 71.600 50.340 1.00 13.77 325 ALA D O 1
ATOM 11800 N N . VAL D 1 329 ? 102.156 73.055 50.596 1.00 13.84 326 VAL D N 1
ATOM 11801 C CA . VAL D 1 329 ? 102.826 74.143 49.893 1.00 10.70 326 VAL D CA 1
ATOM 11802 C C . VAL D 1 329 ? 103.983 74.723 50.710 1.00 13.05 326 VAL D C 1
ATOM 11803 O O . VAL D 1 329 ? 105.065 74.965 50.175 1.00 10.76 326 VAL D O 1
ATOM 11807 N N . VAL D 1 330 ? 103.747 74.938 52.002 1.00 17.74 327 VAL D N 1
ATOM 11808 C CA . VAL D 1 330 ? 104.788 75.400 52.919 1.00 11.31 327 VAL D CA 1
ATOM 11809 C C . VAL D 1 330 ? 105.958 74.417 52.949 1.00 21.00 327 VAL D C 1
ATOM 11810 O O . VAL D 1 330 ? 107.122 74.820 52.968 1.00 25.05 327 VAL D O 1
ATOM 11814 N N . HIS D 1 331 ? 105.641 73.125 52.940 1.00 12.81 328 HIS D N 1
ATOM 11815 C CA . HIS D 1 331 ? 106.659 72.079 52.926 1.00 11.18 328 HIS D CA 1
ATOM 11816 C C . HIS D 1 331 ? 106.816 71.512 51.520 1.00 14.88 328 HIS D C 1
ATOM 11817 O O . HIS D 1 331 ? 106.875 70.298 51.330 1.00 14.34 328 HIS D O 1
ATOM 11824 N N . TYR D 1 332 ? 106.886 72.407 50.539 1.00 10.34 329 TYR D N 1
ATOM 11825 C CA . TYR D 1 332 ? 106.912 72.015 49.135 1.00 12.17 329 TYR D CA 1
ATOM 11826 C C . TYR D 1 332 ? 108.092 71.127 48.760 1.00 10.53 329 TYR D C 1
ATOM 11827 O O . TYR D 1 332 ? 109.234 71.393 49.128 1.00 35.46 329 TYR D O 1
ATOM 11836 N N . LEU D 1 333 ? 107.788 70.066 48.023 1.00 21.28 330 LEU D N 1
ATOM 11837 C CA . LEU D 1 333 ? 108.793 69.189 47.444 1.00 17.24 330 LEU D CA 1
ATOM 11838 C C . LEU D 1 333 ? 108.290 68.812 46.061 1.00 15.55 330 LEU D C 1
ATOM 11839 O O . LEU D 1 333 ? 107.136 68.404 45.918 1.00 25.35 330 LEU D O 1
ATOM 11844 N N . PRO D 1 334 ? 109.144 68.970 45.038 1.00 14.33 331 PRO D N 1
ATOM 11845 C CA . PRO D 1 334 ? 108.763 68.680 43.651 1.00 11.88 331 PRO D CA 1
ATOM 11846 C C . PRO D 1 334 ? 108.122 67.303 43.513 1.00 15.88 331 PRO D C 1
ATOM 11847 O O . PRO D 1 334 ? 108.646 66.326 44.048 1.00 11.86 331 PRO D O 1
ATOM 11851 N N . TYR D 1 335 ? 106.994 67.244 42.812 1.00 13.68 332 TYR D N 1
ATOM 11852 C CA . TYR D 1 335 ? 106.206 66.021 42.691 1.00 14.84 332 TYR D CA 1
ATOM 11853 C C . TYR D 1 335 ? 107.027 64.794 42.309 1.00 16.10 332 TYR D C 1
ATOM 11854 O O . TYR D 1 335 ? 106.784 63.700 42.818 1.00 17.26 332 TYR D O 1
ATOM 11863 N N . HIS D 1 336 ? 107.999 64.978 41.421 1.00 14.52 333 HIS D N 1
ATOM 11864 C CA . HIS D 1 336 ? 108.835 63.867 40.979 1.00 20.88 333 HIS D CA 1
ATOM 11865 C C . HIS D 1 336 ? 109.784 63.391 42.078 1.00 18.22 333 HIS D C 1
ATOM 11866 O O . HIS D 1 336 ? 110.234 62.248 42.063 1.00 20.98 333 HIS D O 1
ATOM 11873 N N . ASP D 1 337 ? 110.089 64.274 43.025 1.00 13.67 334 ASP D N 1
ATOM 11874 C CA . ASP D 1 337 ? 110.894 63.900 44.184 1.00 13.80 334 ASP D CA 1
ATOM 11875 C C . ASP D 1 337 ? 110.032 63.190 45.222 1.00 15.55 334 ASP D C 1
ATOM 11876 O O . ASP D 1 337 ? 110.502 62.295 45.926 1.00 23.09 334 ASP D O 1
ATOM 11881 N N . VAL D 1 338 ? 108.769 63.595 45.312 1.00 13.56 335 VAL D N 1
ATOM 11882 C CA . VAL D 1 338 ? 107.814 62.933 46.191 1.00 12.91 335 VAL D CA 1
ATOM 11883 C C . VAL D 1 338 ? 107.582 61.504 45.714 1.00 14.67 335 VAL D C 1
ATOM 11884 O O . VAL D 1 338 ? 107.526 60.572 46.516 1.00 14.15 335 VAL D O 1
ATOM 11888 N N . VAL D 1 339 ? 107.464 61.340 44.399 1.00 18.32 336 VAL D N 1
ATOM 11889 C CA . VAL D 1 339 ? 107.273 60.025 43.798 1.00 13.69 336 VAL D CA 1
ATOM 11890 C C . VAL D 1 339 ? 108.491 59.139 44.031 1.00 20.16 336 VAL D C 1
ATOM 11891 O O . VAL D 1 339 ? 108.363 58.006 44.491 1.00 28.07 336 VAL D O 1
ATOM 11895 N N . ASP D 1 340 ? 109.669 59.665 43.713 1.00 19.67 337 ASP D N 1
ATOM 11896 C CA . ASP D 1 340 ? 110.922 58.942 43.908 1.00 27.96 337 ASP D CA 1
ATOM 11897 C C . ASP D 1 340 ? 111.097 58.501 45.358 1.00 27.39 337 ASP D C 1
ATOM 11898 O O . ASP D 1 340 ? 111.606 57.415 45.635 1.00 33.05 337 ASP D O 1
ATOM 11903 N N . LEU D 1 341 ? 110.665 59.349 46.282 1.00 25.14 338 LEU D N 1
ATOM 11904 C CA . LEU D 1 341 ? 110.788 59.050 47.699 1.00 23.84 338 LEU D CA 1
ATOM 11905 C C . LEU D 1 341 ? 109.811 57.945 48.104 1.00 18.77 338 LEU D C 1
ATOM 11906 O O . LEU D 1 341 ? 110.150 57.055 48.886 1.00 16.47 338 LEU D O 1
ATOM 11911 N N . ALA D 1 342 ? 108.602 58.002 47.556 1.00 14.66 339 ALA D N 1
ATOM 11912 C CA . ALA D 1 342 ? 107.583 57.000 47.850 1.00 14.96 339 ALA D CA 1
ATOM 11913 C C . ALA D 1 342 ? 107.976 55.634 47.302 1.00 24.58 339 ALA D C 1
ATOM 11914 O O . ALA D 1 342 ? 107.596 54.602 47.855 1.00 31.75 339 ALA D O 1
ATOM 11916 N N . VAL D 1 343 ? 108.736 55.641 46.213 1.00 19.75 340 VAL D N 1
ATOM 11917 C CA . VAL D 1 343 ? 109.223 54.410 45.608 1.00 23.24 340 VAL D CA 1
ATOM 11918 C C . VAL D 1 343 ? 110.273 53.755 46.495 1.00 25.49 340 VAL D C 1
ATOM 11919 O O . VAL D 1 343 ? 110.225 52.551 46.736 1.00 25.90 340 VAL D O 1
ATOM 11923 N N . ASP D 1 344 ? 111.211 54.558 46.988 1.00 35.83 341 ASP D N 1
ATOM 11924 C CA . ASP D 1 344 ? 112.306 54.053 47.816 1.00 43.53 341 ASP D CA 1
ATOM 11925 C C . ASP D 1 344 ? 111.808 53.510 49.154 1.00 38.82 341 ASP D C 1
ATOM 11926 O O . ASP D 1 344 ? 112.391 52.581 49.713 1.00 40.60 341 ASP D O 1
ATOM 11931 N N . LEU D 1 345 ? 110.734 54.099 49.670 1.00 31.57 342 LEU D N 1
ATOM 11932 C CA . LEU D 1 345 ? 110.162 53.658 50.937 1.00 29.81 342 LEU D CA 1
ATOM 11933 C C . LEU D 1 345 ? 109.236 52.464 50.740 1.00 33.23 342 LEU D C 1
ATOM 11934 O O . LEU D 1 345 ? 108.662 51.946 51.699 1.00 38.63 342 LEU D O 1
ATOM 11939 N N . GLY D 1 346 ? 109.090 52.034 49.491 1.00 24.38 343 GLY D N 1
ATOM 11940 C CA . GLY D 1 346 ? 108.264 50.884 49.175 1.00 23.76 343 GLY D CA 1
ATOM 11941 C C . GLY D 1 346 ? 106.783 51.165 49.329 1.00 28.51 343 GLY D C 1
ATOM 11942 O O . GLY D 1 346 ? 105.964 50.247 49.304 1.00 36.99 343 GLY D O 1
ATOM 11943 N N . VAL D 1 347 ? 106.441 52.439 49.490 1.00 27.43 344 VAL D N 1
ATOM 11944 C CA . VAL D 1 347 ? 105.051 52.855 49.637 1.00 31.99 344 VAL D CA 1
ATOM 11945 C C . VAL D 1 347 ? 104.248 52.520 48.381 1.00 33.79 344 VAL D C 1
ATOM 11946 O O . VAL D 1 347 ? 103.147 51.974 48.461 1.00 41.68 344 VAL D O 1
ATOM 11950 N N . VAL D 1 348 ? 104.812 52.843 47.223 1.00 28.13 345 VAL D N 1
ATOM 11951 C CA . VAL D 1 348 ? 104.195 52.501 45.948 1.00 29.92 345 VAL D CA 1
ATOM 11952 C C . VAL D 1 348 ? 105.211 51.830 45.034 1.00 34.95 345 VAL D C 1
ATOM 11953 O O . VAL D 1 348 ? 106.418 51.973 45.223 1.00 37.64 345 VAL D O 1
ATOM 11957 N N . THR D 1 349 ? 104.716 51.099 44.043 1.00 38.99 346 THR D N 1
ATOM 11958 C CA . THR D 1 349 ? 105.580 50.437 43.076 1.00 42.92 346 THR D CA 1
ATOM 11959 C C . THR D 1 349 ? 105.267 50.942 41.672 1.00 43.08 346 THR D C 1
ATOM 11960 O O . THR D 1 349 ? 104.108 50.941 41.258 1.00 50.94 346 THR D O 1
ATOM 11964 N N . PRO D 1 350 ? 106.299 51.394 40.940 1.00 36.68 347 PRO D N 1
ATOM 11965 C CA . PRO D 1 350 ? 106.108 51.828 39.552 1.00 35.03 347 PRO D CA 1
ATOM 11966 C C . PRO D 1 350 ? 105.522 50.706 38.688 1.00 42.80 347 PRO D C 1
ATOM 11967 O O . PRO D 1 350 ? 105.804 49.530 38.933 1.00 48.91 347 PRO D O 1
ATOM 11971 N N . PRO D 1 351 ? 104.703 51.062 37.685 1.00 43.40 348 PRO D N 1
ATOM 11972 C CA . PRO D 1 351 ? 104.362 52.433 37.288 1.00 46.63 348 PRO D CA 1
ATOM 11973 C C . PRO D 1 351 ? 103.164 53.037 38.031 1.00 41.16 348 PRO D C 1
ATOM 11974 O O . PRO D 1 351 ? 102.756 54.149 37.700 1.00 43.00 348 PRO D O 1
ATOM 11978 N N . ARG D 1 352 ? 102.617 52.325 39.012 1.00 33.31 349 ARG D N 1
ATOM 11979 C CA . ARG D 1 352 ? 101.458 52.808 39.758 1.00 27.76 349 ARG D CA 1
ATOM 11980 C C . ARG D 1 352 ? 101.887 53.725 40.899 1.00 30.94 349 ARG D C 1
ATOM 11981 O O . ARG D 1 352 ? 101.556 53.475 42.057 1.00 35.43 349 ARG D O 1
ATOM 11989 N N . VAL D 1 353 ? 102.616 54.788 40.572 1.00 26.37 350 VAL D N 1
ATOM 11990 C CA . VAL D 1 353 ? 103.205 55.660 41.590 1.00 18.67 350 VAL D CA 1
ATOM 11991 C C . VAL D 1 353 ? 102.205 56.591 42.280 1.00 19.26 350 VAL D C 1
ATOM 11992 O O . VAL D 1 353 ? 102.508 57.178 43.319 1.00 18.49 350 VAL D O 1
ATOM 11996 N N . ALA D 1 354 ? 101.016 56.721 41.702 1.00 17.85 351 ALA D N 1
ATOM 11997 C CA . ALA D 1 354 ? 100.004 57.620 42.242 1.00 19.23 351 ALA D CA 1
ATOM 11998 C C . ALA D 1 354 ? 98.874 56.873 42.946 1.00 24.78 351 ALA D C 1
ATOM 11999 O O . ALA D 1 354 ? 97.781 57.416 43.116 1.00 30.86 351 ALA D O 1
ATOM 12001 N N . ALA D 1 355 ? 99.137 55.634 43.351 1.00 20.79 352 ALA D N 1
ATOM 12002 C CA . ALA D 1 355 ? 98.123 54.806 43.999 1.00 21.21 352 ALA D CA 1
ATOM 12003 C C . ALA D 1 355 ? 97.699 55.342 45.361 1.00 24.39 352 ALA D C 1
ATOM 12004 O O . ALA D 1 355 ? 96.563 55.135 45.784 1.00 29.19 352 ALA D O 1
ATOM 12006 N N . ARG D 1 356 ? 98.610 56.031 46.043 1.00 26.14 353 ARG D N 1
ATOM 12007 C CA . ARG D 1 356 ? 98.327 56.558 47.373 1.00 23.43 353 ARG D CA 1
ATOM 12008 C C . ARG D 1 356 ? 97.666 57.934 47.322 1.00 26.80 353 ARG D C 1
ATOM 12009 O O . ARG D 1 356 ? 97.227 58.459 48.344 1.00 32.54 353 ARG D O 1
ATOM 12017 N N . TRP D 1 357 ? 97.614 58.519 46.130 1.00 23.92 354 TRP D N 1
ATOM 12018 C CA . TRP D 1 357 ? 96.899 59.775 45.913 1.00 22.73 354 TRP D CA 1
ATOM 12019 C C . TRP D 1 357 ? 96.225 59.759 44.544 1.00 25.11 354 TRP D C 1
ATOM 12020 O O . TRP D 1 357 ? 96.494 60.600 43.688 1.00 29.67 354 TRP D O 1
ATOM 12031 N N . ASP D 1 358 ? 95.323 58.799 44.364 1.00 26.10 355 ASP D N 1
ATOM 12032 C CA . ASP D 1 358 ? 94.757 58.494 43.056 1.00 19.70 355 ASP D CA 1
ATOM 12033 C C . ASP D 1 358 ? 93.626 59.418 42.602 1.00 27.88 355 ASP D C 1
ATOM 12034 O O . ASP D 1 358 ? 92.804 59.033 41.773 1.00 35.67 355 ASP D O 1
ATOM 12039 N N . VAL D 1 359 ? 93.585 60.632 43.138 1.00 15.01 356 VAL D N 1
ATOM 12040 C CA . VAL D 1 359 ? 92.660 61.644 42.639 1.00 20.44 356 VAL D CA 1
ATOM 12041 C C . VAL D 1 359 ? 93.457 62.841 42.140 1.00 16.11 356 VAL D C 1
ATOM 12042 O O . VAL D 1 359 ? 94.289 63.382 42.864 1.00 17.98 356 VAL D O 1
ATOM 12046 N N . ALA D 1 360 ? 93.218 63.242 40.896 1.00 14.02 357 ALA D N 1
ATOM 12047 C CA . ALA D 1 360 ? 93.989 64.325 40.296 1.00 13.46 357 ALA D CA 1
ATOM 12048 C C . ALA D 1 360 ? 93.119 65.486 39.834 1.00 16.52 357 ALA D C 1
ATOM 12049 O O . ALA D 1 360 ? 92.205 65.313 39.029 1.00 20.52 357 ALA D O 1
ATOM 12051 N N . VAL D 1 361 ? 93.411 66.673 40.355 1.00 16.60 358 VAL D N 1
ATOM 12052 C CA . VAL D 1 361 ? 92.754 67.889 39.904 1.00 19.22 358 VAL D CA 1
ATOM 12053 C C . VAL D 1 361 ? 93.734 68.677 39.045 1.00 21.14 358 VAL D C 1
ATOM 12054 O O . VAL D 1 361 ? 94.699 69.241 39.558 1.00 27.77 358 VAL D O 1
ATOM 12058 N N . HIS D 1 362 ? 93.490 68.699 37.737 1.00 19.24 359 HIS D N 1
ATOM 12059 C CA . HIS D 1 362 ? 94.388 69.366 36.796 1.00 23.53 359 HIS D CA 1
ATOM 12060 C C . HIS D 1 362 ? 94.087 70.856 36.674 1.00 28.86 359 HIS D C 1
ATOM 12061 O O . HIS D 1 362 ? 93.855 71.363 35.576 1.00 35.82 359 HIS D O 1
ATOM 12068 N N . LEU D 1 363 ? 94.091 71.552 37.806 1.00 29.77 360 LEU D N 1
ATOM 12069 C CA . LEU D 1 363 ? 93.799 72.979 37.832 1.00 34.34 360 LEU D CA 1
ATOM 12070 C C . LEU D 1 363 ? 94.793 73.739 38.704 1.00 37.90 360 LEU D C 1
ATOM 12071 O O . LEU D 1 363 ? 95.423 73.165 39.593 1.00 34.49 360 LEU D O 1
ATOM 12076 N N . CYS D 1 364 ? 94.927 75.035 38.442 1.00 42.72 361 CYS D N 1
ATOM 12077 C CA . CYS D 1 364 ? 95.673 75.925 39.323 1.00 33.37 361 CYS D CA 1
ATOM 12078 C C . CYS D 1 364 ? 94.697 76.881 39.994 1.00 36.52 361 CYS D C 1
ATOM 12079 O O . CYS D 1 364 ? 93.489 76.647 39.988 1.00 33.65 361 CYS D O 1
ATOM 12082 N N . ARG D 1 365 ? 95.220 77.960 40.568 1.00 40.37 362 ARG D N 1
ATOM 12083 C CA . ARG D 1 365 ? 94.376 78.977 41.186 1.00 36.74 362 ARG D CA 1
ATOM 12084 C C . ARG D 1 365 ? 93.634 79.762 40.106 1.00 40.02 362 ARG D C 1
ATOM 12085 O O . ARG D 1 365 ? 92.468 80.129 40.270 1.00 39.04 362 ARG D O 1
ATOM 12093 N N . ASN D 1 366 ? 94.322 80.008 38.997 1.00 39.71 363 ASN D N 1
ATOM 12094 C CA . ASN D 1 366 ? 93.741 80.742 37.880 1.00 42.31 363 ASN D CA 1
ATOM 12095 C C . ASN D 1 366 ? 93.627 79.893 36.620 1.00 41.85 363 ASN D C 1
ATOM 12096 O O . ASN D 1 366 ? 94.328 78.894 36.462 1.00 40.95 363 ASN D O 1
ATOM 12101 N N . ALA D 1 367 ? 92.736 80.295 35.722 1.00 41.19 364 ALA D N 1
ATOM 12102 C CA . ALA D 1 367 ? 92.631 79.644 34.426 1.00 38.23 364 ALA D CA 1
ATOM 12103 C C . ALA D 1 367 ? 93.905 79.938 33.637 1.00 40.09 364 ALA D C 1
ATOM 12104 O O . ALA D 1 367 ? 94.508 80.994 33.813 1.00 38.63 364 ALA D O 1
ATOM 12106 N N . PRO D 1 368 ? 94.333 78.998 32.777 1.00 40.16 365 PRO D N 1
ATOM 12107 C CA . PRO D 1 368 ? 95.517 79.206 31.931 1.00 38.47 365 PRO D CA 1
ATOM 12108 C C . PRO D 1 368 ? 95.382 80.425 31.015 1.00 43.35 365 PRO D C 1
ATOM 12109 O O . PRO D 1 368 ? 96.389 81.002 30.604 1.00 43.06 365 PRO D O 1
ATOM 12113 N N . SER D 1 369 ? 94.144 80.803 30.708 1.00 48.90 366 SER D N 1
ATOM 12114 C CA . SER D 1 369 ? 93.872 81.919 29.809 1.00 44.86 366 SER D CA 1
ATOM 12115 C C . SER D 1 369 ? 93.755 83.247 30.560 1.00 53.24 366 SER D C 1
ATOM 12116 O O . SER D 1 369 ? 93.511 84.290 29.951 1.00 52.21 366 SER D O 1
ATOM 12118 N N . SER D 1 370 ? 93.935 83.202 31.879 1.00 56.11 367 SER D N 1
ATOM 12119 C CA . SER D 1 370 ? 93.798 84.391 32.726 1.00 56.16 367 SER D CA 1
ATOM 12120 C C . SER D 1 370 ? 94.780 85.507 32.361 1.00 68.26 367 SER D C 1
ATOM 12121 O O . SER D 1 370 ? 94.520 86.684 32.624 1.00 72.56 367 SER D O 1
ATOM 12123 N N . SER D 1 371 ? 95.898 85.133 31.746 1.00 70.52 368 SER D N 1
ATOM 12124 C CA . SER D 1 371 ? 96.913 86.095 31.328 1.00 71.51 368 SER D CA 1
ATOM 12125 C C . SER D 1 371 ? 96.397 87.000 30.211 1.00 69.66 368 SER D C 1
ATOM 12126 O O . SER D 1 371 ? 96.951 88.071 29.961 1.00 69.84 368 SER D O 1
ATOM 12129 N N . LEU D 1 372 ? 95.334 86.560 29.544 1.00 70.47 369 LEU D N 1
ATOM 12130 C CA . LEU D 1 372 ? 94.758 87.298 28.425 1.00 70.76 369 LEU D CA 1
ATOM 12131 C C . LEU D 1 372 ? 93.489 88.038 28.842 1.00 76.44 369 LEU D C 1
ATOM 12132 O O . LEU D 1 372 ? 93.171 89.101 28.305 1.00 76.89 369 LEU D O 1
ATOM 12137 N N . THR D 1 373 ? 92.766 87.467 29.802 1.00 76.85 370 THR D N 1
ATOM 12138 C CA . THR D 1 373 ? 91.522 88.056 30.285 1.00 70.86 370 THR D CA 1
ATOM 12139 C C . THR D 1 373 ? 91.753 88.864 31.558 1.00 71.03 370 THR D C 1
ATOM 12140 O O . THR D 1 373 ? 92.529 89.819 31.565 1.00 68.97 370 THR D O 1
ATOM 12142 N N . VAL D 1 384 ? 89.233 92.849 15.378 1.00 49.65 381 VAL D N 1
ATOM 12143 C CA . VAL D 1 384 ? 89.110 91.402 15.518 1.00 53.32 381 VAL D CA 1
ATOM 12144 C C . VAL D 1 384 ? 88.735 91.002 16.945 1.00 58.43 381 VAL D C 1
ATOM 12145 O O . VAL D 1 384 ? 89.419 91.365 17.901 1.00 57.05 381 VAL D O 1
ATOM 12147 N N . SER D 1 385 ? 87.646 90.253 17.082 1.00 58.07 382 SER D N 1
ATOM 12148 C CA . SER D 1 385 ? 87.206 89.778 18.388 1.00 55.72 382 SER D CA 1
ATOM 12149 C C . SER D 1 385 ? 87.802 88.407 18.669 1.00 57.81 382 SER D C 1
ATOM 12150 O O . SER D 1 385 ? 87.491 87.436 17.980 1.00 56.84 382 SER D O 1
ATOM 12152 N N . ILE D 1 386 ? 88.655 88.335 19.686 1.00 54.13 383 ILE D N 1
ATOM 12153 C CA . ILE D 1 386 ? 89.384 87.108 20.000 1.00 51.02 383 ILE D CA 1
ATOM 12154 C C . ILE D 1 386 ? 88.862 86.426 21.262 1.00 55.11 383 ILE D C 1
ATOM 12155 O O . ILE D 1 386 ? 88.736 87.049 22.315 1.00 56.96 383 ILE D O 1
ATOM 12160 N N . GLU D 1 387 ? 88.566 85.136 21.146 1.00 53.89 384 GLU D N 1
ATOM 12161 C CA . GLU D 1 387 ? 88.112 84.354 22.285 1.00 51.17 384 GLU D CA 1
ATOM 12162 C C . GLU D 1 387 ? 88.711 82.950 22.251 1.00 44.07 384 GLU D C 1
ATOM 12163 O O . GLU D 1 387 ? 89.334 82.552 21.265 1.00 44.55 384 GLU D O 1
ATOM 12169 N N . LEU D 1 388 ? 88.529 82.210 23.339 1.00 35.54 385 LEU D N 1
ATOM 12170 C CA . LEU D 1 388 ? 89.000 80.831 23.418 1.00 33.58 385 LEU D CA 1
ATOM 12171 C C . LEU D 1 388 ? 88.235 79.949 22.437 1.00 39.18 385 LEU D C 1
ATOM 12172 O O . LEU D 1 388 ? 87.028 80.112 22.258 1.00 47.40 385 LEU D O 1
ATOM 12177 N N . PHE D 1 389 ? 88.943 79.016 21.806 1.00 35.47 386 PHE D N 1
ATOM 12178 C CA . PHE D 1 389 ? 88.348 78.172 20.772 1.00 35.28 386 PHE D CA 1
ATOM 12179 C C . PHE D 1 389 ? 88.095 76.741 21.241 1.00 32.64 386 PHE D C 1
ATOM 12180 O O . PHE D 1 389 ? 89.027 75.940 21.330 1.00 31.88 386 PHE D O 1
ATOM 12188 N N . ARG D 1 390 ? 86.831 76.439 21.538 1.00 30.89 387 ARG D N 1
ATOM 12189 C CA . ARG D 1 390 ? 86.387 75.079 21.853 1.00 31.10 387 ARG D CA 1
ATOM 12190 C C . ARG D 1 390 ? 87.294 74.366 22.855 1.00 21.43 387 ARG D C 1
ATOM 12191 O O . ARG D 1 390 ? 87.676 73.218 22.638 1.00 55.99 387 ARG D O 1
ATOM 12199 N N . GLU D 1 391 ? 87.645 75.055 23.937 1.00 32.68 388 GLU D N 1
ATOM 12200 C CA . GLU D 1 391 ? 88.629 74.548 24.891 1.00 19.88 388 GLU D CA 1
ATOM 12201 C C . GLU D 1 391 ? 88.251 73.185 25.465 1.00 25.55 388 GLU D C 1
ATOM 12202 O O . GLU D 1 391 ? 89.095 72.298 25.587 1.00 32.48 388 GLU D O 1
ATOM 12208 N N . ALA D 1 392 ? 86.977 73.023 25.808 1.00 25.31 389 ALA D N 1
ATOM 12209 C CA . ALA D 1 392 ? 86.501 71.784 26.414 1.00 24.37 389 ALA D CA 1
ATOM 12210 C C . ALA D 1 392 ? 86.519 70.622 25.426 1.00 26.14 389 ALA D C 1
ATOM 12211 O O . ALA D 1 392 ? 86.481 69.460 25.827 1.00 30.71 389 ALA D O 1
ATOM 12213 N N . ASP D 1 393 ? 86.568 70.938 24.135 1.00 28.10 390 ASP D N 1
ATOM 12214 C CA . ASP D 1 393 ? 86.612 69.913 23.096 1.00 30.42 390 ASP D CA 1
ATOM 12215 C C . ASP D 1 393 ? 88.045 69.485 22.777 1.00 30.51 390 ASP D C 1
ATOM 12216 O O . ASP D 1 393 ? 88.268 68.583 21.968 1.00 30.35 390 ASP D O 1
ATOM 12221 N N . LEU D 1 394 ? 89.013 70.133 23.416 1.00 27.23 391 LEU D N 1
ATOM 12222 C CA . LEU D 1 394 ? 90.417 69.828 23.174 1.00 18.61 391 LEU D CA 1
ATOM 12223 C C . LEU D 1 394 ? 91.069 69.181 24.391 1.00 24.83 391 LEU D C 1
ATOM 12224 O O . LEU D 1 394 ? 92.261 68.870 24.372 1.00 26.97 391 LEU D O 1
ATOM 12229 N N . ILE D 1 395 ? 90.289 68.984 25.450 1.00 21.51 392 ILE D N 1
ATOM 12230 C CA . ILE D 1 395 ? 90.807 68.377 26.672 1.00 16.04 392 ILE D CA 1
ATOM 12231 C C . ILE D 1 395 ? 89.976 67.165 27.075 1.00 22.70 392 ILE D C 1
ATOM 12232 O O . ILE D 1 395 ? 88.800 67.063 26.726 1.00 25.99 392 ILE D O 1
ATOM 12237 N N . GLY D 1 396 ? 90.595 66.243 27.805 1.00 23.36 393 GLY D N 1
ATOM 12238 C CA . GLY D 1 396 ? 89.890 65.079 28.310 1.00 26.44 393 GLY D CA 1
ATOM 12239 C C . GLY D 1 396 ? 90.313 63.773 27.667 1.00 30.71 393 GLY D C 1
ATOM 12240 O O . GLY D 1 396 ? 90.967 63.765 26.625 1.00 34.27 393 GLY D O 1
ATOM 12241 N N . GLY D 1 397 ? 89.933 62.663 28.294 1.00 24.39 394 GLY D N 1
ATOM 12242 C CA . GLY D 1 397 ? 90.284 61.345 27.798 1.00 18.21 394 GLY D CA 1
ATOM 12243 C C . GLY D 1 397 ? 89.421 60.901 26.634 1.00 28.20 394 GLY D C 1
ATOM 12244 O O . GLY D 1 397 ? 89.786 59.990 25.893 1.00 29.44 394 GLY D O 1
ATOM 12245 N N . ASP D 1 398 ? 88.273 61.552 26.468 1.00 34.89 395 ASP D N 1
ATOM 12246 C CA . ASP D 1 398 ? 87.355 61.218 25.383 1.00 36.51 395 ASP D CA 1
ATOM 12247 C C . ASP D 1 398 ? 87.800 61.824 24.054 1.00 39.16 395 ASP D C 1
ATOM 12248 O O . ASP D 1 398 ? 87.191 61.574 23.012 1.00 45.76 395 ASP D O 1
ATOM 12253 N N . THR D 1 399 ? 88.861 62.623 24.097 1.00 30.78 396 THR D N 1
ATOM 12254 C CA . THR D 1 399 ? 89.417 63.219 22.890 1.00 26.86 396 THR D CA 1
ATOM 12255 C C . THR D 1 399 ? 90.589 62.383 22.392 1.00 25.85 396 THR D C 1
ATOM 12256 O O . THR D 1 399 ? 91.161 62.660 21.337 1.00 33.01 396 THR D O 1
ATOM 12260 N N . ARG D 1 400 ? 90.940 61.359 23.160 1.00 26.64 397 ARG D N 1
ATOM 12261 C CA . ARG D 1 400 ? 92.030 60.466 22.794 1.00 24.97 397 ARG D CA 1
ATOM 12262 C C . ARG D 1 400 ? 91.539 59.037 22.629 1.00 25.63 397 ARG D C 1
ATOM 12263 O O . ARG D 1 400 ? 90.553 58.632 23.243 1.00 36.83 397 ARG D O 1
ATOM 12271 N N . SER D 1 401 ? 92.234 58.273 21.798 1.00 21.69 398 SER D N 1
ATOM 12272 C CA . SER D 1 401 ? 91.897 56.872 21.612 1.00 27.40 398 SER D CA 1
ATOM 12273 C C . SER D 1 401 ? 92.189 56.069 22.878 1.00 36.53 398 SER D C 1
ATOM 12274 O O . SER D 1 401 ? 93.109 56.389 23.632 1.00 41.03 398 SER D O 1
ATOM 12277 N N . ALA D 1 402 ? 91.391 55.032 23.111 1.00 38.01 399 ALA D N 1
ATOM 12278 C CA . ALA D 1 402 ? 91.598 54.138 24.244 1.00 21.25 399 ALA D CA 1
ATOM 12279 C C . ALA D 1 402 ? 91.653 52.697 23.756 1.00 26.03 399 ALA D C 1
ATOM 12280 O O . ALA D 1 402 ? 91.115 52.374 22.699 1.00 29.05 399 ALA D O 1
ATOM 12282 N N . THR D 1 403 ? 92.305 51.836 24.529 1.00 30.85 400 THR D N 1
ATOM 12283 C CA . THR D 1 403 ? 92.469 50.437 24.154 1.00 33.34 400 THR D CA 1
ATOM 12284 C C . THR D 1 403 ? 92.221 49.528 25.353 1.00 28.81 400 THR D C 1
ATOM 12285 O O . THR D 1 403 ? 92.362 49.952 26.500 1.00 33.18 400 THR D O 1
ATOM 12289 N N . ASP D 1 404 ? 91.854 48.277 25.087 1.00 31.79 401 ASP D N 1
ATOM 12290 C CA . ASP D 1 404 ? 91.590 47.323 26.161 1.00 36.88 401 ASP D CA 1
ATOM 12291 C C . ASP D 1 404 ? 92.441 46.059 26.040 1.00 46.92 401 ASP D C 1
ATOM 12292 O O . ASP D 1 404 ? 92.200 45.067 26.731 1.00 53.37 401 ASP D O 1
ATOM 12297 N N . THR D 1 405 ? 93.430 46.104 25.152 1.00 51.49 402 THR D N 1
ATOM 12298 C CA . THR D 1 405 ? 94.323 44.973 24.935 1.00 60.34 402 THR D CA 1
ATOM 12299 C C . THR D 1 405 ? 95.066 44.638 26.223 1.00 65.55 402 THR D C 1
ATOM 12300 O O . THR D 1 405 ? 95.479 45.533 26.961 1.00 64.70 402 THR D O 1
ATOM 12304 N N . TRP D 1 406 ? 95.228 43.346 26.487 1.00 69.42 403 TRP D N 1
ATOM 12305 C CA . TRP D 1 406 ? 95.816 42.888 27.742 1.00 70.61 403 TRP D CA 1
ATOM 12306 C C . TRP D 1 406 ? 97.343 42.974 27.747 1.00 72.60 403 TRP D C 1
ATOM 12307 O O . TRP D 1 406 ? 97.953 43.198 28.794 1.00 74.20 403 TRP D O 1
ATOM 12318 N N . ASP D 1 407 ? 97.955 42.808 26.577 1.00 71.33 404 ASP D N 1
ATOM 12319 C CA . ASP D 1 407 ? 99.413 42.829 26.472 1.00 71.13 404 ASP D CA 1
ATOM 12320 C C . ASP D 1 407 ? 99.966 44.207 26.104 1.00 73.57 404 ASP D C 1
ATOM 12321 O O . ASP D 1 407 ? 101.151 44.349 25.794 1.00 67.01 404 ASP D O 1
ATOM 12326 N N . GLY D 1 408 ? 99.099 45.214 26.139 1.00 81.38 405 GLY D N 1
ATOM 12327 C CA . GLY D 1 408 ? 99.522 46.593 25.978 1.00 84.87 405 GLY D CA 1
ATOM 12328 C C . GLY D 1 408 ? 100.077 47.096 27.295 1.00 88.28 405 GLY D C 1
ATOM 12329 O O . GLY D 1 408 ? 99.331 47.604 28.134 1.00 85.27 405 GLY D O 1
ATOM 12330 N N . THR D 1 409 ? 101.390 46.949 27.463 1.00 93.82 406 THR D N 1
ATOM 12331 C CA . THR D 1 409 ? 102.075 47.185 28.739 1.00 93.93 406 THR D CA 1
ATOM 12332 C C . THR D 1 409 ? 101.667 48.457 29.490 1.00 83.71 406 THR D C 1
ATOM 12333 O O . THR D 1 409 ? 101.436 49.508 28.892 1.00 76.61 406 THR D O 1
ATOM 12337 N N . ASP D 1 410 ? 101.584 48.334 30.812 1.00 78.64 407 ASP D N 1
ATOM 12338 C CA . ASP D 1 410 ? 101.075 49.400 31.670 1.00 75.35 407 ASP D CA 1
ATOM 12339 C C . ASP D 1 410 ? 101.994 50.613 31.751 1.00 68.53 407 ASP D C 1
ATOM 12340 O O . ASP D 1 410 ? 103.202 50.487 31.953 1.00 64.45 407 ASP D O 1
ATOM 12345 N N . THR D 1 411 ? 101.398 51.790 31.593 1.00 65.23 408 THR D N 1
ATOM 12346 C CA . THR D 1 411 ? 102.097 53.055 31.775 1.00 58.91 408 THR D CA 1
ATOM 12347 C C . THR D 1 411 ? 101.265 53.937 32.705 1.00 56.61 408 THR D C 1
ATOM 12348 O O . THR D 1 411 ? 101.674 55.034 33.087 1.00 56.78 408 THR D O 1
ATOM 12352 N N . TRP D 1 412 ? 100.087 53.430 33.056 1.00 50.01 409 TRP D N 1
ATOM 12353 C CA . TRP D 1 412 ? 99.135 54.109 33.931 1.00 35.43 409 TRP D CA 1
ATOM 12354 C C . TRP D 1 412 ? 99.730 54.327 35.318 1.00 36.33 409 TRP D C 1
ATOM 12355 O O . TRP D 1 412 ? 100.376 53.437 35.867 1.00 42.99 409 TRP D O 1
ATOM 12366 N N . ASP D 1 413 ? 99.513 55.511 35.882 1.00 31.54 410 ASP D N 1
ATOM 12367 C CA . ASP D 1 413 ? 100.133 55.864 37.156 1.00 28.06 410 ASP D CA 1
ATOM 12368 C C . ASP D 1 413 ? 99.293 55.482 38.374 1.00 26.42 410 ASP D C 1
ATOM 12369 O O . ASP D 1 413 ? 99.734 55.653 39.509 1.00 28.29 410 ASP D O 1
ATOM 12374 N N . GLY D 1 414 ? 98.087 54.973 38.135 1.00 31.08 411 GLY D N 1
ATOM 12375 C CA . GLY D 1 414 ? 97.221 54.521 39.209 1.00 25.94 411 GLY D CA 1
ATOM 12376 C C . GLY D 1 414 ? 96.126 55.508 39.567 1.00 25.59 411 GLY D C 1
ATOM 12377 O O . GLY D 1 414 ? 95.341 55.271 40.486 1.00 16.52 411 GLY D O 1
ATOM 12378 N N . THR D 1 415 ? 96.068 56.618 38.839 1.00 21.25 412 THR D N 1
ATOM 12379 C CA . THR D 1 415 ? 95.070 57.647 39.107 1.00 18.31 412 THR D CA 1
ATOM 12380 C C . THR D 1 415 ? 93.690 57.203 38.635 1.00 23.14 412 THR D C 1
ATOM 12381 O O . THR D 1 415 ? 93.479 56.965 37.446 1.00 32.87 412 THR D O 1
ATOM 12385 N N . THR D 1 416 ? 92.753 57.094 39.571 1.00 22.22 413 THR D N 1
ATOM 12386 C CA . THR D 1 416 ? 91.413 56.616 39.250 1.00 28.25 413 THR D CA 1
ATOM 12387 C C . THR D 1 416 ? 90.447 57.743 38.896 1.00 28.23 413 THR D C 1
ATOM 12388 O O . THR D 1 416 ? 89.376 57.493 38.345 1.00 31.99 413 THR D O 1
ATOM 12392 N N . THR D 1 417 ? 90.822 58.979 39.215 1.00 24.78 414 THR D N 1
ATOM 12393 C CA . THR D 1 417 ? 89.962 60.127 38.944 1.00 21.87 414 THR D CA 1
ATOM 12394 C C . THR D 1 417 ? 90.739 61.363 38.495 1.00 24.87 414 THR D C 1
ATOM 12395 O O . THR D 1 417 ? 91.375 62.038 39.303 1.00 26.43 414 THR D O 1
ATOM 12399 N N . ASP D 1 418 ? 90.689 61.648 37.199 1.00 27.56 415 ASP D N 1
ATOM 12400 C CA . ASP D 1 418 ? 91.265 62.875 36.666 1.00 29.13 415 ASP D CA 1
ATOM 12401 C C . ASP D 1 418 ? 90.142 63.890 36.482 1.00 26.51 415 ASP D C 1
ATOM 12402 O O . ASP D 1 418 ? 89.075 63.560 35.963 1.00 34.87 415 ASP D O 1
ATOM 12407 N N . LEU D 1 419 ? 90.377 65.125 36.913 1.00 24.18 416 LEU D N 1
ATOM 12408 C CA . LEU D 1 419 ? 89.353 66.162 36.822 1.00 15.36 416 LEU D CA 1
ATOM 12409 C C . LEU D 1 419 ? 89.919 67.437 36.200 1.00 17.81 416 LEU D C 1
ATOM 12410 O O . LEU D 1 419 ? 90.817 68.067 36.757 1.00 23.98 416 LEU D O 1
ATOM 12415 N N . SER D 1 420 ? 89.386 67.809 35.042 1.00 15.74 417 SER D N 1
ATOM 12416 C CA . SER D 1 420 ? 89.815 69.021 34.358 1.00 15.30 417 SER D CA 1
ATOM 12417 C C . SER D 1 420 ? 88.620 69.902 34.039 1.00 16.25 417 SER D C 1
ATOM 12418 O O . SER D 1 420 ? 87.484 69.432 34.009 1.00 45.12 417 SER D O 1
ATOM 12421 N N . VAL D 1 421 ? 88.877 71.183 33.800 1.00 30.47 418 VAL D N 1
ATOM 12422 C CA . VAL D 1 421 ? 87.823 72.089 33.365 1.00 27.62 418 VAL D CA 1
ATOM 12423 C C . VAL D 1 421 ? 88.206 72.761 32.055 1.00 23.22 418 VAL D C 1
ATOM 12424 O O . VAL D 1 421 ? 89.387 72.945 31.757 1.00 25.56 418 VAL D O 1
ATOM 12428 N N . GLY D 1 422 ? 87.197 73.120 31.273 1.00 24.36 419 GLY D N 1
ATOM 12429 C CA . GLY D 1 422 ? 87.419 73.778 30.001 1.00 22.03 419 GLY D CA 1
ATOM 12430 C C . GLY D 1 422 ? 86.243 74.664 29.659 1.00 27.17 419 GLY D C 1
ATOM 12431 O O . GLY D 1 422 ? 85.103 74.354 30.002 1.00 26.79 419 GLY D O 1
ATOM 12432 N N . GLU D 1 423 ? 86.522 75.774 28.988 1.00 31.19 420 GLU D N 1
ATOM 12433 C CA . GLU D 1 423 ? 85.478 76.712 28.605 1.00 26.62 420 GLU D CA 1
ATOM 12434 C C . GLU D 1 423 ? 84.824 76.291 27.292 1.00 27.67 420 GLU D C 1
ATOM 12435 O O . GLU D 1 423 ? 85.504 76.032 26.300 1.00 36.15 420 GLU D O 1
ATOM 12441 N N . LEU D 1 424 ? 83.498 76.207 27.303 1.00 29.23 421 LEU D N 1
ATOM 12442 C CA . LEU D 1 424 ? 82.734 75.900 26.102 1.00 41.34 421 LEU D CA 1
ATOM 12443 C C . LEU D 1 424 ? 81.551 76.852 26.032 1.00 43.64 421 LEU D C 1
ATOM 12444 O O . LEU D 1 424 ? 80.638 76.778 26.855 1.00 42.67 421 LEU D O 1
ATOM 12449 N N . GLY D 1 425 ? 81.573 77.744 25.048 1.00 46.29 422 GLY D N 1
ATOM 12450 C CA . GLY D 1 425 ? 80.606 78.823 24.977 1.00 55.24 422 GLY D CA 1
ATOM 12451 C C . GLY D 1 425 ? 80.983 79.897 25.979 1.00 56.86 422 GLY D C 1
ATOM 12452 O O . GLY D 1 425 ? 82.130 80.342 26.016 1.00 51.41 422 GLY D O 1
ATOM 12453 N N . GLU D 1 426 ? 80.022 80.312 26.797 1.00 60.56 423 GLU D N 1
ATOM 12454 C CA . GLU D 1 426 ? 80.305 81.239 27.885 1.00 66.78 423 GLU D CA 1
ATOM 12455 C C . GLU D 1 426 ? 80.177 80.496 29.212 1.00 62.69 423 GLU D C 1
ATOM 12456 O O . GLU D 1 426 ? 80.108 81.100 30.283 1.00 60.05 423 GLU D O 1
ATOM 12462 N N . ASP D 1 427 ? 80.157 79.170 29.121 1.00 60.58 424 ASP D N 1
ATOM 12463 C CA . ASP D 1 427 ? 80.056 78.312 30.293 1.00 55.77 424 ASP D CA 1
ATOM 12464 C C . ASP D 1 427 ? 81.397 77.665 30.628 1.00 49.41 424 ASP D C 1
ATOM 12465 O O . ASP D 1 427 ? 82.434 78.009 30.057 1.00 50.03 424 ASP D O 1
ATOM 12478 N N . VAL D 1 429 ? 83.017 73.650 31.444 1.00 26.53 426 VAL D N 1
ATOM 12479 C CA . VAL D 1 429 ? 82.723 72.221 31.374 1.00 32.87 426 VAL D CA 1
ATOM 12480 C C . VAL D 1 429 ? 83.668 71.381 32.224 1.00 32.27 426 VAL D C 1
ATOM 12481 O O . VAL D 1 429 ? 84.874 71.358 31.983 1.00 31.56 426 VAL D O 1
ATOM 12485 N N . ILE D 1 430 ? 83.109 70.687 33.212 1.00 24.37 427 ILE D N 1
ATOM 12486 C CA . ILE D 1 430 ? 83.882 69.758 34.026 1.00 23.01 427 ILE D CA 1
ATOM 12487 C C . ILE D 1 430 ? 84.125 68.475 33.239 1.00 26.88 427 ILE D C 1
ATOM 12488 O O . ILE D 1 430 ? 83.179 67.820 32.805 1.00 28.63 427 ILE D O 1
ATOM 12493 N N . VAL D 1 431 ? 85.392 68.120 33.050 1.00 26.37 428 VAL D N 1
ATOM 12494 C CA . VAL D 1 431 ? 85.736 66.911 32.312 1.00 20.88 428 VAL D CA 1
ATOM 12495 C C . VAL D 1 431 ? 86.303 65.860 33.263 1.00 22.04 428 VAL D C 1
ATOM 12496 O O . VAL D 1 431 ? 87.435 65.979 33.733 1.00 26.18 428 VAL D O 1
ATOM 12500 N N . LEU D 1 432 ? 85.504 64.835 33.543 1.00 23.48 429 LEU D N 1
ATOM 12501 C CA . LEU D 1 432 ? 85.876 63.809 34.509 1.00 25.74 429 LEU D CA 1
ATOM 12502 C C . LEU D 1 432 ? 86.346 62.523 33.836 1.00 26.78 429 LEU D C 1
ATOM 12503 O O . LEU D 1 432 ? 85.601 61.899 33.081 1.00 30.62 429 LEU D O 1
ATOM 12508 N N . ASP D 1 433 ? 87.585 62.131 34.117 1.00 21.75 430 ASP D N 1
ATOM 12509 C CA . ASP D 1 433 ? 88.122 60.869 33.617 1.00 26.94 430 ASP D CA 1
ATOM 12510 C C . ASP D 1 433 ? 88.151 59.838 34.739 1.00 32.00 430 ASP D C 1
ATOM 12511 O O . ASP D 1 433 ? 88.936 59.950 35.681 1.00 35.16 430 ASP D O 1
ATOM 12516 N N . GLN D 1 434 ? 87.281 58.840 34.635 1.00 30.55 431 GLN D N 1
ATOM 12517 C CA . GLN D 1 434 ? 87.163 57.809 35.658 1.00 26.63 431 GLN D CA 1
ATOM 12518 C C . GLN D 1 434 ? 87.715 56.475 35.174 1.00 28.08 431 GLN D C 1
ATOM 12519 O O . GLN D 1 434 ? 87.611 56.135 33.996 1.00 27.78 431 GLN D O 1
ATOM 12525 N N . ARG D 1 435 ? 88.312 55.730 36.095 1.00 37.09 432 ARG D N 1
ATOM 12526 C CA . ARG D 1 435 ? 88.712 54.358 35.831 1.00 39.76 432 ARG D CA 1
ATOM 12527 C C . ARG D 1 435 ? 87.903 53.436 36.736 1.00 58.45 432 ARG D C 1
ATOM 12528 O O . ARG D 1 435 ? 87.708 53.732 37.917 1.00 58.03 432 ARG D O 1
ATOM 12536 N N . ARG D 1 436 ? 87.425 52.325 36.182 1.00 75.75 433 ARG D N 1
ATOM 12537 C CA . ARG D 1 436 ? 86.659 51.359 36.959 1.00 83.11 433 ARG D CA 1
ATOM 12538 C C . ARG D 1 436 ? 87.531 50.791 38.076 1.00 86.72 433 ARG D C 1
ATOM 12539 O O . ARG D 1 436 ? 88.563 50.170 37.818 1.00 84.93 433 ARG D O 1
ATOM 12547 N N . THR D 1 437 ? 87.117 51.026 39.318 1.00 92.80 434 THR D N 1
ATOM 12548 C CA . THR D 1 437 ? 87.899 50.617 40.478 1.00 99.53 434 THR D CA 1
ATOM 12549 C C . THR D 1 437 ? 87.559 49.194 40.912 1.00 103.24 434 THR D C 1
ATOM 12550 O O . THR D 1 437 ? 86.544 48.960 41.566 1.00 104.85 434 THR D O 1
ATOM 12554 N N . SER D 1 444 ? 80.158 60.075 36.505 1.00 42.84 441 SER D N 1
ATOM 12555 C CA . SER D 1 444 ? 78.756 60.103 36.097 1.00 52.93 441 SER D CA 1
ATOM 12556 C C . SER D 1 444 ? 77.859 60.378 37.302 1.00 57.40 441 SER D C 1
ATOM 12557 O O . SER D 1 444 ? 77.132 61.374 37.338 1.00 63.43 441 SER D O 1
ATOM 12560 N N . ALA D 1 445 ? 77.910 59.482 38.284 1.00 44.37 442 ALA D N 1
ATOM 12561 C CA . ALA D 1 445 ? 77.198 59.674 39.540 1.00 45.75 442 ALA D CA 1
ATOM 12562 C C . ALA D 1 445 ? 77.938 60.708 40.378 1.00 47.71 442 ALA D C 1
ATOM 12563 O O . ALA D 1 445 ? 77.339 61.402 41.201 1.00 47.84 442 ALA D O 1
ATOM 12565 N N . LEU D 1 446 ? 79.247 60.799 40.159 1.00 44.87 443 LEU D N 1
ATOM 12566 C CA . LEU D 1 446 ? 80.076 61.792 40.829 1.00 37.23 443 LEU D CA 1
ATOM 12567 C C . LEU D 1 446 ? 79.716 63.190 40.341 1.00 38.69 443 LEU D C 1
ATOM 12568 O O . LEU D 1 446 ? 79.580 64.120 41.135 1.00 45.51 443 LEU D O 1
ATOM 12573 N N . LEU D 1 447 ? 79.564 63.332 39.029 1.00 35.50 444 LEU D N 1
ATOM 12574 C CA . LEU D 1 447 ? 79.240 64.625 38.440 1.00 37.66 444 LEU D CA 1
ATOM 12575 C C . LEU D 1 447 ? 77.868 65.129 38.870 1.00 41.14 444 LEU D C 1
ATOM 12576 O O . LEU D 1 447 ? 77.664 66.333 39.017 1.00 44.80 444 LEU D O 1
ATOM 12581 N N . ASP D 1 448 ? 76.931 64.207 39.065 1.00 39.73 445 ASP D N 1
ATOM 12582 C CA . ASP D 1 448 ? 75.611 64.568 39.562 1.00 47.43 445 ASP D CA 1
ATOM 12583 C C . ASP D 1 448 ? 75.717 65.092 40.987 1.00 47.33 445 ASP D C 1
ATOM 12584 O O . ASP D 1 448 ? 74.991 66.006 41.374 1.00 48.29 445 ASP D O 1
ATOM 12589 N N . GLY D 1 449 ? 76.624 64.505 41.764 1.00 41.89 446 GLY D N 1
ATOM 12590 C CA . GLY D 1 449 ? 76.873 64.958 43.119 1.00 38.56 446 GLY D CA 1
ATOM 12591 C C . GLY D 1 449 ? 77.448 66.359 43.115 1.00 43.28 446 GLY D C 1
ATOM 12592 O O . GLY D 1 449 ? 76.998 67.231 43.857 1.00 50.65 446 GLY D O 1
ATOM 12593 N N . LEU D 1 450 ? 78.443 66.574 42.261 1.00 38.29 447 LEU D N 1
ATOM 12594 C CA . LEU D 1 450 ? 79.076 67.879 42.120 1.00 35.64 447 LEU D CA 1
ATOM 12595 C C . LEU D 1 450 ? 78.084 68.936 41.639 1.00 36.64 447 LEU D C 1
ATOM 12596 O O . LEU D 1 450 ? 78.108 70.074 42.103 1.00 37.95 447 LEU D O 1
ATOM 12601 N N . ASP D 1 451 ? 77.212 68.547 40.714 1.00 37.19 448 ASP D N 1
ATOM 12602 C CA . ASP D 1 451 ? 76.248 69.469 40.118 1.00 32.06 448 ASP D CA 1
ATOM 12603 C C . ASP D 1 451 ? 75.326 70.085 41.168 1.00 39.33 448 ASP D C 1
ATOM 12604 O O . ASP D 1 451 ? 75.131 71.302 41.198 1.00 43.76 448 ASP D O 1
ATOM 12609 N N . ALA D 1 452 ? 74.766 69.241 42.028 1.00 38.38 449 ALA D N 1
ATOM 12610 C CA . ALA D 1 452 ? 73.883 69.704 43.092 1.00 43.75 449 ALA D CA 1
ATOM 12611 C C . ALA D 1 452 ? 74.655 70.435 44.187 1.00 42.67 449 ALA D C 1
ATOM 12612 O O . ALA D 1 452 ? 74.166 71.413 44.749 1.00 45.98 449 ALA D O 1
ATOM 12614 N N . ALA D 1 453 ? 75.862 69.959 44.480 1.00 40.70 450 ALA D N 1
ATOM 12615 C CA . ALA D 1 453 ? 76.685 70.538 45.541 1.00 31.69 450 ALA D CA 1
ATOM 12616 C C . ALA D 1 453 ? 77.174 71.946 45.207 1.00 37.55 450 ALA D C 1
ATOM 12617 O O . ALA D 1 453 ? 77.166 72.829 46.064 1.00 38.18 450 ALA D O 1
ATOM 12627 N N . ALA D 1 455 ? 75.772 74.114 43.266 1.00 40.40 452 ALA D N 1
ATOM 12628 C CA . ALA D 1 455 ? 74.635 75.020 43.328 1.00 38.89 452 ALA D CA 1
ATOM 12629 C C . ALA D 1 455 ? 74.361 75.430 44.769 1.00 41.86 452 ALA D C 1
ATOM 12630 O O . ALA D 1 455 ? 74.120 76.603 45.053 1.00 45.97 452 ALA D O 1
ATOM 12632 N N . GLN D 1 456 ? 74.414 74.458 45.676 1.00 39.97 453 GLN D N 1
ATOM 12633 C CA . GLN D 1 456 ? 74.202 74.714 47.095 1.00 41.00 453 GLN D CA 1
ATOM 12634 C C . GLN D 1 456 ? 75.330 75.561 47.669 1.00 41.00 453 GLN D C 1
ATOM 12635 O O . GLN D 1 456 ? 75.100 76.424 48.515 1.00 41.21 453 GLN D O 1
ATOM 12641 N N . ALA D 1 457 ? 76.548 75.308 47.201 1.00 39.71 454 ALA D N 1
ATOM 12642 C CA . ALA D 1 457 ? 77.722 76.025 47.682 1.00 37.88 454 ALA D CA 1
ATOM 12643 C C . ALA D 1 457 ? 77.640 77.513 47.359 1.00 45.33 454 ALA D C 1
ATOM 12644 O O . ALA D 1 457 ? 78.042 78.353 48.162 1.00 51.68 454 ALA D O 1
ATOM 12646 N N . VAL D 1 458 ? 77.114 77.835 46.181 1.00 46.84 455 VAL D N 1
ATOM 12647 C CA . VAL D 1 458 ? 76.985 79.227 45.760 1.00 44.01 455 VAL D CA 1
ATOM 12648 C C . VAL D 1 458 ? 75.835 79.919 46.486 1.00 46.38 455 VAL D C 1
ATOM 12649 O O . VAL D 1 458 ? 75.966 81.065 46.916 1.00 54.62 455 VAL D O 1
ATOM 12653 N N . ALA D 1 459 ? 74.716 79.214 46.624 1.00 41.91 456 ALA D N 1
ATOM 12654 C CA . ALA D 1 459 ? 73.540 79.754 47.299 1.00 41.29 456 ALA D CA 1
ATOM 12655 C C . ALA D 1 459 ? 73.851 80.125 48.746 1.00 50.35 456 ALA D C 1
ATOM 12656 O O . ALA D 1 459 ? 73.741 81.288 49.135 1.00 56.26 456 ALA D O 1
ATOM 12658 N N . ASP D 1 460 ? 74.239 79.131 49.538 1.00 49.39 457 ASP D N 1
ATOM 12659 C CA . ASP D 1 460 ? 74.633 79.361 50.922 1.00 54.38 457 ASP D CA 1
ATOM 12660 C C . ASP D 1 460 ? 75.776 78.430 51.309 1.00 51.31 457 ASP D C 1
ATOM 12661 O O . ASP D 1 460 ? 75.554 77.254 51.595 1.00 54.61 457 ASP D O 1
ATOM 12666 N N . PRO D 1 461 ? 77.008 78.963 51.314 1.00 43.17 458 PRO D N 1
ATOM 12667 C CA . PRO D 1 461 ? 78.223 78.198 51.615 1.00 34.56 458 PRO D CA 1
ATOM 12668 C C . PRO D 1 461 ? 78.230 77.625 53.029 1.00 41.85 458 PRO D C 1
ATOM 12669 O O . PRO D 1 461 ? 78.937 76.652 53.286 1.00 41.24 458 PRO D O 1
ATOM 12673 N N . SER D 1 462 ? 77.464 78.229 53.932 1.00 36.87 459 SER D N 1
ATOM 12674 C CA . SER D 1 462 ? 77.431 77.790 55.324 1.00 36.62 459 SER D CA 1
ATOM 12675 C C . SER D 1 462 ? 76.376 76.715 55.565 1.00 43.85 459 SER D C 1
ATOM 12676 O O . SER D 1 462 ? 76.267 76.177 56.665 1.00 50.95 459 SER D O 1
ATOM 12679 N N . ALA D 1 463 ? 75.604 76.407 54.528 1.00 41.03 460 ALA D N 1
ATOM 12680 C CA . ALA D 1 463 ? 74.530 75.424 54.623 1.00 42.33 460 ALA D CA 1
ATOM 12681 C C . ALA D 1 463 ? 75.025 74.022 54.285 1.00 43.71 460 ALA D C 1
ATOM 12682 O O . ALA D 1 463 ? 75.893 73.858 53.428 1.00 48.10 460 ALA D O 1
ATOM 12684 N N . PRO D 1 464 ? 74.471 73.005 54.964 1.00 44.19 461 PRO D N 1
ATOM 12685 C CA . PRO D 1 464 ? 74.809 71.601 54.709 1.00 36.94 461 PRO D CA 1
ATOM 12686 C C . PRO D 1 464 ? 74.582 71.212 53.251 1.00 37.13 461 PRO D C 1
ATOM 12687 O O . PRO D 1 464 ? 73.579 71.603 52.655 1.00 40.66 461 PRO D O 1
ATOM 12691 N N . LEU D 1 465 ? 75.512 70.446 52.694 1.00 37.76 462 LEU D N 1
ATOM 12692 C CA . LEU D 1 465 ? 75.440 70.024 51.301 1.00 40.30 462 LEU D CA 1
ATOM 12693 C C . LEU D 1 465 ? 74.570 68.780 51.145 1.00 43.04 462 LEU D C 1
ATOM 12694 O O . LEU D 1 465 ? 74.353 68.044 52.108 1.00 43.16 462 LEU D O 1
ATOM 12699 N N . PRO D 1 466 ? 74.057 68.549 49.927 1.00 45.21 463 PRO D N 1
ATOM 12700 C CA . PRO D 1 466 ? 73.305 67.322 49.648 1.00 52.32 463 PRO D CA 1
ATOM 12701 C C . PRO D 1 466 ? 74.143 66.069 49.888 1.00 51.99 463 PRO D C 1
ATOM 12702 O O . PRO D 1 466 ? 73.569 65.011 50.159 1.00 57.01 463 PRO D O 1
#

Organism: Streptoalloteichus hindustanus (NCBI:txid2017)

B-factor: mean 41.45, std 20.4, range [7.18, 126.24]